Protein 7Q8S (pdb70)

B-factor: mean 42.4, std 16.91, range [14.96, 91.91]

Organism: Leishmania major (NCBI:txid5664)

Radius of gyration: 52.5 Å; Cα contacts (8 Å, |Δi|>4): 4587; chains: 10; bounding box: 87×99×191 Å

Nearest PDB structures (foldseek):
  7q8s-assembly1_B  TM=1.007E+00  e=1.312E-29  Leishmania major
  2kvk-assembly1_A  TM=8.792E-01  e=7.744E-24  Leishmania donovani
  7sog-assembly1_A  TM=9.321E-01  e=4.770E-13  Acanthamoeba castellanii
  7rtx-assembly1_A  TM=9.337E-01  e=7.971E-13  Acanthamoeba castellanii
  2lj8-assembly1_A  TM=7.938E-01  e=9.583E-14  Trypanosoma brucei

Secondary structure (DSSP, 8-state):
--EEEE--SSEEEEEETT-SS-SEEEE--EEEE----EETHHHHHTGGGEEEE-SEETTEE--HHHHHHHHHIIIIIII---GGGSEEEEEE-TT--HHHHHHHHHHHHHTS--SEEEEEEHHHHHHHTTT-SSEEEEEE-SS-EEEEEEETTEE-GGG-EE---SHHHHHHHHHHHGGGGS----SHHHHHHHHHHHTTT-B--S-HHHHHHHHHHH---EEEE-TTS-EEEE-THHHHSTHHHH-GGGGT-SS---HHHHHHHHHTTS-GGGHHHHHT-EEEESGGG-SBTHHHHHHHHHHHHS-TT----EE--TTGGGHHHHHHHHHHT-GGGGGSSEEHHHHHHH-TTHHHH--/--S--EE-HHHHHHHHHHHTTS-SEEEEEE-TTSSEEEEEEEE-TTS-HHHHHTT-BTTB-EEEEEEEE--TTS---EEEEEEEE--TTS-HHHHHHHHHTGGGGGGT-TTPEEEEESSGGGG-HHHHHHHHHHT---/--EEEE--SSEEEEEETT-SS-SEEEE--EEEE----EETHHHHHTGGGEEEE-SEETTEE--HHHHHHHHHIIIIIII---GGGSEEEEEE-TT--HHHHHHHHHHHHHTS--SEEEEEEHHHHHHHTTT-SSEEEEEE-SS-EEEEEEETTEE-GGG-EE---SHHHHHHHHHHHGGGGS----SHHHHHHHHHHHTTT-B--S-HHHHHHHHHHH---EEEE-TTS-EEEE-THHHHSTHHHH-GGGGT-SS---HHHHHHHHHTTS-GGGHHHHHT-EEEESGGG-SBTHHHHHHHHHHHHS-TT----EE--TTGGGHHHHHHHHHHT-GGGGGSSEEHHHHHHH-TTHHHH--/--EEEE--SSEEEEEETT-SS-SEEEE--EEEE----EETHHHHHTGGGEEEE-SEETTEE--HHHHHHHHHIIIIIII---GGGSEEEEEE-TT--HHHHHHHHHHHHHTS--SEEEEEEHHHHHHHTTT-SSEEEEEE-SS-EEEEEEETTEE-GGG-EE---SHHHHHHHHHHHGGGGS----SHHHHHHHHHHHTTT-B--S-HHHHHHHHHHH---EEEE-TTS-EEEE-THHHHSTHHHH-GGGGT-SS---HHHHHHHHHTTS-GGGHHHHHT-EEEESGGG-SBTHHHHHHHHHHHHS-TT----EE--TTGGGHHHHHHHHHHT-GGGGGSSEEHHHHHHH-TTHHHH--/--EEEE--SSEEEEEETT-SS-SEEEE--EEEE----EETHHHHHTGGGEEEE-SEETTEE--HHHHHHHHHIIIIIII---GGGSEEEEEE-TT--HHHHHHHHHHHHHTS--SEEEEEEHHHHHHHTTT-SSEEEEEE-SS-EEEEEEETTEE-GGG-EE---SHHHHHHHHHHHGGGGS----SHHHHHHHHHHHTTT-B--S-HHHHHHHHHHH---EEEE-TTS-EEEE-THHHHSTHHHH-GGGGT-SS---HHHHHHHHHTTS-GGGHHHHHT-EEEESGGG-SBTHHHHHHHHHHHHS-TT----EE--TTGGGHHHHHHHHHHT-GGGGGSSEEHHHHHHH-TTHHHH--/--EEEE--SSEEEEEETT-SS-SEEEE--EEEE----EETHHHHHTGGGEEEE-SEETTEE--HHHHHHHHHIIIIIII---GGGSEEEEEE-TT--HHHHHHHHHHHHHTS--SEEEEEEHHHHHHHTTT-SSEEEEEE-SS-EEEEEEETTEE-GGG-EE---SHHHHHHHHHHHGGGGS----SHHHHHHHHHHHTTT-B--S-HHHHHHHHHHH---EEEE-TTS-EEEE-THHHHSTHHHH-GGGGT-SS---HHHHHHHHHTTS-GGGHHHHHT-EEEESGGG-SBTHHHHHHHHHHHHS-TT----EE--TTGGGHHHHHHHHHHT-GGGGGSSEEHHHHHHH-TTHHHH--/--S--EE-HHHHHHHHHHHTTS-SEEEEEE-TTSSEEEEEEEE-TTS-HHHHHTT-BTTB-EEEEEEEE--TTS---EEEEEEEE--TTS-HHHHHHHHHTGGGGGGT-TTPEEEEESSGGGG-HHHHHHHHHHT---/--S--EE-HHHHHHHHHHHTTS-SEEEEEE-TTSSEEEEEEEE-TTS-HHHHHTT-BTTB-EEEEEEEE--TTS---EEEEEEEE--TTS-HHHHHHHHHTGGGGGGT-TTPEEEEESSGGGG-HHHHHHHHHHT---/--S--EE-HHHHHHHHHHHTTS-SEEEEEE-TTSSEEEEEEEE-TTS-HHHHHTT-BTTB-EEEEEEEE--TTS---EEEEEEEE--TTS-HHHHHHHHHTGGGGGGT-TTPEEEEESSGGGG-HHHHHHHHHHT---/--S--EE-HHHHHHHHHHHTTS-SEEEEEE-TTSSEEEEEEEE-TTS-HHHHHTT-BTTB-EEEEEEEE--TTS---EEEEEEEE--TTS-HHHHHHHHHTGGGGGGT-TTPEEEEESSGGGG-HHHHHHHHHHT---

Structure (mmCIF, N/CA/C/O backbone):
data_7Q8S
#
_entry.id   7Q8S
#
_cell.length_a   1.00
_cell.length_b   1.00
_cell.length_c   1.00
_cell.angle_alpha   90.00
_cell.angle_beta   90.00
_cell.angle_gamma   90.00
#
_symmetry.space_group_name_H-M   'P 1'
#
loop_
_entity.id
_entity.type
_entity.pdbx_description
1 polymer Actin
2 polymer ADF/Cofilin
3 non-polymer "ADENOSINE-5'-DIPHOSPHATE"
4 non-polymer 'MAGNESIUM ION'
#
loop_
_atom_site.group_PDB
_atom_site.id
_atom_site.type_symbol
_atom_site.label_atom_id
_atom_site.label_alt_id
_atom_site.label_comp_id
_atom_site.label_asym_id
_atom_site.label_entity_id
_atom_site.label_seq_id
_atom_site.pdbx_PDB_ins_code
_atom_site.Cartn_x
_atom_site.Cartn_y
_atom_site.Cartn_z
_atom_site.occupancy
_atom_site.B_iso_or_equiv
_atom_site.auth_seq_id
_atom_site.auth_comp_id
_atom_site.auth_asym_id
_atom_site.auth_atom_id
_atom_site.pdbx_PDB_model_num
ATOM 1 N N . SER A 1 7 ? 130.731 164.314 112.492 1.00 32.16 6 SER A N 1
ATOM 2 C CA . SER A 1 7 ? 131.445 164.489 113.750 1.00 32.16 6 SER A CA 1
ATOM 3 C C . SER A 1 7 ? 132.254 163.245 114.096 1.00 32.16 6 SER A C 1
ATOM 4 O O . SER A 1 7 ? 133.414 163.117 113.705 1.00 32.16 6 SER A O 1
ATOM 7 N N . SER A 1 8 ? 131.633 162.331 114.833 1.00 27.63 7 SER A N 1
ATOM 8 C CA . SER A 1 8 ? 132.258 161.078 115.224 1.00 27.63 7 SER A CA 1
ATOM 9 C C . SER A 1 8 ? 131.822 159.955 114.290 1.00 27.63 7 SER A C 1
ATOM 10 O O . SER A 1 8 ? 130.921 160.111 113.463 1.00 27.63 7 SER A O 1
ATOM 13 N N . ILE A 1 9 ? 132.478 158.807 114.434 1.00 25.23 8 ILE A N 1
ATOM 14 C CA . ILE A 1 9 ? 132.234 157.643 113.591 1.00 25.23 8 ILE A CA 1
ATOM 15 C C . ILE A 1 9 ? 131.677 156.526 114.460 1.00 25.23 8 ILE A C 1
ATOM 16 O O . ILE A 1 9 ? 132.256 156.195 115.501 1.00 25.23 8 ILE A O 1
ATOM 21 N N . VAL A 1 10 ? 130.556 155.951 114.034 1.00 20.46 9 VAL A N 1
ATOM 22 C CA . VAL A 1 10 ? 129.924 154.831 114.722 1.00 20.46 9 VAL A CA 1
ATOM 23 C C . VAL A 1 10 ? 129.948 153.637 113.779 1.00 20.46 9 VAL A C 1
ATOM 24 O O . VAL A 1 10 ? 129.395 153.702 112.674 1.00 20.46 9 VAL A O 1
ATOM 28 N N . CYS A 1 11 ? 130.578 152.550 114.214 1.00 21.10 10 CYS A N 1
ATOM 29 C CA . CYS A 1 11 ? 130.747 151.357 113.397 1.00 21.10 10 CYS A CA 1
ATOM 30 C C . CYS A 1 11 ? 130.197 150.147 114.137 1.00 21.10 10 CYS A C 1
ATOM 31 O O . CYS A 1 11 ? 130.508 149.939 115.314 1.00 21.10 10 CYS A O 1
ATOM 34 N N . ASP A 1 12 ? 129.384 149.353 113.445 1.00 20.05 11 ASP A N 1
ATOM 35 C CA . ASP A 1 12 ? 128.806 148.125 113.986 1.00 20.05 11 ASP A CA 1
ATOM 36 C C . ASP A 1 12 ? 129.263 146.975 113.093 1.00 20.05 11 ASP A C 1
ATOM 37 O O . ASP A 1 12 ? 128.743 146.796 111.988 1.00 20.05 11 ASP A O 1
ATOM 42 N N . ASN A 1 13 ? 130.240 146.202 113.574 1.00 24.12 12 ASN A N 1
ATOM 43 C CA . ASN A 1 13 ? 130.834 145.154 112.749 1.00 24.12 12 ASN A CA 1
ATOM 44 C C . ASN A 1 13 ? 129.816 144.081 112.383 1.00 24.12 12 ASN A C 1
ATOM 45 O O . ASN A 1 13 ? 129.756 143.640 111.230 1.00 24.12 12 ASN A O 1
ATOM 50 N N . GLY A 1 14 ? 129.012 143.645 113.349 1.00 24.47 13 GLY A N 1
ATOM 51 C CA . GLY A 1 14 ? 128.050 142.601 113.065 1.00 24.47 13 GLY A CA 1
ATOM 52 C C . GLY A 1 14 ? 128.731 141.276 112.757 1.00 24.47 13 GLY A C 1
ATOM 53 O O . GLY A 1 14 ? 129.885 141.028 113.118 1.00 24.47 13 GLY A O 1
ATOM 54 N N . SER A 1 15 ? 127.989 140.414 112.072 1.00 22.28 14 SER A N 1
ATOM 55 C CA . SER A 1 15 ? 128.496 139.114 111.649 1.00 22.28 14 SER A CA 1
ATOM 56 C C . SER A 1 15 ? 128.443 138.915 110.144 1.00 22.28 14 SER A C 1
ATOM 57 O O . SER A 1 15 ? 129.346 138.295 109.578 1.00 22.28 14 SER A O 1
ATOM 60 N N . GLY A 1 16 ? 127.407 139.418 109.481 1.00 21.82 15 GLY A N 1
ATOM 61 C CA . GLY A 1 16 ? 127.306 139.298 108.041 1.00 21.82 15 GLY A CA 1
ATOM 62 C C . GLY A 1 16 ? 127.538 140.600 107.304 1.00 21.82 15 GLY A C 1
ATOM 63 O O . GLY A 1 16 ? 128.163 140.612 106.240 1.00 21.82 15 GLY A O 1
ATOM 64 N N . MET A 1 17 ? 127.042 141.704 107.857 1.00 20.93 16 MET A N 1
ATOM 65 C CA . MET A 1 17 ? 127.134 143.007 107.218 1.00 20.93 16 MET A CA 1
ATOM 66 C C . MET A 1 17 ? 127.695 144.024 108.202 1.00 20.93 16 MET A C 1
ATOM 67 O O . MET A 1 17 ? 127.576 143.873 109.420 1.00 20.93 16 MET A O 1
ATOM 72 N N . VAL A 1 18 ? 128.306 145.071 107.655 1.00 16.26 17 VAL A N 1
ATOM 73 C CA . VAL A 1 18 ? 128.942 146.125 108.437 1.00 16.26 17 VAL A CA 1
ATOM 74 C C . VAL A 1 18 ? 128.133 147.403 108.278 1.00 16.26 17 VAL A C 1
ATOM 75 O O . VAL A 1 18 ? 127.836 147.820 107.153 1.00 16.26 17 VAL A O 1
ATOM 79 N N . LYS A 1 19 ? 127.780 148.021 109.400 1.00 18.02 18 LYS A N 1
ATOM 80 C CA . LYS A 1 19 ? 127.063 149.289 109.418 1.00 18.02 18 LYS A CA 1
ATOM 81 C C . LYS A 1 19 ? 128.006 150.388 109.885 1.00 18.02 18 LYS A C 1
ATOM 82 O O . LYS A 1 19 ? 128.656 150.251 110.926 1.00 18.02 18 LYS A O 1
ATOM 88 N N . ALA A 1 20 ? 128.079 151.472 109.116 1.00 16.26 19 ALA A N 1
ATOM 89 C CA . ALA A 1 20 ? 128.955 152.588 109.434 1.00 16.26 19 ALA A CA 1
ATOM 90 C C . ALA A 1 20 ? 128.249 153.894 109.105 1.00 16.26 19 ALA A C 1
ATOM 91 O O . ALA A 1 20 ? 127.328 153.937 108.287 1.00 16.26 19 ALA A O 1
ATOM 93 N N . GLY A 1 21 ? 128.693 154.962 109.756 1.00 19.47 20 GLY A N 1
ATOM 94 C CA . GLY A 1 21 ? 128.091 156.262 109.547 1.00 19.47 20 GLY A CA 1
ATOM 95 C C . GLY A 1 21 ? 128.653 157.276 110.523 1.00 19.47 20 GLY A C 1
ATOM 96 O O . GLY A 1 21 ? 129.656 157.030 111.195 1.00 19.47 20 GLY A O 1
ATOM 97 N N . PHE A 1 22 ? 127.981 158.422 110.583 1.00 22.86 21 PHE A N 1
ATOM 98 C CA . PHE A 1 22 ? 128.367 159.518 111.457 1.00 22.86 21 PHE A CA 1
ATOM 99 C C . PHE A 1 22 ? 127.320 159.719 112.544 1.00 22.86 21 PHE A C 1
ATOM 100 O O . PHE A 1 22 ? 126.122 159.528 112.320 1.00 22.86 21 PHE A O 1
ATOM 108 N N . SER A 1 23 ? 127.790 160.106 113.729 1.00 25.19 22 SER A N 1
ATOM 109 C CA . SER A 1 23 ? 126.898 160.287 114.865 1.00 25.19 22 SER A CA 1
ATOM 110 C C . SER A 1 23 ? 125.916 161.423 114.606 1.00 25.19 22 SER A C 1
ATOM 111 O O . SER A 1 23 ? 126.261 162.441 114.000 1.00 25.19 22 SER A O 1
ATOM 114 N N . GLY A 1 24 ? 124.684 161.242 115.074 1.00 25.95 23 GLY A N 1
ATOM 115 C CA . GLY A 1 24 ? 123.624 162.201 114.881 1.00 25.95 23 GLY A CA 1
ATOM 116 C C . GLY A 1 24 ? 122.630 161.834 113.799 1.00 25.95 23 GLY A C 1
ATOM 117 O O . GLY A 1 24 ? 121.538 162.412 113.760 1.00 25.95 23 GLY A O 1
ATOM 118 N N . ASP A 1 25 ? 122.976 160.894 112.925 1.00 27.69 24 ASP A N 1
ATOM 119 C CA . ASP A 1 25 ? 122.063 160.455 111.883 1.00 27.69 24 ASP A CA 1
ATOM 120 C C . ASP A 1 25 ? 121.001 159.523 112.460 1.00 27.69 24 ASP A C 1
ATOM 121 O O . ASP A 1 25 ? 121.173 158.921 113.523 1.00 27.69 24 ASP A O 1
ATOM 126 N N . ASP A 1 26 ? 119.887 159.413 111.741 1.00 30.30 25 ASP A N 1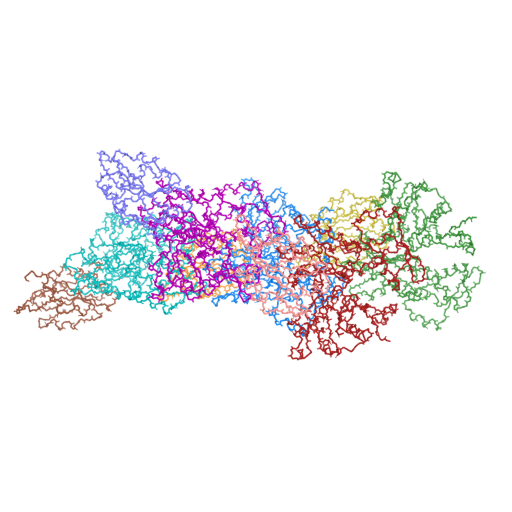
ATOM 127 C CA . ASP A 1 26 ? 118.797 158.538 112.147 1.00 30.30 25 ASP A CA 1
ATOM 128 C C . ASP A 1 26 ? 118.903 157.135 111.565 1.00 30.30 25 ASP A C 1
ATOM 129 O O . ASP A 1 26 ? 118.111 156.265 111.944 1.00 30.30 25 ASP A O 1
ATOM 134 N N . ALA A 1 27 ? 119.854 156.891 110.665 1.00 23.42 26 ALA A N 1
ATOM 135 C CA . ALA A 1 27 ? 120.024 155.582 110.050 1.00 23.42 26 ALA A CA 1
ATOM 136 C C . ALA A 1 27 ? 121.405 155.521 109.422 1.00 23.42 26 ALA A C 1
ATOM 137 O O . ALA A 1 27 ? 121.912 156.548 108.956 1.00 23.42 26 ALA A O 1
ATOM 139 N N . PRO A 1 28 ? 122.041 154.351 109.399 1.00 21.47 27 PRO A N 1
ATOM 140 C CA . PRO A 1 28 ? 123.355 154.244 108.758 1.00 21.47 27 PRO A CA 1
ATOM 141 C C . PRO A 1 28 ? 123.263 154.464 107.257 1.00 21.47 27 PRO A C 1
ATOM 142 O O . PRO A 1 28 ? 122.256 154.153 106.618 1.00 21.47 27 PRO A O 1
ATOM 146 N N . ARG A 1 29 ? 124.340 155.013 106.696 1.00 29.48 28 ARG A N 1
ATOM 147 C CA . ARG A 1 29 ? 124.396 155.301 105.270 1.00 29.48 28 ARG A CA 1
ATOM 148 C C . ARG A 1 29 ? 125.223 154.298 104.480 1.00 29.48 28 ARG A C 1
ATOM 149 O O . ARG A 1 29 ? 125.087 154.240 103.254 1.00 29.48 28 ARG A O 1
ATOM 157 N N . HIS A 1 30 ? 126.069 153.513 105.143 1.00 26.84 29 HIS A N 1
ATOM 158 C CA . HIS A 1 30 ? 126.963 152.575 104.472 1.00 26.84 29 HIS A CA 1
ATOM 159 C C . HIS A 1 30 ? 126.736 151.183 105.044 1.00 26.84 29 HIS A C 1
ATOM 160 O O . HIS A 1 30 ? 127.055 150.927 106.209 1.00 26.84 29 HIS A O 1
ATOM 167 N N . VAL A 1 31 ? 126.188 150.287 104.227 1.00 24.36 30 VAL A N 1
ATOM 168 C CA . VAL A 1 31 ? 125.984 148.892 104.599 1.00 24.36 30 VAL A CA 1
ATOM 169 C C . VAL A 1 31 ? 126.579 148.020 103.503 1.00 24.36 30 VAL A C 1
ATOM 170 O O . VAL A 1 31 ? 126.230 148.171 102.327 1.00 24.36 30 VAL A O 1
ATOM 174 N N . PHE A 1 32 ? 127.475 147.113 103.885 1.00 22.35 31 PHE A N 1
ATOM 175 C CA . PHE A 1 32 ? 128.120 146.224 102.931 1.00 22.35 31 PHE A CA 1
ATOM 176 C C . PHE A 1 32 ? 128.528 144.947 103.646 1.00 22.35 31 PHE A C 1
ATOM 177 O O . PHE A 1 32 ? 128.872 144.988 104.833 1.00 22.35 31 PHE A O 1
ATOM 185 N N . PRO A 1 33 ? 128.497 143.805 102.961 1.00 23.87 32 PRO A N 1
ATOM 186 C CA . PRO A 1 33 ? 128.872 142.546 103.612 1.00 23.87 32 PRO A CA 1
ATOM 187 C C . PRO A 1 33 ? 130.341 142.524 104.001 1.00 23.87 32 PRO A C 1
ATOM 188 O O . PRO A 1 33 ? 131.188 143.160 103.369 1.00 23.87 32 PRO A O 1
ATOM 192 N N . SER A 1 34 ? 130.635 141.776 105.064 1.00 25.37 33 SER A N 1
ATOM 193 C CA . SER A 1 34 ? 131.995 141.654 105.586 1.00 25.37 33 SER A CA 1
ATOM 194 C C . SER A 1 34 ? 132.592 140.342 105.087 1.00 25.37 33 SER A C 1
ATOM 195 O O . SER A 1 34 ? 132.608 139.326 105.781 1.00 25.37 33 SER A O 1
ATOM 198 N N . ILE A 1 35 ? 133.094 140.374 103.855 1.00 32.34 34 ILE A N 1
ATOM 199 C CA . ILE A 1 35 ? 133.716 139.214 103.233 1.00 32.34 34 ILE A CA 1
ATOM 200 C C . ILE A 1 35 ? 135.037 139.637 102.607 1.00 32.34 34 ILE A C 1
ATOM 201 O O . ILE A 1 35 ? 135.238 140.805 102.260 1.00 32.34 34 ILE A O 1
ATOM 206 N N . VAL A 1 36 ? 135.943 138.673 102.468 1.00 38.95 35 VAL A N 1
ATOM 207 C CA . VAL A 1 36 ? 137.243 138.884 101.841 1.00 38.95 35 VAL A CA 1
ATOM 208 C C . VAL A 1 36 ? 137.416 137.840 100.748 1.00 38.95 35 VAL A C 1
ATOM 209 O O . VAL A 1 36 ? 137.239 136.642 100.995 1.00 38.95 35 VAL A O 1
ATOM 213 N N . GLY A 1 37 ? 137.761 138.289 99.551 1.00 48.28 36 GLY A N 1
ATOM 214 C CA . GLY A 1 37 ? 137.896 137.409 98.399 1.00 48.28 36 GLY A CA 1
ATOM 215 C C . GLY A 1 37 ? 139.317 137.389 97.871 1.00 48.28 36 GLY A C 1
ATOM 216 O O . GLY A 1 37 ? 140.004 138.412 97.878 1.00 48.28 36 GLY A O 1
ATOM 217 N N . ARG 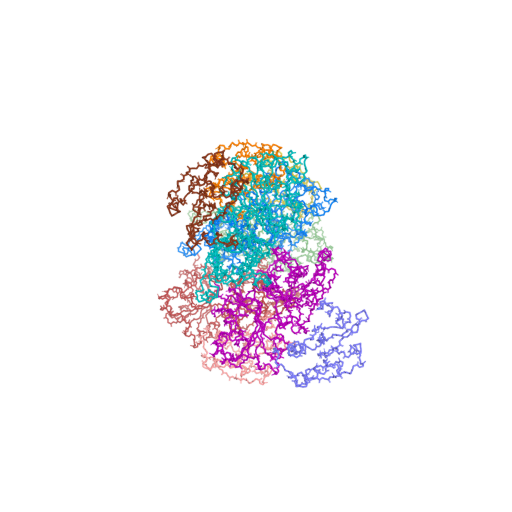A 1 38 ? 139.748 136.217 97.418 1.00 53.77 37 ARG A N 1
ATOM 218 C CA . ARG A 1 38 ? 141.052 136.013 96.811 1.00 53.77 37 ARG A CA 1
ATOM 219 C C . ARG A 1 38 ? 140.896 135.207 95.531 1.00 53.77 37 ARG A C 1
ATOM 220 O O . ARG A 1 38 ? 139.938 134.439 95.393 1.00 53.77 37 ARG A O 1
ATOM 228 N N . PRO A 1 39 ? 141.812 135.368 94.574 1.00 59.57 38 PRO A N 1
ATOM 229 C CA . PRO A 1 39 ? 141.683 134.641 93.306 1.00 59.57 38 PRO A CA 1
ATOM 230 C C . PRO A 1 39 ? 141.710 133.134 93.514 1.00 59.57 38 PRO A C 1
ATOM 231 O O . PRO A 1 39 ? 142.401 132.618 94.394 1.00 59.57 38 PRO A O 1
ATOM 235 N N . LYS A 1 40 ? 140.936 132.433 92.690 1.00 65.00 39 LYS A N 1
ATOM 236 C CA . LYS A 1 40 ? 140.790 130.984 92.787 1.00 65.00 39 LYS A CA 1
ATOM 237 C C . LYS A 1 40 ? 142.130 130.269 92.638 1.00 65.00 39 LYS A C 1
ATOM 238 O O . LYS A 1 40 ? 142.567 129.556 93.541 1.00 65.00 39 LYS A O 1
ATOM 244 N N . LYS A 1 51 ? 144.426 143.181 91.493 1.00 63.62 50 LYS A N 1
ATOM 245 C CA . LYS A 1 51 ? 144.196 143.249 92.931 1.00 63.62 50 LYS A CA 1
ATOM 246 C C . LYS A 1 51 ? 144.433 141.891 93.580 1.00 63.62 50 LYS A C 1
ATOM 247 O O . LYS A 1 51 ? 143.815 140.896 93.201 1.00 63.62 50 LYS A O 1
ATOM 253 N N . THR A 1 52 ? 145.340 141.856 94.559 1.00 63.24 51 THR A N 1
ATOM 254 C CA . THR A 1 52 ? 145.620 140.609 95.263 1.00 63.24 51 THR A CA 1
ATOM 255 C C . THR A 1 52 ? 144.402 140.128 96.042 1.00 63.24 51 THR A C 1
ATOM 256 O O . THR A 1 52 ? 144.079 138.935 96.031 1.00 63.24 51 THR A O 1
ATOM 260 N N . VAL A 1 53 ? 143.709 141.043 96.722 1.00 56.38 52 VAL A N 1
ATOM 261 C CA . VAL A 1 53 ? 142.548 140.707 97.533 1.00 56.38 52 VAL A CA 1
ATOM 262 C C . VAL A 1 53 ? 141.407 141.655 97.191 1.00 56.38 52 VAL A C 1
ATOM 263 O O . VAL A 1 53 ? 141.613 142.765 96.694 1.00 56.38 52 VAL A O 1
ATOM 267 N N . TYR A 1 54 ? 140.188 141.198 97.467 1.00 55.48 53 TYR A N 1
ATOM 268 C CA . TYR A 1 54 ? 138.980 141.982 97.248 1.00 55.48 53 TYR A CA 1
ATOM 269 C C . TYR A 1 54 ? 138.152 141.968 98.524 1.00 55.48 53 TYR A C 1
ATOM 270 O O . TYR A 1 54 ? 137.972 140.912 99.137 1.00 55.48 53 TYR A O 1
ATOM 279 N N . VAL A 1 55 ? 137.650 143.136 98.917 1.00 45.15 54 VAL A N 1
ATOM 280 C CA . VAL A 1 55 ? 136.927 143.306 100.172 1.00 45.15 54 VAL A CA 1
ATOM 281 C C . VAL A 1 55 ? 135.583 143.958 99.879 1.00 45.15 54 VAL A C 1
ATOM 282 O O . VAL A 1 55 ? 135.512 144.924 99.113 1.00 45.15 54 VAL A O 1
ATOM 286 N N . GLY A 1 56 ? 134.523 143.427 100.483 1.00 45.31 55 GLY A N 1
ATOM 287 C CA . GLY A 1 56 ? 133.206 144.019 100.360 1.00 45.31 55 GLY A CA 1
ATOM 288 C C . GLY A 1 56 ? 132.508 143.697 99.057 1.00 45.31 55 GLY A C 1
ATOM 289 O O . GLY A 1 56 ? 132.565 142.561 98.578 1.00 45.31 55 GLY A O 1
ATOM 290 N N . ASP A 1 57 ? 131.838 144.694 98.475 1.00 50.87 56 ASP A N 1
ATOM 291 C CA . ASP A 1 57 ? 131.131 144.491 97.215 1.00 50.87 56 ASP A CA 1
ATOM 292 C C . ASP A 1 57 ? 132.076 144.220 96.053 1.00 50.87 56 ASP A C 1
ATOM 293 O O . ASP A 1 57 ? 131.634 143.702 95.022 1.00 50.87 56 ASP A O 1
ATOM 298 N N . GLU A 1 58 ? 133.358 144.567 96.189 1.00 56.10 57 GLU A N 1
ATOM 299 C CA . GLU A 1 58 ? 134.320 144.263 95.134 1.00 56.10 57 GLU A CA 1
ATOM 300 C C . GLU A 1 58 ? 134.449 142.760 94.928 1.00 56.10 57 GLU A C 1
ATOM 301 O O . GLU A 1 58 ? 134.507 142.284 93.789 1.00 56.10 57 GLU A O 1
ATOM 307 N N . ALA A 1 59 ? 134.500 141.995 96.021 1.00 56.15 58 ALA A N 1
ATOM 308 C CA . ALA A 1 59 ? 134.535 140.543 95.903 1.00 56.15 58 ALA A CA 1
ATOM 309 C C . ALA A 1 59 ? 133.172 139.977 95.531 1.00 56.15 58 ALA A C 1
ATOM 310 O O . ALA A 1 59 ? 133.093 138.909 94.914 1.00 56.15 58 ALA A O 1
ATOM 312 N N . GLN A 1 60 ? 132.093 140.670 95.903 1.00 56.16 59 GLN A N 1
ATOM 313 C CA . GLN A 1 60 ? 130.752 140.187 95.588 1.00 56.16 59 GLN A CA 1
ATOM 314 C C . GLN A 1 60 ? 130.501 140.183 94.085 1.00 56.16 59 GLN A C 1
ATOM 315 O O . GLN A 1 60 ? 129.890 139.247 93.555 1.00 56.16 59 GLN A O 1
ATOM 321 N N . SER A 1 61 ? 130.952 141.226 93.383 1.00 58.19 60 SER A N 1
ATOM 322 C CA . SER A 1 61 ? 130.737 141.298 91.941 1.00 58.19 60 SER A CA 1
ATOM 323 C C . SER A 1 61 ? 131.484 140.188 91.212 1.00 58.19 60 SER A C 1
ATOM 324 O O . SER A 1 61 ? 130.953 139.586 90.271 1.00 58.19 60 SER A O 1
ATOM 327 N N . LYS A 1 62 ? 132.717 139.902 91.631 1.00 57.76 61 LYS A N 1
ATOM 328 C CA . LYS A 1 62 ? 133.535 138.857 91.029 1.00 57.76 61 LYS A CA 1
ATOM 329 C C . LYS A 1 62 ? 133.465 137.551 91.813 1.00 57.76 61 LYS A C 1
ATOM 330 O O . LYS A 1 62 ? 134.445 136.801 91.863 1.00 57.76 61 LYS A O 1
ATOM 336 N N . ARG A 1 63 ? 132.311 137.261 92.418 1.00 63.57 62 ARG A N 1
ATOM 337 C CA . ARG A 1 63 ? 132.178 136.103 93.296 1.00 63.57 62 ARG A CA 1
ATOM 338 C C . ARG A 1 63 ? 132.359 134.781 92.559 1.00 63.57 62 ARG A C 1
ATOM 339 O O . ARG A 1 63 ? 132.620 133.758 93.200 1.00 63.57 62 ARG A O 1
ATOM 347 N N . GLY A 1 64 ? 132.231 134.779 91.231 1.00 61.08 63 GLY A N 1
ATOM 348 C CA . GLY A 1 64 ? 132.336 133.532 90.489 1.00 61.08 63 GLY A CA 1
ATOM 349 C C . GLY A 1 64 ? 133.724 132.921 90.531 1.00 61.08 63 GLY A C 1
ATOM 350 O O . GLY A 1 64 ? 133.869 131.699 90.624 1.00 61.08 63 GLY A O 1
ATOM 351 N N . VAL A 1 65 ? 134.760 133.752 90.463 1.00 58.65 64 VAL A N 1
ATOM 352 C CA . VAL A 1 65 ? 136.133 133.276 90.369 1.00 58.65 64 VAL A CA 1
ATOM 353 C C . VAL A 1 65 ? 136.937 133.620 91.623 1.00 58.65 64 VAL A C 1
ATOM 354 O O . VAL A 1 65 ? 138.161 133.714 91.565 1.00 58.65 64 VAL A O 1
ATOM 358 N N . LEU A 1 66 ? 136.271 133.802 92.761 1.00 55.80 65 LEU A N 1
ATOM 359 C CA . LEU A 1 66 ? 136.941 134.139 94.007 1.00 55.80 65 LEU A CA 1
ATOM 360 C C . LEU A 1 66 ? 136.484 133.203 95.116 1.00 55.80 65 LEU A C 1
ATOM 361 O O . LEU A 1 66 ? 135.338 132.746 95.134 1.00 55.80 65 LEU A O 1
ATOM 366 N N . SER A 1 67 ? 137.396 132.923 96.042 1.00 54.26 66 SER A N 1
ATOM 367 C CA . SER A 1 67 ? 137.092 132.159 97.244 1.00 54.26 66 SER A CA 1
ATOM 368 C C . SER A 1 67 ? 136.843 133.128 98.392 1.00 54.26 66 SER A C 1
ATOM 369 O O . SER A 1 67 ? 137.657 134.023 98.641 1.00 54.26 66 SER A O 1
ATOM 372 N N . LEU A 1 68 ? 135.724 132.948 99.086 1.00 47.07 67 LEU A N 1
ATOM 373 C CA . LEU A 1 68 ? 135.275 133.885 100.104 1.00 47.07 67 LEU A CA 1
ATOM 374 C C . LEU A 1 68 ? 135.457 133.300 101.497 1.00 47.07 67 LEU A C 1
ATOM 375 O O . LEU A 1 68 ? 135.151 132.128 101.736 1.00 47.07 67 LEU A O 1
ATOM 380 N N . LYS A 1 69 ? 135.955 134.128 102.411 1.00 42.05 68 LYS A N 1
ATOM 381 C CA . LYS A 1 69 ? 136.094 133.771 103.813 1.00 42.05 68 LYS A CA 1
ATOM 382 C C . LYS A 1 69 ? 135.524 134.890 104.672 1.00 42.05 68 LYS A C 1
ATOM 383 O O . LYS A 1 69 ? 135.531 136.059 104.280 1.00 42.05 68 LYS A O 1
ATOM 389 N N . TYR A 1 70 ? 135.027 134.519 105.852 1.00 34.22 69 TYR A N 1
ATOM 390 C CA . TYR A 1 70 ? 134.411 135.480 106.753 1.00 34.22 69 TYR A CA 1
ATOM 391 C C . TYR A 1 70 ? 135.360 135.780 107.900 1.00 34.22 69 TYR A C 1
ATOM 392 O O . TYR A 1 70 ? 135.581 134.904 108.751 1.00 34.22 69 TYR A O 1
ATOM 401 N N . PRO A 1 71 ? 135.952 136.976 107.967 1.00 36.57 70 PRO A N 1
ATOM 402 C CA . PRO A 1 71 ? 136.797 137.302 109.128 1.00 36.57 70 PRO A CA 1
ATOM 403 C C . PRO A 1 71 ? 136.044 137.237 110.444 1.00 36.57 70 PRO A C 1
ATOM 404 O O . PRO A 1 71 ? 136.607 136.809 111.459 1.00 36.57 70 PRO A O 1
ATOM 408 N N . ILE A 1 72 ? 134.779 137.648 110.452 1.00 35.17 71 ILE A N 1
ATOM 409 C CA . ILE A 1 72 ? 133.927 137.583 111.632 1.00 35.17 71 ILE A CA 1
ATOM 410 C C . ILE A 1 72 ? 132.698 136.769 111.264 1.00 35.17 71 ILE A C 1
ATOM 411 O O . ILE A 1 72 ? 131.844 137.232 110.496 1.00 35.17 71 ILE A O 1
ATOM 416 N N . GLU A 1 73 ? 132.608 135.559 111.801 1.00 34.30 72 GLU A N 1
ATOM 417 C CA . GLU A 1 73 ? 131.412 134.742 111.701 1.00 34.30 72 GLU A CA 1
ATOM 418 C C . GLU A 1 73 ? 131.072 134.220 113.087 1.00 34.30 72 GLU A C 1
ATOM 419 O O . GLU A 1 73 ? 131.959 134.012 113.920 1.00 34.30 72 GLU A O 1
ATOM 425 N N . HIS A 1 74 ? 129.777 134.034 113.331 1.00 28.81 73 HIS A N 1
ATOM 426 C CA . HIS A 1 74 ? 129.226 133.629 114.620 1.00 28.81 73 HIS A CA 1
ATOM 427 C C . HIS A 1 74 ? 129.457 134.673 115.706 1.00 28.81 73 HIS A C 1
ATOM 428 O O . HIS A 1 74 ? 129.296 134.367 116.893 1.00 28.81 73 HIS A O 1
ATOM 435 N N . GLY A 1 75 ? 129.828 135.898 115.334 1.00 29.71 74 GLY A N 1
ATOM 436 C CA . GLY A 1 75 ? 129.946 136.995 116.271 1.00 29.71 74 GLY A CA 1
ATOM 437 C C . GLY A 1 75 ? 131.308 137.193 116.901 1.00 29.71 74 GLY A C 1
ATOM 438 O O . GLY A 1 75 ? 131.490 138.172 117.634 1.00 29.71 74 GLY A O 1
ATOM 439 N N . ILE A 1 76 ? 132.269 136.311 116.643 1.00 34.32 75 ILE A N 1
ATOM 440 C CA . ILE A 1 76 ? 133.587 136.382 117.261 1.00 34.32 75 ILE A CA 1
ATOM 441 C C . ILE A 1 76 ? 134.643 136.447 116.167 1.00 34.32 75 ILE A C 1
ATOM 442 O O . ILE A 1 76 ? 134.581 135.696 115.187 1.00 34.32 75 ILE A O 1
ATOM 447 N N . VAL A 1 77 ? 135.611 137.351 116.338 1.00 38.26 76 VAL A N 1
ATOM 448 C CA . VAL A 1 77 ? 136.668 137.516 115.348 1.00 38.26 76 VAL A CA 1
ATOM 449 C C . VAL A 1 77 ? 137.509 136.251 115.283 1.00 38.26 76 VAL A C 1
ATOM 450 O O . VAL A 1 77 ? 137.955 135.725 116.310 1.00 38.26 76 VAL A O 1
ATOM 454 N N . THR A 1 78 ? 137.734 135.758 114.066 1.00 41.78 77 THR A N 1
ATOM 455 C CA . THR A 1 78 ? 138.511 134.547 113.847 1.00 41.78 77 THR A CA 1
ATOM 456 C C . THR A 1 78 ? 139.892 134.802 113.267 1.00 41.78 77 THR A C 1
ATOM 457 O O . THR A 1 78 ? 140.816 134.038 113.552 1.00 41.78 77 THR A O 1
ATOM 461 N N . ASN A 1 79 ? 140.057 135.852 112.464 1.00 46.75 78 ASN A N 1
ATOM 462 C CA . ASN A 1 79 ? 141.340 136.167 111.842 1.00 46.75 78 ASN A CA 1
ATOM 463 C C . ASN A 1 79 ? 141.525 137.677 111.868 1.00 46.75 78 ASN A C 1
ATOM 464 O O . ASN A 1 79 ? 140.787 138.405 111.198 1.00 46.75 78 ASN A O 1
ATOM 469 N N . TRP A 1 80 ? 142.509 138.146 112.639 1.00 47.43 79 TRP A N 1
ATOM 470 C CA . TRP A 1 80 ? 142.749 139.582 112.731 1.00 47.43 79 TRP A CA 1
ATOM 471 C C . TRP A 1 80 ? 143.422 140.126 111.479 1.00 47.43 79 TRP A C 1
ATOM 472 O O . TRP A 1 80 ? 143.263 141.309 111.159 1.00 47.43 79 TRP A O 1
ATOM 483 N N . ASP A 1 81 ? 144.181 139.290 110.767 1.00 50.10 80 ASP A N 1
ATOM 484 C CA . ASP A 1 81 ? 144.852 139.754 109.557 1.00 50.10 80 ASP A CA 1
ATOM 485 C C . ASP A 1 81 ? 143.846 140.165 108.489 1.00 50.10 80 ASP A C 1
ATOM 486 O O . ASP A 1 81 ? 144.013 141.200 107.834 1.00 50.10 80 ASP A O 1
ATOM 491 N N . ASP A 1 82 ? 142.794 139.367 108.298 1.00 47.79 81 ASP A N 1
ATOM 492 C CA . ASP A 1 82 ? 141.764 139.708 107.325 1.00 47.79 81 ASP A CA 1
ATOM 493 C C . ASP A 1 82 ? 140.730 140.678 107.879 1.00 47.79 81 ASP A C 1
ATOM 494 O O . ASP A 1 82 ? 139.970 141.262 107.099 1.00 47.79 81 ASP A O 1
ATOM 499 N N . MET A 1 83 ? 140.678 140.858 109.199 1.00 42.67 82 MET A N 1
ATOM 500 C CA . MET A 1 83 ? 139.744 141.814 109.781 1.00 42.67 82 MET A CA 1
ATOM 501 C C . MET A 1 83 ? 140.223 143.249 109.614 1.00 42.67 82 MET A C 1
ATOM 502 O O . MET A 1 83 ? 139.401 144.158 109.459 1.00 42.67 82 MET A O 1
ATOM 507 N N . GLU A 1 84 ? 141.540 143.469 109.641 1.00 45.44 83 GLU A N 1
ATOM 508 C CA . GLU A 1 84 ? 142.070 144.817 109.466 1.00 45.44 83 GLU A CA 1
ATOM 509 C C . GLU A 1 84 ? 141.728 145.378 108.092 1.00 45.44 83 GLU A C 1
ATOM 510 O O . GLU A 1 84 ? 141.532 146.591 107.948 1.00 45.44 83 GLU A O 1
ATOM 516 N N . LYS A 1 85 ? 141.649 144.518 107.075 1.00 40.37 84 LYS A N 1
ATOM 517 C CA . LYS A 1 85 ? 141.260 144.977 105.747 1.00 40.37 84 LYS A CA 1
ATOM 518 C C . LYS A 1 85 ? 139.824 145.483 105.724 1.00 40.37 84 LYS A C 1
ATOM 519 O O . LYS A 1 85 ? 139.500 146.382 104.940 1.00 40.37 84 LYS A O 1
ATOM 525 N N . ILE A 1 86 ? 138.953 144.918 106.562 1.00 36.95 85 ILE A N 1
ATOM 526 C CA . ILE A 1 86 ? 137.572 145.385 106.630 1.00 36.95 85 ILE A CA 1
ATOM 527 C C . ILE A 1 86 ? 137.521 146.821 107.138 1.00 36.95 85 ILE A C 1
ATOM 528 O O . ILE A 1 86 ? 136.801 147.665 106.593 1.00 36.95 85 ILE A O 1
ATOM 533 N N . TRP A 1 87 ? 138.281 147.117 108.194 1.00 38.01 86 TRP A N 1
ATOM 534 C CA . TRP A 1 87 ? 138.301 148.472 108.735 1.00 38.01 86 TRP A CA 1
ATOM 535 C C . TRP A 1 87 ? 138.989 149.442 107.783 1.00 38.01 86 TRP A C 1
ATOM 536 O O . TRP A 1 87 ? 138.549 150.588 107.632 1.00 38.01 86 TRP A O 1
ATOM 547 N N . HIS A 1 88 ? 140.072 149.006 107.136 1.00 39.31 87 HIS A N 1
ATOM 548 C CA . HIS A 1 88 ? 140.762 149.871 106.185 1.00 39.31 87 HIS A CA 1
ATOM 549 C C . HIS A 1 88 ? 139.862 150.220 105.007 1.00 39.31 87 HIS A C 1
ATOM 550 O O . HIS A 1 88 ? 139.887 151.352 104.510 1.00 39.31 87 HIS A O 1
ATOM 557 N N . HIS A 1 89 ? 139.066 149.256 104.542 1.00 35.19 88 HIS A N 1
ATOM 558 C CA . HIS A 1 89 ? 138.124 149.523 103.461 1.00 35.19 88 HIS A CA 1
ATOM 559 C C . HIS A 1 89 ? 137.064 150.531 103.887 1.00 35.19 88 HIS A C 1
ATOM 560 O O . HIS A 1 89 ? 136.663 151.391 103.094 1.00 35.19 88 HIS A O 1
ATOM 567 N N . THR A 1 90 ? 136.595 150.438 105.132 1.00 34.17 89 THR A N 1
ATOM 568 C CA . THR A 1 90 ? 135.530 151.322 105.595 1.00 34.17 89 THR A CA 1
ATOM 569 C C . THR A 1 90 ? 136.002 152.768 105.684 1.00 34.17 89 THR A C 1
ATOM 570 O O . THR A 1 90 ? 135.299 153.688 105.250 1.00 34.17 89 THR A O 1
ATOM 574 N N . PHE A 1 91 ? 137.193 152.990 106.243 1.00 37.33 90 PHE A N 1
ATOM 575 C CA . PHE A 1 91 ? 137.671 154.352 106.460 1.00 37.33 90 PHE A CA 1
ATOM 576 C C . PHE A 1 91 ? 137.951 155.064 105.142 1.00 37.33 90 PHE A C 1
ATOM 577 O O . PHE A 1 91 ? 137.516 156.203 104.936 1.00 37.33 90 PHE A O 1
ATOM 585 N N . TYR A 1 92 ? 138.675 154.410 104.236 1.00 41.34 91 TYR A N 1
ATOM 586 C CA . TYR A 1 92 ? 139.144 155.068 103.020 1.00 41.34 91 TYR A CA 1
ATOM 587 C C . TYR A 1 92 ? 138.157 154.918 101.864 1.00 41.34 91 TYR A C 1
ATOM 588 O O . TYR A 1 92 ? 137.726 155.914 101.276 1.00 41.34 91 TYR A O 1
ATOM 597 N N . ASN A 1 93 ? 137.797 153.680 101.524 1.00 37.09 92 ASN A N 1
ATOM 598 C CA . ASN A 1 93 ? 136.948 153.459 100.358 1.00 37.09 92 ASN A CA 1
ATOM 599 C C . ASN A 1 93 ? 135.502 153.857 100.630 1.00 37.09 92 ASN A C 1
ATOM 600 O O . ASN A 1 93 ? 134.832 154.415 99.753 1.00 37.09 92 ASN A O 1
ATOM 605 N N . GLU A 1 94 ? 135.001 153.579 101.832 1.00 36.36 93 GLU A N 1
ATOM 606 C CA . GLU A 1 94 ? 133.582 153.768 102.121 1.00 36.36 93 GLU A CA 1
ATOM 607 C C . GLU A 1 94 ? 133.296 155.129 102.755 1.00 36.36 93 GLU A C 1
ATOM 608 O O . GLU A 1 94 ? 132.546 155.935 102.196 1.00 36.36 93 GLU A O 1
ATOM 614 N N . LEU A 1 95 ? 133.883 155.395 103.923 1.00 34.23 94 LEU A N 1
ATOM 615 C CA . LEU A 1 95 ? 133.644 156.665 104.600 1.00 34.23 94 LEU A CA 1
ATOM 616 C C . LEU A 1 95 ? 134.415 157.813 103.961 1.00 34.23 94 LEU A C 1
ATOM 617 O O . LEU A 1 95 ? 133.933 158.951 103.966 1.00 34.23 94 LEU A O 1
ATOM 622 N N . ARG A 1 96 ? 135.601 157.534 103.417 1.00 39.56 95 ARG A N 1
ATOM 623 C CA . ARG A 1 96 ? 136.446 158.544 102.778 1.00 39.56 95 ARG A CA 1
ATOM 624 C C . ARG A 1 96 ? 136.814 159.657 103.759 1.00 39.56 95 ARG A C 1
ATOM 625 O O . ARG A 1 96 ? 136.654 160.846 103.479 1.00 39.56 95 ARG A O 1
ATOM 633 N N . VAL A 1 97 ? 137.311 159.254 104.930 1.00 41.16 96 VAL A N 1
ATOM 634 C CA . VAL A 1 97 ? 137.746 160.181 105.966 1.00 41.16 96 VAL A CA 1
ATOM 635 C C . VAL A 1 97 ? 139.091 159.718 106.511 1.00 41.16 96 VAL A C 1
ATOM 636 O O . VAL A 1 97 ? 139.476 158.554 106.380 1.00 41.16 96 VAL A O 1
ATOM 640 N N . ASN A 1 98 ? 139.806 160.652 107.127 1.00 49.23 97 ASN A N 1
ATOM 641 C CA . ASN A 1 98 ? 141.075 160.331 107.769 1.00 49.23 97 ASN A CA 1
ATOM 642 C C . ASN A 1 98 ? 140.820 159.724 109.142 1.00 49.23 97 ASN A C 1
ATOM 643 O O . ASN A 1 98 ? 140.135 160.344 109.963 1.00 49.23 97 ASN A O 1
ATOM 648 N N . PRO A 1 99 ? 141.340 158.530 109.433 1.00 48.69 98 PRO A N 1
ATOM 649 C CA . PRO A 1 99 ? 141.094 157.924 110.751 1.00 48.69 98 PRO A CA 1
ATOM 650 C C . PRO A 1 99 ? 141.708 158.694 111.906 1.00 48.69 98 PRO A C 1
ATOM 651 O O . PRO A 1 99 ? 141.280 158.504 113.051 1.00 48.69 98 PRO A O 1
ATOM 655 N N . GLU A 1 100 ? 142.693 159.555 111.651 1.00 50.23 99 GLU A N 1
ATOM 656 C CA . GLU A 1 100 ? 143.390 160.278 112.706 1.00 50.23 99 GLU A CA 1
ATOM 657 C C . GLU A 1 100 ? 142.787 161.650 112.985 1.00 50.23 99 GLU A C 1
ATOM 658 O O . GLU A 1 100 ? 143.444 162.489 113.611 1.00 50.23 99 GLU A O 1
ATOM 664 N N . GLN A 1 101 ? 141.555 161.900 112.535 1.00 48.31 100 GLN A N 1
ATOM 665 C CA . GLN A 1 101 ? 140.912 163.184 112.784 1.00 48.31 100 GLN A CA 1
ATOM 666 C C . GLN A 1 101 ? 139.487 163.045 113.306 1.00 48.31 100 GLN A C 1
ATOM 667 O O . GLN A 1 101 ? 138.751 164.039 113.314 1.00 48.31 100 GLN A O 1
ATOM 673 N N . HIS A 1 102 ? 139.072 161.856 113.739 1.00 39.85 101 HIS A N 1
ATOM 674 C CA . HIS A 1 102 ? 137.708 161.633 114.195 1.00 39.85 101 HIS A CA 1
ATOM 675 C C . HIS A 1 102 ? 137.712 160.667 115.370 1.00 39.85 101 HIS A C 1
ATOM 676 O O . HIS A 1 102 ? 138.678 159.935 115.598 1.00 39.85 101 HIS A O 1
ATOM 683 N N . ASN A 1 103 ? 136.611 160.677 116.117 1.00 34.69 102 ASN A N 1
ATOM 684 C CA . ASN A 1 103 ? 136.408 159.750 117.222 1.00 34.69 102 ASN A CA 1
ATOM 685 C C . ASN A 1 103 ? 135.603 158.553 116.734 1.00 34.69 102 ASN A C 1
ATOM 686 O O . ASN A 1 103 ? 134.606 158.717 116.024 1.00 34.69 102 ASN A O 1
ATOM 691 N N . VAL A 1 104 ? 136.035 157.354 117.116 1.00 29.00 103 VAL A N 1
ATOM 692 C CA . VAL A 1 104 ? 135.448 156.109 116.635 1.00 29.00 103 VAL A CA 1
ATOM 693 C C . VAL A 1 104 ? 134.836 155.366 117.813 1.00 29.00 103 VAL A C 1
ATOM 694 O O . VAL A 1 104 ? 135.489 155.184 118.846 1.00 29.00 103 VAL A O 1
ATOM 698 N N . LEU A 1 105 ? 133.587 154.938 117.654 1.00 25.11 104 LEU A N 1
ATOM 699 C CA . LEU A 1 105 ? 132.888 154.130 118.644 1.00 25.11 104 LEU A CA 1
ATOM 700 C C . LEU A 1 105 ? 132.648 152.740 118.070 1.00 25.11 104 LEU A C 1
ATOM 701 O O . LEU A 1 105 ? 132.098 152.604 116.973 1.00 25.11 104 LEU A O 1
ATOM 706 N N . LEU A 1 106 ? 133.059 151.716 118.812 1.00 27.24 105 LEU A N 1
ATOM 707 C CA . LEU A 1 106 ? 132.945 150.334 118.375 1.00 27.24 105 LEU A CA 1
ATOM 708 C C . LEU A 1 106 ? 132.054 149.552 119.329 1.00 27.24 105 LEU A C 1
ATOM 709 O O . LEU A 1 106 ? 131.820 149.956 120.471 1.00 27.24 105 LEU A O 1
ATOM 714 N N . THR A 1 107 ? 131.554 148.418 118.842 1.00 27.84 106 THR A N 1
ATOM 715 C CA . THR A 1 107 ? 130.721 147.522 119.629 1.00 27.84 106 THR A CA 1
ATOM 716 C C . THR A 1 107 ? 131.300 146.116 119.574 1.00 27.84 106 THR A C 1
ATOM 717 O O . THR A 1 107 ? 131.969 145.741 118.607 1.00 27.84 106 THR A O 1
ATOM 721 N N . GLU A 1 108 ? 131.035 145.338 120.621 1.00 35.77 107 GLU A N 1
ATOM 722 C CA . GLU A 1 108 ? 131.527 143.973 120.718 1.00 35.77 107 GLU A CA 1
ATOM 723 C C . GLU A 1 108 ? 130.391 143.036 121.100 1.00 35.77 107 GLU A C 1
ATOM 724 O O . GLU A 1 108 ? 129.433 143.432 121.769 1.00 35.77 107 GLU A O 1
ATOM 730 N N . ALA A 1 109 ? 130.512 141.784 120.665 1.00 36.04 108 ALA A N 1
ATOM 731 C CA . ALA A 1 109 ? 129.501 140.782 120.944 1.00 36.04 108 ALA A CA 1
ATOM 732 C C . ALA A 1 109 ? 129.546 140.367 122.412 1.00 36.04 108 ALA A C 1
ATOM 733 O O . ALA A 1 109 ? 130.569 140.525 123.082 1.00 36.04 108 ALA A O 1
ATOM 735 N N . PRO A 1 110 ? 128.439 139.842 122.940 1.00 34.82 109 PRO A N 1
ATOM 736 C CA . PRO A 1 110 ? 128.443 139.362 124.326 1.00 34.82 109 PRO A CA 1
ATOM 737 C C . PRO A 1 110 ? 129.409 138.202 124.517 1.00 34.82 109 PRO A C 1
ATOM 738 O O . PRO A 1 110 ? 129.700 137.447 123.588 1.00 34.82 109 PRO A O 1
ATOM 742 N N . MET A 1 111 ? 129.910 138.078 125.749 1.00 44.56 110 MET A N 1
ATOM 743 C CA . MET A 1 111 ? 130.867 137.033 126.121 1.00 44.56 110 MET A CA 1
ATOM 744 C C . MET A 1 111 ? 132.134 137.112 125.272 1.00 44.56 110 MET A C 1
ATOM 745 O O . MET A 1 111 ? 132.702 136.094 124.871 1.00 44.56 110 MET A O 1
ATOM 750 N N . ASN A 1 112 ? 132.578 138.332 124.997 1.00 46.76 111 ASN A N 1
ATOM 751 C CA . ASN A 1 112 ? 133.780 138.541 124.200 1.00 46.76 111 ASN A CA 1
ATOM 752 C C . ASN A 1 112 ? 135.015 138.415 125.084 1.00 46.76 111 ASN A C 1
ATOM 753 O O . ASN A 1 112 ? 135.105 139.107 126.104 1.00 46.76 111 ASN A O 1
ATOM 758 N N . PRO A 1 113 ? 135.971 137.550 124.746 1.00 53.56 112 PRO A N 1
ATOM 759 C CA . PRO A 1 113 ? 137.188 137.441 125.559 1.00 53.56 112 PRO A CA 1
ATOM 760 C C . PRO A 1 113 ? 137.963 138.750 125.591 1.00 53.56 112 PRO A C 1
ATOM 761 O O . PRO A 1 113 ? 137.970 139.519 124.627 1.00 53.56 112 PRO A O 1
ATOM 765 N N . LYS A 1 114 ? 138.623 138.998 126.726 1.00 60.33 113 LYS A N 1
ATOM 766 C CA . LYS A 1 114 ? 139.373 140.237 126.901 1.00 60.33 113 LYS A CA 1
ATOM 767 C C . LYS A 1 114 ? 140.555 140.345 125.948 1.00 60.33 113 LYS A C 1
ATOM 768 O O . LYS A 1 114 ? 141.020 141.459 125.685 1.00 60.33 113 LYS A O 1
ATOM 774 N N . GLN A 1 115 ? 141.059 139.221 125.435 1.00 60.04 114 GLN A N 1
ATOM 775 C CA . GLN A 1 115 ? 142.163 139.279 124.482 1.00 60.04 114 GLN A CA 1
ATOM 776 C C . GLN A 1 115 ? 141.751 139.999 123.205 1.00 60.04 114 GLN A C 1
ATOM 777 O O . GLN A 1 115 ? 142.527 140.785 122.650 1.00 60.04 114 GLN A O 1
ATOM 783 N N . ASN A 1 116 ? 140.534 139.739 122.722 1.00 55.14 115 ASN A N 1
ATOM 784 C CA . ASN A 1 116 ? 140.047 140.435 121.535 1.00 55.14 115 ASN A CA 1
ATOM 785 C C . ASN A 1 116 ? 139.888 141.927 121.796 1.00 55.14 115 ASN A C 1
ATOM 786 O O . ASN A 1 116 ? 140.221 142.753 120.938 1.00 55.14 115 ASN A O 1
ATOM 791 N N . ARG A 1 117 ? 139.373 142.292 122.973 1.00 54.12 116 ARG A N 1
ATOM 792 C CA . ARG A 1 117 ? 139.206 143.704 123.301 1.00 54.12 116 ARG A CA 1
ATOM 793 C C . ARG A 1 117 ? 140.549 144.421 123.365 1.00 54.12 116 ARG A C 1
ATOM 794 O O . ARG A 1 117 ? 140.681 145.552 122.882 1.00 54.12 116 ARG A O 1
ATOM 802 N N . GLU A 1 118 ? 141.558 143.781 123.961 1.00 60.37 117 GLU A N 1
ATOM 803 C CA . GLU A 1 118 ? 142.881 144.394 124.040 1.00 60.37 117 GLU A CA 1
ATOM 804 C C . GLU A 1 118 ? 143.503 144.556 122.658 1.00 60.37 117 GLU A C 1
ATOM 805 O O . GLU A 1 118 ? 144.162 145.564 122.383 1.00 60.37 117 GLU A O 1
ATOM 811 N N . LYS A 1 119 ? 143.317 143.569 121.779 1.00 52.93 118 LYS A N 1
ATOM 812 C CA . LYS A 1 119 ? 143.849 143.688 120.426 1.00 52.93 118 LYS A CA 1
ATOM 813 C C . LYS A 1 119 ? 143.051 144.680 119.591 1.00 52.93 118 LYS A C 1
ATOM 814 O O . LYS A 1 119 ? 143.611 145.325 118.697 1.00 52.93 118 LYS A O 1
ATOM 820 N N . MET A 1 120 ? 141.750 144.810 119.857 1.00 50.23 119 MET A N 1
ATOM 821 C CA . MET A 1 120 ? 140.928 145.740 119.089 1.00 50.23 119 MET A CA 1
ATOM 822 C C . MET A 1 120 ? 141.369 147.181 119.308 1.00 50.23 119 MET A C 1
ATOM 823 O O . MET A 1 120 ? 141.453 147.964 118.355 1.00 50.23 119 MET A O 1
ATOM 828 N N . THR A 1 121 ? 141.656 147.553 120.557 1.00 50.99 120 THR A N 1
ATOM 829 C CA . THR A 1 121 ? 142.094 148.915 120.839 1.00 50.99 120 THR A CA 1
ATOM 830 C C . THR A 1 121 ? 143.545 149.145 120.438 1.00 50.99 120 THR A C 1
ATOM 831 O O . THR A 1 121 ? 143.927 150.282 120.143 1.00 50.99 120 THR A O 1
ATOM 835 N N . GLN A 1 122 ? 144.364 148.091 120.429 1.00 52.13 121 GLN A N 1
ATOM 836 C CA . GLN A 1 122 ? 145.752 148.238 120.005 1.00 52.13 121 GLN A CA 1
ATOM 837 C C . GLN A 1 122 ? 145.842 148.625 118.534 1.00 52.13 121 GLN A C 1
ATOM 838 O O . GLN A 1 122 ? 146.666 149.464 118.154 1.00 52.13 121 GLN A O 1
ATOM 844 N N . ILE A 1 123 ? 145.002 148.021 117.692 1.00 48.25 122 ILE A N 1
ATOM 845 C CA . ILE A 1 123 ? 145.036 148.312 116.263 1.00 48.25 122 ILE A CA 1
ATOM 846 C C . ILE A 1 123 ? 144.642 149.759 115.994 1.00 48.25 122 ILE A C 1
ATOM 847 O O . ILE A 1 123 ? 145.285 150.452 115.197 1.00 48.25 122 ILE A O 1
ATOM 852 N N . MET A 1 124 ? 143.584 150.239 116.651 1.00 46.48 123 MET A N 1
ATOM 853 C CA . MET A 1 124 ? 143.104 151.593 116.390 1.00 46.48 123 MET A CA 1
ATOM 854 C C . MET A 1 124 ? 144.142 152.641 116.773 1.00 46.48 123 MET A C 1
ATOM 855 O O . MET A 1 124 ? 144.357 153.610 116.035 1.00 46.48 123 MET A O 1
ATOM 860 N N . PHE A 1 125 ? 144.793 152.468 117.923 1.00 49.08 124 PHE A N 1
ATOM 861 C CA . PHE A 1 125 ? 145.755 153.462 118.385 1.00 49.08 124 PHE A CA 1
ATOM 862 C C . PHE A 1 125 ? 147.066 153.398 117.610 1.00 49.08 124 PHE A C 1
ATOM 863 O O . PHE A 1 125 ? 147.651 154.439 117.292 1.00 49.08 124 PHE A O 1
ATOM 871 N N . GLU A 1 126 ? 147.543 152.195 117.294 1.00 53.34 125 GLU A N 1
ATOM 872 C CA . GLU A 1 126 ? 148.865 152.045 116.699 1.00 53.34 125 GLU A CA 1
ATOM 873 C C . GLU A 1 126 ? 148.852 152.080 115.177 1.00 53.34 125 GLU A C 1
ATOM 874 O O . GLU A 1 126 ? 149.782 152.626 114.573 1.00 53.34 125 GLU A O 1
ATOM 880 N N . THR A 1 127 ? 147.829 151.513 114.539 1.00 49.48 126 THR A N 1
ATOM 881 C CA . THR A 1 127 ? 147.797 151.460 113.082 1.00 49.48 126 THR A CA 1
ATOM 882 C C . THR A 1 127 ? 147.056 152.649 112.478 1.00 49.48 126 THR A C 1
ATOM 883 O O . THR A 1 127 ? 147.597 153.347 111.616 1.00 49.48 126 THR A O 1
ATOM 887 N N . PHE A 1 128 ? 145.821 152.890 112.914 1.00 47.56 127 PHE A N 1
ATOM 888 C CA . PHE A 1 128 ? 145.021 153.981 112.377 1.00 47.56 127 PHE A CA 1
ATOM 889 C C . PHE A 1 128 ? 145.219 155.295 113.122 1.00 47.56 127 PHE A C 1
ATOM 890 O O . PHE A 1 128 ? 144.726 156.328 112.655 1.00 47.56 127 PHE A O 1
ATOM 898 N N . ASN A 1 129 ? 145.929 155.280 114.252 1.00 52.02 128 ASN A N 1
ATOM 899 C CA . ASN A 1 129 ? 146.215 156.488 115.029 1.00 52.02 128 ASN A CA 1
ATOM 900 C C . ASN A 1 129 ? 144.935 157.235 115.397 1.00 52.02 128 ASN A C 1
ATOM 901 O O . ASN A 1 129 ? 144.845 158.458 115.275 1.00 52.02 128 ASN A O 1
ATOM 906 N N . VAL A 1 130 ? 143.935 156.489 115.848 1.00 47.56 129 VAL A N 1
ATOM 907 C CA . VAL A 1 130 ? 142.662 157.101 116.248 1.00 47.56 129 VAL A CA 1
ATOM 908 C C . VAL A 1 130 ? 142.878 157.921 117.516 1.00 47.56 129 VAL A C 1
ATOM 909 O O . VAL A 1 130 ? 143.443 157.403 118.495 1.00 47.56 129 VAL A O 1
ATOM 913 N N . PRO A 1 131 ? 142.459 159.188 117.552 1.00 45.03 130 PRO A N 1
ATOM 914 C CA . PRO A 1 131 ? 142.700 160.013 118.745 1.00 45.03 130 PRO A CA 1
ATOM 915 C C . PRO A 1 131 ? 141.911 159.559 119.965 1.00 45.03 130 PRO A C 1
ATOM 916 O O . PRO A 1 131 ? 142.468 159.460 121.062 1.00 45.03 130 PRO A O 1
ATOM 920 N N . SER A 1 132 ? 140.620 159.283 119.793 1.00 40.52 131 SER A N 1
ATOM 921 C CA . SER A 1 132 ? 139.756 158.869 120.890 1.00 40.52 131 SER A CA 1
ATOM 922 C C . SER A 1 132 ? 138.979 157.625 120.490 1.00 40.52 131 SER A C 1
ATOM 923 O O . SER A 1 132 ? 138.491 157.524 119.361 1.00 40.52 131 SER A O 1
ATOM 926 N N . LEU A 1 133 ? 138.859 156.684 121.424 1.00 37.00 132 LEU A N 1
ATOM 927 C CA . LEU A 1 133 ? 138.202 155.413 121.166 1.00 37.00 132 LEU A CA 1
ATOM 928 C C . LEU A 1 133 ? 137.269 155.075 122.319 1.00 37.00 132 LEU A C 1
ATOM 929 O O . LEU A 1 133 ? 137.521 155.442 123.469 1.00 37.00 132 LEU A O 1
ATOM 934 N N . TYR A 1 134 ? 136.183 154.375 121.998 1.00 31.97 133 TYR A N 1
ATOM 935 C CA . TYR A 1 134 ? 135.238 153.906 123.001 1.00 31.97 133 TYR A CA 1
ATOM 936 C C . TYR A 1 134 ? 134.584 152.630 122.496 1.00 31.97 133 TYR A C 1
ATOM 937 O O . TYR A 1 134 ? 134.236 152.529 121.317 1.00 31.97 133 TYR A O 1
ATOM 946 N N . ILE A 1 135 ? 134.418 151.660 123.392 1.00 32.42 134 ILE A N 1
ATOM 947 C CA . ILE A 1 135 ? 133.850 150.359 123.059 1.00 32.42 134 ILE A CA 1
ATOM 948 C C . ILE A 1 135 ? 132.610 150.141 123.912 1.00 32.42 134 ILE A C 1
ATOM 949 O O . ILE A 1 135 ? 132.667 150.259 125.142 1.00 32.42 134 ILE A O 1
ATOM 954 N N . GLY A 1 136 ? 131.492 149.818 123.260 1.00 27.70 135 GLY A N 1
ATOM 955 C CA . GLY A 1 136 ? 130.240 149.566 123.932 1.00 27.70 135 GLY A CA 1
ATOM 956 C C . GLY A 1 136 ? 129.816 148.108 123.852 1.00 27.70 135 GLY A C 1
ATOM 957 O O . GLY A 1 136 ? 130.495 147.252 123.291 1.00 27.70 135 GLY A O 1
ATOM 958 N N . ILE A 1 137 ? 128.651 147.842 124.438 1.00 23.63 136 ILE A N 1
ATOM 959 C CA . ILE A 1 137 ? 128.058 146.510 124.468 1.00 23.63 136 ILE A CA 1
ATOM 960 C C . ILE A 1 137 ? 126.788 146.537 123.631 1.00 23.63 136 ILE A C 1
ATOM 961 O O . ILE A 1 137 ? 125.931 147.408 123.821 1.00 23.63 136 ILE A O 1
ATOM 966 N N . GLN A 1 138 ? 126.669 145.583 122.704 1.00 23.20 137 GLN A N 1
ATOM 967 C CA . GLN A 1 138 ? 125.531 145.573 121.790 1.00 23.20 137 GLN A CA 1
ATOM 968 C C . GLN A 1 138 ? 124.216 145.373 122.533 1.00 23.20 137 GLN A C 1
ATOM 969 O O . GLN A 1 138 ? 123.218 146.038 122.231 1.00 23.20 137 GLN A O 1
ATOM 975 N N . ALA A 1 139 ? 124.190 144.455 123.501 1.00 20.97 138 ALA A N 1
ATOM 976 C CA . ALA A 1 139 ? 122.955 144.184 124.229 1.00 20.97 138 ALA A CA 1
ATOM 977 C C . ALA A 1 139 ? 122.514 145.389 125.051 1.00 20.97 138 ALA A C 1
ATOM 978 O O . ALA A 1 139 ? 121.320 145.702 125.111 1.00 20.97 138 ALA A O 1
ATOM 980 N N . VAL A 1 140 ? 123.462 146.073 125.694 1.00 17.20 139 VAL A N 1
ATOM 981 C CA . VAL A 1 140 ? 123.115 147.211 126.541 1.00 17.20 139 VAL A CA 1
ATOM 982 C C . VAL A 1 140 ? 122.568 148.361 125.704 1.00 17.20 139 VAL A C 1
ATOM 983 O O . VAL A 1 140 ? 121.563 148.985 126.067 1.00 17.20 139 VAL A O 1
ATOM 987 N N . LEU A 1 141 ? 123.216 148.662 124.576 1.00 19.29 140 LEU A N 1
ATOM 988 C CA . LEU A 1 141 ? 122.771 149.772 123.737 1.00 19.29 140 LEU A CA 1
ATOM 989 C C . LEU A 1 141 ? 121.384 149.514 123.164 1.00 19.29 140 LEU A C 1
ATOM 990 O O . LEU A 1 141 ? 120.566 150.435 123.058 1.00 19.29 140 LEU A O 1
ATOM 995 N N . SER A 1 142 ? 121.103 148.268 122.778 1.00 17.54 141 SER A N 1
ATOM 996 C CA . SER A 1 142 ? 119.789 147.941 122.235 1.00 17.54 141 SER A CA 1
ATOM 997 C C . SER A 1 142 ? 118.701 148.077 123.293 1.00 17.54 141 SER A C 1
ATOM 998 O O . SER A 1 142 ? 117.581 148.501 122.987 1.00 17.54 141 SER A O 1
ATOM 1001 N N . LEU A 1 143 ? 119.008 147.716 124.540 1.00 17.24 142 LEU A N 1
ATOM 1002 C CA . LEU A 1 143 ? 118.001 147.774 125.595 1.00 17.24 142 LEU A CA 1
ATOM 1003 C C . LEU A 1 143 ? 117.691 149.211 125.996 1.00 17.24 142 LEU A C 1
ATOM 1004 O O . LEU A 1 143 ? 116.527 149.556 126.230 1.00 17.24 142 LEU A O 1
ATOM 1009 N N . TYR A 1 144 ? 118.717 150.062 126.085 1.00 20.47 143 TYR A N 1
ATOM 1010 C CA . TYR A 1 144 ? 118.501 151.442 126.510 1.00 20.47 143 TYR A CA 1
ATOM 1011 C C . TYR A 1 144 ? 117.655 152.212 125.505 1.00 20.47 143 TYR A C 1
ATOM 1012 O O . TYR A 1 144 ? 116.825 153.042 125.893 1.00 20.47 143 TYR A O 1
ATOM 1021 N N . SER A 1 145 ? 117.849 151.956 124.209 1.00 17.39 144 SER A N 1
ATOM 1022 C CA . SER A 1 145 ? 117.085 152.660 123.187 1.00 17.39 144 SER A CA 1
ATOM 1023 C C . SER A 1 145 ? 115.598 152.335 123.246 1.00 17.39 144 SER A C 1
ATOM 1024 O O . SER A 1 145 ? 114.796 153.055 122.644 1.00 17.39 144 SER A O 1
ATOM 1027 N N . SER A 1 146 ? 115.216 151.274 123.951 1.00 20.30 145 SER A N 1
ATOM 1028 C CA . SER A 1 146 ? 113.819 150.907 124.127 1.00 20.30 145 SER A CA 1
ATOM 1029 C C . SER A 1 146 ? 113.206 151.513 125.382 1.00 20.30 145 SER A C 1
ATOM 1030 O O . SER A 1 146 ? 112.064 151.187 125.719 1.00 20.30 145 SER A O 1
ATOM 1033 N N . GLY A 1 147 ? 113.931 152.385 126.074 1.00 20.81 146 GLY A N 1
ATOM 1034 C CA . GLY A 1 147 ? 113.432 152.975 127.304 1.00 20.81 146 GLY A CA 1
ATOM 1035 C C . GLY A 1 147 ? 113.272 151.996 128.446 1.00 20.81 146 GLY A C 1
ATOM 1036 O O . GLY A 1 147 ? 112.250 152.026 129.143 1.00 20.81 146 GLY A O 1
ATOM 1037 N N . ARG A 1 148 ? 114.257 151.126 128.656 1.00 21.61 147 ARG A N 1
ATOM 1038 C CA . ARG A 1 148 ? 114.202 150.126 129.711 1.00 21.61 147 ARG A CA 1
ATOM 1039 C C . ARG A 1 148 ? 115.587 149.946 130.313 1.00 21.61 147 ARG A C 1
ATOM 1040 O O . ARG A 1 148 ? 116.602 150.290 129.704 1.00 21.61 147 ARG A O 1
ATOM 1048 N N . THR A 1 149 ? 115.613 149.404 131.527 1.00 22.19 148 THR A N 1
ATOM 1049 C CA . THR A 1 149 ? 116.854 149.101 132.224 1.00 22.19 148 THR A CA 1
ATOM 1050 C C . THR A 1 149 ? 117.004 147.632 132.586 1.00 22.19 148 THR A C 1
ATOM 1051 O O . THR A 1 149 ? 118.130 147.132 132.615 1.00 22.19 148 THR A O 1
ATOM 1055 N N . THR A 1 150 ? 115.907 146.927 132.854 1.00 22.22 149 THR A N 1
ATOM 1056 C CA . THR A 1 150 ? 115.932 145.502 133.150 1.00 22.22 149 THR A CA 1
ATOM 1057 C C . THR A 1 150 ? 115.101 144.753 132.118 1.00 22.22 149 THR A C 1
ATOM 1058 O O . THR A 1 150 ? 113.984 145.165 131.791 1.00 22.22 149 THR A O 1
ATOM 1062 N N . GLY A 1 151 ? 115.648 143.655 131.612 1.00 17.12 150 GLY A N 1
ATOM 1063 C CA . GLY A 1 151 ? 114.933 142.852 130.643 1.00 17.12 150 GLY A CA 1
ATOM 1064 C C . GLY A 1 151 ? 115.848 141.819 130.020 1.00 17.12 150 GLY A C 1
ATOM 1065 O O . GLY A 1 151 ? 117.009 141.673 130.408 1.00 17.12 150 GLY A O 1
ATOM 1066 N N . ILE A 1 152 ? 115.296 141.103 129.045 1.00 16.66 151 ILE A N 1
ATOM 1067 C CA . ILE A 1 152 ? 116.019 140.083 128.297 1.00 16.66 151 ILE A CA 1
ATOM 1068 C C . ILE A 1 152 ? 115.951 140.442 126.819 1.00 16.66 151 ILE A C 1
ATOM 1069 O O . ILE A 1 152 ? 114.873 140.750 126.297 1.00 16.66 151 ILE A O 1
ATOM 1074 N N . VAL A 1 153 ? 117.101 140.418 126.152 1.00 15.69 152 VAL A N 1
ATOM 1075 C CA . VAL A 1 153 ? 117.230 140.872 124.772 1.00 15.69 152 VAL A CA 1
ATOM 1076 C C . VAL A 1 153 ? 117.434 139.656 123.880 1.00 15.69 152 VAL A C 1
ATOM 1077 O O . VAL A 1 153 ? 118.372 138.876 124.086 1.00 15.69 152 VAL A O 1
ATOM 1081 N N . LEU A 1 154 ? 116.562 139.499 122.889 1.00 17.91 153 LEU A N 1
ATOM 1082 C CA . LEU A 1 154 ? 116.669 138.435 121.897 1.00 17.91 153 LEU A CA 1
ATOM 1083 C C . LEU A 1 154 ? 117.207 139.041 120.606 1.00 17.91 153 LEU A C 1
ATOM 1084 O O . LEU A 1 154 ? 116.487 139.755 119.900 1.00 17.91 153 LEU A O 1
ATOM 1089 N N . ASP A 1 155 ? 118.467 138.754 120.298 1.00 20.62 154 ASP A N 1
ATOM 1090 C CA . ASP A 1 155 ? 119.138 139.280 119.117 1.00 20.62 154 ASP A CA 1
ATOM 1091 C C . ASP A 1 155 ? 119.237 138.177 118.074 1.00 20.62 154 ASP A C 1
ATOM 1092 O O . ASP A 1 155 ? 119.789 137.107 118.350 1.00 20.62 154 ASP A O 1
ATOM 1097 N N . ALA A 1 156 ? 118.710 138.438 116.881 1.00 18.36 155 ALA A N 1
ATOM 1098 C CA . ALA A 1 156 ? 118.723 137.476 115.784 1.00 18.36 155 ALA A CA 1
ATOM 1099 C C . ALA A 1 156 ? 119.399 138.121 114.581 1.00 18.36 155 ALA A C 1
ATOM 1100 O O . ALA A 1 156 ? 118.771 138.898 113.854 1.00 18.36 155 ALA A O 1
ATOM 1102 N N . GLY A 1 157 ? 120.670 137.795 114.370 1.00 17.55 156 GLY A N 1
ATOM 1103 C CA . GLY A 1 157 ? 121.404 138.322 113.238 1.00 17.55 156 GLY A CA 1
ATOM 1104 C C . GLY A 1 157 ? 121.290 137.429 112.022 1.00 17.55 156 GLY A C 1
ATOM 1105 O O . GLY A 1 157 ? 120.182 137.085 111.604 1.00 17.55 156 GLY A O 1
ATOM 1106 N N . ASP A 1 158 ? 122.422 137.051 111.440 1.00 20.89 157 ASP A N 1
ATOM 1107 C CA . ASP A 1 158 ? 122.433 136.090 110.345 1.00 20.89 157 ASP A CA 1
ATOM 1108 C C . ASP A 1 158 ? 123.347 134.904 110.601 1.00 20.89 157 ASP A C 1
ATOM 1109 O O . ASP A 1 158 ? 123.007 133.781 110.223 1.00 20.89 157 ASP A O 1
ATOM 1114 N N . GLY A 1 159 ? 124.491 135.116 111.244 1.00 21.35 158 GLY A N 1
ATOM 1115 C CA . GLY A 1 159 ? 125.407 134.027 111.517 1.00 21.35 158 GLY A CA 1
ATOM 1116 C C . GLY A 1 159 ? 125.343 133.504 112.936 1.00 21.35 158 GLY A C 1
ATOM 1117 O O . GLY A 1 159 ? 125.949 132.474 113.247 1.00 21.35 158 GLY A O 1
ATOM 1118 N N . VAL A 1 160 ? 124.615 134.199 113.809 1.00 19.68 159 VAL A N 1
ATOM 1119 C CA . VAL A 1 160 ? 124.543 133.861 115.226 1.00 19.68 159 VAL A CA 1
ATOM 1120 C C . VAL A 1 160 ? 123.321 134.548 115.826 1.00 19.68 159 VAL A C 1
ATOM 1121 O O . VAL A 1 160 ? 122.804 135.527 115.286 1.00 19.68 159 VAL A O 1
ATOM 1125 N N . THR A 1 161 ? 122.846 134.015 116.950 1.00 18.35 160 THR A N 1
ATOM 1126 C CA . THR A 1 161 ? 121.761 134.625 117.705 1.00 18.35 160 THR A CA 1
ATOM 1127 C C . THR A 1 161 ? 122.068 134.488 119.190 1.00 18.35 160 THR A C 1
ATOM 1128 O O . THR A 1 161 ? 122.676 133.502 119.614 1.00 18.35 160 THR A O 1
ATOM 1132 N N . HIS A 1 162 ? 121.649 135.481 119.972 1.00 18.78 161 HIS A N 1
ATOM 1133 C CA . HIS A 1 162 ? 121.952 135.537 121.394 1.00 18.78 161 HIS A CA 1
ATOM 1134 C C . HIS A 1 162 ? 120.693 135.829 122.197 1.00 18.78 161 HIS A C 1
ATOM 1135 O O . HIS A 1 162 ? 119.704 136.354 121.680 1.00 18.78 161 HIS A O 1
ATOM 1142 N N . THR A 1 163 ? 120.747 135.475 123.480 1.00 17.19 162 THR A N 1
ATOM 1143 C CA . THR A 1 163 ? 119.745 135.867 124.467 1.00 17.19 162 THR A CA 1
ATOM 1144 C C . THR A 1 163 ? 120.488 136.378 125.693 1.00 17.19 162 THR A C 1
ATOM 1145 O O . THR A 1 163 ? 121.081 135.589 126.435 1.00 17.19 162 THR A O 1
ATOM 1149 N N . VAL A 1 164 ? 120.461 137.690 125.904 1.00 16.87 163 VAL A N 1
ATOM 1150 C CA . VAL A 1 164 ? 121.228 138.313 126.979 1.00 16.87 163 VAL A CA 1
ATOM 1151 C C . VAL A 1 164 ? 120.283 138.939 127.998 1.00 16.87 163 VAL A C 1
ATOM 1152 O O . VAL A 1 164 ? 119.701 140.000 127.731 1.00 16.87 163 VAL A O 1
ATOM 1156 N N . PRO A 1 165 ? 120.094 138.326 129.168 1.00 17.84 164 PRO A N 1
ATOM 1157 C CA . PRO A 1 165 ? 119.298 138.971 130.221 1.00 17.84 164 PRO A CA 1
ATOM 1158 C C . PRO A 1 165 ? 120.108 140.055 130.918 1.00 17.84 164 PRO A C 1
ATOM 1159 O O . PRO A 1 165 ? 121.266 139.844 131.287 1.00 17.84 164 PRO A O 1
ATOM 1163 N N . ILE A 1 166 ? 119.493 141.221 131.097 1.00 20.84 165 ILE A N 1
ATOM 1164 C CA . ILE A 1 166 ? 120.143 142.379 131.700 1.00 20.84 165 ILE A CA 1
ATOM 1165 C C . ILE A 1 166 ? 119.328 142.810 132.910 1.00 20.84 165 ILE A C 1
ATOM 1166 O O . ILE A 1 166 ? 118.106 142.969 132.816 1.00 20.84 165 ILE A O 1
ATOM 1171 N N . TYR A 1 167 ? 120.004 142.997 134.042 1.00 27.28 166 TYR A N 1
ATOM 1172 C CA . TYR A 1 167 ? 119.357 143.408 135.282 1.00 27.28 166 TYR A CA 1
ATOM 1173 C C . TYR A 1 167 ? 120.070 144.633 135.831 1.00 27.28 166 TYR A C 1
ATOM 1174 O O . TYR A 1 167 ? 121.256 144.562 136.171 1.00 27.28 166 TYR A O 1
ATOM 1183 N N . GLU A 1 168 ? 119.343 145.749 135.921 1.00 31.00 167 GLU A N 1
ATOM 1184 C CA . GLU A 1 168 ? 119.864 147.008 136.457 1.00 31.00 167 GLU A CA 1
ATOM 1185 C C . GLU A 1 168 ? 121.122 147.460 135.719 1.00 31.00 167 GLU A C 1
ATOM 1186 O O . GLU A 1 168 ? 122.085 147.932 136.326 1.00 31.00 167 GLU A O 1
ATOM 1192 N N . GLY A 1 169 ? 121.117 147.311 134.397 1.00 29.07 168 GLY A N 1
ATOM 1193 C CA . GL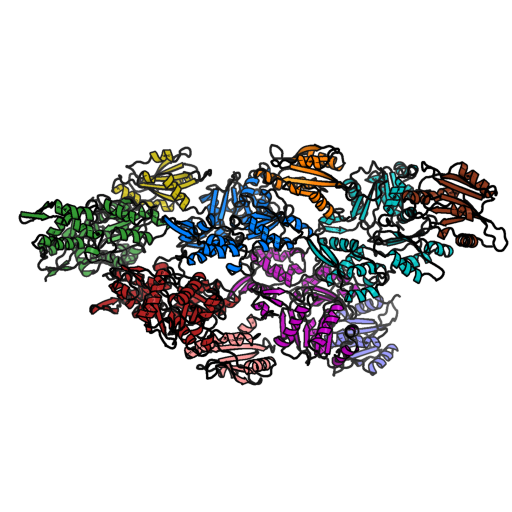Y A 1 169 ? 122.210 147.777 133.573 1.00 29.07 168 GLY A CA 1
ATOM 1194 C C . GLY A 1 169 ? 123.410 146.862 133.504 1.00 29.07 168 GLY A C 1
ATOM 1195 O O . GLY A 1 169 ? 124.377 147.191 132.805 1.00 29.07 168 GLY A O 1
ATOM 1196 N N . TYR A 1 170 ? 123.389 145.729 134.199 1.00 30.53 169 TYR A N 1
ATOM 1197 C CA . TYR A 1 170 ? 124.480 144.766 134.171 1.00 30.53 169 TYR A CA 1
ATOM 1198 C C . TYR A 1 170 ? 123.954 143.428 133.677 1.00 30.53 169 TYR A C 1
ATOM 1199 O O . TYR A 1 170 ? 122.963 142.913 134.204 1.00 30.53 169 TYR A O 1
ATOM 1208 N N . SER A 1 171 ? 124.614 142.875 132.665 1.00 23.77 170 SER A N 1
ATOM 1209 C CA . SER A 1 171 ? 124.225 141.584 132.125 1.00 23.77 170 SER A CA 1
ATOM 1210 C C . SER A 1 171 ? 124.652 140.461 133.065 1.00 23.77 170 SER A C 1
ATOM 1211 O O . SER A 1 171 ? 125.542 140.620 133.905 1.00 23.77 170 SER A O 1
ATOM 1214 N N . LEU A 1 172 ? 123.998 139.311 132.913 1.00 22.81 171 LEU A N 1
ATOM 1215 C CA . LEU A 1 172 ? 124.302 138.148 133.731 1.00 22.81 171 LEU A CA 1
ATOM 1216 C C . LEU A 1 172 ? 125.137 137.175 132.915 1.00 22.81 171 LEU A C 1
ATOM 1217 O O . LEU A 1 172 ? 124.617 136.577 131.961 1.00 22.81 171 LEU A O 1
ATOM 1222 N N . PRO A 1 173 ? 126.419 136.985 133.238 1.00 24.49 172 PRO A N 1
ATOM 1223 C CA . PRO A 1 173 ? 127.288 136.172 132.370 1.00 24.49 172 PRO A CA 1
ATOM 1224 C C . PRO A 1 173 ? 126.904 134.705 132.297 1.00 24.49 172 PRO A C 1
ATOM 1225 O O . PRO A 1 173 ? 127.358 134.015 131.375 1.00 24.49 172 PRO A O 1
ATOM 1229 N N . HIS A 1 174 ? 126.098 134.201 133.227 1.00 25.07 173 HIS A N 1
ATOM 1230 C CA . HIS A 1 174 ? 125.814 132.776 133.318 1.00 25.07 173 HIS A CA 1
ATOM 1231 C C . HIS A 1 174 ? 124.484 132.389 132.684 1.00 25.07 173 HIS A C 1
ATOM 1232 O O . HIS A 1 174 ? 124.013 131.268 132.896 1.00 25.07 173 HIS A O 1
ATOM 1239 N N . ALA A 1 175 ? 123.867 133.286 131.914 1.00 20.75 174 ALA A N 1
ATOM 1240 C CA . ALA A 1 175 ? 122.603 132.992 131.250 1.00 20.75 174 ALA A CA 1
ATOM 1241 C C . ALA A 1 175 ? 122.627 133.432 129.790 1.00 20.75 174 ALA A C 1
ATOM 1242 O O . ALA A 1 175 ? 121.587 133.769 129.220 1.00 20.75 174 ALA A O 1
ATOM 1244 N N . VAL A 1 176 ? 123.805 133.432 129.172 1.00 20.44 175 VAL A N 1
ATOM 1245 C CA . VAL A 1 176 ? 123.971 133.817 127.775 1.00 20.44 175 VAL A CA 1
ATOM 1246 C C . VAL A 1 176 ? 124.127 132.554 126.942 1.00 20.44 175 VAL A C 1
ATOM 1247 O O . VAL A 1 176 ? 124.905 131.659 127.297 1.00 20.44 175 VAL A O 1
ATOM 1251 N N . ARG A 1 177 ? 123.392 132.476 125.834 1.00 21.85 176 ARG A N 1
ATOM 1252 C CA . ARG A 1 177 ? 123.391 131.294 124.986 1.00 21.85 176 ARG A CA 1
ATOM 1253 C C . ARG A 1 177 ? 123.596 131.683 123.528 1.00 21.85 176 ARG A C 1
ATOM 1254 O O . ARG A 1 177 ? 123.330 132.815 123.117 1.00 21.85 176 ARG A O 1
ATOM 1262 N N . ARG A 1 178 ? 124.082 130.716 122.751 1.00 24.38 177 ARG A N 1
ATOM 1263 C CA . ARG A 1 178 ? 124.251 130.850 121.312 1.00 24.38 177 ARG A CA 1
ATOM 1264 C C . ARG A 1 178 ? 123.657 129.632 120.622 1.00 24.38 177 ARG A C 1
ATOM 1265 O O . ARG A 1 178 ? 123.661 128.527 121.170 1.00 24.38 177 ARG A O 1
ATOM 1273 N N . VAL A 1 179 ? 123.142 129.840 119.411 1.00 24.04 178 VAL A N 1
ATOM 1274 C CA . VAL A 1 179 ? 122.550 128.754 118.638 1.00 24.04 178 VAL A CA 1
ATOM 1275 C C . VAL A 1 179 ? 123.289 128.607 117.314 1.00 24.04 178 VAL A C 1
ATOM 1276 O O . VAL A 1 179 ? 123.363 127.509 116.750 1.00 24.04 178 VAL A O 1
ATOM 1280 N N . ASP A 1 180 ? 123.866 129.708 116.827 1.00 23.70 179 ASP A N 1
ATOM 1281 C CA . ASP A 1 180 ? 124.555 129.738 115.534 1.00 23.70 179 ASP A CA 1
ATOM 1282 C C . ASP A 1 180 ? 123.632 129.290 114.403 1.00 23.70 179 ASP A C 1
ATOM 1283 O O . ASP A 1 180 ? 124.047 128.596 113.473 1.00 23.70 179 ASP A O 1
ATOM 1288 N N . MET A 1 181 ? 122.366 129.692 114.484 1.00 24.35 180 MET A N 1
ATOM 1289 C CA . MET A 1 181 ? 121.373 129.389 113.457 1.00 24.35 180 MET A CA 1
ATOM 1290 C C . MET A 1 181 ? 120.491 130.619 113.302 1.00 24.35 180 MET A C 1
ATOM 1291 O O . MET A 1 181 ? 119.689 130.924 114.189 1.00 24.35 180 MET A O 1
ATOM 1296 N N . ALA A 1 182 ? 120.634 131.317 112.183 1.00 21.79 181 ALA A N 1
ATOM 1297 C CA . ALA A 1 182 ? 119.949 132.587 111.979 1.00 21.79 181 ALA A CA 1
ATOM 1298 C C . ALA A 1 182 ? 119.659 132.742 110.490 1.00 21.79 181 ALA A C 1
ATOM 1299 O O . ALA A 1 182 ? 119.655 131.760 109.741 1.00 21.79 181 ALA A O 1
ATOM 1301 N N . GLY A 1 183 ? 119.410 133.982 110.061 1.00 21.16 182 GLY A N 1
ATOM 1302 C CA . GLY A 1 183 ? 118.900 134.249 108.726 1.00 21.16 182 GLY A CA 1
ATOM 1303 C C . GLY A 1 183 ? 119.767 133.747 107.589 1.00 21.16 182 GLY A C 1
ATOM 1304 O O . GLY A 1 183 ? 119.259 133.551 106.481 1.00 21.16 182 GLY A O 1
ATOM 1305 N N . ARG A 1 184 ? 121.066 133.548 107.825 1.00 22.44 183 ARG A N 1
ATOM 1306 C CA . ARG A 1 184 ? 121.923 133.017 106.768 1.00 22.44 183 ARG A CA 1
ATOM 1307 C C . ARG A 1 184 ? 121.499 131.610 106.368 1.00 22.44 183 ARG A C 1
ATOM 1308 O O . ARG A 1 184 ? 121.462 131.278 105.178 1.00 22.44 183 ARG A O 1
ATOM 1316 N N . ASP A 1 185 ? 121.174 130.766 107.351 1.00 25.66 184 ASP A N 1
ATOM 1317 C CA . ASP A 1 185 ? 120.730 129.411 107.045 1.00 25.66 184 ASP A CA 1
ATOM 1318 C C . ASP A 1 185 ? 119.341 129.401 106.424 1.00 25.66 184 ASP A C 1
ATOM 1319 O O . ASP A 1 185 ? 118.993 128.459 105.704 1.00 25.66 184 ASP A O 1
ATOM 1324 N N . LEU A 1 186 ? 118.533 130.428 106.694 1.00 24.37 185 LEU A N 1
ATOM 1325 C CA . LEU A 1 186 ? 117.205 130.503 106.093 1.00 24.37 185 LEU A CA 1
ATOM 1326 C C . LEU A 1 186 ? 117.291 130.680 104.583 1.00 24.37 185 LEU A C 1
ATOM 1327 O O . LEU A 1 186 ? 116.474 130.125 103.841 1.00 24.37 185 LEU A O 1
ATOM 1332 N N . THR A 1 187 ? 118.265 131.461 104.111 1.00 26.75 186 THR A N 1
ATOM 1333 C CA . THR A 1 187 ? 118.435 131.644 102.674 1.00 26.75 186 THR A CA 1
ATOM 1334 C C . THR A 1 187 ? 118.790 130.330 101.989 1.00 26.75 186 THR A C 1
ATOM 1335 O O . THR A 1 187 ? 118.254 130.012 100.922 1.00 26.75 186 THR A O 1
ATOM 1339 N N . GLU A 1 188 ? 119.692 129.551 102.591 1.00 30.19 187 GLU A N 1
ATOM 1340 C CA . GLU A 1 188 ? 120.073 128.270 102.005 1.00 30.19 187 GLU A CA 1
ATOM 1341 C C . GLU A 1 188 ? 118.902 127.296 101.991 1.00 30.19 187 GLU A C 1
ATOM 1342 O O . GLU A 1 188 ? 118.700 126.571 101.010 1.00 30.19 187 GLU A O 1
ATOM 1348 N N . TYR A 1 189 ? 118.123 127.258 103.073 1.00 26.94 188 TYR A N 1
ATOM 1349 C CA . TYR A 1 189 ? 116.961 126.377 103.114 1.00 26.94 188 TYR A CA 1
ATOM 1350 C C . TYR A 1 189 ? 115.919 126.792 102.083 1.00 26.94 188 TYR A C 1
ATOM 1351 O O . TYR A 1 189 ? 115.307 125.938 101.432 1.00 26.94 188 TYR A O 1
ATOM 1360 N N . LEU A 1 190 ? 115.699 128.099 101.926 1.00 31.01 189 LEU A N 1
ATOM 1361 C CA . LEU A 1 190 ? 114.762 128.573 100.913 1.00 31.01 189 LEU A CA 1
ATOM 1362 C C . LEU A 1 190 ? 115.255 128.238 99.511 1.00 31.01 189 LEU A C 1
ATOM 1363 O O . LEU A 1 190 ? 114.462 127.869 98.637 1.00 31.01 189 LEU A O 1
ATOM 1368 N N . MET A 1 191 ? 116.561 128.370 99.278 1.00 37.14 190 MET A N 1
ATOM 1369 C CA . MET A 1 191 ? 117.120 128.050 97.969 1.00 37.14 190 MET A CA 1
ATOM 1370 C C . MET A 1 191 ? 116.970 126.568 97.648 1.00 37.14 190 MET A C 1
ATOM 1371 O O . MET A 1 191 ? 116.662 126.204 96.507 1.00 37.14 190 MET A O 1
ATOM 1376 N N . LYS A 1 192 ? 117.190 125.699 98.638 1.00 34.27 191 LYS A N 1
ATOM 1377 C CA . LYS A 1 192 ? 117.083 124.263 98.400 1.00 34.27 191 LYS A CA 1
ATOM 1378 C C . LYS A 1 192 ? 115.649 123.851 98.089 1.00 34.27 191 LYS A C 1
ATOM 1379 O O . LYS A 1 192 ? 115.413 123.056 97.172 1.00 34.27 191 LYS A O 1
ATOM 1385 N N . ILE A 1 193 ? 114.677 124.380 98.837 1.00 35.78 192 ILE A N 1
ATOM 1386 C CA . ILE A 1 193 ? 113.281 124.006 98.615 1.00 35.78 192 ILE A CA 1
ATOM 1387 C C . ILE A 1 193 ? 112.668 124.698 97.411 1.00 35.78 192 ILE A C 1
ATOM 1388 O O . ILE A 1 193 ? 111.516 124.407 97.064 1.00 35.78 192 ILE A O 1
ATOM 1393 N N . MET A 1 194 ? 113.394 125.612 96.770 1.00 44.94 193 MET A N 1
ATOM 1394 C CA . MET A 1 194 ? 112.905 126.251 95.556 1.00 44.94 193 MET A CA 1
ATOM 1395 C C . MET A 1 194 ? 113.107 125.386 94.318 1.00 44.94 193 MET A C 1
ATOM 1396 O O . MET A 1 194 ? 112.489 125.657 93.284 1.00 44.94 193 MET A O 1
ATOM 1401 N N . MET A 1 195 ? 113.941 124.348 94.403 1.00 46.07 194 MET A N 1
ATOM 1402 C CA . MET A 1 195 ? 114.162 123.455 93.273 1.00 46.07 194 MET A CA 1
ATOM 1403 C C . MET A 1 195 ? 112.974 122.544 92.996 1.00 46.07 194 MET A C 1
ATOM 1404 O O . MET A 1 195 ? 112.921 121.937 91.922 1.00 46.07 194 MET A O 1
ATOM 1409 N N . GLU A 1 196 ? 112.030 122.428 93.934 1.00 49.38 195 GLU A N 1
ATOM 1410 C CA . GLU A 1 196 ? 110.864 121.579 93.711 1.00 49.38 195 GLU A CA 1
ATOM 1411 C C . GLU A 1 196 ? 110.019 122.081 92.549 1.00 49.38 195 GLU A C 1
ATOM 1412 O O . GLU A 1 196 ? 109.353 121.285 91.876 1.00 49.38 195 GLU A O 1
ATOM 1418 N N . THR A 1 197 ? 110.030 123.391 92.298 1.00 58.62 196 THR A N 1
ATOM 1419 C CA . THR A 1 197 ? 109.319 123.985 91.172 1.00 58.62 196 THR A CA 1
ATOM 1420 C C . THR A 1 197 ? 110.197 124.126 89.935 1.00 58.62 196 THR A C 1
ATOM 1421 O O . THR A 1 197 ? 109.940 124.994 89.091 1.00 58.62 196 THR A O 1
ATOM 1425 N N . GLY A 1 198 ? 111.230 123.296 89.807 1.00 60.43 197 GLY A N 1
ATOM 1426 C CA . GLY A 1 198 ? 112.129 123.372 88.674 1.00 60.43 197 GLY A CA 1
ATOM 1427 C C . GLY A 1 198 ? 113.239 124.384 88.869 1.00 60.43 197 GLY A C 1
ATOM 1428 O O . GLY A 1 198 ? 113.389 125.017 89.918 1.00 60.43 197 GLY A O 1
ATOM 1429 N N . THR A 1 199 ? 114.043 124.525 87.811 1.00 63.00 198 THR A N 1
ATOM 1430 C CA . THR A 1 199 ? 115.178 125.444 87.761 1.00 63.00 198 THR A CA 1
ATOM 1431 C C . THR A 1 199 ? 116.199 125.151 88.855 1.00 63.00 198 THR A C 1
ATOM 1432 O O . THR A 1 199 ? 116.099 124.140 89.558 1.00 63.00 198 THR A O 1
ATOM 1436 N N . THR A 1 200 ? 117.193 126.025 88.993 1.00 65.36 199 THR A N 1
ATOM 1437 C CA . THR A 1 200 ? 118.234 125.857 89.996 1.00 65.36 199 THR A CA 1
ATOM 1438 C C . THR A 1 200 ? 118.854 127.215 90.287 1.00 65.36 199 THR A C 1
ATOM 1439 O O . THR A 1 200 ? 118.727 128.157 89.500 1.00 65.36 199 THR A O 1
ATOM 1443 N N . PHE A 1 201 ? 119.527 127.303 91.433 1.00 61.96 200 PHE A N 1
ATOM 1444 C CA . PHE A 1 201 ? 120.144 128.546 91.886 1.00 61.96 200 PHE A CA 1
ATOM 1445 C C . PHE A 1 201 ? 121.532 128.279 92.450 1.00 61.96 200 PHE A C 1
ATOM 1446 O O . PHE A 1 201 ? 121.901 128.793 93.511 1.00 61.96 200 PHE A O 1
ATOM 1454 N N . THR A 1 202 ? 122.322 127.464 91.748 1.00 68.80 201 THR A N 1
ATOM 1455 C CA . THR A 1 202 ? 123.646 127.106 92.250 1.00 68.80 201 THR A CA 1
ATOM 1456 C C . THR A 1 202 ? 124.594 128.300 92.243 1.00 68.80 201 THR A C 1
ATOM 1457 O O . THR A 1 202 ? 125.313 128.532 93.223 1.00 68.80 201 THR A O 1
ATOM 1461 N N . THR A 1 203 ? 124.608 129.069 91.157 1.00 65.63 202 THR A N 1
ATOM 1462 C CA . THR A 1 203 ? 125.575 130.148 91.016 1.00 65.63 202 THR A CA 1
ATOM 1463 C C . THR A 1 203 ? 125.285 131.277 92.001 1.00 65.63 202 THR A C 1
ATOM 1464 O O . THR A 1 203 ? 124.153 131.477 92.451 1.00 65.63 202 THR A O 1
ATOM 1468 N N . THR A 1 204 ? 126.340 132.023 92.334 1.00 64.05 203 THR A N 1
ATOM 1469 C CA . THR A 1 204 ? 126.219 133.117 93.290 1.00 64.05 203 THR A CA 1
ATOM 1470 C C . THR A 1 204 ? 125.402 134.280 92.748 1.00 64.05 203 THR A C 1
ATOM 1471 O O . THR A 1 204 ? 124.903 135.089 93.537 1.00 64.05 203 THR A O 1
ATOM 1475 N N . ALA A 1 205 ? 125.265 134.391 91.425 1.00 59.95 204 ALA A N 1
ATOM 1476 C CA . ALA A 1 205 ? 124.442 135.453 90.856 1.00 59.95 204 ALA A CA 1
ATOM 1477 C C . ALA A 1 205 ? 122.983 135.294 91.264 1.00 59.95 204 ALA A C 1
ATOM 1478 O O . ALA A 1 205 ? 122.309 136.281 91.583 1.00 59.95 204 ALA A O 1
ATOM 1480 N N . GLU A 1 206 ? 122.478 134.061 91.260 1.00 59.57 205 GLU A N 1
ATOM 1481 C CA . GLU A 1 206 ? 121.106 133.799 91.672 1.00 59.57 205 GLU A CA 1
ATOM 1482 C C . GLU A 1 206 ? 120.947 133.691 93.182 1.00 59.57 205 GLU A C 1
ATOM 1483 O O . GLU A 1 206 ? 119.813 133.720 93.670 1.00 59.57 205 GLU A O 1
ATOM 1489 N N . LYS A 1 207 ? 122.045 133.562 93.931 1.00 54.94 206 LYS A N 1
ATOM 1490 C CA . LYS A 1 207 ? 121.943 133.529 95.386 1.00 54.94 206 LYS A CA 1
ATOM 1491 C C . LYS A 1 207 ? 121.429 134.855 95.930 1.00 54.94 206 LYS A C 1
ATOM 1492 O O . LYS A 1 207 ? 120.616 134.879 96.861 1.00 54.94 206 LYS A O 1
ATOM 1498 N N . GLU A 1 208 ? 121.896 135.970 95.363 1.00 49.89 207 GLU A N 1
ATOM 1499 C CA . GLU A 1 208 ? 121.401 137.277 95.781 1.00 49.89 207 GLU A CA 1
ATOM 1500 C C . GLU A 1 208 ? 119.927 137.451 95.441 1.00 49.89 207 GLU A C 1
ATOM 1501 O O . GLU A 1 208 ? 119.204 138.146 96.164 1.00 49.89 207 GLU A O 1
ATOM 1507 N N . ILE A 1 209 ? 119.467 136.834 94.352 1.00 46.20 208 ILE A N 1
ATOM 1508 C CA . ILE A 1 209 ? 118.055 136.910 93.992 1.00 46.20 208 ILE A CA 1
ATOM 1509 C C . ILE A 1 209 ? 117.196 136.220 95.043 1.00 46.20 208 ILE A C 1
ATOM 1510 O O . ILE A 1 209 ? 116.122 136.712 95.408 1.00 46.20 208 ILE A O 1
ATOM 1515 N N . VAL A 1 210 ? 117.651 135.069 95.544 1.00 42.32 209 VAL A N 1
ATOM 1516 C CA . VAL A 1 210 ? 116.894 134.345 96.562 1.00 42.32 209 VAL A CA 1
ATOM 1517 C C . VAL A 1 210 ? 116.784 135.174 97.835 1.00 42.32 209 VAL A C 1
ATOM 1518 O O . VAL A 1 210 ? 115.746 135.169 98.509 1.00 42.32 209 VAL A O 1
ATOM 1522 N N . ARG A 1 211 ? 117.849 135.899 98.184 1.00 39.63 210 ARG A N 1
ATOM 1523 C CA . ARG A 1 211 ? 117.821 136.726 99.387 1.00 39.63 210 ARG A CA 1
ATOM 1524 C C . ARG A 1 211 ? 116.763 137.817 99.284 1.00 39.63 210 ARG A C 1
ATOM 1525 O O . ARG A 1 211 ? 116.064 138.107 100.262 1.00 39.63 210 ARG A O 1
ATOM 1533 N N . ASN A 1 212 ? 116.628 138.433 98.107 1.00 40.37 211 ASN A N 1
ATOM 1534 C CA . ASN A 1 212 ? 115.618 139.471 97.927 1.00 40.37 211 ASN A CA 1
ATOM 1535 C C . ASN A 1 212 ? 114.208 138.916 98.072 1.00 40.37 211 ASN A C 1
ATOM 1536 O O . ASN A 1 212 ? 113.316 139.613 98.568 1.00 40.37 211 ASN A O 1
ATOM 1541 N N . VAL A 1 213 ? 113.982 137.674 97.638 1.00 38.24 212 VAL A N 1
ATOM 1542 C CA . VAL A 1 213 ? 112.670 137.058 97.804 1.00 38.24 212 VAL A CA 1
ATOM 1543 C C . VAL A 1 213 ? 112.354 136.866 99.282 1.00 38.24 212 VAL A C 1
ATOM 1544 O O . VAL A 1 213 ? 111.211 137.052 99.717 1.00 38.24 212 VAL A O 1
ATOM 1548 N N . LYS A 1 214 ? 113.360 136.491 100.076 1.00 32.14 213 LYS A N 1
ATOM 1549 C CA . LYS A 1 214 ? 113.142 136.269 101.502 1.00 32.14 213 LYS A CA 1
ATOM 1550 C C . LYS A 1 214 ? 112.724 137.553 102.208 1.00 32.14 213 LYS A C 1
ATOM 1551 O O . LYS A 1 214 ? 111.861 137.532 103.092 1.00 32.14 213 LYS A O 1
ATOM 1557 N N . GLU A 1 215 ? 113.321 138.678 101.829 1.00 32.13 214 GLU A N 1
ATOM 1558 C CA . GLU A 1 215 ? 113.113 139.942 102.518 1.00 32.13 214 GLU A CA 1
ATOM 1559 C C . GLU A 1 215 ? 111.890 140.706 102.028 1.00 32.13 214 GLU A C 1
ATOM 1560 O O . GLU A 1 215 ? 111.623 141.800 102.533 1.00 32.13 214 GLU A O 1
ATOM 1566 N N . GLN A 1 216 ? 111.144 140.169 101.063 1.00 40.47 215 GLN A N 1
ATOM 1567 C CA . GLN A 1 216 ? 110.019 140.908 100.501 1.00 40.47 215 GLN A CA 1
ATOM 1568 C C . GLN A 1 216 ? 108.718 140.116 100.547 1.00 40.47 215 GLN A C 1
ATOM 1569 O O . GLN A 1 216 ? 107.641 140.699 100.707 1.00 40.47 215 GLN A O 1
ATOM 1575 N N . LEU A 1 217 ? 108.798 138.793 100.410 1.00 41.70 216 LEU A N 1
ATOM 1576 C CA . LEU A 1 217 ? 107.606 137.963 100.300 1.00 41.70 216 LEU A CA 1
ATOM 1577 C C . LEU A 1 217 ? 107.383 137.027 101.478 1.00 41.70 216 LEU A C 1
ATOM 1578 O O . LEU A 1 217 ? 106.233 136.703 101.776 1.00 41.70 216 LEU A O 1
ATOM 1583 N N . CYS A 1 218 ? 108.443 136.585 102.149 1.00 40.45 217 CYS A N 1
ATOM 1584 C CA . CYS A 1 218 ? 108.293 135.616 103.226 1.00 40.45 217 CYS A CA 1
ATOM 1585 C C . CYS A 1 218 ? 107.595 136.236 104.431 1.00 40.45 217 CYS A C 1
ATOM 1586 O O . CYS A 1 218 ? 107.779 137.416 104.740 1.00 40.45 217 CYS A O 1
ATOM 1589 N N . TYR A 1 219 ? 106.786 135.426 105.112 1.00 38.20 218 TYR A N 1
ATOM 1590 C CA . TYR A 1 219 ? 106.083 135.859 106.310 1.00 38.20 218 TYR A CA 1
ATOM 1591 C C . TYR A 1 219 ? 105.863 134.652 107.209 1.00 38.20 218 TYR A C 1
ATOM 1592 O O . TYR A 1 219 ? 105.890 133.505 106.757 1.00 38.20 218 TYR A O 1
ATOM 1601 N N . VAL A 1 220 ? 105.634 134.922 108.489 1.00 37.19 219 VAL A N 1
ATOM 1602 C CA . VAL A 1 220 ? 105.427 133.872 109.481 1.00 37.19 219 VAL A CA 1
ATOM 1603 C C . VAL A 1 220 ? 103.939 133.565 109.575 1.00 37.19 219 VAL A C 1
ATOM 1604 O O . VAL A 1 220 ? 103.115 134.472 109.737 1.00 37.19 219 VAL A O 1
ATOM 1608 N N . ALA A 1 221 ? 103.595 132.284 109.470 1.00 48.87 220 ALA A N 1
ATOM 1609 C CA . ALA A 1 221 ? 102.212 131.840 109.564 1.00 48.87 220 ALA A CA 1
ATOM 1610 C C . ALA A 1 221 ? 101.863 131.541 111.016 1.00 48.87 220 ALA A C 1
ATOM 1611 O O . ALA A 1 221 ? 102.642 130.902 111.730 1.00 48.87 220 ALA A O 1
ATOM 1613 N N . LEU A 1 222 ? 100.690 132.010 111.449 1.00 55.05 221 LEU A N 1
ATOM 1614 C CA . LEU A 1 222 ? 100.277 131.805 112.834 1.00 55.05 221 LEU A CA 1
ATOM 1615 C C . LEU A 1 222 ? 100.072 130.327 113.143 1.00 55.05 221 LEU A C 1
ATOM 1616 O O . LEU A 1 222 ? 100.487 129.844 114.203 1.00 55.05 221 LEU A O 1
ATOM 1621 N N . ASP A 1 223 ? 99.434 129.593 112.233 1.00 70.29 222 ASP A N 1
ATOM 1622 C CA . ASP A 1 223 ? 99.179 128.166 112.401 1.00 70.29 222 ASP A CA 1
ATOM 1623 C C . ASP A 1 223 ? 99.839 127.430 111.243 1.00 70.29 222 ASP A C 1
ATOM 1624 O O . ASP A 1 223 ? 99.357 127.493 110.107 1.00 70.29 222 ASP A O 1
ATOM 1629 N N . PHE A 1 224 ? 100.939 126.733 111.532 1.00 65.64 223 PHE A N 1
ATOM 1630 C CA . PHE A 1 224 ? 101.714 126.091 110.475 1.00 65.64 223 PHE A CA 1
ATOM 1631 C C . PHE A 1 224 ? 100.941 124.950 109.826 1.00 65.64 223 PHE A C 1
ATOM 1632 O O . PHE A 1 224 ? 100.918 124.825 108.596 1.00 65.64 223 PHE A O 1
ATOM 1640 N N . GLU A 1 225 ? 100.303 124.102 110.637 1.00 76.77 224 GLU A N 1
ATOM 1641 C CA . GLU A 1 225 ? 99.614 122.936 110.090 1.00 76.77 224 GLU A CA 1
ATOM 1642 C C . GLU A 1 225 ? 98.417 123.341 109.237 1.00 76.77 224 GLU A C 1
ATOM 1643 O O . GLU A 1 225 ? 98.171 122.744 108.183 1.00 76.77 224 GLU A O 1
ATOM 1649 N N . GLU A 1 226 ? 97.660 124.349 109.676 1.00 75.86 225 GLU A N 1
ATOM 1650 C CA . GLU A 1 226 ? 96.478 124.768 108.931 1.00 75.86 225 GLU A CA 1
ATOM 1651 C C . GLU A 1 226 ? 96.853 125.344 107.571 1.00 75.86 225 GLU A C 1
ATOM 1652 O O . GLU A 1 226 ? 96.176 125.077 106.571 1.00 75.86 225 GLU A O 1
ATOM 1658 N N . GLU A 1 227 ? 97.923 126.140 107.514 1.00 76.67 226 GLU A N 1
ATOM 1659 C CA . GLU A 1 227 ? 98.307 126.773 106.256 1.00 76.67 226 GLU A CA 1
ATOM 1660 C C . GLU A 1 227 ? 98.764 125.746 105.228 1.00 76.67 226 GLU A C 1
ATOM 1661 O O . GLU A 1 227 ? 98.470 125.885 104.036 1.00 76.67 226 GLU A O 1
ATOM 1667 N N . MET A 1 228 ? 99.487 124.713 105.667 1.00 77.21 227 MET A N 1
ATOM 1668 C CA . MET A 1 228 ? 99.999 123.717 104.730 1.00 77.21 227 MET A CA 1
ATOM 1669 C C . MET A 1 228 ? 98.868 122.984 104.020 1.00 77.21 227 MET A C 1
ATOM 1670 O O . MET A 1 228 ? 98.929 122.761 102.805 1.00 77.21 227 MET A O 1
ATOM 1675 N N . THR A 1 229 ? 97.826 122.600 104.760 1.00 77.46 228 THR A N 1
ATOM 1676 C CA . THR A 1 229 ? 96.732 121.845 104.156 1.00 77.46 228 THR A CA 1
ATOM 1677 C C . THR A 1 229 ? 95.910 122.711 103.209 1.00 77.46 228 THR A C 1
ATOM 1678 O O . THR A 1 229 ? 95.550 122.270 102.112 1.00 77.46 228 THR A O 1
ATOM 1682 N N . ASN A 1 230 ? 95.605 123.945 103.613 1.00 78.30 229 ASN A N 1
ATOM 1683 C CA . ASN A 1 230 ? 94.756 124.810 102.803 1.00 78.30 229 ASN A CA 1
ATOM 1684 C C . ASN A 1 230 ? 95.505 125.474 101.655 1.00 78.30 229 ASN A C 1
ATOM 1685 O O . ASN A 1 230 ? 94.862 125.992 100.735 1.00 78.30 229 ASN A O 1
ATOM 1690 N N . SER A 1 231 ? 96.840 125.478 101.686 1.00 79.51 230 SER A N 1
ATOM 1691 C CA . SER A 1 231 ? 97.598 126.057 100.581 1.00 79.51 230 SER A CA 1
ATOM 1692 C C . SER A 1 231 ? 97.451 125.225 99.314 1.00 79.51 230 SER A C 1
ATOM 1693 O O . SER A 1 231 ? 97.356 125.776 98.211 1.00 79.51 230 SER A O 1
ATOM 1696 N N . ALA A 1 232 ? 97.439 123.897 99.452 1.00 82.44 231 ALA A N 1
ATOM 1697 C CA . ALA A 1 232 ? 97.303 123.031 98.285 1.00 82.44 231 ALA A CA 1
ATOM 1698 C C . ALA A 1 232 ? 95.958 123.233 97.599 1.00 82.44 231 ALA A C 1
ATOM 1699 O O . ALA A 1 232 ? 95.879 123.257 96.365 1.00 82.44 231 ALA A O 1
ATOM 1701 N N . LYS A 1 233 ? 94.886 123.374 98.383 1.00 84.03 232 LYS A N 1
ATOM 1702 C CA . LYS A 1 233 ? 93.570 123.612 97.798 1.00 84.03 232 LYS A CA 1
ATOM 1703 C C . LYS A 1 233 ? 93.522 124.948 97.069 1.00 84.03 232 LYS A C 1
ATOM 1704 O O . LYS A 1 233 ? 92.970 125.043 95.966 1.00 84.03 232 LYS A O 1
ATOM 1710 N N . SER A 1 234 ? 94.095 125.994 97.668 1.00 83.35 233 SER A N 1
ATOM 1711 C CA . SER A 1 234 ? 94.085 127.306 97.031 1.00 83.35 233 SER A CA 1
ATOM 1712 C C . SER A 1 234 ? 95.070 127.368 95.870 1.00 83.35 233 SER A C 1
ATOM 1713 O O . SER A 1 234 ? 94.755 127.931 94.814 1.00 83.35 233 SER A O 1
ATOM 1716 N N . ALA A 1 235 ? 96.263 126.794 96.048 1.00 84.15 234 ALA A N 1
ATOM 1717 C CA . ALA A 1 235 ? 97.318 126.809 95.032 1.00 84.15 234 ALA A CA 1
ATOM 1718 C C . ALA A 1 235 ? 97.649 128.234 94.592 1.00 84.15 234 ALA A C 1
ATOM 1719 O O . ALA A 1 235 ? 97.888 128.501 93.413 1.00 84.15 234 ALA A O 1
ATOM 1721 N N . ASN A 1 236 ? 97.662 129.157 95.550 1.00 80.37 235 ASN A N 1
ATOM 1722 C CA . ASN A 1 236 ? 97.941 130.554 95.256 1.00 80.37 235 ASN A CA 1
ATOM 1723 C C . ASN A 1 236 ? 99.441 130.793 95.150 1.00 80.37 235 ASN A C 1
ATOM 1724 O O . ASN A 1 236 ? 100.229 130.258 95.936 1.00 80.37 235 ASN A O 1
ATOM 1729 N N . GLU A 1 237 ? 99.833 131.605 94.170 1.00 77.41 236 GLU A N 1
ATOM 1730 C CA . GLU A 1 237 ? 101.229 131.956 93.959 1.00 77.41 236 GLU A CA 1
ATOM 1731 C C . GLU A 1 237 ? 101.334 133.445 93.663 1.00 77.41 236 GLU A C 1
ATOM 1732 O O . GLU A 1 237 ? 100.374 134.082 93.222 1.00 77.41 236 GLU A O 1
ATOM 1738 N N . GLU A 1 238 ? 102.519 133.995 93.913 1.00 75.17 237 GLU A N 1
ATOM 1739 C CA . GLU A 1 238 ? 102.798 135.405 93.686 1.00 75.17 237 GLU A CA 1
ATOM 1740 C C . GLU A 1 238 ? 103.942 135.554 92.694 1.00 75.17 237 GLU A C 1
ATOM 1741 O O . GLU A 1 238 ? 104.783 134.661 92.551 1.00 75.17 237 GLU A O 1
ATOM 1747 N N . ALA A 1 239 ? 103.968 136.695 92.014 1.00 65.07 238 ALA A N 1
ATOM 1748 C CA . ALA A 1 239 ? 104.919 136.947 90.941 1.00 65.07 238 ALA A CA 1
ATOM 1749 C C . ALA A 1 239 ? 106.090 137.783 91.441 1.00 65.07 238 ALA A C 1
ATOM 1750 O O . ALA A 1 239 ? 105.906 138.759 92.174 1.00 65.07 238 ALA A O 1
ATOM 1752 N N . PHE A 1 240 ? 107.296 137.390 91.038 1.00 55.17 239 PHE A N 1
ATOM 1753 C CA . PHE A 1 240 ? 108.516 138.124 91.336 1.00 55.17 239 PHE A CA 1
ATOM 1754 C C . PHE A 1 240 ? 109.280 138.348 90.040 1.00 55.17 239 PHE A C 1
ATOM 1755 O O . PHE A 1 240 ? 109.365 137.449 89.199 1.00 55.17 239 PHE A O 1
ATOM 1763 N N . GLU A 1 241 ? 109.834 139.547 89.881 1.00 56.67 240 GLU A N 1
ATOM 1764 C CA . GLU A 1 241 ? 110.477 139.952 88.638 1.00 56.67 240 GLU A CA 1
ATOM 1765 C C . GLU A 1 241 ? 111.987 139.785 88.759 1.00 56.67 240 GLU A C 1
ATOM 1766 O O . GLU A 1 241 ? 112.610 140.359 89.658 1.00 56.67 240 GLU A O 1
ATOM 1772 N N . LEU A 1 242 ? 112.565 139.005 87.852 1.00 50.58 241 LEU A N 1
ATOM 1773 C CA . LEU A 1 242 ? 114.002 138.799 87.804 1.00 50.58 241 LEU A CA 1
ATOM 1774 C C . LEU A 1 242 ? 114.693 139.993 87.152 1.00 50.58 241 LEU A C 1
ATOM 1775 O O . LEU A 1 242 ? 114.061 140.772 86.434 1.00 50.58 241 LEU A O 1
ATOM 1780 N N . PRO A 1 243 ? 115.995 140.170 87.401 1.00 45.04 242 PRO A N 1
ATOM 1781 C CA . PRO A 1 243 ? 116.721 141.264 86.733 1.00 45.04 242 PRO A CA 1
ATOM 1782 C C . PRO A 1 243 ? 116.692 141.177 85.217 1.00 45.04 242 PRO A C 1
ATOM 1783 O O . PRO A 1 243 ? 116.681 142.216 84.546 1.00 45.04 242 PRO A O 1
ATOM 1787 N N . ASP A 1 244 ? 116.679 139.966 84.655 1.00 43.47 243 ASP A N 1
ATOM 1788 C CA . ASP A 1 244 ? 116.622 139.795 83.209 1.00 43.47 243 ASP A CA 1
ATOM 1789 C C . ASP A 1 244 ? 115.282 140.218 82.618 1.00 43.47 243 ASP A C 1
ATOM 1790 O O . ASP A 1 244 ? 115.181 140.363 81.396 1.00 43.47 243 ASP A O 1
ATOM 1795 N N . GLY A 1 245 ? 114.263 140.427 83.448 1.00 48.29 244 GLY A N 1
ATOM 1796 C CA . GLY A 1 245 ? 112.939 140.774 82.983 1.00 48.29 244 GLY A CA 1
ATOM 1797 C C . GLY A 1 245 ? 111.931 139.649 83.052 1.00 48.29 244 GLY A C 1
ATOM 1798 O O . GLY A 1 245 ? 110.727 139.912 82.942 1.00 48.29 244 GLY A O 1
ATOM 1799 N N . ASN A 1 246 ? 112.381 138.410 83.231 1.00 51.99 245 ASN A N 1
ATOM 1800 C CA . ASN A 1 246 ? 111.462 137.294 83.377 1.00 51.99 245 ASN A CA 1
ATOM 1801 C C . ASN A 1 246 ? 110.759 137.358 84.729 1.00 51.99 245 ASN A C 1
ATOM 1802 O O . ASN A 1 246 ? 111.243 137.967 85.687 1.00 51.99 245 ASN A O 1
ATOM 1807 N N . VAL A 1 247 ? 109.598 136.713 84.799 1.00 55.23 246 VAL A N 1
ATOM 1808 C CA . VAL A 1 247 ? 108.757 136.715 85.991 1.00 55.23 246 VAL A CA 1
ATOM 1809 C C . VAL A 1 247 ? 108.771 135.320 86.596 1.00 55.23 246 VAL A C 1
ATOM 1810 O O . VAL A 1 247 ? 108.533 134.329 85.896 1.00 55.23 246 VAL A O 1
ATOM 1814 N N . MET A 1 248 ? 109.049 135.245 87.894 1.00 63.74 247 MET A N 1
ATOM 1815 C CA . MET A 1 248 ? 109.109 133.988 88.625 1.00 63.74 247 MET A CA 1
ATOM 1816 C C . MET A 1 248 ? 107.945 133.908 89.604 1.00 63.74 247 MET A C 1
ATOM 1817 O O . MET A 1 248 ? 107.548 134.917 90.195 1.00 63.74 247 MET A O 1
ATOM 1822 N N . MET A 1 249 ? 107.399 132.706 89.770 1.00 69.99 248 MET A N 1
ATOM 1823 C CA . MET A 1 249 ? 106.251 132.470 90.634 1.00 69.99 248 MET A CA 1
ATOM 1824 C C . MET A 1 249 ? 106.696 131.749 91.898 1.00 69.99 248 MET A C 1
ATOM 1825 O O . MET A 1 249 ? 107.418 130.748 91.826 1.00 69.99 248 MET A O 1
ATOM 1830 N N . VAL A 1 250 ? 106.262 132.256 93.050 1.00 64.80 249 VAL A N 1
ATOM 1831 C CA . VAL A 1 250 ? 106.595 131.690 94.351 1.00 64.80 249 VAL A CA 1
ATOM 1832 C C . VAL A 1 250 ? 105.306 131.218 95.009 1.00 64.80 249 VAL A C 1
ATOM 1833 O O . VAL A 1 250 ? 104.331 131.974 95.087 1.00 64.80 249 VAL A O 1
ATOM 1837 N N . GLY A 1 251 ? 105.304 129.974 95.482 1.00 58.46 250 GLY A N 1
ATOM 1838 C CA . GLY A 1 251 ? 104.107 129.383 96.047 1.00 58.46 250 GLY A CA 1
ATOM 1839 C C . GLY A 1 251 ? 104.063 129.376 97.560 1.00 58.46 250 GLY A C 1
ATOM 1840 O O . GLY A 1 251 ? 104.004 130.435 98.192 1.00 58.46 250 GLY A O 1
ATOM 1841 N N . ASN A 1 252 ? 104.089 128.184 98.153 1.00 51.14 251 ASN A N 1
ATOM 1842 C CA . ASN A 1 252 ? 103.985 128.028 99.598 1.00 51.14 251 ASN A CA 1
ATOM 1843 C C . ASN A 1 252 ? 105.322 128.168 100.313 1.00 51.14 251 ASN A C 1
ATOM 1844 O O . ASN A 1 252 ? 105.361 128.060 101.543 1.00 51.14 251 ASN A O 1
ATOM 1849 N N . GLN A 1 253 ? 106.413 128.401 99.582 1.00 48.94 252 GLN A N 1
ATOM 1850 C CA . GLN A 1 253 ? 107.715 128.585 100.209 1.00 48.94 252 GLN A CA 1
ATOM 1851 C C . GLN A 1 253 ? 107.805 129.878 101.007 1.00 48.94 252 GLN A C 1
ATOM 1852 O O . GLN A 1 253 ? 108.780 130.063 101.743 1.00 48.94 252 GLN A O 1
ATOM 1858 N N . ARG A 1 254 ? 106.827 130.775 100.868 1.00 50.19 253 ARG A N 1
ATOM 1859 C CA . ARG A 1 254 ? 106.872 132.049 101.578 1.00 50.19 253 ARG A CA 1
ATOM 1860 C C . ARG A 1 254 ? 106.831 131.846 103.087 1.00 50.19 253 ARG A C 1
ATOM 1861 O O . ARG A 1 254 ? 107.597 132.471 103.830 1.00 50.19 253 ARG A O 1
ATOM 1869 N N . PHE A 1 255 ? 105.943 130.974 103.564 1.00 46.58 254 PHE A N 1
ATOM 1870 C CA . PHE A 1 255 ? 105.783 130.758 104.995 1.00 46.58 254 PHE A CA 1
ATOM 1871 C C . PHE A 1 255 ? 106.509 129.522 105.510 1.00 46.58 254 PHE A C 1
ATOM 1872 O O . PHE A 1 255 ? 106.575 129.328 106.728 1.00 46.58 254 PHE A O 1
ATOM 1880 N N . ARG A 1 256 ? 107.050 128.685 104.624 1.00 39.71 255 ARG A N 1
ATOM 1881 C CA . ARG A 1 256 ? 107.808 127.524 105.076 1.00 39.71 255 ARG A CA 1
ATOM 1882 C C . ARG A 1 256 ? 109.205 127.911 105.549 1.00 39.71 255 ARG A C 1
ATOM 1883 O O . ARG A 1 256 ? 109.733 127.304 106.487 1.00 39.71 255 ARG A O 1
ATOM 1891 N N . CYS A 1 257 ? 109.818 128.905 104.906 1.00 35.33 256 CYS A N 1
ATOM 1892 C CA . CYS A 1 257 ? 111.178 129.300 105.269 1.00 35.33 256 CYS A CA 1
ATOM 1893 C C . CYS A 1 257 ? 111.297 129.834 106.693 1.00 35.33 256 CYS A C 1
ATOM 1894 O O . CYS A 1 257 ? 112.197 129.380 107.421 1.00 35.33 256 CYS A O 1
ATOM 1897 N N . PRO A 1 258 ? 110.464 130.776 107.158 1.00 34.73 257 PRO A N 1
ATOM 1898 C CA . PRO A 1 258 ? 110.643 131.277 108.531 1.00 34.73 257 PRO A CA 1
ATOM 1899 C C . PRO A 1 258 ? 110.305 130.262 109.608 1.00 34.73 257 PRO A C 1
ATOM 1900 O O . PRO A 1 258 ? 110.670 130.480 110.770 1.00 34.73 257 PRO A O 1
ATOM 1904 N N . GLU A 1 259 ? 109.622 129.166 109.270 1.00 36.06 258 GLU A N 1
ATOM 1905 C CA . GLU A 1 259 ? 109.258 128.174 110.275 1.00 36.06 258 GLU A CA 1
ATOM 1906 C C . GLU A 1 259 ? 110.472 127.454 110.847 1.00 36.06 258 GLU A C 1
ATOM 1907 O O . GLU A 1 259 ? 110.363 126.826 111.906 1.00 36.06 258 GLU A O 1
ATOM 1913 N N . VAL A 1 260 ? 111.625 127.535 110.178 1.00 29.99 259 VAL A N 1
ATOM 1914 C CA . VAL A 1 260 ? 112.832 126.887 110.683 1.00 29.99 259 VAL A CA 1
ATOM 1915 C C . VAL A 1 260 ? 113.251 127.485 112.019 1.00 29.99 259 VAL A C 1
ATOM 1916 O O . VAL A 1 260 ? 113.820 126.789 112.868 1.00 29.99 259 VAL A O 1
ATOM 1920 N N . LEU A 1 261 ? 112.974 128.773 112.233 1.00 27.36 260 LEU A N 1
ATOM 1921 C CA . LEU A 1 261 ? 113.366 129.419 113.482 1.00 27.36 260 LEU A CA 1
ATOM 1922 C C . LEU A 1 261 ? 112.674 128.783 114.682 1.00 27.36 260 LEU A C 1
ATOM 1923 O O . LEU A 1 261 ? 113.301 128.563 115.724 1.00 27.36 260 LEU A O 1
ATOM 1928 N N . PHE A 1 262 ? 111.380 128.483 114.557 1.00 29.37 261 PHE A N 1
ATOM 1929 C CA . PHE A 1 262 ? 110.641 127.911 115.677 1.00 29.37 261 PHE A CA 1
ATOM 1930 C C . PHE A 1 262 ? 110.960 126.434 115.876 1.00 29.37 261 PHE A C 1
ATOM 1931 O O . PHE A 1 262 ? 111.041 125.964 117.016 1.00 29.37 261 PHE A O 1
ATOM 1939 N N . LYS A 1 263 ? 111.141 125.686 114.787 1.00 30.86 262 LYS A N 1
ATOM 1940 C CA . LYS A 1 263 ? 111.492 124.267 114.848 1.00 30.86 262 LYS A CA 1
ATOM 1941 C C . LYS A 1 263 ? 112.724 124.031 113.986 1.00 30.86 262 LYS A C 1
ATOM 1942 O O . LYS A 1 263 ? 112.614 123.746 112.785 1.00 30.86 262 LYS A O 1
ATOM 1948 N N . PRO A 1 264 ? 113.920 124.135 114.566 1.00 29.15 263 PRO A N 1
ATOM 1949 C CA . PRO A 1 264 ? 115.154 123.986 113.788 1.00 29.15 263 PRO A CA 1
ATOM 1950 C C . PRO A 1 264 ? 115.494 122.556 113.397 1.00 29.15 263 PRO A C 1
ATOM 1951 O O . PRO A 1 264 ? 116.605 122.319 112.915 1.00 29.15 263 PRO A O 1
ATOM 1955 N N . SER A 1 265 ? 114.584 121.600 113.590 1.00 29.65 264 SER A N 1
ATOM 1956 C CA . SER A 1 265 ? 114.856 120.226 113.185 1.00 29.65 264 SER A CA 1
ATOM 1957 C C . SER A 1 265 ? 114.723 120.031 111.681 1.00 29.65 264 SER A C 1
ATOM 1958 O O . SER A 1 265 ? 115.177 119.007 111.160 1.00 29.65 264 SER A O 1
ATOM 1961 N N . LEU A 1 266 ? 114.116 120.988 110.974 1.00 26.56 265 LEU A N 1
ATOM 1962 C CA . LEU A 1 266 ? 113.941 120.861 109.533 1.00 26.56 265 LEU A CA 1
ATOM 1963 C C . LEU A 1 266 ? 115.258 120.950 108.776 1.00 26.56 265 LEU A C 1
ATOM 1964 O O . LEU A 1 266 ? 115.320 120.527 107.617 1.00 26.56 265 LEU A O 1
ATOM 1969 N N . ILE A 1 267 ? 116.304 121.488 109.394 1.00 28.07 266 ILE A N 1
ATOM 1970 C CA . ILE A 1 267 ? 117.608 121.607 108.759 1.00 28.07 266 ILE A CA 1
ATOM 1971 C C . ILE A 1 267 ? 118.627 120.671 109.407 1.00 28.07 266 ILE A C 1
ATOM 1972 O O . ILE A 1 267 ? 119.831 120.894 109.299 1.00 28.07 266 ILE A O 1
ATOM 1977 N N . GLY A 1 268 ? 118.158 119.622 110.079 1.00 34.13 267 GLY A N 1
ATOM 1978 C CA . GLY A 1 268 ? 119.046 118.658 110.693 1.00 34.13 267 GLY A CA 1
ATOM 1979 C C . GLY A 1 268 ? 119.570 119.032 112.059 1.00 34.13 267 GLY A C 1
ATOM 1980 O O . GLY A 1 268 ? 120.431 118.321 112.588 1.00 34.13 267 GLY A O 1
ATOM 1981 N N . LEU A 1 269 ? 119.085 120.122 112.648 1.00 36.56 268 LEU A N 1
ATOM 1982 C CA . LEU A 1 269 ? 119.507 120.552 113.981 1.00 36.56 268 LEU A CA 1
ATOM 1983 C C . LEU A 1 269 ? 118.450 120.085 114.977 1.00 36.56 268 LEU A C 1
ATOM 1984 O O . LEU A 1 269 ? 117.532 120.824 115.331 1.00 36.56 268 LEU A O 1
ATOM 1989 N N . ASP A 1 270 ? 118.583 118.835 115.425 1.00 44.64 269 ASP A N 1
ATOM 1990 C CA . ASP A 1 270 ? 117.634 118.294 116.393 1.00 44.64 269 ASP A CA 1
ATOM 1991 C C . ASP A 1 270 ? 117.883 118.855 117.787 1.00 44.64 269 ASP A C 1
ATOM 1992 O O . ASP A 1 270 ? 116.935 119.111 118.538 1.00 44.64 269 ASP A O 1
ATOM 1997 N N . GLU A 1 271 ? 119.151 119.052 118.151 1.00 52.96 270 GLU A N 1
ATOM 1998 C CA . GLU A 1 271 ? 119.492 119.522 119.487 1.00 52.96 270 GLU A CA 1
ATOM 1999 C C . GLU A 1 271 ? 119.213 121.007 119.684 1.00 52.96 270 GLU A C 1
ATOM 2000 O O . GLU A 1 271 ? 119.076 121.450 120.830 1.00 52.96 270 GLU A O 1
ATOM 2006 N N . ALA A 1 272 ? 119.127 121.779 118.607 1.00 40.60 271 ALA A N 1
ATOM 2007 C CA . ALA A 1 272 ? 118.883 123.212 118.731 1.00 40.60 271 ALA A CA 1
ATOM 2008 C C . ALA A 1 272 ? 117.496 123.457 119.318 1.00 40.60 271 ALA A C 1
ATOM 2009 O O . ALA A 1 272 ? 116.528 122.815 118.895 1.00 40.60 271 ALA A O 1
ATOM 2011 N N . PRO A 1 273 ? 117.359 124.364 120.287 1.00 33.05 272 PRO A N 1
ATOM 2012 C CA . PRO A 1 273 ? 116.069 124.527 120.971 1.00 33.05 272 PRO A CA 1
ATOM 2013 C C . PRO A 1 273 ? 115.050 125.355 120.201 1.00 33.05 272 PRO A C 1
ATOM 2014 O O . PRO A 1 273 ? 113.848 125.076 120.265 1.00 33.05 272 PRO A O 1
ATOM 2018 N N . GLY A 1 274 ? 115.506 126.367 119.470 1.00 29.13 273 GLY A N 1
ATOM 2019 C CA . GLY A 1 274 ? 114.613 127.304 118.823 1.00 29.13 273 GLY A CA 1
ATOM 2020 C C . GLY A 1 274 ? 114.342 128.528 119.680 1.00 29.13 273 GLY A C 1
ATOM 2021 O O . GLY A 1 274 ? 114.748 128.624 120.840 1.00 29.13 273 GLY A O 1
ATOM 2022 N N . PHE A 1 275 ? 113.636 129.491 119.084 1.00 25.06 274 PHE A N 1
ATOM 2023 C CA . PHE A 1 275 ? 113.400 130.762 119.768 1.00 25.06 274 PHE A CA 1
ATOM 2024 C C . PHE A 1 275 ? 112.600 130.622 121.058 1.00 25.06 274 PHE A C 1
ATOM 2025 O O . PHE A 1 275 ? 113.063 131.126 122.096 1.00 25.06 274 PHE A O 1
ATOM 2033 N N . PRO A 1 276 ? 111.419 129.986 121.083 1.00 27.07 275 PRO A N 1
ATOM 2034 C CA . PRO A 1 276 ? 110.667 129.937 122.350 1.00 27.07 275 PRO A CA 1
ATOM 2035 C C . PRO A 1 276 ? 111.387 129.190 123.459 1.00 27.07 275 PRO A C 1
ATOM 2036 O O . PRO A 1 276 ? 111.272 129.571 124.631 1.00 27.07 275 PRO A O 1
ATOM 2040 N N . GLU A 1 277 ? 112.127 128.132 123.126 1.00 28.11 276 GLU A N 1
ATOM 2041 C CA . GLU A 1 277 ? 112.845 127.379 124.147 1.00 28.11 276 GLU A CA 1
ATOM 2042 C C . GLU A 1 277 ? 114.110 128.091 124.604 1.00 28.11 276 GLU A C 1
ATOM 2043 O O . GLU A 1 277 ? 114.506 127.953 125.766 1.00 28.11 276 GLU A O 1
ATOM 2049 N N . MET A 1 278 ? 114.757 128.843 123.712 1.00 24.28 277 MET A N 1
ATOM 2050 C CA . MET A 1 278 ? 115.983 129.543 124.081 1.00 24.28 277 MET A CA 1
ATOM 2051 C C . MET A 1 278 ? 115.721 130.585 125.161 1.00 24.28 277 MET A C 1
ATOM 2052 O O . MET A 1 278 ? 116.517 130.737 126.095 1.00 24.28 277 MET A O 1
ATOM 2057 N N . VAL A 1 279 ? 114.612 131.318 125.045 1.00 21.25 278 VAL A N 1
ATOM 2058 C CA . VAL A 1 279 ? 114.266 132.311 126.057 1.00 21.25 278 VAL A CA 1
ATOM 2059 C C . VAL A 1 279 ? 113.922 131.636 127.378 1.00 21.25 278 VAL A C 1
ATOM 2060 O O . VAL A 1 279 ? 114.354 132.080 128.448 1.00 21.25 278 VAL A O 1
ATOM 2064 N N . TYR A 1 280 ? 113.142 130.554 127.326 1.00 24.03 279 TYR A N 1
ATOM 2065 C CA . TYR A 1 280 ? 112.710 129.885 128.550 1.00 24.03 279 TYR A CA 1
ATOM 2066 C C . TYR A 1 280 ? 113.892 129.316 129.324 1.00 24.03 279 TYR A C 1
ATOM 2067 O O . TYR A 1 280 ? 113.951 129.433 130.553 1.00 24.03 279 TYR A O 1
ATOM 2076 N N . GLN A 1 281 ? 114.843 128.696 128.625 1.00 23.81 280 GLN A N 1
ATOM 2077 C CA . GLN A 1 281 ? 115.978 128.090 129.312 1.00 23.81 280 GLN A CA 1
ATOM 2078 C C . GLN A 1 281 ? 116.946 129.139 129.843 1.00 23.81 280 GLN A C 1
ATOM 2079 O O . GLN A 1 281 ? 117.657 128.882 130.820 1.00 23.81 280 GLN A O 1
ATOM 2085 N N . SER A 1 282 ? 116.995 130.315 129.218 1.00 19.65 281 SER A N 1
ATOM 2086 C CA . SER A 1 282 ? 117.897 131.362 129.684 1.00 19.65 281 SER A CA 1
ATOM 2087 C C . SER A 1 282 ? 117.366 132.047 130.938 1.00 19.65 281 SER A C 1
ATOM 2088 O O . SER A 1 282 ? 118.148 132.443 131.809 1.00 19.65 281 SER A O 1
ATOM 2091 N N . ILE A 1 283 ? 116.045 132.203 131.041 1.00 20.49 282 ILE A N 1
ATOM 2092 C CA . ILE A 1 283 ? 115.457 132.844 132.214 1.00 20.49 282 ILE A CA 1
ATOM 2093 C C . ILE A 1 283 ? 115.664 131.988 133.457 1.00 20.49 282 ILE A C 1
ATOM 2094 O O . ILE A 1 283 ? 116.012 132.499 134.529 1.00 20.49 282 ILE A O 1
ATOM 2099 N N . ASN A 1 284 ? 115.470 130.675 133.336 1.00 21.54 283 ASN A N 1
ATOM 2100 C CA . ASN A 1 284 ? 115.553 129.776 134.481 1.00 21.54 283 ASN A CA 1
ATOM 2101 C C . ASN A 1 284 ? 116.967 129.614 135.020 1.00 21.54 283 ASN A C 1
ATOM 2102 O O . ASN A 1 284 ? 117.133 129.012 136.086 1.00 21.54 283 ASN A O 1
ATOM 2107 N N . LYS A 1 285 ? 117.981 130.117 134.323 1.00 23.26 284 LYS A N 1
ATOM 2108 C CA . LYS A 1 285 ? 119.348 130.105 134.825 1.00 23.26 284 LYS A CA 1
ATOM 2109 C C . LYS A 1 285 ? 119.639 131.268 135.765 1.00 23.26 284 LYS A C 1
ATOM 2110 O O . LYS A 1 285 ? 120.753 131.357 136.290 1.00 23.26 284 LYS A O 1
ATOM 2116 N N . CYS A 1 286 ? 118.674 132.154 135.987 1.00 27.61 285 CYS A N 1
ATOM 2117 C CA . CYS A 1 286 ? 118.837 133.332 136.825 1.00 27.61 285 CYS A CA 1
ATOM 2118 C C . CYS A 1 286 ? 118.222 133.084 138.199 1.00 27.61 285 CYS A C 1
ATOM 2119 O O . CYS A 1 286 ? 117.703 132.003 138.492 1.00 27.61 285 CYS A O 1
ATOM 2122 N N . ASP A 1 287 ? 118.286 134.107 139.048 1.00 36.56 286 ASP A N 1
ATOM 2123 C CA . ASP A 1 287 ? 117.725 134.010 140.387 1.00 36.56 286 ASP A CA 1
ATOM 2124 C C . ASP A 1 287 ? 116.207 133.884 140.326 1.00 36.56 286 ASP A C 1
ATOM 2125 O O . ASP A 1 287 ? 115.554 134.403 139.418 1.00 36.56 286 ASP A O 1
ATOM 2130 N N . ILE A 1 288 ? 115.648 133.184 141.315 1.00 37.68 287 ILE A N 1
ATOM 2131 C CA . ILE A 1 288 ? 114.223 132.867 141.292 1.00 37.68 287 ILE A CA 1
ATOM 2132 C C . ILE A 1 288 ? 113.379 134.130 141.432 1.00 37.68 287 ILE A C 1
ATOM 2133 O O . ILE A 1 288 ? 112.341 134.273 140.775 1.00 37.68 287 ILE A O 1
ATOM 2138 N N . ASP A 1 289 ? 113.808 135.067 142.276 1.00 37.28 288 ASP A N 1
ATOM 2139 C CA . ASP A 1 289 ? 113.034 136.279 142.514 1.00 37.28 288 ASP A CA 1
ATOM 2140 C C . ASP A 1 289 ? 113.106 137.276 141.365 1.00 37.28 288 ASP A C 1
ATOM 2141 O O . ASP A 1 289 ? 112.319 138.228 141.346 1.00 37.28 288 ASP A O 1
ATOM 2146 N N . VAL A 1 290 ? 114.021 137.086 140.412 1.00 31.54 289 VAL A N 1
ATOM 2147 C CA . VAL A 1 290 ? 114.163 138.004 139.285 1.00 31.54 289 VAL A CA 1
ATOM 2148 C C . VAL A 1 290 ? 113.474 137.497 138.024 1.00 31.54 289 VAL A C 1
ATOM 2149 O O . VAL A 1 290 ? 113.283 138.280 137.079 1.00 31.54 289 VAL A O 1
ATOM 2153 N N . ARG A 1 291 ? 113.075 136.224 137.985 1.00 27.79 290 ARG A N 1
ATOM 2154 C CA . ARG A 1 291 ? 112.521 135.652 136.761 1.00 27.79 290 ARG A CA 1
ATOM 2155 C C . ARG A 1 291 ? 111.217 136.332 136.360 1.00 27.79 290 ARG A C 1
ATOM 2156 O O . ARG A 1 291 ? 110.952 136.521 135.168 1.00 27.79 290 ARG A O 1
ATOM 2164 N N . ARG A 1 292 ? 110.389 136.703 137.339 1.00 31.33 291 ARG A N 1
ATOM 2165 C CA . ARG A 1 292 ? 109.092 137.293 137.020 1.00 31.33 291 ARG A CA 1
ATOM 2166 C C . ARG A 1 292 ? 109.248 138.617 136.279 1.00 31.33 291 ARG A C 1
ATOM 2167 O O . ARG A 1 292 ? 108.481 138.912 135.355 1.00 31.33 291 ARG A O 1
ATOM 2175 N N . GLU A 1 293 ? 110.230 139.430 136.672 1.00 29.63 292 GLU A N 1
ATOM 2176 C CA . GLU A 1 293 ? 110.448 140.703 135.992 1.00 29.63 292 GLU A CA 1
ATOM 2177 C C . GLU A 1 293 ? 110.984 140.508 134.578 1.00 29.63 292 GLU A C 1
ATOM 2178 O O . GLU A 1 293 ? 110.674 141.305 133.687 1.00 29.63 292 GLU A O 1
ATOM 2184 N N . LEU A 1 294 ? 111.787 139.465 134.355 1.00 22.40 293 LEU A N 1
ATOM 2185 C CA . LEU A 1 294 ? 112.361 139.243 133.031 1.00 22.40 293 LEU A CA 1
ATOM 2186 C C . LEU A 1 294 ? 111.312 138.795 132.022 1.00 22.40 293 LEU A C 1
ATOM 2187 O O . LEU A 1 294 ? 111.441 139.089 130.829 1.00 22.40 293 LEU A O 1
ATOM 2192 N N . TYR A 1 295 ? 110.277 138.081 132.472 1.00 27.44 294 TYR A N 1
ATOM 2193 C CA . TYR A 1 295 ? 109.262 137.587 131.545 1.00 27.44 294 TYR A CA 1
ATOM 2194 C C . TYR A 1 295 ? 108.489 138.723 130.889 1.00 27.44 294 TYR A C 1
ATOM 2195 O O . TYR A 1 295 ? 108.038 138.586 129.747 1.00 27.44 294 TYR A O 1
ATOM 2204 N N . GLY A 1 296 ? 108.321 139.840 131.585 1.00 26.36 295 GLY A N 1
ATOM 2205 C CA . GLY A 1 296 ? 107.549 140.951 131.076 1.00 26.36 295 GLY A CA 1
ATOM 2206 C C . GLY A 1 296 ? 108.322 141.988 130.292 1.00 26.36 295 GLY A C 1
ATOM 2207 O O . GLY A 1 296 ? 107.753 143.028 129.947 1.00 26.36 295 GLY A O 1
ATOM 2208 N N . ASN A 1 297 ? 109.598 141.749 130.000 1.00 21.19 296 ASN A N 1
ATOM 2209 C CA . ASN A 1 297 ? 110.444 142.722 129.314 1.00 21.19 296 ASN A CA 1
ATOM 2210 C C . ASN A 1 297 ? 111.263 142.049 128.220 1.00 21.19 296 ASN A C 1
ATOM 2211 O O . ASN A 1 297 ? 112.476 142.238 128.110 1.00 21.19 296 ASN A O 1
ATOM 2216 N N . ILE A 1 298 ? 110.605 141.245 127.391 1.00 21.47 297 ILE A N 1
ATOM 2217 C CA . ILE A 1 298 ? 111.271 140.592 126.269 1.00 21.47 297 ILE A CA 1
ATOM 2218 C C . ILE A 1 298 ? 111.364 141.584 125.115 1.00 21.47 297 ILE A C 1
ATOM 2219 O O . ILE A 1 298 ? 110.345 142.101 124.645 1.00 21.47 297 ILE A O 1
ATOM 2224 N N . VAL A 1 299 ? 112.584 141.843 124.651 1.00 18.63 298 VAL A N 1
ATOM 2225 C CA . VAL A 1 299 ? 112.850 142.846 123.626 1.00 18.63 298 VAL A CA 1
ATOM 2226 C C . VAL A 1 299 ? 113.466 142.159 122.417 1.00 18.63 298 VAL A C 1
ATOM 2227 O O . VAL A 1 299 ? 114.461 141.437 122.547 1.00 18.63 298 VAL A O 1
ATOM 2231 N N . LEU A 1 300 ? 112.880 142.389 121.246 1.00 19.23 299 LEU A N 1
ATOM 2232 C CA . LEU A 1 300 ? 113.366 141.807 120.004 1.00 19.23 299 LEU A CA 1
ATOM 2233 C C . LEU A 1 300 ? 114.370 142.733 119.331 1.00 19.23 299 LEU A C 1
ATOM 2234 O O . LEU A 1 300 ? 114.269 143.960 119.414 1.00 19.23 299 LEU A O 1
ATOM 2239 N N . SER A 1 301 ? 115.342 142.130 118.653 1.00 18.35 300 SER A N 1
ATOM 2240 C CA . SER A 1 301 ? 116.366 142.889 117.950 1.00 18.35 300 SER A CA 1
ATOM 2241 C C . SER A 1 301 ? 116.925 142.035 116.823 1.00 18.35 300 SER A C 1
ATOM 2242 O O . SER A 1 301 ? 116.737 140.816 116.791 1.00 18.35 300 SER A O 1
ATOM 2245 N N . GLY A 1 302 ? 117.611 142.692 115.897 1.00 19.32 301 GLY A N 1
ATOM 2246 C CA . GLY A 1 302 ? 118.235 142.016 114.782 1.00 19.32 301 GLY A CA 1
ATOM 2247 C C . GLY A 1 302 ? 117.371 142.042 113.532 1.00 19.32 301 GLY A C 1
ATOM 2248 O O . GLY A 1 302 ? 116.154 142.232 113.578 1.00 19.32 301 GLY A O 1
ATOM 2249 N N . GLY A 1 303 ? 118.027 141.842 112.387 1.00 18.51 302 GLY A N 1
ATOM 2250 C CA . GLY A 1 303 ? 117.319 141.877 111.120 1.00 18.51 302 GLY A CA 1
ATOM 2251 C C . GLY A 1 303 ? 116.452 140.660 110.873 1.00 18.51 302 GLY A C 1
ATOM 2252 O O . GLY A 1 303 ? 115.469 140.737 110.132 1.00 18.51 302 GLY A O 1
ATOM 2253 N N . SER A 1 304 ? 116.796 139.525 111.485 1.00 19.33 303 SER A N 1
ATOM 2254 C CA . SER A 1 304 ? 116.032 138.300 111.283 1.00 19.33 303 SER A CA 1
ATOM 2255 C C . SER A 1 304 ? 114.687 138.313 111.997 1.00 19.33 303 SER A C 1
ATOM 2256 O O . SER A 1 304 ? 113.883 137.402 111.777 1.00 19.33 303 SER A O 1
ATOM 2259 N N . THR A 1 305 ? 114.427 139.306 112.842 1.00 21.49 304 THR A N 1
ATOM 2260 C CA . THR A 1 305 ? 113.157 139.431 113.541 1.00 21.49 304 THR A CA 1
ATOM 2261 C C . THR A 1 305 ? 112.158 140.306 112.794 1.00 21.49 304 THR A C 1
ATOM 2262 O O . THR A 1 305 ? 111.088 140.604 113.334 1.00 21.49 304 THR A O 1
ATOM 2266 N N . MET A 1 306 ? 112.481 140.722 111.572 1.00 24.05 305 MET A N 1
ATOM 2267 C CA . MET A 1 306 ? 111.628 141.620 110.806 1.00 24.05 305 MET A CA 1
ATOM 2268 C C . MET A 1 306 ? 110.534 140.894 110.034 1.00 24.05 305 MET A C 1
ATOM 2269 O O . MET A 1 306 ? 109.765 141.552 109.324 1.00 24.05 305 MET A O 1
ATOM 2274 N N . PHE A 1 307 ? 110.448 139.571 110.143 1.00 25.19 306 PHE A N 1
ATOM 2275 C CA . PHE A 1 307 ? 109.396 138.834 109.456 1.00 25.19 306 PHE A CA 1
ATOM 2276 C C . PHE A 1 307 ? 108.025 139.248 109.978 1.00 25.19 306 PHE A C 1
ATOM 2277 O O . PHE A 1 307 ? 107.850 139.559 111.159 1.00 25.19 306 PHE A O 1
ATOM 2285 N N . LEU A 1 308 ? 107.048 139.255 109.076 1.00 30.73 307 LEU A N 1
ATOM 2286 C CA . LEU A 1 308 ? 105.697 139.660 109.436 1.00 30.73 307 LEU A CA 1
ATOM 2287 C C . LEU A 1 308 ? 105.075 138.663 110.406 1.00 30.73 307 LEU A C 1
ATOM 2288 O O . LEU A 1 308 ? 105.276 137.451 110.291 1.00 30.73 307 LEU A O 1
ATOM 2293 N N . ASN A 1 309 ? 104.329 139.188 111.377 1.00 34.68 308 ASN A N 1
ATOM 2294 C CA . ASN A 1 309 ? 103.580 138.421 112.371 1.00 34.68 308 ASN A CA 1
ATOM 2295 C C . ASN A 1 309 ? 104.474 137.611 113.301 1.00 34.68 308 ASN A C 1
ATOM 2296 O O . ASN A 1 309 ? 103.973 136.754 114.038 1.00 34.68 308 ASN A O 1
ATOM 2301 N N . LEU A 1 310 ? 105.785 137.850 113.285 1.00 31.63 309 LEU A N 1
ATOM 2302 C CA . LEU A 1 310 ? 106.679 137.125 114.186 1.00 31.63 309 LEU A CA 1
ATOM 2303 C C . LEU A 1 310 ? 106.405 137.415 115.658 1.00 31.63 309 LEU A C 1
ATOM 2304 O O . LEU A 1 310 ? 106.320 136.455 116.442 1.00 31.63 309 LEU A O 1
ATOM 2309 N N . PRO A 1 311 ? 106.279 138.673 116.109 1.00 34.34 310 PRO A N 1
ATOM 2310 C CA . PRO A 1 311 ? 106.052 138.896 117.550 1.00 34.34 310 PRO A CA 1
ATOM 2311 C C . PRO A 1 311 ? 104.790 138.240 118.084 1.00 34.34 310 PRO A C 1
ATOM 2312 O O . PRO A 1 311 ? 104.784 137.764 119.225 1.00 34.34 310 PRO A O 1
ATOM 2316 N N . GLU A 1 312 ? 103.715 138.208 117.293 1.00 40.26 311 GLU A N 1
ATOM 2317 C CA . GLU A 1 312 ? 102.477 137.589 117.758 1.00 40.26 311 GLU A CA 1
ATOM 2318 C C . GLU A 1 312 ? 102.658 136.094 117.983 1.00 40.26 311 GLU A C 1
ATOM 2319 O O . GLU A 1 312 ? 102.173 135.544 118.979 1.00 40.26 311 GLU A O 1
ATOM 2325 N N . ARG A 1 313 ? 103.348 135.417 117.063 1.00 38.74 312 ARG A N 1
ATOM 2326 C CA . ARG A 1 313 ? 103.580 133.985 117.212 1.00 38.74 312 ARG A CA 1
ATOM 2327 C C . ARG A 1 313 ? 104.491 133.687 118.397 1.00 38.74 312 ARG A C 1
ATOM 2328 O O . ARG A 1 313 ? 104.261 132.723 119.135 1.00 38.74 312 ARG A O 1
ATOM 2336 N N . LEU A 1 314 ? 105.529 134.504 118.594 1.00 35.37 313 LEU A N 1
ATOM 2337 C CA . LEU A 1 314 ? 106.499 134.236 119.652 1.00 35.37 313 LEU A CA 1
ATOM 2338 C C . LEU A 1 314 ? 105.868 134.343 121.035 1.00 35.37 313 LEU A C 1
ATOM 2339 O O . LEU A 1 314 ? 106.193 133.556 121.932 1.00 35.37 313 LEU A O 1
ATOM 2344 N N . ALA A 1 315 ? 104.972 135.313 121.230 1.00 39.39 314 ALA A N 1
ATOM 2345 C CA . ALA A 1 315 ? 104.335 135.479 122.533 1.00 39.39 314 ALA A CA 1
ATOM 2346 C C . ALA A 1 315 ? 103.504 134.257 122.903 1.00 39.39 314 ALA A C 1
ATOM 2347 O O . ALA A 1 315 ? 103.505 133.823 124.061 1.00 39.39 314 ALA A O 1
ATOM 2349 N N . LYS A 1 316 ? 102.781 133.694 121.933 1.00 41.28 315 LYS A N 1
ATOM 2350 C CA . LYS A 1 316 ? 101.953 132.523 122.204 1.00 41.28 315 LYS A CA 1
ATOM 2351 C C . LYS A 1 316 ? 102.800 131.317 122.592 1.00 41.28 315 LYS A C 1
ATOM 2352 O O . LYS A 1 316 ? 102.436 130.564 123.503 1.00 41.28 315 LYS A O 1
ATOM 2358 N N . GLU A 1 317 ? 103.929 131.113 121.908 1.00 42.95 316 GLU A N 1
ATOM 2359 C CA . GLU A 1 317 ? 104.759 129.943 122.177 1.00 42.95 316 GLU A CA 1
ATOM 2360 C C . GLU A 1 317 ? 105.353 129.983 123.580 1.00 42.95 316 GLU A C 1
ATOM 2361 O O . GLU A 1 317 ? 105.381 128.961 124.276 1.00 42.95 316 GLU A O 1
ATOM 2367 N N . ILE A 1 318 ? 105.840 131.149 124.009 1.00 41.07 317 ILE A N 1
ATOM 2368 C CA . ILE A 1 318 ? 106.451 131.258 125.331 1.00 41.07 317 ILE A CA 1
ATOM 2369 C C . ILE A 1 318 ? 105.407 131.069 126.424 1.00 41.07 317 ILE A C 1
ATOM 2370 O O . ILE A 1 318 ? 105.692 130.493 127.481 1.00 41.07 317 ILE A O 1
ATOM 2375 N N . SER A 1 319 ? 104.182 131.550 126.190 1.00 47.08 318 SER A N 1
ATOM 2376 C CA . SER A 1 319 ? 103.137 131.454 127.204 1.00 47.08 318 SER A CA 1
ATOM 2377 C C . SER A 1 319 ? 102.819 130.008 127.558 1.00 47.08 318 SER A C 1
ATOM 2378 O O . SER A 1 319 ? 102.477 129.713 128.709 1.00 47.08 318 SER A O 1
ATOM 2381 N N . ASN A 1 320 ? 102.915 129.096 126.589 1.00 48.52 319 ASN A N 1
ATOM 2382 C CA . ASN A 1 320 ? 102.655 127.688 126.872 1.00 48.52 319 ASN A CA 1
ATOM 2383 C C . ASN A 1 320 ? 103.690 127.113 127.832 1.00 48.52 319 ASN A C 1
ATOM 2384 O O . ASN A 1 320 ? 103.344 126.346 128.739 1.00 48.52 319 ASN A O 1
ATOM 2389 N N . LEU A 1 321 ? 104.964 127.467 127.649 1.00 44.46 320 LEU A N 1
ATOM 2390 C CA . LEU A 1 321 ? 106.010 126.943 128.522 1.00 44.46 320 LEU A CA 1
ATOM 2391 C C . LEU A 1 321 ? 105.940 127.566 129.911 1.00 44.46 320 LEU A C 1
ATOM 2392 O O . LEU A 1 321 ? 106.192 126.888 130.914 1.00 44.46 320 LEU A O 1
ATOM 2397 N N . ALA A 1 322 ? 105.608 128.851 129.989 1.00 48.15 321 ALA A N 1
ATOM 2398 C CA . ALA A 1 322 ? 105.560 129.535 131.269 1.00 48.15 321 ALA A CA 1
ATOM 2399 C C . ALA A 1 322 ? 104.395 129.018 132.112 1.00 48.15 321 ALA A C 1
ATOM 2400 O O . ALA A 1 322 ? 103.378 128.572 131.575 1.00 48.15 321 ALA A O 1
ATOM 2402 N N . PRO A 1 323 ? 104.522 129.061 133.437 1.00 51.31 322 PRO A N 1
ATOM 2403 C CA . PRO A 1 323 ? 103.414 128.635 134.298 1.00 51.31 322 PRO A CA 1
ATOM 2404 C C . PRO A 1 323 ? 102.227 129.581 134.193 1.00 51.31 322 PRO A C 1
ATOM 2405 O O . PRO A 1 323 ? 102.323 130.700 133.685 1.00 51.31 322 PRO A O 1
ATOM 2409 N N . SER A 1 324 ? 101.084 129.102 134.693 1.00 53.78 323 SER A N 1
ATOM 2410 C CA . SER A 1 324 ? 99.830 129.834 134.546 1.00 53.78 323 SER A CA 1
ATOM 2411 C C . SER A 1 324 ? 99.824 131.156 135.301 1.00 53.78 323 SER A C 1
ATOM 2412 O O . SER A 1 324 ? 98.973 132.008 135.025 1.00 53.78 323 SER A O 1
ATOM 2415 N N . SER A 1 325 ? 100.742 131.351 136.243 1.00 51.71 324 SER A N 1
ATOM 2416 C CA . SER A 1 325 ? 100.804 132.584 137.017 1.00 51.71 324 SER A CA 1
ATOM 2417 C C . SER A 1 325 ? 101.695 133.642 136.381 1.00 51.71 324 SER A C 1
ATOM 2418 O O . SER A 1 325 ? 101.879 134.711 136.971 1.00 51.71 324 SER A O 1
ATOM 2421 N N . ILE A 1 326 ? 102.249 133.374 135.201 1.00 46.97 325 ILE A N 1
ATOM 2422 C CA . ILE A 1 326 ? 103.142 134.296 134.509 1.00 46.97 325 ILE A CA 1
ATOM 2423 C C . ILE A 1 326 ? 102.517 134.655 133.169 1.00 46.97 325 ILE A C 1
ATOM 2424 O O . ILE A 1 326 ? 102.084 133.768 132.424 1.00 46.97 325 ILE A O 1
ATOM 2429 N N . LYS A 1 327 ? 102.468 135.950 132.866 1.00 45.21 326 LYS A N 1
ATOM 2430 C CA . LYS A 1 327 ? 101.945 136.441 131.591 1.00 45.21 326 LYS A CA 1
ATOM 2431 C C . LYS A 1 327 ? 103.044 137.191 130.852 1.00 45.21 326 LYS A C 1
ATOM 2432 O O . LYS A 1 327 ? 103.261 138.390 131.105 1.00 45.21 326 LYS A O 1
ATOM 2438 N N . PRO A 1 328 ? 103.766 136.538 129.945 1.00 39.85 327 PRO A N 1
ATOM 2439 C CA . PRO A 1 328 ? 104.862 137.215 129.243 1.00 39.85 327 PRO A CA 1
ATOM 2440 C C . PRO A 1 328 ? 104.359 138.307 128.311 1.00 39.85 327 PRO A C 1
ATOM 2441 O O . PRO A 1 328 ? 103.237 138.259 127.802 1.00 39.85 327 PRO A O 1
ATOM 2445 N N . LYS A 1 329 ? 105.217 139.301 128.092 1.00 35.20 328 LYS A N 1
ATOM 2446 C CA . LYS A 1 329 ? 104.941 140.401 127.179 1.00 35.20 328 LYS A CA 1
ATOM 2447 C C . LYS A 1 329 ? 106.117 140.570 126.228 1.00 35.20 328 LYS A C 1
ATOM 2448 O O . LYS A 1 329 ? 107.276 140.472 126.639 1.00 35.20 328 LYS A O 1
ATOM 2454 N N . VAL A 1 330 ? 105.813 140.827 124.958 1.00 30.49 329 VAL A N 1
ATOM 2455 C CA . VAL A 1 330 ? 106.817 140.944 123.907 1.00 30.49 329 VAL A CA 1
ATOM 2456 C C . VAL A 1 330 ? 106.801 142.371 123.378 1.00 30.49 329 VAL A C 1
ATOM 2457 O O . VAL A 1 330 ? 105.736 142.906 123.051 1.00 30.49 329 VAL A O 1
ATOM 2461 N N . VAL A 1 331 ? 107.980 142.982 123.293 1.00 26.28 330 VAL A N 1
ATOM 2462 C CA . VAL A 1 331 ? 108.138 144.349 122.811 1.00 26.28 330 VAL A CA 1
ATOM 2463 C C . VAL A 1 331 ? 108.927 144.303 121.511 1.00 26.28 330 VAL A C 1
ATOM 2464 O O . VAL A 1 331 ? 110.050 143.784 121.476 1.00 26.28 330 VAL A O 1
ATOM 2468 N N . ALA A 1 332 ? 108.344 144.848 120.444 1.00 27.62 331 ALA A N 1
ATOM 2469 C CA . ALA A 1 332 ? 108.957 144.853 119.117 1.00 27.62 331 ALA A CA 1
ATOM 2470 C C . ALA A 1 332 ? 108.932 146.269 118.560 1.00 27.62 331 ALA A C 1
ATOM 2471 O O . ALA A 1 332 ? 107.978 146.661 117.874 1.00 27.62 331 ALA A O 1
ATOM 2473 N N . PRO A 1 333 ? 109.961 147.071 118.842 1.00 28.16 332 PRO A N 1
ATOM 2474 C CA . PRO A 1 333 ? 110.001 148.424 118.292 1.00 28.16 332 PRO A CA 1
ATOM 2475 C C . PRO A 1 333 ? 110.125 148.389 116.781 1.00 28.16 332 PRO A C 1
ATOM 2476 O O . PRO A 1 333 ? 110.750 147.476 116.215 1.00 28.16 332 PRO A O 1
ATOM 2480 N N . PRO A 1 334 ? 109.535 149.360 116.079 1.00 29.78 333 PRO A N 1
ATOM 2481 C CA . PRO A 1 334 ? 109.634 149.368 114.610 1.00 29.78 333 PRO A CA 1
ATOM 2482 C C . PRO A 1 334 ? 111.057 149.469 114.091 1.00 29.78 333 PRO A C 1
ATOM 2483 O O . PRO A 1 334 ? 111.360 148.910 113.029 1.00 29.78 333 PRO A O 1
ATOM 2487 N N . GLU A 1 335 ? 111.943 150.168 114.804 1.00 31.44 334 GLU A N 1
ATOM 2488 C CA . GLU A 1 335 ? 113.320 150.367 114.369 1.00 31.44 334 GLU A CA 1
ATOM 2489 C C . GLU A 1 335 ? 114.273 149.324 114.937 1.00 31.44 334 GLU A C 1
ATOM 2490 O O . GLU A 1 335 ? 115.457 149.620 115.144 1.00 31.44 334 GLU A O 1
ATOM 2496 N N . ARG A 1 336 ? 113.789 148.109 115.199 1.00 24.98 335 ARG A N 1
ATOM 2497 C CA . ARG A 1 336 ? 114.626 147.072 115.787 1.00 24.98 335 ARG A CA 1
ATOM 2498 C C . ARG A 1 336 ? 115.697 146.556 114.835 1.00 24.98 335 ARG A C 1
ATOM 2499 O O . ARG A 1 336 ? 116.595 145.834 115.279 1.00 24.98 335 ARG A O 1
ATOM 2507 N N . LYS A 1 337 ? 115.625 146.899 113.548 1.00 21.47 336 LYS A N 1
ATOM 2508 C CA . LYS A 1 337 ? 116.611 146.401 112.595 1.00 21.47 336 LYS A CA 1
ATOM 2509 C C . LYS A 1 337 ? 118.002 146.950 112.891 1.00 21.47 336 LYS A C 1
ATOM 2510 O O . LYS A 1 337 ? 118.997 146.224 112.777 1.00 21.47 336 LYS A O 1
ATOM 2516 N N . TYR A 1 338 ? 118.096 148.222 113.267 1.00 20.05 337 TYR A N 1
ATOM 2517 C CA . TYR A 1 338 ? 119.369 148.874 113.550 1.00 20.05 337 TYR A CA 1
ATOM 2518 C C . TYR A 1 338 ? 119.394 149.446 114.963 1.00 20.05 337 TYR A C 1
ATOM 2519 O O . TYR A 1 338 ? 119.839 150.573 115.186 1.00 20.05 337 TYR A O 1
ATOM 2528 N N . SER A 1 339 ? 118.916 148.669 115.937 1.00 18.20 338 SER A N 1
ATOM 2529 C CA . SER A 1 339 ? 118.866 149.154 117.314 1.00 18.20 338 SER A CA 1
ATOM 2530 C C . SER A 1 339 ? 120.260 149.428 117.863 1.00 18.20 338 SER A C 1
ATOM 2531 O O . SER A 1 339 ? 120.472 150.422 118.567 1.00 18.20 338 SER A O 1
ATOM 2534 N N . VAL A 1 340 ? 121.221 148.553 117.563 1.00 15.89 339 VAL A N 1
ATOM 2535 C CA . VAL A 1 340 ? 122.566 148.713 118.107 1.00 15.89 339 VAL A CA 1
ATOM 2536 C C . VAL A 1 340 ? 123.212 149.988 117.582 1.00 15.89 339 VAL A C 1
ATOM 2537 O O . VAL A 1 340 ? 123.829 150.746 118.340 1.00 15.89 339 VAL A O 1
ATOM 2541 N N . TRP A 1 341 ? 123.085 150.247 116.279 1.00 17.55 340 TRP A N 1
ATOM 2542 C CA . TRP A 1 341 ? 123.726 151.424 115.701 1.00 17.55 340 TRP A CA 1
ATOM 2543 C C . TRP A 1 341 ? 123.005 152.705 116.100 1.00 17.55 340 TRP A C 1
ATOM 2544 O O . TRP A 1 341 ? 123.648 153.722 116.381 1.00 17.55 340 TRP A O 1
ATOM 2555 N N . ILE A 1 342 ? 121.670 152.680 116.120 1.00 16.04 341 ILE A N 1
ATOM 2556 C CA . ILE A 1 342 ? 120.911 153.874 116.485 1.00 16.04 341 ILE A CA 1
ATOM 2557 C C . ILE A 1 342 ? 121.207 154.276 117.924 1.00 16.04 341 ILE A C 1
ATOM 2558 O O . ILE A 1 342 ? 121.407 155.459 118.224 1.00 16.04 341 ILE A O 1
ATOM 2563 N N . GLY A 1 343 ? 121.248 153.301 118.833 1.00 15.19 342 GLY A N 1
ATOM 2564 C CA . GLY A 1 343 ? 121.562 153.611 120.218 1.00 15.19 342 GLY A CA 1
ATOM 2565 C C . GLY A 1 343 ? 122.944 154.212 120.384 1.00 15.19 342 GLY A C 1
ATOM 2566 O O . GLY A 1 343 ? 123.134 155.152 121.158 1.00 15.19 342 GLY A O 1
ATOM 2567 N N . GLY A 1 344 ? 123.929 153.676 119.662 1.00 16.64 343 GLY A N 1
ATOM 2568 C CA . GLY A 1 344 ? 125.265 154.245 119.715 1.00 16.64 343 GLY A CA 1
ATOM 2569 C C . GLY A 1 344 ? 125.335 155.633 119.108 1.00 16.64 343 GLY A C 1
ATOM 2570 O O . GLY A 1 344 ? 126.076 156.494 119.590 1.00 16.64 343 GLY A O 1
ATOM 2571 N N . SER A 1 345 ? 124.577 155.866 118.034 1.00 18.46 344 SER A N 1
ATOM 2572 C CA . SER A 1 345 ? 124.568 157.181 117.401 1.00 18.46 344 SER A CA 1
ATOM 2573 C C . SER A 1 345 ? 123.985 158.242 118.325 1.00 18.46 344 SER A C 1
ATOM 2574 O O . SER A 1 345 ? 124.518 159.353 118.417 1.00 18.46 344 SER A O 1
ATOM 2577 N N . ILE A 1 346 ? 122.886 157.921 119.012 1.00 18.86 345 ILE A N 1
ATOM 2578 C CA . ILE A 1 346 ? 122.264 158.881 119.918 1.00 18.86 345 ILE A CA 1
ATOM 2579 C C . ILE A 1 346 ? 123.191 159.197 121.084 1.00 18.86 345 ILE A C 1
ATOM 2580 O O . ILE A 1 346 ? 123.328 160.358 121.489 1.00 18.86 345 ILE A O 1
ATOM 2585 N N . LEU A 1 347 ? 123.840 158.174 121.642 1.00 20.64 346 LEU A N 1
ATOM 2586 C CA . LEU A 1 347 ? 124.704 158.381 122.800 1.00 20.64 346 LEU A CA 1
ATOM 2587 C C . LEU A 1 347 ? 125.878 159.291 122.464 1.00 20.64 346 LEU A C 1
ATOM 2588 O O . LEU A 1 347 ? 126.247 160.160 123.262 1.00 20.64 346 LEU A O 1
ATOM 2593 N N . SER A 1 348 ? 126.481 159.108 121.288 1.00 21.53 347 SER A N 1
ATOM 2594 C CA . SER A 1 348 ? 127.634 159.915 120.908 1.00 21.53 347 SER A CA 1
ATOM 2595 C C . SER A 1 348 ? 127.260 161.357 120.592 1.00 21.53 347 SER A C 1
ATOM 2596 O O . SER A 1 348 ? 128.136 162.228 120.610 1.00 21.53 347 SER A O 1
ATOM 2599 N N . SER A 1 349 ? 125.988 161.631 120.304 1.00 24.70 348 SER A N 1
ATOM 2600 C CA . SER A 1 349 ? 125.558 162.987 119.990 1.00 24.70 348 SER A CA 1
ATOM 2601 C C . SER A 1 349 ? 125.283 163.826 121.230 1.00 24.70 348 SER A C 1
ATOM 2602 O O . SER A 1 349 ? 125.034 165.029 121.098 1.00 24.70 348 SER A O 1
ATOM 2605 N N . LEU A 1 350 ? 125.315 163.229 122.418 1.00 28.37 349 LEU A N 1
ATOM 2606 C CA . LEU A 1 350 ? 125.069 163.981 123.640 1.00 28.37 349 LEU A CA 1
ATOM 2607 C C . LEU A 1 350 ? 126.209 164.955 123.907 1.00 28.37 349 LEU A C 1
ATOM 2608 O O . LEU A 1 350 ? 127.378 164.659 123.646 1.00 28.37 349 LEU A O 1
ATOM 2613 N N . THR A 1 351 ? 125.858 166.132 124.431 1.00 35.21 350 THR A N 1
ATOM 2614 C CA . THR A 1 351 ? 126.866 167.148 124.712 1.00 35.21 350 THR A CA 1
ATOM 2615 C C . THR A 1 351 ? 127.756 166.755 125.884 1.00 35.21 350 THR A C 1
ATOM 2616 O O . THR A 1 351 ? 128.942 167.099 125.901 1.00 35.21 350 THR A O 1
ATOM 2620 N N . THR A 1 352 ? 127.208 166.040 126.867 1.00 34.94 351 THR A N 1
ATOM 2621 C CA . THR A 1 352 ? 127.966 165.656 128.050 1.00 34.94 351 THR A CA 1
ATOM 2622 C C . THR A 1 352 ? 128.814 164.408 127.841 1.00 34.94 351 THR A C 1
ATOM 2623 O O . THR A 1 352 ? 129.581 164.046 128.739 1.00 34.94 351 THR A O 1
ATOM 2627 N N . PHE A 1 353 ? 128.700 163.748 126.688 1.00 32.39 352 PHE A N 1
ATOM 2628 C CA . PHE A 1 353 ? 129.443 162.519 126.440 1.00 32.39 352 PHE A CA 1
ATOM 2629 C C . PHE A 1 353 ? 130.927 162.763 126.196 1.00 32.39 352 PHE A C 1
ATOM 2630 O O . PHE A 1 353 ? 131.697 161.797 126.166 1.00 32.39 352 PHE A O 1
ATOM 2638 N N . GLN A 1 354 ? 131.349 164.020 126.044 1.00 39.67 353 GLN A N 1
ATOM 2639 C CA . GLN A 1 354 ? 132.734 164.313 125.693 1.00 39.67 353 GLN A CA 1
ATOM 2640 C C . GLN A 1 354 ? 133.719 163.889 126.776 1.00 39.67 353 GLN A C 1
ATOM 2641 O O . GLN A 1 354 ? 134.917 163.776 126.495 1.00 39.67 353 GLN A O 1
ATOM 2647 N N . THR A 1 355 ? 133.252 163.655 127.997 1.00 41.32 354 THR A N 1
ATOM 2648 C CA . THR A 1 355 ? 134.118 163.222 129.085 1.00 41.32 354 THR A CA 1
ATOM 2649 C C . THR A 1 355 ? 134.207 161.706 129.207 1.00 41.32 354 THR A C 1
ATOM 2650 O O . THR A 1 355 ? 134.875 161.212 130.121 1.00 41.32 354 THR A O 1
ATOM 2654 N N . MET A 1 356 ? 133.559 160.960 128.314 1.00 38.24 355 MET A N 1
ATOM 2655 C CA . MET A 1 356 ? 133.554 159.505 128.373 1.00 38.24 355 MET A CA 1
ATOM 2656 C C . MET A 1 356 ? 134.523 158.854 127.396 1.00 38.24 355 MET A C 1
ATOM 2657 O O . MET A 1 356 ? 134.749 157.643 127.492 1.00 38.24 355 MET A O 1
ATOM 2662 N N . TRP A 1 357 ? 135.095 159.612 126.465 1.00 35.22 356 TRP A N 1
ATOM 2663 C CA . TRP A 1 357 ? 136.027 159.039 125.506 1.00 35.22 356 TRP A CA 1
ATOM 2664 C C . TRP A 1 357 ? 137.337 158.660 126.187 1.00 35.22 356 TRP A C 1
ATOM 2665 O O . TRP A 1 357 ? 137.692 159.189 127.243 1.00 35.22 356 TRP A O 1
ATOM 2676 N N . VAL A 1 358 ? 138.056 157.730 125.570 1.00 42.10 357 VAL A N 1
ATOM 2677 C CA . VAL A 1 358 ? 139.369 157.306 126.040 1.00 42.10 357 VAL A CA 1
ATOM 2678 C C . VAL A 1 358 ? 140.408 157.948 125.130 1.00 42.10 357 VAL A C 1
ATOM 2679 O O . VAL A 1 358 ? 140.501 157.615 123.944 1.00 42.10 357 VAL A O 1
ATOM 2683 N N . LYS A 1 359 ? 141.191 158.868 125.683 1.00 54.28 358 LYS A N 1
ATOM 2684 C CA . LYS A 1 359 ? 142.179 159.590 124.900 1.00 54.28 358 LYS A CA 1
ATOM 2685 C C . LYS A 1 359 ? 143.383 158.704 124.595 1.00 54.28 358 LYS A C 1
ATOM 2686 O O . LYS A 1 359 ? 143.679 157.740 125.307 1.00 54.28 358 LYS A O 1
ATOM 2692 N N . LYS A 1 360 ? 144.081 159.046 123.509 1.00 58.46 359 LYS A N 1
ATOM 2693 C CA . LYS A 1 360 ? 145.249 158.272 123.105 1.00 58.46 359 LYS A CA 1
ATOM 2694 C C . LYS A 1 360 ? 146.396 158.425 124.096 1.00 58.46 359 LYS A C 1
ATOM 2695 O O . LYS A 1 360 ? 147.190 157.494 124.272 1.00 58.46 359 LYS A O 1
ATOM 2701 N N . SER A 1 361 ? 146.500 159.586 124.749 1.00 68.28 360 SER A N 1
ATOM 2702 C CA . SER A 1 361 ? 147.561 159.794 125.729 1.00 68.28 360 SER A CA 1
ATOM 2703 C C . SER A 1 361 ? 147.410 158.863 126.925 1.00 68.28 360 SER A C 1
ATOM 2704 O O . SER A 1 361 ? 148.414 158.420 127.496 1.00 68.28 360 SER A O 1
ATOM 2707 N N . GLU A 1 362 ? 146.172 158.562 127.322 1.00 71.44 361 GLU A N 1
ATOM 2708 C CA . GLU A 1 362 ? 145.952 157.643 128.434 1.00 71.44 361 GLU A CA 1
ATOM 2709 C C . GLU A 1 362 ? 146.475 156.250 128.108 1.00 71.44 361 GLU A C 1
ATOM 2710 O O . GLU A 1 362 ? 147.038 155.571 128.974 1.00 71.44 361 GLU A O 1
ATOM 2716 N N . TYR A 1 363 ? 146.291 155.806 126.862 1.00 71.94 362 TYR A N 1
ATOM 2717 C CA . TYR A 1 363 ? 146.783 154.494 126.457 1.00 71.94 362 TYR A CA 1
ATOM 2718 C C . TYR A 1 363 ? 148.304 154.431 126.514 1.00 71.94 362 TYR A C 1
ATOM 2719 O O . TYR A 1 363 ? 148.878 153.399 126.883 1.00 71.94 362 TYR A O 1
ATOM 2728 N N . ASP A 1 364 ? 148.975 155.524 126.142 1.00 77.98 363 ASP A N 1
ATOM 2729 C CA . ASP A 1 364 ? 150.435 155.537 126.150 1.00 77.98 363 ASP A CA 1
ATOM 2730 C C . ASP A 1 364 ? 150.986 155.389 127.563 1.00 77.98 363 ASP A C 1
ATOM 2731 O O . ASP A 1 364 ? 151.988 154.697 127.777 1.00 77.98 363 ASP A O 1
ATOM 2736 N N . GLU A 1 365 ? 150.348 156.030 128.539 1.00 85.33 364 GLU A N 1
ATOM 2737 C CA . GLU A 1 365 ? 150.830 156.030 129.914 1.00 85.33 364 GLU A CA 1
ATOM 2738 C C . GLU A 1 365 ? 150.258 154.896 130.756 1.00 85.33 364 GLU A C 1
ATOM 2739 O O . GLU A 1 365 ? 150.642 154.760 131.922 1.00 85.33 364 GLU A O 1
ATOM 2745 N N . SER A 1 366 ? 149.357 154.082 130.207 1.00 85.54 365 SER A N 1
ATOM 2746 C CA . SER A 1 366 ? 148.756 152.989 130.962 1.00 85.54 365 SER A CA 1
ATOM 2747 C C . SER A 1 366 ? 148.743 151.652 130.237 1.00 85.54 365 SER A C 1
ATOM 2748 O O . SER A 1 366 ? 148.668 150.616 130.909 1.00 85.54 365 SER A O 1
ATOM 2751 N N . GLY A 1 367 ? 148.813 151.628 128.909 1.00 81.78 366 GLY A N 1
ATOM 2752 C CA . GLY A 1 367 ? 148.797 150.388 128.171 1.00 81.78 366 GLY A CA 1
ATOM 2753 C C . GLY A 1 367 ? 147.394 149.929 127.829 1.00 81.78 366 GLY A C 1
ATOM 2754 O O . GLY A 1 367 ? 146.415 150.664 127.989 1.00 81.78 366 GLY A O 1
ATOM 2755 N N . PRO A 1 368 ? 147.272 148.689 127.343 1.00 81.52 367 PRO A N 1
ATOM 2756 C CA . PRO A 1 368 ? 145.953 148.176 126.935 1.00 81.52 367 PRO A CA 1
ATOM 2757 C C . PRO A 1 368 ? 144.970 148.000 128.082 1.00 81.52 367 PRO A C 1
ATOM 2758 O O . PRO A 1 368 ? 143.775 147.820 127.819 1.00 81.52 367 PRO A O 1
ATOM 2762 N N . SER A 1 369 ? 145.425 148.041 129.335 1.00 81.44 368 SER A N 1
ATOM 2763 C CA . SER A 1 369 ? 144.543 147.804 130.471 1.00 81.44 368 SER A CA 1
ATOM 2764 C C . SER A 1 369 ? 143.556 148.939 130.712 1.00 81.44 368 SER A C 1
ATOM 2765 O O . SER A 1 369 ? 142.654 148.782 131.543 1.00 81.44 368 SER A O 1
ATOM 2768 N N . ILE A 1 370 ? 143.704 150.071 130.021 1.00 77.28 369 ILE A N 1
ATOM 2769 C CA . ILE A 1 370 ? 142.839 151.219 130.276 1.00 77.28 369 ILE A CA 1
ATOM 2770 C C . ILE A 1 370 ? 141.400 150.920 129.867 1.00 77.28 369 ILE A C 1
ATOM 2771 O O . ILE A 1 370 ? 140.451 151.379 130.513 1.00 77.28 369 ILE A O 1
ATOM 2776 N N . VAL A 1 371 ? 141.211 150.148 128.793 1.00 76.89 370 VAL A N 1
ATOM 2777 C CA . VAL A 1 371 ? 139.861 149.884 128.302 1.00 76.89 370 VAL A CA 1
ATOM 2778 C C . VAL A 1 371 ? 139.065 149.047 129.297 1.00 76.89 370 VAL A C 1
ATOM 2779 O O . VAL A 1 371 ? 137.847 149.222 129.426 1.00 76.89 370 VAL A O 1
ATOM 2783 N N . HIS A 1 372 ? 139.722 148.123 130.003 1.00 77.37 371 HIS A N 1
ATOM 2784 C CA . HIS A 1 372 ? 139.013 147.291 130.971 1.00 77.37 371 HIS A CA 1
ATOM 2785 C C . HIS A 1 372 ? 138.450 148.125 132.114 1.00 77.37 371 HIS A C 1
ATOM 2786 O O . HIS A 1 372 ? 137.308 147.916 132.541 1.00 77.37 371 HIS A O 1
ATOM 2793 N N . ASN A 1 373 ? 139.237 149.074 132.625 1.00 82.24 372 ASN A N 1
ATOM 2794 C CA . ASN A 1 373 ? 138.773 149.900 133.735 1.00 82.24 372 ASN A CA 1
ATOM 2795 C C . ASN A 1 373 ? 137.678 150.863 133.291 1.00 82.24 372 ASN A C 1
ATOM 2796 O O . ASN A 1 373 ? 136.662 151.016 133.979 1.00 82.24 372 ASN A O 1
ATOM 2801 N N . LYS A 1 374 ? 137.865 151.517 132.149 1.00 72.55 373 LYS A N 1
ATOM 2802 C CA . LYS A 1 374 ? 136.876 152.450 131.626 1.00 72.55 373 LYS A CA 1
ATOM 2803 C C . LYS A 1 374 ? 135.806 151.679 130.855 1.00 72.55 373 LYS A C 1
ATOM 2804 O O . LYS A 1 374 ? 135.726 150.449 130.913 1.00 72.55 373 LYS A O 1
ATOM 2810 N N . CYS A 1 375 ? 134.964 152.411 130.127 1.00 63.25 374 CYS A N 1
ATOM 2811 C CA . CYS A 1 375 ? 133.892 151.832 129.318 1.00 63.25 374 CYS A CA 1
ATOM 2812 C C . CYS A 1 375 ? 132.951 150.972 130.156 1.00 63.25 374 CYS A C 1
ATOM 2813 O O . CYS A 1 375 ? 133.022 149.744 130.124 1.00 63.25 374 CYS A O 1
ATOM 2816 N N . ALA B 2 1 ? 126.750 157.472 135.458 1.00 29.63 2 ALA B N 1
ATOM 2817 C CA . ALA B 2 1 ? 125.983 157.216 134.246 1.00 29.63 2 ALA B CA 1
ATOM 2818 C C . ALA B 2 1 ? 126.877 157.293 133.014 1.00 29.63 2 ALA B C 1
ATOM 2819 O O . ALA B 2 1 ? 127.833 158.066 132.979 1.00 29.63 2 ALA B O 1
ATOM 2821 N N . ILE B 2 2 ? 126.561 156.480 132.003 1.00 27.91 3 ILE B N 1
ATOM 2822 C CA . ILE B 2 2 ? 127.341 156.494 130.773 1.00 27.91 3 ILE B CA 1
ATOM 2823 C C . ILE B 2 2 ? 127.033 157.717 129.922 1.00 27.91 3 ILE B C 1
ATOM 2824 O O . ILE B 2 2 ? 127.859 158.113 129.093 1.00 27.91 3 ILE B O 1
ATOM 2829 N N . SER B 2 3 ? 125.859 158.329 130.102 1.00 28.41 4 SER B N 1
ATOM 2830 C CA . SER B 2 3 ? 125.528 159.523 129.334 1.00 28.41 4 SER B CA 1
ATOM 2831 C C . SER B 2 3 ? 126.366 160.718 129.766 1.00 28.41 4 SER B C 1
ATOM 2832 O O . SER B 2 3 ? 126.643 161.606 128.951 1.00 28.41 4 SER B O 1
ATOM 2835 N N . GLY B 2 4 ? 126.777 160.761 131.028 1.00 34.25 5 GLY B N 1
ATOM 2836 C CA . GLY B 2 4 ? 127.610 161.831 131.528 1.00 34.25 5 GLY B CA 1
ATOM 2837 C C . GLY B 2 4 ? 126.891 162.941 132.261 1.00 34.25 5 GLY B C 1
ATOM 2838 O O . GLY B 2 4 ? 127.536 163.931 132.624 1.00 34.25 5 GLY B O 1
ATOM 2839 N N . VAL B 2 5 ? 125.586 162.815 132.490 1.00 35.59 6 VAL B N 1
ATOM 2840 C CA . VAL B 2 5 ? 124.853 163.853 133.202 1.00 35.59 6 VAL B CA 1
ATOM 2841 C C . VAL B 2 5 ? 125.143 163.759 134.697 1.00 35.59 6 VAL B C 1
ATOM 2842 O O . VAL B 2 5 ? 125.605 162.736 135.210 1.00 35.59 6 VAL B O 1
ATOM 2846 N N . THR B 2 6 ? 124.868 164.853 135.403 1.00 43.08 7 THR B N 1
ATOM 2847 C CA . THR B 2 6 ? 125.077 164.946 136.840 1.00 43.08 7 THR B CA 1
ATOM 2848 C C . THR B 2 6 ? 123.809 165.484 137.494 1.00 43.08 7 THR B C 1
ATOM 2849 O O . THR B 2 6 ? 122.801 165.742 136.831 1.00 43.08 7 THR B O 1
ATOM 2853 N N . LEU B 2 7 ? 123.866 165.655 138.811 1.00 44.26 8 LEU B N 1
ATOM 2854 C CA . LEU B 2 7 ? 122.723 166.099 139.595 1.00 44.26 8 LEU B CA 1
ATOM 2855 C C . LEU B 2 7 ? 122.886 167.555 140.006 1.00 44.26 8 LEU B C 1
ATOM 2856 O O . LEU B 2 7 ? 123.992 168.006 140.319 1.00 44.26 8 LEU B O 1
ATOM 2861 N N . GLU B 2 8 ? 121.775 168.285 140.001 1.00 52.79 9 GLU B N 1
ATOM 2862 C CA . GLU B 2 8 ? 121.766 169.649 140.505 1.00 52.79 9 GLU B CA 1
ATOM 2863 C C . GLU B 2 8 ? 121.971 169.649 142.017 1.00 52.79 9 GLU B C 1
ATOM 2864 O O . GLU B 2 8 ? 121.643 168.683 142.710 1.00 52.79 9 GLU B O 1
ATOM 2870 N N . GLU B 2 9 ? 122.531 170.749 142.526 1.00 56.59 10 GLU B N 1
ATOM 2871 C CA . GLU B 2 9 ? 122.807 170.840 143.957 1.00 56.59 10 GLU B CA 1
ATOM 2872 C C . GLU B 2 9 ? 121.529 170.819 144.784 1.00 56.59 10 GLU B C 1
ATOM 2873 O O . GLU B 2 9 ? 121.534 170.332 145.920 1.00 56.59 10 GLU B O 1
ATOM 2879 N N . SER B 2 10 ? 120.429 171.339 144.239 1.00 52.17 11 SER B N 1
ATOM 2880 C CA . SER B 2 10 ? 119.162 171.358 144.956 1.00 52.17 11 SER B CA 1
ATOM 2881 C C . SER B 2 10 ? 118.484 169.996 145.011 1.00 52.17 11 SER B C 1
ATOM 2882 O O . SER B 2 10 ? 117.555 169.820 145.806 1.00 52.17 11 SER B O 1
ATOM 2885 N N . VAL B 2 11 ? 118.916 169.037 144.189 1.00 47.44 12 VAL B N 1
ATOM 2886 C CA . VAL B 2 11 ? 118.283 167.722 144.182 1.00 47.44 12 VAL B CA 1
ATOM 2887 C C . VAL B 2 11 ? 118.539 166.991 145.493 1.00 47.44 12 VAL B C 1
ATOM 2888 O O . VAL B 2 11 ? 117.633 166.367 146.058 1.00 47.44 12 VAL B O 1
ATOM 2892 N N . ARG B 2 12 ? 119.774 167.050 145.997 1.00 49.24 13 ARG B N 1
ATOM 2893 C CA . ARG B 2 12 ? 120.109 166.328 147.221 1.00 49.24 13 ARG B CA 1
ATOM 2894 C C . ARG B 2 12 ? 119.331 166.867 148.415 1.00 49.24 13 ARG B C 1
ATOM 2895 O O . ARG B 2 12 ? 118.872 166.096 149.265 1.00 49.24 13 ARG B O 1
ATOM 2903 N N . GLY B 2 13 ? 119.178 168.189 148.499 1.00 50.32 14 GLY B N 1
ATOM 2904 C CA . GLY B 2 13 ? 118.431 168.767 149.604 1.00 50.32 14 GLY B CA 1
ATOM 2905 C C . GLY B 2 13 ? 116.958 168.408 149.573 1.00 50.32 14 GLY B C 1
ATOM 2906 O O . GLY B 2 13 ? 116.338 168.205 150.620 1.00 50.32 14 GLY B O 1
ATOM 2907 N N . ALA B 2 14 ? 116.375 168.332 148.374 1.00 45.83 15 ALA B N 1
ATOM 2908 C CA . ALA B 2 14 ? 114.953 168.019 148.260 1.00 45.83 15 ALA B CA 1
ATOM 2909 C C . ALA B 2 14 ? 114.658 166.592 148.706 1.00 45.83 15 ALA B C 1
ATOM 2910 O O . ALA B 2 14 ? 113.601 166.325 149.289 1.00 45.83 15 ALA B O 1
ATOM 2912 N N . ILE B 2 15 ? 115.574 165.662 148.433 1.00 45.55 16 ILE B N 1
ATOM 2913 C CA . ILE B 2 15 ? 115.364 164.271 148.824 1.00 45.55 16 ILE B CA 1
ATOM 2914 C C . ILE B 2 15 ? 115.343 164.136 150.342 1.00 45.55 16 ILE B C 1
ATOM 2915 O O . ILE B 2 15 ? 114.526 163.393 150.900 1.00 45.55 16 ILE B O 1
ATOM 2920 N N . ASP B 2 16 ? 116.236 164.848 151.033 1.00 51.44 17 ASP B N 1
ATOM 2921 C CA . ASP B 2 16 ? 116.269 164.780 152.491 1.00 51.44 17 ASP B CA 1
ATOM 2922 C C . ASP B 2 16 ? 114.972 165.297 153.100 1.00 51.44 17 ASP B C 1
ATOM 2923 O O . ASP B 2 16 ? 114.476 164.740 154.087 1.00 51.44 17 ASP B O 1
ATOM 2928 N N . ASP B 2 17 ? 114.411 166.366 152.531 1.00 49.04 18 ASP B N 1
ATOM 2929 C CA . ASP B 2 17 ? 113.137 166.880 153.022 1.00 49.04 18 ASP B CA 1
ATOM 2930 C C . ASP B 2 17 ? 112.023 165.858 152.839 1.00 49.04 18 ASP B C 1
ATOM 2931 O O . ASP B 2 17 ? 111.149 165.719 153.702 1.00 49.04 18 ASP B O 1
ATOM 2936 N N . LEU B 2 18 ? 112.034 165.137 151.715 1.00 43.97 19 LEU B N 1
ATOM 2937 C CA . LEU B 2 18 ? 111.046 164.085 151.499 1.00 43.97 19 LEU B CA 1
ATOM 2938 C C . LEU B 2 18 ? 111.189 162.974 152.531 1.00 43.97 19 LEU B C 1
ATOM 2939 O O . LEU B 2 18 ? 110.189 162.416 152.997 1.00 43.97 19 LEU B O 1
ATOM 2944 N N . ARG B 2 19 ? 112.428 162.634 152.894 1.00 46.15 20 ARG B N 1
ATOM 2945 C CA . ARG B 2 19 ? 112.649 161.576 153.874 1.00 46.15 20 ARG B CA 1
ATOM 2946 C C . ARG B 2 19 ? 112.089 161.958 155.238 1.00 46.15 20 ARG B C 1
ATOM 2947 O O . ARG B 2 19 ? 111.513 161.117 155.938 1.00 46.15 20 ARG B O 1
ATOM 2955 N N . MET B 2 20 ? 112.237 163.223 155.631 1.00 48.64 21 MET B N 1
ATOM 2956 C CA . MET B 2 20 ? 111.777 163.693 156.931 1.00 48.64 21 MET B CA 1
ATOM 2957 C C . MET B 2 20 ? 110.301 164.078 156.940 1.00 48.64 21 MET B C 1
ATOM 2958 O O . MET B 2 20 ? 109.883 164.845 157.815 1.00 48.64 21 MET B O 1
ATOM 2963 N N . LYS B 2 21 ? 109.519 163.569 155.986 1.00 46.14 22 LYS B N 1
ATOM 2964 C CA . LYS B 2 21 ? 108.071 163.780 155.940 1.00 46.14 22 LYS B CA 1
ATOM 2965 C C . LYS B 2 21 ? 107.713 165.262 155.856 1.00 46.14 22 LYS B C 1
ATOM 2966 O O . LYS B 2 21 ? 106.731 165.716 156.446 1.00 46.14 22 LYS B O 1
ATOM 2972 N N . LYS B 2 22 ? 108.517 166.027 155.118 1.00 49.24 23 LYS B N 1
ATOM 2973 C CA . LYS B 2 22 ? 108.216 167.428 154.859 1.00 49.24 23 LYS B CA 1
ATOM 2974 C C . LYS B 2 22 ? 107.484 167.646 153.542 1.00 49.24 23 LYS B C 1
ATOM 2975 O O . LYS B 2 22 ? 107.060 168.773 153.267 1.00 49.24 23 LYS B O 1
ATOM 2981 N N . SER B 2 23 ? 107.324 166.603 152.731 1.00 45.70 24 SER B N 1
ATOM 2982 C CA . SER B 2 23 ? 106.641 166.711 151.449 1.00 45.70 24 SER B CA 1
ATOM 2983 C C . SER B 2 23 ? 106.176 165.323 151.036 1.00 45.70 24 SER B C 1
ATOM 2984 O O . SER B 2 23 ? 106.583 164.313 151.614 1.00 45.70 24 SER B O 1
ATOM 2987 N N . ARG B 2 24 ? 105.308 165.285 150.026 1.00 43.93 25 ARG B N 1
ATOM 2988 C CA . ARG B 2 24 ? 104.754 164.023 149.550 1.00 43.93 25 ARG B CA 1
ATOM 2989 C C . ARG B 2 24 ? 105.588 163.412 148.428 1.00 43.93 25 ARG B C 1
ATOM 2990 O O . ARG B 2 24 ? 105.917 162.223 148.476 1.00 43.93 25 ARG B O 1
ATOM 2998 N N . TYR B 2 25 ? 105.934 164.203 147.415 1.00 41.14 26 TYR B N 1
ATOM 2999 C CA . TYR B 2 25 ? 106.689 163.688 146.283 1.00 41.14 26 TYR B CA 1
ATOM 3000 C C . TYR B 2 25 ? 107.541 164.799 145.689 1.00 41.14 26 TYR B C 1
ATOM 3001 O O . TYR B 2 25 ? 107.269 165.987 145.877 1.00 41.14 26 TYR B O 1
ATOM 3010 N N . VAL B 2 26 ? 108.580 164.391 144.966 1.00 32.92 27 VAL B N 1
ATOM 3011 C CA . VAL B 2 26 ? 109.449 165.302 144.233 1.00 32.92 27 VAL B CA 1
ATOM 3012 C C . VAL B 2 26 ? 109.647 164.745 142.830 1.00 32.92 27 VAL B C 1
ATOM 3013 O O . VAL B 2 26 ? 110.003 163.573 142.668 1.00 32.92 27 VAL B O 1
ATOM 3017 N N . MET B 2 27 ? 109.410 165.578 141.822 1.00 35.92 28 MET B N 1
ATOM 3018 C CA . MET B 2 27 ? 109.551 165.192 140.425 1.00 35.92 28 MET B CA 1
ATOM 3019 C C . MET B 2 27 ? 110.818 165.813 139.856 1.00 35.92 28 MET B C 1
ATOM 3020 O O . MET B 2 27 ? 111.065 167.009 140.041 1.00 35.92 28 MET B O 1
ATOM 3025 N N . MET B 2 28 ? 111.614 165.001 139.168 1.00 33.48 29 MET B N 1
ATOM 3026 C CA . MET B 2 28 ? 112.886 165.430 138.608 1.00 33.48 29 MET B CA 1
ATOM 3027 C C . M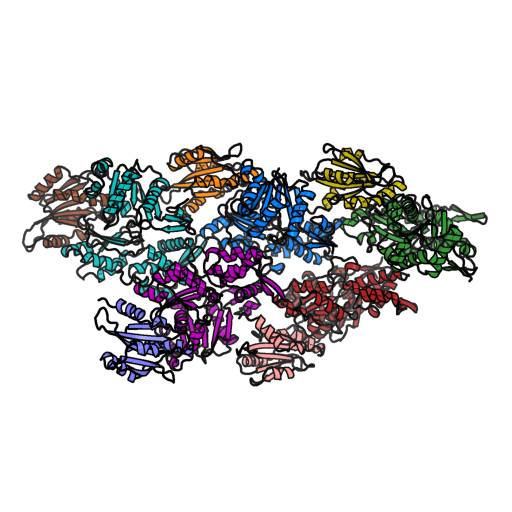ET B 2 28 ? 112.901 165.179 137.108 1.00 33.48 29 MET B C 1
ATOM 3028 O O . MET B 2 28 ? 112.399 164.155 136.635 1.00 33.48 29 MET B O 1
ATOM 3033 N N . CYS B 2 29 ? 113.477 166.121 136.365 1.00 38.30 30 CYS B N 1
ATOM 3034 C CA . CYS B 2 29 ? 113.571 166.023 134.918 1.00 38.30 30 CYS B CA 1
ATOM 3035 C C . CYS B 2 29 ? 114.904 166.598 134.464 1.00 38.30 30 CYS B C 1
ATOM 3036 O O . CYS B 2 29 ? 115.546 167.371 135.178 1.00 38.30 30 CYS B O 1
ATOM 3039 N N . ILE B 2 30 ? 115.316 166.204 133.259 1.00 38.22 31 ILE B N 1
ATOM 3040 C CA . ILE B 2 30 ? 116.551 166.723 132.686 1.00 38.22 31 ILE B CA 1
ATOM 3041 C C . ILE B 2 30 ? 116.327 168.153 132.214 1.00 38.22 31 ILE B C 1
ATOM 3042 O O . ILE B 2 30 ? 115.253 168.498 131.700 1.00 38.22 31 ILE B O 1
ATOM 3047 N N . GLY B 2 31 ? 117.342 168.995 132.388 1.00 51.23 32 GLY B N 1
ATOM 3048 C CA . GLY B 2 31 ? 117.215 170.400 132.063 1.00 51.23 32 GLY B CA 1
ATOM 3049 C C . GLY B 2 31 ? 117.066 170.652 130.574 1.00 51.23 32 GLY B C 1
ATOM 3050 O O . GLY B 2 31 ? 117.180 169.758 129.734 1.00 51.23 32 GLY B O 1
ATOM 3051 N N . ALA B 2 32 ? 116.794 171.919 130.250 1.00 57.75 33 ALA B N 1
ATOM 3052 C CA . ALA B 2 32 ? 116.592 172.305 128.856 1.00 57.75 33 ALA B CA 1
ATOM 3053 C C . ALA B 2 32 ? 117.851 172.077 128.029 1.00 57.75 33 ALA B C 1
ATOM 3054 O O . ALA B 2 32 ? 117.778 171.589 126.895 1.00 57.75 33 ALA B O 1
ATOM 3056 N N . ASP B 2 33 ? 119.016 172.426 128.577 1.00 60.38 34 ASP B N 1
ATOM 3057 C CA . ASP B 2 33 ? 120.272 172.181 127.880 1.00 60.38 34 ASP B CA 1
ATOM 3058 C C . ASP B 2 33 ? 120.680 170.715 127.904 1.00 60.38 34 ASP B C 1
ATOM 3059 O O . ASP B 2 33 ? 121.629 170.344 127.205 1.00 60.38 34 ASP B O 1
ATOM 3064 N N . GLY B 2 34 ? 119.994 169.882 128.679 1.00 53.74 35 GLY B N 1
ATOM 3065 C CA . GLY B 2 34 ? 120.299 168.463 128.729 1.00 53.74 35 GLY B CA 1
ATOM 3066 C C . GLY B 2 34 ? 121.648 168.125 129.326 1.00 53.74 35 GLY B C 1
ATOM 3067 O O . GLY B 2 34 ? 122.361 167.269 128.789 1.00 53.74 35 GLY B O 1
ATOM 3068 N N . LYS B 2 35 ? 122.019 168.778 130.429 1.00 47.65 36 LYS B N 1
ATOM 3069 C CA . LYS B 2 35 ? 123.288 168.512 131.089 1.00 47.65 36 LYS B CA 1
ATOM 3070 C C . LYS B 2 35 ? 123.163 168.119 132.552 1.00 47.65 36 LYS B C 1
ATOM 3071 O O . LYS B 2 35 ? 124.097 167.510 133.084 1.00 47.65 36 LYS B O 1
ATOM 3077 N N . LYS B 2 36 ? 122.054 168.441 133.215 1.00 45.03 37 LYS B N 1
ATOM 3078 C CA . LYS B 2 36 ? 121.874 168.122 134.624 1.00 45.03 37 LYS B CA 1
ATOM 3079 C C . LYS B 2 36 ? 120.416 167.773 134.887 1.00 45.03 37 LYS B C 1
ATOM 3080 O O . LYS B 2 36 ? 119.519 168.137 134.124 1.00 45.03 37 LYS B O 1
ATOM 3086 N N . ILE B 2 37 ? 120.194 167.057 135.987 1.00 41.37 38 ILE B N 1
ATOM 3087 C CA . ILE B 2 37 ? 118.858 166.700 136.449 1.00 41.37 38 ILE B CA 1
ATOM 3088 C C . ILE B 2 37 ? 118.443 167.702 137.516 1.00 41.37 38 ILE B C 1
ATOM 3089 O O . ILE B 2 37 ? 119.159 167.896 138.506 1.00 41.37 38 ILE B O 1
ATOM 3094 N N . GLU B 2 38 ? 117.291 168.338 137.321 1.00 44.52 39 GLU B N 1
ATOM 3095 C CA . GLU B 2 38 ? 116.838 169.408 138.196 1.00 44.52 39 GLU B CA 1
ATOM 3096 C C . GLU B 2 38 ? 115.433 169.118 138.702 1.00 44.52 39 GLU B C 1
ATOM 3097 O O . GLU B 2 38 ? 114.623 168.489 138.015 1.00 44.52 39 GLU B O 1
ATOM 3103 N N . VAL B 2 39 ? 115.154 169.591 139.917 1.00 40.82 40 VAL B N 1
ATOM 3104 C CA . VAL B 2 39 ? 113.841 169.406 140.521 1.00 40.82 40 VAL B CA 1
ATOM 3105 C C . VAL B 2 39 ? 112.812 170.246 139.777 1.00 40.82 40 VAL B C 1
ATOM 3106 O O . VAL B 2 39 ? 113.072 171.399 139.406 1.00 40.82 40 VAL B O 1
ATOM 3110 N N . THR B 2 40 ? 111.633 169.670 139.554 1.00 42.33 41 THR B N 1
ATOM 3111 C CA . THR B 2 40 ? 110.564 170.338 138.824 1.00 42.33 41 THR B CA 1
ATOM 3112 C C . THR B 2 40 ? 109.382 170.712 139.706 1.00 42.33 41 THR B C 1
ATOM 3113 O O . THR B 2 40 ? 108.990 171.882 139.747 1.00 42.33 41 THR B O 1
ATOM 3117 N N . GLU B 2 41 ? 108.801 169.750 140.419 1.00 45.71 42 GLU B N 1
ATOM 3118 C CA . GLU B 2 41 ? 107.601 169.994 141.206 1.00 45.71 42 GLU B CA 1
ATOM 3119 C C . GLU B 2 41 ? 107.676 169.231 142.519 1.00 45.71 42 GLU B C 1
ATOM 3120 O O . GLU B 2 41 ? 108.151 168.093 142.560 1.00 45.71 42 GLU B O 1
ATOM 3126 N N . VAL B 2 42 ? 107.203 169.866 143.590 1.00 44.07 43 VAL B N 1
ATOM 3127 C CA . VAL B 2 42 ? 107.142 169.265 144.917 1.00 44.07 43 VAL B CA 1
ATOM 3128 C C . VAL B 2 42 ? 105.713 169.385 145.426 1.00 44.07 43 VAL B C 1
ATOM 3129 O O . VAL B 2 42 ? 105.112 170.462 145.349 1.00 44.07 43 VAL B O 1
ATOM 3133 N N . GLY B 2 43 ? 105.171 168.285 145.943 1.00 45.31 44 GLY B N 1
ATOM 3134 C CA . GLY B 2 43 ? 103.802 168.239 146.421 1.00 45.31 44 GLY B CA 1
ATOM 3135 C C . GLY B 2 43 ? 103.741 168.107 147.931 1.00 45.31 44 GLY B C 1
ATOM 3136 O O . GLY B 2 43 ? 104.631 167.525 148.553 1.00 45.31 44 GLY B O 1
ATOM 3137 N N . GLU B 2 44 ? 102.679 168.653 148.518 1.00 50.67 45 GLU B N 1
ATOM 3138 C CA . GLU B 2 44 ? 102.495 168.599 149.959 1.00 50.67 45 GLU B CA 1
ATOM 3139 C C . GLU B 2 44 ? 101.830 167.290 150.373 1.00 50.67 45 GLU B C 1
ATOM 3140 O O . GLU B 2 44 ? 101.241 166.574 149.559 1.00 50.67 45 GLU B O 1
ATOM 3146 N N . ARG B 2 45 ? 101.919 166.991 151.671 1.00 47.96 46 ARG B N 1
ATOM 3147 C CA . ARG B 2 45 ? 101.460 165.712 152.198 1.00 47.96 46 ARG B CA 1
ATOM 3148 C C . ARG B 2 45 ? 99.952 165.525 152.103 1.00 47.96 46 ARG B C 1
ATOM 3149 O O . ARG B 2 45 ? 99.476 164.401 152.289 1.00 47.96 46 ARG B O 1
ATOM 3157 N N . GLY B 2 46 ? 99.192 166.587 151.830 1.00 56.92 47 GLY B N 1
ATOM 3158 C CA . GLY B 2 46 ? 97.754 166.437 151.690 1.00 56.92 47 GLY B CA 1
ATOM 3159 C C . GLY B 2 46 ? 97.354 165.587 150.501 1.00 56.92 47 GLY B C 1
ATOM 3160 O O . GLY B 2 46 ? 96.369 164.847 150.564 1.00 56.92 47 GLY B O 1
ATOM 3161 N N . VAL B 2 47 ? 98.107 165.679 149.402 1.00 58.00 48 VAL B N 1
ATOM 3162 C CA . VAL B 2 47 ? 97.760 164.932 148.199 1.00 58.00 48 VAL B CA 1
ATOM 3163 C C . VAL B 2 47 ? 98.072 163.450 148.391 1.00 58.00 48 VAL B C 1
ATOM 3164 O O . VAL B 2 47 ? 98.907 163.054 149.215 1.00 58.00 48 VAL B O 1
ATOM 3168 N N . ASN B 2 48 ? 97.378 162.618 147.622 1.00 63.92 49 ASN B N 1
ATOM 3169 C CA . ASN B 2 48 ? 97.523 161.169 147.669 1.00 63.92 49 ASN B CA 1
ATOM 3170 C C . ASN B 2 48 ? 98.089 160.664 146.343 1.00 63.92 49 ASN B C 1
ATOM 3171 O O . ASN B 2 48 ? 98.349 161.435 145.416 1.00 63.92 49 ASN B O 1
ATOM 3176 N N . TYR B 2 49 ? 98.278 159.344 146.264 1.00 61.32 50 TYR B N 1
ATOM 3177 C CA . TYR B 2 49 ? 98.894 158.752 145.080 1.00 61.32 50 TYR B CA 1
ATOM 3178 C C . TYR B 2 49 ? 97.978 158.836 143.865 1.00 61.32 50 TYR B C 1
ATOM 3179 O O . TYR B 2 49 ? 98.454 158.997 142.735 1.00 61.32 50 TYR B O 1
ATOM 3188 N N . THR B 2 50 ? 96.664 158.718 144.072 1.00 65.79 51 THR B N 1
ATOM 3189 C CA . THR B 2 50 ? 95.730 158.697 142.952 1.00 65.79 51 THR B CA 1
ATOM 3190 C C . THR B 2 50 ? 95.757 159.989 142.145 1.00 65.79 51 THR B C 1
ATOM 3191 O O . THR B 2 50 ? 95.669 159.937 140.913 1.00 65.79 51 THR B O 1
ATOM 3195 N N . ASP B 2 51 ? 95.881 161.141 142.805 1.00 68.31 52 ASP B N 1
ATOM 3196 C CA . ASP B 2 51 ? 95.952 162.405 142.081 1.00 68.31 52 ASP B CA 1
ATOM 3197 C C . ASP B 2 51 ? 97.236 162.517 141.268 1.00 68.31 52 ASP B C 1
ATOM 3198 O O . ASP B 2 51 ? 97.222 163.043 140.150 1.00 68.31 52 ASP B O 1
ATOM 3203 N N . LEU B 2 52 ? 98.355 162.029 141.812 1.00 60.37 53 LEU B N 1
ATOM 3204 C CA . LEU B 2 52 ? 99.622 162.101 141.091 1.00 60.37 53 LEU B CA 1
ATOM 3205 C C . LEU B 2 52 ? 99.630 161.195 139.867 1.00 60.37 53 LEU B C 1
ATOM 3206 O O . LEU B 2 52 ? 100.276 161.520 138.864 1.00 60.37 53 LEU B O 1
ATOM 3211 N N . LYS B 2 53 ? 98.922 160.064 139.928 1.00 63.88 54 LYS B N 1
ATOM 3212 C CA . LYS B 2 53 ? 98.888 159.146 138.794 1.00 63.88 54 LYS B CA 1
ATOM 3213 C C . LYS B 2 53 ? 98.329 159.815 137.545 1.00 63.88 54 LYS B C 1
ATOM 3214 O O . LYS B 2 53 ? 98.706 159.453 136.424 1.00 63.88 54 LYS B O 1
ATOM 3220 N N . GLU B 2 54 ? 97.445 160.797 137.714 1.00 66.98 55 GLU B N 1
ATOM 3221 C CA . GLU B 2 54 ? 96.877 161.513 136.580 1.00 66.98 55 GLU B CA 1
ATOM 3222 C C . GLU B 2 54 ? 97.798 162.600 136.043 1.00 66.98 55 GLU B C 1
ATOM 3223 O O . GLU B 2 54 ? 97.487 163.194 135.005 1.00 66.98 55 GLU B O 1
ATOM 3229 N N . LYS B 2 55 ? 98.913 162.874 136.717 1.00 61.02 56 LYS B N 1
ATOM 3230 C CA . LYS B 2 55 ? 99.860 163.884 136.266 1.00 61.02 56 LYS B CA 1
ATOM 3231 C C . LYS B 2 55 ? 100.912 163.335 135.311 1.00 61.02 56 LYS B C 1
ATOM 3232 O O . LYS B 2 55 ? 101.694 164.119 134.763 1.00 61.02 56 LYS B O 1
ATOM 3238 N N . PHE B 2 56 ? 100.954 162.022 135.101 1.00 51.14 57 PHE B N 1
ATOM 3239 C CA . PHE B 2 56 ? 101.912 161.448 134.165 1.00 51.14 57 PHE B CA 1
ATOM 3240 C C . PHE B 2 56 ? 101.498 161.761 132.733 1.00 51.14 57 PHE B C 1
ATOM 3241 O O . PHE B 2 56 ? 100.334 161.588 132.359 1.00 51.14 57 PHE B O 1
ATOM 3249 N N . SER B 2 57 ? 102.455 162.217 131.932 1.00 52.06 58 SER B N 1
ATOM 3250 C CA . SER B 2 57 ? 102.218 162.589 130.547 1.00 52.06 58 SER B CA 1
ATOM 3251 C C . SER B 2 57 ? 102.818 161.542 129.619 1.00 52.06 58 SER B C 1
ATOM 3252 O O . SER B 2 57 ? 103.953 161.099 129.818 1.00 52.06 58 SER B O 1
ATOM 3255 N N . ALA B 2 58 ? 102.048 161.151 128.602 1.00 53.88 59 ALA B N 1
ATOM 3256 C CA . ALA B 2 58 ? 102.493 160.131 127.662 1.00 53.88 59 ALA B CA 1
ATOM 3257 C C . ALA B 2 58 ? 103.573 160.627 126.710 1.00 53.88 59 ALA B C 1
ATOM 3258 O O . ALA B 2 58 ? 104.150 159.812 125.983 1.00 53.88 59 ALA B O 1
ATOM 3260 N N . GLU B 2 59 ? 103.856 161.927 126.690 1.00 56.40 60 GLU B N 1
ATOM 3261 C CA . GLU B 2 59 ? 104.850 162.493 125.789 1.00 56.40 60 GLU B CA 1
ATOM 3262 C C . GLU B 2 59 ? 106.110 162.964 126.500 1.00 56.40 60 GLU B C 1
ATOM 3263 O O . GLU B 2 59 ? 107.048 163.412 125.832 1.00 56.40 60 GLU B O 1
ATOM 3269 N N . LYS B 2 60 ? 106.165 162.876 127.827 1.00 42.96 61 LYS B N 1
ATOM 3270 C CA . LYS B 2 60 ? 107.306 163.404 128.563 1.00 42.96 61 LYS B CA 1
ATOM 3271 C C . LYS B 2 60 ? 107.721 162.460 129.685 1.00 42.96 61 LYS B C 1
ATOM 3272 O O . LYS B 2 60 ? 107.002 162.323 130.682 1.00 42.96 61 LYS B O 1
ATOM 3278 N N . PRO B 2 61 ? 108.863 161.789 129.557 1.00 33.44 62 PRO B N 1
ATOM 3279 C CA . PRO B 2 61 ? 109.356 160.959 130.660 1.00 33.44 62 PRO B CA 1
ATOM 3280 C C . PRO B 2 61 ? 109.845 161.809 131.821 1.00 33.44 62 PRO B C 1
ATOM 3281 O O . PRO B 2 61 ? 110.242 162.965 131.654 1.00 33.44 62 PRO B O 1
ATOM 3285 N N . CYS B 2 62 ? 109.814 161.219 133.014 1.00 29.30 63 CYS B N 1
ATOM 3286 C CA . CYS B 2 62 ? 110.243 161.920 134.216 1.00 29.30 63 CYS B CA 1
ATOM 3287 C C . CYS B 2 62 ? 110.597 160.905 135.292 1.00 29.30 63 CYS B C 1
ATOM 3288 O O . CYS B 2 62 ? 110.218 159.734 135.217 1.00 29.30 63 CYS B O 1
ATOM 3291 N N . TYR B 2 63 ? 111.333 161.375 136.295 1.00 26.64 64 TYR B N 1
ATOM 3292 C CA . TYR B 2 63 ? 111.659 160.593 137.480 1.00 26.64 64 TYR B CA 1
ATOM 3293 C C . TYR B 2 63 ? 110.837 161.111 138.650 1.00 26.64 64 TYR B C 1
ATOM 3294 O O . TYR B 2 63 ? 110.837 162.315 138.925 1.00 26.64 64 TYR B O 1
ATOM 3303 N N . VAL B 2 64 ? 110.143 160.209 139.336 1.00 26.35 65 VAL B N 1
ATOM 3304 C CA . VAL B 2 64 ? 109.254 160.569 140.434 1.00 26.35 65 VAL B CA 1
ATOM 3305 C C . VAL B 2 64 ? 109.675 159.793 141.673 1.00 26.35 65 VAL B C 1
ATOM 3306 O O . VAL B 2 64 ? 109.748 158.558 141.644 1.00 26.35 65 VAL B O 1
ATOM 3310 N N . ALA B 2 65 ? 109.946 160.514 142.757 1.00 30.35 66 ALA B N 1
ATOM 3311 C CA . ALA B 2 65 ? 110.200 159.917 144.061 1.00 30.35 66 ALA B CA 1
ATOM 3312 C C . ALA B 2 65 ? 108.970 160.140 144.930 1.00 30.35 66 ALA B C 1
ATOM 3313 O O . ALA B 2 65 ? 108.556 161.284 145.141 1.00 30.35 66 ALA B O 1
ATOM 3315 N N . PHE B 2 66 ? 108.389 159.054 145.430 1.00 39.21 67 PHE B N 1
ATOM 3316 C CA . PHE B 2 66 ? 107.104 159.109 146.109 1.00 39.21 67 PHE B CA 1
ATOM 3317 C C . PHE B 2 66 ? 107.161 158.323 147.410 1.00 39.21 67 PHE B C 1
ATOM 3318 O O . PHE B 2 66 ? 107.919 157.359 147.542 1.00 39.21 67 PHE B O 1
ATOM 3326 N N . ASP B 2 67 ? 106.351 158.753 148.374 1.00 44.48 68 ASP B N 1
ATOM 3327 C CA . ASP B 2 67 ? 106.195 158.074 149.658 1.00 44.48 68 ASP B CA 1
ATOM 3328 C C . ASP B 2 67 ? 104.846 157.362 149.623 1.00 44.48 68 ASP B C 1
ATOM 3329 O O . ASP B 2 67 ? 103.802 157.979 149.851 1.00 44.48 68 ASP B O 1
ATOM 3334 N N . PHE B 2 68 ? 104.874 156.063 149.341 1.00 50.76 69 PHE B N 1
ATOM 3335 C CA . PHE B 2 68 ? 103.672 155.295 149.048 1.00 50.76 69 PHE B CA 1
ATOM 3336 C C . PHE B 2 68 ? 103.181 154.576 150.297 1.00 50.76 69 PHE B C 1
ATOM 3337 O O . PHE B 2 68 ? 103.963 153.915 150.988 1.00 50.76 69 PHE B O 1
ATOM 3345 N N . GLU B 2 69 ? 101.887 154.707 150.578 1.00 60.75 70 GLU B N 1
ATOM 3346 C CA . GLU B 2 69 ? 101.230 154.004 151.671 1.00 60.75 70 GLU B CA 1
ATOM 3347 C C . GLU B 2 69 ? 100.157 153.087 151.101 1.00 60.75 70 GLU B C 1
ATOM 3348 O O . GLU B 2 69 ? 99.416 153.475 150.192 1.00 60.75 70 GLU B O 1
ATOM 3354 N N . TYR B 2 70 ? 100.082 151.865 151.630 1.00 66.39 71 TYR B N 1
ATOM 3355 C CA . TYR B 2 70 ? 99.188 150.853 151.091 1.00 66.39 71 TYR B CA 1
ATOM 3356 C C . TYR B 2 70 ? 98.171 150.313 152.087 1.00 66.39 71 TYR B C 1
ATOM 3357 O O . TYR B 2 70 ? 97.284 149.555 151.676 1.00 66.39 71 TYR B O 1
ATOM 3366 N N . ASN B 2 71 ? 98.267 150.674 153.368 1.00 76.10 72 ASN B N 1
ATOM 3367 C CA . ASN B 2 71 ? 97.285 150.299 154.387 1.00 76.10 72 ASN B CA 1
ATOM 3368 C C . ASN B 2 71 ? 97.138 148.775 154.471 1.00 76.10 72 ASN B C 1
ATOM 3369 O O . ASN B 2 71 ? 96.089 148.196 154.178 1.00 76.10 72 ASN B O 1
ATOM 3374 N N . ASP B 2 72 ? 98.233 148.138 154.881 1.00 77.21 73 ASP B N 1
ATOM 3375 C CA . ASP B 2 72 ? 98.268 146.685 154.993 1.00 77.21 73 ASP B CA 1
ATOM 3376 C C . ASP B 2 72 ? 97.468 146.204 156.197 1.00 77.21 73 ASP B C 1
ATOM 3377 O O . ASP B 2 72 ? 97.994 146.147 157.314 1.00 77.21 73 ASP B O 1
ATOM 3382 N N . ALA B 2 73 ? 96.200 145.850 155.972 1.00 81.06 74 ALA B N 1
ATOM 3383 C CA . ALA B 2 73 ? 95.331 145.278 157.003 1.00 81.06 74 ALA B CA 1
ATOM 3384 C C . ALA B 2 73 ? 95.242 146.183 158.232 1.00 81.06 74 ALA B C 1
ATOM 3385 O O . ALA B 2 73 ? 95.512 145.767 159.361 1.00 81.06 74 ALA B O 1
ATOM 3387 N N . GLY B 2 74 ? 94.858 147.436 158.003 1.00 80.73 75 GLY B N 1
ATOM 3388 C CA . GLY B 2 74 ? 94.687 148.373 159.094 1.00 80.73 75 GLY B CA 1
ATOM 3389 C C . GLY B 2 74 ? 95.965 148.944 159.660 1.00 80.73 75 GLY B C 1
ATOM 3390 O O . GLY B 2 74 ? 95.949 149.481 160.772 1.00 80.73 75 GLY B O 1
ATOM 3391 N N . SER B 2 75 ? 97.075 148.843 158.935 1.00 77.47 76 SER B N 1
ATOM 3392 C CA . SER B 2 75 ? 98.354 149.394 159.363 1.00 77.47 76 SER B CA 1
ATOM 3393 C C . SER B 2 75 ? 98.746 150.530 158.429 1.00 77.47 76 SER B C 1
ATOM 3394 O O . SER B 2 75 ? 98.745 150.361 157.206 1.00 77.47 76 SER B O 1
ATOM 3397 N N . LYS B 2 76 ? 99.086 151.683 159.006 1.00 73.38 77 LYS B N 1
ATOM 3398 C CA . LYS B 2 76 ? 99.450 152.864 158.225 1.00 73.38 77 LYS B CA 1
ATOM 3399 C C . LYS B 2 76 ? 100.922 152.801 157.805 1.00 73.38 77 LYS B C 1
ATOM 3400 O O . LYS B 2 76 ? 101.729 153.684 158.095 1.00 73.38 77 LYS B O 1
ATOM 3406 N N . ARG B 2 77 ? 101.261 151.721 157.105 1.00 66.84 78 ARG B N 1
ATOM 3407 C CA . ARG B 2 77 ? 102.624 151.514 156.639 1.00 66.84 78 ARG B CA 1
ATOM 3408 C C . ARG B 2 77 ? 102.913 152.380 155.420 1.00 66.84 78 ARG B C 1
ATOM 3409 O O . ARG B 2 77 ? 102.047 152.584 154.564 1.00 66.84 78 ARG B O 1
ATOM 3417 N N . GLU B 2 78 ? 104.140 152.889 155.347 1.00 57.17 79 GLU B N 1
ATOM 3418 C CA . GLU B 2 78 ? 104.587 153.706 154.230 1.00 57.17 79 GLU B CA 1
ATOM 3419 C C . GLU B 2 78 ? 105.927 153.190 153.727 1.00 57.17 79 GLU B C 1
ATOM 3420 O O . GLU B 2 78 ? 106.750 152.692 154.500 1.00 57.17 79 GLU B O 1
ATOM 3426 N N . LYS B 2 79 ? 106.134 153.313 152.418 1.00 43.19 80 LYS B N 1
ATOM 3427 C CA . LYS B 2 79 ? 107.359 152.859 151.776 1.00 43.19 80 LYS B CA 1
ATOM 3428 C C . LYS B 2 79 ? 107.811 153.899 150.764 1.00 43.19 80 LYS B C 1
ATOM 3429 O O . LYS B 2 79 ? 106.994 154.446 150.018 1.00 43.19 80 LYS B O 1
ATOM 3435 N N . LEU B 2 80 ? 109.113 154.168 150.744 1.00 36.28 81 LEU B N 1
ATOM 3436 C CA . LEU B 2 80 ? 109.699 155.112 149.801 1.00 36.28 81 LEU B CA 1
ATOM 3437 C C . LEU B 2 80 ? 110.043 154.382 148.509 1.00 36.28 81 LEU B C 1
ATOM 3438 O O . LEU B 2 80 ? 110.797 153.404 148.525 1.00 36.28 81 LEU B O 1
ATOM 3443 N N . ILE B 2 81 ? 109.495 154.861 147.392 1.00 28.53 82 ILE B N 1
ATOM 3444 C CA . ILE B 2 81 ? 109.721 154.254 146.089 1.00 28.53 82 ILE B CA 1
ATOM 3445 C C . ILE B 2 81 ? 110.201 155.326 145.121 1.00 28.53 82 ILE B C 1
ATOM 3446 O O . ILE B 2 81 ? 109.958 156.520 145.305 1.00 28.53 82 ILE B O 1
ATOM 3451 N N . LEU B 2 82 ? 110.897 154.878 144.079 1.00 24.08 83 LEU B N 1
ATOM 3452 C CA . LEU B 2 82 ? 111.402 155.748 143.022 1.00 24.08 83 LEU B CA 1
ATOM 3453 C C . LEU B 2 82 ? 110.893 155.210 141.693 1.00 24.08 83 LEU B C 1
ATOM 3454 O O . LEU B 2 82 ? 111.289 154.120 141.267 1.00 24.08 83 LEU B O 1
ATOM 3459 N N . ILE B 2 83 ? 110.020 155.971 141.039 1.00 23.77 84 ILE B N 1
ATOM 3460 C CA . ILE B 2 83 ? 109.347 155.533 139.822 1.00 23.77 84 ILE B CA 1
ATOM 3461 C C . ILE B 2 83 ? 110.096 156.077 138.615 1.00 23.77 84 ILE B C 1
ATOM 3462 O O . ILE B 2 83 ? 110.377 157.279 138.536 1.00 23.77 84 ILE B O 1
ATOM 3467 N N . GLN B 2 84 ? 110.421 155.192 137.677 1.00 26.23 85 GLN B N 1
ATOM 3468 C CA . GLN B 2 84 ? 111.034 155.557 136.406 1.00 26.23 85 GLN B CA 1
ATOM 3469 C C . GLN B 2 84 ? 109.967 155.436 135.325 1.00 26.23 85 GLN B C 1
ATOM 3470 O O . GLN B 2 84 ? 109.607 154.324 134.924 1.00 26.23 85 GLN B O 1
ATOM 3476 N N . TRP B 2 85 ? 109.462 156.574 134.859 1.00 31.14 86 TRP B N 1
ATOM 3477 C CA . TRP B 2 85 ? 108.371 156.621 133.892 1.00 31.14 86 TRP B CA 1
ATOM 3478 C C . TRP B 2 85 ? 108.929 157.029 132.535 1.00 31.14 86 TRP B C 1
ATOM 3479 O O . TRP B 2 85 ? 109.254 158.201 132.319 1.00 31.14 86 TRP B O 1
ATOM 3490 N N . ILE B 2 86 ? 109.044 156.063 131.629 1.00 28.27 87 ILE B N 1
ATOM 3491 C CA . ILE B 2 86 ? 109.465 156.321 130.254 1.00 28.27 87 ILE B CA 1
ATOM 3492 C C . ILE B 2 86 ? 108.440 155.700 129.312 1.00 28.27 87 ILE B C 1
ATOM 3493 O O . ILE B 2 86 ? 108.515 154.497 129.024 1.00 28.27 87 ILE B O 1
ATOM 3498 N N . PRO B 2 87 ? 107.465 156.464 128.826 1.00 36.69 88 PRO B N 1
ATOM 3499 C CA . PRO B 2 87 ? 106.454 155.887 127.935 1.00 36.69 88 PRO B CA 1
ATOM 3500 C C . PRO B 2 87 ? 107.054 155.460 126.605 1.00 36.69 88 PRO B C 1
ATOM 3501 O O . PRO B 2 87 ? 108.037 156.029 126.126 1.00 36.69 88 PRO B O 1
ATOM 3505 N N . ASP B 2 88 ? 106.443 154.435 126.007 1.00 42.80 89 ASP B N 1
ATOM 3506 C CA . ASP B 2 88 ? 106.911 153.936 124.719 1.00 42.80 89 ASP B CA 1
ATOM 3507 C C . ASP B 2 88 ? 106.647 154.913 123.582 1.00 42.80 89 ASP B C 1
ATOM 3508 O O . ASP B 2 88 ? 107.265 154.789 122.520 1.00 42.80 89 ASP B O 1
ATOM 3513 N N . THR B 2 89 ? 105.752 155.877 123.778 1.00 46.53 90 THR B N 1
ATOM 3514 C CA . THR B 2 89 ? 105.405 156.841 122.743 1.00 46.53 90 THR B CA 1
ATOM 3515 C C . THR B 2 89 ? 106.350 158.034 122.699 1.00 46.53 90 THR B C 1
ATOM 3516 O O . THR B 2 89 ? 106.172 158.916 121.853 1.00 46.53 90 THR B O 1
ATOM 3520 N N . ALA B 2 90 ? 107.344 158.085 123.582 1.00 42.64 91 ALA B N 1
ATOM 3521 C CA . ALA B 2 90 ? 108.276 159.199 123.605 1.00 42.64 91 ALA B CA 1
ATOM 3522 C C . ALA B 2 90 ? 109.225 159.129 122.409 1.00 42.64 91 ALA B C 1
ATOM 3523 O O . ALA B 2 90 ? 109.311 158.122 121.700 1.00 42.64 91 ALA B O 1
ATOM 3525 N N . ARG B 2 91 ? 109.942 160.227 122.188 1.00 41.61 92 ARG B N 1
ATOM 3526 C CA . ARG B 2 91 ? 110.888 160.292 121.087 1.00 41.61 92 ARG B CA 1
ATOM 3527 C C . ARG B 2 91 ? 112.052 159.331 121.328 1.00 41.61 92 ARG B C 1
ATOM 3528 O O . ARG B 2 91 ? 112.421 159.065 122.474 1.00 41.61 92 ARG B O 1
ATOM 3536 N N . PRO B 2 92 ? 112.638 158.786 120.258 1.00 36.35 93 PRO B N 1
ATOM 3537 C CA . PRO B 2 92 ? 113.783 157.878 120.437 1.00 36.35 93 PRO B CA 1
ATOM 3538 C C . PRO B 2 92 ? 114.958 158.518 121.152 1.00 36.35 93 PRO B C 1
ATOM 3539 O O . PRO B 2 92 ? 115.662 157.831 121.903 1.00 36.35 93 PRO B O 1
ATOM 3543 N N . ARG B 2 93 ? 115.199 159.813 120.938 1.00 32.47 94 ARG B N 1
ATOM 3544 C CA . ARG B 2 93 ? 116.291 160.484 121.635 1.00 32.47 94 ARG B CA 1
ATOM 3545 C C . ARG B 2 93 ? 116.000 160.614 123.125 1.00 32.47 94 ARG B C 1
ATOM 3546 O O . ARG B 2 93 ? 116.905 160.468 123.955 1.00 32.47 94 ARG B O 1
ATOM 3554 N N . GLU B 2 94 ? 114.745 160.894 123.483 1.00 31.03 95 GLU B N 1
ATOM 3555 C CA . GLU B 2 94 ? 114.396 161.064 124.890 1.00 31.03 95 GLU B CA 1
ATOM 3556 C C . GLU B 2 94 ? 114.499 159.750 125.654 1.00 31.03 95 GLU B C 1
ATOM 3557 O O . GLU B 2 94 ? 114.973 159.727 126.795 1.00 31.03 95 GLU B O 1
ATOM 3563 N N . LYS B 2 95 ? 114.055 158.647 125.046 1.00 27.10 96 LYS B N 1
ATOM 3564 C CA . LYS B 2 95 ? 114.108 157.358 125.729 1.00 27.10 96 LYS B CA 1
ATOM 3565 C C . LYS B 2 95 ? 115.545 156.932 125.998 1.00 27.10 96 LYS B C 1
ATOM 3566 O O . LYS B 2 95 ? 115.853 156.406 127.074 1.00 27.10 96 LYS B O 1
ATOM 3572 N N . MET B 2 96 ? 116.438 157.142 125.030 1.00 23.72 97 MET B N 1
ATOM 3573 C CA . MET B 2 96 ? 117.840 156.789 125.230 1.00 23.72 97 MET B CA 1
ATOM 3574 C C . MET B 2 96 ? 118.480 157.647 126.313 1.00 23.72 97 MET B C 1
ATOM 3575 O O . MET B 2 96 ? 119.259 157.145 127.131 1.00 23.72 97 MET B O 1
ATOM 3580 N N . MET B 2 97 ? 118.167 158.945 126.332 1.00 25.96 98 MET B N 1
ATOM 3581 C CA . MET B 2 97 ? 118.816 159.851 127.275 1.00 25.96 98 MET B CA 1
ATOM 3582 C C . MET B 2 97 ? 118.388 159.570 128.711 1.00 25.96 98 MET B C 1
ATOM 3583 O O . MET B 2 97 ? 119.222 159.581 129.624 1.00 25.96 98 MET B O 1
ATOM 3588 N N . TYR B 2 98 ? 117.096 159.321 128.933 1.00 26.55 99 TYR B N 1
ATOM 3589 C CA . TYR B 2 98 ? 116.614 159.094 130.292 1.00 26.55 99 TYR B CA 1
ATOM 3590 C C . TYR B 2 98 ? 117.051 157.735 130.824 1.00 26.55 99 TYR B C 1
ATOM 3591 O O . TYR B 2 98 ? 117.382 157.605 132.008 1.00 26.55 99 TYR B O 1
ATOM 3600 N N . SER B 2 99 ? 117.050 156.709 129.970 1.00 21.42 100 SER B N 1
ATOM 3601 C CA . SER B 2 99 ? 117.411 155.369 130.423 1.00 21.42 100 SER B CA 1
ATOM 3602 C C . SER B 2 99 ? 118.867 155.300 130.864 1.00 21.42 100 SER B C 1
ATOM 3603 O O . SER B 2 99 ? 119.185 154.686 131.888 1.00 21.42 100 SER B O 1
ATOM 3606 N N . ALA B 2 100 ? 119.768 155.922 130.104 1.00 21.56 101 ALA B N 1
ATOM 3607 C CA . ALA B 2 100 ? 121.186 155.890 130.432 1.00 21.56 101 ALA B CA 1
ATOM 3608 C C . ALA B 2 100 ? 121.549 156.798 131.599 1.00 21.56 101 ALA B C 1
ATOM 3609 O O . ALA B 2 100 ? 122.658 156.679 132.130 1.00 21.56 101 ALA B O 1
ATOM 3611 N N . SER B 2 101 ? 120.653 157.693 132.008 1.00 24.58 102 SER B N 1
ATOM 3612 C CA . SER B 2 101 ? 120.909 158.625 133.098 1.00 24.58 102 SER B CA 1
ATOM 3613 C C . SER B 2 101 ? 120.351 158.151 134.432 1.00 24.58 102 SER B C 1
ATOM 3614 O O . SER B 2 101 ? 120.416 158.895 135.415 1.00 24.58 102 SER B O 1
ATOM 3617 N N . ARG B 2 102 ? 119.801 156.937 134.490 1.00 24.20 103 ARG B N 1
ATOM 3618 C CA . ARG B 2 102 ? 119.215 156.439 135.730 1.00 24.20 103 ARG B CA 1
ATOM 3619 C C . ARG B 2 102 ? 120.270 156.206 136.805 1.00 24.20 103 ARG B C 1
ATOM 3620 O O . ARG B 2 102 ? 119.965 156.292 138.000 1.00 24.20 103 ARG B O 1
ATOM 3628 N N . ASP B 2 103 ? 121.512 155.926 136.406 1.00 29.45 104 ASP B N 1
ATOM 3629 C CA . ASP B 2 103 ? 122.561 155.621 137.373 1.00 29.45 104 ASP B CA 1
ATOM 3630 C C . ASP B 2 103 ? 122.930 156.820 138.239 1.00 29.45 104 ASP B C 1
ATOM 3631 O O . ASP B 2 103 ? 123.493 156.633 139.322 1.00 29.45 104 ASP B O 1
ATOM 3636 N N . ALA B 2 104 ? 122.630 158.041 137.790 1.00 29.39 105 ALA B N 1
ATOM 3637 C CA . ALA B 2 104 ? 123.009 159.224 138.557 1.00 29.39 105 ALA B CA 1
ATOM 3638 C C . ALA B 2 104 ? 122.284 159.278 139.895 1.00 29.39 105 ALA B C 1
ATOM 3639 O O . ALA B 2 104 ? 122.870 159.666 140.912 1.00 29.39 105 ALA B O 1
ATOM 3641 N N . LEU B 2 105 ? 121.007 158.894 139.916 1.00 29.92 106 LEU B N 1
ATOM 3642 C CA . LEU B 2 105 ? 120.221 158.949 141.143 1.00 29.92 106 LEU B CA 1
ATOM 3643 C C . LEU B 2 105 ? 120.608 157.876 142.151 1.00 29.92 106 LEU B C 1
ATOM 3644 O O . LEU B 2 105 ? 120.157 157.943 143.298 1.00 29.92 106 LEU B O 1
ATOM 3649 N N . SER B 2 106 ? 121.426 156.895 141.760 1.00 34.53 107 SER B N 1
ATOM 3650 C CA . SER B 2 106 ? 121.751 155.799 142.667 1.00 34.53 107 SER B CA 1
ATOM 3651 C C . SER B 2 106 ? 122.565 156.269 143.865 1.00 34.53 107 SER B C 1
ATOM 3652 O O . SER B 2 106 ? 122.478 155.671 144.943 1.00 34.53 107 SER B O 1
ATOM 3655 N N . SER B 2 107 ? 123.359 157.328 143.704 1.00 38.46 108 SER B N 1
ATOM 3656 C CA . SER B 2 107 ? 124.201 157.804 144.793 1.00 38.46 108 SER B CA 1
ATOM 3657 C C . SER B 2 107 ? 123.419 158.540 145.872 1.00 38.46 108 SER B C 1
ATOM 3658 O O . SER B 2 107 ? 123.920 158.681 146.992 1.00 38.46 108 SER B O 1
ATOM 3661 N N . VAL B 2 108 ? 122.211 159.008 145.568 1.00 38.52 109 VAL B N 1
ATOM 3662 C CA . VAL B 2 108 ? 121.420 159.784 146.516 1.00 38.52 109 VAL B CA 1
ATOM 3663 C C . VAL B 2 108 ? 120.114 159.104 146.897 1.00 38.52 109 VAL B C 1
ATOM 3664 O O . VAL B 2 108 ? 119.494 159.506 147.893 1.00 38.52 109 VAL B O 1
ATOM 3668 N N . SER B 2 109 ? 119.678 158.084 146.161 1.00 39.08 110 SER B N 1
ATOM 3669 C CA . SER B 2 109 ? 118.397 157.423 146.407 1.00 39.08 110 SER B CA 1
ATOM 3670 C C . SER B 2 109 ? 118.561 156.119 147.174 1.00 39.08 110 SER B C 1
ATOM 3671 O O . SER B 2 109 ? 117.838 155.151 146.922 1.00 39.08 110 SER B O 1
ATOM 3674 N N . GLU B 2 110 ? 119.509 156.058 148.105 1.00 50.22 111 GLU B N 1
ATOM 3675 C CA . GLU B 2 110 ? 119.671 154.865 148.924 1.00 50.22 111 GLU B CA 1
ATOM 3676 C C . GLU B 2 110 ? 118.441 154.660 149.802 1.00 50.22 111 GLU B C 1
ATOM 3677 O O . GLU B 2 110 ? 117.934 155.606 150.411 1.00 50.22 111 GLU B O 1
ATOM 3683 N N . GLY B 2 111 ? 117.957 153.421 149.857 1.00 38.48 112 GLY B N 1
ATOM 3684 C CA . GLY B 2 111 ? 116.763 153.090 150.596 1.00 38.48 112 GLY B CA 1
ATOM 3685 C C . GLY B 2 111 ? 115.483 153.131 149.789 1.00 38.48 112 GLY B C 1
ATOM 3686 O O . GLY B 2 111 ? 114.479 152.551 150.218 1.00 38.48 112 GLY B O 1
ATOM 3687 N N . TYR B 2 112 ? 115.488 153.796 148.638 1.00 35.22 113 TYR B N 1
ATOM 3688 C CA . TYR B 2 112 ? 114.314 153.848 147.780 1.00 35.22 113 TYR B CA 1
ATOM 3689 C C . TYR B 2 112 ? 114.206 152.575 146.952 1.00 35.22 113 TYR B C 1
ATOM 3690 O O . TYR B 2 112 ? 115.207 152.058 146.448 1.00 35.22 113 TYR B O 1
ATOM 3699 N N . LEU B 2 113 ? 112.983 152.073 146.812 1.00 31.46 114 LEU B N 1
ATOM 3700 C CA . LEU B 2 113 ? 112.741 150.878 146.016 1.00 31.46 114 LEU B CA 1
ATOM 3701 C C . LEU B 2 113 ? 112.575 151.268 144.554 1.00 31.46 114 LEU B C 1
ATOM 3702 O O . LEU B 2 113 ? 111.629 151.995 144.224 1.00 31.46 114 LEU B O 1
ATOM 3707 N N . PRO B 2 114 ? 113.451 150.819 143.654 1.00 26.73 115 PRO B N 1
ATOM 3708 C CA . PRO B 2 114 ? 113.318 151.192 142.239 1.00 26.73 115 PRO B CA 1
ATOM 3709 C C . PRO B 2 114 ? 112.171 150.440 141.579 1.00 26.73 115 PRO B C 1
ATOM 3710 O O . PRO B 2 114 ? 112.057 149.219 141.704 1.00 26.73 115 PRO B O 1
ATOM 3714 N N . ILE B 2 115 ? 111.320 151.179 140.873 1.00 26.49 116 ILE B N 1
ATOM 3715 C CA . ILE B 2 115 ? 110.187 150.616 140.150 1.00 26.49 116 ILE B CA 1
ATOM 3716 C C . ILE B 2 115 ? 110.230 151.129 138.719 1.00 26.49 116 ILE B C 1
ATOM 3717 O O . ILE B 2 115 ? 110.336 152.339 138.493 1.00 26.49 116 ILE B O 1
ATOM 3722 N N . GLN B 2 116 ? 110.148 150.213 137.759 1.00 25.71 117 GLN B N 1
ATOM 3723 C CA . GLN B 2 116 ? 110.199 150.540 136.342 1.00 25.71 117 GLN B CA 1
ATOM 3724 C C . GLN B 2 116 ? 108.814 150.380 135.733 1.00 25.71 117 GLN B C 1
ATOM 3725 O O . GLN B 2 116 ? 108.172 149.340 135.908 1.00 25.71 117 GLN B O 1
ATOM 3731 N N . ALA B 2 117 ? 108.359 151.409 135.021 1.00 27.61 118 ALA B N 1
ATOM 3732 C CA . ALA B 2 117 ? 107.058 151.384 134.369 1.00 27.61 118 ALA B CA 1
ATOM 3733 C C . ALA B 2 117 ? 107.174 152.012 132.991 1.00 27.61 118 ALA B C 1
ATOM 3734 O O . ALA B 2 117 ? 107.795 153.068 132.838 1.00 27.61 118 ALA B O 1
ATOM 3736 N N . ASN B 2 118 ? 106.575 151.362 131.993 1.00 31.54 119 ASN B N 1
ATOM 3737 C CA . ASN B 2 118 ? 106.582 151.856 130.624 1.00 31.54 119 ASN B CA 1
ATOM 3738 C C . ASN B 2 118 ? 105.186 152.038 130.048 1.00 31.54 119 ASN B C 1
ATOM 3739 O O . ASN B 2 118 ? 105.059 152.470 128.897 1.00 31.54 119 ASN B O 1
ATOM 3744 N N . ASP B 2 119 ? 104.139 151.721 130.806 1.00 45.02 120 ASP B N 1
ATOM 3745 C CA . ASP B 2 119 ? 102.771 151.873 130.337 1.00 45.02 120 ASP B CA 1
ATOM 3746 C C . ASP B 2 119 ? 101.863 152.077 131.542 1.00 45.02 120 ASP B C 1
ATOM 3747 O O . ASP B 2 119 ? 102.253 151.840 132.688 1.00 45.02 120 ASP B O 1
ATOM 3752 N N . GLU B 2 120 ? 100.636 152.527 131.266 1.00 52.82 121 GLU B N 1
ATOM 3753 C CA . GLU B 2 120 ? 99.697 152.840 132.337 1.00 52.82 121 GLU B CA 1
ATOM 3754 C C . GLU B 2 120 ? 99.325 151.620 133.169 1.00 52.82 121 GLU B C 1
ATOM 3755 O O . GLU B 2 120 ? 98.943 151.775 134.334 1.00 52.82 121 GLU B O 1
ATOM 3761 N N . SER B 2 121 ? 99.422 150.414 132.605 1.00 52.92 122 SER B N 1
ATOM 3762 C CA . SER B 2 121 ? 99.125 149.216 133.381 1.00 52.92 122 SER B CA 1
ATOM 3763 C C . SER B 2 121 ? 100.185 148.937 134.437 1.00 52.92 122 SER B C 1
ATOM 3764 O O . SER B 2 121 ? 99.893 148.252 135.423 1.00 52.92 122 SER B O 1
ATOM 3767 N N . GLY B 2 122 ? 101.403 149.448 134.256 1.00 54.28 123 GLY B N 1
ATOM 3768 C CA . GLY B 2 122 ? 102.451 149.274 135.244 1.00 54.28 123 GLY B CA 1
ATOM 3769 C C . GLY B 2 122 ? 102.391 150.227 136.416 1.00 54.28 123 GLY B C 1
ATOM 3770 O O . GLY B 2 122 ? 103.166 150.071 137.364 1.00 54.28 123 GLY B O 1
ATOM 3771 N N . LEU B 2 123 ? 101.494 151.210 136.372 1.00 54.33 124 LEU B N 1
ATOM 3772 C CA . LEU B 2 123 ? 101.308 152.161 137.458 1.00 54.33 124 LEU B CA 1
ATOM 3773 C C . LEU B 2 123 ? 100.183 151.757 138.401 1.00 54.33 124 LEU B C 1
ATOM 3774 O O . LEU B 2 123 ? 99.814 152.541 139.280 1.00 54.33 124 LEU B O 1
ATOM 3779 N N . ASP B 2 124 ? 99.625 150.561 138.229 1.00 63.75 125 ASP B N 1
ATOM 3780 C CA . ASP B 2 124 ? 98.538 150.107 139.084 1.00 63.75 125 ASP B CA 1
ATOM 3781 C C . ASP B 2 124 ? 99.009 149.974 140.528 1.00 63.75 125 ASP B C 1
ATOM 3782 O O . ASP B 2 124 ? 100.157 149.612 140.802 1.00 63.75 125 ASP B O 1
ATOM 3787 N N . ALA B 2 125 ? 98.103 150.282 141.458 1.00 65.70 126 ALA B N 1
ATOM 3788 C CA . ALA B 2 125 ? 98.432 150.187 142.876 1.00 65.70 126 ALA B CA 1
ATOM 3789 C C . ALA B 2 125 ? 98.743 148.751 143.278 1.00 65.70 126 ALA B C 1
ATOM 3790 O O . ALA B 2 125 ? 99.668 148.505 144.061 1.00 65.70 126 ALA B O 1
ATOM 3792 N N . GLU B 2 126 ? 97.982 147.788 142.751 1.00 68.16 127 GLU B N 1
ATOM 3793 C CA . GLU B 2 126 ? 98.222 146.388 143.088 1.00 68.16 127 GLU B CA 1
ATOM 3794 C C . GLU B 2 126 ? 99.604 145.937 142.633 1.00 68.16 127 GLU B C 1
ATOM 3795 O O . GLU B 2 126 ? 100.258 145.136 143.311 1.00 68.16 127 GLU B O 1
ATOM 3801 N N . GLU B 2 127 ? 100.061 146.432 141.481 1.00 64.04 128 GLU B N 1
ATOM 3802 C CA . GLU B 2 127 ? 101.407 146.109 141.021 1.00 64.04 128 GLU B CA 1
ATOM 3803 C C . GLU B 2 127 ? 102.460 146.630 141.991 1.00 64.04 128 GLU B C 1
ATOM 3804 O O . GLU B 2 127 ? 103.433 145.932 142.297 1.00 64.04 128 GLU B O 1
ATOM 3810 N N . ILE B 2 128 ? 102.281 147.856 142.485 1.00 56.24 129 ILE B N 1
ATOM 3811 C CA . ILE B 2 128 ? 103.249 148.433 143.412 1.00 56.24 129 ILE B CA 1
ATOM 3812 C C . ILE B 2 128 ? 103.187 147.729 144.761 1.00 56.24 129 ILE B C 1
ATOM 3813 O O . ILE B 2 128 ? 104.221 147.470 145.389 1.00 56.24 129 ILE B O 1
ATOM 3818 N N . ILE B 2 129 ? 101.979 147.409 145.230 1.00 60.62 130 ILE B N 1
ATOM 3819 C CA . ILE B 2 129 ? 101.829 146.753 146.527 1.00 60.62 130 ILE B CA 1
ATOM 3820 C C . ILE B 2 129 ? 102.488 145.379 146.514 1.00 60.62 130 ILE B C 1
ATOM 3821 O O . ILE B 2 129 ? 103.108 144.961 147.499 1.00 60.62 130 ILE B O 1
ATOM 3826 N N . ARG B 2 130 ? 102.366 144.655 145.400 1.00 60.59 131 ARG B N 1
ATOM 3827 C CA . ARG B 2 130 ? 102.982 143.335 145.313 1.00 60.59 131 ARG B CA 1
ATOM 3828 C C . ARG B 2 130 ? 104.502 143.423 145.387 1.00 60.59 131 ARG B C 1
ATOM 3829 O O . ARG B 2 130 ? 105.148 142.577 146.016 1.00 60.59 131 ARG B O 1
ATOM 3837 N N . LYS B 2 131 ? 105.091 144.437 144.750 1.00 51.93 132 LYS B N 1
ATOM 3838 C CA . LYS B 2 131 ? 106.546 144.531 144.703 1.00 51.93 132 LYS B CA 1
ATOM 3839 C C . LYS B 2 131 ? 107.131 144.939 146.051 1.00 51.93 132 LYS B C 1
ATOM 3840 O O . LYS B 2 131 ? 108.191 144.442 146.447 1.00 51.93 132 LYS B O 1
ATOM 3846 N N . VAL B 2 132 ? 106.464 145.849 146.766 1.00 56.22 133 VAL B N 1
ATOM 3847 C CA . VAL B 2 132 ? 107.006 146.325 148.037 1.00 56.22 133 VAL B CA 1
ATOM 3848 C C . VAL B 2 132 ? 106.980 145.217 149.085 1.00 56.22 133 VAL B C 1
ATOM 3849 O O . VAL B 2 132 ? 107.880 145.122 149.927 1.00 56.22 133 VAL B O 1
ATOM 3853 N N . ARG B 2 133 ? 105.953 144.363 149.055 1.00 62.41 134 ARG B N 1
ATOM 3854 C CA . ARG B 2 133 ? 105.855 143.281 150.027 1.00 62.41 134 ARG B CA 1
ATOM 3855 C C . ARG B 2 133 ? 106.858 142.167 149.763 1.00 62.41 134 ARG B C 1
ATOM 3856 O O . ARG B 2 133 ? 107.186 141.416 150.688 1.00 62.41 134 ARG B O 1
ATOM 3864 N N . LEU B 2 134 ? 107.341 142.037 148.527 1.00 61.39 135 LEU B N 1
ATOM 3865 C CA . LEU B 2 134 ? 108.266 140.956 148.200 1.00 61.39 135 LEU B CA 1
ATOM 3866 C C . LEU B 2 134 ? 109.587 141.105 148.945 1.00 61.39 135 LEU B C 1
ATOM 3867 O O . LEU B 2 134 ? 110.151 140.114 149.422 1.00 61.39 135 LEU B O 1
ATOM 3872 N N . HIS B 2 135 ? 110.095 142.329 149.056 1.00 64.41 136 HIS B N 1
ATOM 3873 C CA . HIS B 2 135 ? 111.404 142.576 149.644 1.00 64.41 136 HIS B CA 1
ATOM 3874 C C . HIS B 2 135 ? 111.367 142.734 151.158 1.00 64.41 136 HIS B C 1
ATOM 3875 O O . HIS B 2 135 ? 112.426 142.899 151.772 1.00 64.41 136 HIS B O 1
ATOM 3882 N N . ARG B 2 136 ? 110.190 142.687 151.775 1.00 65.34 137 ARG B N 1
ATOM 3883 C CA . ARG B 2 136 ? 110.060 142.808 153.221 1.00 65.34 137 ARG B CA 1
ATOM 3884 C C . ARG B 2 136 ? 109.961 141.417 153.833 1.00 65.34 137 ARG B C 1
ATOM 3885 O O . ARG B 2 136 ? 109.067 140.640 153.479 1.00 65.34 137 ARG B O 1
ATOM 3893 N N . SER B 2 137 ? 110.885 141.106 154.745 1.00 64.81 138 SER B N 1
ATOM 3894 C CA . SER B 2 137 ? 110.852 139.814 155.423 1.00 64.81 138 SER B CA 1
ATOM 3895 C C . SER B 2 137 ? 109.609 139.678 156.293 1.00 64.81 138 SER B C 1
ATOM 3896 O O . SER B 2 137 ? 108.977 138.615 156.321 1.00 64.81 138 SER B O 1
ATOM 3899 N N . VAL B 2 138 ? 109.241 140.739 157.004 1.00 60.10 139 VAL B N 1
ATOM 3900 C CA . VAL B 2 138 ? 108.066 140.718 157.864 1.00 60.10 139 VAL B CA 1
ATOM 3901 C C . VAL B 2 138 ? 106.793 140.789 157.028 1.00 60.10 139 VAL B C 1
ATOM 3902 O O . VAL B 2 138 ? 106.801 141.302 155.909 1.00 60.10 139 VAL B O 1
ATOM 3906 N N . SER C 1 7 ? 153.812 152.022 55.363 1.00 37.37 6 SER C N 1
ATOM 3907 C CA . SER C 1 7 ? 154.485 151.725 56.621 1.00 37.37 6 SER C CA 1
ATOM 3908 C C . SER C 1 7 ? 154.370 150.246 56.967 1.00 37.37 6 SER C C 1
ATOM 3909 O O . SER C 1 7 ? 155.212 149.439 56.576 1.00 37.37 6 SER C O 1
ATOM 3912 N N . SER C 1 8 ? 153.321 149.898 57.704 1.00 33.57 7 SER C N 1
ATOM 3913 C CA . SER C 1 8 ? 153.055 148.524 58.095 1.00 33.57 7 SER C CA 1
ATOM 3914 C C . SER C 1 8 ? 152.025 147.899 57.161 1.00 33.57 7 SER C C 1
ATOM 3915 O O . SER C 1 8 ? 151.405 148.570 56.334 1.00 33.57 7 SER C O 1
ATOM 3918 N N . ILE C 1 9 ? 151.847 146.589 57.305 1.00 30.40 8 ILE C N 1
ATOM 3919 C CA . ILE C 1 9 ? 150.945 145.814 56.462 1.00 30.40 8 ILE C CA 1
ATOM 3920 C C . ILE C 1 9 ? 149.823 145.266 57.331 1.00 30.40 8 ILE C C 1
ATOM 3921 O O . ILE C 1 9 ? 150.081 144.651 58.372 1.00 30.40 8 ILE C O 1
ATOM 3926 N N . VAL C 1 10 ? 148.583 145.491 56.905 1.00 24.32 9 VAL C N 1
ATOM 3927 C CA . VAL C 1 10 ? 147.400 144.988 57.593 1.00 24.32 9 VAL C CA 1
ATOM 3928 C C . VAL C 1 10 ? 146.692 144.026 56.650 1.00 24.32 9 VAL C C 1
ATOM 3929 O O . VAL C 1 10 ? 146.294 144.414 55.545 1.00 24.32 9 VAL C O 1
ATOM 3933 N N . CYS C 1 11 ? 146.531 142.780 57.085 1.00 24.88 10 CYS C N 1
ATOM 3934 C CA . CYS C 1 11 ? 145.938 141.730 56.268 1.00 24.88 10 CYS C CA 1
ATOM 3935 C C . CYS C 1 11 ? 144.766 141.105 57.008 1.00 24.88 10 CYS C C 1
ATOM 3936 O O . CYS C 1 11 ? 144.887 140.751 58.185 1.00 24.88 10 CYS C O 1
ATOM 3939 N N . ASP C 1 12 ? 143.638 140.970 56.316 1.00 23.82 11 ASP C N 1
ATOM 3940 C CA . ASP C 1 12 ? 142.431 140.347 56.857 1.00 23.82 11 ASP C CA 1
ATOM 3941 C C . ASP C 1 12 ? 142.095 139.157 55.964 1.00 23.82 11 ASP C C 1
ATOM 3942 O O . ASP C 1 12 ? 141.573 139.331 54.859 1.00 23.82 11 ASP C O 1
ATOM 3947 N N . ASN C 1 13 ? 142.399 137.949 56.445 1.00 27.31 12 ASN C N 1
ATOM 3948 C CA . ASN C 1 13 ? 142.233 136.755 55.620 1.00 27.31 12 ASN C CA 1
ATOM 3949 C C . ASN C 1 13 ? 140.772 136.524 55.254 1.00 27.31 12 ASN C C 1
ATOM 3950 O O . ASN C 1 13 ? 140.456 136.210 54.101 1.00 27.31 12 ASN C O 1
ATOM 3955 N N . GLY C 1 14 ? 139.869 136.667 56.220 1.00 27.45 13 GLY C N 1
ATOM 3956 C CA . GLY C 1 14 ? 138.470 136.425 55.936 1.00 27.45 13 GLY C CA 1
ATOM 3957 C C . GLY C 1 14 ? 138.204 134.958 55.628 1.00 27.45 13 GLY C C 1
ATOM 3958 O O . GLY C 1 14 ? 138.969 134.060 55.989 1.00 27.45 13 GLY C O 1
ATOM 3959 N N . SER C 1 15 ? 137.090 134.726 54.943 1.00 26.28 14 SER C N 1
ATOM 3960 C CA . SER C 1 15 ? 136.701 133.386 54.520 1.00 26.28 14 SER C CA 1
ATOM 3961 C C . SER C 1 15 ? 136.538 133.260 53.015 1.00 26.28 14 SER C C 1
ATOM 3962 O O . SER C 1 15 ? 136.877 132.219 52.449 1.00 26.28 14 SER C O 1
ATOM 3965 N N . GLY C 1 16 ? 136.022 134.290 52.352 1.00 24.20 15 GLY C N 1
ATOM 3966 C CA . GLY C 1 16 ? 135.869 134.257 50.912 1.00 24.20 15 GLY C CA 1
ATOM 3967 C C . GLY C 1 16 ? 136.846 135.148 50.175 1.00 24.20 15 GLY C C 1
ATOM 3968 O O . GLY C 1 16 ? 137.349 134.777 49.111 1.00 24.20 15 GLY C O 1
ATOM 3969 N N . MET C 1 17 ? 137.124 136.326 50.728 1.00 23.72 16 MET C N 1
ATOM 3970 C CA . MET C 1 17 ? 137.990 137.304 50.089 1.00 23.72 16 MET C CA 1
ATOM 3971 C C . MET C 1 17 ? 139.054 137.770 51.073 1.00 23.72 16 MET C C 1
ATOM 3972 O O . MET C 1 17 ? 138.868 137.722 52.291 1.00 23.72 16 MET C O 1
ATOM 3977 N N . VAL C 1 18 ? 140.177 138.228 50.526 1.00 19.14 17 VAL C N 1
ATOM 3978 C CA . VAL C 1 18 ? 141.322 138.677 51.308 1.00 19.14 17 VAL C CA 1
ATOM 3979 C C . VAL C 1 18 ? 141.459 140.184 51.149 1.00 19.14 17 VAL C C 1
ATOM 3980 O O . VAL C 1 18 ? 141.477 140.696 50.024 1.00 19.14 17 VAL C O 1
ATOM 3984 N N . LYS C 1 19 ? 141.555 140.890 52.271 1.00 19.60 18 LYS C N 1
ATOM 3985 C CA . LYS C 1 19 ? 141.757 142.332 52.289 1.00 19.60 18 LYS C CA 1
ATOM 3986 C C . LYS C 1 19 ? 143.174 142.630 52.756 1.00 19.60 18 LYS C C 1
ATOM 3987 O O . LYS C 1 19 ? 143.607 142.126 53.797 1.00 19.60 18 LYS C O 1
ATOM 3993 N N . ALA C 1 20 ? 143.892 143.446 51.987 1.00 20.36 19 ALA C N 1
ATOM 3994 C CA . ALA C 1 20 ? 145.267 143.798 52.305 1.00 20.36 19 ALA C CA 1
ATOM 3995 C C . ALA C 1 20 ? 145.501 145.264 51.976 1.00 20.36 19 ALA C C 1
ATOM 3996 O O . ALA C 1 20 ? 144.796 145.859 51.158 1.00 20.36 19 ALA C O 1
ATOM 3998 N N . GLY C 1 21 ? 146.503 145.842 52.627 1.00 21.82 20 GLY C N 1
ATOM 3999 C CA . GLY C 1 21 ? 146.817 147.239 52.418 1.00 21.82 20 GLY C CA 1
ATOM 4000 C C . GLY C 1 21 ? 147.880 147.701 53.394 1.00 21.82 20 GLY C C 1
ATOM 4001 O O . GLY C 1 21 ? 148.526 146.896 54.066 1.00 21.82 20 GLY C O 1
ATOM 4002 N N . PHE C 1 22 ? 148.044 149.019 53.454 1.00 26.87 21 PHE C N 1
ATOM 4003 C CA . PHE C 1 22 ? 149.018 149.654 54.328 1.00 26.87 21 PHE C CA 1
ATOM 4004 C C . PHE C 1 22 ? 148.309 150.451 55.415 1.00 26.87 21 PHE C C 1
ATOM 4005 O O . PHE C 1 22 ? 147.242 151.028 55.191 1.00 26.87 21 PHE C O 1
ATOM 4013 N N . SER C 1 23 ? 148.917 150.472 56.600 1.00 30.17 22 SER C N 1
ATOM 4014 C CA . SER C 1 23 ? 148.320 151.159 57.736 1.00 30.17 22 SER C CA 1
ATOM 4015 C C . SER C 1 23 ? 148.232 152.657 57.477 1.00 30.17 22 SER C C 1
ATOM 4016 O O . SER C 1 23 ? 149.125 153.255 56.871 1.00 30.17 22 SER C O 1
ATOM 4019 N N . GLY C 1 24 ? 147.144 153.264 57.945 1.00 31.20 23 GLY C N 1
ATOM 4020 C CA . GLY C 1 24 ? 146.887 154.670 57.752 1.00 31.20 23 GLY C CA 1
ATOM 4021 C C . GLY C 1 24 ? 145.875 154.984 56.670 1.00 31.20 23 GLY C C 1
ATOM 4022 O O . GLY C 1 24 ? 145.360 156.107 56.631 1.00 31.20 23 GLY C O 1
ATOM 4023 N N . ASP C 1 25 ? 145.577 154.028 55.796 1.00 34.67 24 ASP C N 1
ATOM 4024 C CA . ASP C 1 25 ? 144.586 154.235 54.754 1.00 34.67 24 ASP C CA 1
ATOM 4025 C C . ASP C 1 25 ? 143.176 154.141 55.331 1.00 34.67 24 ASP C C 1
ATOM 4026 O O . ASP C 1 25 ? 142.946 153.559 56.394 1.00 34.67 24 ASP C O 1
ATOM 4031 N N . ASP C 1 26 ? 142.225 154.732 54.612 1.00 36.48 25 ASP C N 1
ATOM 4032 C CA . ASP C 1 26 ? 140.827 154.702 55.018 1.00 36.48 25 ASP C CA 1
ATOM 4033 C C . ASP C 1 26 ? 140.057 153.523 54.436 1.00 36.48 25 ASP C C 1
ATOM 4034 O O . ASP C 1 26 ? 138.900 153.316 54.815 1.00 36.48 25 ASP C O 1
ATOM 4039 N N . ALA C 1 27 ? 140.664 152.751 53.536 1.00 27.59 26 ALA C N 1
ATOM 4040 C CA . ALA C 1 27 ? 140.002 151.609 52.921 1.00 27.59 26 ALA C CA 1
ATOM 4041 C C . ALA C 1 27 ? 141.061 150.720 52.293 1.00 27.59 26 ALA C C 1
ATOM 4042 O O . ALA C 1 27 ? 142.088 151.227 51.827 1.00 27.59 26 ALA C O 1
ATOM 4044 N N . PRO C 1 28 ? 140.854 149.405 52.270 1.00 23.59 27 PRO C N 1
ATOM 4045 C CA . PRO C 1 28 ? 141.831 148.520 51.629 1.00 23.59 27 PRO C CA 1
ATOM 4046 C C . PRO C 1 28 ? 141.892 148.751 50.128 1.00 23.59 27 PRO C C 1
ATOM 4047 O O . PRO C 1 28 ? 140.903 149.117 49.489 1.00 23.59 27 PRO C O 1
ATOM 4051 N N . ARG C 1 29 ? 143.080 148.530 49.567 1.00 29.37 28 ARG C N 1
ATOM 4052 C CA . ARG C 1 29 ? 143.300 148.725 48.141 1.00 29.37 28 ARG C CA 1
ATOM 4053 C C . ARG C 1 29 ? 143.346 147.426 47.351 1.00 29.37 28 ARG C C 1
ATOM 4054 O O . ARG C 1 29 ? 143.202 147.463 46.125 1.00 29.37 28 ARG C O 1
ATOM 4062 N N . HIS C 1 30 ? 143.540 146.288 48.014 1.00 28.41 29 HIS C N 1
ATOM 4063 C CA . HIS C 1 30 ? 143.677 145.000 47.343 1.00 28.41 29 HIS C CA 1
ATOM 4064 C C . HIS C 1 30 ? 142.650 144.034 47.915 1.00 28.41 29 HIS C C 1
ATOM 4065 O O . HIS C 1 30 ? 142.747 143.637 49.080 1.00 28.41 29 HIS C O 1
ATOM 4072 N N . VAL C 1 31 ? 141.670 143.656 47.098 1.00 22.61 30 VAL C N 1
ATOM 4073 C CA . VAL C 1 31 ? 140.660 142.674 47.470 1.00 22.61 30 VAL C CA 1
ATOM 4074 C C . VAL C 1 31 ? 140.601 141.619 46.374 1.00 22.61 30 VAL C C 1
ATOM 4075 O O . VAL C 1 31 ? 140.416 141.952 45.198 1.00 22.61 30 VAL C O 1
ATOM 4079 N N . PHE C 1 32 ? 140.759 140.354 46.756 1.00 23.94 31 PHE C N 1
ATOM 4080 C CA . PHE C 1 32 ? 140.731 139.256 45.802 1.00 23.94 31 PHE C CA 1
ATOM 4081 C C . PHE C 1 32 ? 140.277 137.995 46.517 1.00 23.94 31 PHE C C 1
ATOM 4082 O O . PHE C 1 32 ? 140.575 137.818 47.704 1.00 23.94 31 PHE C O 1
ATOM 4090 N N . PRO C 1 33 ? 139.557 137.108 45.832 1.00 25.31 32 PRO C N 1
ATOM 4091 C CA . PRO C 1 33 ? 139.089 135.880 46.483 1.00 25.31 32 PRO C CA 1
ATOM 4092 C C . PRO C 1 33 ? 140.241 134.969 46.872 1.00 25.31 32 PRO C C 1
ATOM 4093 O O . PRO C 1 33 ? 141.300 134.959 46.240 1.00 25.31 32 PRO C O 1
ATOM 4097 N N . SER C 1 34 ? 140.019 134.196 47.935 1.00 26.97 33 SER C N 1
ATOM 4098 C CA . SER C 1 34 ? 141.023 133.273 48.457 1.00 26.97 33 SER C CA 1
ATOM 4099 C C . SER C 1 34 ? 140.699 131.868 47.958 1.00 26.97 33 SER C C 1
ATOM 4100 O O . SER C 1 34 ? 140.093 131.052 48.652 1.00 26.97 33 SER C O 1
ATOM 4103 N N . ILE C 1 35 ? 141.117 131.588 46.726 1.00 34.01 34 ILE C N 1
ATOM 4104 C CA . ILE C 1 35 ? 140.905 130.289 46.104 1.00 34.01 34 ILE C CA 1
ATOM 4105 C C . ILE C 1 35 ? 142.209 129.820 45.478 1.00 34.01 34 ILE C C 1
ATOM 4106 O O . ILE C 1 35 ? 143.080 130.624 45.131 1.00 34.01 34 ILE C O 1
ATOM 4111 N N . VAL C 1 36 ? 142.342 128.503 45.339 1.00 41.56 35 VAL C N 1
ATOM 4112 C CA . VAL C 1 36 ? 143.501 127.880 44.712 1.00 41.56 35 VAL C CA 1
ATOM 4113 C C . VAL C 1 36 ? 143.004 126.947 43.619 1.00 41.56 35 VAL C C 1
ATOM 4114 O O . VAL C 1 36 ? 142.134 126.104 43.866 1.00 41.56 35 VAL C O 1
ATOM 4118 N N . GLY C 1 37 ? 143.551 127.093 42.422 1.00 53.68 36 GLY C N 1
ATOM 4119 C CA . GLY C 1 37 ? 143.123 126.312 41.270 1.00 53.68 36 GLY C CA 1
ATOM 4120 C C . GLY C 1 37 ? 144.238 125.431 40.742 1.00 53.68 36 GLY C C 1
ATOM 4121 O O . GLY C 1 37 ? 145.405 125.825 40.749 1.00 53.68 36 GLY C O 1
ATOM 4122 N N . ARG C 1 38 ? 143.867 124.239 40.289 1.00 58.59 37 ARG C N 1
ATOM 4123 C CA . ARG C 1 38 ? 144.777 123.284 39.682 1.00 58.59 37 ARG C CA 1
ATOM 4124 C C . ARG C 1 38 ? 144.162 122.739 38.402 1.00 58.59 37 ARG C C 1
ATOM 4125 O O . ARG C 1 38 ? 142.935 122.713 38.264 1.00 58.59 37 ARG C O 1
ATOM 4133 N N . PRO C 1 39 ? 144.987 122.309 37.445 1.00 62.95 38 PRO C N 1
ATOM 4134 C CA . PRO C 1 39 ? 144.442 121.811 36.177 1.00 62.95 38 PRO C CA 1
ATOM 4135 C C . PRO C 1 39 ? 143.546 120.599 36.385 1.00 62.95 38 PRO C C 1
ATOM 4136 O O . PRO C 1 39 ? 143.781 119.769 37.265 1.00 62.95 38 PRO C O 1
ATOM 4140 N N . LYS C 1 40 ? 142.506 120.513 35.561 1.00 64.22 39 LYS C N 1
ATOM 4141 C CA . LYS C 1 40 ? 141.509 119.453 35.658 1.00 64.22 39 LYS C CA 1
ATOM 4142 C C . LYS C 1 40 ? 142.136 118.071 35.509 1.00 64.22 39 LYS C C 1
ATOM 4143 O O . LYS C 1 40 ? 142.049 117.239 36.412 1.00 64.22 39 LYS C O 1
ATOM 4149 N N . LYS C 1 51 ? 151.817 126.918 34.364 1.00 64.28 50 LYS C N 1
ATOM 4150 C CA . LYS C 1 51 ? 151.676 127.112 35.802 1.00 64.28 50 LYS C CA 1
ATOM 4151 C C . LYS C 1 51 ? 151.036 125.890 36.451 1.00 64.28 50 LYS C C 1
ATOM 4152 O O . LYS C 1 51 ? 149.941 125.477 36.072 1.00 64.28 50 LYS C O 1
ATOM 4158 N N . THR C 1 52 ? 151.735 125.311 37.430 1.00 64.97 51 THR C N 1
ATOM 4159 C CA . THR C 1 52 ? 151.198 124.151 38.134 1.00 64.97 51 THR C CA 1
ATOM 4160 C C . THR C 1 52 ? 149.939 124.510 38.913 1.00 64.97 51 THR C C 1
ATOM 4161 O O . THR C 1 52 ? 148.957 123.760 38.902 1.00 64.97 51 THR C O 1
ATOM 4165 N N . VAL C 1 53 ? 149.947 125.658 39.593 1.00 58.94 52 VAL C N 1
ATOM 4166 C CA . VAL C 1 53 ? 148.821 126.098 40.404 1.00 58.94 52 VAL C CA 1
ATOM 4167 C C . VAL C 1 53 ? 148.493 127.545 40.062 1.00 58.94 52 VAL C C 1
ATOM 4168 O O . VAL C 1 53 ? 149.332 128.299 39.565 1.00 58.94 52 VAL C O 1
ATOM 4172 N N . TYR C 1 54 ? 147.247 127.924 40.338 1.00 56.68 53 TYR C N 1
ATOM 4173 C CA . TYR C 1 54 ? 146.766 129.281 40.119 1.00 56.68 53 TYR C CA 1
ATOM 4174 C C . TYR C 1 54 ? 146.101 129.774 41.395 1.00 56.68 53 TYR C C 1
ATOM 4175 O O . TYR C 1 54 ? 145.315 129.045 42.008 1.00 56.68 53 TYR C O 1
ATOM 4184 N N . VAL C 1 55 ? 146.412 131.007 41.788 1.00 48.14 54 VAL C N 1
ATOM 4185 C CA . VAL C 1 55 ? 145.943 131.581 43.043 1.00 48.14 54 VAL C CA 1
ATOM 4186 C C . VAL C 1 55 ? 145.273 132.916 42.750 1.00 48.14 54 VAL C C 1
ATOM 4187 O O . VAL C 1 55 ? 145.804 133.727 41.984 1.00 48.14 54 VAL C O 1
ATOM 4191 N N . GLY C 1 56 ? 144.109 133.140 43.354 1.00 46.43 55 GLY C N 1
ATOM 4192 C CA . GLY C 1 56 ? 143.424 134.412 43.231 1.00 46.43 55 GLY C CA 1
ATOM 4193 C C . GLY C 1 56 ? 142.674 134.581 41.928 1.00 46.43 55 GLY C C 1
ATOM 4194 O O . GLY C 1 56 ? 142.028 133.645 41.449 1.00 46.43 55 GLY C O 1
ATOM 4195 N N . ASP C 1 57 ? 142.749 135.780 41.346 1.00 52.11 56 ASP C N 1
ATOM 4196 C CA . ASP C 1 57 ? 142.065 136.049 40.086 1.00 52.11 56 ASP C CA 1
ATOM 4197 C C . ASP C 1 57 ? 142.650 135.259 38.924 1.00 52.11 56 ASP C C 1
ATOM 4198 O O . ASP C 1 57 ? 141.983 135.117 37.893 1.00 52.11 56 ASP C O 1
ATOM 4203 N N . GLU C 1 58 ? 143.878 134.753 39.060 1.00 59.60 57 GLU C N 1
ATOM 4204 C CA . GLU C 1 58 ? 144.456 133.927 38.005 1.00 59.60 57 GLU C CA 1
ATOM 4205 C C . GLU C 1 58 ? 143.644 132.656 37.799 1.00 59.60 57 GLU C C 1
ATOM 4206 O O . GLU C 1 58 ? 143.400 132.243 36.660 1.00 59.60 57 GLU C O 1
ATOM 4212 N N . ALA C 1 59 ? 143.219 132.019 38.892 1.00 59.25 58 ALA C N 1
ATOM 4213 C CA . ALA C 1 59 ? 142.363 130.844 38.774 1.00 59.25 58 ALA C CA 1
ATOM 4214 C C . ALA C 1 59 ? 140.937 131.225 38.402 1.00 59.25 58 ALA C C 1
ATOM 4215 O O . ALA C 1 59 ? 140.224 130.426 37.785 1.00 59.25 58 ALA C O 1
ATOM 4217 N N . GLN C 1 60 ? 140.502 132.431 38.774 1.00 62.61 59 GLN C N 1
ATOM 4218 C CA . GLN C 1 60 ? 139.145 132.864 38.459 1.00 62.61 59 GLN C CA 1
ATOM 4219 C C . GLN C 1 60 ? 138.943 133.014 36.956 1.00 62.61 59 GLN C C 1
ATOM 4220 O O . GLN C 1 60 ? 137.889 132.643 36.426 1.00 62.61 59 GLN C O 1
ATOM 4226 N N . SER C 1 61 ? 139.936 133.567 36.254 1.00 65.81 60 SER C N 1
ATOM 4227 C CA . SER C 1 61 ? 139.809 133.756 34.812 1.00 65.81 60 SER C CA 1
ATOM 4228 C C . SER C 1 61 ? 139.726 132.420 34.083 1.00 65.81 60 SER C C 1
ATOM 4229 O O . SER C 1 61 ? 138.938 132.265 33.142 1.00 65.81 60 SER C O 1
ATOM 4232 N N . LYS C 1 62 ? 140.530 131.443 34.502 1.00 66.79 61 LYS C N 1
ATOM 4233 C CA . LYS C 1 62 ? 140.544 130.116 33.900 1.00 66.79 61 LYS C CA 1
ATOM 4234 C C . LYS C 1 62 ? 139.693 129.122 34.684 1.00 66.79 61 LYS C C 1
ATOM 4235 O O . LYS C 1 62 ? 140.014 127.931 34.734 1.00 66.79 61 LYS C O 1
ATOM 4241 N N . ARG C 1 63 ? 138.601 129.594 35.289 1.00 68.30 62 ARG C N 1
ATOM 4242 C CA . ARG C 1 63 ? 137.791 128.756 36.167 1.00 68.30 62 ARG C CA 1
ATOM 4243 C C . ARG C 1 63 ? 137.129 127.598 35.430 1.00 68.30 62 ARG C C 1
ATOM 4244 O O . ARG C 1 63 ? 136.714 126.626 36.071 1.00 68.30 62 ARG C O 1
ATOM 4252 N N . GLY C 1 64 ? 137.027 127.673 34.102 1.00 63.42 63 GLY C N 1
ATOM 4253 C CA . GLY C 1 64 ? 136.351 126.620 33.360 1.00 63.42 63 GLY C CA 1
ATOM 4254 C C . GLY C 1 64 ? 137.080 125.290 33.402 1.00 63.42 63 GLY C C 1
ATOM 4255 O O . GLY C 1 64 ? 136.452 124.232 33.495 1.00 63.42 63 GLY C O 1
ATOM 4256 N N . VAL C 1 65 ? 138.408 125.319 33.334 1.00 61.99 64 VAL C N 1
ATOM 4257 C CA . VAL C 1 65 ? 139.208 124.106 33.240 1.00 61.99 64 VAL C CA 1
ATOM 4258 C C . VAL C 1 65 ? 140.056 123.889 34.494 1.00 61.99 64 VAL C C 1
ATOM 4259 O O . VAL C 1 65 ? 141.084 123.219 34.436 1.00 61.99 64 VAL C O 1
ATOM 4263 N N . LEU C 1 66 ? 139.637 124.439 35.632 1.00 58.62 65 LEU C N 1
ATOM 4264 C CA . LEU C 1 66 ? 140.375 124.299 36.878 1.00 58.62 65 LEU C CA 1
ATOM 4265 C C . LEU C 1 66 ? 139.442 123.835 37.987 1.00 58.62 65 LEU C C 1
ATOM 4266 O O . LEU C 1 66 ? 138.255 124.169 38.005 1.00 58.62 65 LEU C O 1
ATOM 4271 N N . SER C 1 67 ? 139.996 123.057 38.913 1.00 54.21 66 SER C N 1
ATOM 4272 C CA . SER C 1 67 ? 139.289 122.636 40.115 1.00 54.21 66 SER C CA 1
ATOM 4273 C C . SER C 1 67 ? 139.681 123.556 41.263 1.00 54.21 66 SER C C 1
ATOM 4274 O O . SER C 1 67 ? 140.872 123.771 41.512 1.00 54.21 66 SER C O 1
ATOM 4277 N N . LEU C 1 68 ? 138.683 124.094 41.957 1.00 45.62 67 LEU C N 1
ATOM 4278 C CA . LEU C 1 68 ? 138.898 125.112 42.975 1.00 45.62 67 LEU C CA 1
ATOM 4279 C C . LEU C 1 68 ? 138.686 124.537 44.368 1.00 45.62 67 LEU C C 1
ATOM 4280 O O . LEU C 1 68 ? 137.730 123.793 44.607 1.00 45.62 67 LEU C O 1
ATOM 4285 N N . LYS C 1 69 ? 139.586 124.890 45.282 1.00 41.53 68 LYS C N 1
ATOM 4286 C CA . LYS C 1 69 ? 139.478 124.522 46.684 1.00 41.53 68 LYS C CA 1
ATOM 4287 C C . LYS C 1 69 ? 139.707 125.757 47.543 1.00 41.53 68 LYS C C 1
ATOM 4288 O O . LYS C 1 69 ? 140.425 126.680 47.151 1.00 41.53 68 LYS C O 1
ATOM 4294 N N . TYR C 1 70 ? 139.087 125.765 48.723 1.00 37.24 69 TYR C N 1
ATOM 4295 C CA . TYR C 1 70 ? 139.183 126.903 49.624 1.00 37.24 69 TYR C CA 1
ATOM 4296 C C . TYR C 1 70 ? 140.119 126.563 50.771 1.00 37.24 69 TYR C C 1
ATOM 4297 O O . TYR C 1 70 ? 139.761 125.734 51.622 1.00 37.24 69 TYR C O 1
ATOM 4306 N N . PRO C 1 71 ? 141.317 127.152 50.838 1.00 39.15 70 PRO C N 1
ATOM 4307 C CA . PRO C 1 71 ? 142.185 126.897 51.999 1.00 39.15 70 PRO C CA 1
ATOM 4308 C C . PRO C 1 71 ? 141.548 127.303 53.315 1.00 39.15 70 PRO C C 1
ATOM 4309 O O . PRO C 1 71 ? 141.734 126.621 54.330 1.00 39.15 70 PRO C O 1
ATOM 4313 N N . ILE C 1 72 ? 140.795 128.399 53.323 1.00 37.53 71 ILE C N 1
ATOM 4314 C CA . ILE C 1 72 ? 140.079 128.866 54.503 1.00 37.53 71 ILE C CA 1
ATOM 4315 C C . ILE C 1 72 ? 138.608 128.969 54.135 1.00 37.53 71 ILE C C 1
ATOM 4316 O O . ILE C 1 72 ? 138.212 129.855 53.367 1.00 37.53 71 ILE C O 1
ATOM 4321 N N . GLU C 1 73 ? 137.801 128.063 54.672 1.00 37.55 72 GLU C N 1
ATOM 4322 C CA . GLU C 1 73 ? 136.354 128.143 54.572 1.00 37.55 72 GLU C CA 1
ATOM 4323 C C . GLU C 1 73 ? 135.767 127.935 55.958 1.00 37.55 72 GLU C C 1
ATOM 4324 O O . GLU C 1 73 ? 136.344 127.231 56.791 1.00 37.55 72 GLU C O 1
ATOM 4330 N N . HIS C 1 74 ? 134.626 128.576 56.202 1.00 31.66 73 HIS C N 1
ATOM 4331 C CA . HIS C 1 74 ? 133.942 128.590 57.491 1.00 31.66 73 HIS C CA 1
ATOM 4332 C C . HIS C 1 74 ? 134.761 129.277 58.577 1.00 31.66 73 HIS C C 1
ATOM 4333 O O . HIS C 1 74 ? 134.447 129.133 59.764 1.00 31.66 73 HIS C O 1
ATOM 4340 N N . GLY C 1 75 ? 135.801 130.024 58.205 1.00 33.37 74 GLY C N 1
ATOM 4341 C CA . GLY C 1 75 ? 136.562 130.822 59.142 1.00 33.37 74 GLY C CA 1
ATOM 4342 C C . GLY C 1 75 ? 137.763 130.151 59.772 1.00 33.37 74 GLY C C 1
ATOM 4343 O O . GLY C 1 75 ? 138.504 130.817 60.505 1.00 33.37 74 GLY C O 1
ATOM 4344 N N . ILE C 1 76 ? 137.989 128.866 59.514 1.00 36.43 75 ILE C N 1
ATOM 4345 C CA . ILE C 1 76 ? 139.078 128.120 60.132 1.00 36.43 75 ILE C CA 1
ATOM 4346 C C . ILE C 1 76 ? 139.955 127.529 59.038 1.00 36.43 75 ILE C C 1
ATOM 4347 O O . ILE C 1 76 ? 139.450 126.971 58.058 1.00 36.43 75 ILE C O 1
ATOM 4352 N N . VAL C 1 77 ? 141.274 127.657 59.209 1.00 41.73 76 VAL C N 1
ATOM 4353 C CA . VAL C 1 77 ? 142.213 127.145 58.219 1.00 41.73 76 VAL C CA 1
ATOM 4354 C C . VAL C 1 77 ? 142.110 125.629 58.154 1.00 41.73 76 VAL C C 1
ATOM 4355 O O . VAL C 1 77 ? 142.144 124.940 59.181 1.00 41.73 76 VAL C O 1
ATOM 4359 N N . THR C 1 78 ? 141.989 125.101 56.937 1.00 44.63 77 THR C N 1
ATOM 4360 C CA . THR C 1 78 ? 141.869 123.667 56.718 1.00 44.63 77 THR C CA 1
ATOM 4361 C C . THR C 1 78 ? 143.120 123.029 56.138 1.00 44.63 77 THR C C 1
ATOM 4362 O O . THR C 1 78 ? 143.388 121.861 56.423 1.00 44.63 77 THR C O 1
ATOM 4366 N N . ASN C 1 79 ? 143.889 123.761 55.335 1.00 50.80 78 ASN C N 1
ATOM 4367 C CA . ASN C 1 79 ? 145.099 123.230 54.713 1.00 50.80 78 ASN C CA 1
ATOM 4368 C C . ASN C 1 79 ? 146.165 124.316 54.739 1.00 50.80 78 ASN C C 1
ATOM 4369 O O . ASN C 1 79 ? 146.022 125.343 54.069 1.00 50.80 78 ASN C O 1
ATOM 4374 N N . TRP C 1 80 ? 147.231 124.090 55.510 1.00 50.79 79 TRP C N 1
ATOM 4375 C CA . TRP C 1 80 ? 148.295 125.083 55.602 1.00 50.79 79 TRP C CA 1
ATOM 4376 C C . TRP C 1 80 ? 149.160 125.105 54.350 1.00 50.79 79 TRP C C 1
ATOM 4377 O O . TRP C 1 80 ? 149.754 126.141 54.030 1.00 50.79 79 TRP C O 1
ATOM 4388 N N . ASP C 1 81 ? 149.255 123.980 53.638 1.00 53.92 80 ASP C N 1
ATOM 4389 C CA . ASP C 1 81 ? 150.068 123.940 52.428 1.00 53.92 80 ASP C CA 1
ATOM 4390 C C . ASP C 1 81 ? 149.521 124.878 51.360 1.00 53.92 80 ASP C C 1
ATOM 4391 O O . ASP C 1 81 ? 150.283 125.598 50.705 1.00 53.92 80 ASP C O 1
ATOM 4396 N N . ASP C 1 82 ? 148.200 124.885 51.169 1.00 50.18 81 ASP C N 1
ATOM 4397 C CA . ASP C 1 82 ? 147.591 125.783 50.196 1.00 50.18 81 ASP C CA 1
ATOM 4398 C C . ASP C 1 82 ? 147.360 127.181 50.750 1.00 50.18 81 ASP C C 1
ATOM 4399 O O . ASP C 1 82 ? 147.113 128.107 49.970 1.00 50.18 81 ASP C O 1
ATOM 4404 N N . MET C 1 83 ? 147.428 127.356 52.070 1.00 46.54 82 MET C N 1
ATOM 4405 C CA . MET C 1 83 ? 147.269 128.683 52.652 1.00 46.54 82 MET C CA 1
ATOM 4406 C C . MET C 1 83 ? 148.523 129.530 52.485 1.00 46.54 82 MET C C 1
ATOM 4407 O O . MET C 1 83 ? 148.424 130.752 52.330 1.00 46.54 82 MET C O 1
ATOM 4412 N N . GLU C 1 84 ? 149.702 128.903 52.512 1.00 50.56 83 GLU C N 1
ATOM 4413 C CA . GLU C 1 84 ? 150.943 129.650 52.337 1.00 50.56 83 GLU C CA 1
ATOM 4414 C C . GLU C 1 84 ? 151.013 130.304 50.963 1.00 50.56 83 GLU C C 1
ATOM 4415 O O . GLU C 1 84 ? 151.595 131.385 50.819 1.00 50.56 83 GLU C O 1
ATOM 4421 N N . LYS C 1 85 ? 150.426 129.669 49.946 1.00 44.57 84 LYS C N 1
ATOM 4422 C CA . LYS C 1 85 ? 150.398 130.269 48.618 1.00 44.57 84 LYS C CA 1
ATOM 4423 C C . LYS C 1 85 ? 149.567 131.545 48.595 1.00 44.57 84 LYS C C 1
ATOM 4424 O O . LYS C 1 85 ? 149.856 132.456 47.811 1.00 44.57 84 LYS C O 1
ATOM 4430 N N . ILE C 1 86 ? 148.531 131.627 49.433 1.00 39.58 85 ILE C N 1
ATOM 4431 C CA . ILE C 1 86 ? 147.719 132.838 49.501 1.00 39.58 85 ILE C CA 1
ATOM 4432 C C . ILE C 1 86 ? 148.553 134.008 50.009 1.00 39.58 85 ILE C C 1
ATOM 4433 O O . ILE C 1 86 ? 148.496 135.117 49.464 1.00 39.58 85 ILE C O 1
ATOM 4438 N N . TRP C 1 87 ? 149.336 133.781 51.065 1.00 41.61 86 TRP C N 1
ATOM 4439 C CA . TRP C 1 87 ? 150.177 134.844 51.606 1.00 41.61 86 TRP C CA 1
ATOM 4440 C C . TRP C 1 87 ? 151.313 135.195 50.654 1.00 41.61 86 TRP C C 1
ATOM 4441 O O . TRP C 1 87 ? 151.661 136.372 50.503 1.00 41.61 86 TRP C O 1
ATOM 4452 N N . HIS C 1 88 ? 151.907 134.189 50.007 1.00 41.35 87 HIS C N 1
ATOM 4453 C CA . HIS C 1 88 ? 152.981 134.456 49.056 1.00 41.35 87 HIS C CA 1
ATOM 4454 C C . HIS C 1 88 ? 152.480 135.281 47.878 1.00 41.35 87 HIS C C 1
ATOM 4455 O O . HIS C 1 88 ? 153.188 136.164 47.381 1.00 41.35 87 HIS C O 1
ATOM 4462 N N . HIS C 1 89 ? 151.261 135.000 47.413 1.00 37.03 88 HIS C N 1
ATOM 4463 C CA . HIS C 1 89 ? 150.676 135.785 46.332 1.00 37.03 88 HIS C CA 1
ATOM 4464 C C . HIS C 1 89 ? 150.449 137.230 46.758 1.00 37.03 88 HIS C C 1
ATOM 4465 O O . HIS C 1 89 ? 150.654 138.156 45.965 1.00 37.03 88 HIS C O 1
ATOM 4472 N N . THR C 1 90 ? 150.020 137.442 48.003 1.00 36.83 89 THR C N 1
ATOM 4473 C CA . THR C 1 90 ? 149.712 138.792 48.466 1.00 36.83 89 THR C CA 1
ATOM 4474 C C . THR C 1 90 ? 150.968 139.652 48.555 1.00 36.83 89 THR C C 1
ATOM 4475 O O . THR C 1 90 ? 150.969 140.810 48.121 1.00 36.83 89 THR C O 1
ATOM 4479 N N . PHE C 1 91 ? 152.048 139.102 49.114 1.00 39.08 90 PHE C N 1
ATOM 4480 C CA . PHE C 1 91 ? 153.256 139.893 49.331 1.00 39.08 90 PHE C CA 1
ATOM 4481 C C . PHE C 1 91 ? 153.912 140.287 48.013 1.00 39.08 90 PHE C C 1
ATOM 4482 O O . PHE C 1 91 ? 154.259 141.456 47.807 1.00 39.08 90 PHE C O 1
ATOM 4490 N N . TYR C 1 92 ? 154.088 139.328 47.107 1.00 42.54 91 TYR C N 1
ATOM 4491 C CA . TYR C 1 92 ? 154.860 139.565 45.891 1.00 42.54 91 TYR C CA 1
ATOM 4492 C C . TYR C 1 92 ? 153.986 140.046 44.735 1.00 42.54 91 TYR C C 1
ATOM 4493 O O . TYR C 1 92 ? 154.250 141.099 44.147 1.00 42.54 91 TYR C O 1
ATOM 4502 N N . ASN C 1 93 ? 152.946 139.283 44.395 1.00 36.96 92 ASN C N 1
ATOM 4503 C CA . ASN C 1 93 ? 152.138 139.625 43.229 1.00 36.96 92 ASN C CA 1
ATOM 4504 C C . ASN C 1 93 ? 151.233 140.820 43.501 1.00 36.96 92 ASN C C 1
ATOM 4505 O O . ASN C 1 93 ? 151.041 141.670 42.624 1.00 36.96 92 ASN C O 1
ATOM 4510 N N . GLU C 1 94 ? 150.666 140.905 44.703 1.00 36.38 93 GLU C N 1
ATOM 4511 C CA . GLU C 1 94 ? 149.656 141.918 44.992 1.00 36.38 93 GLU C CA 1
ATOM 4512 C C . GLU C 1 94 ? 150.257 143.172 45.626 1.00 36.38 93 GLU C C 1
ATOM 4513 O O . GLU C 1 94 ? 150.153 144.268 45.067 1.00 36.38 93 GLU C O 1
ATOM 4519 N N . LEU C 1 95 ? 150.885 143.026 46.794 1.00 35.71 94 LEU C N 1
ATOM 4520 C CA . LEU C 1 95 ? 151.468 144.179 47.471 1.00 35.71 94 LEU C CA 1
ATOM 4521 C C . LEU C 1 95 ? 152.778 144.621 46.832 1.00 35.71 94 LEU C C 1
ATOM 4522 O O . LEU C 1 95 ? 153.089 145.817 46.837 1.00 35.71 94 LEU C O 1
ATOM 4527 N N . ARG C 1 96 ? 153.550 143.677 46.288 1.00 39.79 95 ARG C N 1
ATOM 4528 C CA . ARG C 1 96 ? 154.835 143.964 45.649 1.00 39.79 95 ARG C CA 1
ATOM 4529 C C . ARG C 1 96 ? 155.804 144.624 46.630 1.00 39.79 95 ARG C C 1
ATOM 4530 O O . ARG C 1 96 ? 156.401 145.665 46.350 1.00 39.79 95 ARG C O 1
ATOM 4538 N N . VAL C 1 97 ? 155.954 144.002 47.801 1.00 43.45 96 VAL C N 1
ATOM 4539 C CA . VAL C 1 97 ? 156.863 144.472 48.837 1.00 43.45 96 VAL C CA 1
ATOM 4540 C C . VAL C 1 97 ? 157.648 143.286 49.382 1.00 43.45 96 VAL C C 1
ATOM 4541 O O . VAL C 1 97 ? 157.246 142.129 49.251 1.00 43.45 96 VAL C O 1
ATOM 4545 N N . ASN C 1 98 ? 158.784 143.592 49.998 1.00 55.96 97 ASN C N 1
ATOM 4546 C CA . ASN C 1 98 ? 159.596 142.565 50.640 1.00 55.96 97 ASN C CA 1
ATOM 4547 C C . ASN C 1 98 ? 159.024 142.239 52.013 1.00 55.96 97 ASN C C 1
ATOM 4548 O O . ASN C 1 98 ? 158.858 143.148 52.834 1.00 55.96 97 ASN C O 1
ATOM 4553 N N . PRO C 1 99 ? 158.709 140.975 52.304 1.00 55.97 98 PRO C N 1
ATOM 4554 C CA . PRO C 1 99 ? 158.146 140.644 53.622 1.00 55.97 98 PRO C CA 1
ATOM 4555 C C . PRO C 1 99 ? 159.102 140.881 54.777 1.00 55.97 98 PRO C C 1
ATOM 4556 O O . PRO C 1 99 ? 158.646 140.990 55.922 1.00 55.97 98 PRO C O 1
ATOM 4560 N N . GLU C 1 100 ? 160.407 140.965 54.522 1.00 58.08 99 GLU C N 1
ATOM 4561 C CA . GLU C 1 100 ? 161.400 141.114 55.577 1.00 58.08 99 GLU C CA 1
ATOM 4562 C C . GLU C 1 100 ? 161.757 142.570 55.856 1.00 58.08 99 GLU C C 1
ATOM 4563 O O . GLU C 1 100 ? 162.789 142.836 56.482 1.00 58.08 99 GLU C O 1
ATOM 4569 N N . GLN C 1 101 ? 160.931 143.518 55.406 1.00 56.55 100 GLN C N 1
ATOM 4570 C CA . GLN C 1 101 ? 161.203 144.928 55.655 1.00 56.55 100 GLN C CA 1
ATOM 4571 C C . GLN C 1 101 ? 159.987 145.685 56.177 1.00 56.55 100 GLN C C 1
ATOM 4572 O O . GLN C 1 101 ? 160.008 146.922 56.185 1.00 56.55 100 GLN C O 1
ATOM 4578 N N . HIS C 1 102 ? 158.934 144.995 56.610 1.00 48.39 101 HIS C N 1
ATOM 4579 C CA . HIS C 1 102 ? 157.716 145.647 57.066 1.00 48.39 101 HIS C CA 1
ATOM 4580 C C . HIS C 1 102 ? 157.131 144.878 58.241 1.00 48.39 101 HIS C C 1
ATOM 4581 O O . HIS C 1 102 ? 157.452 143.710 58.469 1.00 48.39 101 HIS C O 1
ATOM 4588 N N . ASN C 1 103 ? 156.264 145.556 58.988 1.00 41.43 102 ASN C N 1
ATOM 4589 C CA . ASN C 1 103 ? 155.539 144.945 60.093 1.00 41.43 102 ASN C CA 1
ATOM 4590 C C . ASN C 1 103 ? 154.172 144.485 59.605 1.00 41.43 102 ASN C C 1
ATOM 4591 O O . ASN C 1 103 ? 153.481 145.222 58.895 1.00 41.43 102 ASN C O 1
ATOM 4596 N N . VAL C 1 104 ? 153.785 143.270 59.987 1.00 33.33 103 VAL C N 1
ATOM 4597 C CA . VAL C 1 104 ? 152.561 142.641 59.506 1.00 33.33 103 VAL C CA 1
ATOM 4598 C C . VAL C 1 104 ? 151.623 142.423 60.684 1.00 33.33 103 VAL C C 1
ATOM 4599 O O . VAL C 1 104 ? 152.031 141.881 61.717 1.00 33.33 103 VAL C O 1
ATOM 4603 N N . LEU C 1 105 ? 150.372 142.843 60.525 1.00 28.85 104 LEU C N 1
ATOM 4604 C CA . LEU C 1 105 ? 149.326 142.628 61.515 1.00 28.85 104 LEU C CA 1
ATOM 4605 C C . LEU C 1 105 ? 148.290 141.671 60.941 1.00 28.85 104 LEU C C 1
ATOM 4606 O O . LEU C 1 105 ? 147.770 141.898 59.844 1.00 28.85 104 LEU C O 1
ATOM 4611 N N . LEU C 1 106 ? 147.991 140.608 61.683 1.00 29.99 105 LEU C N 1
ATOM 4612 C CA . LEU C 1 106 ? 147.061 139.581 61.246 1.00 29.99 105 LEU C CA 1
ATOM 4613 C C . LEU C 1 106 ? 145.877 139.503 62.200 1.00 29.99 105 LEU C C 1
ATOM 4614 O O . LEU C 1 106 ? 145.938 139.966 63.342 1.00 29.99 105 LEU C O 1
ATOM 4619 N N . THR C 1 107 ? 144.791 138.907 61.713 1.00 30.00 106 THR C N 1
ATOM 4620 C CA . THR C 1 107 ? 143.584 138.703 62.500 1.00 30.00 106 THR C CA 1
ATOM 4621 C C . THR C 1 107 ? 143.188 137.235 62.445 1.00 30.00 106 THR C C 1
ATOM 4622 O O . THR C 1 107 ? 143.491 136.531 61.478 1.00 30.00 106 THR C O 1
ATOM 4626 N N . GLU C 1 108 ? 142.505 136.779 63.492 1.00 35.44 107 GLU C N 1
ATOM 4627 C CA . GLU C 1 108 ? 142.064 135.397 63.589 1.00 35.44 107 GLU C CA 1
ATOM 4628 C C . GLU C 1 108 ? 140.592 135.345 63.971 1.00 35.44 107 GLU C C 1
ATOM 4629 O O . GLU C 1 108 ? 140.073 136.242 64.640 1.00 35.44 107 GLU C O 1
ATOM 4635 N N . ALA C 1 109 ? 139.926 134.278 63.536 1.00 35.76 108 ALA C N 1
ATOM 4636 C CA . ALA C 1 109 ? 138.514 134.098 63.815 1.00 35.76 108 ALA C CA 1
ATOM 4637 C C . ALA C 1 109 ? 138.297 133.741 65.283 1.00 35.76 108 ALA C C 1
ATOM 4638 O O . ALA C 1 109 ? 139.205 133.245 65.953 1.00 35.76 108 ALA C O 1
ATOM 4640 N N . PRO C 1 110 ? 137.099 133.998 65.811 1.00 33.62 109 PRO C N 1
ATOM 4641 C CA . PRO C 1 110 ? 136.810 133.616 67.197 1.00 33.62 109 PRO C CA 1
ATOM 4642 C C . PRO C 1 110 ? 136.871 132.107 67.388 1.00 33.62 109 PRO C C 1
ATOM 4643 O O . PRO C 1 110 ? 136.642 131.330 66.459 1.00 33.62 109 PRO C O 1
ATOM 4647 N N . MET C 1 111 ? 137.193 131.703 68.620 1.00 40.66 110 MET C N 1
ATOM 4648 C CA . MET C 1 111 ? 137.316 130.292 68.992 1.00 40.66 110 MET C CA 1
ATOM 4649 C C . MET C 1 111 ? 138.369 129.584 68.143 1.00 40.66 110 MET C C 1
ATOM 4650 O O . MET C 1 111 ? 138.201 128.431 67.742 1.00 40.66 110 MET C O 1
ATOM 4655 N N . ASN C 1 112 ? 139.464 130.281 67.868 1.00 46.50 111 ASN C N 1
ATOM 4656 C CA . ASN C 1 112 ? 140.545 129.716 67.071 1.00 46.50 111 ASN C CA 1
ATOM 4657 C C . ASN C 1 112 ? 141.449 128.864 67.955 1.00 46.50 111 ASN C C 1
ATOM 4658 O O . ASN C 1 112 ? 141.941 129.359 68.975 1.00 46.50 111 ASN C O 1
ATOM 4663 N N . PRO C 1 113 ? 141.681 127.596 67.617 1.00 53.54 112 PRO C N 1
ATOM 4664 C CA . PRO C 1 113 ? 142.580 126.768 68.430 1.00 53.54 112 PRO C CA 1
ATOM 4665 C C . PRO C 1 113 ? 143.992 127.335 68.462 1.00 53.54 112 PRO C C 1
ATOM 4666 O O . PRO C 1 113 ? 144.465 127.941 67.498 1.00 53.54 112 PRO C O 1
ATOM 4670 N N . LYS C 1 114 ? 144.666 127.131 69.597 1.00 60.67 113 LYS C N 1
ATOM 4671 C CA . LYS C 1 114 ? 146.015 127.657 69.772 1.00 60.67 113 LYS C CA 1
ATOM 4672 C C . LYS C 1 114 ? 147.019 127.024 68.819 1.00 60.67 113 LYS C C 1
ATOM 4673 O O . LYS C 1 114 ? 148.066 127.624 68.556 1.00 60.67 113 LYS C O 1
ATOM 4679 N N . GLN C 1 115 ? 146.735 125.825 68.306 1.00 60.05 114 GLN C N 1
ATOM 4680 C CA . GLN C 1 115 ? 147.646 125.199 67.353 1.00 60.05 114 GLN C CA 1
ATOM 4681 C C . GLN C 1 115 ? 147.758 126.021 66.076 1.00 60.05 114 GLN C C 1
ATOM 4682 O O . GLN C 1 115 ? 148.851 126.173 65.521 1.00 60.05 114 GLN C O 1
ATOM 4688 N N . ASN C 1 116 ? 146.634 126.555 65.593 1.00 54.29 115 ASN C N 1
ATOM 4689 C CA . ASN C 1 116 ? 146.671 127.404 64.406 1.00 54.29 115 ASN C CA 1
ATOM 4690 C C . ASN C 1 116 ? 147.452 128.685 64.667 1.00 54.29 115 ASN C C 1
ATOM 4691 O O . ASN C 1 116 ? 148.220 129.137 63.809 1.00 54.29 115 ASN C O 1
ATOM 4696 N N . ARG C 1 117 ? 147.266 129.288 65.844 1.00 53.11 116 ARG C N 1
ATOM 4697 C CA . ARG C 1 117 ? 147.993 130.510 66.172 1.00 53.11 116 ARG C CA 1
ATOM 4698 C C . ARG C 1 117 ? 149.495 130.261 66.236 1.00 53.11 116 ARG C C 1
ATOM 4699 O O . ARG C 1 117 ? 150.288 131.078 65.753 1.00 53.11 116 ARG C O 1
ATOM 4707 N N . GLU C 1 118 ? 149.906 129.139 66.832 1.00 62.50 117 GLU C N 1
ATOM 4708 C CA . GLU C 1 118 ? 151.329 128.821 66.911 1.00 62.50 117 GLU C CA 1
ATOM 4709 C C . GLU C 1 118 ? 151.920 128.571 65.529 1.00 62.50 117 GLU C C 1
ATOM 4710 O O . GLU C 1 118 ? 153.058 128.970 65.254 1.00 62.50 117 GLU C O 1
ATOM 4716 N N . LYS C 1 119 ? 151.173 127.901 64.650 1.00 55.02 118 LYS C N 1
ATOM 4717 C CA . LYS C 1 119 ? 151.667 127.671 63.297 1.00 55.02 118 LYS C CA 1
ATOM 4718 C C . LYS C 1 119 ? 151.638 128.944 62.462 1.00 55.02 118 LYS C C 1
ATOM 4719 O O . LYS C 1 119 ? 152.475 129.114 61.568 1.00 55.02 118 LYS C O 1
ATOM 4725 N N . MET C 1 120 ? 150.685 129.839 62.728 1.00 49.78 119 MET C N 1
ATOM 4726 C CA . MET C 1 120 ? 150.599 131.077 61.960 1.00 49.78 119 MET C CA 1
ATOM 4727 C C . MET C 1 120 ? 151.826 131.952 62.179 1.00 49.78 119 MET C C 1
ATOM 4728 O O . MET C 1 120 ? 152.368 132.523 61.226 1.00 49.78 119 MET C O 1
ATOM 4733 N N . THR C 1 121 ? 152.279 132.073 63.428 1.00 54.96 120 THR C N 1
ATOM 4734 C CA . THR C 1 121 ? 153.456 132.887 63.710 1.00 54.96 120 THR C CA 1
ATOM 4735 C C . THR C 1 121 ? 154.747 132.186 63.309 1.00 54.96 120 THR C C 1
ATOM 4736 O O . THR C 1 121 ? 155.743 132.856 63.014 1.00 54.96 120 THR C O 1
ATOM 4740 N N . GLN C 1 122 ? 154.755 130.851 63.300 1.00 57.20 121 GLN C N 1
ATOM 4741 C CA . GLN C 1 122 ? 155.946 130.123 62.876 1.00 57.20 121 GLN C CA 1
ATOM 4742 C C . GLN C 1 122 ? 156.253 130.376 61.405 1.00 57.20 121 GLN C C 1
ATOM 4743 O O . GLN C 1 122 ? 157.418 130.540 61.025 1.00 57.20 121 GLN C O 1
ATOM 4749 N N . ILE C 1 123 ? 155.219 130.408 60.563 1.00 52.64 122 ILE C N 1
ATOM 4750 C CA . ILE C 1 123 ? 155.423 130.618 59.134 1.00 52.64 122 ILE C CA 1
ATOM 4751 C C . ILE C 1 123 ? 155.992 132.006 58.865 1.00 52.64 122 ILE C C 1
ATOM 4752 O O . ILE C 1 123 ? 156.923 132.165 58.068 1.00 52.64 122 ILE C O 1
ATOM 4757 N N . MET C 1 124 ? 155.444 133.031 59.522 1.00 49.94 123 MET C N 1
ATOM 4758 C CA . MET C 1 124 ? 155.887 134.397 59.261 1.00 49.94 123 MET C CA 1
ATOM 4759 C C . MET C 1 124 ? 157.348 134.597 59.644 1.00 49.94 123 MET C C 1
ATOM 4760 O O . MET C 1 124 ? 158.109 135.235 58.906 1.00 49.94 123 MET C O 1
ATOM 4765 N N . PHE C 1 125 ? 157.760 134.063 60.794 1.00 53.40 124 PHE C N 1
ATOM 4766 C CA . PHE C 1 125 ? 159.129 134.267 61.256 1.00 53.40 124 PHE C CA 1
ATOM 4767 C C . PHE C 1 125 ? 160.130 133.418 60.481 1.00 53.40 124 PHE C C 1
ATOM 4768 O O . PHE C 1 125 ? 161.228 133.888 60.163 1.00 53.40 124 PHE C O 1
ATOM 4776 N N . GLU C 1 126 ? 159.776 132.173 60.165 1.00 58.11 125 GLU C N 1
ATOM 4777 C CA . GLU C 1 126 ? 160.734 131.249 59.570 1.00 58.11 125 GLU C CA 1
ATOM 4778 C C . GLU C 1 126 ? 160.744 131.285 58.048 1.00 58.11 125 GLU C C 1
ATOM 4779 O O . GLU C 1 126 ? 161.815 131.153 57.444 1.00 58.11 125 GLU C O 1
ATOM 4785 N N . THR C 1 127 ? 159.588 131.457 57.410 1.00 53.13 126 THR C N 1
ATOM 4786 C CA . THR C 1 127 ? 159.531 131.435 55.953 1.00 53.13 126 THR C CA 1
ATOM 4787 C C . THR C 1 127 ? 159.666 132.830 55.349 1.00 53.13 126 THR C C 1
ATOM 4788 O O . THR C 1 127 ? 160.520 133.054 54.487 1.00 53.13 126 THR C O 1
ATOM 4792 N N . PHE C 1 128 ? 158.833 133.772 55.785 1.00 49.85 127 PHE C N 1
ATOM 4793 C CA . PHE C 1 128 ? 158.862 135.125 55.248 1.00 49.85 127 PHE C CA 1
ATOM 4794 C C . PHE C 1 128 ? 159.818 136.047 55.993 1.00 49.85 127 PHE C C 1
ATOM 4795 O O . PHE C 1 128 ? 160.056 137.167 55.526 1.00 49.85 127 PHE C O 1
ATOM 4803 N N . ASN C 1 129 ? 160.373 135.603 57.123 1.00 54.49 128 ASN C N 1
ATOM 4804 C CA . ASN C 1 129 ? 161.335 136.388 57.900 1.00 54.49 128 ASN C CA 1
ATOM 4805 C C . ASN C 1 129 ? 160.774 137.759 58.268 1.00 54.49 128 ASN C C 1
ATOM 4806 O O . ASN C 1 129 ? 161.447 138.785 58.146 1.00 54.49 128 ASN C O 1
ATOM 4811 N N . VAL C 1 130 ? 159.527 137.776 58.719 1.00 51.20 129 VAL C N 1
ATOM 4812 C CA . VAL C 1 130 ? 158.889 139.036 59.119 1.00 51.20 129 VAL C CA 1
ATOM 4813 C C . VAL C 1 130 ? 159.559 139.556 60.387 1.00 51.20 129 VAL C C 1
ATOM 4814 O O . VAL C 1 130 ? 159.693 138.801 61.366 1.00 51.20 129 VAL C O 1
ATOM 4818 N N . PRO C 1 131 ? 159.999 140.816 60.423 1.00 48.91 130 PRO C N 1
ATOM 4819 C CA . PRO C 1 131 ? 160.691 141.324 61.616 1.00 48.91 130 PRO C CA 1
ATOM 4820 C C . PRO C 1 131 ? 159.789 141.444 62.836 1.00 48.91 130 PRO C C 1
ATOM 4821 O O . PRO C 1 131 ? 160.171 141.026 63.933 1.00 48.91 130 PRO C O 1
ATOM 4825 N N . SER C 1 132 ? 158.597 142.011 62.664 1.00 45.73 131 SER C N 1
ATOM 4826 C CA . SER C 1 132 ? 157.659 142.208 63.761 1.00 45.73 131 SER C CA 1
ATOM 4827 C C . SER C 1 132 ? 156.285 141.694 63.361 1.00 45.73 131 SER C C 1
ATOM 4828 O O . SER C 1 132 ? 155.837 141.910 62.232 1.00 45.73 131 SER C O 1
ATOM 4831 N N . LEU C 1 133 ? 155.618 141.021 64.295 1.00 40.90 132 LEU C N 1
ATOM 4832 C CA . LEU C 1 133 ? 154.323 140.411 64.037 1.00 40.90 132 LEU C CA 1
ATOM 4833 C C . LEU C 1 133 ? 153.377 140.712 65.190 1.00 40.90 132 LEU C C 1
ATOM 4834 O O . LEU C 1 133 ? 153.800 140.849 66.340 1.00 40.90 132 LEU C O 1
ATOM 4839 N N . TYR C 1 134 ? 152.089 140.816 64.869 1.00 35.52 133 TYR C N 1
ATOM 4840 C CA . TYR C 1 134 ? 151.054 141.020 65.872 1.00 35.52 133 TYR C CA 1
ATOM 4841 C C . TYR C 1 134 ? 149.758 140.405 65.367 1.00 35.52 133 TYR C C 1
ATOM 4842 O O . TYR C 1 134 ? 149.421 140.537 64.188 1.00 35.52 133 TYR C O 1
ATOM 4851 N N . ILE C 1 135 ? 149.036 139.737 66.263 1.00 34.25 134 ILE C N 1
ATOM 4852 C CA . ILE C 1 135 ? 147.794 139.050 65.930 1.00 34.25 134 ILE C CA 1
ATOM 4853 C C . ILE C 1 135 ? 146.677 139.632 66.783 1.00 34.25 134 ILE C C 1
ATOM 4854 O O . ILE C 1 135 ? 146.794 139.691 68.013 1.00 34.25 134 ILE C O 1
ATOM 4859 N N . GLY C 1 136 ? 145.594 140.056 66.131 1.00 28.33 135 GLY C N 1
ATOM 4860 C CA . GLY C 1 136 ? 144.447 140.618 66.803 1.00 28.33 135 GLY C CA 1
ATOM 4861 C C . GLY C 1 136 ? 143.222 139.719 66.723 1.00 28.33 135 GLY C C 1
ATOM 4862 O O . GLY C 1 136 ? 143.240 138.627 66.162 1.00 28.33 135 GLY C O 1
ATOM 4863 N N . ILE C 1 137 ? 142.137 140.217 67.309 1.00 23.42 136 ILE C N 1
ATOM 4864 C CA . ILE C 1 137 ? 140.856 139.521 67.339 1.00 23.42 136 ILE C CA 1
ATOM 4865 C C . ILE C 1 137 ? 139.864 140.315 66.502 1.00 23.42 136 ILE C C 1
ATOM 4866 O O . ILE C 1 137 ? 139.714 141.528 66.692 1.00 23.42 136 ILE C O 1
ATOM 4871 N N . GLN C 1 138 ? 139.189 139.631 65.575 1.00 23.02 137 GLN C N 1
ATOM 4872 C CA . GLN C 1 138 ? 138.280 140.315 64.661 1.00 23.02 137 GLN C CA 1
ATOM 4873 C C . GLN C 1 138 ? 137.115 140.958 65.404 1.00 23.02 137 GLN C C 1
ATOM 4874 O O . GLN C 1 138 ? 136.728 142.093 65.102 1.00 23.02 137 GLN C O 1
ATOM 4880 N N . ALA C 1 139 ? 136.536 140.245 66.372 1.00 19.81 138 ALA C N 1
ATOM 4881 C CA . ALA C 1 139 ? 135.391 140.782 67.100 1.00 19.81 138 ALA C CA 1
ATOM 4882 C C . ALA C 1 139 ? 135.774 142.006 67.922 1.00 19.81 138 ALA C C 1
ATOM 4883 O O . ALA C 1 139 ? 135.017 142.981 67.982 1.00 19.81 138 ALA C O 1
ATOM 4885 N N . VAL C 1 140 ? 136.942 141.972 68.565 1.00 17.36 139 VAL C N 1
ATOM 4886 C CA . VAL C 1 140 ? 137.360 143.086 69.412 1.00 17.36 139 VAL C CA 1
ATOM 4887 C C . VAL C 1 140 ? 137.626 144.332 68.575 1.00 17.36 139 VAL C C 1
ATOM 4888 O O . VAL C 1 140 ? 137.208 145.438 68.938 1.00 17.36 139 VAL C O 1
ATOM 4892 N N . LEU C 1 141 ? 138.323 144.176 67.447 1.00 18.41 140 LEU C N 1
ATOM 4893 C CA . LEU C 1 141 ? 138.645 145.327 66.608 1.00 18.41 140 LEU C CA 1
ATOM 4894 C C . LEU C 1 141 ? 137.387 145.967 66.035 1.00 18.41 140 LEU C C 1
ATOM 4895 O O . LEU C 1 141 ? 137.300 147.195 65.929 1.00 18.41 140 LEU C O 1
ATOM 4900 N N . SER C 1 142 ? 136.407 145.149 65.649 1.00 17.51 141 SER C N 1
ATOM 4901 C CA . SER C 1 142 ? 135.165 145.689 65.106 1.00 17.51 141 SER C CA 1
ATOM 4902 C C . SER C 1 142 ? 134.385 146.460 66.164 1.00 17.51 141 SER C C 1
ATOM 4903 O O . SER C 1 142 ? 133.754 147.478 65.858 1.00 17.51 141 SER C O 1
ATOM 4906 N N . LEU C 1 143 ? 134.408 145.986 67.411 1.00 16.46 142 LEU C N 1
ATOM 4907 C CA . LEU C 1 143 ? 133.645 146.645 68.466 1.00 16.46 142 LEU C CA 1
ATOM 4908 C C . LEU C 1 143 ? 134.273 147.974 68.867 1.00 16.46 142 LEU C C 1
ATOM 4909 O O . LEU C 1 143 ? 133.560 148.956 69.101 1.00 16.46 142 LEU C O 1
ATOM 4914 N N . TYR C 1 144 ? 135.605 148.025 68.956 1.00 20.23 143 TYR C N 1
ATOM 4915 C CA . TYR C 1 144 ? 136.274 149.251 69.381 1.00 20.23 143 TYR C CA 1
ATOM 4916 C C . TYR C 1 144 ? 136.071 150.377 68.376 1.00 20.23 143 TYR C C 1
ATOM 4917 O O . TYR C 1 144 ? 135.917 151.540 68.764 1.00 20.23 143 TYR C O 1
ATOM 4926 N N . SER C 1 145 ? 136.070 150.055 67.080 1.00 16.52 144 SER C N 1
ATOM 4927 C CA . SER C 1 145 ? 135.891 151.080 66.058 1.00 16.52 144 SER C CA 1
ATOM 4928 C C . SER C 1 145 ? 134.514 151.727 66.117 1.00 16.52 144 SER C C 1
ATOM 4929 O O . SER C 1 145 ? 134.316 152.786 65.515 1.00 16.52 144 SER C O 1
ATOM 4932 N N . SER C 1 146 ? 133.565 151.118 66.822 1.00 18.73 145 SER C N 1
ATOM 4933 C CA . SER C 1 146 ? 132.233 151.677 66.998 1.00 18.73 145 SER C CA 1
ATOM 4934 C C . SER C 1 146 ? 132.116 152.530 68.253 1.00 18.73 145 SER C C 1
ATOM 4935 O O . SER C 1 146 ? 131.011 152.967 68.590 1.00 18.73 145 SER C O 1
ATOM 4938 N N . GLY C 1 147 ? 133.222 152.781 68.945 1.00 20.44 146 GLY C N 1
ATOM 4939 C CA . GLY C 1 147 ? 133.185 153.553 70.175 1.00 20.44 146 GLY C CA 1
ATOM 4940 C C . GLY C 1 147 ? 132.462 152.873 71.317 1.00 20.44 146 GLY C C 1
ATOM 4941 O O . GLY C 1 147 ? 131.669 153.519 72.014 1.00 20.44 146 GLY C O 1
ATOM 4942 N N . ARG C 1 148 ? 132.714 151.583 71.527 1.00 21.71 147 ARG C N 1
ATOM 4943 C CA . ARG C 1 148 ? 132.062 150.824 72.582 1.00 21.71 147 ARG C CA 1
ATOM 4944 C C . ARG C 1 148 ? 133.051 149.838 73.184 1.00 21.71 147 ARG C C 1
ATOM 4945 O O . ARG C 1 148 ? 134.066 149.492 72.575 1.00 21.71 147 ARG C O 1
ATOM 4953 N N . THR C 1 149 ? 132.742 149.391 74.398 1.00 21.83 148 THR C N 1
ATOM 4954 C CA . THR C 1 149 ? 133.543 148.396 75.095 1.00 21.83 148 THR C CA 1
ATOM 4955 C C . THR C 1 149 ? 132.767 147.139 75.457 1.00 21.83 148 THR C C 1
ATOM 4956 O O . THR C 1 149 ? 133.356 146.057 75.486 1.00 21.83 148 THR C O 1
ATOM 4960 N N . THR C 1 150 ? 131.468 147.247 75.725 1.00 22.49 149 THR C N 1
ATOM 4961 C CA . THR C 1 150 ? 130.620 146.102 76.021 1.00 22.49 149 THR C CA 1
ATOM 4962 C C . THR C 1 150 ? 129.506 146.013 74.989 1.00 22.49 149 THR C C 1
ATOM 4963 O O . THR C 1 150 ? 128.870 147.019 74.662 1.00 22.49 149 THR C O 1
ATOM 4967 N N . GLY C 1 151 ? 129.271 144.809 74.483 1.00 18.36 150 GLY C N 1
ATOM 4968 C CA . GLY C 1 151 ? 128.215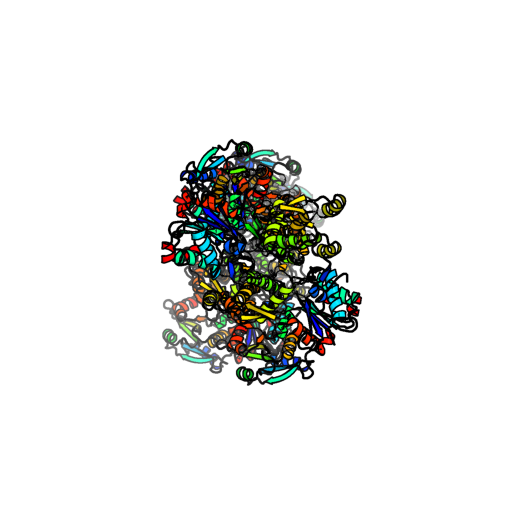 144.608 73.514 1.00 18.36 150 GLY C CA 1
ATOM 4969 C C . GLY C 1 151 ? 128.312 143.230 72.891 1.00 18.36 150 GLY C C 1
ATOM 4970 O O . GLY C 1 151 ? 129.145 142.408 73.279 1.00 18.36 150 GLY C O 1
ATOM 4971 N N . ILE C 1 152 ? 127.438 142.998 71.916 1.00 17.06 151 ILE C N 1
ATOM 4972 C CA . ILE C 1 152 ? 127.391 141.748 71.168 1.00 17.06 151 ILE C CA 1
ATOM 4973 C C . ILE C 1 152 ? 127.556 142.075 69.690 1.00 17.06 151 ILE C C 1
ATOM 4974 O O . ILE C 1 152 ? 126.888 142.975 69.168 1.00 17.06 151 ILE C O 1
ATOM 4979 N N . VAL C 1 153 ? 128.454 141.356 69.023 1.00 16.11 152 VAL C N 1
ATOM 4980 C CA . VAL C 1 153 ? 128.832 141.638 67.643 1.00 16.11 152 VAL C CA 1
ATOM 4981 C C . VAL C 1 153 ? 128.254 140.549 66.751 1.00 16.11 152 VAL C C 1
ATOM 4982 O O . VAL C 1 153 ? 128.523 139.359 66.957 1.00 16.11 152 VAL C O 1
ATOM 4986 N N . LEU C 1 154 ? 127.466 140.956 65.760 1.00 17.93 153 LEU C N 1
ATOM 4987 C CA . LEU C 1 154 ? 126.905 140.046 64.768 1.00 17.93 153 LEU C CA 1
ATOM 4988 C C . LEU C 1 154 ? 127.699 140.199 63.477 1.00 17.93 153 LEU C C 1
ATOM 4989 O O . LEU C 1 154 ? 127.563 141.204 62.771 1.00 17.93 153 LEU C O 1
ATOM 4994 N N . ASP C 1 155 ? 128.525 139.204 63.169 1.00 20.24 154 ASP C N 1
ATOM 4995 C CA . ASP C 1 155 ? 129.377 139.213 61.988 1.00 20.24 154 ASP C CA 1
ATOM 4996 C C . ASP C 1 155 ? 128.785 138.278 60.945 1.00 20.24 154 ASP C C 1
ATOM 4997 O O . ASP C 1 155 ? 128.571 137.093 61.221 1.00 20.24 154 ASP C O 1
ATOM 5002 N N . ALA C 1 156 ? 128.525 138.806 59.752 1.00 19.43 155 ALA C N 1
ATOM 5003 C CA . ALA C 1 156 ? 127.951 138.035 58.655 1.00 19.43 155 ALA C CA 1
ATOM 5004 C C . ALA C 1 156 ? 128.879 138.135 57.452 1.00 19.43 155 ALA C C 1
ATOM 5005 O O . ALA C 1 156 ? 128.854 139.133 56.725 1.00 19.43 155 ALA C O 1
ATOM 5007 N N . GLY C 1 157 ? 129.690 137.103 57.241 1.00 20.17 156 GLY C N 1
ATOM 5008 C CA . GLY C 1 157 ? 130.592 137.074 56.109 1.00 20.17 156 GLY C CA 1
ATOM 5009 C C . GLY C 1 157 ? 129.958 136.435 54.893 1.00 20.17 156 GLY C C 1
ATOM 5010 O O . GLY C 1 157 ? 128.869 136.836 54.475 1.00 20.17 156 GLY C O 1
ATOM 5011 N N . ASP C 1 158 ? 130.627 135.446 54.311 1.00 24.32 157 ASP C N 1
ATOM 5012 C CA . ASP C 1 158 ? 130.050 134.677 53.216 1.00 24.32 157 ASP C CA 1
ATOM 5013 C C . ASP C 1 158 ? 130.053 133.180 53.472 1.00 24.32 157 ASP C C 1
ATOM 5014 O O . ASP C 1 158 ? 129.100 132.495 53.094 1.00 24.32 157 ASP C O 1
ATOM 5019 N N . GLY C 1 159 ? 131.091 132.651 54.115 1.00 24.81 158 GLY C N 1
ATOM 5020 C CA . GLY C 1 159 ? 131.155 131.230 54.388 1.00 24.81 158 GLY C CA 1
ATOM 5021 C C . GLY C 1 159 ? 130.785 130.853 55.807 1.00 24.81 158 GLY C C 1
ATOM 5022 O O . GLY C 1 159 ? 130.639 129.668 56.118 1.00 24.81 158 GLY C O 1
ATOM 5023 N N . VAL C 1 160 ? 130.631 131.848 56.680 1.00 22.26 159 VAL C N 1
ATOM 5024 C CA . VAL C 1 160 ? 130.368 131.624 58.097 1.00 22.26 159 VAL C CA 1
ATOM 5025 C C . VAL C 1 160 ? 129.816 132.913 58.697 1.00 22.26 159 VAL C C 1
ATOM 5026 O O . VAL C 1 160 ? 130.002 134.005 58.157 1.00 22.26 159 VAL C O 1
ATOM 5030 N N . THR C 1 161 ? 129.115 132.779 59.821 1.00 19.18 160 THR C N 1
ATOM 5031 C CA . THR C 1 161 ? 128.626 133.923 60.576 1.00 19.18 160 THR C CA 1
ATOM 5032 C C . THR C 1 161 ? 128.785 133.628 62.061 1.00 19.18 160 THR C C 1
ATOM 5033 O O . THR C 1 161 ? 128.668 132.476 62.485 1.00 19.18 160 THR C O 1
ATOM 5037 N N . HIS C 1 162 ? 129.057 134.671 62.843 1.00 21.50 161 HIS C N 1
ATOM 5038 C CA . HIS C 1 162 ? 129.332 134.530 64.265 1.00 21.50 161 HIS C CA 1
ATOM 5039 C C . HIS C 1 162 ? 128.511 135.529 65.068 1.00 21.50 161 HIS C C 1
ATOM 5040 O O . HIS C 1 162 ? 128.046 136.548 64.551 1.00 21.50 161 HIS C O 1
ATOM 5047 N N . THR C 1 163 ? 128.338 135.215 66.351 1.00 16.63 162 THR C N 1
ATOM 5048 C CA . THR C 1 163 ? 127.782 136.136 67.338 1.00 16.63 162 THR C CA 1
ATOM 5049 C C . THR C 1 163 ? 128.682 136.089 68.564 1.00 16.63 162 THR C C 1
ATOM 5050 O O . THR C 1 163 ? 128.673 135.102 69.306 1.00 16.63 162 THR C O 1
ATOM 5054 N N . VAL C 1 164 ? 129.459 137.146 68.775 1.00 17.84 163 VAL C N 1
ATOM 5055 C CA . VAL C 1 164 ? 130.447 137.174 69.850 1.00 17.84 163 VAL C CA 1
ATOM 5056 C C . VAL C 1 164 ? 130.079 138.246 70.869 1.00 17.84 163 VAL C C 1
ATOM 5057 O O . VAL C 1 164 ? 130.262 139.442 70.602 1.00 17.84 163 VAL C O 1
ATOM 5061 N N . PRO C 1 165 ? 129.555 137.875 72.039 1.00 19.02 164 PRO C N 1
ATOM 5062 C CA . PRO C 1 165 ? 129.316 138.871 73.092 1.00 19.02 164 PRO C CA 1
ATOM 5063 C C . PRO C 1 165 ? 130.619 139.238 73.789 1.00 19.02 164 PRO C C 1
ATOM 5064 O O . PRO C 1 165 ? 131.409 138.366 74.158 1.00 19.02 164 PRO C O 1
ATOM 5068 N N . ILE C 1 166 ? 130.841 140.537 73.968 1.00 20.78 165 ILE C N 1
ATOM 5069 C CA . ILE C 1 166 ? 132.060 141.061 74.571 1.00 20.78 165 ILE C CA 1
ATOM 5070 C C . ILE C 1 166 ? 131.677 141.898 75.781 1.00 20.78 165 ILE C C 1
ATOM 5071 O O . ILE C 1 166 ? 130.803 142.769 75.687 1.00 20.78 165 ILE C O 1
ATOM 5076 N N . TYR C 1 167 ? 132.327 141.636 76.913 1.00 27.06 166 TYR C N 1
ATOM 5077 C CA . TYR C 1 167 ? 132.063 142.356 78.153 1.00 27.06 166 TYR C CA 1
ATOM 5078 C C . TYR C 1 167 ? 133.375 142.894 78.702 1.00 27.06 166 TYR C C 1
ATOM 5079 O O . TYR C 1 167 ? 134.272 142.115 79.042 1.00 27.06 166 TYR C O 1
ATOM 5088 N N . GLU C 1 168 ? 133.477 144.222 78.792 1.00 30.23 167 GLU C N 1
ATOM 5089 C CA . GLU C 1 168 ? 134.657 144.903 79.328 1.00 30.23 167 GLU C CA 1
ATOM 5090 C C . GLU C 1 168 ? 135.930 144.496 78.590 1.00 30.23 167 GLU C C 1
ATOM 5091 O O . GLU C 1 168 ? 136.981 144.285 79.197 1.00 30.23 167 GLU C O 1
ATOM 5097 N N . GLY C 1 169 ? 135.835 144.382 77.268 1.00 28.19 168 GLY C N 1
ATOM 5098 C CA . GLY C 1 169 ? 136.986 144.086 76.444 1.00 28.19 168 GLY C CA 1
ATOM 5099 C C . GLY C 1 169 ? 137.382 142.629 76.375 1.00 28.19 168 GLY C C 1
ATOM 5100 O O . GLY C 1 169 ? 138.349 142.302 75.676 1.00 28.19 168 GLY C O 1
ATOM 5101 N N . TYR C 1 170 ? 136.675 141.743 77.070 1.00 29.64 169 TYR C N 1
ATOM 5102 C CA . TYR C 1 170 ? 136.955 140.315 77.042 1.00 29.64 169 TYR C CA 1
ATOM 5103 C C . TYR C 1 170 ? 135.723 139.574 76.548 1.00 29.64 169 TYR C C 1
ATOM 5104 O O . TYR C 1 170 ? 134.624 139.768 77.075 1.00 29.64 169 TYR C O 1
ATOM 5113 N N . SER C 1 171 ? 135.910 138.733 75.536 1.00 24.84 170 SER C N 1
ATOM 5114 C CA . SER C 1 171 ? 134.816 137.945 74.996 1.00 24.84 170 SER C CA 1
ATOM 5115 C C . SER C 1 171 ? 134.472 136.795 75.936 1.00 24.84 170 SER C C 1
ATOM 5116 O O . SER C 1 171 ? 135.274 136.379 76.776 1.00 24.84 170 SER C O 1
ATOM 5119 N N . LEU C 1 172 ? 133.253 136.280 75.784 1.00 23.46 171 LEU C N 1
ATOM 5120 C CA . LEU C 1 172 ? 132.786 135.172 76.602 1.00 23.46 171 LEU C CA 1
ATOM 5121 C C . LEU C 1 172 ? 132.856 133.892 75.786 1.00 23.46 171 LEU C C 1
ATOM 5122 O O . LEU C 1 172 ? 132.079 133.734 74.832 1.00 23.46 171 LEU C O 1
ATOM 5127 N N . PRO C 1 173 ? 133.758 132.960 76.109 1.00 24.41 172 PRO C N 1
ATOM 5128 C CA . PRO C 1 173 ? 133.952 131.787 75.241 1.00 24.41 172 PRO C CA 1
ATOM 5129 C C . PRO C 1 173 ? 132.755 130.856 75.168 1.00 24.41 172 PRO C C 1
ATOM 5130 O O . PRO C 1 173 ? 132.695 130.033 74.246 1.00 24.41 172 PRO C O 1
ATOM 5134 N N . HIS C 1 174 ? 131.808 130.948 76.098 1.00 24.29 173 HIS C N 1
ATOM 5135 C CA . HIS C 1 174 ? 130.716 129.989 76.189 1.00 24.29 173 HIS C CA 1
ATOM 5136 C C . HIS C 1 174 ? 129.425 130.492 75.555 1.00 24.29 173 HIS C C 1
ATOM 5137 O O . HIS C 1 174 ? 128.369 129.890 75.767 1.00 24.29 173 HIS C O 1
ATOM 5144 N N . ALA C 1 175 ? 129.482 131.579 74.785 1.00 20.69 174 ALA C N 1
ATOM 5145 C CA . ALA C 1 175 ? 128.300 132.115 74.121 1.00 20.69 174 ALA C CA 1
ATOM 5146 C C . ALA C 1 175 ? 128.587 132.450 72.661 1.00 20.69 174 ALA C C 1
ATOM 5147 O O . ALA C 1 175 ? 127.966 133.350 72.091 1.00 20.69 174 ALA C O 1
ATOM 5149 N N . VAL C 1 176 ? 129.521 131.732 72.043 1.00 21.66 175 VAL C N 1
ATOM 5150 C CA . VAL C 1 176 ? 129.887 131.937 70.646 1.00 21.66 175 VAL C CA 1
ATOM 5151 C C . VAL C 1 176 ? 129.242 130.840 69.813 1.00 21.66 175 VAL C C 1
ATOM 5152 O O . VAL C 1 176 ? 129.315 129.657 70.168 1.00 21.66 175 VAL C O 1
ATOM 5156 N N . ARG C 1 177 ? 128.612 131.225 68.705 1.00 24.16 176 ARG C N 1
ATOM 5157 C CA . ARG C 1 177 ? 127.891 130.289 67.857 1.00 24.16 176 ARG C CA 1
ATOM 5158 C C . ARG C 1 177 ? 128.291 130.472 66.399 1.00 24.16 176 ARG C C 1
ATOM 5159 O O . ARG C 1 177 ? 128.768 131.532 65.988 1.00 24.16 176 ARG C O 1
ATOM 5167 N N . ARG C 1 178 ? 128.088 129.410 65.622 1.00 26.27 177 ARG C N 1
ATOM 5168 C CA . ARG C 1 178 ? 128.304 129.413 64.183 1.00 26.27 177 ARG C CA 1
ATOM 5169 C C . ARG C 1 178 ? 127.090 128.808 63.493 1.00 26.27 177 ARG C C 1
ATOM 5170 O O . ARG C 1 178 ? 126.422 127.928 64.041 1.00 26.27 177 ARG C O 1
ATOM 5178 N N . VAL C 1 179 ? 126.809 129.287 62.282 1.00 26.81 178 VAL C N 1
ATOM 5179 C CA . VAL C 1 179 ? 125.678 128.785 61.509 1.00 26.81 178 VAL C CA 1
ATOM 5180 C C . VAL C 1 179 ? 126.175 128.218 60.185 1.00 26.81 178 VAL C C 1
ATOM 5181 O O . VAL C 1 179 ? 125.566 127.302 59.621 1.00 26.81 178 VAL C O 1
ATOM 5185 N N . ASP C 1 180 ? 127.302 128.741 59.698 1.00 27.48 179 ASP C N 1
ATOM 5186 C CA . ASP C 1 180 ? 127.868 128.345 58.405 1.00 27.48 179 ASP C CA 1
ATOM 5187 C C . ASP C 1 180 ? 126.863 128.552 57.274 1.00 27.48 179 ASP C C 1
ATOM 5188 O O . ASP C 1 180 ? 126.770 127.748 56.344 1.00 27.48 179 ASP C O 1
ATOM 5193 N N . MET C 1 181 ? 126.103 129.642 57.355 1.00 29.97 180 MET C N 1
ATOM 5194 C CA . MET C 1 181 ? 125.131 130.005 56.328 1.00 29.97 180 MET C CA 1
ATOM 5195 C C . MET C 1 181 ? 125.180 131.517 56.173 1.00 29.97 180 MET C C 1
ATOM 5196 O O . MET C 1 181 ? 124.729 132.248 57.060 1.00 29.97 180 MET C O 1
ATOM 5201 N N . ALA C 1 182 ? 125.718 131.985 55.054 1.00 27.75 181 ALA C N 1
ATOM 5202 C CA . ALA C 1 182 ? 125.948 133.409 54.850 1.00 27.75 181 ALA C CA 1
ATOM 5203 C C . ALA C 1 182 ? 125.812 133.709 53.361 1.00 27.75 181 ALA C C 1
ATOM 5204 O O . ALA C 1 182 ? 125.210 132.932 52.612 1.00 27.75 181 ALA C O 1
ATOM 5206 N N . GLY C 1 183 ? 126.368 134.844 52.932 1.00 25.51 182 GLY C N 1
ATOM 5207 C CA . GLY C 1 183 ? 126.126 135.367 51.597 1.00 25.51 182 GLY C CA 1
ATOM 5208 C C . GLY C 1 183 ? 126.509 134.440 50.460 1.00 25.51 182 GLY C C 1
ATOM 5209 O O . GLY C 1 183 ? 125.986 134.594 49.352 1.00 25.51 182 GLY C O 1
ATOM 5210 N N . ARG C 1 184 ? 127.419 133.492 50.696 1.00 28.14 183 ARG C N 1
ATOM 5211 C CA . ARG C 1 184 ? 127.775 132.548 49.639 1.00 28.14 183 ARG C CA 1
ATOM 5212 C C . ARG C 1 184 ? 126.582 131.691 49.239 1.00 28.14 183 ARG C C 1
ATOM 5213 O O . ARG C 1 184 ? 126.351 131.450 48.049 1.00 28.14 183 ARG C O 1
ATOM 5221 N N . ASP C 1 185 ? 125.811 131.219 50.222 1.00 32.34 184 ASP C N 1
ATOM 5222 C CA . ASP C 1 185 ? 124.634 130.414 49.916 1.00 32.34 184 ASP C CA 1
ATOM 5223 C C . ASP C 1 185 ? 123.526 131.252 49.295 1.00 32.34 184 ASP C C 1
ATOM 5224 O O . ASP C 1 185 ? 122.676 130.715 48.575 1.00 32.34 184 ASP C O 1
ATOM 5229 N N . LEU C 1 186 ? 123.509 132.558 49.565 1.00 29.79 185 LEU C N 1
ATOM 5230 C CA . LEU C 1 186 ? 122.502 133.425 48.964 1.00 29.79 185 LEU C CA 1
ATOM 5231 C C . LEU C 1 186 ? 122.678 133.514 47.454 1.00 29.79 185 LEU C C 1
ATOM 5232 O O . LEU C 1 186 ? 121.691 133.571 46.712 1.00 29.79 185 LEU C O 1
ATOM 5237 N N . THR C 1 187 ? 123.926 133.541 46.982 1.00 33.28 186 THR C N 1
ATOM 5238 C CA . THR C 1 187 ? 124.172 133.582 45.545 1.00 33.28 186 THR C CA 1
ATOM 5239 C C . THR C 1 187 ? 123.654 132.323 44.860 1.00 33.28 186 THR C C 1
ATOM 5240 O O . THR C 1 187 ? 123.035 132.398 43.793 1.00 33.28 186 THR C O 1
ATOM 5244 N N . GLU C 1 188 ? 123.896 131.157 45.462 1.00 34.84 187 GLU C N 1
ATOM 5245 C CA . GLU C 1 188 ? 123.419 129.909 44.876 1.00 34.84 187 GLU C CA 1
ATOM 5246 C C . GLU C 1 188 ? 121.897 129.848 44.862 1.00 34.84 187 GLU C C 1
ATOM 5247 O O . GLU C 1 188 ? 121.295 129.396 43.881 1.00 34.84 187 GLU C O 1
ATOM 5253 N N . TYR C 1 189 ? 121.255 130.293 45.944 1.00 32.91 188 TYR C N 1
ATOM 5254 C CA . TYR C 1 189 ? 119.797 130.301 45.985 1.00 32.91 188 TYR C CA 1
ATOM 5255 C C . TYR C 1 189 ? 119.223 131.263 44.954 1.00 32.91 188 TYR C C 1
ATOM 5256 O O . TYR C 1 189 ? 118.217 130.959 44.303 1.00 32.91 188 TYR C O 1
ATOM 5265 N N . LEU C 1 190 ? 119.843 132.435 44.797 1.00 37.39 189 LEU C N 1
ATOM 5266 C CA . LEU C 1 190 ? 119.389 133.381 43.784 1.00 37.39 189 LEU C CA 1
ATOM 5267 C C . LEU C 1 190 ? 119.576 132.816 42.382 1.00 37.39 189 LEU C C 1
ATOM 5268 O O . LEU C 1 190 ? 118.722 133.005 41.508 1.00 37.39 189 LEU C O 1
ATOM 5273 N N . MET C 1 191 ? 120.692 132.125 42.149 1.00 44.20 190 MET C N 1
ATOM 5274 C CA . MET C 1 191 ? 120.941 131.531 40.840 1.00 44.20 190 MET C CA 1
ATOM 5275 C C . MET C 1 191 ? 119.921 130.447 40.519 1.00 44.20 190 MET C C 1
ATOM 5276 O O . MET C 1 191 ? 119.454 130.344 39.378 1.00 44.20 190 MET C O 1
ATOM 5281 N N . LYS C 1 192 ? 119.566 129.623 41.509 1.00 43.05 191 LYS C N 1
ATOM 5282 C CA . LYS C 1 192 ? 118.607 128.549 41.271 1.00 43.05 191 LYS C CA 1
ATOM 5283 C C . LYS C 1 192 ? 117.219 129.095 40.960 1.00 43.05 191 LYS C C 1
ATOM 5284 O O . LYS C 1 192 ? 116.547 128.608 40.043 1.00 43.05 191 LYS C O 1
ATOM 5290 N N . ILE C 1 193 ? 116.769 130.106 41.708 1.00 42.58 192 ILE C N 1
ATOM 5291 C CA . ILE C 1 193 ? 115.434 130.659 41.486 1.00 42.58 192 ILE C CA 1
ATOM 5292 C C . ILE C 1 193 ? 115.368 131.581 40.282 1.00 42.58 192 ILE C C 1
ATOM 5293 O O . ILE C 1 193 ? 114.278 132.051 39.935 1.00 42.58 192 ILE C O 1
ATOM 5298 N N . MET C 1 194 ? 116.501 131.865 39.641 1.00 53.69 193 MET C N 1
ATOM 5299 C CA . MET C 1 194 ? 116.501 132.669 38.427 1.00 53.69 193 MET C CA 1
ATOM 5300 C C . MET C 1 194 ? 116.135 131.860 37.189 1.00 53.69 193 MET C C 1
ATOM 5301 O O . MET C 1 194 ? 115.810 132.451 36.155 1.00 53.69 193 MET C O 1
ATOM 5306 N N . MET C 1 195 ? 116.165 130.529 37.274 1.00 56.78 194 MET C N 1
ATOM 5307 C CA . MET C 1 195 ? 115.797 129.685 36.144 1.00 56.78 194 MET C CA 1
ATOM 5308 C C . MET C 1 195 ? 114.300 129.686 35.867 1.00 56.78 194 MET C C 1
ATOM 5309 O O . MET C 1 195 ? 113.889 129.236 34.793 1.00 56.78 194 MET C O 1
ATOM 5314 N N . GLU C 1 196 ? 113.481 130.169 36.805 1.00 61.92 195 GLU C N 1
ATOM 5315 C CA . GLU C 1 196 ? 112.039 130.204 36.582 1.00 61.92 195 GLU C CA 1
ATOM 5316 C C . GLU C 1 196 ? 111.674 131.116 35.420 1.00 61.92 195 GLU C C 1
ATOM 5317 O O . GLU C 1 196 ? 110.662 130.890 34.747 1.00 61.92 195 GLU C O 1
ATOM 5323 N N . THR C 1 197 ? 112.480 132.150 35.169 1.00 70.52 196 THR C N 1
ATOM 5324 C CA . THR C 1 197 ? 112.277 133.054 34.043 1.00 70.52 196 THR C CA 1
ATOM 5325 C C . THR C 1 197 ? 113.060 132.631 32.806 1.00 70.52 196 THR C C 1
ATOM 5326 O O . THR C 1 197 ? 113.384 133.476 31.962 1.00 70.52 196 THR C O 1
ATOM 5330 N N . GLY C 1 198 ? 113.374 131.344 32.678 1.00 71.94 197 GLY C N 1
ATOM 5331 C CA . GLY C 1 198 ? 114.134 130.857 31.545 1.00 71.94 197 GLY C CA 1
ATOM 5332 C C . GLY C 1 198 ? 115.631 130.984 31.740 1.00 71.94 197 GLY C C 1
ATOM 5333 O O . GLY C 1 198 ? 116.135 131.395 32.789 1.00 71.94 197 GLY C O 1
ATOM 5334 N N . THR C 1 199 ? 116.355 130.607 30.682 1.00 72.14 198 THR C N 1
ATOM 5335 C CA . THR C 1 199 ? 117.815 130.645 30.632 1.00 72.14 198 THR C CA 1
ATOM 5336 C C . THR C 1 199 ? 118.446 129.791 31.726 1.00 72.14 198 THR C C 1
ATOM 5337 O O . THR C 1 199 ? 117.751 129.050 32.429 1.00 72.14 198 THR C O 1
ATOM 5341 N N . THR C 1 200 ? 119.767 129.880 31.864 1.00 70.40 199 THR C N 1
ATOM 5342 C CA . THR C 1 200 ? 120.491 129.113 32.867 1.00 70.40 199 THR C CA 1
ATOM 5343 C C . THR C 1 200 ? 121.809 129.814 33.158 1.00 70.40 199 THR C C 1
ATOM 5344 O O . THR C 1 200 ? 122.281 130.638 32.371 1.00 70.40 199 THR C O 1
ATOM 5348 N N . PHE C 1 201 ? 122.397 129.473 34.304 1.00 67.10 200 PHE C N 1
ATOM 5349 C CA . PHE C 1 201 ? 123.643 130.084 34.757 1.00 67.10 200 PHE C CA 1
ATOM 5350 C C . PHE C 1 201 ? 124.581 129.027 35.321 1.00 67.10 200 PHE C C 1
ATOM 5351 O O . PHE C 1 201 ? 125.187 129.211 36.382 1.00 67.10 200 PHE C O 1
ATOM 5359 N N . THR C 1 202 ? 124.712 127.900 34.619 1.00 70.99 201 THR C N 1
ATOM 5360 C CA . THR C 1 202 ? 125.545 126.810 35.121 1.00 70.99 201 THR C CA 1
ATOM 5361 C C . THR C 1 202 ? 127.024 127.181 35.114 1.00 70.99 201 THR C C 1
ATOM 5362 O O . THR C 1 202 ? 127.735 126.927 36.094 1.00 70.99 201 THR C O 1
ATOM 5366 N N . THR C 1 203 ? 127.503 127.782 34.028 1.00 68.71 202 THR C N 1
ATOM 5367 C CA . THR C 1 203 ? 128.927 128.049 33.887 1.00 68.71 202 THR C CA 1
ATOM 5368 C C . THR C 1 203 ? 129.384 129.122 34.872 1.00 68.71 202 THR C C 1
ATOM 5369 O O . THR C 1 203 ? 128.607 129.970 35.322 1.00 68.71 202 THR C O 1
ATOM 5373 N N . THR C 1 204 ? 130.675 129.072 35.205 1.00 64.68 203 THR C N 1
ATOM 5374 C CA . THR C 1 204 ? 131.245 130.013 36.161 1.00 64.68 203 THR C CA 1
ATOM 5375 C C . THR C 1 204 ? 131.304 131.434 35.619 1.00 64.68 203 THR C C 1
ATOM 5376 O O . THR C 1 204 ? 131.401 132.380 36.408 1.00 64.68 203 THR C O 1
ATOM 5380 N N . ALA C 1 205 ? 131.263 131.605 34.296 1.00 61.73 204 ALA C N 1
ATOM 5381 C CA . ALA C 1 205 ? 131.256 132.949 33.727 1.00 61.73 204 ALA C CA 1
ATOM 5382 C C . ALA C 1 205 ? 130.003 133.711 34.135 1.00 61.73 204 ALA C C 1
ATOM 5383 O O . ALA C 1 205 ? 130.068 134.903 34.454 1.00 61.73 204 ALA C O 1
ATOM 5385 N N . GLU C 1 206 ? 128.851 133.039 34.131 1.00 63.87 205 GLU C N 1
ATOM 5386 C CA . GLU C 1 206 ? 127.603 133.667 34.543 1.00 63.87 205 GLU C CA 1
ATOM 5387 C C . GLU C 1 206 ? 127.411 133.678 36.053 1.00 63.87 205 GLU C C 1
ATOM 5388 O O . GLU C 1 206 ? 126.529 134.391 36.541 1.00 63.87 205 GLU C O 1
ATOM 5394 N N . LYS C 1 207 ? 128.204 132.907 36.802 1.00 59.36 206 LYS C N 1
ATOM 5395 C CA . LYS C 1 207 ? 128.103 132.942 38.257 1.00 59.36 206 LYS C CA 1
ATOM 5396 C C . LYS C 1 207 ? 128.501 134.308 38.801 1.00 59.36 206 LYS C C 1
ATOM 5397 O O . LYS C 1 207 ? 127.871 134.822 39.732 1.00 59.36 206 LYS C O 1
ATOM 5403 N N . GLU C 1 208 ? 129.551 134.908 38.234 1.00 55.64 207 GLU C N 1
ATOM 5404 C CA . GLU C 1 208 ? 129.954 136.246 38.652 1.00 55.64 207 GLU C CA 1
ATOM 5405 C C . GLU C 1 208 ? 128.891 137.282 38.312 1.00 55.64 207 GLU C C 1
ATOM 5406 O O . GLU C 1 208 ? 128.740 138.274 39.035 1.00 55.64 207 GLU C O 1
ATOM 5412 N N . ILE C 1 209 ? 128.149 137.072 37.223 1.00 51.78 208 ILE C N 1
ATOM 5413 C CA . ILE C 1 209 ? 127.076 137.992 36.863 1.00 51.78 208 ILE C CA 1
ATOM 5414 C C . ILE C 1 209 ? 125.974 137.967 37.914 1.00 51.78 208 ILE C C 1
ATOM 5415 O O . ILE C 1 209 ? 125.422 139.012 38.279 1.00 51.78 208 ILE C O 1
ATOM 5420 N N . VAL C 1 210 ? 125.634 136.777 38.415 1.00 47.92 209 VAL C N 1
ATOM 5421 C CA . VAL C 1 210 ? 124.593 136.663 39.433 1.00 47.92 209 VAL C CA 1
ATOM 5422 C C . VAL C 1 210 ? 125.010 137.388 40.706 1.00 47.92 209 VAL C C 1
ATOM 5423 O O . VAL C 1 210 ? 124.184 138.016 41.380 1.00 47.92 209 VAL C O 1
ATOM 5427 N N . ARG C 1 211 ? 126.297 137.316 41.055 1.00 44.68 210 ARG C N 1
ATOM 5428 C CA . ARG C 1 211 ? 126.777 137.988 42.258 1.00 44.68 210 ARG C CA 1
ATOM 5429 C C . ARG C 1 211 ? 126.602 139.498 42.155 1.00 44.68 210 ARG C C 1
ATOM 5430 O O . ARG C 1 211 ? 126.225 140.154 43.133 1.00 44.68 210 ARG C O 1
ATOM 5438 N N . ASN C 1 212 ? 126.870 140.069 40.978 1.00 46.99 211 ASN C N 1
ATOM 5439 C CA . ASN C 1 212 ? 126.701 141.507 40.798 1.00 46.99 211 ASN C CA 1
ATOM 5440 C C . ASN C 1 212 ? 125.244 141.925 40.943 1.00 46.99 211 ASN C C 1
ATOM 5441 O O . ASN C 1 212 ? 124.960 143.021 41.439 1.00 46.99 211 ASN C O 1
ATOM 5446 N N . VAL C 1 213 ? 124.309 141.077 40.509 1.00 44.67 212 VAL C N 1
ATOM 5447 C CA . VAL C 1 213 ? 122.892 141.387 40.675 1.00 44.67 212 VAL C CA 1
ATOM 5448 C C . VAL C 1 213 ? 122.525 141.427 42.153 1.00 44.67 212 VAL C C 1
ATOM 5449 O O . VAL C 1 213 ? 121.731 142.270 42.588 1.00 44.67 212 VAL C O 1
ATOM 5453 N N . LYS C 1 214 ? 123.095 140.517 42.947 1.00 35.71 213 LYS C N 1
ATOM 5454 C CA . LYS C 1 214 ? 122.787 140.474 44.373 1.00 35.71 213 LYS C CA 1
ATOM 5455 C C . LYS C 1 214 ? 123.237 141.746 45.079 1.00 35.71 213 LYS C C 1
ATOM 5456 O O . LYS C 1 214 ? 122.539 142.256 45.963 1.00 35.71 213 LYS C O 1
ATOM 5462 N N . GLU C 1 215 ? 124.395 142.276 44.700 1.00 35.74 214 GLU C N 1
ATOM 5463 C CA . GLU C 1 215 ? 125.000 143.406 45.389 1.00 35.74 214 GLU C CA 1
ATOM 5464 C C . GLU C 1 215 ? 124.494 144.756 44.899 1.00 35.74 214 GLU C C 1
ATOM 5465 O O . GLU C 1 215 ? 124.948 145.787 45.404 1.00 35.74 214 GLU C O 1
ATOM 5471 N N . GLN C 1 216 ? 123.576 144.784 43.934 1.00 45.26 215 GLN C N 1
ATOM 5472 C CA . GLN C 1 216 ? 123.133 146.055 43.372 1.00 45.26 215 GLN C CA 1
ATOM 5473 C C . GLN C 1 216 ? 121.618 146.218 43.418 1.00 45.26 215 GLN C C 1
ATOM 5474 O O . GLN C 1 216 ? 121.119 147.337 43.578 1.00 45.26 215 GLN C O 1
ATOM 5480 N N . LEU C 1 217 ? 120.877 145.120 43.281 1.00 46.92 216 LEU C N 1
ATOM 5481 C CA . LEU C 1 217 ? 119.425 145.187 43.171 1.00 46.92 216 LEU C CA 1
ATOM 5482 C C . LEU C 1 217 ? 118.679 144.580 44.349 1.00 46.92 216 LEU C C 1
ATOM 5483 O O . LEU C 1 217 ? 117.569 145.023 44.647 1.00 46.92 216 LEU C O 1
ATOM 5488 N N . CYS C 1 218 ? 119.251 143.585 45.020 1.00 45.10 217 CYS C N 1
ATOM 5489 C CA . CYS C 1 218 ? 118.542 142.907 46.097 1.00 45.10 217 CYS C CA 1
ATOM 5490 C C . CYS C 1 218 ? 118.365 143.824 47.302 1.00 45.10 217 CYS C C 1
ATOM 5491 O O . CYS C 1 218 ? 119.230 144.648 47.611 1.00 45.10 217 CYS C O 1
ATOM 5494 N N . TYR C 1 219 ? 117.231 143.673 47.983 1.00 46.62 218 TYR C N 1
ATOM 5495 C CA . TYR C 1 219 ? 116.937 144.444 49.181 1.00 46.62 218 TYR C CA 1
ATOM 5496 C C . TYR C 1 219 ? 116.028 143.620 50.080 1.00 46.62 218 TYR C C 1
ATOM 5497 O O . TYR C 1 219 ? 115.351 142.694 49.628 1.00 46.62 218 TYR C O 1
ATOM 5506 N N . VAL C 1 220 ? 116.010 143.974 51.360 1.00 42.58 219 VAL C N 1
ATOM 5507 C CA . VAL C 1 220 ? 115.207 143.267 52.352 1.00 42.58 219 VAL C CA 1
ATOM 5508 C C . VAL C 1 220 ? 113.839 143.929 52.446 1.00 42.58 219 VAL C C 1
ATOM 5509 O O . VAL C 1 220 ? 113.738 145.150 52.608 1.00 42.58 219 VAL C O 1
ATOM 5513 N N . ALA C 1 221 ? 112.787 143.122 52.341 1.00 54.42 220 ALA C N 1
ATOM 5514 C CA . ALA C 1 221 ? 111.419 143.611 52.435 1.00 54.42 220 ALA C CA 1
ATOM 5515 C C . ALA C 1 221 ? 110.960 143.587 53.887 1.00 54.42 220 ALA C C 1
ATOM 5516 O O . ALA C 1 221 ? 111.189 142.605 54.601 1.00 54.42 220 ALA C O 1
ATOM 5518 N N . LEU C 1 222 ? 110.315 144.673 54.320 1.00 59.28 221 LEU C N 1
ATOM 5519 C CA . LEU C 1 222 ? 109.863 144.761 55.705 1.00 59.28 221 LEU C CA 1
ATOM 5520 C C . LEU C 1 222 ? 108.800 143.714 56.014 1.00 59.28 221 LEU C C 1
ATOM 5521 O O . LEU C 1 222 ? 108.835 143.077 57.074 1.00 59.28 221 LEU C O 1
ATOM 5526 N N . ASP C 1 223 ? 107.848 143.520 55.104 1.00 75.99 222 ASP C N 1
ATOM 5527 C CA . ASP C 1 223 ? 106.776 142.542 55.272 1.00 75.99 222 ASP C CA 1
ATOM 5528 C C . ASP C 1 223 ? 106.852 141.557 54.114 1.00 75.99 222 ASP C C 1
ATOM 5529 O O . ASP C 1 223 ? 106.508 141.900 52.977 1.00 75.99 222 ASP C O 1
ATOM 5534 N N . PHE C 1 224 ? 107.300 140.334 54.403 1.00 73.28 223 PHE C N 1
ATOM 5535 C CA . PHE C 1 224 ? 107.525 139.353 53.346 1.00 73.28 223 PHE C CA 1
ATOM 5536 C C . PHE C 1 224 ? 106.217 138.918 52.697 1.00 73.28 223 PHE C C 1
ATOM 5537 O O . PHE C 1 224 ? 106.123 138.833 51.467 1.00 73.28 223 PHE C O 1
ATOM 5545 N N . GLU C 1 225 ? 105.195 138.633 53.508 1.00 81.79 224 GLU C N 1
ATOM 5546 C CA . GLU C 1 225 ? 103.939 138.128 52.961 1.00 81.79 224 GLU C CA 1
ATOM 5547 C C . GLU C 1 225 ? 103.236 139.178 52.108 1.00 81.79 224 GLU C C 1
ATOM 5548 O O . GLU C 1 225 ? 102.676 138.854 51.054 1.00 81.79 224 GLU C O 1
ATOM 5554 N N . GLU C 1 226 ? 103.248 140.438 52.547 1.00 82.20 225 GLU C N 1
ATOM 5555 C CA . GLU C 1 226 ? 102.566 141.490 51.802 1.00 82.20 225 GLU C CA 1
ATOM 5556 C C . GLU C 1 226 ? 103.213 141.719 50.442 1.00 82.20 225 GLU C C 1
ATOM 5557 O O . GLU C 1 226 ? 102.514 141.919 49.442 1.00 82.20 225 GLU C O 1
ATOM 5563 N N . GLU C 1 227 ? 104.546 141.699 50.385 1.00 82.78 226 GLU C N 1
ATOM 5564 C CA . GLU C 1 227 ? 105.237 141.968 49.127 1.00 82.78 226 GLU C CA 1
ATOM 5565 C C . GLU C 1 227 ? 104.974 140.875 48.099 1.00 82.78 226 GLU C C 1
ATOM 5566 O O . GLU C 1 227 ? 104.825 141.164 46.907 1.00 82.78 226 GLU C O 1
ATOM 5572 N N . MET C 1 228 ? 104.919 139.615 48.538 1.00 84.34 227 MET C N 1
ATOM 5573 C CA . MET C 1 228 ? 104.720 138.513 47.601 1.00 84.34 227 MET C CA 1
ATOM 5574 C C . MET C 1 228 ? 103.376 138.620 46.891 1.00 84.34 227 MET C C 1
ATOM 5575 O O . MET C 1 228 ? 103.289 138.406 45.676 1.00 84.34 227 MET C O 1
ATOM 5580 N N . THR C 1 229 ? 102.315 138.950 47.631 1.00 83.14 228 THR C N 1
ATOM 5581 C CA . THR C 1 229 ? 100.988 139.016 47.027 1.00 83.14 228 THR C CA 1
ATOM 5582 C C . THR C 1 229 ? 100.863 140.204 46.080 1.00 83.14 228 THR C C 1
ATOM 5583 O O . THR C 1 229 ? 100.309 140.073 44.983 1.00 83.14 228 THR C O 1
ATOM 5587 N N . ASN C 1 230 ? 101.372 141.369 46.484 1.00 83.97 229 ASN C N 1
ATOM 5588 C CA . ASN C 1 230 ? 101.225 142.571 45.674 1.00 83.97 229 ASN C CA 1
ATOM 5589 C C . ASN C 1 230 ? 102.223 142.642 44.526 1.00 83.97 229 ASN C C 1
ATOM 5590 O O . ASN C 1 230 ? 102.028 143.445 43.606 1.00 83.97 229 ASN C O 1
ATOM 5595 N N . SER C 1 231 ? 103.284 141.833 44.557 1.00 86.04 230 SER C N 1
ATOM 5596 C CA . SER C 1 231 ? 104.239 141.831 43.452 1.00 86.04 230 SER C CA 1
ATOM 5597 C C . SER C 1 231 ? 103.615 141.261 42.185 1.00 86.04 230 SER C C 1
ATOM 5598 O O . SER C 1 231 ? 103.875 141.755 41.082 1.00 86.04 230 SER C O 1
ATOM 5601 N N . ALA C 1 232 ? 102.798 140.214 42.323 1.00 87.28 231 ALA C N 1
ATOM 5602 C CA . ALA C 1 232 ? 102.162 139.610 41.156 1.00 87.28 231 ALA C CA 1
ATOM 5603 C C . ALA C 1 232 ? 101.219 140.589 40.470 1.00 87.28 231 ALA C C 1
ATOM 5604 O O . ALA C 1 232 ? 101.170 140.655 39.236 1.00 87.28 231 ALA C O 1
ATOM 5606 N N . LYS C 1 233 ? 100.454 141.353 41.254 1.00 88.62 232 LYS C N 1
ATOM 5607 C CA . LYS C 1 233 ? 99.554 142.342 40.669 1.00 88.62 232 LYS C CA 1
ATOM 5608 C C . LYS C 1 233 ? 100.329 143.432 39.940 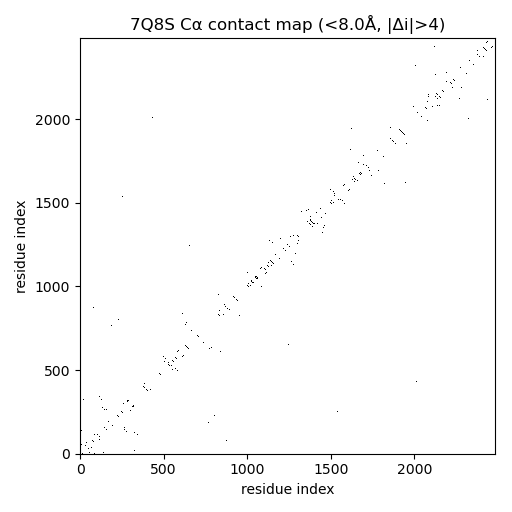1.00 88.62 232 LYS C C 1
ATOM 5609 O O . LYS C 1 233 ? 99.949 143.844 38.837 1.00 88.62 232 LYS C O 1
ATOM 5615 N N . SER C 1 234 ? 101.421 143.913 40.539 1.00 87.47 233 SER C N 1
ATOM 5616 C CA . SER C 1 234 ? 102.211 144.961 39.902 1.00 87.47 233 SER C CA 1
ATOM 5617 C C . SER C 1 234 ? 103.030 144.411 38.741 1.00 87.47 233 SER C C 1
ATOM 5618 O O . SER C 1 234 ? 103.123 145.048 37.685 1.00 87.47 233 SER C O 1
ATOM 5621 N N . ALA C 1 235 ? 103.627 143.229 38.919 1.00 87.14 234 ALA C N 1
ATOM 5622 C CA . ALA C 1 235 ? 104.473 142.598 37.903 1.00 87.14 234 ALA C CA 1
ATOM 5623 C C . ALA C 1 235 ? 105.603 143.528 37.463 1.00 87.14 234 ALA C C 1
ATOM 5624 O O . ALA C 1 235 ? 105.956 143.594 36.284 1.00 87.14 234 ALA C O 1
ATOM 5626 N N . ASN C 1 236 ? 106.176 144.251 38.421 1.00 83.40 235 ASN C N 1
ATOM 5627 C CA . ASN C 1 236 ? 107.248 145.191 38.127 1.00 83.40 235 ASN C CA 1
ATOM 5628 C C . ASN C 1 236 ? 108.584 144.467 38.021 1.00 83.40 235 ASN C C 1
ATOM 5629 O O . ASN C 1 236 ? 108.882 143.563 38.807 1.00 83.40 235 ASN C O 1
ATOM 5634 N N . GLU C 1 237 ? 109.388 144.873 37.041 1.00 77.61 236 GLU C N 1
ATOM 5635 C CA . GLU C 1 237 ? 110.710 144.302 36.830 1.00 77.61 236 GLU C CA 1
ATOM 5636 C C . GLU C 1 237 ? 111.699 145.420 36.534 1.00 77.61 236 GLU C C 1
ATOM 5637 O O . GLU C 1 237 ? 111.325 146.509 36.093 1.00 77.61 236 GLU C O 1
ATOM 5643 N N . GLU C 1 238 ? 112.975 145.135 36.784 1.00 77.28 237 GLU C N 1
ATOM 5644 C CA . GLU C 1 238 ? 114.053 146.084 36.557 1.00 77.28 237 GLU C CA 1
ATOM 5645 C C . GLU C 1 238 ? 115.052 145.505 35.565 1.00 77.28 237 GLU C C 1
ATOM 5646 O O . GLU C 1 238 ? 115.176 144.286 35.422 1.00 77.28 237 GLU C O 1
ATOM 5652 N N . ALA C 1 239 ? 115.767 146.395 34.885 1.00 69.12 238 ALA C N 1
ATOM 5653 C CA . ALA C 1 239 ? 116.675 146.017 33.812 1.00 69.12 238 ALA C CA 1
ATOM 5654 C C . ALA C 1 239 ? 118.113 145.967 34.312 1.00 69.12 238 ALA C C 1
ATOM 5655 O O . ALA C 1 239 ? 118.561 146.854 35.045 1.00 69.12 238 ALA C O 1
ATOM 5657 N N . PHE C 1 240 ? 118.831 144.921 33.909 1.00 63.46 239 PHE C N 1
ATOM 5658 C CA . PHE C 1 240 ? 120.246 144.761 34.207 1.00 63.46 239 PHE C CA 1
ATOM 5659 C C . PHE C 1 240 ? 120.988 144.474 32.911 1.00 63.46 239 PHE C C 1
ATOM 5660 O O . PHE C 1 240 ? 120.509 143.709 32.070 1.00 63.46 239 PHE C O 1
ATOM 5668 N N . GLU C 1 241 ? 122.157 145.088 32.752 1.00 64.92 240 GLU C N 1
ATOM 5669 C CA . GLU C 1 241 ? 122.914 145.018 31.509 1.00 64.92 240 GLU C CA 1
ATOM 5670 C C . GLU C 1 241 ? 124.011 143.967 31.630 1.00 64.92 240 GLU C C 1
ATOM 5671 O O . GLU C 1 241 ? 124.855 144.043 32.529 1.00 64.92 240 GLU C O 1
ATOM 5677 N N . LEU C 1 242 ? 123.995 142.995 30.723 1.00 62.00 241 LEU C N 1
ATOM 5678 C CA . LEU C 1 242 ? 125.009 141.958 30.675 1.00 62.00 241 LEU C CA 1
ATOM 5679 C C . LEU C 1 242 ? 126.285 142.484 30.023 1.00 62.00 241 LEU C C 1
ATOM 5680 O O . LEU C 1 242 ? 126.257 143.487 29.305 1.00 62.00 241 LEU C O 1
ATOM 5685 N N . PRO C 1 243 ? 127.425 141.832 30.272 1.00 62.22 242 PRO C N 1
ATOM 5686 C CA . PRO C 1 243 ? 128.667 142.258 29.604 1.00 62.22 242 PRO C CA 1
ATOM 5687 C C . PRO C 1 243 ? 128.591 142.207 28.088 1.00 62.22 242 PRO C C 1
ATOM 5688 O O . PRO C 1 243 ? 129.215 143.038 27.417 1.00 62.22 242 PRO C O 1
ATOM 5692 N N . ASP C 1 244 ? 127.844 141.254 27.526 1.00 65.07 243 ASP C N 1
ATOM 5693 C CA . ASP C 1 244 ? 127.694 141.154 26.080 1.00 65.07 243 ASP C CA 1
ATOM 5694 C C . ASP C 1 244 ? 126.889 142.304 25.489 1.00 65.07 243 ASP C C 1
ATOM 5695 O O . ASP C 1 244 ? 126.897 142.481 24.267 1.00 65.07 243 ASP C O 1
ATOM 5700 N N . GLY C 1 245 ? 126.208 143.091 26.319 1.00 62.31 244 GLY C N 1
ATOM 5701 C CA . GLY C 1 245 ? 125.368 144.171 25.854 1.00 62.31 244 GLY C CA 1
ATOM 5702 C C . GLY C 1 245 ? 123.883 143.892 25.923 1.00 62.31 244 GLY C C 1
ATOM 5703 O O . GLY C 1 245 ? 123.088 144.834 25.813 1.00 62.31 244 GLY C O 1
ATOM 5704 N N . ASN C 1 246 ? 123.486 142.636 26.102 1.00 62.90 245 ASN C N 1
ATOM 5705 C CA . ASN C 1 246 ? 122.078 142.310 26.248 1.00 62.90 245 ASN C CA 1
ATOM 5706 C C . ASN C 1 246 ? 121.559 142.788 27.600 1.00 62.90 245 ASN C C 1
ATOM 5707 O O . ASN C 1 246 ? 122.314 142.977 28.558 1.00 62.90 245 ASN C O 1
ATOM 5712 N N . VAL C 1 247 ? 120.245 142.983 27.670 1.00 61.89 246 VAL C N 1
ATOM 5713 C CA . VAL C 1 247 ? 119.579 143.497 28.862 1.00 61.89 246 VAL C CA 1
ATOM 5714 C C . VAL C 1 247 ? 118.741 142.381 29.467 1.00 61.89 246 VAL C C 1
ATOM 5715 O O . VAL C 1 247 ? 117.949 141.739 28.767 1.00 61.89 246 VAL C O 1
ATOM 5719 N N . MET C 1 248 ? 118.916 142.152 30.765 1.00 68.28 247 MET C N 1
ATOM 5720 C CA . MET C 1 248 ? 118.198 141.118 31.496 1.00 68.28 247 MET C CA 1
ATOM 5721 C C . MET C 1 248 ? 117.226 141.763 32.475 1.00 68.28 247 MET C C 1
ATOM 5722 O O . MET C 1 248 ? 117.525 142.805 33.066 1.00 68.28 247 MET C O 1
ATOM 5727 N N . MET C 1 249 ? 116.062 141.142 32.641 1.00 71.72 248 MET C N 1
ATOM 5728 C CA . MET C 1 249 ? 115.007 141.654 33.505 1.00 71.72 248 MET C CA 1
ATOM 5729 C C . MET C 1 249 ? 114.922 140.810 34.769 1.00 71.72 248 MET C C 1
ATOM 5730 O O . MET C 1 249 ? 114.885 139.577 34.697 1.00 71.72 248 MET C O 1
ATOM 5735 N N . VAL C 1 250 ? 114.886 141.477 35.921 1.00 70.53 249 VAL C N 1
ATOM 5736 C CA . VAL C 1 250 ? 114.805 140.825 37.222 1.00 70.53 249 VAL C CA 1
ATOM 5737 C C . VAL C 1 250 ? 113.496 141.235 37.880 1.00 70.53 249 VAL C C 1
ATOM 5738 O O . VAL C 1 250 ? 113.182 142.429 37.958 1.00 70.53 249 VAL C O 1
ATOM 5742 N N . GLY C 1 251 ? 112.737 140.249 38.353 1.00 65.35 250 GLY C N 1
ATOM 5743 C CA . GLY C 1 251 ? 111.427 140.509 38.918 1.00 65.35 250 GLY C CA 1
ATOM 5744 C C . GLY C 1 251 ? 111.388 140.530 40.431 1.00 65.35 250 GLY C C 1
ATOM 5745 O O . GLY C 1 251 ? 111.986 141.406 41.063 1.00 65.35 250 GLY C O 1
ATOM 5746 N N . ASN C 1 252 ? 110.683 139.569 41.024 1.00 62.13 251 ASN C N 1
ATOM 5747 C CA . ASN C 1 252 ? 110.506 139.508 42.469 1.00 62.13 251 ASN C CA 1
ATOM 5748 C C . ASN C 1 252 ? 111.652 138.805 43.184 1.00 62.13 251 ASN C C 1
ATOM 5749 O O . ASN C 1 252 ? 111.617 138.696 44.414 1.00 62.13 251 ASN C O 1
ATOM 5754 N N . GLN C 1 253 ? 112.659 138.326 42.453 1.00 57.13 252 GLN C N 1
ATOM 5755 C CA . GLN C 1 253 ? 113.805 137.679 43.080 1.00 57.13 252 GLN C CA 1
ATOM 5756 C C . GLN C 1 253 ? 114.663 138.651 43.878 1.00 57.13 252 GLN C C 1
ATOM 5757 O O . GLN C 1 253 ? 115.549 138.204 44.614 1.00 57.13 252 GLN C O 1
ATOM 5763 N N . ARG C 1 254 ? 114.432 139.958 43.739 1.00 57.39 253 ARG C N 1
ATOM 5764 C CA . ARG C 1 254 ? 115.244 140.941 44.449 1.00 57.39 253 ARG C CA 1
ATOM 5765 C C . ARG C 1 254 ? 115.088 140.805 45.958 1.00 57.39 253 ARG C C 1
ATOM 5766 O O . ARG C 1 254 ? 116.076 140.834 46.701 1.00 57.39 253 ARG C O 1
ATOM 5774 N N . PHE C 1 255 ? 113.852 140.654 46.435 1.00 55.75 254 PHE C N 1
ATOM 5775 C CA . PHE C 1 255 ? 113.594 140.580 47.866 1.00 55.75 254 PHE C CA 1
ATOM 5776 C C . PHE C 1 255 ? 113.418 139.157 48.381 1.00 55.75 254 PHE C C 1
ATOM 5777 O O . PHE C 1 255 ? 113.352 138.963 49.599 1.00 55.75 254 PHE C O 1
ATOM 5785 N N . ARG C 1 256 ? 113.337 138.164 47.495 1.00 50.70 255 ARG C N 1
ATOM 5786 C CA . ARG C 1 256 ? 113.232 136.781 47.947 1.00 50.70 255 ARG C CA 1
ATOM 5787 C C . ARG C 1 256 ? 114.576 136.238 48.420 1.00 50.70 255 ARG C C 1
ATOM 5788 O O . ARG C 1 256 ? 114.626 135.435 49.358 1.00 50.70 255 ARG C O 1
ATOM 5796 N N . CYS C 1 257 ? 115.668 136.654 47.777 1.00 44.84 256 CYS C N 1
ATOM 5797 C CA . CYS C 1 257 ? 116.988 136.139 48.140 1.00 44.84 256 CYS C CA 1
ATOM 5798 C C . CYS C 1 257 ? 117.406 136.491 49.564 1.00 44.84 256 CYS C C 1
ATOM 5799 O O . CYS C 1 257 ? 117.844 135.583 50.292 1.00 44.84 256 CYS C O 1
ATOM 5802 N N . PRO C 1 258 ? 117.319 137.745 50.029 1.00 42.97 257 PRO C N 1
ATOM 5803 C CA . PRO C 1 258 ? 117.766 138.034 51.402 1.00 42.97 257 PRO C CA 1
ATOM 5804 C C . PRO C 1 258 ? 116.880 137.434 52.479 1.00 42.97 257 PRO C C 1
ATOM 5805 O O . PRO C 1 258 ? 117.302 137.384 53.641 1.00 42.97 257 PRO C O 1
ATOM 5809 N N . GLU C 1 259 ? 115.671 136.980 52.141 1.00 43.13 258 GLU C N 1
ATOM 5810 C CA . GLU C 1 259 ? 114.778 136.415 53.146 1.00 43.13 258 GLU C CA 1
ATOM 5811 C C . GLU C 1 259 ? 115.304 135.104 53.718 1.00 43.13 258 GLU C C 1
ATOM 5812 O O . GLU C 1 259 ? 114.835 134.672 54.777 1.00 43.13 258 GLU C O 1
ATOM 5818 N N . VAL C 1 260 ? 116.267 134.467 53.049 1.00 36.77 259 VAL C N 1
ATOM 5819 C CA . VAL C 1 260 ? 116.831 133.218 53.554 1.00 36.77 259 VAL C CA 1
ATOM 5820 C C . VAL C 1 260 ? 117.527 133.437 54.890 1.00 36.77 259 VAL C C 1
ATOM 5821 O O . VAL C 1 260 ? 117.555 132.539 55.739 1.00 36.77 259 VAL C O 1
ATOM 5825 N N . LEU C 1 261 ? 118.092 134.628 55.104 1.00 34.13 260 LEU C N 1
ATOM 5826 C CA . LEU C 1 261 ? 118.796 134.903 56.353 1.00 34.13 260 LEU C CA 1
ATOM 5827 C C . LEU C 1 261 ? 117.859 134.819 57.553 1.00 34.13 260 LEU C C 1
ATOM 5828 O O . LEU C 1 261 ? 118.223 134.263 58.595 1.00 34.13 260 LEU C O 1
ATOM 5833 N N . PHE C 1 262 ? 116.651 135.369 57.428 1.00 35.95 261 PHE C N 1
ATOM 5834 C CA . PHE C 1 262 ? 115.716 135.364 58.548 1.00 35.95 261 PHE C CA 1
ATOM 5835 C C . PHE C 1 262 ? 115.070 133.998 58.747 1.00 35.95 261 PHE C C 1
ATOM 5836 O O . PHE C 1 262 ? 114.848 133.576 59.887 1.00 35.95 261 PHE C O 1
ATOM 5844 N N . LYS C 1 263 ? 114.759 133.294 57.658 1.00 37.25 262 LYS C N 1
ATOM 5845 C CA . LYS C 1 263 ? 114.173 131.955 57.719 1.00 37.25 262 LYS C CA 1
ATOM 5846 C C . LYS C 1 263 ? 115.007 131.018 56.857 1.00 37.25 262 LYS C C 1
ATOM 5847 O O . LYS C 1 263 ? 114.747 130.858 55.656 1.00 37.25 262 LYS C O 1
ATOM 5853 N N . PRO C 1 264 ? 116.019 130.373 57.437 1.00 35.41 263 PRO C N 1
ATOM 5854 C CA . PRO C 1 264 ? 116.908 129.503 56.659 1.00 35.41 263 PRO C CA 1
ATOM 5855 C C . PRO C 1 264 ? 116.308 128.162 56.268 1.00 35.41 263 PRO C C 1
ATOM 5856 O O . PRO C 1 264 ? 117.045 127.298 55.786 1.00 35.41 263 PRO C O 1
ATOM 5860 N N . SER C 1 265 ? 115.004 127.956 56.461 1.00 37.48 264 SER C N 1
ATOM 5861 C CA . SER C 1 265 ? 114.383 126.701 56.056 1.00 37.48 264 SER C CA 1
ATOM 5862 C C . SER C 1 265 ? 114.159 126.627 54.552 1.00 37.48 264 SER C C 1
ATOM 5863 O O . SER C 1 265 ? 113.896 125.539 54.031 1.00 37.48 264 SER C O 1
ATOM 5866 N N . LEU C 1 266 ? 114.259 127.756 53.845 1.00 34.28 265 LEU C N 1
ATOM 5867 C CA . LEU C 1 266 ? 114.044 127.762 52.404 1.00 34.28 265 LEU C CA 1
ATOM 5868 C C . LEU C 1 266 ? 115.143 127.031 51.647 1.00 34.28 265 LEU C C 1
ATOM 5869 O O . LEU C 1 266 ? 114.935 126.657 50.488 1.00 34.28 265 LEU C O 1
ATOM 5874 N N . ILE C 1 267 ? 116.300 126.821 52.265 1.00 36.23 266 ILE C N 1
ATOM 5875 C CA . ILE C 1 267 ? 117.407 126.122 51.630 1.00 36.23 266 ILE C CA 1
ATOM 5876 C C . ILE C 1 267 ? 117.646 124.759 52.278 1.00 36.23 266 ILE C C 1
ATOM 5877 O O . ILE C 1 267 ? 118.737 124.203 52.170 1.00 36.23 266 ILE C O 1
ATOM 5882 N N . GLY C 1 268 ? 116.636 124.212 52.950 1.00 42.63 267 GLY C N 1
ATOM 5883 C CA . GLY C 1 268 ? 116.753 122.907 53.564 1.00 42.63 267 GLY C CA 1
ATOM 5884 C C . GLY C 1 268 ? 117.396 122.885 54.930 1.00 42.63 267 GLY C C 1
ATOM 5885 O O . GLY C 1 268 ? 117.647 121.796 55.459 1.00 42.63 267 GLY C O 1
ATOM 5886 N N . LEU C 1 269 ? 117.676 124.045 55.519 1.00 43.27 268 LEU C N 1
ATOM 5887 C CA . LEU C 1 269 ? 118.271 124.129 56.852 1.00 43.27 268 LEU C CA 1
ATOM 5888 C C . LEU C 1 269 ? 117.149 124.402 57.848 1.00 43.27 268 LEU C C 1
ATOM 5889 O O . LEU C 1 269 ? 116.870 125.547 58.202 1.00 43.27 268 LEU C O 1
ATOM 5894 N N . ASP C 1 270 ? 116.493 123.329 58.296 1.00 52.42 269 ASP C N 1
ATOM 5895 C CA . ASP C 1 270 ? 115.412 123.477 59.264 1.00 52.42 269 ASP C CA 1
ATOM 5896 C C . ASP C 1 270 ? 115.951 123.771 60.658 1.00 52.42 269 ASP C C 1
ATOM 5897 O O . ASP C 1 270 ? 115.354 124.551 61.409 1.00 52.42 269 ASP C O 1
ATOM 5902 N N . GLU C 1 271 ? 117.076 123.155 61.022 1.00 57.62 270 GLU C N 1
ATOM 5903 C CA . GLU C 1 271 ? 117.633 123.321 62.358 1.00 57.62 270 GLU C CA 1
ATOM 5904 C C . GLU C 1 271 ? 118.316 124.669 62.555 1.00 57.62 270 GLU C C 1
ATOM 5905 O O . GLU C 1 271 ? 118.476 125.103 63.701 1.00 57.62 270 GLU C O 1
ATOM 5911 N N . ALA C 1 272 ? 118.717 125.334 61.478 1.00 45.72 271 ALA C N 1
ATOM 5912 C CA . ALA C 1 272 ? 119.395 126.619 61.602 1.00 45.72 271 ALA C CA 1
ATOM 5913 C C . ALA C 1 272 ? 118.444 127.658 62.189 1.00 45.72 271 ALA C C 1
ATOM 5914 O O . ALA C 1 272 ? 117.285 127.738 61.766 1.00 45.72 271 ALA C O 1
ATOM 5916 N N . PRO C 1 273 ? 118.887 128.461 63.158 1.00 35.12 272 PRO C N 1
ATOM 5917 C CA . PRO C 1 273 ? 117.963 129.376 63.842 1.00 35.12 272 PRO C CA 1
ATOM 5918 C C . PRO C 1 273 ? 117.658 130.653 63.072 1.00 35.12 272 PRO C C 1
ATOM 5919 O O . PRO C 1 273 ? 116.535 131.162 63.136 1.00 35.12 272 PRO C O 1
ATOM 5923 N N . GLY C 1 274 ? 118.636 131.178 62.341 1.00 31.39 273 GLY C N 1
ATOM 5924 C CA . GLY C 1 274 ? 118.498 132.465 61.694 1.00 31.39 273 GLY C CA 1
ATOM 5925 C C . GLY C 1 274 ? 119.028 133.601 62.551 1.00 31.39 273 GLY C C 1
ATOM 5926 O O . GLY C 1 274 ? 119.408 133.431 63.711 1.00 31.39 273 GLY C O 1
ATOM 5927 N N . PHE C 1 275 ? 119.054 134.794 61.955 1.00 28.46 274 PHE C N 1
ATOM 5928 C CA . PHE C 1 275 ? 119.641 135.947 62.639 1.00 28.46 274 PHE C CA 1
ATOM 5929 C C . PHE C 1 275 ? 118.920 136.323 63.929 1.00 28.46 274 PHE C C 1
ATOM 5930 O O . PHE C 1 275 ? 119.594 136.441 64.967 1.00 28.46 274 PHE C O 1
ATOM 5938 N N . PRO C 1 276 ? 117.597 136.537 63.954 1.00 28.53 275 PRO C N 1
ATOM 5939 C CA . PRO C 1 276 ? 116.970 136.956 65.221 1.00 28.53 275 PRO C CA 1
ATOM 5940 C C . PRO C 1 276 ? 117.086 135.925 66.330 1.00 28.53 275 PRO C C 1
ATOM 5941 O O . PRO C 1 276 ? 117.227 136.297 67.502 1.00 28.53 275 PRO C O 1
ATOM 5945 N N . GLU C 1 277 ? 117.029 134.635 65.997 1.00 28.89 276 GLU C N 1
ATOM 5946 C CA . GLU C 1 277 ? 117.141 133.601 67.018 1.00 28.89 276 GLU C CA 1
ATOM 5947 C C . GLU C 1 277 ? 118.578 133.396 67.475 1.00 28.89 276 GLU C C 1
ATOM 5948 O O . GLU C 1 277 ? 118.808 133.045 68.637 1.00 28.89 276 GLU C O 1
ATOM 5954 N N . MET C 1 278 ? 119.549 133.599 66.583 1.00 25.88 277 MET C N 1
ATOM 5955 C CA . MET C 1 278 ? 120.948 133.408 66.952 1.00 25.88 277 MET C CA 1
ATOM 5956 C C . MET C 1 278 ? 121.374 134.394 68.032 1.00 25.88 277 MET C C 1
ATOM 5957 O O . MET C 1 278 ? 122.098 134.030 68.966 1.00 25.88 277 MET C O 1
ATOM 5962 N N . VAL C 1 279 ? 120.940 135.650 67.916 1.00 21.95 278 VAL C N 1
ATOM 5963 C CA . VAL C 1 279 ? 121.271 136.649 68.928 1.00 21.95 278 VAL C CA 1
ATOM 5964 C C . VAL C 1 279 ? 120.587 136.323 70.249 1.00 21.95 278 VAL C C 1
ATOM 5965 O O . VAL C 1 279 ? 121.200 136.412 71.319 1.00 21.95 278 VAL C O 1
ATOM 5969 N N . TYR C 1 280 ? 119.309 135.939 70.197 1.00 23.47 279 TYR C N 1
ATOM 5970 C CA . TYR C 1 280 ? 118.559 135.671 71.421 1.00 23.47 279 TYR C CA 1
ATOM 5971 C C . TYR C 1 280 ? 119.150 134.501 72.195 1.00 23.47 279 TYR C C 1
ATOM 5972 O O . TYR C 1 280 ? 119.268 134.557 73.424 1.00 23.47 279 TYR C O 1
ATOM 5981 N N . GLN C 1 281 ? 119.528 133.430 71.496 1.00 24.26 280 GLN C N 1
ATOM 5982 C CA . GLN C 1 281 ? 120.060 132.258 72.183 1.00 24.26 280 GLN C CA 1
ATOM 5983 C C . GLN C 1 281 ? 121.466 132.501 72.714 1.00 24.26 280 GLN C C 1
ATOM 5984 O O . GLN C 1 281 ? 121.874 131.865 73.691 1.00 24.26 280 GLN C O 1
ATOM 5990 N N . SER C 1 282 ? 122.221 133.405 72.089 1.00 20.66 281 SER C N 1
ATOM 5991 C CA . SER C 1 282 ? 123.574 133.686 72.555 1.00 20.66 281 SER C CA 1
ATOM 5992 C C . SER C 1 282 ? 123.569 134.553 73.809 1.00 20.66 281 SER C C 1
ATOM 5993 O O . SER C 1 282 ? 124.431 134.391 74.680 1.00 20.66 281 SER C O 1
ATOM 5996 N N . ILE C 1 283 ? 122.616 135.481 73.912 1.00 20.35 282 ILE C N 1
ATOM 5997 C CA . ILE C 1 283 ? 122.540 136.347 75.085 1.00 20.35 282 ILE C CA 1
ATOM 5998 C C . ILE C 1 283 ? 122.183 135.542 76.328 1.00 20.35 282 ILE C C 1
ATOM 5999 O O . ILE C 1 283 ? 122.770 135.736 77.400 1.00 20.35 282 ILE C O 1
ATOM 6004 N N . ASN C 1 284 ? 121.230 134.619 76.207 1.00 21.45 283 ASN C N 1
ATOM 6005 C CA . ASN C 1 284 ? 120.748 133.855 77.352 1.00 21.45 283 ASN C CA 1
ATOM 6006 C C . ASN C 1 284 ? 121.772 132.865 77.891 1.00 21.45 283 ASN C C 1
ATOM 6007 O O . ASN C 1 284 ? 121.537 132.286 78.957 1.00 21.45 283 ASN C O 1
ATOM 6012 N N . LYS C 1 285 ? 122.883 132.647 77.194 1.00 22.61 284 LYS C N 1
ATOM 6013 C CA . LYS C 1 285 ? 123.960 131.806 77.696 1.00 22.61 284 LYS C CA 1
ATOM 6014 C C . LYS C 1 285 ? 124.899 132.551 78.636 1.00 22.61 284 LYS C C 1
ATOM 6015 O O . LYS C 1 285 ? 125.837 131.944 79.161 1.00 22.61 284 LYS C O 1
ATOM 6021 N N . CYS C 1 286 ? 124.672 133.842 78.858 1.00 25.22 285 CYS C N 1
ATOM 6022 C CA . CYS C 1 286 ? 125.518 134.677 79.696 1.00 25.22 285 CYS C CA 1
ATOM 6023 C C . CYS C 1 286 ? 124.879 134.855 81.070 1.00 25.22 285 CYS C C 1
ATOM 6024 O O . CYS C 1 286 ? 123.810 134.313 81.363 1.00 25.22 285 CYS C O 1
ATOM 6027 N N . ASP C 1 287 ? 125.553 135.627 81.919 1.00 32.86 286 ASP C N 1
ATOM 6028 C CA . ASP C 1 287 ? 125.049 135.892 83.258 1.00 32.86 286 ASP C CA 1
ATOM 6029 C C . ASP C 1 287 ? 123.768 136.716 83.197 1.00 32.86 286 ASP C C 1
ATOM 6030 O O . ASP C 1 287 ? 123.565 137.525 82.289 1.00 32.86 286 ASP C O 1
ATOM 6035 N N . ILE C 1 288 ? 122.898 136.501 84.186 1.00 34.53 287 ILE C N 1
ATOM 6036 C CA . ILE C 1 288 ? 121.574 137.116 84.163 1.00 34.53 287 ILE C CA 1
ATOM 6037 C C . ILE C 1 288 ? 121.673 138.632 84.303 1.00 34.53 287 ILE C C 1
ATOM 6038 O O . ILE C 1 288 ? 120.937 139.377 83.646 1.00 34.53 287 ILE C O 1
ATOM 6043 N N . ASP C 1 289 ? 122.584 139.114 85.147 1.00 34.93 288 ASP C N 1
ATOM 6044 C CA . ASP C 1 289 ? 122.708 140.547 85.385 1.00 34.93 288 ASP C CA 1
ATOM 6045 C C . ASP C 1 289 ? 123.372 141.294 84.236 1.00 34.93 288 ASP C C 1
ATOM 6046 O O . ASP C 1 289 ? 123.326 142.529 84.217 1.00 34.93 288 ASP C O 1
ATOM 6051 N N . VAL C 1 290 ? 123.982 140.586 83.283 1.00 29.25 289 VAL C N 1
ATOM 6052 C CA . VAL C 1 290 ? 124.654 141.229 82.156 1.00 29.25 289 VAL C CA 1
ATOM 6053 C C . VAL C 1 290 ? 123.798 141.246 80.895 1.00 29.25 289 VAL C C 1
ATOM 6054 O O . VAL C 1 290 ? 124.123 141.984 79.950 1.00 29.25 289 VAL C O 1
ATOM 6058 N N . ARG C 1 291 ? 122.707 140.479 80.856 1.00 26.50 290 ARG C N 1
ATOM 6059 C CA . ARG C 1 291 ? 121.919 140.362 79.632 1.00 26.50 290 ARG C CA 1
ATOM 6060 C C . ARG C 1 291 ? 121.298 141.695 79.231 1.00 26.50 290 ARG C C 1
ATOM 6061 O O . ARG C 1 291 ? 121.203 142.006 78.039 1.00 26.50 290 ARG C O 1
ATOM 6069 N N . ARG C 1 292 ? 120.867 142.494 80.210 1.00 31.69 291 ARG C N 1
ATOM 6070 C CA . ARG C 1 292 ? 120.197 143.751 79.891 1.00 31.69 291 ARG C CA 1
ATOM 6071 C C . ARG C 1 292 ? 121.126 144.707 79.150 1.00 31.69 291 ARG C C 1
ATOM 6072 O O . ARG C 1 292 ? 120.697 145.408 78.226 1.00 31.69 291 ARG C O 1
ATOM 6080 N N . GLU C 1 293 ? 122.401 144.754 79.543 1.00 32.09 292 GLU C N 1
ATOM 6081 C CA . GLU C 1 293 ? 123.348 145.631 78.863 1.00 32.09 292 GLU C CA 1
ATOM 6082 C C . GLU C 1 293 ? 123.654 145.151 77.449 1.00 32.09 292 GLU C C 1
ATOM 6083 O O . GLU C 1 293 ? 123.894 145.972 76.558 1.00 32.09 292 GLU C O 1
ATOM 6089 N N . LEU C 1 294 ? 123.658 143.834 77.226 1.00 22.86 293 LEU C N 1
ATOM 6090 C CA . LEU C 1 294 ? 123.977 143.309 75.902 1.00 22.86 293 LEU C CA 1
ATOM 6091 C C . LEU C 1 294 ? 122.872 143.592 74.893 1.00 22.86 293 LEU C C 1
ATOM 6092 O O . LEU C 1 294 ? 123.154 143.746 73.700 1.00 22.86 293 LEU C O 1
ATOM 6097 N N . TYR C 1 295 ? 121.616 143.655 75.343 1.00 26.71 294 TYR C N 1
ATOM 6098 C CA . TYR C 1 295 ? 120.511 143.881 74.416 1.00 26.71 294 TYR C CA 1
ATOM 6099 C C . TYR C 1 295 ? 120.589 145.253 73.760 1.00 26.71 294 TYR C C 1
ATOM 6100 O O . TYR C 1 295 ? 120.147 145.418 72.618 1.00 26.71 294 TYR C O 1
ATOM 6109 N N . GLY C 1 296 ? 121.135 146.241 74.456 1.00 24.99 295 GLY C N 1
ATOM 6110 C CA . GLY C 1 296 ? 121.199 147.593 73.947 1.00 24.99 295 GLY C CA 1
ATOM 6111 C C . GLY C 1 296 ? 122.443 147.945 73.163 1.00 24.99 295 GLY C C 1
ATOM 6112 O O . GLY C 1 296 ? 122.624 149.117 72.818 1.00 24.99 295 GLY C O 1
ATOM 6113 N N . ASN C 1 297 ? 123.311 146.979 72.871 1.00 21.71 296 ASN C N 1
ATOM 6114 C CA . ASN C 1 297 ? 124.574 147.236 72.185 1.00 21.71 296 ASN C CA 1
ATOM 6115 C C . ASN C 1 297 ? 124.814 146.204 71.091 1.00 21.71 296 ASN C C 1
ATOM 6116 O O . ASN C 1 297 ? 125.891 145.615 70.981 1.00 21.71 296 ASN C O 1
ATOM 6121 N N . ILE C 1 298 ? 123.803 145.966 70.262 1.00 22.26 297 ILE C N 1
ATOM 6122 C CA . ILE C 1 298 ? 123.934 145.043 69.140 1.00 22.26 297 ILE C CA 1
ATOM 6123 C C . ILE C 1 298 ? 124.611 145.773 67.986 1.00 22.26 297 ILE C C 1
ATOM 6124 O O . ILE C 1 298 ? 124.117 146.803 67.516 1.00 22.26 297 ILE C O 1
ATOM 6129 N N . VAL C 1 299 ? 125.737 145.236 67.522 1.00 18.50 298 VAL C N 1
ATOM 6130 C CA . VAL C 1 299 ? 126.558 145.870 66.497 1.00 18.50 298 VAL C CA 1
ATOM 6131 C C . VAL C 1 299 ? 126.629 144.950 65.288 1.00 18.50 298 VAL C C 1
ATOM 6132 O O . VAL C 1 299 ? 126.979 143.771 65.418 1.00 18.50 298 VAL C O 1
ATOM 6136 N N . LEU C 1 300 ? 126.305 145.489 64.117 1.00 19.29 299 LEU C N 1
ATOM 6137 C CA . LEU C 1 300 ? 126.335 144.731 62.875 1.00 19.29 299 LEU C CA 1
ATOM 6138 C C . LEU C 1 300 ? 127.696 144.856 62.202 1.00 19.29 299 LEU C C 1
ATOM 6139 O O . LEU C 1 300 ? 128.362 145.890 62.285 1.00 19.29 299 LEU C O 1
ATOM 6144 N N . SER C 1 301 ? 128.100 143.785 61.524 1.00 19.13 300 SER C N 1
ATOM 6145 C CA . SER C 1 301 ? 129.375 143.764 60.821 1.00 19.13 300 SER C CA 1
ATOM 6146 C C . SER C 1 301 ? 129.298 142.746 59.694 1.00 19.13 300 SER C C 1
ATOM 6147 O O . SER C 1 301 ? 128.408 141.893 59.662 1.00 19.13 300 SER C O 1
ATOM 6150 N N . GLY C 1 302 ? 130.243 142.850 58.768 1.00 18.84 301 GLY C N 1
ATOM 6151 C CA . GLY C 1 302 ? 130.326 141.933 57.653 1.00 18.84 301 GLY C CA 1
ATOM 6152 C C . GLY C 1 302 ? 129.656 142.480 56.403 1.00 18.84 301 GLY C C 1
ATOM 6153 O O . GLY C 1 302 ? 128.806 143.372 56.449 1.00 18.84 301 GLY C O 1
ATOM 6154 N N . GLY C 1 303 ? 130.055 141.923 55.258 1.00 21.01 302 GLY C N 1
ATOM 6155 C CA . GLY C 1 303 ? 129.515 142.382 53.991 1.00 21.01 302 GLY C CA 1
ATOM 6156 C C . GLY C 1 303 ? 128.086 141.943 53.744 1.00 21.01 302 GLY C C 1
ATOM 6157 O O . GLY C 1 303 ? 127.352 142.602 53.003 1.00 21.01 302 GLY C O 1
ATOM 6158 N N . SER C 1 304 ? 127.668 140.834 54.356 1.00 21.69 303 SER C N 1
ATOM 6159 C CA . SER C 1 304 ? 126.316 140.326 54.154 1.00 21.69 303 SER C CA 1
ATOM 6160 C C . SER C 1 304 ? 125.257 141.155 54.868 1.00 21.69 303 SER C C 1
ATOM 6161 O O . SER C 1 304 ? 124.065 140.922 54.648 1.00 21.69 303 SER C O 1
ATOM 6164 N N . THR C 1 305 ? 125.655 142.102 55.713 1.00 22.17 304 THR C N 1
ATOM 6165 C CA . THR C 1 305 ? 124.723 142.974 56.412 1.00 22.17 304 THR C CA 1
ATOM 6166 C C . THR C 1 305 ? 124.464 144.276 55.665 1.00 22.17 304 THR C C 1
ATOM 6167 O O . THR C 1 305 ? 123.796 145.163 56.205 1.00 22.17 304 THR C O 1
ATOM 6171 N N . MET C 1 306 ? 124.973 144.409 54.443 1.00 26.66 305 MET C N 1
ATOM 6172 C CA . MET C 1 306 ? 124.842 145.641 53.677 1.00 26.66 305 MET C CA 1
ATOM 6173 C C . MET C 1 306 ? 123.533 145.731 52.905 1.00 26.66 305 MET C C 1
ATOM 6174 O O . MET C 1 306 ? 123.323 146.720 52.195 1.00 26.66 305 MET C O 1
ATOM 6179 N N . PHE C 1 307 ? 122.659 144.733 53.014 1.00 29.08 306 PHE C N 1
ATOM 6180 C CA . PHE C 1 307 ? 121.376 144.789 52.327 1.00 29.08 306 PHE C CA 1
ATOM 6181 C C . PHE C 1 307 ? 120.540 145.951 52.849 1.00 29.08 306 PHE C C 1
ATOM 6182 O O . PHE C 1 307 ? 120.591 146.305 54.030 1.00 29.08 306 PHE C O 1
ATOM 6190 N N . LEU C 1 308 ? 119.769 146.552 51.947 1.00 35.63 307 LEU C N 1
ATOM 6191 C CA . LEU C 1 308 ? 118.944 147.696 52.307 1.00 35.63 307 LEU C CA 1
ATOM 6192 C C . LEU C 1 308 ? 117.843 147.283 53.277 1.00 35.63 307 LEU C C 1
ATOM 6193 O O . LEU C 1 308 ? 117.265 146.199 53.162 1.00 35.63 307 LEU C O 1
ATOM 6198 N N . ASN C 1 309 ? 117.571 148.154 54.248 1.00 36.97 308 ASN C N 1
ATOM 6199 C CA . ASN C 1 309 ? 116.510 148.001 55.242 1.00 36.97 308 ASN C CA 1
ATOM 6200 C C . ASN C 1 309 ? 116.726 146.814 56.172 1.00 36.97 308 ASN C C 1
ATOM 6201 O O . ASN C 1 309 ? 115.807 146.438 56.909 1.00 36.97 308 ASN C O 1
ATOM 6206 N N . LEU C 1 310 ? 117.912 146.206 56.156 1.00 33.78 309 LEU C N 1
ATOM 6207 C CA . LEU C 1 310 ? 118.179 145.086 57.057 1.00 33.78 309 LEU C CA 1
ATOM 6208 C C . LEU C 1 310 ? 118.140 145.483 58.529 1.00 33.78 309 LEU C C 1
ATOM 6209 O O . LEU C 1 310 ? 117.487 144.773 59.313 1.00 33.78 309 LEU C O 1
ATOM 6214 N N . PRO C 1 311 ? 118.805 146.559 58.980 1.00 36.99 310 PRO C N 1
ATOM 6215 C CA . PRO C 1 311 ? 118.760 146.873 60.421 1.00 36.99 310 PRO C CA 1
ATOM 6216 C C . PRO C 1 311 ? 117.360 147.121 60.955 1.00 36.99 310 PRO C C 1
ATOM 6217 O O . PRO C 1 311 ? 117.065 146.746 62.096 1.00 36.99 310 PRO C O 1
ATOM 6221 N N . GLU C 1 312 ? 116.488 147.750 60.164 1.00 41.57 311 GLU C N 1
ATOM 6222 C CA . GLU C 1 312 ? 115.129 148.012 60.629 1.00 41.57 311 GLU C CA 1
ATOM 6223 C C . GLU C 1 312 ? 114.361 146.716 60.854 1.00 41.57 311 GLU C C 1
ATOM 6224 O O . GLU C 1 312 ? 113.643 146.575 61.850 1.00 41.57 311 GLU C O 1
ATOM 6230 N N . ARG C 1 313 ? 114.498 145.759 59.934 1.00 42.89 312 ARG C N 1
ATOM 6231 C CA . ARG C 1 313 ? 113.810 144.481 60.083 1.00 42.89 312 ARG C CA 1
ATOM 6232 C C . ARG C 1 313 ? 114.351 143.691 61.268 1.00 42.89 312 ARG C C 1
ATOM 6233 O O . ARG C 1 313 ? 113.582 143.065 62.006 1.00 42.89 312 ARG C O 1
ATOM 6241 N N . LEU C 1 314 ? 115.672 143.707 61.465 1.00 38.52 313 LEU C N 1
ATOM 6242 C CA . LEU C 1 314 ? 116.279 142.904 62.523 1.00 38.52 313 LEU C CA 1
ATOM 6243 C C . LEU C 1 314 ? 115.843 143.372 63.906 1.00 38.52 313 LEU C C 1
ATOM 6244 O O . LEU C 1 314 ? 115.623 142.551 64.803 1.00 38.52 313 LEU C O 1
ATOM 6249 N N . ALA C 1 315 ? 115.723 144.687 64.101 1.00 39.80 314 ALA C N 1
ATOM 6250 C CA . ALA C 1 315 ? 115.318 145.207 65.404 1.00 39.80 314 ALA C CA 1
ATOM 6251 C C . ALA C 1 315 ? 113.915 144.743 65.774 1.00 39.80 314 ALA C C 1
ATOM 6252 O O . ALA C 1 315 ? 113.652 144.398 66.932 1.00 39.80 314 ALA C O 1
ATOM 6254 N N . LYS C 1 316 ? 112.998 144.737 64.804 1.00 42.22 315 LYS C N 1
ATOM 6255 C CA . LYS C 1 316 ? 111.629 144.311 65.075 1.00 42.22 315 LYS C CA 1
ATOM 6256 C C . LYS C 1 316 ? 111.567 142.839 65.463 1.00 42.22 315 LYS C C 1
ATOM 6257 O O . LYS C 1 316 ? 110.820 142.463 66.374 1.00 42.22 315 LYS C O 1
ATOM 6263 N N . GLU C 1 317 ? 112.339 141.990 64.779 1.00 41.80 316 GLU C N 1
ATOM 6264 C CA . GLU C 1 317 ? 112.285 140.556 65.048 1.00 41.80 316 GLU C CA 1
ATOM 6265 C C . GLU C 1 317 ? 112.781 140.226 66.451 1.00 41.80 316 GLU C C 1
ATOM 6266 O O . GLU C 1 317 ? 112.182 139.399 67.147 1.00 41.80 316 GLU C O 1
ATOM 6272 N N . ILE C 1 318 ? 113.877 140.855 66.880 1.00 38.40 317 ILE C N 1
ATOM 6273 C CA . ILE C 1 318 ? 114.428 140.570 68.202 1.00 38.40 317 ILE C CA 1
ATOM 6274 C C . ILE C 1 318 ? 113.485 141.056 69.295 1.00 38.40 317 ILE C C 1
ATOM 6275 O O . ILE C 1 318 ? 113.360 140.425 70.352 1.00 38.40 317 ILE C O 1
ATOM 6280 N N . SER C 1 319 ? 112.806 142.182 69.061 1.00 41.24 318 SER C N 1
ATOM 6281 C CA . SER C 1 319 ? 111.918 142.742 70.075 1.00 41.24 318 SER C CA 1
ATOM 6282 C C . SER C 1 319 ? 110.785 141.788 70.429 1.00 41.24 318 SER C C 1
ATOM 6283 O O . SER C 1 319 ? 110.335 141.763 71.580 1.00 41.24 318 SER C O 1
ATOM 6286 N N . ASN C 1 320 ? 110.307 141.006 69.460 1.00 42.51 319 ASN C N 1
ATOM 6287 C CA . ASN C 1 320 ? 109.243 140.048 69.743 1.00 42.51 319 ASN C CA 1
ATOM 6288 C C . ASN C 1 320 ? 109.714 138.961 70.703 1.00 42.51 319 ASN C C 1
ATOM 6289 O O . ASN C 1 320 ? 108.974 138.564 71.610 1.00 42.51 319 ASN C O 1
ATOM 6294 N N . LEU C 1 321 ? 110.941 138.467 70.520 1.00 38.67 320 LEU C N 1
ATOM 6295 C CA . LEU C 1 321 ? 111.452 137.415 71.393 1.00 38.67 320 LEU C CA 1
ATOM 6296 C C . LEU C 1 321 ? 111.776 137.951 72.782 1.00 38.67 320 LEU C C 1
ATOM 6297 O O . LEU C 1 321 ? 111.564 137.260 73.785 1.00 38.67 320 LEU C O 1
ATOM 6302 N N . ALA C 1 322 ? 112.294 139.173 72.860 1.00 44.01 321 ALA C N 1
ATOM 6303 C CA . ALA C 1 322 ? 112.673 139.745 74.140 1.00 44.01 321 ALA C CA 1
ATOM 6304 C C . ALA C 1 322 ? 111.434 140.043 74.983 1.00 44.01 321 ALA C C 1
ATOM 6305 O O . ALA C 1 322 ? 110.355 140.309 74.446 1.00 44.01 321 ALA C O 1
ATOM 6307 N N . PRO C 1 323 ? 111.560 140.001 76.308 1.00 48.24 322 PRO C N 1
ATOM 6308 C CA . PRO C 1 323 ? 110.422 140.337 77.169 1.00 48.24 322 PRO C CA 1
ATOM 6309 C C . PRO C 1 323 ? 110.055 141.810 77.064 1.00 48.24 322 PRO C C 1
ATOM 6310 O O . PRO C 1 323 ? 110.813 142.640 76.556 1.00 48.24 322 PRO C O 1
ATOM 6314 N N . SER C 1 324 ? 108.857 142.125 77.564 1.00 53.64 323 SER C N 1
ATOM 6315 C CA . SER C 1 324 ? 108.308 143.469 77.417 1.00 53.64 323 SER C CA 1
ATOM 6316 C C . SER C 1 324 ? 109.108 144.523 78.172 1.00 53.64 323 SER C C 1
ATOM 6317 O O . SER C 1 324 ? 108.951 145.717 77.896 1.00 53.64 323 SER C O 1
ATOM 6320 N N . SER C 1 325 ? 109.955 144.118 79.114 1.00 51.27 324 SER C N 1
ATOM 6321 C CA . SER C 1 325 ? 110.754 145.059 79.888 1.00 51.27 324 SER C CA 1
ATOM 6322 C C . SER C 1 325 ? 112.106 145.356 79.252 1.00 51.27 324 SER C C 1
ATOM 6323 O O . SER C 1 325 ? 112.902 146.092 79.842 1.00 51.27 324 SER C O 1
ATOM 6326 N N . ILE C 1 326 ? 112.382 144.806 78.072 1.00 45.98 325 ILE C N 1
ATOM 6327 C CA . ILE C 1 326 ? 113.652 144.995 77.380 1.00 45.98 325 ILE C CA 1
ATOM 6328 C C . ILE C 1 326 ? 113.374 145.659 76.040 1.00 45.98 325 ILE C C 1
ATOM 6329 O O . ILE C 1 326 ? 112.491 145.219 75.295 1.00 45.98 325 ILE C O 1
ATOM 6334 N N . LYS C 1 327 ? 114.123 146.717 75.737 1.00 40.84 326 LYS C N 1
ATOM 6335 C CA . LYS C 1 327 ? 114.008 147.425 74.462 1.00 40.84 326 LYS C CA 1
ATOM 6336 C C . LYS C 1 327 ? 115.336 147.351 73.723 1.00 40.84 326 LYS C C 1
ATOM 6337 O O . LYS C 1 327 ? 116.238 148.170 73.976 1.00 40.84 326 LYS C O 1
ATOM 6343 N N . PRO C 1 328 ? 115.511 146.393 72.816 1.00 37.37 327 PRO C N 1
ATOM 6344 C CA . PRO C 1 328 ? 116.793 146.264 72.114 1.00 37.37 327 PRO C CA 1
ATOM 6345 C C . PRO C 1 328 ? 117.058 147.436 71.182 1.00 37.37 327 PRO C C 1
ATOM 6346 O O . PRO C 1 328 ? 116.139 148.081 70.673 1.00 37.37 327 PRO C O 1
ATOM 6350 N N . LYS C 1 329 ? 118.344 147.703 70.963 1.00 32.36 328 LYS C N 1
ATOM 6351 C CA . LYS C 1 329 ? 118.795 148.743 70.050 1.00 32.36 328 LYS C CA 1
ATOM 6352 C C . LYS C 1 329 ? 119.831 148.162 69.099 1.00 32.36 328 LYS C C 1
ATOM 6353 O O . LYS C 1 329 ? 120.691 147.378 69.510 1.00 32.36 328 LYS C O 1
ATOM 6359 N N . VAL C 1 330 ? 119.746 148.550 67.829 1.00 29.25 329 VAL C N 1
ATOM 6360 C CA . VAL C 1 330 ? 120.614 148.033 66.778 1.00 29.25 329 VAL C CA 1
ATOM 6361 C C . VAL C 1 330 ? 121.470 149.175 66.249 1.00 29.25 329 VAL C C 1
ATOM 6362 O O . VAL C 1 330 ? 120.950 150.248 65.922 1.00 29.25 329 VAL C O 1
ATOM 6366 N N . VAL C 1 331 ? 122.777 148.941 66.164 1.00 25.90 330 VAL C N 1
ATOM 6367 C CA . VAL C 1 331 ? 123.735 149.931 65.682 1.00 25.90 330 VAL C CA 1
ATOM 6368 C C . VAL C 1 331 ? 124.332 149.413 64.382 1.00 25.90 330 VAL C C 1
ATOM 6369 O O . VAL C 1 331 ? 124.908 148.319 64.347 1.00 25.90 330 VAL C O 1
ATOM 6373 N N . ALA C 1 332 ? 124.201 150.201 63.315 1.00 29.34 331 ALA C N 1
ATOM 6374 C CA . ALA C 1 332 ? 124.691 149.832 61.988 1.00 29.34 331 ALA C CA 1
ATOM 6375 C C . ALA C 1 332 ? 125.533 150.970 61.431 1.00 29.34 331 ALA C C 1
ATOM 6376 O O . ALA C 1 332 ? 125.015 151.862 60.745 1.00 29.34 331 ALA C O 1
ATOM 6378 N N . PRO C 1 333 ? 126.838 150.980 61.713 1.00 30.62 332 PRO C N 1
ATOM 6379 C CA . PRO C 1 333 ? 127.692 152.030 61.163 1.00 30.62 332 PRO C CA 1
ATOM 6380 C C . PRO C 1 333 ? 127.770 151.927 59.652 1.00 30.62 332 PRO C C 1
ATOM 6381 O O . PRO C 1 333 ? 127.710 150.821 59.086 1.00 30.62 332 PRO C O 1
ATOM 6385 N N . PRO C 1 334 ? 127.893 153.057 58.950 1.00 33.05 333 PRO C N 1
ATOM 6386 C CA . PRO C 1 334 ? 127.976 153.002 57.481 1.00 33.05 333 PRO C CA 1
ATOM 6387 C C . PRO C 1 334 ? 129.167 152.217 56.962 1.00 33.05 333 PRO C C 1
ATOM 6388 O O . PRO C 1 334 ? 129.067 151.589 55.900 1.00 33.05 333 PRO C O 1
ATOM 6392 N N . GLU C 1 335 ? 130.295 152.232 57.675 1.00 34.60 334 GLU C N 1
ATOM 6393 C CA . GLU C 1 335 ? 131.509 151.551 57.240 1.00 34.60 334 GLU C CA 1
ATOM 6394 C C . GLU C 1 335 ? 131.630 150.144 57.808 1.00 34.60 334 GLU C C 1
ATOM 6395 O O . GLU C 1 335 ? 132.750 149.658 58.015 1.00 34.60 334 GLU C O 1
ATOM 6401 N N . ARG C 1 336 ? 130.506 149.474 58.070 1.00 26.83 335 ARG C N 1
ATOM 6402 C CA . ARG C 1 336 ? 130.540 148.142 58.658 1.00 26.83 335 ARG C CA 1
ATOM 6403 C C . ARG C 1 336 ? 131.075 147.081 57.706 1.00 26.83 335 ARG C C 1
ATOM 6404 O O . ARG C 1 336 ? 131.348 145.961 58.150 1.00 26.83 335 ARG C O 1
ATOM 6412 N N . LYS C 1 337 ? 131.227 147.397 56.419 1.00 23.10 336 LYS C N 1
ATOM 6413 C CA . LYS C 1 337 ? 131.706 146.401 55.466 1.00 23.10 336 LYS C CA 1
ATOM 6414 C C . LYS C 1 337 ? 133.144 145.990 55.762 1.00 23.10 336 LYS C C 1
ATOM 6415 O O . LYS C 1 337 ? 133.492 144.809 55.648 1.00 23.10 336 LYS C O 1
ATOM 6421 N N . TYR C 1 338 ? 133.993 146.943 56.138 1.00 22.65 337 TYR C N 1
ATOM 6422 C CA . TYR C 1 338 ? 135.400 146.685 56.421 1.00 22.65 337 TYR C CA 1
ATOM 6423 C C . TYR C 1 338 ? 135.768 147.124 57.834 1.00 22.65 337 TYR C C 1
ATOM 6424 O O . TYR C 1 338 ? 136.806 147.747 58.057 1.00 22.65 337 TYR C O 1
ATOM 6433 N N . SER C 1 339 ? 134.915 146.799 58.808 1.00 20.80 338 SER C N 1
ATOM 6434 C CA . SER C 1 339 ? 135.171 147.214 60.185 1.00 20.80 338 SER C CA 1
ATOM 6435 C C . SER C 1 339 ? 136.444 146.583 60.734 1.00 20.80 338 SER C C 1
ATOM 6436 O O . SER C 1 339 ? 137.217 147.243 61.438 1.00 20.80 338 SER C O 1
ATOM 6439 N N . VAL C 1 340 ? 136.674 145.304 60.434 1.00 18.22 339 VAL C N 1
ATOM 6440 C CA . VAL C 1 340 ? 137.838 144.612 60.978 1.00 18.22 339 VAL C CA 1
ATOM 6441 C C . VAL C 1 340 ? 139.127 145.230 60.453 1.00 18.22 339 VAL C C 1
ATOM 6442 O O . VAL C 1 340 ? 140.077 145.456 61.211 1.00 18.22 339 VAL C O 1
ATOM 6446 N N . TRP C 1 341 ? 139.184 145.513 59.150 1.00 20.26 340 TRP C N 1
ATOM 6447 C CA . TRP C 1 341 ? 140.409 146.056 58.572 1.00 20.26 340 TRP C CA 1
ATOM 6448 C C . TRP C 1 341 ? 140.616 147.512 58.971 1.00 20.26 340 TRP C C 1
ATOM 6449 O O . TRP C 1 341 ? 141.746 147.928 59.252 1.00 20.26 340 TRP C O 1
ATOM 6460 N N . ILE C 1 342 ? 139.542 148.305 58.991 1.00 19.87 341 ILE C N 1
ATOM 6461 C CA . ILE C 1 342 ? 139.667 149.714 59.356 1.00 19.87 341 ILE C CA 1
ATOM 6462 C C . ILE C 1 342 ? 140.146 149.853 60.795 1.00 19.87 341 ILE C C 1
ATOM 6463 O O . ILE C 1 342 ? 141.024 150.670 61.095 1.00 19.87 341 ILE C O 1
ATOM 6468 N N . GLY C 1 343 ? 139.585 149.054 61.704 1.00 18.98 342 GLY C N 1
ATOM 6469 C CA . GLY C 1 343 ? 140.023 149.109 63.089 1.00 18.98 342 GLY C CA 1
ATOM 6470 C C . GLY C 1 343 ? 141.485 148.745 63.255 1.00 18.98 342 GLY C C 1
ATOM 6471 O O . GLY C 1 343 ? 142.208 149.375 64.029 1.00 18.98 342 GLY C O 1
ATOM 6472 N N . GLY C 1 344 ? 141.940 147.720 62.533 1.00 20.02 343 GLY C N 1
ATOM 6473 C CA . GLY C 1 344 ? 143.347 147.359 62.586 1.00 20.02 343 GLY C CA 1
ATOM 6474 C C . GLY C 1 344 ? 144.247 148.417 61.979 1.00 20.02 343 GLY C C 1
ATOM 6475 O O . GLY C 1 344 ? 145.359 148.649 62.461 1.00 20.02 343 GLY C O 1
ATOM 6476 N N . SER C 1 345 ? 143.787 149.063 60.905 1.00 22.74 344 SER C N 1
ATOM 6477 C CA . SER C 1 345 ? 144.581 150.112 60.272 1.00 22.74 344 SER C CA 1
ATOM 6478 C C . SER C 1 345 ? 144.763 151.309 61.196 1.00 22.74 344 SER C C 1
ATOM 6479 O O . SER C 1 345 ? 145.863 151.867 61.288 1.00 22.74 344 SER C O 1
ATOM 6482 N N . ILE C 1 346 ? 143.696 151.723 61.883 1.00 21.77 345 ILE C N 1
ATOM 6483 C CA . ILE C 1 346 ? 143.787 152.863 62.789 1.00 21.77 345 ILE C CA 1
ATOM 6484 C C . ILE C 1 346 ? 144.715 152.550 63.955 1.00 21.77 345 ILE C C 1
ATOM 6485 O O . ILE C 1 346 ? 145.530 153.388 64.360 1.00 21.77 345 ILE C O 1
ATOM 6490 N N . LEU C 1 347 ? 144.607 151.343 64.513 1.00 23.23 346 LEU C N 1
ATOM 6491 C CA . LEU C 1 347 ? 145.419 150.982 65.671 1.00 23.23 346 LEU C CA 1
ATOM 6492 C C . LEU C 1 347 ? 146.905 150.989 65.335 1.00 23.23 346 LEU C C 1
ATOM 6493 O O . LEU C 1 347 ? 147.726 151.454 66.133 1.00 23.23 346 LEU C O 1
ATOM 6498 N N . SER C 1 348 ? 147.271 150.477 64.159 1.00 23.98 347 SER C N 1
ATOM 6499 C CA . SER C 1 348 ? 148.678 150.416 63.779 1.00 23.98 347 SER C CA 1
ATOM 6500 C C . SER C 1 348 ? 149.259 151.788 63.463 1.00 23.98 347 SER C C 1
ATOM 6501 O O . SER C 1 348 ? 150.484 151.945 63.481 1.00 23.98 347 SER C O 1
ATOM 6504 N N . SER C 1 349 ? 148.416 152.779 63.175 1.00 26.47 348 SER C N 1
ATOM 6505 C CA . SER C 1 349 ? 148.899 154.116 62.861 1.00 26.47 348 SER C CA 1
ATOM 6506 C C . SER C 1 349 ? 149.192 154.950 64.101 1.00 26.47 348 SER C C 1
ATOM 6507 O O . SER C 1 349 ? 149.727 156.056 63.969 1.00 26.47 348 SER C O 1
ATOM 6510 N N . LEU C 1 350 ? 148.855 154.457 65.289 1.00 28.91 349 LEU C N 1
ATOM 6511 C CA . LEU C 1 350 ? 149.117 155.203 66.511 1.00 28.91 349 LEU C CA 1
ATOM 6512 C C . LEU C 1 350 ? 150.615 155.282 66.778 1.00 28.91 349 LEU C C 1
ATOM 6513 O O . LEU C 1 350 ? 151.361 154.335 66.517 1.00 28.91 349 LEU C O 1
ATOM 6518 N N . THR C 1 351 ? 151.052 156.429 67.302 1.00 35.34 350 THR C N 1
ATOM 6519 C CA . THR C 1 351 ? 152.470 156.622 67.583 1.00 35.34 350 THR C CA 1
ATOM 6520 C C . THR C 1 351 ? 152.937 155.769 68.755 1.00 35.34 350 THR C C 1
ATOM 6521 O O . THR C 1 351 ? 154.088 155.320 68.772 1.00 35.34 350 THR C O 1
ATOM 6525 N N . THR C 1 352 ? 152.067 155.534 69.738 1.00 35.54 351 THR C N 1
ATOM 6526 C CA . THR C 1 352 ? 152.435 154.768 70.921 1.00 35.54 351 THR C CA 1
ATOM 6527 C C . THR C 1 352 ? 152.348 153.263 70.712 1.00 35.54 351 THR C C 1
ATOM 6528 O O . THR C 1 352 ? 152.737 152.509 71.610 1.00 35.54 351 THR C O 1
ATOM 6532 N N . PHE C 1 353 ? 151.856 152.808 69.559 1.00 34.95 352 PHE C N 1
ATOM 6533 C CA . PHE C 1 353 ? 151.698 151.381 69.311 1.00 34.95 352 PHE C CA 1
ATOM 6534 C C . PHE C 1 353 ? 153.024 150.671 69.067 1.00 34.95 352 PHE C C 1
ATOM 6535 O O . PHE C 1 353 ? 153.047 149.436 69.037 1.00 34.95 352 PHE C O 1
ATOM 6543 N N . GLN C 1 354 ? 154.123 151.412 68.915 1.00 42.02 353 GLN C N 1
ATOM 6544 C CA . GLN C 1 354 ? 155.401 150.801 68.564 1.00 42.02 353 GLN C CA 1
ATOM 6545 C C . GLN C 1 354 ? 155.925 149.865 69.647 1.00 42.02 353 GLN C C 1
ATOM 6546 O O . GLN C 1 354 ? 156.807 149.047 69.366 1.00 42.02 353 GLN C O 1
ATOM 6552 N N . THR C 1 355 ? 155.411 149.964 70.868 1.00 45.43 354 THR C N 1
ATOM 6553 C CA . THR C 1 355 ? 155.835 149.093 71.956 1.00 45.43 354 THR C CA 1
ATOM 6554 C C . THR C 1 355 ? 154.983 147.836 72.078 1.00 45.43 354 THR C C 1
ATOM 6555 O O . THR C 1 355 ? 155.212 147.038 72.992 1.00 45.43 354 THR C O 1
ATOM 6559 N N . MET C 1 356 ? 154.014 147.639 71.185 1.00 42.22 355 MET C N 1
ATOM 6560 C CA . MET C 1 356 ? 153.125 146.487 71.244 1.00 42.22 355 MET C CA 1
ATOM 6561 C C . MET C 1 356 ? 153.498 145.381 70.267 1.00 42.22 355 MET C C 1
ATOM 6562 O O . MET C 1 356 ? 152.940 144.282 70.363 1.00 42.22 355 MET C O 1
ATOM 6567 N N . TRP C 1 357 ? 154.413 145.634 69.336 1.00 38.23 356 TRP C N 1
ATOM 6568 C CA . TRP C 1 357 ? 154.804 144.612 68.377 1.00 38.23 356 TRP C CA 1
ATOM 6569 C C . TRP C 1 357 ? 155.613 143.514 69.058 1.00 38.23 356 TRP C C 1
ATOM 6570 O O . TRP C 1 357 ? 156.216 143.718 70.114 1.00 38.23 356 TRP C O 1
ATOM 6581 N N . VAL C 1 358 ? 155.617 142.338 68.441 1.00 45.85 357 VAL C N 1
ATOM 6582 C CA . VAL C 1 358 ? 156.401 141.203 68.911 1.00 45.85 357 VAL C CA 1
ATOM 6583 C C . VAL C 1 358 ? 157.616 141.080 68.001 1.00 45.85 357 VAL C C 1
ATOM 6584 O O . VAL C 1 358 ? 157.487 140.759 66.815 1.00 45.85 357 VAL C O 1
ATOM 6588 N N . LYS C 1 359 ? 158.797 141.334 68.554 1.00 59.67 358 LYS C N 1
ATOM 6589 C CA . LYS C 1 359 ? 160.021 141.306 67.771 1.00 59.67 358 LYS C CA 1
ATOM 6590 C C . LYS C 1 359 ? 160.436 139.869 67.466 1.00 59.67 358 LYS C C 1
ATOM 6591 O O . LYS C 1 359 ? 160.085 138.925 68.178 1.00 59.67 358 LYS C O 1
ATOM 6597 N N . LYS C 1 360 ? 161.198 139.716 66.380 1.00 62.30 359 LYS C N 1
ATOM 6598 C CA . LYS C 1 360 ? 161.655 138.391 65.976 1.00 62.30 359 LYS C CA 1
ATOM 6599 C C . LYS C 1 360 ? 162.658 137.815 66.967 1.00 62.30 359 LYS C C 1
ATOM 6600 O O . LYS C 1 360 ? 162.721 136.592 67.143 1.00 62.30 359 LYS C O 1
ATOM 6606 N N . SER C 1 361 ? 163.446 138.672 67.620 1.00 72.60 360 SER C N 1
ATOM 6607 C CA . SER C 1 361 ? 164.414 138.192 68.600 1.00 72.60 360 SER C CA 1
ATOM 6608 C C . SER C 1 361 ? 163.729 137.545 69.796 1.00 72.60 360 SER C C 1
ATOM 6609 O O . SER C 1 361 ? 164.256 136.583 70.367 1.00 72.60 360 SER C O 1
ATOM 6612 N N . GLU C 1 362 ? 162.563 138.060 70.193 1.00 75.75 361 GLU C N 1
ATOM 6613 C CA . GLU C 1 362 ? 161.829 137.464 71.305 1.00 75.75 361 GLU C CA 1
ATOM 6614 C C . GLU C 1 362 ? 161.397 136.041 70.979 1.00 75.75 361 GLU C C 1
ATOM 6615 O O . GLU C 1 362 ? 161.430 135.159 71.845 1.00 75.75 361 GLU C O 1
ATOM 6621 N N . TYR C 1 363 ? 160.980 135.801 69.733 1.00 74.96 362 TYR C N 1
ATOM 6622 C CA . TYR C 1 363 ? 160.572 134.459 69.328 1.00 74.96 362 TYR C CA 1
ATOM 6623 C C . TYR C 1 363 ? 161.741 133.484 69.385 1.00 74.96 362 TYR C C 1
ATOM 6624 O O . TYR C 1 363 ? 161.568 132.317 69.754 1.00 74.96 362 TYR C O 1
ATOM 6633 N N . ASP C 1 364 ? 162.938 133.942 69.013 1.00 81.47 363 ASP C N 1
ATOM 6634 C CA . ASP C 1 364 ? 164.104 133.065 69.021 1.00 81.47 363 ASP C CA 1
ATOM 6635 C C . ASP C 1 364 ? 164.451 132.612 70.434 1.00 81.47 363 ASP C C 1
ATOM 6636 O O . ASP C 1 364 ? 164.826 131.453 70.648 1.00 81.47 363 ASP C O 1
ATOM 6641 N N . GLU C 1 365 ? 164.336 133.509 71.410 1.00 87.11 364 GLU C N 1
ATOM 6642 C CA . GLU C 1 365 ? 164.718 133.215 72.785 1.00 87.11 364 GLU C CA 1
ATOM 6643 C C . GLU C 1 365 ? 163.574 132.664 73.627 1.00 87.11 364 GLU C C 1
ATOM 6644 O O . GLU C 1 365 ? 163.796 132.322 74.793 1.00 87.11 364 GLU C O 1
ATOM 6650 N N . SER C 1 366 ? 162.364 132.567 73.078 1.00 85.69 365 SER C N 1
ATOM 6651 C CA . SER C 1 366 ? 161.222 132.064 73.833 1.00 85.69 365 SER C CA 1
ATOM 6652 C C . SER C 1 366 ? 160.398 131.012 73.108 1.00 85.69 365 SER C C 1
ATOM 6653 O O . SER C 1 366 ? 159.708 130.236 73.780 1.00 85.69 365 SER C O 1
ATOM 6656 N N . GLY C 1 367 ? 160.439 130.950 71.780 1.00 82.32 366 GLY C N 1
ATOM 6657 C CA . GLY C 1 367 ? 159.671 129.976 71.042 1.00 82.32 366 GLY C CA 1
ATOM 6658 C C . GLY C 1 367 ? 158.278 130.466 70.700 1.00 82.32 366 GLY C C 1
ATOM 6659 O O . GLY C 1 367 ? 157.949 131.645 70.860 1.00 82.32 366 GLY C O 1
ATOM 6660 N N . PRO C 1 368 ? 157.427 129.556 70.214 1.00 81.67 367 PRO C N 1
ATOM 6661 C CA . PRO C 1 368 ? 156.068 129.952 69.806 1.00 81.67 367 PRO C CA 1
ATOM 6662 C C . PRO C 1 368 ? 155.181 130.410 70.953 1.00 81.67 367 PRO C C 1
ATOM 6663 O O . PRO C 1 368 ? 154.123 130.995 70.690 1.00 81.67 367 PRO C O 1
ATOM 6667 N N . SER C 1 369 ? 155.567 130.166 72.206 1.00 82.10 368 SER C N 1
ATOM 6668 C CA . SER C 1 369 ? 154.723 130.515 73.342 1.00 82.10 368 SER C CA 1
ATOM 6669 C C . SER C 1 369 ? 154.631 132.016 73.583 1.00 82.10 368 SER C C 1
ATOM 6670 O O . SER C 1 369 ? 153.819 132.440 74.414 1.00 82.10 368 SER C O 1
ATOM 6673 N N . ILE C 1 370 ? 155.437 132.824 72.892 1.00 81.26 369 ILE C N 1
ATOM 6674 C CA . ILE C 1 370 ? 155.450 134.262 73.147 1.00 81.26 369 ILE C CA 1
ATOM 6675 C C . ILE C 1 370 ? 154.126 134.901 72.738 1.00 81.26 369 ILE C C 1
ATOM 6676 O O . ILE C 1 370 ? 153.652 135.842 73.384 1.00 81.26 369 ILE C O 1
ATOM 6681 N N . VAL C 1 371 ? 153.506 134.403 71.664 1.00 78.78 370 VAL C N 1
ATOM 6682 C CA . VAL C 1 371 ? 152.274 135.015 71.173 1.00 78.78 370 VAL C CA 1
ATOM 6683 C C . VAL C 1 371 ? 151.133 134.835 72.168 1.00 78.78 370 VAL C C 1
ATOM 6684 O O . VAL C 1 371 ? 150.273 135.715 72.297 1.00 78.78 370 VAL C O 1
ATOM 6688 N N . HIS C 1 372 ? 151.092 133.702 72.874 1.00 77.54 371 HIS C N 1
ATOM 6689 C CA . HIS C 1 372 ? 150.023 133.473 73.842 1.00 77.54 371 HIS C CA 1
ATOM 6690 C C . HIS C 1 372 ? 150.084 134.478 74.985 1.00 77.54 371 HIS C C 1
ATOM 6691 O O . HIS C 1 372 ? 149.051 135.007 75.412 1.00 77.54 371 HIS C O 1
ATOM 6698 N N . ASN C 1 373 ? 151.286 134.752 75.496 1.00 84.07 372 ASN C N 1
ATOM 6699 C CA . ASN C 1 373 ? 151.420 135.690 76.606 1.00 84.07 372 ASN C CA 1
ATOM 6700 C C . ASN C 1 373 ? 151.138 137.120 76.162 1.00 84.07 372 ASN C C 1
ATOM 6701 O O . ASN C 1 373 ? 150.424 137.860 76.850 1.00 84.07 372 ASN C O 1
ATOM 6706 N N . LYS C 1 374 ? 151.684 137.526 75.020 1.00 79.48 373 LYS C N 1
ATOM 6707 C CA . LYS C 1 374 ? 151.467 138.867 74.497 1.00 79.48 373 LYS C CA 1
ATOM 6708 C C . LYS C 1 374 ? 150.149 138.908 73.726 1.00 79.48 373 LYS C C 1
ATOM 6709 O O . LYS C 1 374 ? 149.337 137.980 73.784 1.00 79.48 373 LYS C O 1
ATOM 6715 N N . CYS C 1 375 ? 149.926 140.000 72.998 1.00 70.30 374 CYS C N 1
ATOM 6716 C CA . CYS C 1 375 ? 148.724 140.193 72.189 1.00 70.30 374 CYS C CA 1
ATOM 6717 C C . CYS C 1 375 ? 147.453 140.084 73.027 1.00 70.30 374 CYS C C 1
ATOM 6718 O O . CYS C 1 375 ? 146.762 139.066 72.995 1.00 70.30 374 CYS C O 1
ATOM 6721 N N . ALA D 2 1 ? 146.489 149.015 78.329 1.00 29.05 2 ALA G N 1
ATOM 6722 C CA . ALA D 2 1 ? 145.725 149.278 77.117 1.00 29.05 2 ALA G CA 1
ATOM 6723 C C . ALA D 2 1 ? 146.481 148.796 75.885 1.00 29.05 2 ALA G C 1
ATOM 6724 O O . ALA D 2 1 ? 147.710 148.827 75.850 1.00 29.05 2 ALA G O 1
ATOM 6726 N N . ILE D 2 2 ? 145.736 148.343 74.874 1.00 28.63 3 ILE G N 1
ATOM 6727 C CA . ILE D 2 2 ? 146.363 147.879 73.644 1.00 28.63 3 ILE G CA 1
ATOM 6728 C C . ILE D 2 2 ? 146.862 149.038 72.793 1.00 28.63 3 ILE G C 1
ATOM 6729 O O . ILE D 2 2 ? 147.759 148.849 71.964 1.00 28.63 3 ILE G O 1
ATOM 6734 N N . SER D 2 3 ? 146.304 150.237 72.973 1.00 29.93 4 SER G N 1
ATOM 6735 C CA . SER D 2 3 ? 146.768 151.386 72.205 1.00 29.93 4 SER G CA 1
ATOM 6736 C C . SER D 2 3 ? 148.160 151.825 72.637 1.00 29.93 4 SER G C 1
ATOM 6737 O O . SER D 2 3 ? 148.920 152.361 71.822 1.00 29.93 4 SER G O 1
ATOM 6740 N N . GLY D 2 4 ? 148.512 151.608 73.899 1.00 34.25 5 GLY G N 1
ATOM 6741 C CA . GLY D 2 4 ? 149.825 151.951 74.399 1.00 34.25 5 GLY G CA 1
ATOM 6742 C C . GLY D 2 4 ? 149.930 153.269 75.132 1.00 34.25 5 GLY G C 1
ATOM 6743 O O . GLY D 2 4 ? 151.044 153.662 75.495 1.00 34.25 5 GLY G O 1
ATOM 6744 N N . VAL D 2 5 ? 148.817 153.963 75.361 1.00 33.52 6 VAL G N 1
ATOM 6745 C CA . VAL D 2 5 ? 148.867 155.233 76.073 1.00 33.52 6 VAL G CA 1
ATOM 6746 C C . VAL D 2 5 ? 149.041 154.981 77.568 1.00 33.52 6 VAL G C 1
ATOM 6747 O O . VAL D 2 5 ? 148.785 153.889 78.081 1.00 33.52 6 VAL G O 1
ATOM 6751 N N . THR D 2 6 ? 149.488 156.017 78.274 1.00 40.49 7 THR G N 1
ATOM 6752 C CA . THR D 2 6 ? 149.711 155.964 79.711 1.00 40.49 7 THR G CA 1
ATOM 6753 C C . THR D 2 6 ? 149.032 157.162 80.365 1.00 40.49 7 THR G C 1
ATOM 6754 O O . THR D 2 6 ? 148.389 157.980 79.702 1.00 40.49 7 THR G O 1
ATOM 6758 N N . LEU D 2 7 ? 149.182 157.263 81.682 1.00 41.29 8 LEU G N 1
ATOM 6759 C CA . LEU D 2 7 ? 148.545 158.311 82.466 1.00 41.29 8 LEU G CA 1
ATOM 6760 C C . LEU D 2 7 ? 149.560 159.368 82.877 1.00 41.29 8 LEU G C 1
ATOM 6761 O O . LEU D 2 7 ? 150.712 159.052 83.190 1.00 41.29 8 LEU G O 1
ATOM 6766 N N . GLU D 2 8 ? 149.123 160.623 82.872 1.00 49.33 9 GLU G N 1
ATOM 6767 C CA . GLU D 2 8 ? 149.946 161.710 83.376 1.00 49.33 9 GLU G CA 1
ATOM 6768 C C . GLU D 2 8 ? 150.109 161.586 84.888 1.00 49.33 9 GLU G C 1
ATOM 6769 O O . GLU D 2 8 ? 149.260 161.019 85.581 1.00 49.33 9 GLU G O 1
ATOM 6775 N N . GLU D 2 9 ? 151.222 162.118 85.397 1.00 53.36 10 GLU G N 1
ATOM 6776 C CA . GLU D 2 9 ? 151.497 162.022 86.828 1.00 53.36 10 GLU G CA 1
ATOM 6777 C C . GLU D 2 9 ? 150.470 162.783 87.655 1.00 53.36 10 GLU G C 1
ATOM 6778 O O . GLU D 2 9 ? 150.177 162.394 88.791 1.00 53.36 10 GLU G O 1
ATOM 6784 N N . SER D 2 10 ? 149.914 163.865 87.110 1.00 49.14 11 SER G N 1
ATOM 6785 C CA . SER D 2 10 ? 148.920 164.652 87.827 1.00 49.14 11 SER G CA 1
ATOM 6786 C C . SER D 2 10 ? 147.553 163.983 87.882 1.00 49.14 11 SER G C 1
ATOM 6787 O O . SER D 2 10 ? 146.708 164.409 88.677 1.00 49.14 11 SER G O 1
ATOM 6790 N N . VAL D 2 11 ? 147.312 162.960 87.061 1.00 45.36 12 VAL G N 1
ATOM 6791 C CA . VAL D 2 11 ? 146.010 162.301 87.053 1.00 45.36 12 VAL G CA 1
ATOM 6792 C C . VAL D 2 11 ? 145.768 161.565 88.364 1.00 45.36 12 VAL G C 1
ATOM 6793 O O . VAL D 2 11 ? 144.669 161.622 88.929 1.00 45.36 12 VAL G O 1
ATOM 6797 N N . ARG D 2 12 ? 146.783 160.860 88.868 1.00 44.21 13 ARG G N 1
ATOM 6798 C CA . ARG D 2 12 ? 146.610 160.084 90.092 1.00 44.21 13 ARG G CA 1
ATOM 6799 C C . ARG D 2 12 ? 146.321 160.985 91.286 1.00 44.21 13 ARG G C 1
ATOM 6800 O O . ARG D 2 12 ? 145.487 160.653 92.136 1.00 44.21 13 ARG G O 1
ATOM 6808 N N . GLY D 2 13 ? 147.004 162.127 91.370 1.00 44.53 14 GLY G N 1
ATOM 6809 C CA . GLY D 2 13 ? 146.763 163.040 92.475 1.00 44.53 14 GLY G CA 1
ATOM 6810 C C . GLY D 2 13 ? 145.375 163.652 92.444 1.00 44.53 14 GLY G C 1
ATOM 6811 O O . GLY D 2 13 ? 144.760 163.869 93.491 1.00 44.53 14 GLY G O 1
ATOM 6812 N N . ALA D 2 14 ? 144.866 163.947 91.245 1.00 41.30 15 ALA G N 1
ATOM 6813 C CA . ALA D 2 14 ? 143.548 164.563 91.131 1.00 41.30 15 ALA G CA 1
ATOM 6814 C C . ALA D 2 14 ? 142.446 163.611 91.577 1.00 41.30 15 ALA G C 1
ATOM 6815 O O . ALA D 2 14 ? 141.444 164.043 92.160 1.00 41.30 15 ALA G O 1
ATOM 6817 N N . ILE D 2 15 ? 142.606 162.315 91.304 1.00 41.73 16 ILE G N 1
ATOM 6818 C CA . ILE D 2 15 ? 141.593 161.340 91.695 1.00 41.73 16 ILE G CA 1
ATOM 6819 C C . ILE D 2 15 ? 141.494 161.245 93.213 1.00 41.73 16 ILE G C 1
ATOM 6820 O O . ILE D 2 15 ? 140.394 161.153 93.771 1.00 41.73 16 ILE G O 1
ATOM 6825 N N . ASP D 2 16 ? 142.636 161.267 93.904 1.00 45.55 17 ASP G N 1
ATOM 6826 C CA . ASP D 2 16 ? 142.620 161.193 95.362 1.00 45.55 17 ASP G CA 1
ATOM 6827 C C . ASP D 2 16 ? 141.906 162.392 95.971 1.00 45.55 17 ASP G C 1
ATOM 6828 O O . ASP D 2 16 ? 141.174 162.252 96.958 1.00 45.55 17 ASP G O 1
ATOM 6833 N N . ASP D 2 17 ? 142.112 163.582 95.402 1.00 45.29 18 ASP G N 1
ATOM 6834 C CA . ASP D 2 17 ? 141.414 164.766 95.893 1.00 45.29 18 ASP G CA 1
ATOM 6835 C C . ASP D 2 17 ? 139.908 164.632 95.710 1.00 45.29 18 ASP G C 1
ATOM 6836 O O . ASP D 2 17 ? 139.130 165.054 96.573 1.00 45.29 18 ASP G O 1
ATOM 6841 N N . LEU D 2 18 ? 139.478 164.053 94.586 1.00 42.12 19 LEU G N 1
ATOM 6842 C CA . LEU D 2 18 ? 138.054 163.821 94.370 1.00 42.12 19 LEU G CA 1
ATOM 6843 C C . LEU D 2 18 ? 137.491 162.852 95.402 1.00 42.12 19 LEU G C 1
ATOM 6844 O O . LEU D 2 18 ? 136.358 163.018 95.868 1.00 42.12 19 LEU G O 1
ATOM 6849 N N . ARG D 2 19 ? 138.267 161.828 95.765 1.00 44.31 20 ARG G N 1
ATOM 6850 C CA . ARG D 2 19 ? 137.798 160.854 96.745 1.00 44.31 20 ARG G CA 1
ATOM 6851 C C . ARG D 2 19 ? 137.587 161.498 98.109 1.00 44.31 20 ARG G C 1
ATOM 6852 O O . ARG D 2 19 ? 136.618 161.181 98.809 1.00 44.31 20 ARG G O 1
ATOM 6860 N N . MET D 2 20 ? 138.474 162.411 98.502 1.00 45.01 21 MET G N 1
ATOM 6861 C CA . MET D 2 20 ? 138.395 163.065 99.802 1.00 45.01 21 MET G CA 1
ATOM 6862 C C . MET D 2 20 ? 137.459 164.268 99.811 1.00 45.01 21 MET G C 1
ATOM 6863 O O . MET D 2 20 ? 137.593 165.131 100.686 1.00 45.01 21 MET G O 1
ATOM 6868 N N . LYS D 2 21 ? 136.528 164.340 98.857 1.00 46.33 22 LYS G N 1
ATOM 6869 C CA . LYS D 2 21 ? 135.507 165.389 98.811 1.00 46.33 22 LYS G CA 1
ATOM 6870 C C . LYS D 2 21 ? 136.126 166.783 98.727 1.00 46.33 22 LYS G C 1
ATOM 6871 O O . LYS D 2 21 ? 135.623 167.741 99.317 1.00 46.33 22 LYS G O 1
ATOM 6877 N N . LYS D 2 22 ? 137.228 166.900 97.989 1.00 48.71 23 LYS G N 1
ATOM 6878 C CA . LYS D 2 22 ? 137.843 168.195 97.730 1.00 48.71 23 LYS G CA 1
ATOM 6879 C C . LYS D 2 22 ? 137.394 168.813 96.413 1.00 48.71 23 LYS G C 1
ATOM 6880 O O . LYS D 2 22 ? 137.744 169.966 96.138 1.00 48.71 23 LYS G O 1
ATOM 6886 N N . SER D 2 23 ? 136.633 168.084 95.602 1.00 47.93 24 SER G N 1
ATOM 6887 C CA . SER D 2 23 ? 136.157 168.585 94.320 1.00 47.93 24 SER G CA 1
ATOM 6888 C C . SER D 2 23 ? 134.942 167.767 93.907 1.00 47.93 24 SER G C 1
ATOM 6889 O O . SER D 2 23 ? 134.651 166.717 94.485 1.00 47.93 24 SER G O 1
ATOM 6892 N N . ARG D 2 24 ? 134.231 168.265 92.897 1.00 46.77 25 ARG G N 1
ATOM 6893 C CA . ARG D 2 24 ? 133.024 167.601 92.421 1.00 46.77 25 ARG G CA 1
ATOM 6894 C C . ARG D 2 24 ? 133.314 166.608 91.299 1.00 46.77 25 ARG G C 1
ATOM 6895 O O . ARG D 2 24 ? 132.850 165.465 91.347 1.00 46.77 25 ARG G O 1
ATOM 6903 N N . TYR D 2 25 ? 134.070 167.025 90.286 1.00 43.52 26 TYR G N 1
ATOM 6904 C CA . TYR D 2 25 ? 134.355 166.158 89.154 1.00 43.52 26 TYR G CA 1
ATOM 6905 C C . TYR D 2 25 ? 135.707 166.520 88.560 1.00 43.52 26 TYR G C 1
ATOM 6906 O O . TYR D 2 25 ? 136.215 167.628 88.748 1.00 43.52 26 TYR G O 1
ATOM 6915 N N . VAL D 2 26 ? 136.283 165.564 87.837 1.00 33.51 27 VAL G N 1
ATOM 6916 C CA . VAL D 2 26 ? 137.527 165.758 87.104 1.00 33.51 27 VAL G CA 1
ATOM 6917 C C . VAL D 2 26 ? 137.346 165.195 85.701 1.00 33.51 27 VAL G C 1
ATOM 6918 O O . VAL D 2 26 ? 136.914 164.048 85.539 1.00 33.51 27 VAL G O 1
ATOM 6922 N N . MET D 2 27 ? 137.664 166.001 84.693 1.00 36.71 28 MET G N 1
ATOM 6923 C CA . MET D 2 27 ? 137.541 165.608 83.296 1.00 36.71 28 MET G CA 1
ATOM 6924 C C . MET D 2 27 ? 138.924 165.330 82.727 1.00 36.71 28 MET G C 1
ATOM 6925 O O . MET D 2 27 ? 139.848 166.129 82.912 1.00 36.71 28 MET G O 1
ATOM 6930 N N . MET D 2 28 ? 139.062 164.201 82.039 1.00 34.60 29 MET G N 1
ATOM 6931 C CA . MET D 2 28 ? 140.332 163.768 81.479 1.00 34.60 29 MET G CA 1
ATOM 6932 C C . MET D 2 28 ? 140.191 163.559 79.979 1.00 34.60 29 MET G C 1
ATOM 6933 O O . MET D 2 28 ? 139.169 163.052 79.506 1.00 34.60 29 MET G O 1
ATOM 6938 N N . CYS D 2 29 ? 141.221 163.956 79.236 1.00 38.65 30 CYS G N 1
ATOM 6939 C CA . CYS D 2 29 ? 141.236 163.821 77.789 1.00 38.65 30 CYS G CA 1
ATOM 6940 C C . CYS D 2 29 ? 142.644 163.466 77.335 1.00 38.65 30 CYS G C 1
ATOM 6941 O O . CYS D 2 29 ? 143.624 163.689 78.049 1.00 38.65 30 CYS G O 1
ATOM 6944 N N . ILE D 2 30 ? 142.732 162.903 76.130 1.00 39.12 31 ILE G N 1
ATOM 6945 C CA . ILE D 2 30 ? 144.027 162.563 75.557 1.00 39.12 31 ILE G CA 1
ATOM 6946 C C . ILE D 2 30 ? 144.719 163.834 75.085 1.00 39.12 31 ILE G C 1
ATOM 6947 O O . ILE D 2 30 ? 144.078 164.761 74.571 1.00 39.12 31 ILE G O 1
ATOM 6952 N N . GLY D 2 31 ? 146.037 163.884 75.259 1.00 48.89 32 GLY G N 1
ATOM 6953 C CA . GLY D 2 31 ? 146.792 165.076 74.934 1.00 48.89 32 GLY G CA 1
ATOM 6954 C C . GLY D 2 31 ? 146.827 165.367 73.445 1.00 48.89 32 GLY G C 1
ATOM 6955 O O . GLY D 2 31 ? 146.373 164.588 72.605 1.00 48.89 32 GLY G O 1
ATOM 6956 N N . ALA D 2 32 ? 147.382 166.538 73.121 1.00 54.92 33 ALA G N 1
ATOM 6957 C CA . ALA D 2 32 ? 147.457 166.967 71.727 1.00 54.92 33 ALA G CA 1
ATOM 6958 C C . ALA D 2 32 ? 148.317 166.020 70.900 1.00 54.92 33 ALA G C 1
ATOM 6959 O O . ALA D 2 32 ? 147.962 165.677 69.766 1.00 54.92 33 ALA G O 1
ATOM 6961 N N . ASP D 2 33 ? 149.454 165.588 71.448 1.00 55.20 34 ASP G N 1
ATOM 6962 C CA . ASP D 2 33 ? 150.302 164.629 70.751 1.00 55.20 34 ASP G CA 1
ATOM 6963 C C . ASP D 2 33 ? 149.733 163.217 70.775 1.00 55.20 34 ASP G C 1
ATOM 6964 O O . ASP D 2 33 ? 150.260 162.345 70.076 1.00 55.20 34 ASP G O 1
ATOM 6969 N N . GLY D 2 34 ? 148.681 162.974 71.550 1.00 50.91 35 GLY G N 1
ATOM 6970 C CA . GLY D 2 34 ? 148.060 161.662 71.600 1.00 50.91 35 GLY G CA 1
ATOM 6971 C C . GLY D 2 34 ? 148.925 160.574 72.197 1.00 50.91 35 GLY G C 1
ATOM 6972 O O . GLY D 2 34 ? 148.969 159.460 71.660 1.00 50.91 35 GLY G O 1
ATOM 6973 N N . LYS D 2 35 ? 149.616 160.865 73.300 1.00 46.20 36 LYS G N 1
ATOM 6974 C CA . LYS D 2 35 ? 150.461 159.882 73.960 1.00 46.20 36 LYS G CA 1
ATOM 6975 C C . LYS D 2 35 ? 150.123 159.646 75.423 1.00 46.20 36 LYS G C 1
ATOM 6976 O O . LYS D 2 35 ? 150.493 158.594 75.956 1.00 46.20 36 LYS G O 1
ATOM 6982 N N . LYS D 2 36 ? 149.439 160.577 76.086 1.00 41.60 37 LYS G N 1
ATOM 6983 C CA . LYS D 2 36 ? 149.102 160.433 77.495 1.00 41.60 37 LYS G CA 1
ATOM 6984 C C . LYS D 2 36 ? 147.733 161.043 77.758 1.00 41.60 37 LYS G C 1
ATOM 6985 O O . LYS D 2 36 ? 147.243 161.879 76.995 1.00 41.60 37 LYS G O 1
ATOM 6991 N N . ILE D 2 37 ? 147.120 160.610 78.858 1.00 39.74 38 ILE G N 1
ATOM 6992 C CA . ILE D 2 37 ? 145.843 161.141 79.321 1.00 39.74 38 ILE G CA 1
ATOM 6993 C C . ILE D 2 37 ? 146.124 162.188 80.387 1.00 39.74 38 ILE G C 1
ATOM 6994 O O . ILE D 2 37 ? 146.811 161.906 81.377 1.00 39.74 38 ILE G O 1
ATOM 6999 N N . GLU D 2 38 ? 145.597 163.394 80.192 1.00 44.05 39 GLU G N 1
ATOM 7000 C CA . GLU D 2 38 ? 145.889 164.518 81.067 1.00 44.05 39 GLU G CA 1
ATOM 7001 C C . GLU D 2 38 ? 144.598 165.144 81.573 1.00 44.05 39 GLU G C 1
ATOM 7002 O O . GLU D 2 38 ? 143.573 165.137 80.886 1.00 44.05 39 GLU G O 1
ATOM 7008 N N . VAL D 2 39 ? 144.664 165.689 82.788 1.00 41.91 40 VAL G N 1
ATOM 7009 C CA . VAL D 2 39 ? 143.510 166.341 83.392 1.00 41.91 40 VAL G CA 1
ATOM 7010 C C . VAL D 2 39 ? 143.205 167.634 82.648 1.00 41.91 40 VAL G C 1
ATOM 7011 O O . VAL D 2 39 ? 144.113 168.390 82.277 1.00 41.91 40 VAL G O 1
ATOM 7015 N N . THR D 2 40 ? 141.918 167.895 82.425 1.00 43.02 41 THR G N 1
ATOM 7016 C CA . THR D 2 40 ? 141.476 169.075 81.695 1.00 43.02 41 THR G CA 1
ATOM 7017 C C . THR D 2 40 ? 140.767 170.091 82.577 1.00 43.02 41 THR G C 1
ATOM 7018 O O . THR D 2 40 ? 141.167 171.258 82.618 1.00 43.02 41 THR G O 1
ATOM 7022 N N . GLU D 2 41 ? 139.720 169.682 83.290 1.00 46.27 42 GLU G N 1
ATOM 7023 C CA . GLU D 2 41 ? 138.916 170.606 84.077 1.00 46.27 42 GLU G CA 1
ATOM 7024 C C . GLU D 2 41 ? 138.511 169.955 85.391 1.00 46.27 42 GLU G C 1
ATOM 7025 O O . GLU D 2 41 ? 138.196 168.763 85.431 1.00 46.27 42 GLU G O 1
ATOM 7031 N N . VAL D 2 42 ? 138.523 170.746 86.461 1.00 44.74 43 VAL G N 1
ATOM 7032 C CA . VAL D 2 42 ? 138.108 170.306 87.788 1.00 44.74 43 VAL G CA 1
ATOM 7033 C C . VAL D 2 42 ? 137.048 171.271 88.297 1.00 44.74 43 VAL G C 1
ATOM 7034 O O . VAL D 2 42 ? 137.226 172.492 88.220 1.00 44.74 43 VAL G O 1
ATOM 7038 N N . GLY D 2 43 ? 135.948 170.729 88.814 1.00 47.36 44 GLY G N 1
ATOM 7039 C CA . GLY D 2 43 ? 134.833 171.525 89.292 1.00 47.36 44 GLY G CA 1
ATOM 7040 C C . GLY D 2 43 ? 134.705 171.458 90.802 1.00 47.36 44 GLY G C 1
ATOM 7041 O O . GLY D 2 43 ? 135.057 170.454 91.424 1.00 47.36 44 GLY G O 1
ATOM 7042 N N . GLU D 2 44 ? 134.195 172.537 91.389 1.00 55.27 45 GLU G N 1
ATOM 7043 C CA . GLU D 2 44 ? 134.016 172.606 92.830 1.00 55.27 45 GLU G CA 1
ATOM 7044 C C . GLU D 2 44 ? 132.691 171.972 93.244 1.00 55.27 45 GLU G C 1
ATOM 7045 O O . GLU D 2 44 ? 131.788 171.763 92.430 1.00 55.27 45 GLU G O 1
ATOM 7051 N N . ARG D 2 45 ? 132.580 171.681 94.542 1.00 51.57 46 ARG G N 1
ATOM 7052 C CA . ARG D 2 45 ? 131.437 170.945 95.069 1.00 51.57 46 ARG G CA 1
ATOM 7053 C C . ARG D 2 45 ? 130.127 171.715 94.974 1.00 51.57 46 ARG G C 1
ATOM 7054 O O . ARG D 2 45 ? 129.065 171.113 95.160 1.00 51.57 46 ARG G O 1
ATOM 7062 N N . GLY D 2 46 ? 130.171 173.020 94.701 1.00 57.40 47 GLY G N 1
ATOM 7063 C CA . GLY D 2 46 ? 128.938 173.776 94.561 1.00 57.40 47 GLY G CA 1
ATOM 7064 C C . GLY D 2 46 ? 128.104 173.345 93.372 1.00 57.40 47 GLY G C 1
ATOM 7065 O O . GLY D 2 46 ? 126.872 173.358 93.435 1.00 57.40 47 GLY G O 1
ATOM 7066 N N . VAL D 2 47 ? 128.757 172.960 92.273 1.00 60.30 48 VAL G N 1
ATOM 7067 C CA . VAL D 2 47 ? 128.028 172.578 91.070 1.00 60.30 48 VAL G CA 1
ATOM 7068 C C . VAL D 2 47 ? 127.373 171.212 91.262 1.00 60.30 48 VAL G C 1
ATOM 7069 O O . VAL D 2 47 ? 127.794 170.391 92.086 1.00 60.30 48 VAL G O 1
ATOM 7073 N N . ASN D 2 48 ? 126.316 170.974 90.493 1.00 65.64 49 ASN G N 1
ATOM 7074 C CA . ASN D 2 48 ? 125.549 169.737 90.540 1.00 65.64 49 ASN G CA 1
ATOM 7075 C C . ASN D 2 48 ? 125.691 168.992 89.214 1.00 65.64 49 ASN G C 1
ATOM 7076 O O . ASN D 2 48 ? 126.366 169.445 88.287 1.00 65.64 49 ASN G O 1
ATOM 7081 N N . TYR D 2 49 ? 125.037 167.830 89.135 1.00 63.71 50 TYR G N 1
ATOM 7082 C CA . TYR D 2 49 ? 125.165 166.985 87.951 1.00 63.71 50 TYR G CA 1
ATOM 7083 C C . TYR D 2 49 ? 124.489 167.609 86.736 1.00 63.71 50 TYR G C 1
ATOM 7084 O O . TYR D 2 49 ? 124.966 167.447 85.606 1.00 63.71 50 TYR G O 1
ATOM 7093 N N . THR D 2 50 ? 123.376 168.315 86.943 1.00 69.81 51 THR G N 1
ATOM 7094 C CA . THR D 2 50 ? 122.621 168.867 85.823 1.00 69.81 51 THR G CA 1
ATOM 7095 C C . THR D 2 50 ? 123.430 169.875 85.016 1.00 69.81 51 THR G C 1
ATOM 7096 O O . THR D 2 50 ? 123.328 169.888 83.784 1.00 69.81 51 THR G O 1
ATOM 7100 N N . ASP D 2 51 ? 124.229 170.714 85.676 1.00 70.65 52 ASP G N 1
ATOM 7101 C CA . ASP D 2 51 ? 125.055 171.674 84.952 1.00 70.65 52 ASP G CA 1
ATOM 7102 C C . ASP D 2 51 ? 126.142 170.981 84.139 1.00 70.65 52 ASP G C 1
ATOM 7103 O O . ASP D 2 51 ? 126.450 171.407 83.021 1.00 70.65 52 ASP G O 1
ATOM 7108 N N . LEU D 2 52 ? 126.732 169.913 84.683 1.00 64.13 53 LEU G N 1
ATOM 7109 C CA . LEU D 2 52 ? 127.782 169.199 83.962 1.00 64.13 53 LEU G CA 1
ATOM 7110 C C . LEU D 2 52 ? 127.237 168.476 82.738 1.00 64.13 53 LEU G C 1
ATOM 7111 O O . LEU D 2 52 ? 127.946 168.340 81.735 1.00 64.13 53 LEU G O 1
ATOM 7116 N N . LYS D 2 53 ? 125.986 168.009 82.799 1.00 67.26 54 LYS G N 1
ATOM 7117 C CA . LYS D 2 53 ? 125.400 167.301 81.665 1.00 67.26 54 LYS G CA 1
ATOM 7118 C C . LYS D 2 53 ? 125.365 168.172 80.416 1.00 67.26 54 LYS G C 1
ATOM 7119 O O . LYS D 2 53 ? 125.444 167.655 79.295 1.00 67.26 54 LYS G O 1
ATOM 7125 N N . GLU D 2 54 ? 125.261 169.489 80.585 1.00 70.58 55 GLU G N 1
ATOM 7126 C CA . GLU D 2 54 ? 125.246 170.403 79.451 1.00 70.58 55 GLU G CA 1
ATOM 7127 C C . GLU D 2 54 ? 126.638 170.705 78.914 1.00 70.58 55 GLU G C 1
ATOM 7128 O O . GLU D 2 54 ? 126.752 171.366 77.876 1.00 70.58 55 GLU G O 1
ATOM 7134 N N . LYS D 2 55 ? 127.690 170.244 79.588 1.00 65.78 56 LYS G N 1
ATOM 7135 C CA . LYS D 2 55 ? 129.056 170.468 79.137 1.00 65.78 56 LYS G CA 1
ATOM 7136 C C . LYS D 2 55 ? 129.556 169.393 78.182 1.00 65.78 56 LYS G C 1
ATOM 7137 O O . LYS D 2 55 ? 130.654 169.539 77.634 1.00 65.78 56 LYS G O 1
ATOM 7143 N N . PHE D 2 56 ? 128.791 168.325 77.972 1.00 53.71 57 PHE G N 1
ATOM 7144 C CA . PHE D 2 56 ? 129.201 167.288 77.036 1.00 53.71 57 PHE G CA 1
ATOM 7145 C C . PHE D 2 56 ? 129.063 167.787 75.604 1.00 53.71 57 PHE G C 1
ATOM 7146 O O . PHE D 2 56 ? 128.034 168.358 75.230 1.00 53.71 57 PHE G O 1
ATOM 7154 N N . SER D 2 57 ? 130.100 167.566 74.803 1.00 53.11 58 SER G N 1
ATOM 7155 C CA . SER D 2 57 ? 130.138 168.006 73.418 1.00 53.11 58 SER G CA 1
ATOM 7156 C C . SER D 2 57 ? 129.977 166.810 72.490 1.00 53.11 58 SER G C 1
ATOM 7157 O O . SER D 2 57 ? 130.608 165.768 72.689 1.00 53.11 58 SER G O 1
ATOM 7160 N N . ALA D 2 58 ? 129.128 166.969 71.473 1.00 54.61 59 ALA G N 1
ATOM 7161 C CA . ALA D 2 58 ? 128.860 165.889 70.533 1.00 54.61 59 ALA G CA 1
ATOM 7162 C C . ALA D 2 58 ? 130.019 165.625 69.581 1.00 54.61 59 ALA G C 1
ATOM 7163 O O . ALA D 2 58 ? 129.981 164.627 68.854 1.00 54.61 59 ALA G O 1
ATOM 7165 N N . GLU D 2 59 ? 131.036 166.484 69.561 1.00 56.10 60 GLU G N 1
ATOM 7166 C CA . GLU D 2 59 ? 132.168 166.329 68.660 1.00 56.10 60 GLU G CA 1
ATOM 7167 C C . GLU D 2 59 ? 133.455 165.935 69.371 1.00 56.10 60 GLU G C 1
ATOM 7168 O O . GLU D 2 59 ? 134.472 165.719 68.703 1.00 56.10 60 GLU G O 1
ATOM 7174 N N . LYS D 2 60 ? 133.444 165.831 70.698 1.00 42.53 61 LYS G N 1
ATOM 7175 C CA . LYS D 2 60 ? 134.672 165.556 71.434 1.00 42.53 61 LYS G CA 1
ATOM 7176 C C . LYS D 2 60 ? 134.427 164.554 72.556 1.00 42.53 61 LYS G C 1
ATOM 7177 O O . LYS D 2 60 ? 133.772 164.884 73.553 1.00 42.53 61 LYS G O 1
ATOM 7183 N N . PRO D 2 61 ? 134.924 163.327 72.428 1.00 35.23 62 PRO G N 1
ATOM 7184 C CA . PRO D 2 61 ? 134.810 162.368 73.531 1.00 35.23 62 PRO G CA 1
ATOM 7185 C C . PRO D 2 61 ? 135.716 162.745 74.692 1.00 35.23 62 PRO G C 1
ATOM 7186 O O . PRO D 2 61 ? 136.734 163.421 74.525 1.00 35.23 62 PRO G O 1
ATOM 7190 N N . CYS D 2 62 ? 135.331 162.296 75.885 1.00 32.68 63 CYS G N 1
ATOM 7191 C CA . CYS D 2 62 ? 136.099 162.592 77.087 1.00 32.68 63 CYS G CA 1
ATOM 7192 C C . CYS D 2 62 ? 135.762 161.571 78.163 1.00 32.68 63 CYS G C 1
ATOM 7193 O O . CYS D 2 62 ? 134.748 160.872 78.088 1.00 32.68 63 CYS G O 1
ATOM 7196 N N . TYR D 2 63 ? 136.632 161.495 79.166 1.00 28.96 64 TYR G N 1
ATOM 7197 C CA . TYR D 2 63 ? 136.415 160.676 80.351 1.00 28.96 64 TYR G CA 1
ATOM 7198 C C . TYR D 2 63 ? 136.078 161.588 81.521 1.00 28.96 64 TYR G C 1
ATOM 7199 O O . TYR D 2 63 ? 136.811 162.543 81.796 1.00 28.96 64 TYR G O 1
ATOM 7208 N N . VAL D 2 64 ? 134.978 161.294 82.207 1.00 27.71 65 VAL G N 1
ATOM 7209 C CA . VAL D 2 64 ? 134.491 162.121 83.305 1.00 27.71 65 VAL G CA 1
ATOM 7210 C C . VAL D 2 64 ? 134.353 161.249 84.544 1.00 27.71 65 VAL G C 1
ATOM 7211 O O . VAL D 2 64 ? 133.660 160.224 84.515 1.00 27.71 65 VAL G O 1
ATOM 7215 N N . ALA D 2 65 ? 135.007 161.656 85.628 1.00 32.72 66 ALA G N 1
ATOM 7216 C CA . ALA D 2 65 ? 134.845 161.028 86.932 1.00 32.72 66 ALA G CA 1
ATOM 7217 C C . ALA D 2 65 ? 134.005 161.954 87.801 1.00 32.72 66 ALA G C 1
ATOM 7218 O O . ALA D 2 65 ? 134.373 163.113 88.012 1.00 32.72 66 ALA G O 1
ATOM 7220 N N . PHE D 2 66 ? 132.883 161.445 88.301 1.00 42.50 67 PHE G N 1
ATOM 7221 C CA . PHE D 2 66 ? 131.897 162.271 88.980 1.00 42.50 67 PHE G CA 1
ATOM 7222 C C . PHE D 2 66 ? 131.465 161.613 90.281 1.00 42.50 67 PHE G C 1
ATOM 7223 O O . PHE D 2 66 ? 131.479 160.386 90.413 1.00 42.50 67 PHE G O 1
ATOM 7231 N N . ASP D 2 67 ? 131.083 162.447 91.245 1.00 47.55 68 ASP G N 1
ATOM 7232 C CA . ASP D 2 67 ? 130.546 162.003 92.529 1.00 47.55 68 ASP G CA 1
ATOM 7233 C C . ASP D 2 67 ? 129.043 162.259 92.494 1.00 47.55 68 ASP G C 1
ATOM 7234 O O . ASP D 2 67 ? 128.589 163.384 92.722 1.00 47.55 68 ASP G O 1
ATOM 7239 N N . PHE D 2 68 ? 128.274 161.212 92.212 1.00 51.25 69 PHE G N 1
ATOM 7240 C CA . PHE D 2 68 ? 126.853 161.333 91.919 1.00 51.25 69 PHE G CA 1
ATOM 7241 C C . PHE D 2 68 ? 126.026 161.062 93.168 1.00 51.25 69 PHE G C 1
ATOM 7242 O O . PHE D 2 68 ? 126.244 160.061 93.859 1.00 51.25 69 PHE G O 1
ATOM 7250 N N . GLU D 2 69 ? 125.079 161.954 93.449 1.00 59.51 70 GLU G N 1
ATOM 7251 C CA . GLU D 2 69 ? 124.130 161.796 94.542 1.00 59.51 70 GLU G CA 1
ATOM 7252 C C . GLU D 2 69 ? 122.720 161.721 93.972 1.00 59.51 70 GLU G C 1
ATOM 7253 O O . GLU D 2 69 ? 122.368 162.480 93.063 1.00 59.51 70 GLU G O 1
ATOM 7259 N N . TYR D 2 70 ? 121.917 160.797 94.501 1.00 61.93 71 TYR G N 1
ATOM 7260 C CA . TYR D 2 70 ? 120.591 160.538 93.962 1.00 61.93 71 TYR G CA 1
ATOM 7261 C C . TYR D 2 70 ? 119.456 160.729 94.958 1.00 61.93 71 TYR G C 1
ATOM 7262 O O . TYR D 2 70 ? 118.291 160.667 94.547 1.00 61.93 71 TYR G O 1
ATOM 7271 N N . ASN D 2 71 ? 119.751 160.957 96.239 1.00 70.84 72 ASN G N 1
ATOM 7272 C CA . ASN D 2 71 ? 118.744 161.257 97.258 1.00 70.84 72 ASN G CA 1
ATOM 7273 C C . ASN D 2 71 ? 117.700 160.137 97.341 1.00 70.84 72 ASN G C 1
ATOM 7274 O O . ASN D 2 71 ? 116.516 160.316 97.049 1.00 70.84 72 ASN G O 1
ATOM 7279 N N . ASP D 2 72 ? 118.182 158.965 97.752 1.00 72.27 73 ASP G N 1
ATOM 7280 C CA . ASP D 2 72 ? 117.324 157.791 97.864 1.00 72.27 73 ASP G CA 1
ATOM 7281 C C . ASP D 2 72 ? 116.397 157.896 99.068 1.00 72.27 73 ASP G C 1
ATOM 7282 O O . ASP D 2 72 ? 116.780 157.531 100.185 1.00 72.27 73 ASP G O 1
ATOM 7287 N N . ALA D 2 73 ? 115.176 158.387 98.843 1.00 75.61 74 ALA G N 1
ATOM 7288 C CA . ALA D 2 73 ? 114.137 158.462 99.874 1.00 75.61 74 ALA G CA 1
ATOM 7289 C C . ALA D 2 73 ? 114.618 159.234 101.103 1.00 75.61 74 ALA G C 1
ATOM 7290 O O . ALA D 2 73 ? 114.579 158.741 102.232 1.00 75.61 74 ALA G O 1
ATOM 7292 N N . GLY D 2 74 ? 115.075 160.462 100.874 1.00 73.63 75 GLY G N 1
ATOM 7293 C CA . GLY D 2 74 ? 115.511 161.310 101.965 1.00 73.63 75 GLY G CA 1
ATOM 7294 C C . GLY D 2 74 ? 116.872 160.985 102.531 1.00 73.63 75 GLY G C 1
ATOM 7295 O O . GLY D 2 74 ? 117.186 161.421 103.643 1.00 73.63 75 GLY G O 1
ATOM 7296 N N . SER D 2 75 ? 117.691 160.229 101.806 1.00 74.71 76 SER G N 1
ATOM 7297 C CA . SER D 2 75 ? 119.041 159.888 102.234 1.00 74.71 76 SER G CA 1
ATOM 7298 C C . SER D 2 75 ? 120.044 160.551 101.300 1.00 74.71 76 SER G C 1
ATOM 7299 O O . SER D 2 75 ? 119.941 160.417 100.077 1.00 74.71 76 SER G O 1
ATOM 7302 N N . LYS D 2 76 ? 121.015 161.259 101.877 1.00 71.38 77 LYS G N 1
ATOM 7303 C CA . LYS D 2 76 ? 122.024 161.974 101.096 1.00 71.38 77 LYS G CA 1
ATOM 7304 C C . LYS D 2 76 ? 123.153 161.028 100.676 1.00 71.38 77 LYS G C 1
ATOM 7305 O O . LYS D 2 76 ? 124.330 161.238 100.966 1.00 71.38 77 LYS G O 1
ATOM 7311 N N . ARG D 2 77 ? 122.765 159.965 99.976 1.00 64.63 78 ARG G N 1
ATOM 7312 C CA . ARG D 2 77 ? 123.720 158.972 99.510 1.00 64.63 78 ARG G CA 1
ATOM 7313 C C . ARG D 2 77 ? 124.476 159.483 98.291 1.00 64.63 78 ARG G C 1
ATOM 7314 O O . ARG D 2 77 ? 123.914 160.172 97.435 1.00 64.63 78 ARG G O 1
ATOM 7322 N N . GLU D 2 78 ? 125.760 159.140 98.218 1.00 55.75 79 GLU G N 1
ATOM 7323 C CA . GLU D 2 78 ? 126.612 159.516 97.101 1.00 55.75 79 GLU G CA 1
ATOM 7324 C C . GLU D 2 78 ? 127.361 158.291 96.598 1.00 55.75 79 GLU G C 1
ATOM 7325 O O . GLU D 2 78 ? 127.710 157.395 97.371 1.00 55.75 79 GLU G O 1
ATOM 7331 N N . LYS D 2 79 ? 127.600 158.262 95.289 1.00 43.01 80 LYS G N 1
ATOM 7332 C CA . LYS D 2 79 ? 128.295 157.157 94.647 1.00 43.01 80 LYS G CA 1
ATOM 7333 C C . LYS D 2 79 ? 129.287 157.707 93.635 1.00 43.01 80 LYS G C 1
ATOM 7334 O O . LYS D 2 79 ? 128.972 158.638 92.889 1.00 43.01 80 LYS G O 1
ATOM 7340 N N . LEU D 2 80 ? 130.485 157.128 93.615 1.00 37.20 81 LEU G N 1
ATOM 7341 C CA . LEU D 2 80 ? 131.524 157.521 92.672 1.00 37.20 81 LEU G CA 1
ATOM 7342 C C . LEU D 2 80 ? 131.352 156.732 91.380 1.00 37.20 81 LEU G C 1
ATOM 7343 O O . LEU D 2 80 ? 131.355 155.496 91.396 1.00 37.20 81 LEU G O 1
ATOM 7348 N N . ILE D 2 81 ? 131.209 157.445 90.263 1.00 31.24 82 ILE G N 1
ATOM 7349 C CA . ILE D 2 81 ? 131.019 156.826 88.960 1.00 31.24 82 ILE G CA 1
ATOM 7350 C C . ILE D 2 81 ? 132.052 157.384 87.992 1.00 31.24 82 ILE G C 1
ATOM 7351 O O . ILE D 2 81 ? 132.586 158.480 88.176 1.00 31.24 82 ILE G O 1
ATOM 7356 N N . LEU D 2 82 ? 132.332 156.606 86.950 1.00 26.25 83 LEU G N 1
ATOM 7357 C CA . LEU D 2 82 ? 133.263 156.989 85.893 1.00 26.25 83 LEU G CA 1
ATOM 7358 C C . LEU D 2 82 ? 132.531 156.871 84.564 1.00 26.25 83 LEU G C 1
ATOM 7359 O O . LEU D 2 82 ? 132.182 155.765 84.138 1.00 26.25 83 LEU G O 1
ATOM 7364 N N . ILE D 2 83 ? 132.301 158.006 83.910 1.00 26.52 84 ILE G N 1
ATOM 7365 C CA . ILE D 2 83 ? 131.500 158.069 82.693 1.00 26.52 84 ILE G CA 1
ATOM 7366 C C . ILE D 2 83 ? 132.426 158.044 81.486 1.00 26.52 84 ILE G C 1
ATOM 7367 O O . ILE D 2 83 ? 133.380 158.827 81.407 1.00 26.52 84 ILE G O 1
ATOM 7372 N N . GLN D 2 84 ? 132.145 157.144 80.548 1.00 29.27 85 GLN G N 1
ATOM 7373 C CA . GLN D 2 84 ? 132.854 157.061 79.277 1.00 29.27 85 GLN G CA 1
ATOM 7374 C C . GLN D 2 84 ? 131.933 157.614 78.196 1.00 29.27 85 GLN G C 1
ATOM 7375 O O . GLN D 2 84 ? 130.971 156.951 77.795 1.00 29.27 85 GLN G O 1
ATOM 7381 N N . TRP D 2 85 ? 132.225 158.824 77.730 1.00 34.42 86 TRP G N 1
ATOM 7382 C CA . TRP D 2 85 ? 131.388 159.526 76.763 1.00 34.42 86 TRP G CA 1
ATOM 7383 C C . TRP D 2 85 ? 132.079 159.510 75.406 1.00 34.42 86 TRP G C 1
ATOM 7384 O O . TRP D 2 85 ? 133.050 160.242 75.190 1.00 34.42 86 TRP G O 1
ATOM 7395 N N . ILE D 2 86 ? 131.583 158.673 74.500 1.00 29.96 87 ILE G N 1
ATOM 7396 C CA . ILE D 2 86 ? 132.073 158.622 73.125 1.00 29.96 87 ILE G CA 1
ATOM 7397 C C . ILE D 2 86 ? 130.883 158.754 72.183 1.00 29.96 87 ILE G C 1
ATOM 7398 O O . ILE D 2 86 ? 130.210 157.753 71.895 1.00 29.96 87 ILE G O 1
ATOM 7403 N N . PRO D 2 87 ? 130.574 159.953 71.697 1.00 37.38 88 PRO G N 1
ATOM 7404 C CA . PRO D 2 87 ? 129.420 160.110 70.806 1.00 37.38 88 PRO G CA 1
ATOM 7405 C C . PRO D 2 87 ? 129.636 159.406 69.476 1.00 37.38 88 PRO G C 1
ATOM 7406 O O . PRO D 2 87 ? 130.763 159.260 68.997 1.00 37.38 88 PRO G O 1
ATOM 7410 N N . ASP D 2 88 ? 128.527 158.965 68.878 1.00 41.86 89 ASP G N 1
ATOM 7411 C CA . ASP D 2 88 ? 128.596 158.283 67.590 1.00 41.86 89 ASP G CA 1
ATOM 7412 C C . ASP D 2 88 ? 128.981 159.220 66.453 1.00 41.86 89 ASP G C 1
ATOM 7413 O O . ASP D 2 88 ? 129.395 158.745 65.391 1.00 41.86 89 ASP G O 1
ATOM 7418 N N . THR D 2 89 ? 128.858 160.530 66.649 1.00 47.17 90 THR G N 1
ATOM 7419 C CA . THR D 2 89 ? 129.169 161.506 65.614 1.00 47.17 90 THR G CA 1
ATOM 7420 C C . THR D 2 89 ? 130.645 161.877 65.570 1.00 47.17 90 THR G C 1
ATOM 7421 O O . THR D 2 89 ? 131.040 162.685 64.724 1.00 47.17 90 THR G O 1
ATOM 7425 N N . ALA D 2 90 ? 131.464 161.313 66.453 1.00 44.46 91 ALA G N 1
ATOM 7426 C CA . ALA D 2 90 ? 132.882 161.629 66.476 1.00 44.46 91 ALA G CA 1
ATOM 7427 C C . ALA D 2 90 ? 133.592 160.996 65.280 1.00 44.46 91 ALA G C 1
ATOM 7428 O O . ALA D 2 90 ? 133.047 160.145 64.571 1.00 44.46 91 ALA G O 1
ATOM 7430 N N . ARG D 2 91 ? 134.830 161.431 65.059 1.00 45.15 92 ARG G N 1
ATOM 7431 C CA . ARG D 2 91 ? 135.619 160.907 63.958 1.00 45.15 92 ARG G CA 1
ATOM 7432 C C . ARG D 2 91 ? 135.958 159.436 64.199 1.00 45.15 92 ARG G C 1
ATOM 7433 O O . ARG D 2 91 ? 136.089 159.001 65.345 1.00 45.15 92 ARG G O 1
ATOM 7441 N N . PRO D 2 92 ? 136.091 158.647 63.129 1.00 40.27 93 PRO G N 1
ATOM 7442 C CA . PRO D 2 92 ? 136.448 157.230 63.308 1.00 40.27 93 PRO G CA 1
ATOM 7443 C C . PRO D 2 92 ? 137.769 157.022 64.023 1.00 40.27 93 PRO G C 1
ATOM 7444 O O . PRO D 2 92 ? 137.910 156.049 64.774 1.00 40.27 93 PRO G O 1
ATOM 7448 N N . ARG D 2 93 ? 138.749 157.902 63.809 1.00 36.26 94 ARG G N 1
ATOM 7449 C CA . ARG D 2 93 ? 140.023 157.770 64.506 1.00 36.26 94 ARG G CA 1
ATOM 7450 C C . ARG D 2 93 ? 139.872 158.051 65.996 1.00 36.26 94 ARG G C 1
ATOM 7451 O O . ARG D 2 93 ? 140.501 157.385 66.826 1.00 36.26 94 ARG G O 1
ATOM 7459 N N . GLU D 2 94 ? 139.047 159.037 66.354 1.00 35.32 95 GLU G N 1
ATOM 7460 C CA . GLU D 2 94 ? 138.873 159.384 67.761 1.00 35.32 95 GLU G CA 1
ATOM 7461 C C . GLU D 2 94 ? 138.155 158.279 68.525 1.00 35.32 95 GLU G C 1
ATOM 7462 O O . GLU D 2 94 ? 138.517 157.973 69.666 1.00 35.32 95 GLU G O 1
ATOM 7468 N N . LYS D 2 95 ? 137.131 157.674 67.917 1.00 30.01 96 LYS G N 1
ATOM 7469 C CA . LYS D 2 95 ? 136.389 156.619 68.600 1.00 30.01 96 LYS G CA 1
ATOM 7470 C C . LYS D 2 95 ? 137.270 155.406 68.869 1.00 30.01 96 LYS G C 1
ATOM 7471 O O . LYS D 2 95 ? 137.195 154.802 69.945 1.00 30.01 96 LYS G O 1
ATOM 7477 N N . MET D 2 96 ? 138.106 155.029 67.901 1.00 24.72 97 MET G N 1
ATOM 7478 C CA . MET D 2 96 ? 139.003 153.896 68.101 1.00 24.72 97 MET G CA 1
ATOM 7479 C C . MET D 2 96 ? 140.034 154.188 69.184 1.00 24.72 97 MET G C 1
ATOM 7480 O O . MET D 2 96 ? 140.346 153.315 70.002 1.00 24.72 97 MET G O 1
ATOM 7485 N N . MET D 2 97 ? 140.576 155.408 69.203 1.00 29.26 98 MET G N 1
ATOM 7486 C CA . MET D 2 97 ? 141.642 155.732 70.146 1.00 29.26 98 MET G CA 1
ATOM 7487 C C . MET D 2 97 ? 141.132 155.769 71.582 1.00 29.26 98 MET G C 1
ATOM 7488 O O . MET D 2 97 ? 141.799 155.270 72.495 1.00 29.26 98 MET G O 1
ATOM 7493 N N . TYR D 2 98 ? 139.955 156.358 71.804 1.00 29.66 99 TYR G N 1
ATOM 7494 C CA . TYR D 2 98 ? 139.434 156.472 73.163 1.00 29.66 99 TYR G CA 1
ATOM 7495 C C . TYR D 2 98 ? 138.953 155.127 73.695 1.00 29.66 99 TYR G C 1
ATOM 7496 O O . TYR D 2 98 ? 139.137 154.823 74.879 1.00 29.66 99 TYR G O 1
ATOM 7505 N N . SER D 2 99 ? 138.328 154.313 72.841 1.00 22.79 100 SER G N 1
ATOM 7506 C CA . SER D 2 99 ? 137.799 153.030 73.294 1.00 22.79 100 SER G CA 1
ATOM 7507 C C . SER D 2 99 ? 138.913 152.090 73.735 1.00 22.79 100 SER G C 1
ATOM 7508 O O . SER D 2 99 ? 138.791 151.409 74.759 1.00 22.79 100 SER G O 1
ATOM 7511 N N . ALA D 2 100 ? 140.005 152.035 72.975 1.00 22.32 101 ALA G N 1
ATOM 7512 C CA . ALA D 2 100 ? 141.112 151.147 73.303 1.00 22.32 101 ALA G CA 1
ATOM 7513 C C . ALA D 2 100 ? 141.952 151.646 74.470 1.00 22.32 101 ALA G C 1
ATOM 7514 O O . ALA D 2 100 ? 142.760 150.876 75.001 1.00 22.32 101 ALA G O 1
ATOM 7516 N N . SER D 2 101 ? 141.786 152.901 74.879 1.00 26.77 102 SER G N 1
ATOM 7517 C CA . SER D 2 101 ? 142.556 153.485 75.969 1.00 26.77 102 SER G CA 1
ATOM 7518 C C . SER D 2 101 ? 141.825 153.449 77.303 1.00 26.77 102 SER G C 1
ATOM 7519 O O . SER D 2 101 ? 142.330 153.999 78.286 1.00 26.77 102 SER G O 1
ATOM 7522 N N . ARG D 2 102 ? 140.649 152.820 77.361 1.00 27.02 103 ARG G N 1
ATOM 7523 C CA . ARG D 2 102 ? 139.882 152.782 78.601 1.00 27.02 103 ARG G CA 1
ATOM 7524 C C . ARG D 2 102 ? 140.577 151.955 79.676 1.00 27.02 103 ARG G C 1
ATOM 7525 O O . ARG D 2 102 ? 140.387 152.208 80.871 1.00 27.02 103 ARG G O 1
ATOM 7533 N N . ASP D 2 103 ? 141.392 150.976 79.277 1.00 29.94 104 ASP G N 1
ATOM 7534 C CA . ASP D 2 103 ? 142.039 150.096 80.244 1.00 29.94 104 ASP G CA 1
ATOM 7535 C C . ASP D 2 103 ? 143.061 150.823 81.110 1.00 29.94 104 ASP G C 1
ATOM 7536 O O . ASP D 2 103 ? 143.394 150.331 82.193 1.00 29.94 104 ASP G O 1
ATOM 7541 N N . ALA D 2 104 ? 143.566 151.974 80.661 1.00 29.95 105 ALA G N 1
ATOM 7542 C CA . ALA D 2 104 ? 144.587 152.682 81.428 1.00 29.95 105 ALA G CA 1
ATOM 7543 C C . ALA D 2 104 ? 144.044 153.166 82.766 1.00 29.95 105 ALA G C 1
ATOM 7544 O O . ALA D 2 104 ? 144.745 153.117 83.783 1.00 29.95 105 ALA G O 1
ATOM 7546 N N . LEU D 2 105 ? 142.798 153.639 82.787 1.00 30.38 106 LEU G N 1
ATOM 7547 C CA . LEU D 2 105 ? 142.208 154.161 84.014 1.00 30.38 106 LEU G CA 1
ATOM 7548 C C . LEU D 2 105 ? 141.861 153.074 85.022 1.00 30.38 106 LEU G C 1
ATOM 7549 O O . LEU D 2 105 ? 141.544 153.402 86.169 1.00 30.38 106 LEU G O 1
ATOM 7554 N N . SER D 2 106 ? 141.914 151.798 84.631 1.00 34.46 107 SER G N 1
ATOM 7555 C CA . SER D 2 106 ? 141.505 150.730 85.538 1.00 34.46 107 SER G CA 1
ATOM 7556 C C . SER D 2 106 ? 142.437 150.608 86.736 1.00 34.46 107 SER G C 1
ATOM 7557 O O . SER D 2 106 ? 142.003 150.187 87.814 1.00 34.46 107 SER G O 1
ATOM 7560 N N . SER D 2 107 ? 143.711 150.965 86.575 1.00 37.02 108 SER G N 1
ATOM 7561 C CA . SER D 2 107 ? 144.669 150.830 87.664 1.00 37.02 108 SER G CA 1
ATOM 7562 C C . SER D 2 107 ? 144.496 151.890 88.743 1.00 37.02 108 SER G C 1
ATOM 7563 O O . SER D 2 107 ? 144.980 151.697 89.863 1.00 37.02 108 SER G O 1
ATOM 7566 N N . VAL D 2 108 ? 143.822 152.996 88.439 1.00 38.47 109 VAL G N 1
ATOM 7567 C CA . VAL D 2 108 ? 143.667 154.094 89.387 1.00 38.47 109 VAL G CA 1
ATOM 7568 C C . VAL D 2 108 ? 142.217 154.349 89.768 1.00 38.47 109 VAL G C 1
ATOM 7569 O O . VAL D 2 108 ? 141.970 155.045 90.764 1.00 38.47 109 VAL G O 1
ATOM 7573 N N . SER D 2 109 ? 141.250 153.805 89.032 1.00 38.96 110 SER G N 1
ATOM 7574 C CA . SER D 2 109 ? 139.832 154.060 89.278 1.00 38.96 110 SER G CA 1
ATOM 7575 C C . SER D 2 109 ? 139.168 152.926 90.045 1.00 38.96 110 SER G C 1
ATOM 7576 O O . SER D 2 109 ? 138.005 152.598 89.793 1.00 38.96 110 SER G O 1
ATOM 7579 N N . GLU D 2 110 ? 139.883 152.300 90.976 1.00 49.34 111 GLU G N 1
ATOM 7580 C CA . GLU D 2 110 ? 139.285 151.255 91.795 1.00 49.34 111 GLU G CA 1
ATOM 7581 C C . GLU D 2 110 ? 138.185 151.841 92.673 1.00 49.34 111 GLU G C 1
ATOM 7582 O O . GLU D 2 110 ? 138.359 152.901 93.283 1.00 49.34 111 GLU G O 1
ATOM 7588 N N . GLY D 2 111 ? 137.047 151.152 92.728 1.00 41.39 112 GLY G N 1
ATOM 7589 C CA . GLY D 2 111 ? 135.898 151.616 93.467 1.00 41.39 112 GLY G CA 1
ATOM 7590 C C . GLY D 2 111 ? 134.907 152.428 92.660 1.00 41.39 112 GLY G C 1
ATOM 7591 O O . GLY D 2 111 ? 133.758 152.579 93.089 1.00 41.39 112 GLY G O 1
ATOM 7592 N N . TYR D 2 112 ? 135.316 152.952 91.509 1.00 34.45 113 TYR G N 1
ATOM 7593 C CA . TYR D 2 112 ? 134.416 153.708 90.651 1.00 34.45 113 TYR G CA 1
ATOM 7594 C C . TYR D 2 112 ? 133.556 152.764 89.823 1.00 34.45 113 TYR G C 1
ATOM 7595 O O . TYR D 2 112 ? 134.035 151.745 89.319 1.00 34.45 113 TYR G O 1
ATOM 7604 N N . LEU D 2 113 ? 132.279 153.110 89.683 1.00 29.44 114 LEU G N 1
ATOM 7605 C CA . LEU D 2 113 ? 131.361 152.309 88.887 1.00 29.44 114 LEU G CA 1
ATOM 7606 C C . LEU D 2 113 ? 131.466 152.720 87.425 1.00 29.44 114 LEU G C 1
ATOM 7607 O O . LEU D 2 113 ? 131.158 153.873 87.095 1.00 29.44 114 LEU G O 1
ATOM 7612 N N . PRO D 2 114 ? 131.888 151.830 86.525 1.00 25.42 115 PRO G N 1
ATOM 7613 C CA . PRO D 2 114 ? 132.009 152.208 85.110 1.00 25.42 115 PRO G CA 1
ATOM 7614 C C . PRO D 2 114 ? 130.641 152.308 84.450 1.00 25.42 115 PRO G C 1
ATOM 7615 O O . PRO D 2 114 ? 129.807 151.409 84.575 1.00 25.42 115 PRO G O 1
ATOM 7619 N N . ILE D 2 115 ? 130.416 153.414 83.744 1.00 26.06 116 ILE G N 1
ATOM 7620 C CA . ILE D 2 115 ? 129.174 153.656 83.021 1.00 26.06 116 ILE G CA 1
ATOM 7621 C C . ILE D 2 115 ? 129.521 154.037 81.590 1.00 26.06 116 ILE G C 1
ATOM 7622 O O . ILE D 2 115 ? 130.341 154.933 81.364 1.00 26.06 116 ILE G O 1
ATOM 7627 N N . GLN D 2 116 ? 128.898 153.360 80.630 1.00 26.12 117 GLN G N 1
ATOM 7628 C CA . GLN D 2 116 ? 129.138 153.588 79.213 1.00 26.12 117 GLN G CA 1
ATOM 7629 C C . GLN D 2 116 ? 127.942 154.304 78.604 1.00 26.12 117 GLN G C 1
ATOM 7630 O O . GLN D 2 116 ? 126.799 153.870 78.779 1.00 26.12 117 GLN G O 1
ATOM 7636 N N . ALA D 2 117 ? 128.207 155.397 77.892 1.00 27.46 118 ALA G N 1
ATOM 7637 C CA . ALA D 2 117 ? 127.159 156.170 77.240 1.00 27.46 118 ALA G CA 1
ATOM 7638 C C . ALA D 2 117 ? 127.633 156.598 75.862 1.00 27.46 118 ALA G C 1
ATOM 7639 O O . ALA D 2 117 ? 128.769 157.057 75.709 1.00 27.46 118 ALA G O 1
ATOM 7641 N N . ASN D 2 118 ? 126.763 156.447 74.864 1.00 29.97 119 ASN G N 1
ATOM 7642 C CA . ASN D 2 118 ? 127.068 156.834 73.495 1.00 29.97 119 ASN G CA 1
ATOM 7643 C C . ASN D 2 118 ? 126.071 157.828 72.919 1.00 29.97 119 ASN G C 1
ATOM 7644 O O . ASN D 2 118 ? 126.234 158.248 71.768 1.00 29.97 119 ASN G O 1
ATOM 7649 N N . ASP D 2 119 ? 125.048 158.214 73.677 1.00 44.07 120 ASP G N 1
ATOM 7650 C CA . ASP D 2 119 ? 124.055 159.167 73.208 1.00 44.07 120 ASP G CA 1
ATOM 7651 C C . ASP D 2 119 ? 123.459 159.881 74.413 1.00 44.07 120 ASP G C 1
ATOM 7652 O O . ASP D 2 119 ? 123.624 159.456 75.559 1.00 44.07 120 ASP G O 1
ATOM 7657 N N . GLU D 2 120 ? 122.759 160.985 74.137 1.00 51.97 121 GLU G N 1
ATOM 7658 C CA . GLU D 2 120 ? 122.204 161.806 75.208 1.00 51.97 121 GLU G CA 1
ATOM 7659 C C . GLU D 2 120 ? 121.167 161.064 76.040 1.00 51.97 121 GLU G C 1
ATOM 7660 O O . GLU D 2 120 ? 120.958 161.419 77.205 1.00 51.97 121 GLU G O 1
ATOM 7666 N N . SER D 2 121 ? 120.510 160.047 75.476 1.00 52.21 122 SER G N 1
ATOM 7667 C CA . SER D 2 121 ? 119.545 159.278 76.252 1.00 52.21 122 SER G CA 1
ATOM 7668 C C . SER D 2 121 ? 120.216 158.411 77.308 1.00 52.21 122 SER G C 1
ATOM 7669 O O . SER D 2 121 ? 119.568 158.045 78.294 1.00 52.21 122 SER G O 1
ATOM 7672 N N . GLY D 2 122 ? 121.493 158.075 77.127 1.00 53.04 123 GLY G N 1
ATOM 7673 C CA . GLY D 2 122 ? 122.219 157.300 78.115 1.00 53.04 123 GLY G CA 1
ATOM 7674 C C . GLY D 2 122 ? 122.752 158.092 79.287 1.00 53.04 123 GLY G C 1
ATOM 7675 O O . GLY D 2 122 ? 123.271 157.497 80.235 1.00 53.04 123 GLY G O 1
ATOM 7676 N N . LEU D 2 123 ? 122.638 159.418 79.243 1.00 53.17 124 LEU G N 1
ATOM 7677 C CA . LEU D 2 123 ? 123.069 160.286 80.329 1.00 53.17 124 LEU G CA 1
ATOM 7678 C C . LEU D 2 123 ? 121.931 160.650 81.272 1.00 53.17 124 LEU G C 1
ATOM 7679 O O . LEU D 2 123 ? 122.115 161.497 82.151 1.00 53.17 124 LEU G O 1
ATOM 7684 N N . ASP D 2 124 ? 120.760 160.040 81.100 1.00 63.97 125 ASP G N 1
ATOM 7685 C CA . ASP D 2 124 ? 119.622 160.342 81.955 1.00 63.97 125 ASP G CA 1
ATOM 7686 C C . ASP D 2 124 ? 119.915 159.950 83.399 1.00 63.97 125 ASP G C 1
ATOM 7687 O O . ASP D 2 124 ? 120.605 158.964 83.673 1.00 63.97 125 ASP G O 1
ATOM 7692 N N . ALA D 2 125 ? 119.383 160.746 84.329 1.00 64.21 126 ALA G N 1
ATOM 7693 C CA . ALA D 2 125 ? 119.586 160.470 85.747 1.00 64.21 126 ALA G CA 1
ATOM 7694 C C . ALA D 2 125 ? 118.959 159.141 86.149 1.00 64.21 126 ALA G C 1
ATOM 7695 O O . ALA D 2 125 ? 119.543 158.383 86.932 1.00 64.21 126 ALA G O 1
ATOM 7697 N N . GLU D 2 126 ? 117.769 158.840 85.622 1.00 67.22 127 GLU G N 1
ATOM 7698 C CA . GLU D 2 126 ? 117.107 157.583 85.959 1.00 67.22 127 GLU G CA 1
ATOM 7699 C C . GLU D 2 126 ? 117.929 156.384 85.504 1.00 67.22 127 GLU G C 1
ATOM 7700 O O . GLU D 2 126 ? 117.960 155.351 86.182 1.00 67.22 127 GLU G O 1
ATOM 7706 N N . GLU D 2 127 ? 118.594 156.499 84.352 1.00 62.01 128 GLU G N 1
ATOM 7707 C CA . GLU D 2 127 ? 119.465 155.423 83.892 1.00 62.01 128 GLU G CA 1
ATOM 7708 C C . GLU D 2 127 ? 120.617 155.196 84.862 1.00 62.01 128 GLU G C 1
ATOM 7709 O O . GLU D 2 127 ? 120.965 154.050 85.168 1.00 62.01 128 GLU G O 1
ATOM 7715 N N . ILE D 2 128 ? 121.222 156.278 85.356 1.00 56.89 129 ILE G N 1
ATOM 7716 C CA . ILE D 2 128 ? 122.341 156.146 86.283 1.00 56.89 129 ILE G CA 1
ATOM 7717 C C . ILE D 2 128 ? 121.863 155.625 87.632 1.00 56.89 129 ILE G C 1
ATOM 7718 O O . ILE D 2 128 ? 122.526 154.790 88.260 1.00 56.89 129 ILE G O 1
ATOM 7723 N N . ILE D 2 129 ? 120.710 156.107 88.101 1.00 59.23 130 ILE G N 1
ATOM 7724 C CA . ILE D 2 129 ? 120.192 155.678 89.398 1.00 59.23 130 ILE G CA 1
ATOM 7725 C C . ILE D 2 129 ? 119.878 154.187 89.385 1.00 59.23 130 ILE G C 1
ATOM 7726 O O . ILE D 2 129 ? 120.116 153.478 90.370 1.00 59.23 130 ILE G O 1
ATOM 7731 N N . ARG D 2 130 ? 119.341 153.686 88.271 1.00 58.39 131 ARG G N 1
ATOM 7732 C CA . ARG D 2 130 ? 119.026 152.264 88.184 1.00 58.39 131 ARG G CA 1
ATOM 7733 C C . ARG D 2 130 ? 120.285 151.409 88.257 1.00 58.39 131 ARG G C 1
ATOM 7734 O O . ARG D 2 130 ? 120.283 150.345 88.887 1.00 58.39 131 ARG G O 1
ATOM 7742 N N . LYS D 2 131 ? 121.370 151.855 87.621 1.00 51.52 132 LYS G N 1
ATOM 7743 C CA . LYS D 2 131 ? 122.582 151.044 87.574 1.00 51.52 132 LYS G CA 1
ATOM 7744 C C . LYS D 2 131 ? 123.294 151.012 88.922 1.00 51.52 132 LYS G C 1
ATOM 7745 O O . LYS D 2 131 ? 123.833 149.972 89.318 1.00 51.52 132 LYS G O 1
ATOM 7751 N N . VAL D 2 132 ? 123.319 152.139 89.637 1.00 56.36 133 VAL G N 1
ATOM 7752 C CA . VAL D 2 132 ? 124.039 152.187 90.908 1.00 56.36 133 VAL G CA 1
ATOM 7753 C C . VAL D 2 132 ? 123.343 151.324 91.956 1.00 56.36 133 VAL G C 1
ATOM 7754 O O . VAL D 2 132 ? 124.000 150.700 92.798 1.00 56.36 133 VAL G O 1
ATOM 7758 N N . ARG D 2 133 ? 122.009 151.272 91.926 1.00 61.57 134 ARG G N 1
ATOM 7759 C CA . ARG D 2 133 ? 121.272 150.473 92.898 1.00 61.57 134 ARG G CA 1
ATOM 7760 C C . ARG D 2 133 ? 121.390 148.978 92.634 1.00 61.57 134 ARG G C 1
ATOM 7761 O O . ARG D 2 133 ? 121.194 148.183 93.559 1.00 61.57 134 ARG G O 1
ATOM 7769 N N . LEU D 2 134 ? 121.695 148.581 91.398 1.00 57.14 135 LEU G N 1
ATOM 7770 C CA . LEU D 2 134 ? 121.771 147.160 91.071 1.00 57.14 135 LEU G CA 1
ATOM 7771 C C . LEU D 2 134 ? 122.910 146.474 91.816 1.00 57.14 135 LEU G C 1
ATOM 7772 O O . LEU D 2 134 ? 122.754 145.344 92.293 1.00 57.14 135 LEU G O 1
ATOM 7777 N N . HIS D 2 135 ? 124.057 147.137 91.927 1.00 61.22 136 HIS G N 1
ATOM 7778 C CA . HIS D 2 135 ? 125.247 146.536 92.515 1.00 61.22 136 HIS G CA 1
ATOM 7779 C C . HIS D 2 135 ? 125.313 146.683 94.029 1.00 61.22 136 HIS G C 1
ATOM 7780 O O . HIS D 2 135 ? 126.254 146.170 94.643 1.00 61.22 136 HIS G O 1
ATOM 7787 N N . ARG D 2 136 ? 124.351 147.363 94.646 1.00 60.78 137 ARG G N 1
ATOM 7788 C CA . ARG D 2 136 ? 124.321 147.538 96.092 1.00 60.78 137 ARG G CA 1
ATOM 7789 C C . ARG D 2 136 ? 123.397 146.494 96.704 1.00 60.78 137 ARG G C 1
ATOM 7790 O O . ARG D 2 136 ? 122.214 146.422 96.350 1.00 60.78 137 ARG G O 1
ATOM 7798 N N . SER D 2 137 ? 123.940 145.685 97.616 1.00 62.00 138 SER G N 1
ATOM 7799 C CA . SER D 2 137 ? 123.128 144.681 98.294 1.00 62.00 138 SER G CA 1
ATOM 7800 C C . SER D 2 137 ? 122.058 145.329 99.164 1.00 62.00 138 SER G C 1
ATOM 7801 O O . SER D 2 137 ? 120.910 144.870 99.192 1.00 62.00 138 SER G O 1
ATOM 7804 N N . VAL D 2 138 ? 122.413 146.394 99.875 1.00 58.35 139 VAL G N 1
ATOM 7805 C CA . VAL D 2 138 ? 121.467 147.093 100.735 1.00 58.35 139 VAL G CA 1
ATOM 7806 C C . VAL D 2 138 ? 120.501 147.924 99.899 1.00 58.35 139 VAL G C 1
ATOM 7807 O O . VAL D 2 138 ? 120.819 148.327 98.780 1.00 58.35 139 VAL G O 1
ATOM 7811 N N . SER E 1 7 ? 105.033 88.248 83.927 1.00 29.51 6 SER D N 1
ATOM 7812 C CA . SER E 1 7 ? 104.301 88.312 85.185 1.00 29.51 6 SER D CA 1
ATOM 7813 C C . SER E 1 7 ? 103.935 89.750 85.531 1.00 29.51 6 SER D C 1
ATOM 7814 O O . SER E 1 7 ? 102.877 90.244 85.140 1.00 29.51 6 SER D O 1
ATOM 7817 N N . SER E 1 8 ? 104.816 90.416 86.268 1.00 26.88 7 SER D N 1
ATOM 7818 C CA . SER E 1 8 ? 104.627 91.804 86.659 1.00 26.88 7 SER D CA 1
ATOM 7819 C C . SER E 1 8 ? 105.401 92.727 85.725 1.00 26.88 7 SER D C 1
ATOM 7820 O O . SER E 1 8 ? 106.204 92.290 84.898 1.00 26.88 7 SER D O 1
ATOM 7823 N N . ILE E 1 9 ? 105.149 94.024 85.869 1.00 24.25 8 ILE D N 1
ATOM 7824 C CA . ILE E 1 9 ? 105.754 95.048 85.026 1.00 24.25 8 ILE D CA 1
ATOM 7825 C C . ILE E 1 9 ? 106.640 95.927 85.895 1.00 24.25 8 ILE D C 1
ATOM 7826 O O . ILE E 1 9 ? 106.198 96.426 86.936 1.00 24.25 8 ILE D O 1
ATOM 7831 N N . VAL E 1 10 ? 107.886 96.112 85.469 1.00 21.31 9 VAL D N 1
ATOM 7832 C CA . VAL E 1 10 ? 108.844 96.969 86.157 1.00 21.31 9 VAL D CA 1
ATOM 7833 C C . VAL E 1 10 ? 109.206 98.107 85.214 1.00 21.31 9 VAL D C 1
ATOM 7834 O O . VAL E 1 10 ? 109.708 97.868 84.109 1.00 21.31 9 VAL D O 1
ATOM 7838 N N . CYS E 1 11 ? 108.958 99.340 85.649 1.00 22.93 10 CYS D N 1
ATOM 7839 C CA . CYS E 1 11 ? 109.182 100.524 84.832 1.00 22.93 10 CYS D CA 1
ATOM 7840 C C . CYS E 1 11 ? 110.092 101.493 85.572 1.00 22.93 10 CYS D C 1
ATOM 7841 O O . CYS E 1 11 ? 109.863 101.789 86.749 1.00 22.93 10 CYS D O 1
ATOM 7844 N N . ASP E 1 12 ? 111.116 101.983 84.880 1.00 22.32 11 ASP D N 1
ATOM 7845 C CA . ASP E 1 12 ? 112.059 102.960 85.421 1.00 22.32 11 ASP D CA 1
ATOM 7846 C C . ASP E 1 12 ? 111.995 104.196 84.528 1.00 22.32 11 ASP D C 1
ATOM 7847 O O . ASP E 1 12 ? 112.545 104.199 83.423 1.00 22.32 11 ASP D O 1
ATOM 7852 N N . ASN E 1 13 ? 111.319 105.242 85.009 1.00 25.01 12 ASN D N 1
ATOM 7853 C CA . ASN E 1 13 ? 111.093 106.425 84.184 1.00 25.01 12 ASN D CA 1
ATOM 7854 C C . ASN E 1 13 ? 112.401 107.114 83.818 1.00 25.01 12 ASN D C 1
ATOM 7855 O O . ASN E 1 13 ? 112.600 107.513 82.665 1.00 25.01 12 ASN D O 1
ATOM 7860 N N . GLY E 1 14 ? 113.303 107.269 84.784 1.00 24.90 13 GLY D N 1
ATOM 7861 C CA . GLY E 1 14 ? 114.549 107.948 84.500 1.00 24.90 13 GLY D CA 1
ATOM 7862 C C . GLY E 1 14 ? 114.330 109.422 84.192 1.00 24.90 13 GLY D C 1
ATOM 7863 O O . GLY E 1 14 ? 113.317 110.027 84.553 1.00 24.90 13 GLY D O 1
ATOM 7864 N N . SER E 1 15 ? 115.310 110.000 83.507 1.00 21.39 14 SER D N 1
ATOM 7865 C CA . SER E 1 15 ? 115.248 111.394 83.084 1.00 21.39 14 SER D CA 1
ATOM 7866 C C . SER E 1 15 ? 115.362 111.565 81.579 1.00 21.39 14 SER D C 1
ATOM 7867 O O . SER E 1 15 ? 114.706 112.442 81.013 1.00 21.39 14 SER D O 1
ATOM 7870 N N . GLY E 1 16 ? 116.182 110.756 80.916 1.00 20.74 15 GLY D N 1
ATOM 7871 C CA . GLY E 1 16 ? 116.316 110.837 79.476 1.00 20.74 15 GLY D CA 1
ATOM 7872 C C . GLY E 1 16 ? 115.678 109.679 78.739 1.00 20.74 15 GLY D C 1
ATOM 7873 O O . GLY E 1 16 ? 115.082 109.868 77.675 1.00 20.74 15 GLY D O 1
ATOM 7874 N N . MET E 1 17 ? 115.793 108.474 79.292 1.00 20.78 16 MET D N 1
ATOM 7875 C CA . MET E 1 17 ? 115.286 107.270 78.653 1.00 20.78 16 MET D CA 1
ATOM 7876 C C . MET E 1 17 ? 114.429 106.486 79.637 1.00 20.78 16 MET D C 1
ATOM 7877 O O . MET E 1 17 ? 114.589 106.592 80.855 1.00 20.78 16 MET D O 1
ATOM 7882 N N . VAL E 1 18 ? 113.513 105.691 79.090 1.00 17.78 17 VAL D N 1
ATOM 7883 C CA . VAL E 1 18 ? 112.572 104.898 79.872 1.00 17.78 17 VAL D CA 1
ATOM 7884 C C . VAL E 1 18 ? 112.927 103.428 79.713 1.00 17.78 17 VAL D C 1
ATOM 7885 O O . VAL E 1 18 ? 113.075 102.937 78.588 1.00 17.78 17 VAL D O 1
ATOM 7889 N N . LYS E 1 19 ? 113.063 102.729 80.835 1.00 17.39 18 LYS D N 1
ATOM 7890 C CA . LYS E 1 19 ? 113.335 101.298 80.853 1.00 17.39 18 LYS D CA 1
ATOM 7891 C C . LYS E 1 19 ? 112.089 100.560 81.320 1.00 17.39 18 LYS D C 1
ATOM 7892 O O . LYS E 1 19 ? 111.517 100.898 82.361 1.00 17.39 18 LYS D O 1
ATOM 7898 N N . ALA E 1 20 ? 111.672 99.557 80.551 1.00 17.64 19 ALA D N 1
ATOM 7899 C CA . ALA E 1 20 ? 110.483 98.782 80.869 1.00 17.64 19 ALA D CA 1
ATOM 7900 C C . ALA E 1 20 ? 110.732 97.318 80.540 1.00 17.64 19 ALA D C 1
ATOM 7901 O O . ALA E 1 20 ? 111.591 96.981 79.722 1.00 17.64 19 ALA D O 1
ATOM 7903 N N . GLY E 1 21 ? 109.969 96.449 81.191 1.00 19.60 20 GLY D N 1
ATOM 7904 C CA . GLY E 1 21 ? 110.121 95.025 80.982 1.00 19.60 20 GLY D CA 1
ATOM 7905 C C . GLY E 1 21 ? 109.263 94.245 81.958 1.00 19.60 20 GLY D C 1
ATOM 7906 O O . GLY E 1 21 ? 108.392 94.800 82.630 1.00 19.60 20 GLY D O 1
ATOM 7907 N N . PHE E 1 22 ? 109.530 92.945 82.018 1.00 22.67 21 PHE D N 1
ATOM 7908 C CA . PHE E 1 22 ? 108.813 92.030 82.892 1.00 22.67 21 PHE D CA 1
ATOM 7909 C C . PHE E 1 22 ? 109.739 91.504 83.979 1.00 22.67 21 PHE D C 1
ATOM 7910 O O . PHE E 1 22 ? 110.936 91.300 83.755 1.00 22.67 21 PHE D O 1
ATOM 7918 N N . SER E 1 23 ? 109.171 91.288 85.164 1.00 25.63 22 SER D N 1
ATOM 7919 C CA . SER E 1 23 ? 109.957 90.830 86.300 1.00 25.63 22 SER D CA 1
ATOM 7920 C C . SER E 1 23 ? 110.521 89.439 86.041 1.00 25.63 22 SER D C 1
ATOM 7921 O O . SER E 1 23 ? 109.868 88.586 85.435 1.00 25.63 22 SER D O 1
ATOM 7924 N N . GLY E 1 24 ? 111.747 89.214 86.509 1.00 27.48 23 GLY D N 1
ATOM 7925 C CA . GLY E 1 24 ? 112.442 87.965 86.316 1.00 27.48 23 GLY D CA 1
ATOM 7926 C C . GLY E 1 24 ? 113.502 87.994 85.234 1.00 27.48 23 GLY D C 1
ATOM 7927 O O . GLY E 1 24 ? 114.350 87.095 85.195 1.00 27.48 23 GLY D O 1
ATOM 7928 N N . ASP E 1 25 ? 113.476 88.995 84.360 1.00 30.13 24 ASP D N 1
ATOM 7929 C CA . ASP E 1 25 ? 114.481 89.117 83.318 1.00 30.13 24 ASP D CA 1
ATOM 7930 C C . ASP E 1 25 ? 115.786 89.658 83.895 1.00 30.13 24 ASP D C 1
ATOM 7931 O O . ASP E 1 25 ? 115.817 90.284 84.958 1.00 30.13 24 ASP D O 1
ATOM 7936 N N . ASP E 1 26 ? 116.877 89.404 83.176 1.00 33.45 25 ASP D N 1
ATOM 7937 C CA . ASP E 1 26 ? 118.191 89.883 83.582 1.00 33.45 25 ASP D CA 1
ATOM 7938 C C . ASP E 1 26 ? 118.541 91.246 83.000 1.00 33.45 25 ASP D C 1
ATOM 7939 O O . ASP E 1 26 ? 119.571 91.815 83.379 1.00 33.45 25 ASP D O 1
ATOM 7944 N N . ALA E 1 27 ? 117.718 91.783 82.100 1.00 25.54 26 ALA D N 1
ATOM 7945 C CA . ALA E 1 27 ? 117.978 93.077 81.485 1.00 25.54 26 ALA D CA 1
ATOM 7946 C C . ALA E 1 27 ? 116.690 93.578 80.857 1.00 25.54 26 ALA D C 1
ATOM 7947 O O . ALA E 1 27 ? 115.880 92.769 80.391 1.00 25.54 26 ALA D O 1
ATOM 7949 N N . PRO E 1 28 ? 116.464 94.890 80.834 1.00 21.06 27 PRO D N 1
ATOM 7950 C CA . PRO E 1 28 ? 115.254 95.414 80.193 1.00 21.06 27 PRO D CA 1
ATOM 7951 C C . PRO E 1 28 ? 115.270 95.176 78.692 1.00 21.06 27 PRO D C 1
ATOM 7952 O O . PRO E 1 28 ? 116.324 95.147 78.053 1.00 21.06 27 PRO D O 1
ATOM 7956 N N . ARG E 1 29 ? 114.074 95.003 78.131 1.00 25.47 28 ARG D N 1
ATOM 7957 C CA . ARG E 1 29 ? 113.929 94.748 76.705 1.00 25.47 28 ARG D CA 1
ATOM 7958 C C . ARG E 1 29 ? 113.468 95.963 75.915 1.00 25.47 28 ARG D C 1
ATOM 7959 O O . ARG E 1 29 ? 113.615 95.975 74.689 1.00 25.47 28 ARG D O 1
ATOM 7967 N N . HIS E 1 30 ? 112.918 96.978 76.578 1.00 24.97 29 HIS D N 1
ATOM 7968 C CA . HIS E 1 30 ? 112.374 98.154 75.907 1.00 24.97 29 HIS D CA 1
ATOM 7969 C C . HIS E 1 30 ? 113.036 99.399 76.479 1.00 24.97 29 HIS D C 1
ATOM 7970 O O . HIS E 1 30 ? 112.816 99.744 77.644 1.00 24.97 29 HIS D O 1
ATOM 7977 N N . VAL E 1 31 ? 113.843 100.072 75.662 1.00 19.89 30 VAL D N 1
ATOM 7978 C CA . VAL E 1 31 ? 114.484 101.327 76.034 1.00 19.89 30 VAL D CA 1
ATOM 7979 C C . VAL E 1 31 ? 114.201 102.344 74.938 1.00 19.89 30 VAL D C 1
ATOM 7980 O O . VAL E 1 31 ? 114.483 102.089 73.762 1.00 19.89 30 VAL D O 1
ATOM 7984 N N . PHE E 1 32 ? 113.645 103.491 75.320 1.00 20.79 31 PHE D N 1
ATOM 7985 C CA . PHE E 1 32 ? 113.319 104.540 74.366 1.00 20.79 31 PHE D CA 1
ATOM 7986 C C . PHE E 1 32 ? 113.343 105.880 75.081 1.00 20.79 31 PHE D C 1
ATOM 7987 O O . PHE E 1 32 ? 113.004 105.952 76.268 1.00 20.79 31 PHE D O 1
ATOM 7995 N N . PRO E 1 33 ? 113.739 106.952 74.396 1.00 22.36 32 PRO D N 1
ATOM 7996 C CA . PRO E 1 33 ? 113.789 108.265 75.047 1.00 22.36 32 PRO D CA 1
ATOM 7997 C C . PRO E 1 33 ? 112.405 108.757 75.436 1.00 22.36 32 PRO D C 1
ATOM 7998 O O . PRO E 1 33 ? 111.399 108.427 74.804 1.00 22.36 32 PRO D O 1
ATOM 8002 N N . SER E 1 34 ? 112.367 109.560 76.499 1.00 23.88 33 SER D N 1
ATOM 8003 C CA . SER E 1 34 ? 111.118 110.112 77.021 1.00 23.88 33 SER D CA 1
ATOM 8004 C C . SER E 1 34 ? 110.975 111.547 76.522 1.00 23.88 33 SER D C 1
ATOM 8005 O O . SER E 1 34 ? 111.286 112.514 77.216 1.00 23.88 33 SER D O 1
ATOM 8008 N N . ILE E 1 35 ? 110.488 111.678 75.290 1.00 30.45 34 ILE D N 1
ATOM 8009 C CA . ILE E 1 35 ? 110.272 112.976 74.668 1.00 30.45 34 ILE D CA 1
ATOM 8010 C C . ILE E 1 35 ? 108.886 113.000 74.042 1.00 30.45 34 ILE D C 1
ATOM 8011 O O . ILE E 1 35 ? 108.320 111.959 73.695 1.00 30.45 34 ILE D O 1
ATOM 8016 N N . VAL E 1 36 ? 108.337 114.205 73.903 1.00 37.29 35 VAL D N 1
ATOM 8017 C CA . VAL E 1 36 ? 107.039 114.422 73.276 1.00 37.29 35 VAL D CA 1
ATOM 8018 C C . VAL E 1 36 ? 107.211 115.466 72.183 1.00 37.29 35 VAL D C 1
ATOM 8019 O O . VAL E 1 36 ? 107.763 116.543 72.430 1.00 37.29 35 VAL D O 1
ATOM 8023 N N . GLY E 1 37 ? 106.739 115.152 70.986 1.00 47.97 36 GLY D N 1
ATOM 8024 C CA . GLY E 1 37 ? 106.894 116.029 69.834 1.00 47.97 36 GLY D CA 1
ATOM 8025 C C . GLY E 1 37 ? 105.555 116.505 69.306 1.00 47.97 36 GLY D C 1
ATOM 8026 O O . GLY E 1 37 ? 104.576 115.757 69.313 1.00 47.97 36 GLY D O 1
ATOM 8027 N N . ARG E 1 38 ? 105.523 117.753 68.853 1.00 51.36 37 ARG D N 1
ATOM 8028 C CA . ARG E 1 38 ? 104.354 118.365 68.246 1.00 51.36 37 ARG D CA 1
ATOM 8029 C C . ARG E 1 38 ? 104.761 119.078 66.966 1.00 51.36 37 ARG D C 1
ATOM 8030 O O . ARG E 1 38 ? 105.915 119.497 66.828 1.00 51.36 37 ARG D O 1
ATOM 8038 N N . PRO E 1 39 ? 103.842 119.220 66.009 1.00 56.87 38 PRO D N 1
ATOM 8039 C CA . PRO E 1 39 ? 104.198 119.867 64.741 1.00 56.87 38 PRO D CA 1
ATOM 8040 C C . PRO E 1 39 ? 104.657 121.303 64.949 1.00 56.87 38 PRO D C 1
ATOM 8041 O O . PRO E 1 39 ? 104.167 122.013 65.829 1.00 56.87 38 PRO D O 1
ATOM 8045 N N . LYS E 1 40 ? 105.615 121.718 64.125 1.00 59.70 39 LYS D N 1
ATOM 8046 C CA . LYS E 1 40 ? 106.218 123.043 64.222 1.00 59.70 39 LYS D CA 1
ATOM 8047 C C . LYS E 1 40 ? 105.180 124.150 64.073 1.00 59.70 39 LYS D C 1
ATOM 8048 O O . LYS E 1 40 ? 104.995 124.966 64.976 1.00 59.70 39 LYS D O 1
ATOM 8054 N N . LYS E 1 51 ? 98.855 112.661 62.927 1.00 68.02 50 LYS D N 1
ATOM 8055 C CA . LYS E 1 51 ? 99.051 112.523 64.366 1.00 68.02 50 LYS D CA 1
ATOM 8056 C C . LYS E 1 51 ? 99.264 113.885 65.015 1.00 68.02 50 LYS D C 1
ATOM 8057 O O . LYS E 1 51 ? 100.169 114.629 64.636 1.00 68.02 50 LYS D O 1
ATOM 8063 N N . THR E 1 52 ? 98.416 114.209 65.994 1.00 69.80 51 THR D N 1
ATOM 8064 C CA . THR E 1 52 ? 98.552 115.481 66.698 1.00 69.80 51 THR D CA 1
ATOM 8065 C C . THR E 1 52 ? 99.860 115.544 67.477 1.00 69.80 51 THR D C 1
ATOM 8066 O O . THR E 1 52 ? 100.549 116.571 67.466 1.00 69.80 51 THR D O 1
ATOM 8070 N N . VAL E 1 53 ? 100.222 114.455 68.157 1.00 59.67 52 VAL D N 1
ATOM 8071 C CA . VAL E 1 53 ? 101.429 114.401 68.968 1.00 59.67 52 VAL D CA 1
ATOM 8072 C C . VAL E 1 53 ? 102.205 113.136 68.626 1.00 59.67 52 VAL D C 1
ATOM 8073 O O . VAL E 1 53 ? 101.653 112.152 68.129 1.00 59.67 52 VAL D O 1
ATOM 8077 N N . TYR E 1 54 ? 103.506 113.177 68.902 1.00 53.36 53 TYR D N 1
ATOM 8078 C CA . TYR E 1 54 ? 104.398 112.047 68.683 1.00 53.36 53 TYR D CA 1
ATOM 8079 C C . TYR E 1 54 ? 105.186 111.794 69.959 1.00 53.36 53 TYR D C 1
ATOM 8080 O O . TYR E 1 54 ? 105.696 112.736 70.572 1.00 53.36 53 TYR D O 1
ATOM 8089 N N . VAL E 1 55 ? 105.287 110.526 70.352 1.00 43.23 54 VAL D N 1
ATOM 8090 C CA . VAL E 1 55 ? 105.916 110.133 71.607 1.00 43.23 54 VAL D CA 1
ATOM 8091 C C . VAL E 1 55 ? 106.980 109.084 71.314 1.00 43.23 54 VAL D C 1
ATOM 8092 O O . VAL E 1 55 ? 106.737 108.146 70.548 1.00 43.23 54 VAL D O 1
ATOM 8096 N N . GLY E 1 56 ? 108.154 109.246 71.918 1.00 41.89 55 GLY D N 1
ATOM 8097 C CA . GLY E 1 56 ? 109.211 108.262 71.795 1.00 41.89 55 GLY D CA 1
ATOM 8098 C C . GLY E 1 56 ? 109.976 108.343 70.492 1.00 41.89 55 GLY D C 1
ATOM 8099 O O . GLY E 1 56 ? 110.287 109.437 70.013 1.00 41.89 55 GLY D O 1
ATOM 8100 N N . ASP E 1 57 ? 110.290 107.183 69.910 1.00 47.52 56 ASP D N 1
ATOM 8101 C CA . ASP E 1 57 ? 111.025 107.149 68.650 1.00 47.52 56 ASP D CA 1
ATOM 8102 C C . ASP E 1 57 ? 110.217 107.709 67.488 1.00 47.52 56 ASP D C 1
ATOM 8103 O O . ASP E 1 57 ? 110.802 108.058 66.457 1.00 47.52 56 ASP D O 1
ATOM 8108 N N . GLU E 1 58 ? 108.891 107.793 67.624 1.00 52.10 57 GLU D N 1
ATOM 8109 C CA . GLU E 1 58 ? 108.078 108.389 66.569 1.00 52.10 57 GLU D CA 1
ATOM 8110 C C . GLU E 1 58 ? 108.439 109.854 66.363 1.00 52.10 57 GLU D C 1
ATOM 8111 O O . GLU E 1 58 ? 108.537 110.324 65.224 1.00 52.10 57 GLU D O 1
ATOM 8117 N N . ALA E 1 59 ? 108.636 110.594 67.456 1.00 52.32 58 ALA D N 1
ATOM 8118 C CA . ALA E 1 59 ? 109.070 111.981 67.338 1.00 52.32 58 ALA D CA 1
ATOM 8119 C C . ALA E 1 59 ? 110.543 112.079 66.966 1.00 52.32 58 ALA D C 1
ATOM 8120 O O . ALA E 1 59 ? 110.961 113.065 66.349 1.00 52.32 58 ALA D O 1
ATOM 8122 N N . GLN E 1 60 ? 111.342 111.076 67.338 1.00 53.52 59 GLN D N 1
ATOM 8123 C CA . GLN E 1 60 ? 112.766 111.102 67.023 1.00 53.52 59 GLN D CA 1
ATOM 8124 C C . GLN E 1 60 ? 113.006 111.025 65.520 1.00 53.52 59 GLN D C 1
ATOM 8125 O O . GLN E 1 60 ? 113.885 111.716 64.990 1.00 53.52 59 GLN D O 1
ATOM 8131 N N . SER E 1 61 ? 112.243 110.183 64.818 1.00 56.65 60 SER D N 1
ATOM 8132 C CA . SER E 1 61 ? 112.424 110.045 63.376 1.00 56.65 60 SER D CA 1
ATOM 8133 C C . SER E 1 61 ? 112.073 111.336 62.647 1.00 56.65 60 SER D C 1
ATOM 8134 O O . SER E 1 61 ? 112.770 111.736 61.706 1.00 56.65 60 SER D O 1
ATOM 8137 N N . LYS E 1 62 ? 110.998 112.003 63.066 1.00 59.56 61 LYS D N 1
ATOM 8138 C CA . LYS E 1 62 ? 110.558 113.256 62.464 1.00 59.56 61 LYS D CA 1
ATOM 8139 C C . LYS E 1 62 ? 111.045 114.470 63.248 1.00 59.56 61 LYS D C 1
ATOM 8140 O O . LYS E 1 62 ? 110.358 115.495 63.298 1.00 59.56 61 LYS D O 1
ATOM 8146 N N . ARG E 1 63 ? 112.230 114.374 63.853 1.00 62.66 62 ARG D N 1
ATOM 8147 C CA . ARG E 1 63 ? 112.728 115.428 64.731 1.00 62.66 62 ARG D CA 1
ATOM 8148 C C . ARG E 1 63 ? 112.982 116.738 63.994 1.00 62.66 62 ARG D C 1
ATOM 8149 O O . ARG E 1 63 ? 113.064 117.791 64.635 1.00 62.66 62 ARG D O 1
ATOM 8157 N N . GLY E 1 64 ? 113.104 116.699 62.666 1.00 60.51 63 GLY D N 1
ATOM 8158 C CA . GLY E 1 64 ? 113.405 117.913 61.924 1.00 60.51 63 GLY D CA 1
ATOM 8159 C C . GLY E 1 64 ? 112.287 118.939 61.966 1.00 60.51 63 GLY D C 1
ATOM 8160 O O . GLY E 1 64 ? 112.542 120.142 62.059 1.00 60.51 63 GLY D O 1
ATOM 8161 N N . VAL E 1 65 ? 111.040 118.484 61.898 1.00 57.07 64 VAL D N 1
ATOM 8162 C CA . VAL E 1 65 ? 109.892 119.376 61.804 1.00 57.07 64 VAL D CA 1
ATOM 8163 C C . VAL E 1 65 ? 109.020 119.309 63.058 1.00 57.07 64 VAL D C 1
ATOM 8164 O O . VAL E 1 65 ? 107.830 119.613 63.000 1.00 57.07 64 VAL D O 1
ATOM 8168 N N . LEU E 1 66 ? 109.593 118.922 64.196 1.00 52.45 65 LEU D N 1
ATOM 8169 C CA . LEU E 1 66 ? 108.849 118.819 65.442 1.00 52.45 65 LEU D CA 1
ATOM 8170 C C . LEU E 1 66 ? 109.583 119.558 66.551 1.00 52.45 65 LEU D C 1
ATOM 8171 O O . LEU E 1 66 ? 110.815 119.623 66.569 1.00 52.45 65 LEU D O 1
ATOM 8176 N N . SER E 1 67 ? 108.809 120.116 67.477 1.00 49.50 66 SER D N 1
ATOM 8177 C CA . SER E 1 67 ? 109.342 120.742 68.679 1.00 49.50 66 SER D CA 1
ATOM 8178 C C . SER E 1 67 ? 109.267 119.745 69.827 1.00 49.50 66 SER D C 1
ATOM 8179 O O . SER E 1 67 ? 108.209 119.159 70.076 1.00 49.50 66 SER D O 1
ATOM 8182 N N . LEU E 1 68 ? 110.385 119.556 70.521 1.00 41.47 67 LEU D N 1
ATOM 8183 C CA . LEU E 1 68 ? 110.508 118.523 71.539 1.00 41.47 67 LEU D CA 1
ATOM 8184 C C . LEU E 1 68 ? 110.525 119.136 72.932 1.00 41.47 67 LEU D C 1
ATOM 8185 O O . LEU E 1 68 ? 111.191 120.147 73.171 1.00 41.47 67 LEU D O 1
ATOM 8190 N N . LYS E 1 69 ? 109.786 118.512 73.846 1.00 37.03 68 LYS D N 1
ATOM 8191 C CA . LYS E 1 69 ? 109.770 118.895 75.248 1.00 37.03 68 LYS D CA 1
ATOM 8192 C C . LYS E 1 69 ? 109.950 117.652 76.107 1.00 37.03 68 LYS D C 1
ATOM 8193 O O . LYS E 1 69 ? 109.567 116.547 75.715 1.00 37.03 68 LYS D O 1
ATOM 8199 N N . TYR E 1 70 ? 110.539 117.843 77.287 1.00 30.89 69 TYR D N 1
ATOM 8200 C CA . TYR E 1 70 ? 110.814 116.736 78.188 1.00 30.89 69 TYR D CA 1
ATOM 8201 C C . TYR E 1 70 ? 109.819 116.756 79.335 1.00 30.89 69 TYR D C 1
ATOM 8202 O O . TYR E 1 70 ? 109.891 117.657 80.186 1.00 30.89 69 TYR D O 1
ATOM 8211 N N . PRO E 1 71 ? 108.874 115.814 79.402 1.00 34.80 70 PRO D N 1
ATOM 8212 C CA . PRO E 1 71 ? 107.970 115.777 80.563 1.00 34.80 70 PRO D CA 1
ATOM 8213 C C . PRO E 1 71 ? 108.703 115.596 81.879 1.00 34.80 70 PRO D C 1
ATOM 8214 O O . PRO E 1 71 ? 108.308 116.182 82.894 1.00 34.80 70 PRO D O 1
ATOM 8218 N N . ILE E 1 72 ? 109.769 114.801 81.887 1.00 32.56 71 ILE D N 1
ATOM 8219 C CA . ILE E 1 72 ? 110.597 114.589 83.067 1.00 32.56 71 ILE D CA 1
ATOM 8220 C C . ILE E 1 72 ? 112.022 114.964 82.699 1.00 32.56 71 ILE D C 1
ATOM 8221 O O . ILE E 1 72 ? 112.682 114.252 81.930 1.00 32.56 71 ILE D O 1
ATOM 8226 N N . GLU E 1 73 ? 112.496 116.081 83.236 1.00 30.21 72 GLU D N 1
ATOM 8227 C CA . GLU E 1 73 ? 113.891 116.470 83.136 1.00 30.21 72 GLU D CA 1
ATOM 8228 C C . GLU E 1 73 ? 114.381 116.856 84.522 1.00 30.21 72 GLU D C 1
ATOM 8229 O O . GLU E 1 73 ? 113.608 117.337 85.355 1.00 30.21 72 GLU D O 1
ATOM 8235 N N . HIS E 1 74 ? 115.667 116.616 84.766 1.00 26.56 73 HIS D N 1
ATOM 8236 C CA . HIS E 1 74 ? 116.319 116.822 86.055 1.00 26.56 73 HIS D CA 1
ATOM 8237 C C . HIS E 1 74 ? 115.765 115.908 87.141 1.00 26.56 73 HIS D C 1
ATOM 8238 O O . HIS E 1 74 ? 116.016 116.146 88.328 1.00 26.56 73 HIS D O 1
ATOM 8245 N N . GLY E 1 75 ? 115.020 114.867 86.769 1.00 28.64 74 GLY D N 1
ATOM 8246 C CA . GLY E 1 75 ? 114.556 113.866 87.706 1.00 28.64 74 GLY D CA 1
ATOM 8247 C C . GLY E 1 75 ? 113.203 114.116 88.336 1.00 28.64 74 GLY D C 1
ATOM 8248 O O . GLY E 1 75 ? 112.715 113.248 89.069 1.00 28.64 74 GLY D O 1
ATOM 8249 N N . ILE E 1 76 ? 112.576 115.260 88.078 1.00 32.15 75 ILE D N 1
ATOM 8250 C CA . ILE E 1 76 ? 111.305 115.617 88.696 1.00 32.15 75 ILE D CA 1
ATOM 8251 C C . ILE E 1 76 ? 110.284 115.895 87.602 1.00 32.15 75 ILE D C 1
ATOM 8252 O O . ILE E 1 76 ? 110.584 116.585 86.622 1.00 32.15 75 ILE D O 1
ATOM 8257 N N . VAL E 1 77 ? 109.077 115.349 87.773 1.00 38.84 76 VAL D N 1
ATOM 8258 C CA . VAL E 1 77 ? 108.023 115.533 86.783 1.00 38.84 76 VAL D CA 1
ATOM 8259 C C . VAL E 1 77 ? 107.633 117.001 86.718 1.00 38.84 76 VAL D C 1
ATOM 8260 O O . VAL E 1 77 ? 107.380 117.643 87.745 1.00 38.84 76 VAL D O 1
ATOM 8264 N N . THR E 1 78 ? 107.578 117.540 85.501 1.00 42.96 77 THR D N 1
ATOM 8265 C CA . THR E 1 78 ? 107.231 118.937 85.282 1.00 42.96 77 THR D CA 1
ATOM 8266 C C . THR E 1 78 ? 105.842 119.139 84.702 1.00 42.96 77 THR D C 1
ATOM 8267 O O . THR E 1 78 ? 105.212 120.159 84.987 1.00 42.96 77 THR D O 1
ATOM 8271 N N . ASN E 1 79 ? 105.348 118.198 83.899 1.00 48.47 78 ASN D N 1
ATOM 8272 C CA . ASN E 1 79 ? 104.032 118.312 83.277 1.00 48.47 78 ASN D CA 1
ATOM 8273 C C . ASN E 1 79 ? 103.372 116.942 83.303 1.00 48.47 78 ASN D C 1
ATOM 8274 O O . ASN E 1 79 ? 103.837 116.015 82.633 1.00 48.47 78 ASN D O 1
ATOM 8279 N N . TRP E 1 80 ? 102.290 116.813 84.074 1.00 48.13 79 TRP D N 1
ATOM 8280 C CA . TRP E 1 80 ? 101.601 115.531 84.166 1.00 48.13 79 TRP D CA 1
ATOM 8281 C C . TRP E 1 80 ? 100.788 115.232 82.914 1.00 48.13 79 TRP D C 1
ATOM 8282 O O . TRP E 1 80 ? 100.559 114.060 82.594 1.00 48.13 79 TRP D O 1
ATOM 8293 N N . ASP E 1 81 ? 100.338 116.267 82.202 1.00 51.59 80 ASP D N 1
ATOM 8294 C CA . ASP E 1 81 ? 99.554 116.044 80.991 1.00 51.59 80 ASP D CA 1
ATOM 8295 C C . ASP E 1 81 ? 100.375 115.331 79.924 1.00 51.59 80 ASP D C 1
ATOM 8296 O O . ASP E 1 81 ? 99.883 114.404 79.269 1.00 51.59 80 ASP D O 1
ATOM 8301 N N . ASP E 1 82 ? 101.627 115.748 79.732 1.00 49.28 81 ASP D N 1
ATOM 8302 C CA . ASP E 1 82 ? 102.492 115.094 78.760 1.00 49.28 81 ASP D CA 1
ATOM 8303 C C . ASP E 1 82 ? 103.160 113.844 79.314 1.00 49.28 81 ASP D C 1
ATOM 8304 O O . ASP E 1 82 ? 103.692 113.047 78.534 1.00 49.28 81 ASP D O 1
ATOM 8309 N N . MET E 1 83 ? 103.152 113.657 80.634 1.00 43.00 82 MET D N 1
ATOM 8310 C CA . MET E 1 83 ? 103.729 112.451 81.216 1.00 43.00 82 MET D CA 1
ATOM 8311 C C . MET E 1 83 ? 102.814 111.246 81.049 1.00 43.00 82 MET D C 1
ATOM 8312 O O . MET E 1 83 ? 103.300 110.121 80.894 1.00 43.00 82 MET D O 1
ATOM 8317 N N . GLU E 1 84 ? 101.496 111.461 81.076 1.00 45.26 83 GLU D N 1
ATOM 8318 C CA . GLU E 1 84 ? 100.561 110.355 80.901 1.00 45.26 83 GLU D CA 1
ATOM 8319 C C . GLU E 1 84 ? 100.705 109.713 79.527 1.00 45.26 83 GLU D C 1
ATOM 8320 O O . GLU E 1 84 ? 100.501 108.503 79.383 1.00 45.26 83 GLU D O 1
ATOM 8326 N N . LYS E 1 85 ? 101.056 110.503 78.510 1.00 42.12 84 LYS D N 1
ATOM 8327 C CA . LYS E 1 85 ? 101.276 109.944 77.182 1.00 42.12 84 LYS D CA 1
ATOM 8328 C C . LYS E 1 85 ? 102.474 109.003 77.159 1.00 42.12 84 LYS D C 1
ATOM 8329 O O . LYS E 1 85 ? 102.492 108.048 76.375 1.00 42.12 84 LYS D O 1
ATOM 8335 N N . ILE E 1 86 ? 103.480 109.258 77.997 1.00 36.29 85 ILE D N 1
ATOM 8336 C CA . ILE E 1 86 ? 104.638 108.372 78.065 1.00 36.29 85 ILE D CA 1
ATOM 8337 C C . ILE E 1 86 ? 104.225 106.996 78.573 1.00 36.29 85 ILE D C 1
ATOM 8338 O O . ILE E 1 86 ? 104.635 105.965 78.028 1.00 36.29 85 ILE D O 1
ATOM 8343 N N . TRP E 1 87 ? 103.410 106.960 79.629 1.00 38.37 86 TRP D N 1
ATOM 8344 C CA . TRP E 1 87 ? 102.955 105.683 80.170 1.00 38.37 86 TRP D CA 1
ATOM 8345 C C . TRP E 1 87 ? 101.992 104.985 79.218 1.00 38.37 86 TRP D C 1
ATOM 8346 O O . TRP E 1 87 ? 102.041 103.759 79.067 1.00 38.37 86 TRP D O 1
ATOM 8357 N N . HIS E 1 88 ? 101.107 105.747 78.571 1.00 38.80 87 HIS D N 1
ATOM 8358 C CA . HIS E 1 88 ? 100.175 105.149 77.620 1.00 38.80 87 HIS D CA 1
ATOM 8359 C C . HIS E 1 88 ? 100.915 104.529 76.442 1.00 38.80 87 HIS D C 1
ATOM 8360 O O . HIS E 1 88 ? 100.529 103.465 75.945 1.00 38.80 87 HIS D O 1
ATOM 8367 N N . HIS E 1 89 ? 101.979 105.186 75.977 1.00 34.54 88 HIS D N 1
ATOM 8368 C CA . HIS E 1 89 ? 102.785 104.631 74.896 1.00 34.54 88 HIS D CA 1
ATOM 8369 C C . HIS E 1 89 ? 103.465 103.335 75.322 1.00 34.54 88 HIS D C 1
ATOM 8370 O O . HIS E 1 89 ? 103.568 102.393 74.529 1.00 34.54 88 HIS D O 1
ATOM 8377 N N . THR E 1 90 ? 103.939 103.273 76.567 1.00 33.83 89 THR D N 1
ATOM 8378 C CA . THR E 1 90 ? 104.664 102.094 77.030 1.00 33.83 89 THR D CA 1
ATOM 8379 C C . THR E 1 90 ? 103.752 100.876 77.119 1.00 33.83 89 THR D C 1
ATOM 8380 O O . THR E 1 90 ? 104.123 99.779 76.685 1.00 33.83 89 THR D O 1
ATOM 8384 N N . PHE E 1 91 ? 102.553 101.049 77.678 1.00 35.26 90 PHE D N 1
ATOM 8385 C CA . PHE E 1 91 ? 101.663 99.912 77.895 1.00 35.26 90 PHE D CA 1
ATOM 8386 C C . PHE E 1 91 ? 101.168 99.328 76.577 1.00 35.26 90 PHE D C 1
ATOM 8387 O O . PHE E 1 91 ? 101.215 98.110 76.371 1.00 35.26 90 PHE D O 1
ATOM 8395 N N . TYR E 1 92 ? 100.693 100.180 75.671 1.00 39.96 91 TYR D N 1
ATOM 8396 C CA . TYR E 1 92 ? 100.038 99.707 74.455 1.00 39.96 91 TYR D CA 1
ATOM 8397 C C . TYR E 1 92 ? 101.020 99.533 73.299 1.00 39.96 91 TYR D C 1
ATOM 8398 O O . TYR E 1 92 ? 101.109 98.451 72.711 1.00 39.96 91 TYR D O 1
ATOM 8407 N N . ASN E 1 93 ? 101.760 100.589 72.959 1.00 36.09 92 ASN D N 1
ATOM 8408 C CA . ASN E 1 93 ? 102.634 100.525 71.793 1.00 36.09 92 ASN D CA 1
ATOM 8409 C C . ASN E 1 93 ? 103.876 99.684 72.065 1.00 36.09 92 ASN D C 1
ATOM 8410 O O . ASN E 1 93 ? 104.331 98.941 71.188 1.00 36.09 92 ASN D O 1
ATOM 8415 N N . GLU E 1 94 ? 104.440 99.786 73.267 1.00 34.73 93 GLU D N 1
ATOM 8416 C CA . GLU E 1 94 ? 105.722 99.151 73.556 1.00 34.73 93 GLU D CA 1
ATOM 8417 C C . GLU E 1 94 ? 105.556 97.771 74.190 1.00 34.73 93 GLU D C 1
ATOM 8418 O O . GLU E 1 94 ? 106.007 96.766 73.631 1.00 34.73 93 GLU D O 1
ATOM 8424 N N . LEU E 1 95 ? 104.914 97.707 75.358 1.00 31.98 94 LEU D N 1
ATOM 8425 C CA . LEU E 1 95 ? 104.733 96.427 76.035 1.00 31.98 94 LEU D CA 1
ATOM 8426 C C . LEU E 1 95 ? 103.634 95.589 75.396 1.00 31.98 94 LEU D C 1
ATOM 8427 O O . LEU E 1 95 ? 103.725 94.356 75.401 1.00 31.98 94 LEU D O 1
ATOM 8432 N N . ARG E 1 96 ? 102.600 96.234 74.852 1.00 32.96 95 ARG D N 1
ATOM 8433 C CA . ARG E 1 96 ? 101.475 95.549 74.213 1.00 32.96 95 ARG D CA 1
ATOM 8434 C C . ARG E 1 96 ? 100.769 94.613 75.194 1.00 32.96 95 ARG D C 1
ATOM 8435 O O . ARG E 1 96 ? 100.539 93.435 74.914 1.00 32.96 95 ARG D O 1
ATOM 8443 N N . VAL E 1 97 ? 100.428 95.154 76.365 1.00 36.60 96 VAL D N 1
ATOM 8444 C CA . VAL E 1 97 ? 99.718 94.417 77.401 1.00 36.60 96 VAL D CA 1
ATOM 8445 C C . VAL E 1 97 ? 98.594 95.287 77.946 1.00 36.60 96 VAL D C 1
ATOM 8446 O O . VAL E 1 97 ? 98.602 96.513 77.815 1.00 36.60 96 VAL D O 1
ATOM 8450 N N . ASN E 1 98 ? 97.616 94.632 78.562 1.00 45.99 97 ASN D N 1
ATOM 8451 C CA . ASN E 1 98 ? 96.517 95.344 79.204 1.00 45.99 97 ASN D CA 1
ATOM 8452 C C . ASN E 1 98 ? 96.954 95.837 80.577 1.00 45.99 97 ASN D C 1
ATOM 8453 O O . ASN E 1 98 ? 97.404 95.030 81.398 1.00 45.99 97 ASN D O 1
ATOM 8458 N N . PRO E 1 99 ? 96.846 97.135 80.868 1.00 45.83 98 PRO D N 1
ATOM 8459 C CA . PRO E 1 99 ? 97.274 97.629 82.186 1.00 45.83 98 PRO D CA 1
ATOM 8460 C C . PRO E 1 99 ? 96.444 97.098 83.341 1.00 45.83 98 PRO D C 1
ATOM 8461 O O . PRO E 1 99 ? 96.911 97.141 84.486 1.00 45.83 98 PRO D O 1
ATOM 8465 N N . GLU E 1 100 ? 95.235 96.599 83.086 1.00 49.03 99 GLU D N 1
ATOM 8466 C CA . GLU E 1 100 ? 94.342 96.139 84.141 1.00 49.03 99 GLU D CA 1
ATOM 8467 C C . GLU E 1 100 ? 94.473 94.645 84.420 1.00 49.03 99 GLU D C 1
ATOM 8468 O O . GLU E 1 100 ? 93.581 94.062 85.046 1.00 49.03 99 GLU D O 1
ATOM 8474 N N . GLN E 1 101 ? 95.559 94.013 83.970 1.00 45.84 100 GLN D N 1
ATOM 8475 C CA . GLN E 1 101 ? 95.755 92.590 84.219 1.00 45.84 100 GLN D CA 1
ATOM 8476 C C . GLN E 1 101 ? 97.150 92.264 84.741 1.00 45.84 100 GLN D C 1
ATOM 8477 O O . GLN E 1 101 ? 97.527 91.086 84.749 1.00 45.84 100 GLN D O 1
ATOM 8483 N N . HIS E 1 102 ? 97.925 93.256 85.174 1.00 38.33 101 HIS D N 1
ATOM 8484 C CA . HIS E 1 102 ? 99.288 93.030 85.630 1.00 38.33 101 HIS D CA 1
ATOM 8485 C C . HIS E 1 102 ? 99.594 93.946 86.805 1.00 38.33 101 HIS D C 1
ATOM 8486 O O . HIS E 1 102 ? 98.915 94.949 87.033 1.00 38.33 101 HIS D O 1
ATOM 8493 N N . ASN E 1 103 ? 100.634 93.582 87.552 1.00 33.35 102 ASN D N 1
ATOM 8494 C CA . ASN E 1 103 ? 101.124 94.395 88.657 1.00 33.35 102 ASN D CA 1
ATOM 8495 C C . ASN E 1 103 ? 102.270 95.270 88.169 1.00 33.35 102 ASN D C 1
ATOM 8496 O O . ASN E 1 103 ? 103.162 94.794 87.459 1.00 33.35 102 ASN D O 1
ATOM 8501 N N . VAL E 1 104 ? 102.247 96.544 88.551 1.00 28.61 103 VAL D N 1
ATOM 8502 C CA . VAL E 1 104 ? 103.203 97.533 88.070 1.00 28.61 103 VAL D CA 1
ATOM 8503 C C . VAL E 1 104 ? 104.021 98.041 89.248 1.00 28.61 103 VAL D C 1
ATOM 8504 O O . VAL E 1 104 ? 103.461 98.424 90.281 1.00 28.61 103 VAL D O 1
ATOM 8508 N N . LEU E 1 105 ? 105.342 98.045 89.089 1.00 26.22 104 LEU D N 1
ATOM 8509 C CA . LEU E 1 105 ? 106.263 98.585 90.079 1.00 26.22 104 LEU D CA 1
ATOM 8510 C C . LEU E 1 105 ? 106.937 99.824 89.505 1.00 26.22 104 LEU D C 1
ATOM 8511 O O . LEU E 1 105 ? 107.502 99.776 88.408 1.00 26.22 104 LEU D O 1
ATOM 8516 N N . LEU E 1 106 ? 106.878 100.927 90.247 1.00 27.69 105 LEU D N 1
ATOM 8517 C CA . LEU E 1 106 ? 107.429 102.199 89.810 1.00 27.69 105 LEU D CA 1
ATOM 8518 C C . LEU E 1 106 ? 108.525 102.653 90.764 1.00 27.69 105 LEU D C 1
ATOM 8519 O O . LEU E 1 106 ? 108.616 102.195 91.906 1.00 27.69 105 LEU D O 1
ATOM 8524 N N . THR E 1 107 ? 109.362 103.566 90.277 1.00 27.22 106 THR D N 1
ATOM 8525 C CA . THR E 1 107 ? 110.439 104.147 91.064 1.00 27.22 106 THR D CA 1
ATOM 8526 C C . THR E 1 107 ? 110.343 105.664 91.009 1.00 27.22 106 THR D C 1
ATOM 8527 O O . THR E 1 107 ? 109.829 106.234 90.042 1.00 27.22 106 THR D O 1
ATOM 8531 N N . GLU E 1 108 ? 110.843 106.316 92.056 1.00 33.74 107 GLU D N 1
ATOM 8532 C CA . GLU E 1 108 ? 110.816 107.766 92.153 1.00 33.74 107 GLU D CA 1
ATOM 8533 C C . GLU E 1 108 ? 112.193 108.289 92.535 1.00 33.74 107 GLU D C 1
ATOM 8534 O O . GLU E 1 108 ? 112.973 107.606 93.204 1.00 33.74 107 GLU D O 1
ATOM 8540 N N . ALA E 1 109 ? 112.481 109.512 92.100 1.00 33.01 108 ALA D N 1
ATOM 8541 C CA . ALA E 1 109 ? 113.760 110.137 92.379 1.00 33.01 108 ALA D CA 1
ATOM 8542 C C . ALA E 1 109 ? 113.851 110.545 93.847 1.00 33.01 108 ALA D C 1
ATOM 8543 O O . ALA E 1 109 ? 112.832 110.723 94.517 1.00 33.01 108 ALA D O 1
ATOM 8545 N N . PRO E 1 110 ? 115.068 110.686 94.375 1.00 30.98 109 PRO D N 1
ATOM 8546 C CA . PRO E 1 110 ? 115.219 111.141 95.761 1.00 30.98 109 PRO D CA 1
ATOM 8547 C C . PRO E 1 110 ? 114.676 112.550 95.952 1.00 30.98 109 PRO D C 1
ATOM 8548 O O . PRO E 1 110 ? 114.643 113.359 95.023 1.00 30.98 109 PRO D O 1
ATOM 8552 N N . MET E 1 111 ? 114.242 112.829 97.184 1.00 39.93 110 MET D N 1
ATOM 8553 C CA . MET E 1 111 ? 113.671 114.126 97.556 1.00 39.93 110 MET D CA 1
ATOM 8554 C C . MET E 1 111 ? 112.446 114.458 96.707 1.00 39.93 110 MET D C 1
ATOM 8555 O O . MET E 1 111 ? 112.236 115.604 96.306 1.00 39.93 110 MET D O 1
ATOM 8560 N N . ASN E 1 112 ? 111.634 113.446 96.432 1.00 43.94 111 ASN D N 1
ATOM 8561 C CA . ASN E 1 112 ? 110.428 113.634 95.635 1.00 43.94 111 ASN D CA 1
ATOM 8562 C C . ASN E 1 112 ? 109.299 114.150 96.519 1.00 43.94 111 ASN D C 1
ATOM 8563 O O . ASN E 1 112 ? 108.992 113.524 97.539 1.00 43.94 111 ASN D O 1
ATOM 8568 N N . PRO E 1 113 ? 108.672 115.277 96.181 1.00 51.28 112 PRO D N 1
ATOM 8569 C CA . PRO E 1 113 ? 107.554 115.771 96.994 1.00 51.28 112 PRO D CA 1
ATOM 8570 C C . PRO E 1 113 ? 106.400 114.781 97.026 1.00 51.28 112 PRO D C 1
ATOM 8571 O O . PRO E 1 113 ? 106.146 114.055 96.062 1.00 51.28 112 PRO D O 1
ATOM 8575 N N . LYS E 1 114 ? 105.696 114.758 98.161 1.00 57.62 113 LYS D N 1
ATOM 8576 C CA . LYS E 1 114 ? 104.587 113.826 98.336 1.00 57.62 113 LYS D CA 1
ATOM 8577 C C . LYS E 1 114 ? 103.433 114.103 97.383 1.00 57.62 113 LYS D C 1
ATOM 8578 O O . LYS E 1 114 ? 102.634 113.198 97.120 1.00 57.62 113 LYS D O 1
ATOM 8584 N N . GLN E 1 115 ? 103.317 115.329 96.870 1.00 56.55 114 GLN D N 1
ATOM 8585 C CA . GLN E 1 115 ? 102.253 115.630 95.917 1.00 56.55 114 GLN D CA 1
ATOM 8586 C C . GLN E 1 115 ? 102.411 114.815 94.640 1.00 56.55 114 GLN D C 1
ATOM 8587 O O . GLN E 1 115 ? 101.424 114.320 94.085 1.00 56.55 114 GLN D O 1
ATOM 8593 N N . ASN E 1 116 ? 103.647 114.670 94.157 1.00 52.66 115 ASN D N 1
ATOM 8594 C CA . ASN E 1 116 ? 103.885 113.855 92.970 1.00 52.66 115 ASN D CA 1
ATOM 8595 C C . ASN E 1 116 ? 103.557 112.391 93.231 1.00 52.66 115 ASN D C 1
ATOM 8596 O O . ASN E 1 116 ? 102.975 111.716 92.373 1.00 52.66 115 ASN D O 1
ATOM 8601 N N . ARG E 1 117 ? 103.926 111.880 94.408 1.00 52.02 116 ARG D N 1
ATOM 8602 C CA . ARG E 1 117 ? 103.630 110.488 94.736 1.00 52.02 116 ARG D CA 1
ATOM 8603 C C . ARG E 1 117 ? 102.128 110.241 94.800 1.00 52.02 116 ARG D C 1
ATOM 8604 O O . ARG E 1 117 ? 101.640 109.213 94.317 1.00 52.02 116 ARG D O 1
ATOM 8612 N N . GLU E 1 118 ? 101.379 111.172 95.396 1.00 59.03 117 GLU D N 1
ATOM 8613 C CA . GLU E 1 118 ? 99.929 111.016 95.475 1.00 59.03 117 GLU D CA 1
ATOM 8614 C C . GLU E 1 118 ? 99.288 111.063 94.093 1.00 59.03 117 GLU D C 1
ATOM 8615 O O . GLU E 1 118 ? 98.340 110.320 93.818 1.00 59.03 117 GLU D O 1
ATOM 8621 N N . LYS E 1 119 ? 99.781 111.938 93.214 1.00 51.52 118 LYS D N 1
ATOM 8622 C CA . LYS E 1 119 ? 99.239 111.996 91.861 1.00 51.52 118 LYS D CA 1
ATOM 8623 C C . LYS E 1 119 ? 99.676 110.800 91.026 1.00 51.52 118 LYS D C 1
ATOM 8624 O O . LYS E 1 119 ? 98.938 110.370 90.132 1.00 51.52 118 LYS D O 1
ATOM 8630 N N . MET E 1 120 ? 100.867 110.259 91.292 1.00 47.90 119 MET D N 1
ATOM 8631 C CA . MET E 1 120 ? 101.346 109.114 90.524 1.00 47.90 119 MET D CA 1
ATOM 8632 C C . MET E 1 120 ? 100.465 107.891 90.743 1.00 47.90 119 MET D C 1
ATOM 8633 O O . MET E 1 120 ? 100.134 107.177 89.790 1.00 47.90 119 MET D O 1
ATOM 8638 N N . THR E 1 121 ? 100.074 107.631 91.992 1.00 51.76 120 THR D N 1
ATOM 8639 C CA . THR E 1 121 ? 99.221 106.482 92.274 1.00 51.76 120 THR D CA 1
ATOM 8640 C C . THR E 1 121 ? 97.773 106.731 91.873 1.00 51.76 120 THR D C 1
ATOM 8641 O O . THR E 1 121 ? 97.046 105.777 91.578 1.00 51.76 120 THR D O 1
ATOM 8645 N N . GLN E 1 122 ? 97.337 107.992 91.864 1.00 53.65 121 GLN D N 1
ATOM 8646 C CA . GLN E 1 122 ? 95.975 108.299 91.440 1.00 53.65 121 GLN D CA 1
ATOM 8647 C C . GLN E 1 122 ? 95.766 107.961 89.969 1.00 53.65 121 GLN D C 1
ATOM 8648 O O . GLN E 1 122 ? 94.715 107.431 89.589 1.00 53.65 121 GLN D O 1
ATOM 8654 N N . ILE E 1 123 ? 96.755 108.263 89.127 1.00 47.65 122 ILE D N 1
ATOM 8655 C CA . ILE E 1 123 ? 96.630 107.999 87.698 1.00 47.65 122 ILE D CA 1
ATOM 8656 C C . ILE E 1 123 ? 96.537 106.502 87.429 1.00 47.65 122 ILE D C 1
ATOM 8657 O O . ILE E 1 123 ? 95.706 106.052 86.632 1.00 47.65 122 ILE D O 1
ATOM 8662 N N . MET E 1 124 ? 97.385 105.707 88.086 1.00 45.50 123 MET D N 1
ATOM 8663 C CA . MET E 1 124 ? 97.405 104.271 87.825 1.00 45.50 123 MET D CA 1
ATOM 8664 C C . MET E 1 124 ? 96.085 103.612 88.208 1.00 45.50 123 MET D C 1
ATOM 8665 O O . MET E 1 124 ? 95.570 102.764 87.470 1.00 45.50 123 MET D O 1
ATOM 8670 N N . PHE E 1 125 ? 95.524 103.985 89.358 1.00 49.49 124 PHE D N 1
ATOM 8671 C CA . PHE E 1 125 ? 94.293 103.353 89.820 1.00 49.49 124 PHE D CA 1
ATOM 8672 C C . PHE E 1 125 ? 93.072 103.835 89.045 1.00 49.49 124 PHE D C 1
ATOM 8673 O O . PHE E 1 125 ? 92.184 103.037 88.727 1.00 49.49 124 PHE D O 1
ATOM 8681 N N . GLU E 1 126 ? 93.007 105.127 88.729 1.00 55.40 125 GLU D N 1
ATOM 8682 C CA . GLU E 1 126 ? 91.804 105.694 88.134 1.00 55.40 125 GLU D CA 1
ATOM 8683 C C . GLU E 1 126 ? 91.805 105.657 86.612 1.00 55.40 125 GLU D C 1
ATOM 8684 O O . GLU E 1 126 ? 90.749 105.438 86.008 1.00 55.40 125 GLU D O 1
ATOM 8690 N N . THR E 1 127 ? 92.956 105.865 85.974 1.00 49.43 126 THR D N 1
ATOM 8691 C CA . THR E 1 127 ? 93.003 105.905 84.517 1.00 49.43 126 THR D CA 1
ATOM 8692 C C . THR E 1 127 ? 93.323 104.541 83.913 1.00 49.43 126 THR D C 1
ATOM 8693 O O . THR E 1 127 ? 92.586 104.054 83.051 1.00 49.43 126 THR D O 1
ATOM 8697 N N . PHE E 1 128 ? 94.414 103.916 84.349 1.00 45.52 127 PHE D N 1
ATOM 8698 C CA . PHE E 1 128 ? 94.821 102.625 83.812 1.00 45.52 127 PHE D CA 1
ATOM 8699 C C . PHE E 1 128 ? 94.212 101.445 84.557 1.00 45.52 127 PHE D C 1
ATOM 8700 O O . PHE E 1 128 ? 94.347 100.308 84.090 1.00 45.52 127 PHE D O 1
ATOM 8708 N N . ASN E 1 129 ? 93.545 101.687 85.687 1.00 49.62 128 ASN D N 1
ATOM 8709 C CA . ASN E 1 129 ? 92.885 100.635 86.464 1.00 49.62 128 ASN D CA 1
ATOM 8710 C C . ASN E 1 129 ? 93.858 99.517 86.832 1.00 49.62 128 ASN D C 1
ATOM 8711 O O . ASN E 1 129 ? 93.550 98.329 86.710 1.00 49.62 128 ASN D O 1
ATOM 8716 N N . VAL E 1 130 ? 95.044 99.901 87.283 1.00 45.16 129 VAL D N 1
ATOM 8717 C CA . VAL E 1 130 ? 96.053 98.913 87.683 1.00 45.16 129 VAL D CA 1
ATOM 8718 C C . VAL E 1 130 ? 95.585 98.206 88.951 1.00 45.16 129 VAL D C 1
ATOM 8719 O O . VAL E 1 130 ? 95.216 98.878 89.930 1.00 45.16 129 VAL D O 1
ATOM 8723 N N . PRO E 1 131 ? 95.574 96.871 88.987 1.00 43.09 130 PRO D N 1
ATOM 8724 C CA . PRO E 1 131 ? 95.082 96.168 90.180 1.00 43.09 130 PRO D CA 1
ATOM 8725 C C . PRO E 1 131 ? 95.974 96.344 91.400 1.00 43.09 130 PRO D C 1
ATOM 8726 O O . PRO E 1 131 ? 95.479 96.617 92.497 1.00 43.09 130 PRO D O 1
ATOM 8730 N N . SER E 1 132 ? 97.286 96.190 91.228 1.00 39.50 131 SER D N 1
ATOM 8731 C CA . SER E 1 132 ? 98.236 96.304 92.325 1.00 39.50 131 SER D CA 1
ATOM 8732 C C . SER E 1 132 ? 99.372 97.233 91.925 1.00 39.50 131 SER D C 1
ATOM 8733 O O . SER E 1 132 ? 99.867 97.172 90.796 1.00 39.50 131 SER D O 1
ATOM 8736 N N . LEU E 1 133 ? 99.788 98.085 92.859 1.00 36.77 132 LEU D N 1
ATOM 8737 C CA . LEU E 1 133 ? 100.819 99.078 92.601 1.00 36.77 132 LEU D CA 1
ATOM 8738 C C . LEU E 1 133 ? 101.811 99.098 93.754 1.00 36.77 132 LEU D C 1
ATOM 8739 O O . LEU E 1 133 ? 101.455 98.832 94.904 1.00 36.77 132 LEU D O 1
ATOM 8744 N N . TYR E 1 134 ? 103.064 99.413 93.433 1.00 33.00 133 TYR D N 1
ATOM 8745 C CA . TYR E 1 134 ? 104.109 99.553 94.436 1.00 33.00 133 TYR D CA 1
ATOM 8746 C C . TYR E 1 134 ? 105.140 100.551 93.931 1.00 33.00 133 TYR D C 1
ATOM 8747 O O . TYR E 1 134 ? 105.501 100.534 92.752 1.00 33.00 133 TYR D O 1
ATOM 8756 N N . ILE E 1 135 ? 105.608 101.416 94.827 1.00 30.66 134 ILE D N 1
ATOM 8757 C CA . ILE E 1 135 ? 106.564 102.465 94.494 1.00 30.66 134 ILE D CA 1
ATOM 8758 C C . ILE E 1 135 ? 107.809 102.274 95.347 1.00 30.66 134 ILE D C 1
ATOM 8759 O O . ILE E 1 135 ? 107.716 102.180 96.577 1.00 30.66 134 ILE D O 1
ATOM 8764 N N . GLY E 1 136 ? 108.970 102.220 94.695 1.00 25.99 135 GLY D N 1
ATOM 8765 C CA . GLY E 1 136 ? 110.237 102.056 95.367 1.00 25.99 135 GLY D CA 1
ATOM 8766 C C . GLY E 1 136 ? 111.108 103.301 95.287 1.00 25.99 135 GLY D C 1
ATOM 8767 O O . GLY E 1 136 ? 110.740 104.330 94.726 1.00 25.99 135 GLY D O 1
ATOM 8768 N N . ILE E 1 137 ? 112.296 103.178 95.873 1.00 21.71 136 ILE D N 1
ATOM 8769 C CA . ILE E 1 137 ? 113.286 104.249 95.903 1.00 21.71 136 ILE D CA 1
ATOM 8770 C C . ILE E 1 137 ? 114.480 103.816 95.066 1.00 21.71 136 ILE D C 1
ATOM 8771 O O . ILE E 1 137 ? 115.012 102.715 95.256 1.00 21.71 136 ILE D O 1
ATOM 8776 N N . GLN E 1 138 ? 114.899 104.680 94.139 1.00 20.98 137 GLN D N 1
ATOM 8777 C CA . GLN E 1 138 ? 115.980 104.325 93.225 1.00 20.98 137 GLN D CA 1
ATOM 8778 C C . GLN E 1 138 ? 117.289 104.091 93.968 1.00 20.98 137 GLN D C 1
ATOM 8779 O O . GLN E 1 138 ? 118.021 103.140 93.666 1.00 20.98 137 GLN D O 1
ATOM 8785 N N . ALA E 1 139 ? 117.609 104.952 94.936 1.00 19.63 138 ALA D N 1
ATOM 8786 C CA . ALA E 1 139 ? 118.865 104.812 95.664 1.00 19.63 138 ALA D CA 1
ATOM 8787 C C . ALA E 1 139 ? 118.896 103.529 96.486 1.00 19.63 138 ALA D C 1
ATOM 8788 O O . ALA E 1 139 ? 119.927 102.849 96.546 1.00 19.63 138 ALA D O 1
ATOM 8790 N N . VAL E 1 140 ? 117.779 103.186 97.129 1.00 14.96 139 VAL D N 1
ATOM 8791 C CA . VAL E 1 140 ? 117.741 101.997 97.976 1.00 14.96 139 VAL D CA 1
ATOM 8792 C C . VAL E 1 140 ? 117.889 100.732 97.139 1.00 14.96 139 VAL D C 1
ATOM 8793 O O . VAL E 1 140 ? 118.641 99.819 97.502 1.00 14.96 139 VAL D O 1
ATOM 8797 N N . LEU E 1 141 ? 117.180 100.655 96.011 1.00 18.81 140 LEU D N 1
ATOM 8798 C CA . LEU E 1 141 ? 117.244 99.461 95.172 1.00 18.81 140 LEU D CA 1
ATOM 8799 C C . LEU E 1 141 ? 118.641 99.260 94.599 1.00 18.81 140 LEU D C 1
ATOM 8800 O O . LEU E 1 141 ? 119.119 98.125 94.493 1.00 18.81 140 LEU D O 1
ATOM 8805 N N . SER E 1 142 ? 119.306 100.349 94.213 1.00 15.02 141 SER D N 1
ATOM 8806 C CA . SER E 1 142 ? 120.656 100.237 93.670 1.00 15.02 141 SER D CA 1
ATOM 8807 C C . SER E 1 142 ? 121.643 99.758 94.728 1.00 15.02 141 SER D C 1
ATOM 8808 O O . SER E 1 142 ? 122.567 98.996 94.422 1.00 15.02 141 SER D O 1
ATOM 8811 N N . LEU E 1 143 ? 121.468 100.199 95.975 1.00 16.87 142 LEU D N 1
ATOM 8812 C CA . LEU E 1 143 ? 122.403 99.820 97.030 1.00 16.87 142 LEU D CA 1
ATOM 8813 C C . LEU E 1 143 ? 122.235 98.360 97.431 1.00 16.87 142 LEU D C 1
ATOM 8814 O O . LEU E 1 143 ? 123.226 97.659 97.665 1.00 16.87 142 LEU D O 1
ATOM 8819 N N . TYR E 1 144 ? 120.990 97.884 97.520 1.00 15.39 143 TYR D N 1
ATOM 8820 C CA . TYR E 1 144 ? 120.751 96.507 97.945 1.00 15.39 143 TYR D CA 1
ATOM 8821 C C . TYR E 1 144 ? 121.305 95.506 96.940 1.00 15.39 143 TYR D C 1
ATOM 8822 O O . TYR E 1 144 ? 121.824 94.454 97.328 1.00 15.39 143 TYR D O 1
ATOM 8831 N N . SER E 1 145 ? 121.203 95.812 95.644 1.00 17.15 144 SER D N 1
ATOM 8832 C CA . SER E 1 145 ? 121.701 94.899 94.622 1.00 17.15 144 SER D CA 1
ATOM 8833 C C . SER E 1 145 ? 123.213 94.729 94.681 1.00 17.15 144 SER D C 1
ATOM 8834 O O . SER E 1 145 ? 123.741 93.789 94.079 1.00 17.15 144 SER D O 1
ATOM 8837 N N . SER E 1 146 ? 123.916 95.611 95.386 1.00 17.81 145 SER D N 1
ATOM 8838 C CA . SER E 1 146 ? 125.357 95.509 95.562 1.00 17.81 145 SER D CA 1
ATOM 8839 C C . SER E 1 146 ? 125.742 94.738 96.817 1.00 17.81 145 SER D C 1
ATOM 8840 O O . SER E 1 146 ? 126.929 94.680 97.154 1.00 17.81 145 SER D O 1
ATOM 8843 N N . GLY E 1 147 ? 124.775 94.146 97.509 1.00 18.25 146 GLY D N 1
ATOM 8844 C CA . GLY E 1 147 ? 125.058 93.427 98.739 1.00 18.25 146 GLY D CA 1
ATOM 8845 C C . GLY E 1 147 ? 125.525 94.302 99.881 1.00 18.25 146 GLY D C 1
ATOM 8846 O O . GLY E 1 147 ? 126.483 93.946 100.578 1.00 18.25 146 GLY D O 1
ATOM 8847 N N . ARG E 1 148 ? 124.871 95.443 100.091 1.00 22.26 147 ARG D N 1
ATOM 8848 C CA . ARG E 1 148 ? 125.245 96.372 101.146 1.00 22.26 147 ARG D CA 1
ATOM 8849 C C . ARG E 1 148 ? 123.991 96.988 101.748 1.00 22.26 147 ARG D C 1
ATOM 8850 O O . ARG E 1 148 ? 122.919 96.989 101.139 1.00 22.26 147 ARG D O 1
ATOM 8858 N N . THR E 1 149 ? 124.141 97.510 102.962 1.00 20.10 148 THR D N 1
ATOM 8859 C CA . THR E 1 149 ? 123.062 98.195 103.659 1.00 20.10 148 THR D CA 1
ATOM 8860 C C . THR E 1 149 ? 123.393 99.635 104.021 1.00 20.10 148 THR D C 1
ATOM 8861 O O . THR E 1 149 ? 122.487 100.470 104.050 1.00 20.10 148 THR D O 1
ATOM 8865 N N . THR E 1 150 ? 124.658 99.949 104.289 1.00 21.75 149 THR D N 1
ATOM 8866 C CA . THR E 1 150 ? 125.093 101.306 104.585 1.00 21.75 149 THR D CA 1
ATOM 8867 C C . THR E 1 150 ? 126.120 101.749 103.553 1.00 21.75 149 THR D C 1
ATOM 8868 O O . THR E 1 150 ? 127.045 101.000 103.226 1.00 21.75 149 THR D O 1
ATOM 8872 N N . GLY E 1 151 ? 125.955 102.964 103.047 1.00 17.22 150 GLY D N 1
ATOM 8873 C CA . GLY E 1 151 ? 126.890 103.495 102.078 1.00 17.22 150 GLY D CA 1
ATOM 8874 C C . GLY E 1 151 ? 126.355 104.768 101.455 1.00 17.22 150 GLY D C 1
ATOM 8875 O O . GLY E 1 151 ? 125.303 105.278 101.843 1.00 17.22 150 GLY D O 1
ATOM 8876 N N . ILE E 1 152 ? 127.109 105.268 100.480 1.00 16.18 151 ILE D N 1
ATOM 8877 C CA . ILE E 1 152 ? 126.752 106.467 99.732 1.00 16.18 151 ILE D CA 1
ATOM 8878 C C . ILE E 1 152 ? 126.701 106.104 98.254 1.00 16.18 151 ILE D C 1
ATOM 8879 O O . ILE E 1 152 ? 127.623 105.467 97.732 1.00 16.18 151 ILE D O 1
ATOM 8884 N N . VAL E 1 153 ? 125.619 106.497 97.587 1.00 15.66 152 VAL D N 1
ATOM 8885 C CA . VAL E 1 153 ? 125.352 106.108 96.207 1.00 15.66 152 VAL D CA 1
ATOM 8886 C C . VAL E 1 153 ? 125.549 107.325 95.315 1.00 15.66 152 VAL D C 1
ATOM 8887 O O . VAL E 1 153 ? 124.912 108.365 95.521 1.00 15.66 152 VAL D O 1
ATOM 8891 N N . LEU E 1 154 ? 126.425 107.193 94.324 1.00 17.68 153 LEU D N 1
ATOM 8892 C CA . LEU E 1 154 ? 126.665 108.235 93.332 1.00 17.68 153 LEU D CA 1
ATOM 8893 C C . LEU E 1 154 ? 125.962 107.835 92.041 1.00 17.68 153 LEU D C 1
ATOM 8894 O O . LEU E 1 154 ? 126.413 106.927 91.335 1.00 17.68 153 LEU D O 1
ATOM 8899 N N . ASP E 1 155 ? 124.860 108.512 91.733 1.00 18.91 154 ASP D N 1
ATOM 8900 C CA . ASP E 1 155 ? 124.056 108.229 90.552 1.00 18.91 154 ASP D CA 1
ATOM 8901 C C . ASP E 1 155 ? 124.317 109.306 89.509 1.00 18.91 154 ASP D C 1
ATOM 8902 O O . ASP E 1 155 ? 124.138 110.496 89.785 1.00 18.91 154 ASP D O 1
ATOM 8907 N N . ALA E 1 156 ? 124.732 108.889 88.316 1.00 16.82 155 ALA D N 1
ATOM 8908 C CA . ALA E 1 156 ? 125.028 109.804 87.219 1.00 16.82 155 ALA D CA 1
ATOM 8909 C C . ALA E 1 156 ? 124.182 109.410 86.016 1.00 16.82 155 ALA D C 1
ATOM 8910 O O . ALA E 1 156 ? 124.526 108.473 85.289 1.00 16.82 155 ALA D O 1
ATOM 8912 N N . GLY E 1 157 ? 123.082 110.127 85.805 1.00 17.98 156 GLY D N 1
ATOM 8913 C CA . GLY E 1 157 ? 122.218 109.865 84.673 1.00 17.98 156 GLY D CA 1
ATOM 8914 C C . GLY E 1 157 ? 122.613 110.674 83.457 1.00 17.98 156 GLY D C 1
ATOM 8915 O O . GLY E 1 157 ? 123.773 110.643 83.039 1.00 17.98 156 GLY D O 1
ATOM 8916 N N . ASP E 1 158 ? 121.662 111.395 82.875 1.00 20.63 157 ASP D N 1
ATOM 8917 C CA . ASP E 1 158 ? 121.961 112.309 81.780 1.00 20.63 157 ASP D CA 1
ATOM 8918 C C . ASP E 1 158 ? 121.477 113.726 82.036 1.00 20.63 157 ASP D C 1
ATOM 8919 O O . ASP E 1 158 ? 122.159 114.680 81.658 1.00 20.63 157 ASP D O 1
ATOM 8924 N N . GLY E 1 159 ? 120.325 113.893 82.679 1.00 21.01 158 GLY D N 1
ATOM 8925 C CA . GLY E 1 159 ? 119.807 115.218 82.952 1.00 21.01 158 GLY D CA 1
ATOM 8926 C C . GLY E 1 159 ? 120.036 115.693 84.371 1.00 21.01 158 GLY D C 1
ATOM 8927 O O . GLY E 1 159 ? 119.794 116.863 84.682 1.00 21.01 158 GLY D O 1
ATOM 8928 N N . VAL E 1 160 ? 120.502 114.801 85.244 1.00 18.00 159 VAL D N 1
ATOM 8929 C CA . VAL E 1 160 ? 120.679 115.097 86.661 1.00 18.00 159 VAL D CA 1
ATOM 8930 C C . VAL E 1 160 ? 121.616 114.054 87.261 1.00 18.00 159 VAL D C 1
ATOM 8931 O O . VAL E 1 160 ? 121.791 112.961 86.721 1.00 18.00 159 VAL D O 1
ATOM 8935 N N . THR E 1 161 ? 122.237 114.406 88.385 1.00 16.71 160 THR D N 1
ATOM 8936 C CA . THR E 1 161 ? 123.068 113.481 89.140 1.00 16.71 160 THR D CA 1
ATOM 8937 C C . THR E 1 161 ? 122.822 113.708 90.625 1.00 16.71 160 THR D C 1
ATOM 8938 O O . THR E 1 161 ? 122.563 114.837 91.049 1.00 16.71 160 THR D O 1
ATOM 8942 N N . HIS E 1 162 ? 122.899 112.633 91.407 1.00 19.16 161 HIS D N 1
ATOM 8943 C CA . HIS E 1 162 ? 122.594 112.678 92.829 1.00 19.16 161 HIS D CA 1
ATOM 8944 C C . HIS E 1 162 ? 123.693 111.996 93.632 1.00 19.16 161 HIS D C 1
ATOM 8945 O O . HIS E 1 162 ? 124.460 111.181 93.115 1.00 19.16 161 HIS D O 1
ATOM 8952 N N . THR E 1 163 ? 123.755 112.350 94.915 1.00 15.84 162 THR D N 1
ATOM 8953 C CA . THR E 1 163 ? 124.578 111.656 95.902 1.00 15.84 162 THR D CA 1
ATOM 8954 C C . THR E 1 163 ? 123.710 111.411 97.128 1.00 15.84 162 THR D C 1
ATOM 8955 O O . THR E 1 163 ? 123.402 112.349 97.870 1.00 15.84 162 THR D O 1
ATOM 8959 N N . VAL E 1 164 ? 123.314 110.160 97.339 1.00 16.31 163 VAL D N 1
ATOM 8960 C CA . VAL E 1 164 ? 122.388 109.816 98.414 1.00 16.31 163 VAL D CA 1
ATOM 8961 C C . VAL E 1 164 ? 123.081 108.920 99.433 1.00 16.31 163 VAL D C 1
ATOM 8962 O O . VAL E 1 164 ? 123.291 107.728 99.166 1.00 16.31 163 VAL D O 1
ATOM 8966 N N . PRO E 1 165 ? 123.457 109.439 100.603 1.00 17.45 164 PRO D N 1
ATOM 8967 C CA . PRO E 1 165 ? 124.004 108.573 101.656 1.00 17.45 164 PRO D CA 1
ATOM 8968 C C . PRO E 1 165 ? 122.888 107.807 102.353 1.00 17.45 164 PRO D C 1
ATOM 8969 O O . PRO E 1 165 ? 121.860 108.379 102.722 1.00 17.45 164 PRO D O 1
ATOM 8973 N N . ILE E 1 166 ? 123.096 106.505 102.532 1.00 19.66 165 ILE D N 1
ATOM 8974 C CA . ILE E 1 166 ? 122.109 105.617 103.135 1.00 19.66 165 ILE D CA 1
ATOM 8975 C C . ILE E 1 166 ? 122.742 104.948 104.345 1.00 19.66 165 ILE D C 1
ATOM 8976 O O . ILE E 1 166 ? 123.848 104.404 104.251 1.00 19.66 165 ILE D O 1
ATOM 8981 N N . TYR E 1 167 ? 122.042 104.987 105.477 1.00 27.25 166 TYR D N 1
ATOM 8982 C CA . TYR E 1 167 ? 122.522 104.390 106.717 1.00 27.25 166 TYR D CA 1
ATOM 8983 C C . TYR E 1 167 ? 121.453 103.459 107.266 1.00 27.25 166 TYR D C 1
ATOM 8984 O O . TYR E 1 167 ? 120.353 103.908 107.606 1.00 27.25 166 TYR D O 1
ATOM 8993 N N . GLU E 1 168 ? 121.783 102.169 107.356 1.00 31.01 167 GLU D N 1
ATOM 8994 C CA . GLU E 1 168 ? 120.885 101.145 107.892 1.00 31.01 167 GLU D CA 1
ATOM 8995 C C . GLU E 1 168 ? 119.548 101.121 107.154 1.00 31.01 167 GLU D C 1
ATOM 8996 O O . GLU E 1 168 ? 118.485 100.983 107.761 1.00 31.01 167 GLU D O 1
ATOM 9002 N N . GLY E 1 169 ? 119.602 101.260 105.832 1.00 28.49 168 GLY D N 1
ATOM 9003 C CA . GLY E 1 169 ? 118.417 101.169 105.008 1.00 28.49 168 GLY D CA 1
ATOM 9004 C C . GLY E 1 169 ? 117.574 102.422 104.939 1.00 28.49 168 GLY D C 1
ATOM 9005 O O . GLY E 1 169 ? 116.553 102.421 104.240 1.00 28.49 168 GLY D O 1
ATOM 9006 N N . TYR E 1 170 ? 117.958 103.488 105.634 1.00 28.67 169 TYR D N 1
ATOM 9007 C CA . TYR E 1 170 ? 117.234 104.751 105.606 1.00 28.67 169 TYR D CA 1
ATOM 9008 C C . TYR E 1 170 ? 118.162 105.848 105.112 1.00 28.67 169 TYR D C 1
ATOM 9009 O O . TYR E 1 170 ? 119.266 106.018 105.639 1.00 28.67 169 TYR D O 1
ATOM 9018 N N . SER E 1 171 ? 117.716 106.585 104.100 1.00 22.87 170 SER D N 1
ATOM 9019 C CA . SER E 1 171 ? 118.498 107.682 103.560 1.00 22.87 170 SER D CA 1
ATOM 9020 C C . SER E 1 171 ? 118.455 108.883 104.500 1.00 22.87 170 SER D C 1
ATOM 9021 O O . SER E 1 171 ? 117.561 109.019 105.340 1.00 22.87 170 SER D O 1
ATOM 9024 N N . LEU E 1 172 ? 119.443 109.762 104.348 1.00 21.99 171 LEU D N 1
ATOM 9025 C CA . LEU E 1 172 ? 119.530 110.961 105.166 1.00 21.99 171 LEU D CA 1
ATOM 9026 C C . LEU E 1 172 ? 119.052 112.151 104.350 1.00 21.99 171 LEU D C 1
ATOM 9027 O O . LEU E 1 172 ? 119.736 112.550 103.396 1.00 21.99 171 LEU D O 1
ATOM 9032 N N . PRO E 1 173 ? 117.898 112.743 104.673 1.00 22.86 172 PRO D N 1
ATOM 9033 C CA . PRO E 1 173 ? 117.337 113.791 103.805 1.00 22.86 172 PRO D CA 1
ATOM 9034 C C . PRO E 1 173 ? 118.172 115.057 103.732 1.00 22.86 172 PRO D C 1
ATOM 9035 O O . PRO E 1 173 ? 117.964 115.856 102.810 1.00 22.86 172 PRO D O 1
ATOM 9039 N N . HIS E 1 174 ? 119.098 115.275 104.662 1.00 23.07 173 HIS D N 1
ATOM 9040 C CA . HIS E 1 174 ? 119.824 116.534 104.753 1.00 23.07 173 HIS D CA 1
ATOM 9041 C C . HIS E 1 174 ? 121.208 116.472 104.119 1.00 23.07 173 HIS D C 1
ATOM 9042 O O . HIS E 1 174 ? 122.015 117.382 104.331 1.00 23.07 173 HIS D O 1
ATOM 9049 N N . ALA E 1 175 ? 121.504 115.425 103.349 1.00 19.91 174 ALA D N 1
ATOM 9050 C CA . ALA E 1 175 ? 122.795 115.297 102.685 1.00 19.91 174 ALA D CA 1
ATOM 9051 C C . ALA E 1 175 ? 122.631 114.888 101.225 1.00 19.91 174 ALA D C 1
ATOM 9052 O O . ALA E 1 175 ? 123.508 114.235 100.655 1.00 19.91 174 ALA D O 1
ATOM 9054 N N . VAL E 1 176 ? 121.516 115.267 100.607 1.00 19.91 175 VAL D N 1
ATOM 9055 C CA . VAL E 1 176 ? 121.235 114.955 99.210 1.00 19.91 175 VAL D CA 1
ATOM 9056 C C . VAL E 1 176 ? 121.493 116.202 98.377 1.00 19.91 175 VAL D C 1
ATOM 9057 O O . VAL E 1 176 ? 121.044 117.299 98.732 1.00 19.91 175 VAL D O 1
ATOM 9061 N N . ARG E 1 177 ? 122.214 116.040 97.269 1.00 21.07 176 ARG D N 1
ATOM 9062 C CA . ARG E 1 177 ? 122.595 117.158 96.421 1.00 21.07 176 ARG D CA 1
ATOM 9063 C C . ARG E 1 177 ? 122.276 116.856 94.963 1.00 21.07 176 ARG D C 1
ATOM 9064 O O . ARG E 1 177 ? 122.164 115.699 94.552 1.00 21.07 176 ARG D O 1
ATOM 9072 N N . ARG E 1 178 ? 122.127 117.927 94.186 1.00 22.13 177 ARG D N 1
ATOM 9073 C CA . ARG E 1 178 ? 121.924 117.854 92.747 1.00 22.13 177 ARG D CA 1
ATOM 9074 C C . ARG E 1 178 ? 122.878 118.818 92.057 1.00 22.13 177 ARG D C 1
ATOM 9075 O O . ARG E 1 178 ? 123.228 119.866 92.605 1.00 22.13 177 ARG D O 1
ATOM 9083 N N . VAL E 1 179 ? 123.298 118.455 90.846 1.00 23.32 178 VAL D N 1
ATOM 9084 C CA . VAL E 1 179 ? 124.208 119.293 90.073 1.00 23.32 178 VAL D CA 1
ATOM 9085 C C . VAL E 1 179 ? 123.555 119.670 88.749 1.00 23.32 178 VAL D C 1
ATOM 9086 O O . VAL E 1 179 ? 123.838 120.734 88.185 1.00 23.32 178 VAL D O 1
ATOM 9090 N N . ASP E 1 180 ? 122.655 118.813 88.262 1.00 22.90 179 ASP D N 1
ATOM 9091 C CA . ASP E 1 180 ? 121.993 119.006 86.969 1.00 22.90 179 ASP D CA 1
ATOM 9092 C C . ASP E 1 180 ? 123.011 119.133 85.838 1.00 22.90 179 ASP D C 1
ATOM 9093 O O . ASP E 1 180 ? 122.841 119.924 84.908 1.00 22.90 179 ASP D O 1
ATOM 9098 N N . MET E 1 181 ? 124.081 118.345 85.919 1.00 24.55 180 MET D N 1
ATOM 9099 C CA . MET E 1 181 ? 125.118 118.313 84.892 1.00 24.55 180 MET D CA 1
ATOM 9100 C C . MET E 1 181 ? 125.558 116.866 84.737 1.00 24.55 180 MET D C 1
ATOM 9101 O O . MET E 1 181 ? 126.219 116.319 85.624 1.00 24.55 180 MET D O 1
ATOM 9106 N N . ALA E 1 182 ? 125.198 116.250 83.618 1.00 23.68 181 ALA D N 1
ATOM 9107 C CA . ALA E 1 182 ? 125.439 114.828 83.414 1.00 23.68 181 ALA D CA 1
ATOM 9108 C C . ALA E 1 182 ? 125.664 114.587 81.925 1.00 23.68 181 ALA D C 1
ATOM 9109 O O . ALA E 1 182 ? 125.983 115.516 81.176 1.00 23.68 181 ALA D O 1
ATOM 9111 N N . GLY E 1 183 ? 125.501 113.334 81.496 1.00 22.13 182 GLY D N 1
ATOM 9112 C CA . GLY E 1 183 ? 125.898 112.917 80.161 1.00 22.13 182 GLY D CA 1
ATOM 9113 C C . GLY E 1 183 ? 125.238 113.671 79.024 1.00 22.13 182 GLY D C 1
ATOM 9114 O O . GLY E 1 183 ? 125.783 113.693 77.916 1.00 22.13 182 GLY D O 1
ATOM 9115 N N . ARG E 1 184 ? 124.072 114.277 79.260 1.00 24.25 183 ARG D N 1
ATOM 9116 C CA . ARG E 1 184 ? 123.431 115.055 78.203 1.00 24.25 183 ARG D CA 1
ATOM 9117 C C . ARG E 1 184 ? 124.286 116.251 77.803 1.00 24.25 183 ARG D C 1
ATOM 9118 O O . ARG E 1 184 ? 124.427 116.553 76.613 1.00 24.25 183 ARG D O 1
ATOM 9126 N N . ASP E 1 185 ? 124.864 116.946 78.786 1.00 27.95 184 ASP D N 1
ATOM 9127 C CA . ASP E 1 185 ? 125.720 118.086 78.480 1.00 27.95 184 ASP D CA 1
ATOM 9128 C C . ASP E 1 185 ? 127.039 117.649 77.859 1.00 27.95 184 ASP D C 1
ATOM 9129 O O . ASP E 1 185 ? 127.670 118.430 77.139 1.00 27.95 184 ASP D O 1
ATOM 9134 N N . LEU E 1 186 ? 127.474 116.417 78.129 1.00 26.54 185 LEU D N 1
ATOM 9135 C CA . LEU E 1 186 ? 128.707 115.920 77.528 1.00 26.54 185 LEU D CA 1
ATOM 9136 C C . LEU E 1 186 ? 128.569 115.780 76.018 1.00 26.54 185 LEU D C 1
ATOM 9137 O O . LEU E 1 186 ? 129.521 116.043 75.276 1.00 26.54 185 LEU D O 1
ATOM 9142 N N . THR E 1 187 ? 127.395 115.353 75.546 1.00 29.92 186 THR D N 1
ATOM 9143 C CA . THR E 1 187 ? 127.175 115.234 74.109 1.00 29.92 186 THR D CA 1
ATOM 9144 C C . THR E 1 187 ? 127.261 116.593 73.424 1.00 29.92 186 THR D C 1
ATOM 9145 O O . THR E 1 187 ? 127.872 116.721 72.357 1.00 29.92 186 THR D O 1
ATOM 9149 N N . GLU E 1 188 ? 126.658 117.620 74.026 1.00 33.37 187 GLU D N 1
ATOM 9150 C CA . GLU E 1 188 ? 126.709 118.955 73.440 1.00 33.37 187 GLU D CA 1
ATOM 9151 C C . GLU E 1 188 ? 128.131 119.501 73.426 1.00 33.37 187 GLU D C 1
ATOM 9152 O O . GLU E 1 188 ? 128.554 120.123 72.445 1.00 33.37 187 GLU D O 1
ATOM 9158 N N . TYR E 1 189 ? 128.881 119.287 74.508 1.00 28.69 188 TYR D N 1
ATOM 9159 C CA . TYR E 1 189 ? 130.264 119.748 74.549 1.00 28.69 188 TYR D CA 1
ATOM 9160 C C . TYR E 1 189 ? 131.117 119.021 73.518 1.00 28.69 188 TYR D C 1
ATOM 9161 O O . TYR E 1 189 ? 131.972 119.632 72.867 1.00 28.69 188 TYR D O 1
ATOM 9170 N N . LEU E 1 190 ? 130.906 117.712 73.361 1.00 33.83 189 LEU D N 1
ATOM 9171 C CA . LEU E 1 190 ? 131.640 116.962 72.348 1.00 33.83 189 LEU D CA 1
ATOM 9172 C C . LEU E 1 190 ? 131.282 117.437 70.946 1.00 33.83 189 LEU D C 1
ATOM 9173 O O . LEU E 1 190 ? 132.151 117.533 70.072 1.00 33.83 189 LEU D O 1
ATOM 9178 N N . MET E 1 191 ? 130.002 117.733 70.713 1.00 41.03 190 MET D N 1
ATOM 9179 C CA . MET E 1 191 ? 129.576 118.215 69.404 1.00 41.03 190 MET D CA 1
ATOM 9180 C C . MET E 1 191 ? 130.194 119.570 69.083 1.00 41.03 190 MET D C 1
ATOM 9181 O O . MET E 1 191 ? 130.603 119.816 67.942 1.00 41.03 190 MET D O 1
ATOM 9186 N N . LYS E 1 192 ? 130.265 120.463 70.073 1.00 37.57 191 LYS D N 1
ATOM 9187 C CA . LYS E 1 192 ? 130.828 121.789 69.835 1.00 37.57 191 LYS D CA 1
ATOM 9188 C C . LYS E 1 192 ? 132.318 121.718 69.524 1.00 37.57 191 LYS D C 1
ATOM 9189 O O . LYS E 1 192 ? 132.798 122.395 68.607 1.00 37.57 191 LYS D O 1
ATOM 9195 N N . ILE E 1 193 ? 133.069 120.905 70.272 1.00 37.51 192 ILE D N 1
ATOM 9196 C CA . ILE E 1 193 ? 134.511 120.810 70.050 1.00 37.51 192 ILE D CA 1
ATOM 9197 C C . ILE E 1 193 ? 134.869 119.958 68.846 1.00 37.51 192 ILE D C 1
ATOM 9198 O O . ILE E 1 193 ? 136.053 119.863 68.499 1.00 37.51 192 ILE D O 1
ATOM 9203 N N . MET E 1 194 ? 133.888 119.326 68.205 1.00 47.18 193 MET D N 1
ATOM 9204 C CA . MET E 1 194 ? 134.146 118.564 66.991 1.00 47.18 193 MET D CA 1
ATOM 9205 C C . MET E 1 194 ? 134.232 119.448 65.753 1.00 47.18 193 MET D C 1
ATOM 9206 O O . MET E 1 194 ? 134.731 118.993 64.719 1.00 47.18 193 MET D O 1
ATOM 9211 N N . MET E 1 195 ? 133.776 120.699 65.838 1.00 48.78 194 MET D N 1
ATOM 9212 C CA . MET E 1 195 ? 133.854 121.616 64.708 1.00 48.78 194 MET D CA 1
ATOM 9213 C C . MET E 1 195 ? 135.272 122.096 64.431 1.00 48.78 194 MET D C 1
ATOM 9214 O O . MET E 1 195 ? 135.516 122.654 63.357 1.00 48.78 194 MET D O 1
ATOM 9219 N N . GLU E 1 196 ? 136.203 121.903 65.369 1.00 52.26 195 GLU D N 1
ATOM 9220 C CA . GLU E 1 196 ? 137.579 122.333 65.146 1.00 52.26 195 GLU D CA 1
ATOM 9221 C C . GLU E 1 196 ? 138.218 121.586 63.984 1.00 52.26 195 GLU D C 1
ATOM 9222 O O . GLU E 1 196 ? 139.104 122.125 63.311 1.00 52.26 195 GLU D O 1
ATOM 9228 N N . THR E 1 197 ? 137.787 120.348 63.733 1.00 62.00 196 THR D N 1
ATOM 9229 C CA . THR E 1 197 ? 138.270 119.558 62.607 1.00 62.00 196 THR D CA 1
ATOM 9230 C C . THR E 1 197 ? 137.392 119.706 61.370 1.00 62.00 196 THR D C 1
ATOM 9231 O O . THR E 1 197 ? 137.357 118.801 60.526 1.00 62.00 196 THR D O 1
ATOM 9235 N N . GLY E 1 198 ? 136.681 120.824 61.242 1.00 64.29 197 GLY D N 1
ATOM 9236 C CA . GLY E 1 198 ? 135.806 121.041 60.109 1.00 64.29 197 GLY D CA 1
ATOM 9237 C C . GLY E 1 198 ? 134.429 120.440 60.304 1.00 64.29 197 GLY D C 1
ATOM 9238 O O . GLY E 1 198 ? 134.083 119.888 61.353 1.00 64.29 197 GLY D O 1
ATOM 9239 N N . THR E 1 199 ? 133.622 120.564 59.246 1.00 69.31 198 THR D N 1
ATOM 9240 C CA . THR E 1 199 ? 132.252 120.058 59.197 1.00 69.31 198 THR D CA 1
ATOM 9241 C C . THR E 1 199 ? 131.380 120.664 60.290 1.00 69.31 198 THR D C 1
ATOM 9242 O O . THR E 1 199 ? 131.799 121.589 60.993 1.00 69.31 198 THR D O 1
ATOM 9246 N N . THR E 1 200 ? 130.157 120.156 60.428 1.00 70.99 199 THR D N 1
ATOM 9247 C CA . THR E 1 200 ? 129.225 120.650 61.431 1.00 70.99 199 THR D CA 1
ATOM 9248 C C . THR E 1 200 ? 128.202 119.562 61.722 1.00 70.99 199 THR D C 1
ATOM 9249 O O . THR E 1 200 ? 128.020 118.630 60.935 1.00 70.99 199 THR D O 1
ATOM 9253 N N . PHE E 1 201 ? 127.536 119.696 62.868 1.00 68.85 200 PHE D N 1
ATOM 9254 C CA . PHE E 1 201 ? 126.553 118.717 63.321 1.00 68.85 200 PHE D CA 1
ATOM 9255 C C . PHE E 1 201 ? 125.324 119.416 63.885 1.00 68.85 200 PHE D C 1
ATOM 9256 O O . PHE E 1 201 ? 124.810 119.047 64.946 1.00 68.85 200 PHE D O 1
ATOM 9264 N N . THR E 1 202 ? 124.838 120.442 63.183 1.00 74.18 201 THR D N 1
ATOM 9265 C CA . THR E 1 202 ? 123.699 121.206 63.685 1.00 74.18 201 THR D CA 1
ATOM 9266 C C . THR E 1 202 ? 122.418 120.380 63.678 1.00 74.18 201 THR D C 1
ATOM 9267 O O . THR E 1 202 ? 121.663 120.391 64.658 1.00 74.18 201 THR D O 1
ATOM 9271 N N . THR E 1 203 ? 122.157 119.656 62.592 1.00 72.68 202 THR D N 1
ATOM 9272 C CA . THR E 1 203 ? 120.895 118.946 62.451 1.00 72.68 202 THR D CA 1
ATOM 9273 C C . THR E 1 203 ? 120.807 117.783 63.436 1.00 72.68 202 THR D C 1
ATOM 9274 O O . THR E 1 203 ? 121.814 117.230 63.886 1.00 72.68 202 THR D O 1
ATOM 9278 N N . THR E 1 204 ? 119.568 117.416 63.769 1.00 68.48 203 THR D N 1
ATOM 9279 C CA . THR E 1 204 ? 119.331 116.341 64.725 1.00 68.48 203 THR D CA 1
ATOM 9280 C C . THR E 1 204 ? 119.731 114.977 64.183 1.00 68.48 203 THR D C 1
ATOM 9281 O O . THR E 1 204 ? 119.944 114.050 64.972 1.00 68.48 203 THR D O 1
ATOM 9285 N N . ALA E 1 205 ? 119.825 114.827 62.860 1.00 68.56 204 ALA D N 1
ATOM 9286 C CA . ALA E 1 205 ? 120.264 113.558 62.291 1.00 68.56 204 ALA D CA 1
ATOM 9287 C C . ALA E 1 205 ? 121.696 113.239 62.699 1.00 68.56 204 ALA D C 1
ATOM 9288 O O . ALA E 1 205 ? 122.017 112.088 63.018 1.00 68.56 204 ALA D O 1
ATOM 9290 N N . GLU E 1 206 ? 122.571 114.245 62.695 1.00 66.76 205 GLU D N 1
ATOM 9291 C CA . GLU E 1 206 ? 123.954 114.051 63.107 1.00 66.76 205 GLU D CA 1
ATOM 9292 C C . GLU E 1 206 ? 124.139 114.103 64.618 1.00 66.76 205 GLU D C 1
ATOM 9293 O O . GLU E 1 206 ? 125.204 113.711 65.105 1.00 66.76 205 GLU D O 1
ATOM 9299 N N . LYS E 1 207 ? 123.141 114.578 65.366 1.00 59.88 206 LYS D N 1
ATOM 9300 C CA . LYS E 1 207 ? 123.248 114.577 66.821 1.00 59.88 206 LYS D CA 1
ATOM 9301 C C . LYS E 1 207 ? 123.309 113.156 67.365 1.00 59.88 206 LYS D C 1
ATOM 9302 O O . LYS E 1 207 ? 124.071 112.871 68.296 1.00 59.88 206 LYS D O 1
ATOM 9308 N N . GLU E 1 208 ? 122.508 112.250 66.798 1.00 54.04 207 GLU D N 1
ATOM 9309 C CA . GLU E 1 208 ? 122.557 110.854 67.216 1.00 54.04 207 GLU D CA 1
ATOM 9310 C C . GLU E 1 208 ? 123.896 110.214 66.876 1.00 54.04 207 GLU D C 1
ATOM 9311 O O . GLU E 1 208 ? 124.358 109.324 67.599 1.00 54.04 207 GLU D O 1
ATOM 9317 N N . ILE E 1 209 ? 124.531 110.651 65.787 1.00 48.41 208 ILE D N 1
ATOM 9318 C CA . ILE E 1 209 ? 125.843 110.125 65.427 1.00 48.41 208 ILE D CA 1
ATOM 9319 C C . ILE E 1 209 ? 126.878 110.503 66.478 1.00 48.41 208 ILE D C 1
ATOM 9320 O O . ILE E 1 209 ? 127.737 109.691 66.843 1.00 48.41 208 ILE D O 1
ATOM 9325 N N . VAL E 1 210 ? 126.818 111.739 66.979 1.00 44.06 209 VAL D N 1
ATOM 9326 C CA . VAL E 1 210 ? 127.767 112.181 67.997 1.00 44.06 209 VAL D CA 1
ATOM 9327 C C . VAL E 1 210 ? 127.605 111.361 69.270 1.00 44.06 209 VAL D C 1
ATOM 9328 O O . VAL E 1 210 ? 128.589 111.032 69.944 1.00 44.06 209 VAL D O 1
ATOM 9332 N N . ARG E 1 211 ? 126.363 111.016 69.619 1.00 39.85 210 ARG D N 1
ATOM 9333 C CA . ARG E 1 211 ? 126.124 110.225 70.822 1.00 39.85 210 ARG D CA 1
ATOM 9334 C C . ARG E 1 211 ? 126.776 108.851 70.719 1.00 39.85 210 ARG D C 1
ATOM 9335 O O . ARG E 1 211 ? 127.343 108.352 71.697 1.00 39.85 210 ARG D O 1
ATOM 9343 N N . ASN E 1 212 ? 126.705 108.225 69.542 1.00 41.74 211 ASN D N 1
ATOM 9344 C CA . ASN E 1 212 ? 127.328 106.917 69.362 1.00 41.74 211 ASN D CA 1
ATOM 9345 C C . ASN E 1 212 ? 128.842 106.990 69.507 1.00 41.74 211 ASN D C 1
ATOM 9346 O O . ASN E 1 212 ? 129.462 106.043 70.003 1.00 41.74 211 ASN D O 1
ATOM 9351 N N . VAL E 1 213 ? 129.454 108.093 69.073 1.00 39.24 212 VAL D N 1
ATOM 9352 C CA . VAL E 1 213 ? 130.895 108.254 69.239 1.00 39.24 212 VAL D CA 1
ATOM 9353 C C . VAL E 1 213 ? 131.256 108.335 70.717 1.00 39.24 212 VAL D C 1
ATOM 9354 O O . VAL E 1 213 ? 132.279 107.792 71.152 1.00 39.24 212 VAL D O 1
ATOM 9358 N N . LYS E 1 214 ? 130.424 109.014 71.511 1.00 31.38 213 LYS D N 1
ATOM 9359 C CA . LYS E 1 214 ? 130.701 109.153 72.937 1.00 31.38 213 LYS D CA 1
ATOM 9360 C C . LYS E 1 214 ? 130.684 107.804 73.643 1.00 31.38 213 LYS D C 1
ATOM 9361 O O . LYS E 1 214 ? 131.509 107.545 74.527 1.00 31.38 213 LYS D O 1
ATOM 9367 N N . GLU E 1 215 ? 129.758 106.930 73.264 1.00 30.48 214 GLU D N 1
ATOM 9368 C CA . GLU E 1 215 ? 129.548 105.666 73.953 1.00 30.48 214 GLU D CA 1
ATOM 9369 C C . GLU E 1 215 ? 130.461 104.550 73.463 1.00 30.48 214 GLU D C 1
ATOM 9370 O O . GLU E 1 215 ? 130.363 103.427 73.968 1.00 30.48 214 GLU D O 1
ATOM 9376 N N . GLN E 1 216 ? 131.340 104.818 72.498 1.00 38.57 215 GLN D N 1
ATOM 9377 C CA . GLN E 1 216 ? 132.168 103.757 71.936 1.00 38.57 215 GLN D CA 1
ATOM 9378 C C . GLN E 1 216 ? 133.655 104.089 71.982 1.00 38.57 215 GLN D C 1
ATOM 9379 O O . GLN E 1 216 ? 134.487 103.191 72.142 1.00 38.57 215 GLN D O 1
ATOM 9385 N N . LEU E 1 217 ? 134.004 105.367 71.845 1.00 41.61 216 LEU D N 1
ATOM 9386 C CA . LEU E 1 217 ? 135.400 105.770 71.735 1.00 41.61 216 LEU D CA 1
ATOM 9387 C C . LEU E 1 217 ? 135.911 106.585 72.913 1.00 41.61 216 LEU D C 1
ATOM 9388 O O . LEU E 1 217 ? 137.105 106.522 73.211 1.00 41.61 216 LEU D O 1
ATOM 9393 N N . CYS E 1 218 ? 135.050 107.344 73.584 1.00 39.77 217 CYS D N 1
ATOM 9394 C CA . CYS E 1 218 ? 135.503 108.213 74.661 1.00 39.77 217 CYS D CA 1
ATOM 9395 C C . CYS E 1 218 ? 135.965 107.402 75.866 1.00 39.77 217 CYS D C 1
ATOM 9396 O O . CYS E 1 218 ? 135.412 106.344 76.175 1.00 39.77 217 CYS D O 1
ATOM 9399 N N . TYR E 1 219 ? 136.992 107.909 76.547 1.00 40.45 218 TYR D N 1
ATOM 9400 C CA . TYR E 1 219 ? 137.518 107.274 77.745 1.00 40.45 218 TYR D CA 1
ATOM 9401 C C . TYR E 1 219 ? 138.114 108.346 78.644 1.00 40.45 218 TYR D C 1
ATOM 9402 O O . TYR E 1 219 ? 138.457 109.440 78.192 1.00 40.45 218 TYR D O 1
ATOM 9411 N N . VAL E 1 220 ? 138.244 108.017 79.925 1.00 38.18 219 VAL D N 1
ATOM 9412 C CA . VAL E 1 220 ? 138.778 108.944 80.916 1.00 38.18 219 VAL D CA 1
ATOM 9413 C C . VAL E 1 220 ? 140.285 108.757 81.010 1.00 38.18 219 VAL D C 1
ATOM 9414 O O . VAL E 1 220 ? 140.774 107.633 81.172 1.00 38.18 219 VAL D O 1
ATOM 9418 N N . ALA E 1 221 ? 141.023 109.859 80.905 1.00 47.78 220 ALA D N 1
ATOM 9419 C CA . ALA E 1 221 ? 142.475 109.836 80.999 1.00 47.78 220 ALA D CA 1
ATOM 9420 C C . ALA E 1 221 ? 142.902 110.006 82.451 1.00 47.78 220 ALA D C 1
ATOM 9421 O O . ALA E 1 221 ? 142.369 110.862 83.165 1.00 47.78 220 ALA D O 1
ATOM 9423 N N . LEU E 1 222 ? 143.862 109.185 82.884 1.00 52.86 221 LEU D N 1
ATOM 9424 C CA . LEU E 1 222 ? 144.318 109.246 84.269 1.00 52.86 221 LEU D CA 1
ATOM 9425 C C . LEU E 1 222 ? 144.988 110.580 84.578 1.00 52.86 221 LEU D C 1
ATOM 9426 O O . LEU E 1 222 ? 144.750 111.171 85.638 1.00 52.86 221 LEU D O 1
ATOM 9431 N N . ASP E 1 223 ? 145.828 111.070 83.668 1.00 68.70 222 ASP D N 1
ATOM 9432 C CA . ASP E 1 223 ? 146.528 112.340 83.836 1.00 68.70 222 ASP D CA 1
ATOM 9433 C C . ASP E 1 223 ? 146.140 113.249 82.678 1.00 68.70 222 ASP D C 1
ATOM 9434 O O . ASP E 1 223 ? 146.576 113.034 81.542 1.00 68.70 222 ASP D O 1
ATOM 9439 N N . PHE E 1 224 ? 145.322 114.262 82.967 1.00 65.22 223 PHE D N 1
ATOM 9440 C CA . PHE E 1 224 ? 144.794 115.119 81.910 1.00 65.22 223 PHE D CA 1
ATOM 9441 C C . PHE E 1 224 ? 145.893 115.951 81.261 1.00 65.22 223 PHE D C 1
ATOM 9442 O O . PHE E 1 224 ? 145.955 116.063 80.031 1.00 65.22 223 PHE D O 1
ATOM 9450 N N . GLU E 1 225 ? 146.770 116.550 82.072 1.00 74.85 224 GLU D N 1
ATOM 9451 C CA . GLU E 1 225 ? 147.797 117.432 81.525 1.00 74.85 224 GLU D CA 1
ATOM 9452 C C . GLU E 1 225 ? 148.800 116.664 80.672 1.00 74.85 224 GLU D C 1
ATOM 9453 O O . GLU E 1 225 ? 149.225 117.150 79.618 1.00 74.85 224 GLU D O 1
ATOM 9459 N N . GLU E 1 226 ? 149.193 115.466 81.111 1.00 76.20 225 GLU D N 1
ATOM 9460 C CA . GLU E 1 226 ? 150.177 114.689 80.366 1.00 76.20 225 GLU D CA 1
ATOM 9461 C C . GLU E 1 226 ? 149.638 114.265 79.006 1.00 76.20 225 GLU D C 1
ATOM 9462 O O . GLU E 1 226 ? 150.364 114.300 78.006 1.00 76.20 225 GLU D O 1
ATOM 9468 N N . GLU E 1 227 ? 148.369 113.855 78.949 1.00 76.56 226 GLU D N 1
ATOM 9469 C CA . GLU E 1 227 ? 147.801 113.378 77.691 1.00 76.56 226 GLU D CA 1
ATOM 9470 C C . GLU E 1 227 ? 147.699 114.498 76.663 1.00 76.56 226 GLU D C 1
ATOM 9471 O O . GLU E 1 227 ? 147.933 114.272 75.471 1.00 76.56 226 GLU D O 1
ATOM 9477 N N . MET E 1 228 ? 147.346 115.709 77.102 1.00 78.81 227 MET D N 1
ATOM 9478 C CA . MET E 1 228 ? 147.181 116.816 76.165 1.00 78.81 227 MET D CA 1
ATOM 9479 C C . MET E 1 228 ? 148.488 117.147 75.455 1.00 78.81 227 MET D C 1
ATOM 9480 O O . MET E 1 228 ? 148.501 117.377 74.240 1.00 78.81 227 MET D O 1
ATOM 9485 N N . THR E 1 229 ? 149.598 117.175 76.195 1.00 79.74 228 THR D N 1
ATOM 9486 C CA . THR E 1 229 ? 150.876 117.539 75.591 1.00 79.74 228 THR D CA 1
ATOM 9487 C C . THR E 1 229 ? 151.376 116.455 74.644 1.00 79.74 228 THR D C 1
ATOM 9488 O O . THR E 1 229 ? 151.859 116.756 73.547 1.00 79.74 228 THR D O 1
ATOM 9492 N N . ASN E 1 230 ? 151.269 115.188 75.048 1.00 81.63 229 ASN D N 1
ATOM 9493 C CA . ASN E 1 230 ? 151.795 114.097 74.238 1.00 81.63 229 ASN D CA 1
ATOM 9494 C C . ASN E 1 230 ? 150.872 113.708 73.090 1.00 81.63 229 ASN D C 1
ATOM 9495 O O . ASN E 1 230 ? 151.314 113.011 72.170 1.00 81.63 229 ASN D O 1
ATOM 9500 N N . SER E 1 231 ? 149.607 114.133 73.121 1.00 83.69 230 SER D N 1
ATOM 9501 C CA . SER E 1 231 ? 148.703 113.829 72.016 1.00 83.69 230 SER D CA 1
ATOM 9502 C C . SER E 1 231 ? 149.109 114.569 70.749 1.00 83.69 230 SER D C 1
ATOM 9503 O O . SER E 1 231 ? 149.023 114.017 69.646 1.00 83.69 230 SER D O 1
ATOM 9506 N N . ALA E 1 232 ? 149.547 115.823 70.887 1.00 85.00 231 ALA D N 1
ATOM 9507 C CA . ALA E 1 232 ? 149.955 116.600 69.720 1.00 85.00 231 ALA D CA 1
ATOM 9508 C C . ALA E 1 232 ? 151.163 115.975 69.034 1.00 85.00 231 ALA D C 1
ATOM 9509 O O . ALA E 1 232 ? 151.230 115.928 67.800 1.00 85.00 231 ALA D O 1
ATOM 9511 N N . LYS E 1 233 ? 152.133 115.498 69.818 1.00 85.68 232 LYS D N 1
ATOM 9512 C CA . LYS E 1 233 ? 153.303 114.850 69.233 1.00 85.68 232 LYS D CA 1
ATOM 9513 C C . LYS E 1 233 ? 152.919 113.569 68.504 1.00 85.68 232 LYS D C 1
ATOM 9514 O O . LYS E 1 233 ? 153.411 113.301 67.401 1.00 85.68 232 LYS D O 1
ATOM 9520 N N . SER E 1 234 ? 152.040 112.763 69.103 1.00 84.97 233 SER D N 1
ATOM 9521 C CA . SER E 1 234 ? 151.628 111.516 68.466 1.00 84.97 233 SER D CA 1
ATOM 9522 C C . SER E 1 234 ? 150.676 111.774 67.305 1.00 84.97 233 SER D C 1
ATOM 9523 O O . SER E 1 234 ? 150.793 111.141 66.249 1.00 84.97 233 SER D O 1
ATOM 9526 N N . ALA E 1 235 ? 149.731 112.702 67.483 1.00 83.66 234 ALA D N 1
ATOM 9527 C CA . ALA E 1 235 ? 148.727 113.027 66.467 1.00 83.66 234 ALA D CA 1
ATOM 9528 C C . ALA E 1 235 ? 147.955 111.784 66.027 1.00 83.66 234 ALA D C 1
ATOM 9529 O O . ALA E 1 235 ? 147.643 111.608 64.848 1.00 83.66 234 ALA D O 1
ATOM 9531 N N . ASN E 1 236 ? 147.646 110.914 66.985 1.00 79.25 235 ASN D N 1
ATOM 9532 C CA . ASN E 1 236 ? 146.933 109.680 66.691 1.00 79.25 235 ASN D CA 1
ATOM 9533 C C . ASN E 1 236 ? 145.435 109.936 66.585 1.00 79.25 235 ASN D C 1
ATOM 9534 O O . ASN E 1 236 ? 144.862 110.696 67.371 1.00 79.25 235 ASN D O 1
ATOM 9539 N N . GLU E 1 237 ? 144.804 109.293 65.605 1.00 78.01 236 GLU D N 1
ATOM 9540 C CA . GLU E 1 237 ? 143.369 109.409 65.394 1.00 78.01 236 GLU D CA 1
ATOM 9541 C C . GLU E 1 237 ? 142.791 108.033 65.098 1.00 78.01 236 GLU D C 1
ATOM 9542 O O . GLU E 1 237 ? 143.495 107.122 64.657 1.00 78.01 236 GLU D O 1
ATOM 9548 N N . GLU E 1 238 ? 141.492 107.893 65.348 1.00 75.26 237 GLU D N 1
ATOM 9549 C CA . GLU E 1 238 ? 140.775 106.648 65.121 1.00 75.26 237 GLU D CA 1
ATOM 9550 C C . GLU E 1 238 ? 139.643 106.874 64.129 1.00 75.26 237 GLU D C 1
ATOM 9551 O O . GLU E 1 238 ? 139.134 107.990 63.986 1.00 75.26 237 GLU D O 1
ATOM 9557 N N . ALA E 1 239 ? 139.252 105.802 63.449 1.00 65.96 238 ALA D N 1
ATOM 9558 C CA . ALA E 1 239 ? 138.270 105.869 62.376 1.00 65.96 238 ALA D CA 1
ATOM 9559 C C . ALA E 1 239 ? 136.893 105.454 62.876 1.00 65.96 238 ALA D C 1
ATOM 9560 O O . ALA E 1 239 ? 136.754 104.470 63.609 1.00 65.96 238 ALA D O 1
ATOM 9562 N N . PHE E 1 240 ? 135.877 106.214 62.473 1.00 57.07 239 PHE D N 1
ATOM 9563 C CA . PHE E 1 240 ? 134.486 105.910 62.771 1.00 57.07 239 PHE D CA 1
ATOM 9564 C C . PHE E 1 240 ? 133.691 105.943 61.475 1.00 57.07 239 PHE D C 1
ATOM 9565 O O . PHE E 1 240 ? 133.899 106.822 60.634 1.00 57.07 239 PHE D O 1
ATOM 9573 N N . GLU E 1 241 ? 132.781 104.987 61.316 1.00 59.34 240 GLU D N 1
ATOM 9574 C CA . GLU E 1 241 ? 132.042 104.809 60.073 1.00 59.34 240 GLU D CA 1
ATOM 9575 C C . GLU E 1 241 ? 130.666 105.452 60.194 1.00 59.34 240 GLU D C 1
ATOM 9576 O O . GLU E 1 241 ? 129.891 105.109 61.093 1.00 59.34 240 GLU D O 1
ATOM 9582 N N . LEU E 1 242 ? 130.369 106.377 59.287 1.00 55.38 241 LEU D N 1
ATOM 9583 C CA . LEU E 1 242 ? 129.074 107.034 59.239 1.00 55.38 241 LEU D CA 1
ATOM 9584 C C . LEU E 1 242 ? 128.036 106.126 58.587 1.00 55.38 241 LEU D C 1
ATOM 9585 O O . LEU E 1 242 ? 128.384 105.184 57.869 1.00 55.38 241 LEU D O 1
ATOM 9590 N N . PRO E 1 243 ? 126.746 106.376 58.836 1.00 53.79 242 PRO D N 1
ATOM 9591 C CA . PRO E 1 243 ? 125.707 105.574 58.168 1.00 53.79 242 PRO D CA 1
ATOM 9592 C C . PRO E 1 243 ? 125.763 105.647 56.652 1.00 53.79 242 PRO D C 1
ATOM 9593 O O . PRO E 1 243 ? 125.439 104.659 55.981 1.00 53.79 242 PRO D O 1
ATOM 9597 N N . ASP E 1 244 ? 126.164 106.789 56.090 1.00 56.46 243 ASP D N 1
ATOM 9598 C CA . ASP E 1 244 ? 126.273 106.932 54.644 1.00 56.46 243 ASP D CA 1
ATOM 9599 C C . ASP E 1 244 ? 127.406 106.102 54.053 1.00 56.46 243 ASP D C 1
ATOM 9600 O O . ASP E 1 244 ? 127.455 105.932 52.831 1.00 56.46 243 ASP D O 1
ATOM 9605 N N . GLY E 1 245 ? 128.303 105.576 54.883 1.00 54.62 244 GLY D N 1
ATOM 9606 C CA . GLY E 1 245 ? 129.446 104.823 54.418 1.00 54.62 244 GLY D CA 1
ATOM 9607 C C . GLY E 1 245 ? 130.762 105.564 54.487 1.00 54.62 244 GLY D C 1
ATOM 9608 O O . GLY E 1 245 ? 131.818 104.928 54.377 1.00 54.62 244 GLY D O 1
ATOM 9609 N N . ASN E 1 246 ? 130.734 106.881 54.666 1.00 56.14 245 ASN D N 1
ATOM 9610 C CA . ASN E 1 246 ? 131.963 107.643 54.812 1.00 56.14 245 ASN D CA 1
ATOM 9611 C C . ASN E 1 246 ? 132.609 107.357 56.164 1.00 56.14 245 ASN D C 1
ATOM 9612 O O . ASN E 1 246 ? 131.954 106.935 57.122 1.00 56.14 245 ASN D O 1
ATOM 9617 N N . VAL E 1 247 ? 133.915 107.594 56.234 1.00 56.63 246 VAL D N 1
ATOM 9618 C CA . VAL E 1 247 ? 134.711 107.322 57.426 1.00 56.63 246 VAL D CA 1
ATOM 9619 C C . VAL E 1 247 ? 135.146 108.648 58.031 1.00 56.63 246 VAL D C 1
ATOM 9620 O O . VAL E 1 247 ? 135.689 109.510 57.331 1.00 56.63 246 VAL D O 1
ATOM 9624 N N . MET E 1 248 ? 134.907 108.808 59.329 1.00 63.70 247 MET D N 1
ATOM 9625 C CA . MET E 1 248 ? 135.254 110.018 60.060 1.00 63.70 247 MET D CA 1
ATOM 9626 C C . MET E 1 248 ? 136.382 109.720 61.039 1.00 63.70 247 MET D C 1
ATOM 9627 O O . MET E 1 248 ? 136.434 108.636 61.630 1.00 63.70 247 MET D O 1
ATOM 9632 N N . MET E 1 249 ? 137.285 110.682 61.205 1.00 69.55 248 MET D N 1
ATOM 9633 C CA . MET E 1 249 ? 138.448 110.536 62.069 1.00 69.55 248 MET D CA 1
ATOM 9634 C C . MET E 1 249 ? 138.258 111.363 63.333 1.00 69.55 248 MET D C 1
ATOM 9635 O O . MET E 1 249 ? 137.896 112.542 63.261 1.00 69.55 248 MET D O 1
ATOM 9640 N N . VAL E 1 250 ? 138.506 110.743 64.485 1.00 67.61 249 VAL D N 1
ATOM 9641 C CA . VAL E 1 250 ? 138.373 111.386 65.786 1.00 67.61 249 VAL D CA 1
ATOM 9642 C C . VAL E 1 250 ? 139.745 111.418 66.444 1.00 67.61 249 VAL D C 1
ATOM 9643 O O . VAL E 1 250 ? 140.425 110.389 66.522 1.00 67.61 249 VAL D O 1
ATOM 9647 N N . GLY E 1 251 ? 140.146 112.596 66.917 1.00 61.33 250 GLY D N 1
ATOM 9648 C CA . GLY E 1 251 ? 141.470 112.771 67.482 1.00 61.33 250 GLY D CA 1
ATOM 9649 C C . GLY E 1 251 ? 141.514 112.763 68.995 1.00 61.33 250 GLY D C 1
ATOM 9650 O O . GLY E 1 251 ? 141.230 111.742 69.627 1.00 61.33 250 GLY D O 1
ATOM 9651 N N . ASN E 1 252 ? 141.873 113.900 69.588 1.00 55.81 251 ASN D N 1
ATOM 9652 C CA . ASN E 1 252 ? 142.021 114.015 71.033 1.00 55.81 251 ASN D CA 1
ATOM 9653 C C . ASN E 1 252 ? 140.710 114.312 71.748 1.00 55.81 251 ASN D C 1
ATOM 9654 O O . ASN E 1 252 ? 140.708 114.427 72.978 1.00 55.81 251 ASN D O 1
ATOM 9659 N N . GLN E 1 253 ? 139.602 114.442 71.017 1.00 52.27 252 GLN D N 1
ATOM 9660 C CA . GLN E 1 253 ? 138.310 114.686 71.644 1.00 52.27 252 GLN D CA 1
ATOM 9661 C C . GLN E 1 253 ? 137.809 113.490 72.442 1.00 52.27 252 GLN D C 1
ATOM 9662 O O . GLN E 1 253 ? 136.826 113.629 73.178 1.00 52.27 252 GLN D O 1
ATOM 9668 N N . ARG E 1 254 ? 138.448 112.327 72.303 1.00 51.82 253 ARG D N 1
ATOM 9669 C CA . ARG E 1 254 ? 137.995 111.135 73.013 1.00 51.82 253 ARG D CA 1
ATOM 9670 C C . ARG E 1 254 ? 138.099 111.314 74.522 1.00 51.82 253 ARG D C 1
ATOM 9671 O O . ARG E 1 254 ? 137.173 110.969 75.265 1.00 51.82 253 ARG D O 1
ATOM 9679 N N . PHE E 1 255 ? 139.221 111.854 74.999 1.00 48.96 254 PHE D N 1
ATOM 9680 C CA . PHE E 1 255 ? 139.441 112.007 76.430 1.00 48.96 254 PHE D CA 1
ATOM 9681 C C . PHE E 1 255 ? 139.151 113.411 76.945 1.00 48.96 254 PHE D C 1
ATOM 9682 O O . PHE E 1 255 ? 139.151 113.616 78.163 1.00 48.96 254 PHE D O 1
ATOM 9690 N N . ARG E 1 256 ? 138.908 114.378 76.059 1.00 44.31 255 ARG D N 1
ATOM 9691 C CA . ARG E 1 256 ? 138.563 115.721 76.511 1.00 44.31 255 ARG D CA 1
ATOM 9692 C C . ARG E 1 256 ? 137.116 115.803 76.984 1.00 44.31 255 ARG D C 1
ATOM 9693 O O . ARG E 1 256 ? 136.810 116.547 77.922 1.00 44.31 255 ARG D O 1
ATOM 9701 N N . CYS E 1 257 ? 136.216 115.059 76.341 1.00 38.51 256 CYS D N 1
ATOM 9702 C CA . CYS E 1 257 ? 134.801 115.122 76.704 1.00 38.51 256 CYS D CA 1
ATOM 9703 C C . CYS E 1 257 ? 134.517 114.654 78.128 1.00 38.51 256 CYS D C 1
ATOM 9704 O O . CYS E 1 257 ? 133.811 115.373 78.856 1.00 38.51 256 CYS D O 1
ATOM 9707 N N . PRO E 1 258 ? 135.003 113.495 78.593 1.00 36.98 257 PRO D N 1
ATOM 9708 C CA . PRO E 1 258 ? 134.672 113.077 79.966 1.00 36.98 257 PRO D CA 1
ATOM 9709 C C . PRO E 1 258 ? 135.318 113.930 81.043 1.00 36.98 257 PRO D C 1
ATOM 9710 O O . PRO E 1 258 ? 134.903 113.842 82.205 1.00 36.98 257 PRO D O 1
ATOM 9714 N N . GLU E 1 259 ? 136.318 114.748 80.705 1.00 37.69 258 GLU D N 1
ATOM 9715 C CA . GLU E 1 259 ? 136.981 115.571 81.710 1.00 37.69 258 GLU D CA 1
ATOM 9716 C C . GLU E 1 259 ? 136.063 116.643 82.282 1.00 37.69 258 GLU D C 1
ATOM 9717 O O . GLU E 1 259 ? 136.367 117.203 83.341 1.00 37.69 258 GLU D O 1
ATOM 9723 N N . VAL E 1 260 ? 134.945 116.937 81.613 1.00 31.43 259 VAL D N 1
ATOM 9724 C CA . VAL E 1 260 ? 134.010 117.938 82.118 1.00 31.43 259 VAL D CA 1
ATOM 9725 C C . VAL E 1 260 ? 133.421 117.507 83.454 1.00 31.43 259 VAL D C 1
ATOM 9726 O O . VAL E 1 260 ? 133.106 118.349 84.303 1.00 31.43 259 VAL D O 1
ATOM 9730 N N . LEU E 1 261 ? 133.269 116.198 83.668 1.00 27.73 260 LEU D N 1
ATOM 9731 C CA . LEU E 1 261 ? 132.691 115.712 84.917 1.00 27.73 260 LEU D CA 1
ATOM 9732 C C . LEU E 1 261 ? 133.551 116.092 86.117 1.00 27.73 260 LEU D C 1
ATOM 9733 O O . LEU E 1 261 ? 133.028 116.501 87.159 1.00 27.73 260 LEU D O 1
ATOM 9738 N N . PHE E 1 262 ? 134.872 115.960 85.992 1.00 29.53 261 PHE D N 1
ATOM 9739 C CA . PHE E 1 262 ? 135.755 116.264 87.112 1.00 29.53 261 PHE D CA 1
ATOM 9740 C C . PHE E 1 262 ? 135.928 117.766 87.311 1.00 29.53 261 PHE D C 1
ATOM 9741 O O . PHE E 1 262 ? 136.003 118.237 88.451 1.00 29.53 261 PHE D O 1
ATOM 9749 N N . LYS E 1 263 ? 135.997 118.532 86.222 1.00 29.78 262 LYS D N 1
ATOM 9750 C CA . LYS E 1 263 ? 136.121 119.988 86.283 1.00 29.78 262 LYS D CA 1
ATOM 9751 C C . LYS E 1 263 ? 135.030 120.608 85.421 1.00 29.78 262 LYS D C 1
ATOM 9752 O O . LYS E 1 263 ? 135.226 120.843 84.220 1.00 29.78 262 LYS D O 1
ATOM 9758 N N . PRO E 1 264 ? 133.865 120.893 86.001 1.00 28.60 263 PRO D N 1
ATOM 9759 C CA . PRO E 1 264 ? 132.744 121.431 85.223 1.00 28.60 263 PRO D CA 1
ATOM 9760 C C . PRO E 1 264 ? 132.881 122.895 84.832 1.00 28.60 263 PRO D C 1
ATOM 9761 O O . PRO E 1 264 ? 131.905 123.476 84.350 1.00 28.60 263 PRO D O 1
ATOM 9765 N N . SER E 1 265 ? 134.050 123.508 85.025 1.00 28.31 264 SER D N 1
ATOM 9766 C CA . SER E 1 265 ? 134.234 124.896 84.620 1.00 28.31 264 SER D CA 1
ATOM 9767 C C . SER E 1 265 ? 134.422 125.038 83.116 1.00 28.31 264 SER D C 1
ATOM 9768 O O . SER E 1 265 ? 134.322 126.153 82.595 1.00 28.31 264 SER D O 1
ATOM 9771 N N . LEU E 1 266 ? 134.691 123.937 82.410 1.00 25.91 265 LEU D N 1
ATOM 9772 C CA . LEU E 1 266 ? 134.896 124.001 80.968 1.00 25.91 265 LEU D CA 1
ATOM 9773 C C . LEU E 1 266 ? 133.620 124.340 80.211 1.00 25.91 265 LEU D C 1
ATOM 9774 O O . LEU E 1 266 ? 133.698 124.761 79.052 1.00 25.91 265 LEU D O 1
ATOM 9779 N N . ILE E 1 267 ? 132.457 124.166 80.829 1.00 27.63 266 ILE D N 1
ATOM 9780 C CA . ILE E 1 267 ? 131.184 124.473 80.194 1.00 27.63 266 ILE D CA 1
ATOM 9781 C C . ILE E 1 267 ? 130.520 125.687 80.842 1.00 27.63 266 ILE D C 1
ATOM 9782 O O . ILE E 1 267 ? 129.309 125.863 80.734 1.00 27.63 266 ILE D O 1
ATOM 9787 N N . GLY E 1 268 ? 131.301 126.529 81.514 1.00 33.53 267 GLY D N 1
ATOM 9788 C CA . GLY E 1 268 ? 130.771 127.728 82.128 1.00 33.53 267 GLY D CA 1
ATOM 9789 C C . GLY E 1 268 ? 130.154 127.542 83.494 1.00 33.53 267 GLY D C 1
ATOM 9790 O O . GLY E 1 268 ? 129.567 128.492 84.023 1.00 33.53 267 GLY D O 1
ATOM 9791 N N . LEU E 1 269 ? 130.262 126.354 84.083 1.00 36.90 268 LEU D N 1
ATOM 9792 C CA . LEU E 1 269 ? 129.725 126.082 85.416 1.00 36.90 268 LEU D CA 1
ATOM 9793 C C . LEU E 1 269 ? 130.876 126.185 86.412 1.00 36.90 268 LEU D C 1
ATOM 9794 O O . LEU E 1 269 ? 131.508 125.190 86.766 1.00 36.90 268 LEU D O 1
ATOM 9799 N N . ASP E 1 270 ? 131.152 127.411 86.860 1.00 44.81 269 ASP D N 1
ATOM 9800 C CA . ASP E 1 270 ? 132.224 127.619 87.828 1.00 44.81 269 ASP D CA 1
ATOM 9801 C C . ASP E 1 270 ? 131.808 127.167 89.222 1.00 44.81 269 ASP D C 1
ATOM 9802 O O . ASP E 1 270 ? 132.624 126.621 89.973 1.00 44.81 269 ASP D O 1
ATOM 9807 N N . GLU E 1 271 ? 130.544 127.388 89.586 1.00 52.52 270 GLU D N 1
ATOM 9808 C CA . GLU E 1 271 ? 130.070 127.053 90.922 1.00 52.52 270 GLU D CA 1
ATOM 9809 C C . GLU E 1 271 ? 129.857 125.557 91.119 1.00 52.52 270 GLU D C 1
ATOM 9810 O O . GLU E 1 271 ? 129.844 125.094 92.265 1.00 52.52 270 GLU D O 1
ATOM 9816 N N . ALA E 1 272 ? 129.691 124.798 90.042 1.00 41.58 271 ALA D N 1
ATOM 9817 C CA . ALA E 1 272 ? 129.461 123.363 90.166 1.00 41.58 271 ALA D CA 1
ATOM 9818 C C . ALA E 1 272 ? 130.696 122.685 90.753 1.00 41.58 271 ALA D C 1
ATOM 9819 O O . ALA E 1 272 ? 131.819 122.982 90.330 1.00 41.58 271 ALA D O 1
ATOM 9821 N N . PRO E 1 273 ? 130.534 121.782 91.722 1.00 32.28 272 PRO D N 1
ATOM 9822 C CA . PRO E 1 273 ? 131.703 121.213 92.406 1.00 32.28 272 PRO D CA 1
ATOM 9823 C C . PRO E 1 273 ? 132.403 120.102 91.636 1.00 32.28 272 PRO D C 1
ATOM 9824 O O . PRO E 1 273 ? 133.630 119.980 91.700 1.00 32.28 272 PRO D O 1
ATOM 9828 N N . GLY E 1 274 ? 131.645 119.290 90.905 1.00 28.55 273 GLY D N 1
ATOM 9829 C CA . GLY E 1 274 ? 132.190 118.116 90.258 1.00 28.55 273 GLY D CA 1
ATOM 9830 C C . GLY E 1 274 ? 132.053 116.869 91.115 1.00 28.55 273 GLY D C 1
ATOM 9831 O O . GLY E 1 274 ? 131.638 116.909 92.275 1.00 28.55 273 GLY D O 1
ATOM 9832 N N . PHE E 1 275 ? 132.412 115.731 90.519 1.00 24.59 274 PHE D N 1
ATOM 9833 C CA . PHE E 1 275 ? 132.226 114.451 91.203 1.00 24.59 274 PHE D CA 1
ATOM 9834 C C . PHE E 1 275 ? 133.029 114.326 92.493 1.00 24.59 274 PHE D C 1
ATOM 9835 O O . PHE E 1 275 ? 132.429 113.998 93.531 1.00 24.59 274 PHE D O 1
ATOM 9843 N N . PRO E 1 276 ? 134.352 114.549 92.518 1.00 26.15 275 PRO D N 1
ATOM 9844 C CA . PRO E 1 276 ? 135.080 114.354 93.785 1.00 26.15 275 PRO D CA 1
ATOM 9845 C C . PRO E 1 276 ? 134.639 115.293 94.894 1.00 26.15 275 PRO D C 1
ATOM 9846 O O . PRO E 1 276 ? 134.625 114.895 96.066 1.00 26.15 275 PRO D O 1
ATOM 9850 N N . GLU E 1 277 ? 134.278 116.532 94.561 1.00 25.87 276 GLU D N 1
ATOM 9851 C CA . GLU E 1 277 ? 133.840 117.476 95.582 1.00 25.87 276 GLU D CA 1
ATOM 9852 C C . GLU E 1 277 ? 132.413 117.209 96.039 1.00 25.87 276 GLU D C 1
ATOM 9853 O O . GLU E 1 277 ? 132.083 117.467 97.201 1.00 25.87 276 GLU D O 1
ATOM 9859 N N . MET E 1 278 ? 131.559 116.704 95.147 1.00 22.90 277 MET D N 1
ATOM 9860 C CA . MET E 1 278 ? 130.173 116.436 95.516 1.00 22.90 277 MET D CA 1
ATOM 9861 C C . MET E 1 278 ? 130.086 115.365 96.596 1.00 22.90 277 MET D C 1
ATOM 9862 O O . MET E 1 278 ? 129.284 115.477 97.530 1.00 22.90 277 MET D O 1
ATOM 9867 N N . VAL E 1 279 ? 130.900 114.314 96.480 1.00 20.67 278 VAL D N 1
ATOM 9868 C CA . VAL E 1 279 ? 130.909 113.262 97.492 1.00 20.67 278 VAL D CA 1
ATOM 9869 C C . VAL E 1 279 ? 131.451 113.791 98.813 1.00 20.67 278 VAL D C 1
ATOM 9870 O O . VAL E 1 279 ? 130.900 113.509 99.883 1.00 20.67 278 VAL D O 1
ATOM 9874 N N . TYR E 1 280 ? 132.538 114.565 98.761 1.00 22.46 279 TYR D N 1
ATOM 9875 C CA . TYR E 1 280 ? 133.162 115.060 99.985 1.00 22.46 279 TYR D CA 1
ATOM 9876 C C . TYR E 1 280 ? 132.226 115.978 100.759 1.00 22.46 279 TYR D C 1
ATOM 9877 O O . TYR E 1 280 ? 132.132 115.887 101.988 1.00 22.46 279 TYR D O 1
ATOM 9886 N N . GLN E 1 281 ? 131.524 116.871 100.060 1.00 21.99 280 GLN D N 1
ATOM 9887 C CA . GLN E 1 281 ? 130.644 117.810 100.747 1.00 21.99 280 GLN D CA 1
ATOM 9888 C C . GLN E 1 281 ? 129.391 117.128 101.278 1.00 21.99 280 GLN D C 1
ATOM 9889 O O . GLN E 1 281 ? 128.800 117.599 102.255 1.00 21.99 280 GLN D O 1
ATOM 9895 N N . SER E 1 282 ? 128.966 116.029 100.653 1.00 19.49 281 SER D N 1
ATOM 9896 C CA . SER E 1 282 ? 127.775 115.328 101.119 1.00 19.49 281 SER D CA 1
ATOM 9897 C C . SER E 1 282 ? 128.058 114.509 102.373 1.00 19.49 281 SER D C 1
ATOM 9898 O O . SER E 1 282 ? 127.190 114.385 103.244 1.00 19.49 281 SER D O 1
ATOM 9901 N N . ILE E 1 283 ? 129.260 113.937 102.476 1.00 20.42 282 ILE D N 1
ATOM 9902 C CA . ILE E 1 283 ? 129.610 113.141 103.649 1.00 20.42 282 ILE D CA 1
ATOM 9903 C C . ILE E 1 283 ? 129.689 114.018 104.892 1.00 20.42 282 ILE D C 1
ATOM 9904 O O . ILE E 1 283 ? 129.196 113.645 105.964 1.00 20.42 282 ILE D O 1
ATOM 9909 N N . ASN E 1 284 ? 130.295 115.198 104.771 1.00 21.46 283 ASN D N 1
ATOM 9910 C CA . ASN E 1 284 ? 130.505 116.076 105.916 1.00 21.46 283 ASN D CA 1
ATOM 9911 C C . ASN E 1 284 ? 129.218 116.685 106.455 1.00 21.46 283 ASN D C 1
ATOM 9912 O O . ASN E 1 284 ? 129.254 117.308 107.521 1.00 21.46 283 ASN D O 1
ATOM 9917 N N . LYS E 1 285 ? 128.096 116.534 105.758 1.00 22.76 284 LYS D N 1
ATOM 9918 C CA . LYS E 1 285 ? 126.806 116.984 106.260 1.00 22.76 284 LYS D CA 1
ATOM 9919 C C . LYS E 1 285 ? 126.156 115.977 107.200 1.00 22.76 284 LYS D C 1
ATOM 9920 O O . LYS E 1 285 ? 125.072 116.251 107.725 1.00 22.76 284 LYS D O 1
ATOM 9926 N N . CYS E 1 286 ? 126.786 114.828 107.422 1.00 27.25 285 CYS D N 1
ATOM 9927 C CA . CYS E 1 286 ? 126.252 113.765 108.260 1.00 27.25 285 CYS D CA 1
ATOM 9928 C C . CYS E 1 286 ? 126.915 113.802 109.634 1.00 27.25 285 CYS D C 1
ATOM 9929 O O . CYS E 1 286 ? 127.754 114.659 109.927 1.00 27.25 285 CYS D O 1
ATOM 9932 N N . ASP E 1 287 ? 126.525 112.854 110.483 1.00 35.16 286 ASP D N 1
ATOM 9933 C CA . ASP E 1 287 ? 127.088 112.765 111.822 1.00 35.16 286 ASP D CA 1
ATOM 9934 C C . ASP E 1 287 ? 128.565 112.397 111.761 1.00 35.16 286 ASP D C 1
ATOM 9935 O O . ASP E 1 287 ? 129.017 111.696 110.853 1.00 35.16 286 ASP D O 1
ATOM 9940 N N . ILE E 1 288 ? 129.320 112.880 112.750 1.00 35.46 287 ILE D N 1
ATOM 9941 C CA . ILE E 1 288 ? 130.771 112.723 112.727 1.00 35.46 287 ILE D CA 1
ATOM 9942 C C . ILE E 1 288 ? 131.164 111.256 112.867 1.00 35.46 287 ILE D C 1
ATOM 9943 O O . ILE E 1 288 ? 132.102 110.787 112.210 1.00 35.46 287 ILE D O 1
ATOM 9948 N N . ASP E 1 289 ? 130.457 110.506 113.711 1.00 35.71 288 ASP D N 1
ATOM 9949 C CA . ASP E 1 289 ? 130.800 109.110 113.949 1.00 35.71 288 ASP D CA 1
ATOM 9950 C C . ASP E 1 289 ? 130.412 108.189 112.800 1.00 35.71 288 ASP D C 1
ATOM 9951 O O . ASP E 1 289 ? 130.852 107.034 112.781 1.00 35.71 288 ASP D O 1
ATOM 9956 N N . VAL E 1 290 ? 129.607 108.663 111.847 1.00 30.25 289 VAL D N 1
ATOM 9957 C CA . VAL E 1 290 ? 129.177 107.839 110.720 1.00 30.25 289 VAL D CA 1
ATOM 9958 C C . VAL E 1 290 ? 129.992 108.097 109.459 1.00 30.25 289 VAL D C 1
ATOM 9959 O O . VAL E 1 290 ? 129.922 107.294 108.514 1.00 30.25 289 VAL D O 1
ATOM 9963 N N . ARG E 1 291 ? 130.780 109.174 109.420 1.00 27.36 290 ARG D N 1
ATOM 9964 C CA . ARG E 1 291 ? 131.488 109.538 108.196 1.00 27.36 290 ARG D CA 1
ATOM 9965 C C . ARG E 1 291 ? 132.504 108.476 107.795 1.00 27.36 290 ARG D C 1
ATOM 9966 O O . ARG E 1 291 ? 132.694 108.211 106.603 1.00 27.36 290 ARG D O 1
ATOM 9974 N N . ARG E 1 292 ? 133.169 107.858 108.774 1.00 32.18 291 ARG D N 1
ATOM 9975 C CA . ARG E 1 292 ? 134.208 106.882 108.455 1.00 32.18 291 ARG D CA 1
ATOM 9976 C C . ARG E 1 292 ? 133.635 105.679 107.714 1.00 32.18 291 ARG D C 1
ATOM 9977 O O . ARG E 1 292 ? 134.266 105.153 106.790 1.00 32.18 291 ARG D O 1
ATOM 9985 N N . GLU E 1 293 ? 132.443 105.224 108.107 1.00 30.02 292 GLU D N 1
ATOM 9986 C CA . GLU E 1 293 ? 131.828 104.089 107.427 1.00 30.02 292 GLU D CA 1
ATOM 9987 C C . GLU E 1 293 ? 131.383 104.446 106.013 1.00 30.02 292 GLU D C 1
ATOM 9988 O O . GLU E 1 293 ? 131.420 103.591 105.122 1.00 30.02 292 GLU D O 1
ATOM 9994 N N . LEU E 1 294 ? 130.957 105.692 105.790 1.00 22.01 293 LEU D N 1
ATOM 9995 C CA . LEU E 1 294 ? 130.486 106.086 104.466 1.00 22.01 293 LEU D CA 1
ATOM 9996 C C . LEU E 1 294 ? 131.623 106.173 103.457 1.00 22.01 293 LEU D C 1
ATOM 9997 O O . LEU E 1 294 ? 131.406 105.936 102.264 1.00 22.01 293 LEU D O 1
ATOM 10002 N N . TYR E 1 295 ? 132.833 106.517 103.907 1.00 27.14 294 TYR D N 1
ATOM 10003 C CA . TYR E 1 295 ? 133.952 106.658 102.980 1.00 27.14 294 TYR D CA 1
ATOM 10004 C C . TYR E 1 295 ? 134.319 105.334 102.324 1.00 27.14 294 TYR D C 1
ATOM 10005 O O . TYR E 1 295 ? 134.791 105.319 101.182 1.00 27.14 294 TYR D O 1
ATOM 10014 N N . GLY E 1 296 ? 134.120 104.223 103.020 1.00 26.80 295 GLY D N 1
ATOM 10015 C CA . GLY E 1 296 ? 134.493 102.922 102.511 1.00 26.80 295 GLY D CA 1
ATOM 10016 C C . GLY E 1 296 ? 133.428 102.189 101.727 1.00 26.80 295 GLY D C 1
ATOM 10017 O O . GLY E 1 296 ? 133.633 101.021 101.382 1.00 26.80 295 GLY D O 1
ATOM 10018 N N . ASN E 1 297 ? 132.297 102.825 101.435 1.00 21.48 296 ASN D N 1
ATOM 10019 C CA . ASN E 1 297 ? 131.183 102.176 100.749 1.00 21.48 296 ASN D CA 1
ATOM 10020 C C . ASN E 1 297 ? 130.623 103.076 99.655 1.00 21.48 296 ASN D C 1
ATOM 10021 O O . ASN E 1 297 ? 129.414 103.287 99.545 1.00 21.48 296 ASN D O 1
ATOM 10026 N N . ILE E 1 298 ? 131.505 103.626 98.826 1.00 22.17 297 ILE D N 1
ATOM 10027 C CA . ILE E 1 298 ? 131.084 104.458 97.704 1.00 22.17 297 ILE D CA 1
ATOM 10028 C C . ILE E 1 298 ? 130.678 103.549 96.550 1.00 22.17 297 ILE D C 1
ATOM 10029 O O . ILE E 1 298 ? 131.476 102.732 96.080 1.00 22.17 297 ILE D O 1
ATOM 10034 N N . VAL E 1 299 ? 129.439 103.696 96.086 1.00 19.19 298 VAL D N 1
ATOM 10035 C CA . VAL E 1 299 ? 128.865 102.831 95.061 1.00 19.19 298 VAL D CA 1
ATOM 10036 C C . VAL E 1 299 ? 128.502 103.680 93.852 1.00 19.19 298 VAL D C 1
ATOM 10037 O O . VAL E 1 299 ? 127.792 104.684 93.982 1.00 19.19 298 VAL D O 1
ATOM 10041 N N . LEU E 1 300 ? 128.982 103.274 92.681 1.00 19.97 299 LEU D N 1
ATOM 10042 C CA . LEU E 1 300 ? 128.710 103.981 91.439 1.00 19.97 299 LEU D CA 1
ATOM 10043 C C . LEU E 1 300 ? 127.461 103.427 90.766 1.00 19.97 299 LEU D C 1
ATOM 10044 O O . LEU E 1 300 ? 127.163 102.233 90.849 1.00 19.97 299 LEU D O 1
ATOM 10049 N N . SER E 1 301 ? 126.734 104.310 90.088 1.00 19.00 300 SER D N 1
ATOM 10050 C CA . SER E 1 301 ? 125.521 103.920 89.385 1.00 19.00 300 SER D CA 1
ATOM 10051 C C . SER E 1 301 ? 125.266 104.909 88.258 1.00 19.00 300 SER D C 1
ATOM 10052 O O . SER E 1 301 ? 125.836 106.003 88.226 1.00 19.00 300 SER D O 1
ATOM 10055 N N . GLY E 1 302 ? 124.405 104.507 87.332 1.00 18.24 301 GLY D N 1
ATOM 10056 C CA . GLY E 1 302 ? 124.032 105.348 86.217 1.00 18.24 301 GLY D CA 1
ATOM 10057 C C . GLY E 1 302 ? 124.842 105.046 84.967 1.00 18.24 301 GLY D C 1
ATOM 10058 O O . GLY E 1 302 ? 125.933 104.474 85.013 1.00 18.24 301 GLY D O 1
ATOM 10059 N N . GLY E 1 303 ? 124.285 105.445 83.822 1.00 18.17 302 GLY D N 1
ATOM 10060 C CA . GLY E 1 303 ? 124.944 105.185 82.555 1.00 18.17 302 GLY D CA 1
ATOM 10061 C C . GLY E 1 303 ? 126.156 106.059 82.308 1.00 18.17 302 GLY D C 1
ATOM 10062 O O . GLY E 1 303 ? 127.063 105.671 81.567 1.00 18.17 302 GLY D O 1
ATOM 10063 N N . SER E 1 304 ? 126.195 107.244 82.920 1.00 19.25 303 SER D N 1
ATOM 10064 C CA . SER E 1 304 ? 127.313 108.159 82.718 1.00 19.25 303 SER D CA 1
ATOM 10065 C C . SER E 1 304 ? 128.582 107.714 83.432 1.00 19.25 303 SER D C 1
ATOM 10066 O O . SER E 1 304 ? 129.636 108.318 83.212 1.00 19.25 303 SER D O 1
ATOM 10069 N N . THR E 1 305 ? 128.509 106.690 84.277 1.00 20.91 304 THR D N 1
ATOM 10070 C CA . THR E 1 305 ? 129.672 106.164 84.976 1.00 20.91 304 THR D CA 1
ATOM 10071 C C . THR E 1 305 ? 130.336 105.014 84.229 1.00 20.91 304 THR D C 1
ATOM 10072 O O . THR E 1 305 ? 131.253 104.389 84.769 1.00 20.91 304 THR D O 1
ATOM 10076 N N . MET E 1 306 ? 129.896 104.724 83.007 1.00 24.86 305 MET D N 1
ATOM 10077 C CA . MET E 1 306 ? 130.416 103.600 82.241 1.00 24.86 305 MET D CA 1
ATOM 10078 C C . MET E 1 306 ? 131.685 103.935 81.469 1.00 24.86 305 MET D C 1
ATOM 10079 O O . MET E 1 306 ? 132.201 103.066 80.759 1.00 24.86 305 MET D O 1
ATOM 10084 N N . PHE E 1 307 ? 132.192 105.161 81.578 1.00 26.46 306 PHE D N 1
ATOM 10085 C CA . PHE E 1 307 ? 133.425 105.520 80.891 1.00 26.46 306 PHE D CA 1
ATOM 10086 C C . PHE E 1 307 ? 134.590 104.688 81.413 1.00 26.46 306 PHE D C 1
ATOM 10087 O O . PHE E 1 307 ? 134.656 104.337 82.594 1.00 26.46 306 PHE D O 1
ATOM 10095 N N . LEU E 1 308 ? 135.513 104.367 80.511 1.00 30.72 307 LEU D N 1
ATOM 10096 C CA . LEU E 1 308 ? 136.662 103.550 80.871 1.00 30.72 307 LEU D CA 1
ATOM 10097 C C . LEU E 1 308 ? 137.572 104.294 81.841 1.00 30.72 307 LEU D C 1
ATOM 10098 O O . LEU E 1 308 ? 137.771 105.506 81.726 1.00 30.72 307 LEU D O 1
ATOM 10103 N N . ASN E 1 309 ? 138.110 103.557 82.812 1.00 33.08 308 ASN D N 1
ATOM 10104 C CA . ASN E 1 309 ? 139.065 104.042 83.806 1.00 33.08 308 ASN D CA 1
ATOM 10105 C C . ASN E 1 309 ? 138.479 105.097 84.736 1.00 33.08 308 ASN D C 1
ATOM 10106 O O . ASN E 1 309 ? 139.228 105.748 85.473 1.00 33.08 308 ASN D O 1
ATOM 10111 N N . LEU E 1 310 ? 137.161 105.292 84.720 1.00 32.03 309 LEU D N 1
ATOM 10112 C CA . LEU E 1 310 ? 136.547 106.266 85.621 1.00 32.03 309 LEU D CA 1
ATOM 10113 C C . LEU E 1 310 ? 136.713 105.903 87.093 1.00 32.03 309 LEU D C 1
ATOM 10114 O O . LEU E 1 310 ? 137.103 106.785 87.877 1.00 32.03 309 LEU D O 1
ATOM 10119 N N . PRO E 1 311 ? 136.428 104.671 87.544 1.00 33.91 310 PRO D N 1
ATOM 10120 C CA . PRO E 1 311 ? 136.571 104.388 88.985 1.00 33.91 310 PRO D CA 1
ATOM 10121 C C . PRO E 1 311 ? 137.977 104.603 89.519 1.00 33.91 310 PRO D C 1
ATOM 10122 O O . PRO E 1 311 ? 138.136 105.052 90.660 1.00 33.91 310 PRO D O 1
ATOM 10126 N N . GLU E 1 312 ? 139.005 104.288 88.728 1.00 38.40 311 GLU D N 1
ATOM 10127 C CA . GLU E 1 312 ? 140.376 104.476 89.193 1.00 38.40 311 GLU D CA 1
ATOM 10128 C C . GLU E 1 312 ? 140.686 105.950 89.418 1.00 38.40 311 GLU D C 1
ATOM 10129 O O . GLU E 1 312 ? 141.322 106.315 90.414 1.00 38.40 311 GLU D O 1
ATOM 10135 N N . ARG E 1 313 ? 140.250 106.813 88.498 1.00 38.81 312 ARG D N 1
ATOM 10136 C CA . ARG E 1 313 ? 140.491 108.244 88.647 1.00 38.81 312 ARG D CA 1
ATOM 10137 C C . ARG E 1 313 ? 139.724 108.818 89.832 1.00 38.81 312 ARG D C 1
ATOM 10138 O O . ARG E 1 313 ? 140.251 109.658 90.570 1.00 38.81 312 ARG D O 1
ATOM 10146 N N . LEU E 1 314 ? 138.478 108.378 90.029 1.00 35.52 313 LEU D N 1
ATOM 10147 C CA . LEU E 1 314 ? 137.645 108.944 91.087 1.00 35.52 313 LEU D CA 1
ATOM 10148 C C . LEU E 1 314 ? 138.209 108.640 92.470 1.00 35.52 313 LEU D C 1
ATOM 10149 O O . LEU E 1 314 ? 138.154 109.489 93.367 1.00 35.52 313 LEU D O 1
ATOM 10154 N N . ALA E 1 315 ? 138.745 107.433 92.665 1.00 39.73 314 ALA D N 1
ATOM 10155 C CA . ALA E 1 315 ? 139.296 107.072 93.968 1.00 39.73 314 ALA D CA 1
ATOM 10156 C C . ALA E 1 315 ? 140.475 107.961 94.338 1.00 39.73 314 ALA D C 1
ATOM 10157 O O . ALA E 1 315 ? 140.613 108.373 95.496 1.00 39.73 314 ALA D O 1
ATOM 10159 N N . LYS E 1 316 ? 141.341 108.262 93.368 1.00 41.57 315 LYS D N 1
ATOM 10160 C CA . LYS E 1 316 ? 142.501 109.105 93.639 1.00 41.57 315 LYS D CA 1
ATOM 10161 C C . LYS E 1 316 ? 142.086 110.519 94.027 1.00 41.57 315 LYS D C 1
ATOM 10162 O O . LYS E 1 316 ? 142.673 111.115 94.938 1.00 41.57 315 LYS D O 1
ATOM 10168 N N . GLU E 1 317 ? 141.083 111.075 93.343 1.00 41.46 316 GLU D N 1
ATOM 10169 C CA . GLU E 1 317 ? 140.673 112.450 93.612 1.00 41.46 316 GLU D CA 1
ATOM 10170 C C . GLU E 1 317 ? 140.097 112.603 95.015 1.00 41.46 316 GLU D C 1
ATOM 10171 O O . GLU E 1 317 ? 140.399 113.580 95.711 1.00 41.46 316 GLU D O 1
ATOM 10177 N N . ILE E 1 318 ? 139.262 111.655 95.445 1.00 39.54 317 ILE D N 1
ATOM 10178 C CA . ILE E 1 318 ? 138.648 111.749 96.766 1.00 39.54 317 ILE D CA 1
ATOM 10179 C C . ILE E 1 318 ? 139.697 111.591 97.859 1.00 39.54 317 ILE D C 1
ATOM 10180 O O . ILE E 1 318 ? 139.613 112.229 98.916 1.00 39.54 317 ILE D O 1
ATOM 10185 N N . SER E 1 319 ? 140.703 110.743 97.625 1.00 44.83 318 SER D N 1
ATOM 10186 C CA . SER E 1 319 ? 141.723 110.498 98.639 1.00 44.83 318 SER D CA 1
ATOM 10187 C C . SER E 1 319 ? 142.489 111.765 98.993 1.00 44.83 318 SER D C 1
ATOM 10188 O O . SER E 1 319 ? 142.908 111.934 100.144 1.00 44.83 318 SER D O 1
ATOM 10191 N N . ASN E 1 320 ? 142.691 112.660 98.024 1.00 44.91 319 ASN D N 1
ATOM 10192 C CA . ASN E 1 320 ? 143.390 113.909 98.307 1.00 44.91 319 ASN D CA 1
ATOM 10193 C C . ASN E 1 320 ? 142.595 114.787 99.267 1.00 44.91 319 ASN D C 1
ATOM 10194 O O . ASN E 1 320 ? 143.169 115.401 100.174 1.00 44.91 319 ASN D O 1
ATOM 10199 N N . LEU E 1 321 ? 141.275 114.860 99.084 1.00 42.06 320 LEU D N 1
ATOM 10200 C CA . LEU E 1 321 ? 140.453 115.693 99.957 1.00 42.06 320 LEU D CA 1
ATOM 10201 C C . LEU E 1 321 ? 140.318 115.081 101.346 1.00 42.06 320 LEU D C 1
ATOM 10202 O O . LEU E 1 321 ? 140.297 115.803 102.349 1.00 42.06 320 LEU D O 1
ATOM 10207 N N . ALA E 1 322 ? 140.220 113.757 101.424 1.00 46.85 321 ALA D N 1
ATOM 10208 C CA . ALA E 1 322 ? 140.045 113.094 102.704 1.00 46.85 321 ALA D CA 1
ATOM 10209 C C . ALA E 1 322 ? 141.315 113.209 103.547 1.00 46.85 321 ALA D C 1
ATOM 10210 O O . ALA E 1 322 ? 142.421 113.305 103.010 1.00 46.85 321 ALA D O 1
ATOM 10212 N N . PRO E 1 323 ? 141.181 113.209 104.872 1.00 48.12 322 PRO D N 1
ATOM 10213 C CA . PRO E 1 323 ? 142.367 113.256 105.733 1.00 48.12 322 PRO D CA 1
ATOM 10214 C C . PRO E 1 323 ? 143.187 111.979 105.628 1.00 48.12 322 PRO D C 1
ATOM 10215 O O . PRO E 1 323 ? 142.737 110.950 105.120 1.00 48.12 322 PRO D O 1
ATOM 10219 N N . SER E 1 324 ? 144.423 112.066 106.128 1.00 51.99 323 SER D N 1
ATOM 10220 C CA . SER E 1 324 ? 145.375 110.970 105.981 1.00 51.99 323 SER D CA 1
ATOM 10221 C C . SER E 1 324 ? 144.956 109.715 106.736 1.00 51.99 323 SER D C 1
ATOM 10222 O O . SER E 1 324 ? 145.489 108.635 106.460 1.00 51.99 323 SER D O 1
ATOM 10225 N N . SER E 1 325 ? 144.024 109.826 107.678 1.00 51.62 324 SER D N 1
ATOM 10226 C CA . SER E 1 325 ? 143.570 108.678 108.452 1.00 51.62 324 SER D CA 1
ATOM 10227 C C . SER E 1 325 ? 142.385 107.963 107.816 1.00 51.62 324 SER D C 1
ATOM 10228 O O . SER E 1 325 ? 141.867 107.010 108.406 1.00 51.62 324 SER D O 1
ATOM 10231 N N . ILE E 1 326 ? 141.947 108.395 106.636 1.00 47.16 325 ILE D N 1
ATOM 10232 C CA . ILE E 1 326 ? 140.805 107.808 105.944 1.00 47.16 325 ILE D CA 1
ATOM 10233 C C . ILE E 1 326 ? 141.282 107.268 104.604 1.00 47.16 325 ILE D C 1
ATOM 10234 O O . ILE E 1 326 ? 141.977 107.968 103.859 1.00 47.16 325 ILE D O 1
ATOM 10239 N N . LYS E 1 327 ? 140.912 106.026 104.301 1.00 44.89 326 LYS D N 1
ATOM 10240 C CA . LYS E 1 327 ? 141.249 105.392 103.026 1.00 44.89 326 LYS D CA 1
ATOM 10241 C C . LYS E 1 327 ? 139.967 105.035 102.287 1.00 44.89 326 LYS D C 1
ATOM 10242 O O . LYS E 1 327 ? 139.377 103.970 102.540 1.00 44.89 326 LYS D O 1
ATOM 10248 N N . PRO E 1 328 ? 139.494 105.886 101.380 1.00 40.62 327 PRO D N 1
ATOM 10249 C CA . PRO E 1 328 ? 138.239 105.597 100.678 1.00 40.62 327 PRO D CA 1
ATOM 10250 C C . PRO E 1 328 ? 138.364 104.401 99.746 1.00 40.62 327 PRO D C 1
ATOM 10251 O O . PRO E 1 328 ? 139.442 104.086 99.237 1.00 40.62 327 PRO D O 1
ATOM 10255 N N . LYS E 1 329 ? 137.232 103.735 99.527 1.00 35.63 328 LYS D N 1
ATOM 10256 C CA . LYS E 1 329 ? 137.140 102.605 98.614 1.00 35.63 328 LYS D CA 1
ATOM 10257 C C . LYS E 1 329 ? 135.972 102.823 97.663 1.00 35.63 328 LYS D C 1
ATOM 10258 O O . LYS E 1 329 ? 134.905 103.288 98.074 1.00 35.63 328 LYS D O 1
ATOM 10264 N N . VAL E 1 330 ? 136.177 102.482 96.393 1.00 30.53 329 VAL D N 1
ATOM 10265 C CA . VAL E 1 330 ? 135.189 102.693 95.342 1.00 30.53 329 VAL D CA 1
ATOM 10266 C C . VAL E 1 330 ? 134.745 101.337 94.813 1.00 30.53 329 VAL D C 1
ATOM 10267 O O . VAL E 1 330 ? 135.582 100.488 94.486 1.00 30.53 329 VAL D O 1
ATOM 10271 N N . VAL E 1 331 ? 133.432 101.138 94.728 1.00 26.21 330 VAL D N 1
ATOM 10272 C CA . VAL E 1 331 ? 132.844 99.894 94.246 1.00 26.21 330 VAL D CA 1
ATOM 10273 C C . VAL E 1 331 ? 132.111 100.191 92.946 1.00 26.21 330 VAL D C 1
ATOM 10274 O O . VAL E 1 331 ? 131.214 101.043 92.911 1.00 26.21 330 VAL D O 1
ATOM 10278 N N . ALA E 1 332 ? 132.488 99.488 91.879 1.00 27.31 331 ALA D N 1
ATOM 10279 C CA . ALA E 1 332 ? 131.906 99.680 90.552 1.00 27.31 331 ALA D CA 1
ATOM 10280 C C . ALA E 1 332 ? 131.474 98.331 89.995 1.00 27.31 331 ALA D C 1
ATOM 10281 O O . ALA E 1 332 ? 132.252 97.653 89.309 1.00 27.31 331 ALA D O 1
ATOM 10283 N N . PRO E 1 333 ? 130.242 97.902 90.277 1.00 29.21 332 PRO D N 1
ATOM 10284 C CA . PRO E 1 333 ? 129.771 96.634 89.727 1.00 29.21 332 PRO D CA 1
ATOM 10285 C C . PRO E 1 333 ? 129.664 96.707 88.216 1.00 29.21 332 PRO D C 1
ATOM 10286 O O . PRO E 1 333 ? 129.365 97.773 87.650 1.00 29.21 332 PRO D O 1
ATOM 10290 N N . PRO E 1 334 ? 129.911 95.597 87.514 1.00 30.52 333 PRO D N 1
ATOM 10291 C CA . PRO E 1 334 ? 129.814 95.622 86.045 1.00 30.52 333 PRO D CA 1
ATOM 10292 C C . PRO E 1 334 ? 128.434 95.983 85.526 1.00 30.52 333 PRO D C 1
ATOM 10293 O O . PRO E 1 334 ? 128.327 96.610 84.464 1.00 30.52 333 PRO D O 1
ATOM 10297 N N . GLU E 1 335 ? 127.371 95.607 86.239 1.00 31.28 334 GLU D N 1
ATOM 10298 C CA . GLU E 1 335 ? 126.002 95.860 85.804 1.00 31.28 334 GLU D CA 1
ATOM 10299 C C . GLU E 1 335 ? 125.435 97.154 86.372 1.00 31.28 334 GLU D C 1
ATOM 10300 O O . GLU E 1 335 ? 124.219 97.255 86.579 1.00 31.28 334 GLU D O 1
ATOM 10306 N N . ARG E 1 336 ? 126.285 98.149 86.634 1.00 25.40 335 ARG D N 1
ATOM 10307 C CA . ARG E 1 336 ? 125.824 99.401 87.222 1.00 25.40 335 ARG D CA 1
ATOM 10308 C C . ARG E 1 336 ? 124.977 100.233 86.270 1.00 25.40 335 ARG D C 1
ATOM 10309 O O . ARG E 1 336 ? 124.358 101.206 86.714 1.00 25.40 335 ARG D O 1
ATOM 10317 N N . LYS E 1 337 ? 124.934 99.885 84.983 1.00 22.04 336 LYS D N 1
ATOM 10318 C CA . LYS E 1 337 ? 124.160 100.674 84.030 1.00 22.04 336 LYS D CA 1
ATOM 10319 C C . LYS E 1 337 ? 122.667 100.601 84.326 1.00 22.04 336 LYS D C 1
ATOM 10320 O O . LYS E 1 337 ? 121.958 101.608 84.212 1.00 22.04 336 LYS D O 1
ATOM 10326 N N . TYR E 1 338 ? 122.169 99.426 84.702 1.00 20.95 337 TYR D N 1
ATOM 10327 C CA . TYR E 1 338 ? 120.754 99.218 84.985 1.00 20.95 337 TYR D CA 1
ATOM 10328 C C . TYR E 1 338 ? 120.546 98.685 86.398 1.00 20.95 337 TYR D C 1
ATOM 10329 O O . TYR E 1 338 ? 119.764 97.761 86.621 1.00 20.95 337 TYR D O 1
ATOM 10338 N N . SER E 1 339 ? 121.249 99.267 87.372 1.00 19.13 338 SER D N 1
ATOM 10339 C CA . SER E 1 339 ? 121.141 98.791 88.749 1.00 19.13 338 SER D CA 1
ATOM 10340 C C . SER E 1 339 ? 119.733 98.980 89.298 1.00 19.13 338 SER D C 1
ATOM 10341 O O . SER E 1 339 ? 119.213 98.107 90.002 1.00 19.13 338 SER D O 1
ATOM 10344 N N . VAL E 1 340 ? 119.104 100.117 88.998 1.00 16.73 339 VAL D N 1
ATOM 10345 C CA . VAL E 1 340 ? 117.779 100.398 89.542 1.00 16.73 339 VAL D CA 1
ATOM 10346 C C . VAL E 1 340 ? 116.757 99.398 89.017 1.00 16.73 339 VAL D C 1
ATOM 10347 O O . VAL E 1 340 ? 115.930 98.879 89.775 1.00 16.73 339 VAL D O 1
ATOM 10351 N N . TRP E 1 341 ? 116.794 99.112 87.714 1.00 18.52 340 TRP D N 1
ATOM 10352 C CA . TRP E 1 341 ? 115.808 98.204 87.136 1.00 18.52 340 TRP D CA 1
ATOM 10353 C C . TRP E 1 341 ? 116.080 96.759 87.535 1.00 18.52 340 TRP D C 1
ATOM 10354 O O . TRP E 1 341 ? 115.144 96.002 87.816 1.00 18.52 340 TRP D O 1
ATOM 10365 N N . ILE E 1 342 ? 117.352 96.353 87.555 1.00 18.02 341 ILE D N 1
ATOM 10366 C CA . ILE E 1 342 ? 117.687 94.979 87.920 1.00 18.02 341 ILE D CA 1
ATOM 10367 C C . ILE E 1 342 ? 117.278 94.694 89.359 1.00 18.02 341 ILE D C 1
ATOM 10368 O O . ILE E 1 342 ? 116.708 93.637 89.659 1.00 18.02 341 ILE D O 1
ATOM 10373 N N . GLY E 1 343 ? 117.552 95.630 90.268 1.00 17.22 342 GLY D N 1
ATOM 10374 C CA . GLY E 1 343 ? 117.155 95.437 91.653 1.00 17.22 342 GLY D CA 1
ATOM 10375 C C . GLY E 1 343 ? 115.653 95.312 91.819 1.00 17.22 342 GLY D C 1
ATOM 10376 O O . GLY E 1 343 ? 115.171 94.483 92.593 1.00 17.22 342 GLY D O 1
ATOM 10377 N N . GLY E 1 344 ? 114.893 96.137 91.097 1.00 18.94 343 GLY D N 1
ATOM 10378 C CA . GLY E 1 344 ? 113.445 96.027 91.150 1.00 18.94 343 GLY D CA 1
ATOM 10379 C C . GLY E 1 344 ? 112.933 94.735 90.543 1.00 18.94 343 GLY D C 1
ATOM 10380 O O . GLY E 1 344 ? 111.955 94.158 91.025 1.00 18.94 343 GLY D O 1
ATOM 10381 N N . SER E 1 345 ? 113.576 94.271 89.469 1.00 20.22 344 SER D N 1
ATOM 10382 C CA . SER E 1 345 ? 113.161 93.023 88.836 1.00 20.22 344 SER D CA 1
ATOM 10383 C C . SER E 1 345 ? 113.373 91.831 89.760 1.00 20.22 344 SER D C 1
ATOM 10384 O O . SER E 1 345 ? 112.511 90.949 89.852 1.00 20.22 344 SER D O 1
ATOM 10387 N N . ILE E 1 346 ? 114.517 91.782 90.447 1.00 20.80 345 ILE D N 1
ATOM 10388 C CA . ILE E 1 346 ? 114.797 90.672 91.353 1.00 20.80 345 ILE D CA 1
ATOM 10389 C C . ILE E 1 346 ? 113.817 90.671 92.519 1.00 20.80 345 ILE D C 1
ATOM 10390 O O . ILE E 1 346 ? 113.315 89.616 92.924 1.00 20.80 345 ILE D O 1
ATOM 10395 N N . LEU E 1 347 ? 113.532 91.849 93.077 1.00 22.74 346 LEU D N 1
ATOM 10396 C CA . LEU E 1 347 ? 112.647 91.930 94.235 1.00 22.74 346 LEU D CA 1
ATOM 10397 C C . LEU E 1 347 ? 111.242 91.445 93.899 1.00 22.74 346 LEU D C 1
ATOM 10398 O O . LEU E 1 347 ? 110.614 90.741 94.697 1.00 22.74 346 LEU D O 1
ATOM 10403 N N . SER E 1 348 ? 110.731 91.813 92.723 1.00 23.24 347 SER D N 1
ATOM 10404 C CA . SER E 1 348 ? 109.380 91.418 92.343 1.00 23.24 347 SER D CA 1
ATOM 10405 C C . SER E 1 348 ? 109.270 89.933 92.027 1.00 23.24 347 SER D C 1
ATOM 10406 O O . SER E 1 348 ? 108.161 89.390 92.045 1.00 23.24 347 SER D O 1
ATOM 10409 N N . SER E 1 349 ? 110.387 89.265 91.739 1.00 25.73 348 SER D N 1
ATOM 10410 C CA . SER E 1 349 ? 110.359 87.843 91.425 1.00 25.73 348 SER D CA 1
ATOM 10411 C C . SER E 1 349 ? 110.349 86.960 92.665 1.00 25.73 348 SER D C 1
ATOM 10412 O O . SER E 1 349 ? 110.198 85.741 92.533 1.00 25.73 348 SER D O 1
ATOM 10415 N N . LEU E 1 350 ? 110.510 87.535 93.853 1.00 29.27 349 LEU D N 1
ATOM 10416 C CA . LEU E 1 350 ? 110.501 86.744 95.075 1.00 29.27 349 LEU D CA 1
ATOM 10417 C C . LEU E 1 350 ? 109.109 86.188 95.342 1.00 29.27 349 LEU D C 1
ATOM 10418 O O . LEU E 1 350 ? 108.097 86.845 95.081 1.00 29.27 349 LEU D O 1
ATOM 10423 N N . THR E 1 351 ? 109.064 84.961 95.866 1.00 36.72 350 THR D N 1
ATOM 10424 C CA . THR E 1 351 ? 107.783 84.323 96.147 1.00 36.72 350 THR D CA 1
ATOM 10425 C C . THR E 1 351 ? 107.066 84.981 97.319 1.00 36.72 350 THR D C 1
ATOM 10426 O O . THR E 1 351 ? 105.832 85.036 97.336 1.00 36.72 350 THR D O 1
ATOM 10430 N N . THR E 1 352 ? 107.815 85.482 98.302 1.00 36.47 351 THR D N 1
ATOM 10431 C CA . THR E 1 352 ? 107.220 86.089 99.485 1.00 36.47 351 THR D CA 1
ATOM 10432 C C . THR E 1 352 ? 106.818 87.543 99.276 1.00 36.47 351 THR D C 1
ATOM 10433 O O . THR E 1 352 ? 106.208 88.132 100.174 1.00 36.47 351 THR D O 1
ATOM 10437 N N . PHE E 1 353 ? 107.138 88.132 98.123 1.00 34.14 352 PHE D N 1
ATOM 10438 C CA . PHE E 1 353 ? 106.829 89.534 97.875 1.00 34.14 352 PHE D CA 1
ATOM 10439 C C . PHE E 1 353 ? 105.346 89.780 97.631 1.00 34.14 352 PHE D C 1
ATOM 10440 O O . PHE E 1 353 ? 104.927 90.942 97.601 1.00 34.14 352 PHE D O 1
ATOM 10448 N N . GLN E 1 354 ? 104.543 88.725 97.479 1.00 42.40 353 GLN D N 1
ATOM 10449 C CA . GLN E 1 354 ? 103.136 88.893 97.128 1.00 42.40 353 GLN D CA 1
ATOM 10450 C C . GLN E 1 354 ? 102.340 89.611 98.210 1.00 42.40 353 GLN D C 1
ATOM 10451 O O . GLN E 1 354 ? 101.242 90.103 97.930 1.00 42.40 353 GLN D O 1
ATOM 10457 N N . THR E 1 355 ? 102.858 89.683 99.432 1.00 42.96 354 THR D N 1
ATOM 10458 C CA . THR E 1 355 ? 102.177 90.371 100.520 1.00 42.96 354 THR D CA 1
ATOM 10459 C C . THR E 1 355 ? 102.579 91.835 100.642 1.00 42.96 354 THR D C 1
ATOM 10460 O O . THR E 1 355 ? 102.106 92.518 101.556 1.00 42.96 354 THR D O 1
ATOM 10464 N N . MET E 1 356 ? 103.433 92.333 99.749 1.00 38.58 355 MET D N 1
ATOM 10465 C CA . MET E 1 356 ? 103.905 93.709 99.808 1.00 38.58 355 MET D CA 1
ATOM 10466 C C . MET E 1 356 ? 103.197 94.638 98.831 1.00 38.58 355 MET D C 1
ATOM 10467 O O . MET E 1 356 ? 103.372 95.857 98.927 1.00 38.58 355 MET D O 1
ATOM 10472 N N . TRP E 1 357 ? 102.411 94.103 97.900 1.00 35.30 356 TRP D N 1
ATOM 10473 C CA . TRP E 1 357 ? 101.713 94.946 96.941 1.00 35.30 356 TRP D CA 1
ATOM 10474 C C . TRP E 1 357 ? 100.594 95.725 97.622 1.00 35.30 356 TRP D C 1
ATOM 10475 O O . TRP E 1 357 ? 100.088 95.338 98.678 1.00 35.30 356 TRP D O 1
ATOM 10486 N N . VAL E 1 358 ? 100.212 96.837 97.005 1.00 42.00 357 VAL D N 1
ATOM 10487 C CA . VAL E 1 358 ? 99.105 97.661 97.475 1.00 42.00 357 VAL D CA 1
ATOM 10488 C C . VAL E 1 358 ? 97.915 97.387 96.565 1.00 42.00 357 VAL D C 1
ATOM 10489 O O . VAL E 1 358 ? 97.934 97.732 95.379 1.00 42.00 357 VAL D O 1
ATOM 10493 N N . LYS E 1 359 ? 96.878 96.767 97.118 1.00 55.12 358 LYS D N 1
ATOM 10494 C CA . LYS E 1 359 ? 95.710 96.400 96.335 1.00 55.12 358 LYS D CA 1
ATOM 10495 C C . LYS E 1 359 ? 94.855 97.627 96.030 1.00 55.12 358 LYS D C 1
ATOM 10496 O O . LYS E 1 359 ? 94.885 98.634 96.742 1.00 55.12 358 LYS D O 1
ATOM 10502 N N . LYS E 1 360 ? 94.084 97.527 94.944 1.00 59.59 359 LYS D N 1
ATOM 10503 C CA . LYS E 1 360 ? 93.226 98.635 94.540 1.00 59.59 359 LYS D CA 1
ATOM 10504 C C . LYS E 1 360 ? 92.091 98.859 95.531 1.00 59.59 359 LYS D C 1
ATOM 10505 O O . LYS E 1 360 ? 91.639 99.996 95.707 1.00 59.59 359 LYS D O 1
ATOM 10511 N N . SER E 1 361 ? 91.620 97.793 96.184 1.00 68.19 360 SER D N 1
ATOM 10512 C CA . SER E 1 361 ? 90.549 97.937 97.164 1.00 68.19 360 SER D CA 1
ATOM 10513 C C . SER E 1 361 ? 90.990 98.770 98.360 1.00 68.19 360 SER D C 1
ATOM 10514 O O . SER E 1 361 ? 90.182 99.512 98.931 1.00 68.19 360 SER D O 1
ATOM 10517 N N . GLU E 1 362 ? 92.260 98.657 98.757 1.00 69.83 361 GLU D N 1
ATOM 10518 C CA . GLU E 1 362 ? 92.764 99.457 99.869 1.00 69.83 361 GLU D CA 1
ATOM 10519 C C . GLU E 1 362 ? 92.716 100.944 99.543 1.00 69.83 361 GLU D C 1
ATOM 10520 O O . GLU E 1 362 ? 92.401 101.768 100.409 1.00 69.83 361 GLU D O 1
ATOM 10526 N N . TYR E 1 363 ? 93.033 101.305 98.297 1.00 70.08 362 TYR D N 1
ATOM 10527 C CA . TYR E 1 363 ? 92.988 102.706 97.892 1.00 70.08 362 TYR D CA 1
ATOM 10528 C C . TYR E 1 363 ? 91.568 103.255 97.949 1.00 70.08 362 TYR D C 1
ATOM 10529 O O . TYR E 1 363 ? 91.357 104.415 98.318 1.00 70.08 362 TYR D O 1
ATOM 10538 N N . ASP E 1 364 ? 90.582 102.435 97.577 1.00 75.04 363 ASP D N 1
ATOM 10539 C CA . ASP E 1 364 ? 89.195 102.892 97.585 1.00 75.04 363 ASP D CA 1
ATOM 10540 C C . ASP E 1 364 ? 88.721 103.209 98.998 1.00 75.04 363 ASP D C 1
ATOM 10541 O O . ASP E 1 364 ? 87.994 104.186 99.212 1.00 75.04 363 ASP D O 1
ATOM 10546 N N . GLU E 1 365 ? 89.118 102.397 99.974 1.00 81.55 364 GLU D N 1
ATOM 10547 C CA . GLU E 1 365 ? 88.662 102.552 101.349 1.00 81.55 364 GLU D CA 1
ATOM 10548 C C . GLU E 1 365 ? 89.568 103.442 102.191 1.00 81.55 364 GLU D C 1
ATOM 10549 O O . GLU E 1 365 ? 89.248 103.694 103.357 1.00 81.55 364 GLU D O 1
ATOM 10555 N N . SER E 1 366 ? 90.683 103.923 101.642 1.00 80.70 365 SER D N 1
ATOM 10556 C CA . SER E 1 366 ? 91.603 104.765 102.397 1.00 80.70 365 SER D CA 1
ATOM 10557 C C . SER E 1 366 ? 92.046 106.027 101.672 1.00 80.70 365 SER D C 1
ATOM 10558 O O . SER E 1 366 ? 92.449 106.984 102.344 1.00 80.70 365 SER D O 1
ATOM 10561 N N . GLY E 1 367 ? 91.987 106.072 100.344 1.00 78.26 366 GLY D N 1
ATOM 10562 C CA . GLY E 1 367 ? 92.401 107.241 99.606 1.00 78.26 366 GLY D CA 1
ATOM 10563 C C . GLY E 1 367 ? 93.877 107.225 99.264 1.00 78.26 366 GLY D C 1
ATOM 10564 O O . GLY E 1 367 ? 94.568 106.214 99.424 1.00 78.26 366 GLY D O 1
ATOM 10565 N N . PRO E 1 368 ? 94.390 108.360 98.778 1.00 77.96 367 PRO D N 1
ATOM 10566 C CA . PRO E 1 368 ? 95.805 108.422 98.370 1.00 77.96 367 PRO D CA 1
ATOM 10567 C C . PRO E 1 368 ? 96.792 108.273 99.517 1.00 77.96 367 PRO D C 1
ATOM 10568 O O . PRO E 1 368 ? 97.982 108.059 99.254 1.00 77.96 367 PRO D O 1
ATOM 10572 N N . SER E 1 369 ? 96.348 108.380 100.770 1.00 80.98 368 SER D N 1
ATOM 10573 C CA . SER E 1 369 ? 97.259 108.321 101.906 1.00 80.98 368 SER D CA 1
ATOM 10574 C C . SER E 1 369 ? 97.830 106.929 102.147 1.00 80.98 368 SER D C 1
ATOM 10575 O O . SER E 1 369 ? 98.734 106.788 102.978 1.00 80.98 368 SER D O 1
ATOM 10578 N N . ILE E 1 370 ? 97.326 105.905 101.456 1.00 79.12 369 ILE D N 1
ATOM 10579 C CA . ILE E 1 370 ? 97.775 104.540 101.711 1.00 79.12 369 ILE D CA 1
ATOM 10580 C C . ILE E 1 370 ? 99.234 104.360 101.302 1.00 79.12 369 ILE D C 1
ATOM 10581 O O . ILE E 1 370 ? 99.986 103.620 101.948 1.00 79.12 369 ILE D O 1
ATOM 10586 N N . VAL E 1 371 ? 99.662 105.031 100.228 1.00 77.96 370 VAL D N 1
ATOM 10587 C CA . VAL E 1 371 ? 101.025 104.847 99.737 1.00 77.96 370 VAL D CA 1
ATOM 10588 C C . VAL E 1 371 ? 102.048 105.384 100.732 1.00 77.96 370 VAL D C 1
ATOM 10589 O O . VAL E 1 371 ? 103.145 104.827 100.861 1.00 77.96 370 VAL D O 1
ATOM 10593 N N . HIS E 1 372 ? 101.722 106.470 101.438 1.00 77.63 371 HIS D N 1
ATOM 10594 C CA . HIS E 1 372 ? 102.661 107.030 102.406 1.00 77.63 371 HIS D CA 1
ATOM 10595 C C . HIS E 1 372 ? 102.926 106.059 103.549 1.00 77.63 371 HIS D C 1
ATOM 10596 O O . HIS E 1 372 ? 104.074 105.890 103.976 1.00 77.63 371 HIS D O 1
ATOM 10603 N N . ASN E 1 373 ? 101.876 105.413 104.060 1.00 83.25 372 ASN D N 1
ATOM 10604 C CA . ASN E 1 373 ? 102.050 104.482 105.170 1.00 83.25 372 ASN D CA 1
ATOM 10605 C C . ASN E 1 373 ? 102.777 103.218 104.726 1.00 83.25 372 ASN D C 1
ATOM 10606 O O . ASN E 1 373 ? 103.690 102.747 105.414 1.00 83.25 372 ASN D O 1
ATOM 10611 N N . LYS E 1 374 ? 102.390 102.659 103.584 1.00 76.55 373 LYS D N 1
ATOM 10612 C CA . LYS E 1 374 ? 103.027 101.458 103.061 1.00 76.55 373 LYS D CA 1
ATOM 10613 C C . LYS E 1 374 ? 104.288 101.844 102.290 1.00 76.55 373 LYS D C 1
ATOM 10614 O O . LYS E 1 374 ? 104.758 102.983 102.348 1.00 76.55 373 LYS D O 1
ATOM 10620 N N . CYS E 1 375 ? 104.850 100.880 101.562 1.00 68.53 374 CYS D N 1
ATOM 10621 C CA . CYS E 1 375 ? 106.051 101.084 100.753 1.00 68.53 374 CYS D CA 1
ATOM 10622 C C . CYS E 1 375 ? 107.219 101.596 101.591 1.00 68.53 374 CYS D C 1
ATOM 10623 O O . CYS E 1 375 ? 107.546 102.782 101.559 1.00 68.53 374 CYS D O 1
ATOM 10626 N N . ALA F 2 1 ? 111.002 93.448 106.893 1.00 29.10 2 ALA H N 1
ATOM 10627 C CA . ALA F 2 1 ? 111.810 93.444 105.681 1.00 29.10 2 ALA H CA 1
ATOM 10628 C C . ALA F 2 1 ? 110.939 93.659 104.449 1.00 29.10 2 ALA H C 1
ATOM 10629 O O . ALA F 2 1 ? 109.785 93.234 104.414 1.00 29.10 2 ALA H O 1
ATOM 10631 N N . ILE F 2 2 ? 111.499 94.327 103.438 1.00 28.21 3 ILE H N 1
ATOM 10632 C CA . ILE F 2 2 ? 110.756 94.565 102.208 1.00 28.21 3 ILE H CA 1
ATOM 10633 C C . ILE F 2 2 ? 110.655 93.307 101.357 1.00 28.21 3 ILE H C 1
ATOM 10634 O O . ILE F 2 2 ? 109.746 93.197 100.528 1.00 28.21 3 ILE H O 1
ATOM 10639 N N . SER F 2 3 ? 111.570 92.351 101.537 1.00 28.29 4 SER H N 1
ATOM 10640 C CA . SER F 2 3 ? 111.500 91.113 100.769 1.00 28.29 4 SER H CA 1
ATOM 10641 C C . SER F 2 3 ? 110.322 90.251 101.201 1.00 28.29 4 SER H C 1
ATOM 10642 O O . SER F 2 3 ? 109.775 89.499 100.386 1.00 28.29 4 SER H O 1
ATOM 10645 N N . GLY F 2 4 ? 109.919 90.343 102.463 1.00 32.99 5 GLY H N 1
ATOM 10646 C CA . GLY F 2 4 ? 108.787 89.597 102.963 1.00 32.99 5 GLY H CA 1
ATOM 10647 C C . GLY F 2 4 ? 109.110 88.315 103.696 1.00 32.99 5 GLY H C 1
ATOM 10648 O O . GLY F 2 4 ? 108.182 87.584 104.059 1.00 32.99 5 GLY H O 1
ATOM 10649 N N . VAL F 2 5 ? 110.387 88.015 103.925 1.00 31.89 6 VAL H N 1
ATOM 10650 C CA . VAL F 2 5 ? 110.748 86.796 104.637 1.00 31.89 6 VAL H CA 1
ATOM 10651 C C . VAL F 2 5 ? 110.503 86.978 106.132 1.00 31.89 6 VAL H C 1
ATOM 10652 O O . VAL F 2 5 ? 110.394 88.095 106.645 1.00 31.89 6 VAL H O 1
ATOM 10656 N N . THR F 2 6 ? 110.412 85.854 106.838 1.00 38.65 7 THR H N 1
ATOM 10657 C CA . THR F 2 6 ? 110.184 85.833 108.275 1.00 38.65 7 THR H CA 1
ATOM 10658 C C . THR F 2 6 ? 111.212 84.917 108.929 1.00 38.65 7 THR H C 1
ATOM 10659 O O . THR F 2 6 ? 112.083 84.348 108.266 1.00 38.65 7 THR H O 1
ATOM 10663 N N . LEU F 2 7 ? 111.103 84.772 110.246 1.00 39.94 8 LEU H N 1
ATOM 10664 C CA . LEU F 2 7 ? 112.043 83.985 111.030 1.00 39.94 8 LEU H CA 1
ATOM 10665 C C . LEU F 2 7 ? 111.421 82.658 111.441 1.00 39.94 8 LEU H C 1
ATOM 10666 O O . LEU F 2 7 ? 110.229 82.587 111.754 1.00 39.94 8 LEU H O 1
ATOM 10671 N N . GLU F 2 8 ? 112.238 81.609 111.436 1.00 51.15 9 GLU H N 1
ATOM 10672 C CA . GLU F 2 8 ? 111.808 80.315 111.940 1.00 51.15 9 GLU H CA 1
ATOM 10673 C C . GLU F 2 8 ? 111.614 80.381 113.452 1.00 51.15 9 GLU H C 1
ATOM 10674 O O . GLU F 2 8 ? 112.235 81.191 114.145 1.00 51.15 9 GLU H O 1
ATOM 10680 N N . GLU F 2 9 ? 110.730 79.519 113.961 1.00 55.32 10 GLU H N 1
ATOM 10681 C CA . GLU F 2 9 ? 110.439 79.522 115.392 1.00 55.32 10 GLU H CA 1
ATOM 10682 C C . GLU F 2 9 ? 111.657 79.131 116.219 1.00 55.32 10 GLU H C 1
ATOM 10683 O O . GLU F 2 9 ? 111.809 79.594 117.355 1.00 55.32 10 GLU H O 1
ATOM 10689 N N . SER F 2 10 ? 112.531 78.285 115.674 1.00 49.95 11 SER H N 1
ATOM 10690 C CA . SER F 2 10 ? 113.725 77.860 116.391 1.00 49.95 11 SER H CA 1
ATOM 10691 C C . SER F 2 10 ? 114.804 78.932 116.446 1.00 49.95 11 SER H C 1
ATOM 10692 O O . SER F 2 10 ? 115.741 78.801 117.241 1.00 49.95 11 SER H O 1
ATOM 10695 N N . VAL F 2 11 ? 114.703 79.979 115.624 1.00 46.61 12 VAL H N 1
ATOM 10696 C CA . VAL F 2 11 ? 115.725 81.021 115.617 1.00 46.61 12 VAL H CA 1
ATOM 10697 C C . VAL F 2 11 ? 115.718 81.796 116.928 1.00 46.61 12 VAL H C 1
ATOM 10698 O O . VAL F 2 11 ? 116.777 82.095 117.493 1.00 46.61 12 VAL H O 1
ATOM 10702 N N . ARG F 2 12 ? 114.530 82.137 117.432 1.00 48.53 13 ARG H N 1
ATOM 10703 C CA . ARG F 2 12 ? 114.444 82.928 118.656 1.00 48.53 13 ARG H CA 1
ATOM 10704 C C . ARG F 2 12 ? 115.008 82.167 119.850 1.00 48.53 13 ARG H C 1
ATOM 10705 O O . ARG F 2 12 ? 115.691 82.750 120.700 1.00 48.53 13 ARG H O 1
ATOM 10713 N N . GLY F 2 13 ? 114.728 80.866 119.934 1.00 47.93 14 GLY H N 1
ATOM 10714 C CA . GLY F 2 13 ? 115.250 80.079 121.039 1.00 47.93 14 GLY H CA 1
ATOM 10715 C C . GLY F 2 13 ? 116.760 79.945 121.008 1.00 47.93 14 GLY H C 1
ATOM 10716 O O . GLY F 2 13 ? 117.413 79.938 122.055 1.00 47.93 14 GLY H O 1
ATOM 10717 N N . ALA F 2 14 ? 117.337 79.830 119.809 1.00 44.35 15 ALA H N 1
ATOM 10718 C CA . ALA F 2 14 ? 118.783 79.670 119.695 1.00 44.35 15 ALA H CA 1
ATOM 10719 C C . ALA F 2 14 ? 119.521 80.926 120.141 1.00 44.35 15 ALA H C 1
ATOM 10720 O O . ALA F 2 14 ? 120.608 80.839 120.724 1.00 44.35 15 ALA H O 1
ATOM 10722 N N . ILE F 2 15 ? 118.953 82.102 119.868 1.00 43.04 16 ILE H N 1
ATOM 10723 C CA . ILE F 2 15 ? 119.599 83.351 120.259 1.00 43.04 16 ILE H CA 1
ATOM 10724 C C . ILE F 2 15 ? 119.663 83.472 121.777 1.00 43.04 16 ILE H C 1
ATOM 10725 O O . ILE F 2 15 ? 120.674 83.913 122.335 1.00 43.04 16 ILE H O 1
ATOM 10730 N N . ASP F 2 16 ? 118.588 83.084 122.468 1.00 49.15 17 ASP H N 1
ATOM 10731 C CA . ASP F 2 16 ? 118.578 83.160 123.926 1.00 49.15 17 ASP H CA 1
ATOM 10732 C C . ASP F 2 16 ? 119.641 82.253 124.535 1.00 49.15 17 ASP H C 1
ATOM 10733 O O . ASP F 2 16 ? 120.289 82.621 125.522 1.00 49.15 17 ASP H O 1
ATOM 10738 N N . ASP F 2 17 ? 119.828 81.061 123.966 1.00 46.93 18 ASP H N 1
ATOM 10739 C CA . ASP F 2 17 ? 120.869 80.164 124.457 1.00 46.93 18 ASP H CA 1
ATOM 10740 C C . ASP F 2 17 ? 122.253 80.775 124.274 1.00 46.93 18 ASP H C 1
ATOM 10741 O O . ASP F 2 17 ? 123.125 80.625 125.137 1.00 46.93 18 ASP H O 1
ATOM 10746 N N . LEU F 2 18 ? 122.474 81.461 123.150 1.00 42.66 19 LEU H N 1
ATOM 10747 C CA . LEU F 2 18 ? 123.748 82.139 122.934 1.00 42.66 19 LEU H CA 1
ATOM 10748 C C . LEU F 2 18 ? 123.969 83.237 123.966 1.00 42.66 19 LEU H C 1
ATOM 10749 O O . LEU F 2 18 ? 125.095 83.444 124.432 1.00 42.66 19 LEU H O 1
ATOM 10754 N N . ARG F 2 19 ? 122.905 83.957 124.329 1.00 44.97 20 ARG H N 1
ATOM 10755 C CA . ARG F 2 19 ? 123.036 85.030 125.309 1.00 44.97 20 ARG H CA 1
ATOM 10756 C C . ARG F 2 19 ? 123.443 84.489 126.673 1.00 44.97 20 ARG H C 1
ATOM 10757 O O . ARG F 2 19 ? 124.259 85.100 127.373 1.00 44.97 20 ARG H O 1
ATOM 10765 N N . MET F 2 20 ? 122.897 83.339 127.066 1.00 45.94 21 MET H N 1
ATOM 10766 C CA . MET F 2 20 ? 123.181 82.745 128.366 1.00 45.94 21 MET H CA 1
ATOM 10767 C C . MET F 2 20 ? 124.455 81.906 128.375 1.00 45.94 21 MET H C 1
ATOM 10768 O O . MET F 2 20 ? 124.605 81.046 129.250 1.00 45.94 21 MET H O 1
ATOM 10773 N N . LYS F 2 21 ? 125.359 82.137 127.421 1.00 46.43 22 LYS H N 1
ATOM 10774 C CA . LYS F 2 21 ? 126.663 81.472 127.375 1.00 46.43 22 LYS H CA 1
ATOM 10775 C C . LYS F 2 21 ? 126.525 79.954 127.291 1.00 46.43 22 LYS H C 1
ATOM 10776 O O . LYS F 2 21 ? 127.309 79.208 127.881 1.00 46.43 22 LYS H O 1
ATOM 10782 N N . LYS F 2 22 ? 125.519 79.488 126.553 1.00 48.51 23 LYS H N 1
ATOM 10783 C CA . LYS F 2 22 ? 125.353 78.065 126.294 1.00 48.51 23 LYS H CA 1
ATOM 10784 C C . LYS F 2 22 ? 125.976 77.623 124.977 1.00 48.51 23 LYS H C 1
ATOM 10785 O O . LYS F 2 22 ? 126.015 76.419 124.702 1.00 48.51 23 LYS H O 1
ATOM 10791 N N . SER F 2 23 ? 126.463 78.558 124.166 1.00 46.26 24 SER H N 1
ATOM 10792 C CA . SER F 2 23 ? 127.075 78.237 122.884 1.00 46.26 24 SER H CA 1
ATOM 10793 C C . SER F 2 23 ? 127.962 79.402 122.471 1.00 46.26 24 SER H C 1
ATOM 10794 O O . SER F 2 23 ? 127.901 80.490 123.049 1.00 46.26 24 SER H O 1
ATOM 10797 N N . ARG F 2 24 ? 128.796 79.159 121.461 1.00 44.48 25 ARG H N 1
ATOM 10798 C CA . ARG F 2 24 ? 129.725 80.176 120.985 1.00 44.48 25 ARG H CA 1
ATOM 10799 C C . ARG F 2 24 ? 129.132 81.023 119.863 1.00 44.48 25 ARG H C 1
ATOM 10800 O O . ARG F 2 24 ? 129.203 82.254 119.911 1.00 44.48 25 ARG H O 1
ATOM 10808 N N . TYR F 2 25 ? 128.550 80.385 118.850 1.00 41.10 26 TYR H N 1
ATOM 10809 C CA . TYR F 2 25 ? 128.001 81.115 117.718 1.00 41.10 26 TYR H CA 1
ATOM 10810 C C . TYR F 2 25 ? 126.838 80.337 117.124 1.00 41.10 26 TYR H C 1
ATOM 10811 O O . TYR F 2 25 ? 126.713 79.125 117.312 1.00 41.10 26 TYR H O 1
ATOM 10820 N N . VAL F 2 26 ? 125.984 81.057 116.401 1.00 31.44 27 VAL H N 1
ATOM 10821 C CA . VAL F 2 26 ? 124.869 80.473 115.668 1.00 31.44 27 VAL H CA 1
ATOM 10822 C C . VAL F 2 26 ? 124.860 81.065 114.265 1.00 31.44 27 VAL H C 1
ATOM 10823 O O . VAL F 2 26 ? 124.900 82.289 114.103 1.00 31.44 27 VAL H O 1
ATOM 10827 N N . MET F 2 27 ? 124.817 80.200 113.257 1.00 34.74 28 MET H N 1
ATOM 10828 C CA . MET F 2 27 ? 124.807 80.611 111.860 1.00 34.74 28 MET H CA 1
ATOM 10829 C C . MET F 2 27 ? 123.408 80.430 111.291 1.00 34.74 28 MET H C 1
ATOM 10830 O O . MET F 2 27 ? 122.790 79.377 111.476 1.00 34.74 28 MET H O 1
ATOM 10835 N N . MET F 2 28 ? 122.915 81.454 110.603 1.00 33.23 29 MET H N 1
ATOM 10836 C CA . MET F 2 28 ? 121.573 81.457 110.043 1.00 33.23 29 MET H CA 1
ATOM 10837 C C . MET F 2 28 ? 121.640 81.700 108.543 1.00 33.23 29 MET H C 1
ATOM 10838 O O . MET F 2 28 ? 122.444 82.508 108.070 1.00 33.23 29 MET H O 1
ATOM 10843 N N . CYS F 2 29 ? 120.792 80.993 107.800 1.00 37.90 30 CYS H N 1
ATOM 10844 C CA . CYS F 2 29 ? 120.734 81.116 106.353 1.00 37.90 30 CYS H CA 1
ATOM 10845 C C . CYS F 2 29 ? 119.287 80.999 105.899 1.00 37.90 30 CYS H C 1
ATOM 10846 O O . CYS F 2 29 ? 118.430 80.474 106.613 1.00 37.90 30 CYS H O 1
ATOM 10849 N N . ILE F 2 30 ? 119.023 81.505 104.694 1.00 37.84 31 ILE H N 1
ATOM 10850 C CA . ILE F 2 30 ? 117.687 81.410 104.121 1.00 37.84 31 ILE H CA 1
ATOM 10851 C C . ILE F 2 30 ? 117.440 79.984 103.649 1.00 37.84 31 ILE H C 1
ATOM 10852 O O . ILE F 2 30 ? 118.345 79.312 103.135 1.00 37.84 31 ILE H O 1
ATOM 10857 N N . GLY F 2 31 ? 116.208 79.513 103.823 1.00 49.69 32 GLY H N 1
ATOM 10858 C CA . GLY F 2 31 ? 115.877 78.142 103.498 1.00 49.69 32 GLY H CA 1
ATOM 10859 C C . GLY F 2 31 ? 115.937 77.856 102.009 1.00 49.69 32 GLY H C 1
ATOM 10860 O O . GLY F 2 31 ? 116.116 78.739 101.169 1.00 49.69 32 GLY H O 1
ATOM 10861 N N . ALA F 2 32 ? 115.787 76.568 101.685 1.00 56.53 33 ALA H N 1
ATOM 10862 C CA . ALA F 2 32 ? 115.854 76.138 100.291 1.00 56.53 33 ALA H CA 1
ATOM 10863 C C . ALA F 2 32 ? 114.735 76.758 99.464 1.00 56.53 33 ALA H C 1
ATOM 10864 O O . ALA F 2 32 ? 114.961 77.196 98.330 1.00 56.53 33 ALA H O 1
ATOM 10866 N N . ASP F 2 33 ? 113.520 76.802 100.012 1.00 58.29 34 ASP H N 1
ATOM 10867 C CA . ASP F 2 33 ? 112.409 77.437 99.315 1.00 58.29 34 ASP H CA 1
ATOM 10868 C C . ASP F 2 33 ? 112.494 78.957 99.339 1.00 58.29 34 ASP H C 1
ATOM 10869 O O . ASP F 2 33 ? 111.715 79.614 98.640 1.00 58.29 34 ASP H O 1
ATOM 10874 N N . GLY F 2 34 ? 113.412 79.525 100.114 1.00 54.92 35 GLY H N 1
ATOM 10875 C CA . GLY F 2 34 ? 113.578 80.967 100.164 1.00 54.92 35 GLY H CA 1
ATOM 10876 C C . GLY F 2 34 ? 112.410 81.720 100.761 1.00 54.92 35 GLY H C 1
ATOM 10877 O O . GLY F 2 34 ? 112.010 82.760 100.224 1.00 54.92 35 GLY H O 1
ATOM 10878 N N . LYS F 2 35 ? 111.849 81.222 101.864 1.00 46.96 36 LYS H N 1
ATOM 10879 C CA . LYS F 2 35 ? 110.732 81.881 102.524 1.00 46.96 36 LYS H CA 1
ATOM 10880 C C . LYS F 2 35 ? 110.977 82.213 103.987 1.00 46.96 36 LYS H C 1
ATOM 10881 O O . LYS F 2 35 ? 110.288 83.090 104.519 1.00 46.96 36 LYS H O 1
ATOM 10887 N N . LYS F 2 36 ? 111.924 81.552 104.650 1.00 41.69 37 LYS H N 1
ATOM 10888 C CA . LYS F 2 36 ? 112.197 81.796 106.059 1.00 41.69 37 LYS H CA 1
ATOM 10889 C C . LYS F 2 36 ? 113.689 81.658 106.322 1.00 41.69 37 LYS H C 1
ATOM 10890 O O . LYS F 2 36 ? 114.422 81.025 105.559 1.00 41.69 37 LYS H O 1
ATOM 10896 N N . ILE F 2 37 ? 114.130 82.265 107.422 1.00 37.33 38 ILE H N 1
ATOM 10897 C CA . ILE F 2 37 ? 115.510 82.173 107.884 1.00 37.33 38 ILE H CA 1
ATOM 10898 C C . ILE F 2 37 ? 115.580 81.091 108.951 1.00 37.33 38 ILE H C 1
ATOM 10899 O O . ILE F 2 37 ? 114.840 81.137 109.941 1.00 37.33 38 ILE H O 1
ATOM 10904 N N . GLU F 2 38 ? 116.467 80.118 108.756 1.00 41.93 39 GLU H N 1
ATOM 10905 C CA . GLU F 2 38 ? 116.552 78.960 109.631 1.00 41.93 39 GLU H CA 1
ATOM 10906 C C . GLU F 2 38 ? 117.976 78.783 110.137 1.00 41.93 39 GLU H C 1
ATOM 10907 O O . GLU F 2 38 ? 118.945 79.118 109.450 1.00 41.93 39 GLU H O 1
ATOM 10913 N N . VAL F 2 39 ? 118.088 78.245 111.352 1.00 39.80 40 VAL H N 1
ATOM 10914 C CA . VAL F 2 39 ? 119.391 77.999 111.956 1.00 39.80 40 VAL H CA 1
ATOM 10915 C C . VAL F 2 39 ? 120.095 76.873 111.212 1.00 39.80 40 VAL H C 1
ATOM 10916 O O . VAL F 2 39 ? 119.478 75.865 110.841 1.00 39.80 40 VAL H O 1
ATOM 10920 N N . THR F 2 40 ? 121.397 77.039 110.989 1.00 40.56 41 THR H N 1
ATOM 10921 C CA . THR F 2 40 ? 122.195 76.063 110.259 1.00 40.56 41 THR H CA 1
ATOM 10922 C C . THR F 2 40 ? 123.194 75.329 111.141 1.00 40.56 41 THR H C 1
ATOM 10923 O O . THR F 2 40 ? 123.189 74.095 111.182 1.00 40.56 41 THR H O 1
ATOM 10927 N N . GLU F 2 41 ? 124.053 76.053 111.854 1.00 43.15 42 GLU H N 1
ATOM 10928 C CA . GLU F 2 41 ? 125.111 75.437 112.641 1.00 43.15 42 GLU H CA 1
ATOM 10929 C C . GLU F 2 41 ? 125.286 76.183 113.955 1.00 43.15 42 GLU H C 1
ATOM 10930 O O . GLU F 2 41 ? 125.201 77.413 113.995 1.00 43.15 42 GLU H O 1
ATOM 10936 N N . VAL F 2 42 ? 125.529 75.430 115.025 1.00 41.66 43 VAL H N 1
ATOM 10937 C CA . VAL F 2 42 ? 125.780 75.980 116.352 1.00 41.66 43 VAL H CA 1
ATOM 10938 C C . VAL F 2 42 ? 127.094 75.407 116.861 1.00 41.66 43 VAL H C 1
ATOM 10939 O O . VAL F 2 42 ? 127.317 74.194 116.784 1.00 41.66 43 VAL H O 1
ATOM 10943 N N . GLY F 2 43 ? 127.961 76.274 117.378 1.00 46.22 44 GLY H N 1
ATOM 10944 C CA . GLY F 2 43 ? 129.273 75.878 117.856 1.00 46.22 44 GLY H CA 1
ATOM 10945 C C . GLY F 2 43 ? 129.373 75.983 119.366 1.00 46.22 44 GLY H C 1
ATOM 10946 O O . GLY F 2 43 ? 128.716 76.821 119.988 1.00 46.22 44 GLY H O 1
ATOM 10947 N N . GLU F 2 44 ? 130.203 75.125 119.953 1.00 55.16 45 GLU H N 1
ATOM 10948 C CA . GLU F 2 44 ? 130.394 75.117 121.394 1.00 55.16 45 GLU H CA 1
ATOM 10949 C C . GLU F 2 44 ? 131.445 76.143 121.808 1.00 55.16 45 GLU H C 1
ATOM 10950 O O . GLU F 2 44 ? 132.233 76.632 120.994 1.00 55.16 45 GLU H O 1
ATOM 10956 N N . ARG F 2 45 ? 131.457 76.454 123.106 1.00 51.24 46 ARG H N 1
ATOM 10957 C CA . ARG F 2 45 ? 132.302 77.518 123.633 1.00 51.24 46 ARG H CA 1
ATOM 10958 C C . ARG F 2 45 ? 133.790 77.210 123.538 1.00 51.24 46 ARG H C 1
ATOM 10959 O O . ARG F 2 45 ? 134.603 78.122 123.724 1.00 51.24 46 ARG H O 1
ATOM 10967 N N . GLY F 2 46 ? 134.169 75.961 123.265 1.00 61.23 47 GLY H N 1
ATOM 10968 C CA . GLY F 2 46 ? 135.578 75.641 123.125 1.00 61.23 47 GLY H CA 1
ATOM 10969 C C . GLY F 2 46 ? 136.230 76.317 121.936 1.00 61.23 47 GLY H C 1
ATOM 10970 O O . GLY F 2 46 ? 137.401 76.701 121.999 1.00 61.23 47 GLY H O 1
ATOM 10971 N N . VAL F 2 47 ? 135.488 76.472 120.837 1.00 59.84 48 VAL H N 1
ATOM 10972 C CA . VAL F 2 47 ? 136.056 77.068 119.634 1.00 59.84 48 VAL H CA 1
ATOM 10973 C C . VAL F 2 47 ? 136.237 78.572 119.826 1.00 59.84 48 VAL H C 1
ATOM 10974 O O . VAL F 2 47 ? 135.574 79.214 120.650 1.00 59.84 48 VAL H O 1
ATOM 10978 N N . ASN F 2 48 ? 137.162 79.137 119.057 1.00 66.31 49 ASN H N 1
ATOM 10979 C CA . ASN F 2 48 ? 137.490 80.555 119.104 1.00 66.31 49 ASN H CA 1
ATOM 10980 C C . ASN F 2 48 ? 137.117 81.215 117.778 1.00 66.31 49 ASN H C 1
ATOM 10981 O O . ASN F 2 48 ? 136.623 80.568 116.851 1.00 66.31 49 ASN H O 1
ATOM 10986 N N . TYR F 2 49 ? 137.362 82.525 117.699 1.00 64.09 50 TYR H N 1
ATOM 10987 C CA . TYR F 2 49 ? 136.969 83.284 116.515 1.00 64.09 50 TYR H CA 1
ATOM 10988 C C . TYR F 2 49 ? 137.810 82.910 115.300 1.00 64.09 50 TYR H C 1
ATOM 10989 O O . TYR F 2 49 ? 137.307 82.911 114.170 1.00 64.09 50 TYR H O 1
ATOM 10998 N N . THR F 2 50 ? 139.091 82.600 115.507 1.00 69.03 51 THR H N 1
ATOM 10999 C CA . THR F 2 50 ? 139.983 82.320 114.387 1.00 69.03 51 THR H CA 1
ATOM 11000 C C . THR F 2 50 ? 139.542 81.105 113.580 1.00 69.03 51 THR H C 1
ATOM 11001 O O . THR F 2 50 ? 139.642 81.126 112.348 1.00 69.03 51 THR H O 1
ATOM 11005 N N . ASP F 2 51 ? 139.054 80.054 114.240 1.00 71.58 52 ASP H N 1
ATOM 11006 C CA . ASP F 2 51 ? 138.581 78.879 113.516 1.00 71.58 52 ASP H CA 1
ATOM 11007 C C . ASP F 2 51 ? 137.329 79.187 112.703 1.00 71.58 52 ASP H C 1
ATOM 11008 O O . ASP F 2 51 ? 137.174 78.683 111.585 1.00 71.58 52 ASP H O 1
ATOM 11013 N N . LEU F 2 52 ? 136.426 80.008 113.247 1.00 65.97 53 LEU H N 1
ATOM 11014 C CA . LEU F 2 52 ? 135.203 80.347 112.526 1.00 65.97 53 LEU H CA 1
ATOM 11015 C C . LEU F 2 52 ? 135.487 81.207 111.302 1.00 65.97 53 LEU H C 1
ATOM 11016 O O . LEU F 2 52 ? 134.771 81.108 110.299 1.00 65.97 53 LEU H O 1
ATOM 11021 N N . LYS F 2 53 ? 136.521 82.050 111.363 1.00 68.75 54 LYS H N 1
ATOM 11022 C CA . LYS F 2 53 ? 136.848 82.909 110.229 1.00 68.75 54 LYS H CA 1
ATOM 11023 C C . LYS F 2 53 ? 137.162 82.096 108.980 1.00 68.75 54 LYS H C 1
ATOM 11024 O O . LYS F 2 53 ? 136.921 82.560 107.859 1.00 68.75 54 LYS H O 1
ATOM 11030 N N . GLU F 2 54 ? 137.684 80.882 109.149 1.00 71.45 55 GLU H N 1
ATOM 11031 C CA . GLU F 2 54 ? 137.991 80.022 108.015 1.00 71.45 55 GLU H CA 1
ATOM 11032 C C . GLU F 2 54 ? 136.770 79.288 107.478 1.00 71.45 55 GLU H C 1
ATOM 11033 O O . GLU F 2 54 ? 136.874 78.626 106.440 1.00 71.45 55 GLU H O 1
ATOM 11039 N N . LYS F 2 55 ? 135.626 79.387 108.152 1.00 64.92 56 LYS H N 1
ATOM 11040 C CA . LYS F 2 55 ? 134.404 78.735 107.701 1.00 64.92 56 LYS H CA 1
ATOM 11041 C C . LYS F 2 55 ? 133.585 79.592 106.746 1.00 64.92 56 LYS H C 1
ATOM 11042 O O . LYS F 2 55 ? 132.592 79.102 106.198 1.00 64.92 56 LYS H O 1
ATOM 11048 N N . PHE F 2 56 ? 133.967 80.850 106.536 1.00 55.03 57 PHE H N 1
ATOM 11049 C CA . PHE F 2 56 ? 133.245 81.701 105.600 1.00 55.03 57 PHE H CA 1
ATOM 11050 C C . PHE F 2 56 ? 133.536 81.272 104.168 1.00 55.03 57 PHE H C 1
ATOM 11051 O O . PHE F 2 56 ? 134.694 81.062 103.794 1.00 55.03 57 PHE H O 1
ATOM 11059 N N . SER F 2 57 ? 132.483 81.148 103.367 1.00 52.44 58 SER H N 1
ATOM 11060 C CA . SER F 2 57 ? 132.588 80.719 101.982 1.00 52.44 58 SER H CA 1
ATOM 11061 C C . SER F 2 57 ? 132.357 81.903 101.054 1.00 52.44 58 SER H C 1
ATOM 11062 O O . SER F 2 57 ? 131.424 82.688 101.253 1.00 52.44 58 SER H O 1
ATOM 11065 N N . ALA F 2 58 ? 133.211 82.026 100.037 1.00 53.20 59 ALA H N 1
ATOM 11066 C CA . ALA F 2 58 ? 133.118 83.135 99.097 1.00 53.20 59 ALA H CA 1
ATOM 11067 C C . ALA F 2 58 ? 131.936 83.013 98.145 1.00 53.20 59 ALA H C 1
ATOM 11068 O O . ALA F 2 58 ? 131.651 83.970 97.418 1.00 53.20 59 ALA H O 1
ATOM 11070 N N . GLU F 2 59 ? 131.249 81.872 98.125 1.00 54.67 60 GLU H N 1
ATOM 11071 C CA . GLU F 2 59 ? 130.127 81.655 97.224 1.00 54.67 60 GLU H CA 1
ATOM 11072 C C . GLU F 2 59 ? 128.782 81.615 97.935 1.00 54.67 60 GLU H C 1
ATOM 11073 O O . GLU F 2 59 ? 127.750 81.492 97.267 1.00 54.67 60 GLU H O 1
ATOM 11079 N N . LYS F 2 60 ? 128.759 81.716 99.262 1.00 41.50 61 LYS H N 1
ATOM 11080 C CA . LYS F 2 60 ? 127.508 81.582 99.998 1.00 41.50 61 LYS H CA 1
ATOM 11081 C C . LYS F 2 60 ? 127.418 82.610 101.120 1.00 41.50 61 LYS H C 1
ATOM 11082 O O . LYS F 2 60 ? 128.144 82.508 102.117 1.00 41.50 61 LYS H O 1
ATOM 11088 N N . PRO F 2 61 ? 126.552 83.612 100.992 1.00 33.88 62 PRO H N 1
ATOM 11089 C CA . PRO F 2 61 ? 126.352 84.556 102.095 1.00 33.88 62 PRO H CA 1
ATOM 11090 C C . PRO F 2 61 ? 125.616 83.908 103.256 1.00 33.88 62 PRO H C 1
ATOM 11091 O O . PRO F 2 61 ? 124.869 82.942 103.089 1.00 33.88 62 PRO H O 1
ATOM 11095 N N . CYS F 2 62 ? 125.836 84.457 104.449 1.00 30.66 63 CYS H N 1
ATOM 11096 C CA . CYS F 2 62 ? 125.204 83.931 105.651 1.00 30.66 63 CYS H CA 1
ATOM 11097 C C . CYS F 2 62 ? 125.195 85.006 106.727 1.00 30.66 63 CYS H C 1
ATOM 11098 O O . CYS F 2 62 ? 125.930 85.993 106.652 1.00 30.66 63 CYS H O 1
ATOM 11101 N N . TYR F 2 63 ? 124.346 84.798 107.730 1.00 26.96 64 TYR H N 1
ATOM 11102 C CA . TYR F 2 63 ? 124.289 85.643 108.915 1.00 26.96 64 TYR H CA 1
ATOM 11103 C C . TYR F 2 63 ? 124.901 84.888 110.085 1.00 26.96 64 TYR H C 1
ATOM 11104 O O . TYR F 2 63 ? 124.514 83.748 110.360 1.00 26.96 64 TYR H O 1
ATOM 11113 N N . VAL F 2 64 ? 125.848 85.520 110.771 1.00 24.68 65 VAL H N 1
ATOM 11114 C CA . VAL F 2 64 ? 126.575 84.893 111.869 1.00 24.68 65 VAL H CA 1
ATOM 11115 C C . VAL F 2 64 ? 126.425 85.764 113.108 1.00 24.68 65 VAL H C 1
ATOM 11116 O O . VAL F 2 64 ? 126.753 86.956 113.079 1.00 24.68 65 VAL H O 1
ATOM 11120 N N . ALA F 2 65 ? 125.937 85.168 114.192 1.00 29.93 66 ALA H N 1
ATOM 11121 C CA . ALA F 2 65 ? 125.889 85.815 115.496 1.00 29.93 66 ALA H CA 1
ATOM 11122 C C . ALA F 2 65 ? 126.982 85.208 116.365 1.00 29.93 66 ALA H C 1
ATOM 11123 O O . ALA F 2 65 ? 127.005 83.992 116.576 1.00 29.93 66 ALA H O 1
ATOM 11125 N N . PHE F 2 66 ? 127.880 86.050 116.865 1.00 38.85 67 PHE H N 1
ATOM 11126 C CA . PHE F 2 66 ? 129.079 85.585 117.544 1.00 38.85 67 PHE H CA 1
ATOM 11127 C C . PHE F 2 66 ? 129.278 86.347 118.845 1.00 38.85 67 PHE H C 1
ATOM 11128 O O . PHE F 2 66 ? 128.870 87.504 118.977 1.00 38.85 67 PHE H O 1
ATOM 11136 N N . ASP F 2 67 ? 129.907 85.680 119.809 1.00 42.62 68 ASP H N 1
ATOM 11137 C CA . ASP F 2 67 ? 130.273 86.273 121.093 1.00 42.62 68 ASP H CA 1
ATOM 11138 C C . ASP F 2 67 ? 131.779 86.513 121.058 1.00 42.62 68 ASP H C 1
ATOM 11139 O O . ASP F 2 67 ? 132.569 85.594 121.286 1.00 42.62 68 ASP H O 1
ATOM 11144 N N . PHE F 2 68 ? 132.170 87.752 120.776 1.00 47.75 69 PHE H N 1
ATOM 11145 C CA . PHE F 2 68 ? 133.555 88.094 120.483 1.00 47.75 69 PHE H CA 1
ATOM 11146 C C . PHE F 2 68 ? 134.251 88.617 121.732 1.00 47.75 69 PHE H C 1
ATOM 11147 O O . PHE F 2 68 ? 133.723 89.494 122.423 1.00 47.75 69 PHE H O 1
ATOM 11155 N N . GLU F 2 69 ? 135.434 88.076 122.013 1.00 55.29 70 GLU H N 1
ATOM 11156 C CA . GLU F 2 69 ? 136.282 88.531 123.106 1.00 55.29 70 GLU H CA 1
ATOM 11157 C C . GLU F 2 69 ? 137.593 89.054 122.536 1.00 55.29 70 GLU H C 1
ATOM 11158 O O . GLU F 2 69 ? 138.171 88.450 121.627 1.00 55.29 70 GLU H O 1
ATOM 11164 N N . TYR F 2 70 ? 138.057 90.188 123.065 1.00 59.90 71 TYR H N 1
ATOM 11165 C CA . TYR F 2 70 ? 139.229 90.859 122.526 1.00 59.90 71 TYR H CA 1
ATOM 11166 C C . TYR F 2 70 ? 140.365 91.043 123.522 1.00 59.90 71 TYR H C 1
ATOM 11167 O O . TYR F 2 70 ? 141.449 91.476 123.111 1.00 59.90 71 TYR H O 1
ATOM 11176 N N . ASN F 2 71 ? 140.159 90.732 124.803 1.00 71.09 72 ASN H N 1
ATOM 11177 C CA . ASN F 2 71 ? 141.209 90.772 125.822 1.00 71.09 72 ASN H CA 1
ATOM 11178 C C . ASN F 2 71 ? 141.838 92.168 125.906 1.00 71.09 72 ASN H C 1
ATOM 11179 O O . ASN F 2 71 ? 143.017 92.379 125.613 1.00 71.09 72 ASN H O 1
ATOM 11184 N N . ASP F 2 72 ? 141.005 93.123 126.316 1.00 70.50 73 ASP H N 1
ATOM 11185 C CA . ASP F 2 72 ? 141.440 94.510 126.428 1.00 70.50 73 ASP H CA 1
ATOM 11186 C C . ASP F 2 72 ? 142.352 94.709 127.632 1.00 70.50 73 ASP H C 1
ATOM 11187 O O . ASP F 2 72 ? 141.872 94.932 128.749 1.00 70.50 73 ASP H O 1
ATOM 11192 N N . ALA F 2 73 ? 143.666 94.636 127.407 1.00 73.51 74 ALA H N 1
ATOM 11193 C CA . ALA F 2 73 ? 144.673 94.899 128.438 1.00 73.51 74 ALA H CA 1
ATOM 11194 C C . ALA F 2 73 ? 144.466 94.013 129.667 1.00 73.51 74 ALA H C 1
ATOM 11195 O O . ALA F 2 73 ? 144.345 94.493 130.796 1.00 73.51 74 ALA H O 1
ATOM 11197 N N . GLY F 2 74 ? 144.428 92.703 129.438 1.00 72.27 75 GLY H N 1
ATOM 11198 C CA . GLY F 2 74 ? 144.288 91.761 130.529 1.00 72.27 75 GLY H CA 1
ATOM 11199 C C . GLY F 2 74 ? 142.894 91.631 131.095 1.00 72.27 75 GLY H C 1
ATOM 11200 O O . GLY F 2 74 ? 142.737 91.117 132.207 1.00 72.27 75 GLY H O 1
ATOM 11201 N N . SER F 2 75 ? 141.876 92.083 130.370 1.00 73.13 76 SER H N 1
ATOM 11202 C CA . SER F 2 75 ? 140.488 91.972 130.798 1.00 73.13 76 SER H CA 1
ATOM 11203 C C . SER F 2 75 ? 139.751 91.023 129.864 1.00 73.13 76 SER H C 1
ATOM 11204 O O . SER F 2 75 ? 139.806 91.183 128.641 1.00 73.13 76 SER H O 1
ATOM 11207 N N . LYS F 2 76 ? 139.059 90.040 130.441 1.00 69.93 77 LYS H N 1
ATOM 11208 C CA . LYS F 2 76 ? 138.334 89.039 129.660 1.00 69.93 77 LYS H CA 1
ATOM 11209 C C . LYS F 2 76 ? 136.961 89.572 129.240 1.00 69.93 77 LYS H C 1
ATOM 11210 O O . LYS F 2 76 ? 135.913 88.995 129.530 1.00 69.93 77 LYS H O 1
ATOM 11216 N N . ARG F 2 77 ? 136.987 90.703 128.540 1.00 63.44 78 ARG H N 1
ATOM 11217 C CA . ARG F 2 77 ? 135.762 91.337 128.074 1.00 63.44 78 ARG H CA 1
ATOM 11218 C C . ARG F 2 77 ? 135.211 90.610 126.855 1.00 63.44 78 ARG H C 1
ATOM 11219 O O . ARG F 2 77 ? 135.965 90.138 125.999 1.00 63.44 78 ARG H O 1
ATOM 11227 N N . GLU F 2 78 ? 133.885 90.522 126.782 1.00 54.48 79 GLU H N 1
ATOM 11228 C CA . GLU F 2 78 ? 133.199 89.893 125.665 1.00 54.48 79 GLU H CA 1
ATOM 11229 C C . GLU F 2 78 ? 132.096 90.811 125.162 1.00 54.48 79 GLU H C 1
ATOM 11230 O O . GLU F 2 78 ? 131.477 91.548 125.935 1.00 54.48 79 GLU H O 1
ATOM 11236 N N . LYS F 2 79 ? 131.860 90.762 123.853 1.00 39.99 80 LYS H N 1
ATOM 11237 C CA . LYS F 2 79 ? 130.847 91.585 123.211 1.00 39.99 80 LYS H CA 1
ATOM 11238 C C . LYS F 2 79 ? 130.084 90.746 122.199 1.00 39.99 80 LYS H C 1
ATOM 11239 O O . LYS F 2 79 ? 130.682 89.965 121.453 1.00 39.99 80 LYS H O 1
ATOM 11245 N N . LEU F 2 80 ? 128.764 90.909 122.179 1.00 33.62 81 LEU H N 1
ATOM 11246 C CA . LEU F 2 80 ? 127.907 90.203 121.236 1.00 33.62 81 LEU H CA 1
ATOM 11247 C C . LEU F 2 80 ? 127.816 91.005 119.944 1.00 33.62 81 LEU H C 1
ATOM 11248 O O . LEU F 2 80 ? 127.416 92.174 119.960 1.00 33.62 81 LEU H O 1
ATOM 11253 N N . ILE F 2 81 ? 128.180 90.376 118.827 1.00 28.26 82 ILE H N 1
ATOM 11254 C CA . ILE F 2 81 ? 128.161 91.023 117.524 1.00 28.26 82 ILE H CA 1
ATOM 11255 C C . ILE F 2 81 ? 127.363 90.163 116.556 1.00 28.26 82 ILE H C 1
ATOM 11256 O O . ILE F 2 81 ? 127.209 88.953 116.740 1.00 28.26 82 ILE H O 1
ATOM 11261 N N . LEU F 2 82 ? 126.848 90.810 115.514 1.00 22.85 83 LEU H N 1
ATOM 11262 C CA . LEU F 2 82 ? 126.089 90.148 114.457 1.00 22.85 83 LEU H CA 1
ATOM 11263 C C . LEU F 2 82 ? 126.745 90.494 113.128 1.00 22.85 83 LEU H C 1
ATOM 11264 O O . LEU F 2 82 ? 126.719 91.654 112.702 1.00 22.85 83 LEU H O 1
ATOM 11269 N N . ILE F 2 83 ? 127.327 89.494 112.474 1.00 22.98 84 ILE H N 1
ATOM 11270 C CA . ILE F 2 83 ? 128.105 89.691 111.257 1.00 22.98 84 ILE H CA 1
ATOM 11271 C C . ILE F 2 83 ? 127.221 89.417 110.050 1.00 22.98 84 ILE H C 1
ATOM 11272 O O . ILE F 2 83 ? 126.569 88.369 109.971 1.00 22.98 84 ILE H O 1
ATOM 11277 N N . GLN F 2 84 ? 127.197 90.360 109.112 1.00 25.61 85 GLN H N 1
ATOM 11278 C CA . GLN F 2 84 ? 126.499 90.211 107.841 1.00 25.61 85 GLN H CA 1
ATOM 11279 C C . GLN F 2 84 ? 127.549 89.983 106.760 1.00 25.61 85 GLN H C 1
ATOM 11280 O O . GLN F 2 84 ? 128.247 90.920 106.359 1.00 25.61 85 GLN H O 1
ATOM 11286 N N . TRP F 2 85 ? 127.661 88.743 106.294 1.00 32.24 86 TRP H N 1
ATOM 11287 C CA . TRP F 2 85 ? 128.680 88.348 105.327 1.00 32.24 86 TRP H CA 1
ATOM 11288 C C . TRP F 2 85 ? 128.020 88.140 103.970 1.00 32.24 86 TRP H C 1
ATOM 11289 O O . TRP F 2 85 ? 127.335 87.136 103.754 1.00 32.24 86 TRP H O 1
ATOM 11300 N N . ILE F 2 86 ? 128.221 89.093 103.064 1.00 28.93 87 ILE H N 1
ATOM 11301 C CA . ILE F 2 86 ? 127.740 88.984 101.689 1.00 28.93 87 ILE H CA 1
ATOM 11302 C C . ILE F 2 86 ? 128.910 89.242 100.747 1.00 28.93 87 ILE H C 1
ATOM 11303 O O . ILE F 2 86 ? 129.225 90.405 100.459 1.00 28.93 87 ILE H O 1
ATOM 11308 N N . PRO F 2 87 ? 129.588 88.205 100.261 1.00 36.56 88 PRO H N 1
ATOM 11309 C CA . PRO F 2 87 ? 130.730 88.427 99.370 1.00 36.56 88 PRO H CA 1
ATOM 11310 C C . PRO F 2 87 ? 130.300 89.024 98.040 1.00 36.56 88 PRO H C 1
ATOM 11311 O O . PRO F 2 87 ? 129.186 88.801 97.561 1.00 36.56 88 PRO H O 1
ATOM 11315 N N . ASP F 2 88 ? 131.208 89.799 97.442 1.00 42.28 89 ASP H N 1
ATOM 11316 C CA . ASP F 2 88 ? 130.925 90.422 96.154 1.00 42.28 89 ASP H CA 1
ATOM 11317 C C . ASP F 2 88 ? 130.861 89.411 95.017 1.00 42.28 89 ASP H C 1
ATOM 11318 O O . ASP F 2 88 ? 130.316 89.727 93.955 1.00 42.28 89 ASP H O 1
ATOM 11323 N N . THR F 2 89 ? 131.398 88.210 95.213 1.00 47.61 90 THR H N 1
ATOM 11324 C CA . THR F 2 89 ? 131.417 87.186 94.178 1.00 47.61 90 THR H CA 1
ATOM 11325 C C . THR F 2 89 ? 130.139 86.360 94.134 1.00 47.61 90 THR H C 1
ATOM 11326 O O . THR F 2 89 ? 130.025 85.468 93.288 1.00 47.61 90 THR H O 1
ATOM 11330 N N . ALA F 2 90 ? 129.182 86.631 95.017 1.00 45.19 91 ALA H N 1
ATOM 11331 C CA . ALA F 2 90 ? 127.941 85.876 95.040 1.00 45.19 91 ALA H CA 1
ATOM 11332 C C . ALA F 2 90 ? 127.064 86.248 93.844 1.00 45.19 91 ALA H C 1
ATOM 11333 O O . ALA F 2 90 ? 127.307 87.228 93.135 1.00 45.19 91 ALA H O 1
ATOM 11335 N N . ARG F 2 91 ? 126.032 85.438 93.623 1.00 46.26 92 ARG H N 1
ATOM 11336 C CA . ARG F 2 91 ? 125.116 85.680 92.522 1.00 46.26 92 ARG H CA 1
ATOM 11337 C C . ARG F 2 91 ? 124.323 86.964 92.763 1.00 46.26 92 ARG H C 1
ATOM 11338 O O . ARG F 2 91 ? 124.059 87.335 93.909 1.00 46.26 92 ARG H O 1
ATOM 11346 N N . PRO F 2 92 ? 123.943 87.669 91.693 1.00 41.34 93 PRO H N 1
ATOM 11347 C CA . PRO F 2 92 ? 123.150 88.896 91.872 1.00 41.34 93 PRO H CA 1
ATOM 11348 C C . PRO F 2 92 ? 121.832 88.668 92.587 1.00 41.34 93 PRO H C 1
ATOM 11349 O O . PRO F 2 92 ? 121.386 89.545 93.338 1.00 41.34 93 PRO H O 1
ATOM 11353 N N . ARG F 2 93 ? 121.188 87.520 92.373 1.00 35.38 94 ARG H N 1
ATOM 11354 C CA . ARG F 2 93 ? 119.938 87.235 93.070 1.00 35.38 94 ARG H CA 1
ATOM 11355 C C . ARG F 2 93 ? 120.172 87.018 94.560 1.00 35.38 94 ARG H C 1
ATOM 11356 O O . ARG F 2 93 ? 119.362 87.447 95.390 1.00 35.38 94 ARG H O 1
ATOM 11364 N N . GLU F 2 94 ? 121.270 86.349 94.918 1.00 35.02 95 GLU H N 1
ATOM 11365 C CA . GLU F 2 94 ? 121.546 86.077 96.325 1.00 35.02 95 GLU H CA 1
ATOM 11366 C C . GLU F 2 94 ? 121.871 87.354 97.089 1.00 35.02 95 GLU H C 1
ATOM 11367 O O . GLU F 2 94 ? 121.430 87.528 98.230 1.00 35.02 95 GLU H O 1
ATOM 11373 N N . LYS F 2 95 ? 122.646 88.256 96.481 1.00 28.92 96 LYS H N 1
ATOM 11374 C CA . LYS F 2 95 ? 123.009 89.494 97.164 1.00 28.92 96 LYS H CA 1
ATOM 11375 C C . LYS F 2 95 ? 121.785 90.359 97.433 1.00 28.92 96 LYS H C 1
ATOM 11376 O O . LYS F 2 95 ? 121.663 90.956 98.509 1.00 28.92 96 LYS H O 1
ATOM 11382 N N . MET F 2 96 ? 120.873 90.447 96.465 1.00 23.81 97 MET H N 1
ATOM 11383 C CA . MET F 2 96 ? 119.659 91.232 96.665 1.00 23.81 97 MET H CA 1
ATOM 11384 C C . MET F 2 96 ? 118.777 90.624 97.748 1.00 23.81 97 MET H C 1
ATOM 11385 O O . MET F 2 96 ? 118.201 91.350 98.566 1.00 23.81 97 MET H O 1
ATOM 11390 N N . MET F 2 97 ? 118.656 89.295 97.767 1.00 26.83 98 MET H N 1
ATOM 11391 C CA . MET F 2 97 ? 117.751 88.645 98.710 1.00 26.83 98 MET H CA 1
ATOM 11392 C C . MET F 2 97 ? 118.246 88.774 100.146 1.00 26.83 98 MET H C 1
ATOM 11393 O O . MET F 2 97 ? 117.453 89.032 101.059 1.00 26.83 98 MET H O 1
ATOM 11398 N N . TYR F 2 98 ? 119.549 88.594 100.368 1.00 27.95 99 TYR H N 1
ATOM 11399 C CA . TYR F 2 98 ? 120.079 88.655 101.727 1.00 27.95 99 TYR H CA 1
ATOM 11400 C C . TYR F 2 98 ? 120.102 90.082 102.259 1.00 27.95 99 TYR H C 1
ATOM 11401 O O . TYR F 2 98 ? 119.830 90.311 103.443 1.00 27.95 99 TYR H O 1
ATOM 11410 N N . SER F 2 99 ? 120.433 91.054 101.405 1.00 21.64 100 SER H N 1
ATOM 11411 C CA . SER F 2 99 ? 120.521 92.439 101.858 1.00 21.64 100 SER H CA 1
ATOM 11412 C C . SER F 2 99 ? 119.164 92.972 102.299 1.00 21.64 100 SER H C 1
ATOM 11413 O O . SER F 2 99 ? 119.061 93.656 103.323 1.00 21.64 100 SER H O 1
ATOM 11416 N N . ALA F 2 100 ? 118.112 92.672 101.539 1.00 21.48 101 ALA H N 1
ATOM 11417 C CA . ALA F 2 100 ? 116.779 93.158 101.867 1.00 21.48 101 ALA H CA 1
ATOM 11418 C C . ALA F 2 100 ? 116.143 92.415 103.034 1.00 21.48 101 ALA H C 1
ATOM 11419 O O . ALA F 2 100 ? 115.132 92.884 103.565 1.00 21.48 101 ALA H O 1
ATOM 11421 N N . SER F 2 101 ? 116.704 91.280 103.443 1.00 24.58 102 SER H N 1
ATOM 11422 C CA . SER F 2 101 ? 116.162 90.480 104.533 1.00 24.58 102 SER H CA 1
ATOM 11423 C C . SER F 2 101 ? 116.843 90.749 105.867 1.00 24.58 102 SER H C 1
ATOM 11424 O O . SER F 2 101 ? 116.542 90.065 106.850 1.00 24.58 102 SER H O 1
ATOM 11427 N N . ARG F 2 102 ? 117.754 91.722 105.925 1.00 24.38 103 ARG H N 1
ATOM 11428 C CA . ARG F 2 102 ? 118.469 92.004 107.165 1.00 24.38 103 ARG H CA 1
ATOM 11429 C C . ARG F 2 102 ? 117.545 92.564 108.240 1.00 24.38 103 ARG H C 1
ATOM 11430 O O . ARG F 2 102 ? 117.806 92.386 109.435 1.00 24.38 103 ARG H O 1
ATOM 11438 N N . ASP F 2 103 ? 116.459 93.229 107.841 1.00 27.12 104 ASP H N 1
ATOM 11439 C CA . ASP F 2 103 ? 115.564 93.854 108.808 1.00 27.12 104 ASP H CA 1
ATOM 11440 C C . ASP F 2 103 ? 114.829 92.838 109.674 1.00 27.12 104 ASP H C 1
ATOM 11441 O O . ASP F 2 103 ? 114.355 93.197 110.757 1.00 27.12 104 ASP H O 1
ATOM 11446 N N . ALA F 2 104 ? 114.720 91.586 109.225 1.00 27.66 105 ALA H N 1
ATOM 11447 C CA . ALA F 2 104 ? 113.981 90.587 109.992 1.00 27.66 105 ALA H CA 1
ATOM 11448 C C . ALA F 2 104 ? 114.651 90.303 111.330 1.00 27.66 105 ALA H C 1
ATOM 11449 O O . ALA F 2 104 ? 113.971 90.124 112.347 1.00 27.66 105 ALA H O 1
ATOM 11451 N N . LEU F 2 105 ? 115.983 90.256 111.351 1.00 28.50 106 LEU H N 1
ATOM 11452 C CA . LEU F 2 105 ? 116.709 89.951 112.578 1.00 28.50 106 LEU H CA 1
ATOM 11453 C C . LEU F 2 105 ? 116.688 91.092 113.586 1.00 28.50 106 LEU H C 1
ATOM 11454 O O . LEU F 2 105 ? 117.094 90.883 114.733 1.00 28.50 106 LEU H O 1
ATOM 11459 N N . SER F 2 106 ? 116.229 92.283 113.195 1.00 32.14 107 SER H N 1
ATOM 11460 C CA . SER F 2 106 ? 116.273 93.426 114.102 1.00 32.14 107 SER H CA 1
ATOM 11461 C C . SER F 2 106 ? 115.351 93.242 115.300 1.00 32.14 107 SER H C 1
ATOM 11462 O O . SER F 2 106 ? 115.626 93.781 116.378 1.00 32.14 107 SER H O 1
ATOM 11465 N N . SER F 2 107 ? 114.259 92.495 115.139 1.00 36.95 108 SER H N 1
ATOM 11466 C CA . SER F 2 107 ? 113.308 92.315 116.228 1.00 36.95 108 SER H CA 1
ATOM 11467 C C . SER F 2 107 ? 113.813 91.366 117.307 1.00 36.95 108 SER H C 1
ATOM 11468 O O . SER F 2 107 ? 113.293 91.394 118.427 1.00 36.95 108 SER H O 1
ATOM 11471 N N . VAL F 2 108 ? 114.807 90.535 117.003 1.00 37.44 109 VAL H N 1
ATOM 11472 C CA . VAL F 2 108 ? 115.306 89.546 117.951 1.00 37.44 109 VAL H CA 1
ATOM 11473 C C . VAL F 2 108 ? 116.761 89.770 118.332 1.00 37.44 109 VAL H C 1
ATOM 11474 O O . VAL F 2 108 ? 117.219 89.191 119.328 1.00 37.44 109 VAL H O 1
ATOM 11478 N N . SER F 2 109 ? 117.502 90.596 117.596 1.00 35.98 110 SER H N 1
ATOM 11479 C CA . SER F 2 109 ? 118.927 90.810 117.842 1.00 35.98 110 SER H CA 1
ATOM 11480 C C . SER F 2 109 ? 119.192 92.098 118.609 1.00 35.98 110 SER H C 1
ATOM 11481 O O . SER F 2 109 ? 120.187 92.782 118.357 1.00 35.98 110 SER H O 1
ATOM 11484 N N . GLU F 2 110 ? 118.313 92.460 119.540 1.00 46.30 111 GLU H N 1
ATOM 11485 C CA . GLU F 2 110 ? 118.543 93.642 120.359 1.00 46.30 111 GLU H CA 1
ATOM 11486 C C . GLU F 2 110 ? 119.773 93.441 121.237 1.00 46.30 111 GLU H C 1
ATOM 11487 O O . GLU F 2 110 ? 119.950 92.382 121.846 1.00 46.30 111 GLU H O 1
ATOM 11493 N N . GLY F 2 111 ? 120.630 94.459 121.292 1.00 36.28 112 GLY H N 1
ATOM 11494 C CA . GLY F 2 111 ? 121.867 94.389 122.031 1.00 36.28 112 GLY H CA 1
ATOM 11495 C C . GLY F 2 111 ? 123.066 93.939 121.224 1.00 36.28 112 GLY H C 1
ATOM 11496 O O . GLY F 2 111 ? 124.203 94.165 121.653 1.00 36.28 112 GLY H O 1
ATOM 11497 N N . TYR F 2 112 ? 122.847 93.310 120.072 1.00 32.43 113 TYR H N 1
ATOM 11498 C CA . TYR F 2 112 ? 123.943 92.884 119.215 1.00 32.43 113 TYR H CA 1
ATOM 11499 C C . TYR F 2 112 ? 124.454 94.054 118.387 1.00 32.43 113 TYR H C 1
ATOM 11500 O O . TYR F 2 112 ? 123.673 94.865 117.883 1.00 32.43 113 TYR H O 1
ATOM 11509 N N . LEU F 2 113 ? 125.774 94.137 118.247 1.00 28.67 114 LEU H N 1
ATOM 11510 C CA . LEU F 2 113 ? 126.386 95.190 117.451 1.00 28.67 114 LEU H CA 1
ATOM 11511 C C . LEU F 2 113 ? 126.418 94.768 115.989 1.00 28.67 114 LEU H C 1
ATOM 11512 O O . LEU F 2 113 ? 127.080 93.775 115.659 1.00 28.67 114 LEU H O 1
ATOM 11517 N N . PRO F 2 114 ? 125.733 95.475 115.089 1.00 24.07 115 PRO H N 1
ATOM 11518 C CA . PRO F 2 114 ? 125.739 95.078 113.674 1.00 24.07 115 PRO H CA 1
ATOM 11519 C C . PRO F 2 114 ? 127.067 95.422 113.014 1.00 24.07 115 PRO H C 1
ATOM 11520 O O . PRO F 2 114 ? 127.568 96.542 113.139 1.00 24.07 115 PRO H O 1
ATOM 11524 N N . ILE F 2 115 ? 127.636 94.448 112.308 1.00 24.66 116 ILE H N 1
ATOM 11525 C CA . ILE F 2 115 ? 128.890 94.618 111.585 1.00 24.66 116 ILE H CA 1
ATOM 11526 C C . ILE F 2 115 ? 128.684 94.146 110.154 1.00 24.66 116 ILE H C 1
ATOM 11527 O O . ILE F 2 115 ? 128.195 93.034 109.928 1.00 24.66 116 ILE H O 1
ATOM 11532 N N . GLN F 2 116 ? 129.056 94.987 109.194 1.00 23.88 117 GLN H N 1
ATOM 11533 C CA . GLN F 2 116 ? 128.902 94.694 107.777 1.00 23.88 117 GLN H CA 1
ATOM 11534 C C . GLN F 2 116 ? 130.265 94.400 107.168 1.00 23.88 117 GLN H C 1
ATOM 11535 O O . GLN F 2 116 ? 131.208 95.179 107.343 1.00 23.88 117 GLN H O 1
ATOM 11541 N N . ALA F 2 117 ? 130.365 93.280 106.456 1.00 26.18 118 ALA H N 1
ATOM 11542 C CA . ALA F 2 117 ? 131.606 92.885 105.804 1.00 26.18 118 ALA H CA 1
ATOM 11543 C C . ALA F 2 117 ? 131.294 92.327 104.426 1.00 26.18 118 ALA H C 1
ATOM 11544 O O . ALA F 2 117 ? 130.366 91.528 104.273 1.00 26.18 118 ALA H O 1
ATOM 11546 N N . ASN F 2 118 ? 132.070 92.750 103.428 1.00 29.69 119 ASN H N 1
ATOM 11547 C CA . ASN F 2 118 ? 131.905 92.285 102.059 1.00 29.69 119 ASN H CA 1
ATOM 11548 C C . ASN F 2 118 ? 133.169 91.664 101.483 1.00 29.69 119 ASN H C 1
ATOM 11549 O O . ASN F 2 118 ? 133.149 91.214 100.332 1.00 29.69 119 ASN H O 1
ATOM 11554 N N . ASP F 2 119 ? 134.261 91.628 102.241 1.00 41.74 120 ASP H N 1
ATOM 11555 C CA . ASP F 2 119 ? 135.509 91.044 101.772 1.00 41.74 120 ASP H CA 1
ATOM 11556 C C . ASP F 2 119 ? 136.303 90.560 102.977 1.00 41.74 120 ASP H C 1
ATOM 11557 O O . ASP F 2 119 ? 136.009 90.909 104.123 1.00 41.74 120 ASP H O 1
ATOM 11562 N N . GLU F 2 120 ? 137.320 89.739 102.701 1.00 48.79 121 GLU H N 1
ATOM 11563 C CA . GLU F 2 120 ? 138.109 89.140 103.772 1.00 48.79 121 GLU H CA 1
ATOM 11564 C C . GLU F 2 120 ? 138.852 90.176 104.604 1.00 48.79 121 GLU H C 1
ATOM 11565 O O . GLU F 2 120 ? 139.165 89.907 105.769 1.00 48.79 121 GLU H O 1
ATOM 11571 N N . SER F 2 121 ? 139.148 91.350 104.040 1.00 47.70 122 SER H N 1
ATOM 11572 C CA . SER F 2 121 ? 139.815 92.388 104.816 1.00 47.70 122 SER H CA 1
ATOM 11573 C C . SER F 2 121 ? 138.901 92.994 105.872 1.00 47.70 122 SER H C 1
ATOM 11574 O O . SER F 2 121 ? 139.397 93.549 106.858 1.00 47.70 122 SER H O 1
ATOM 11577 N N . GLY F 2 122 ? 137.583 92.901 105.691 1.00 49.89 123 GLY H N 1
ATOM 11578 C CA . GLY F 2 122 ? 136.647 93.403 106.679 1.00 49.89 123 GLY H CA 1
ATOM 11579 C C . GLY F 2 122 ? 136.396 92.481 107.851 1.00 49.89 123 GLY H C 1
ATOM 11580 O O . GLY F 2 122 ? 135.714 92.878 108.799 1.00 49.89 123 GLY H O 1
ATOM 11581 N N . LEU F 2 123 ? 136.931 91.262 107.807 1.00 53.24 124 LEU H N 1
ATOM 11582 C CA . LEU F 2 123 ? 136.801 90.302 108.893 1.00 53.24 124 LEU H CA 1
ATOM 11583 C C . LEU F 2 123 ? 137.996 90.323 109.836 1.00 53.24 124 LEU H C 1
ATOM 11584 O O . LEU F 2 123 ? 138.094 89.462 110.715 1.00 53.24 124 LEU H O 1
ATOM 11589 N N . ASP F 2 124 ? 138.909 91.276 109.664 1.00 61.87 125 ASP H N 1
ATOM 11590 C CA . ASP F 2 124 ? 140.084 91.356 110.519 1.00 61.87 125 ASP H CA 1
ATOM 11591 C C . ASP F 2 124 ? 139.680 91.633 111.963 1.00 61.87 125 ASP H C 1
ATOM 11592 O O . ASP F 2 124 ? 138.710 92.345 112.237 1.00 61.87 125 ASP H O 1
ATOM 11597 N N . ALA F 2 125 ? 140.440 91.051 112.893 1.00 61.31 126 ALA H N 1
ATOM 11598 C CA . ALA F 2 125 ? 140.159 91.247 114.311 1.00 61.31 126 ALA H CA 1
ATOM 11599 C C . ALA F 2 125 ? 140.325 92.707 114.713 1.00 61.31 126 ALA H C 1
ATOM 11600 O O . ALA F 2 125 ? 139.529 93.236 115.496 1.00 61.31 126 ALA H O 1
ATOM 11602 N N . GLU F 2 126 ? 141.356 93.374 114.186 1.00 64.05 127 GLU H N 1
ATOM 11603 C CA . GLU F 2 126 ? 141.579 94.777 114.523 1.00 64.05 127 GLU H CA 1
ATOM 11604 C C . GLU F 2 126 ? 140.415 95.648 114.068 1.00 64.05 127 GLU H C 1
ATOM 11605 O O . GLU F 2 126 ? 140.053 96.617 114.746 1.00 64.05 127 GLU H O 1
ATOM 11611 N N . GLU F 2 127 ? 139.823 95.325 112.916 1.00 61.27 128 GLU H N 1
ATOM 11612 C CA . GLU F 2 127 ? 138.652 96.064 112.456 1.00 61.27 128 GLU H CA 1
ATOM 11613 C C . GLU F 2 127 ? 137.487 95.909 113.426 1.00 61.27 128 GLU H C 1
ATOM 11614 O O . GLU F 2 127 ? 136.790 96.883 113.732 1.00 61.27 128 GLU H O 1
ATOM 11620 N N . ILE F 2 128 ? 137.263 94.691 113.920 1.00 54.05 129 ILE H N 1
ATOM 11621 C CA . ILE F 2 128 ? 136.161 94.456 114.847 1.00 54.05 129 ILE H CA 1
ATOM 11622 C C . ILE F 2 128 ? 136.446 95.103 116.196 1.00 54.05 129 ILE H C 1
ATOM 11623 O O . ILE F 2 128 ? 135.550 95.680 116.824 1.00 54.05 129 ILE H O 1
ATOM 11628 N N . ILE F 2 129 ? 137.693 95.017 116.665 1.00 57.14 130 ILE H N 1
ATOM 11629 C CA . ILE F 2 129 ? 138.045 95.590 117.962 1.00 57.14 130 ILE H CA 1
ATOM 11630 C C . ILE F 2 129 ? 137.863 97.102 117.949 1.00 57.14 130 ILE H C 1
ATOM 11631 O O . ILE F 2 129 ? 137.410 97.698 118.934 1.00 57.14 130 ILE H O 1
ATOM 11636 N N . ARG F 2 130 ? 138.211 97.749 116.835 1.00 57.26 131 ARG H N 1
ATOM 11637 C CA . ARG F 2 130 ? 138.052 99.197 116.748 1.00 57.26 131 ARG H CA 1
ATOM 11638 C C . ARG F 2 130 ? 136.585 99.602 116.822 1.00 57.26 131 ARG H C 1
ATOM 11639 O O . ARG F 2 130 ? 136.245 100.611 117.451 1.00 57.26 131 ARG H O 1
ATOM 11647 N N . LYS F 2 131 ? 135.701 98.831 116.185 1.00 49.25 132 LYS H N 1
ATOM 11648 C CA . LYS F 2 131 ? 134.292 99.210 116.138 1.00 49.25 132 LYS H CA 1
ATOM 11649 C C . LYS F 2 131 ? 133.608 99.011 117.486 1.00 49.25 132 LYS H C 1
ATOM 11650 O O . LYS F 2 131 ? 132.764 99.823 117.882 1.00 49.25 132 LYS H O 1
ATOM 11656 N N . VAL F 2 132 ? 133.946 97.936 118.201 1.00 53.47 133 VAL H N 1
ATOM 11657 C CA . VAL F 2 132 ? 133.281 97.659 119.472 1.00 53.47 133 VAL H CA 1
ATOM 11658 C C . VAL F 2 132 ? 133.662 98.700 120.520 1.00 53.47 133 VAL H C 1
ATOM 11659 O O . VAL F 2 132 ? 132.839 99.079 121.362 1.00 53.47 133 VAL H O 1
ATOM 11663 N N . ARG F 2 133 ? 134.908 99.178 120.490 1.00 57.63 134 ARG H N 1
ATOM 11664 C CA . ARG F 2 133 ? 135.349 100.172 121.462 1.00 57.63 134 ARG H CA 1
ATOM 11665 C C . ARG F 2 133 ? 134.757 101.549 121.198 1.00 57.63 134 ARG H C 1
ATOM 11666 O O . ARG F 2 133 ? 134.687 102.365 122.123 1.00 57.63 134 ARG H O 1
ATOM 11674 N N . LEU F 2 134 ? 134.341 101.828 119.962 1.00 53.48 135 LEU H N 1
ATOM 11675 C CA . LEU F 2 134 ? 133.813 103.148 119.635 1.00 53.48 135 LEU H CA 1
ATOM 11676 C C . LEU F 2 134 ? 132.514 103.432 120.380 1.00 53.48 135 LEU H C 1
ATOM 11677 O O . LEU F 2 134 ? 132.298 104.552 120.857 1.00 53.48 135 LEU H O 1
ATOM 11682 N N . HIS F 2 135 ? 131.640 102.436 120.491 1.00 56.10 136 HIS H N 1
ATOM 11683 C CA . HIS F 2 135 ? 130.320 102.622 121.079 1.00 56.10 136 HIS H CA 1
ATOM 11684 C C . HIS F 2 135 ? 130.305 102.461 122.593 1.00 56.10 136 HIS H C 1
ATOM 11685 O O . HIS F 2 135 ? 129.249 102.645 123.207 1.00 56.10 136 HIS H O 1
ATOM 11692 N N . ARG F 2 136 ? 131.435 102.127 123.210 1.00 55.69 137 ARG H N 1
ATOM 11693 C CA . ARG F 2 136 ? 131.519 101.971 124.656 1.00 55.69 137 ARG H CA 1
ATOM 11694 C C . ARG F 2 136 ? 132.059 103.257 125.268 1.00 55.69 137 ARG H C 1
ATOM 11695 O O . ARG F 2 136 ? 133.156 103.705 124.914 1.00 55.69 137 ARG H O 1
ATOM 11703 N N . SER F 2 137 ? 131.285 103.848 126.180 1.00 56.76 138 SER H N 1
ATOM 11704 C CA . SER F 2 137 ? 131.731 105.060 126.858 1.00 56.76 138 SER H CA 1
ATOM 11705 C C . SER F 2 137 ? 132.952 104.790 127.728 1.00 56.76 138 SER H C 1
ATOM 11706 O O . SER F 2 137 ? 133.892 105.593 127.756 1.00 56.76 138 SER H O 1
ATOM 11709 N N . VAL F 2 138 ? 132.959 103.667 128.439 1.00 50.35 139 VAL H N 1
ATOM 11710 C CA . VAL F 2 138 ? 134.079 103.309 129.299 1.00 50.35 139 VAL H CA 1
ATOM 11711 C C . VAL F 2 138 ? 135.261 102.833 128.463 1.00 50.35 139 VAL H C 1
ATOM 11712 O O . VAL F 2 138 ? 135.089 102.350 127.344 1.00 50.35 139 VAL H O 1
ATOM 11716 N N . SER G 1 7 ? 130.841 84.025 141.056 1.00 30.26 6 SER E N 1
ATOM 11717 C CA . SER G 1 7 ? 130.220 83.630 142.314 1.00 30.26 6 SER E CA 1
ATOM 11718 C C . SER G 1 7 ? 129.055 84.548 142.660 1.00 30.26 6 SER E C 1
ATOM 11719 O O . SER G 1 7 ? 127.915 84.296 142.269 1.00 30.26 6 SER E O 1
ATOM 11722 N N . SER G 1 8 ? 129.349 85.613 143.397 1.00 26.01 7 SER E N 1
ATOM 11723 C CA . SER G 1 8 ? 128.354 86.598 143.788 1.00 26.01 7 SER E CA 1
ATOM 11724 C C . SER G 1 8 ? 128.406 87.802 142.854 1.00 26.01 7 SER E C 1
ATOM 11725 O O . SER G 1 8 ? 129.309 87.944 142.027 1.00 26.01 7 SER E O 1
ATOM 11728 N N . ILE G 1 9 ? 127.417 88.678 142.998 1.00 23.73 8 ILE E N 1
ATOM 11729 C CA . ILE G 1 9 ? 127.274 89.859 142.155 1.00 23.73 8 ILE E CA 1
ATOM 11730 C C . ILE G 1 9 ? 127.442 91.096 143.024 1.00 23.73 8 ILE E C 1
ATOM 11731 O O . ILE G 1 9 ? 126.788 91.223 144.065 1.00 23.73 8 ILE E O 1
ATOM 11736 N N . VAL G 1 10 ? 128.318 92.001 142.598 1.00 20.19 9 VAL E N 1
ATOM 11737 C CA . VAL G 1 10 ? 128.557 93.264 143.286 1.00 20.19 9 VAL E CA 1
ATOM 11738 C C . VAL G 1 10 ? 128.151 94.387 142.343 1.00 20.19 9 VAL E C 1
ATOM 11739 O O . VAL G 1 10 ? 128.695 94.503 141.238 1.00 20.19 9 VAL E O 1
ATOM 11743 N N . CYS G 1 11 ? 127.204 95.214 142.778 1.00 22.80 10 CYS E N 1
ATOM 11744 C CA . CYS G 1 11 ? 126.662 96.290 141.961 1.00 22.80 10 CYS E CA 1
ATOM 11745 C C . CYS G 1 11 ? 126.793 97.612 142.701 1.00 22.80 10 CYS E C 1
ATOM 11746 O O . CYS G 1 11 ? 126.432 97.708 143.878 1.00 22.80 10 CYS E O 1
ATOM 11749 N N . ASP G 1 12 ? 127.308 98.625 142.009 1.00 23.00 11 ASP E N 1
ATOM 11750 C CA . ASP G 1 12 ? 127.461 99.974 142.550 1.00 23.00 11 ASP E CA 1
ATOM 11751 C C . ASP G 1 12 ? 126.658 100.915 141.657 1.00 23.00 11 ASP E C 1
ATOM 11752 O O . ASP G 1 12 ? 127.093 101.253 140.552 1.00 23.00 11 ASP E O 1
ATOM 11757 N N . ASN G 1 13 ? 125.485 101.334 142.138 1.00 25.80 12 ASN E N 1
ATOM 11758 C CA . ASN G 1 13 ? 124.585 102.136 141.313 1.00 25.80 12 ASN E CA 1
ATOM 11759 C C . ASN G 1 13 ? 125.205 103.479 140.947 1.00 25.80 12 ASN E C 1
ATOM 11760 O O . ASN G 1 13 ? 125.120 103.916 139.794 1.00 25.80 12 ASN E O 1
ATOM 11765 N N . GLY G 1 14 ? 125.826 104.150 141.913 1.00 27.25 13 GLY E N 1
ATOM 11766 C CA . GLY G 1 14 ? 126.401 105.447 141.629 1.00 27.25 13 GLY E CA 1
ATOM 11767 C C . GLY G 1 14 ? 125.330 106.484 141.321 1.00 27.25 13 GLY E C 1
ATOM 11768 O O . GLY G 1 14 ? 124.159 106.347 141.682 1.00 27.25 13 GLY E O 1
ATOM 11769 N N . SER G 1 15 ? 125.756 107.539 140.636 1.00 26.08 14 SER E N 1
ATOM 11770 C CA . SER G 1 15 ? 124.859 108.607 140.213 1.00 26.08 14 SER E CA 1
ATOM 11771 C C . SER G 1 15 ? 124.845 108.812 138.708 1.00 26.08 14 SER E C 1
ATOM 11772 O O . SER G 1 15 ? 123.791 109.109 138.142 1.00 26.08 14 SER E O 1
ATOM 11775 N N . GLY G 1 16 ? 125.988 108.669 138.045 1.00 22.73 15 GLY E N 1
ATOM 11776 C CA . GLY G 1 16 ? 126.045 108.814 136.605 1.00 22.73 15 GLY E CA 1
ATOM 11777 C C . GLY G 1 16 ? 126.243 107.507 135.868 1.00 22.73 15 GLY E C 1
ATOM 11778 O O . GLY G 1 16 ? 125.655 107.295 134.804 1.00 22.73 15 GLY E O 1
ATOM 11779 N N . MET G 1 17 ? 127.068 106.621 136.421 1.00 21.73 16 MET E N 1
ATOM 11780 C CA . MET G 1 17 ? 127.399 105.358 135.782 1.00 21.73 16 MET E CA 1
ATOM 11781 C C . MET G 1 17 ? 127.195 104.214 136.766 1.00 21.73 16 MET E C 1
ATOM 11782 O O . MET G 1 17 ? 127.259 104.396 137.984 1.00 21.73 16 MET E O 1
ATOM 11787 N N . VAL G 1 18 ? 126.953 103.026 136.219 1.00 17.65 17 VAL E N 1
ATOM 11788 C CA . VAL G 1 18 ? 126.689 101.824 137.001 1.00 17.65 17 VAL E CA 1
ATOM 11789 C C . VAL G 1 18 ? 127.866 100.874 136.842 1.00 17.65 17 VAL E C 1
ATOM 11790 O O . VAL G 1 18 ? 128.281 100.574 135.717 1.00 17.65 17 VAL E O 1
ATOM 11794 N N . LYS G 1 19 ? 128.399 100.402 137.964 1.00 18.14 18 LYS E N 1
ATOM 11795 C CA . LYS G 1 19 ? 129.485 99.432 137.982 1.00 18.14 18 LYS E CA 1
ATOM 11796 C C . LYS G 1 19 ? 128.946 98.088 138.449 1.00 18.14 18 LYS E C 1
ATOM 11797 O O . LYS G 1 19 ? 128.286 98.008 139.490 1.00 18.14 18 LYS E O 1
ATOM 11803 N N . ALA G 1 20 ? 129.225 97.038 137.680 1.00 17.86 19 ALA E N 1
ATOM 11804 C CA . ALA G 1 20 ? 128.754 95.699 137.998 1.00 17.86 19 ALA E CA 1
ATOM 11805 C C . ALA G 1 20 ? 129.842 94.690 137.669 1.00 17.86 19 ALA E C 1
ATOM 11806 O O . ALA G 1 20 ? 130.729 94.945 136.851 1.00 17.86 19 ALA E O 1
ATOM 11808 N N . GLY G 1 21 ? 129.765 93.536 138.320 1.00 18.32 20 GLY E N 1
ATOM 11809 C CA . GLY G 1 21 ? 130.753 92.498 138.111 1.00 18.32 20 GLY E CA 1
ATOM 11810 C C . GLY G 1 21 ? 130.547 91.358 139.087 1.00 18.32 20 GLY E C 1
ATOM 11811 O O . GLY G 1 21 ? 129.518 91.268 139.759 1.00 18.32 20 GLY E O 1
ATOM 11812 N N . PHE G 1 22 ? 131.550 90.488 139.147 1.00 21.36 21 PHE E N 1
ATOM 11813 C CA . PHE G 1 22 ? 131.538 89.326 140.021 1.00 21.36 21 PHE E CA 1
ATOM 11814 C C . PHE G 1 22 ? 132.593 89.472 141.108 1.00 21.36 21 PHE E C 1
ATOM 11815 O O . PHE G 1 22 ? 133.667 90.039 140.884 1.00 21.36 21 PHE E O 1
ATOM 11823 N N . SER G 1 23 ? 132.273 88.955 142.293 1.00 23.40 22 SER E N 1
ATOM 11824 C CA . SER G 1 23 ? 133.176 89.070 143.429 1.00 23.40 22 SER E CA 1
ATOM 11825 C C . SER G 1 23 ? 134.470 88.310 143.170 1.00 23.40 22 SER E C 1
ATOM 11826 O O . SER G 1 23 ? 134.471 87.235 142.564 1.00 23.40 22 SER E O 1
ATOM 11829 N N . GLY G 1 24 ? 135.580 88.877 143.638 1.00 24.13 23 GLY E N 1
ATOM 11830 C CA . GLY G 1 24 ? 136.892 88.309 143.445 1.00 24.13 23 GLY E CA 1
ATOM 11831 C C . GLY G 1 24 ? 137.715 88.977 142.363 1.00 24.13 23 GLY E C 1
ATOM 11832 O O . GLY G 1 24 ? 138.935 88.780 142.324 1.00 24.13 23 GLY E O 1
ATOM 11833 N N . ASP G 1 25 ? 137.085 89.755 141.489 1.00 26.38 24 ASP E N 1
ATOM 11834 C CA . ASP G 1 25 ? 137.808 90.465 140.447 1.00 26.38 24 ASP E CA 1
ATOM 11835 C C . ASP G 1 25 ? 138.514 91.688 141.024 1.00 26.38 24 ASP E C 1
ATOM 11836 O O . ASP G 1 25 ? 138.158 92.203 142.087 1.00 26.38 24 ASP E O 1
ATOM 11841 N N . ASP G 1 26 ? 139.534 92.151 140.305 1.00 30.33 25 ASP E N 1
ATOM 11842 C CA . ASP G 1 26 ? 140.286 93.330 140.711 1.00 30.33 25 ASP E CA 1
ATOM 11843 C C . ASP G 1 26 ? 139.734 94.624 140.129 1.00 30.33 25 ASP E C 1
ATOM 11844 O O . ASP G 1 26 ? 140.205 95.702 140.508 1.00 30.33 25 ASP E O 1
ATOM 11849 N N . ALA G 1 27 ? 138.755 94.550 139.229 1.00 24.42 26 ALA E N 1
ATOM 11850 C CA . ALA G 1 27 ? 138.173 95.735 138.614 1.00 24.42 26 ALA E CA 1
ATOM 11851 C C . ALA G 1 27 ? 136.846 95.348 137.986 1.00 24.42 26 ALA E C 1
ATOM 11852 O O . ALA G 1 27 ? 136.696 94.213 137.520 1.00 24.42 26 ALA E O 1
ATOM 11854 N N . PRO G 1 28 ? 135.868 96.252 137.963 1.00 22.15 27 PRO E N 1
ATOM 11855 C CA . PRO G 1 28 ? 134.589 95.931 137.322 1.00 22.15 27 PRO E CA 1
ATOM 11856 C C . PRO G 1 28 ? 134.747 95.752 135.821 1.00 22.15 27 PRO E C 1
ATOM 11857 O O . PRO G 1 28 ? 135.600 96.371 135.182 1.00 22.15 27 PRO E O 1
ATOM 11861 N N . ARG G 1 29 ? 133.903 94.886 135.260 1.00 28.37 28 ARG E N 1
ATOM 11862 C CA . ARG G 1 29 ? 133.943 94.596 133.834 1.00 28.37 28 ARG E CA 1
ATOM 11863 C C . ARG G 1 29 ? 132.838 95.280 133.044 1.00 28.37 28 ARG E C 1
ATOM 11864 O O . ARG G 1 29 ? 132.948 95.379 131.818 1.00 28.37 28 ARG E O 1
ATOM 11872 N N . HIS G 1 30 ? 131.784 95.751 133.707 1.00 25.95 29 HIS E N 1
ATOM 11873 C CA . HIS G 1 30 ? 130.636 96.352 133.036 1.00 25.95 29 HIS E CA 1
ATOM 11874 C C . HIS G 1 30 ? 130.404 97.743 133.608 1.00 25.95 29 HIS E C 1
ATOM 11875 O O . HIS G 1 30 ? 130.020 97.883 134.773 1.00 25.95 29 HIS E O 1
ATOM 11882 N N . VAL G 1 31 ? 130.635 98.768 132.791 1.00 22.13 30 VAL E N 1
ATOM 11883 C CA . VAL G 1 31 ? 130.379 100.154 133.163 1.00 22.13 30 VAL E CA 1
ATOM 11884 C C . VAL G 1 31 ? 129.536 100.789 132.067 1.00 22.13 30 VAL E C 1
ATOM 11885 O O . VAL G 1 31 ? 129.915 100.758 130.891 1.00 22.13 30 VAL E O 1
ATOM 11889 N N . PHE G 1 32 ? 128.396 101.360 132.449 1.00 20.90 31 PHE E N 1
ATOM 11890 C CA . PHE G 1 32 ? 127.499 101.994 131.495 1.00 20.90 31 PHE E CA 1
ATOM 11891 C C . PHE G 1 32 ? 126.703 103.072 132.210 1.00 20.90 31 PHE E C 1
ATOM 11892 O O . PHE G 1 32 ? 126.390 102.923 133.397 1.00 20.90 31 PHE E O 1
ATOM 11900 N N . PRO G 1 33 ? 126.365 104.164 131.525 1.00 22.50 32 PRO E N 1
ATOM 11901 C CA . PRO G 1 33 ? 125.605 105.236 132.176 1.00 22.50 32 PRO E CA 1
ATOM 11902 C C . PRO G 1 33 ? 124.208 104.784 132.565 1.00 22.50 32 PRO E C 1
ATOM 11903 O O . PRO G 1 33 ? 123.610 103.910 131.933 1.00 22.50 32 PRO E O 1
ATOM 11907 N N . SER G 1 34 ? 123.688 105.398 133.628 1.00 23.46 33 SER E N 1
ATOM 11908 C CA . SER G 1 34 ? 122.362 105.077 134.150 1.00 23.46 33 SER E CA 1
ATOM 11909 C C . SER G 1 34 ? 121.375 106.128 133.651 1.00 23.46 33 SER E C 1
ATOM 11910 O O . SER G 1 34 ? 121.033 107.084 134.345 1.00 23.46 33 SER E O 1
ATOM 11913 N N . ILE G 1 35 ? 120.909 105.935 132.419 1.00 28.08 34 ILE E N 1
ATOM 11914 C CA . ILE G 1 35 ? 119.947 106.834 131.797 1.00 28.08 34 ILE E CA 1
ATOM 11915 C C . ILE G 1 35 ? 118.833 106.010 131.171 1.00 28.08 34 ILE E C 1
ATOM 11916 O O . ILE G 1 35 ? 119.018 104.839 130.824 1.00 28.08 34 ILE E O 1
ATOM 11921 N N . VAL G 1 36 ? 117.664 106.631 131.032 1.00 35.47 35 VAL E N 1
ATOM 11922 C CA . VAL G 1 36 ? 116.502 106.014 130.405 1.00 35.47 35 VAL E CA 1
ATOM 11923 C C . VAL G 1 36 ? 116.003 106.946 129.312 1.00 35.47 35 VAL E C 1
ATOM 11924 O O . VAL G 1 36 ? 115.785 108.137 129.559 1.00 35.47 35 VAL E O 1
ATOM 11928 N N . GLY G 1 37 ? 115.820 106.410 128.115 1.00 43.74 36 GLY E N 1
ATOM 11929 C CA . GLY G 1 37 ? 115.409 107.200 126.963 1.00 43.74 36 GLY E CA 1
ATOM 11930 C C . GLY G 1 37 ? 114.057 106.763 126.435 1.00 43.74 36 GLY E C 1
ATOM 11931 O O . GLY G 1 37 ? 113.735 105.573 126.442 1.00 43.74 36 GLY E O 1
ATOM 11932 N N . ARG G 1 38 ? 113.272 107.734 125.982 1.00 47.11 37 ARG E N 1
ATOM 11933 C CA . ARG G 1 38 ? 111.972 107.508 125.375 1.00 47.11 37 ARG E CA 1
ATOM 11934 C C . ARG G 1 38 ? 111.861 108.322 124.095 1.00 47.11 37 ARG E C 1
ATOM 11935 O O . ARG G 1 38 ? 112.521 109.356 123.957 1.00 47.11 37 ARG E O 1
ATOM 11943 N N . PRO G 1 39 ? 111.045 107.875 123.138 1.00 50.31 38 PRO E N 1
ATOM 11944 C CA . PRO G 1 39 ? 110.933 108.605 121.870 1.00 50.31 38 PRO E CA 1
ATOM 11945 C C . PRO G 1 39 ? 110.424 110.023 122.078 1.00 50.31 38 PRO E C 1
ATOM 11946 O O . PRO G 1 39 ? 109.603 110.289 122.958 1.00 50.31 38 PRO E O 1
ATOM 11950 N N . LYS G 1 40 ? 110.931 110.936 121.254 1.00 54.85 39 LYS E N 1
ATOM 11951 C CA . LYS G 1 40 ? 110.604 112.354 121.351 1.00 54.85 39 LYS E CA 1
ATOM 11952 C C . LYS G 1 40 ? 109.106 112.601 121.202 1.00 54.85 39 LYS E C 1
ATOM 11953 O O . LYS G 1 40 ? 108.463 113.136 122.105 1.00 54.85 39 LYS E O 1
ATOM 11959 N N . LYS G 1 51 ? 111.080 99.636 120.057 1.00 60.98 50 LYS E N 1
ATOM 11960 C CA . LYS G 1 51 ? 111.320 99.645 121.495 1.00 60.98 50 LYS E CA 1
ATOM 11961 C C . LYS G 1 51 ? 110.660 100.856 122.144 1.00 60.98 50 LYS E C 1
ATOM 11962 O O . LYS G 1 51 ? 110.925 101.996 121.765 1.00 60.98 50 LYS E O 1
ATOM 11968 N N . THR G 1 52 ? 109.790 100.597 123.123 1.00 60.64 51 THR E N 1
ATOM 11969 C CA . THR G 1 52 ? 109.124 101.688 123.827 1.00 60.64 51 THR E CA 1
ATOM 11970 C C . THR G 1 52 ? 110.123 102.534 124.606 1.00 60.64 51 THR E C 1
ATOM 11971 O O . THR G 1 52 ? 110.045 103.768 124.595 1.00 60.64 51 THR E O 1
ATOM 11975 N N . VAL G 1 53 ? 111.072 101.891 125.286 1.00 52.21 52 VAL E N 1
ATOM 11976 C CA . VAL G 1 53 ? 112.064 102.582 126.097 1.00 52.21 52 VAL E CA 1
ATOM 11977 C C . VAL G 1 53 ? 113.449 102.051 125.755 1.00 52.21 52 VAL E C 1
ATOM 11978 O O . VAL G 1 53 ? 113.610 100.934 125.258 1.00 52.21 52 VAL E O 1
ATOM 11982 N N . TYR G 1 54 ? 114.456 102.875 126.031 1.00 50.32 53 TYR E N 1
ATOM 11983 C CA . TYR G 1 54 ? 115.852 102.521 125.812 1.00 50.32 53 TYR E CA 1
ATOM 11984 C C . TYR G 1 54 ? 116.632 102.800 127.088 1.00 50.32 53 TYR E C 1
ATOM 11985 O O . TYR G 1 54 ? 116.463 103.859 127.701 1.00 50.32 53 TYR E O 1
ATOM 11994 N N . VAL G 1 55 ? 117.483 101.856 127.481 1.00 41.78 54 VAL E N 1
ATOM 11995 C CA . VAL G 1 55 ? 118.222 101.927 128.736 1.00 41.78 54 VAL E CA 1
ATOM 11996 C C . VAL G 1 55 ? 119.704 101.742 128.443 1.00 41.78 54 VAL E C 1
ATOM 11997 O O . VAL G 1 55 ? 120.082 100.850 127.677 1.00 41.78 54 VAL E O 1
ATOM 12001 N N . GLY G 1 56 ? 120.537 102.585 129.047 1.00 39.77 55 GLY E N 1
ATOM 12002 C CA . GLY G 1 56 ? 121.975 102.448 128.924 1.00 39.77 55 GLY E CA 1
ATOM 12003 C C . GLY G 1 56 ? 122.532 102.978 127.621 1.00 39.77 55 GLY E C 1
ATOM 12004 O O . GLY G 1 56 ? 122.113 104.035 127.142 1.00 39.77 55 GLY E O 1
ATOM 12005 N N . ASP G 1 57 ? 123.488 102.248 127.039 1.00 45.06 56 ASP E N 1
ATOM 12006 C CA . ASP G 1 57 ? 124.091 102.668 125.779 1.00 45.06 56 ASP E CA 1
ATOM 12007 C C . ASP G 1 57 ? 123.110 102.621 124.617 1.00 45.06 56 ASP E C 1
ATOM 12008 O O . ASP G 1 57 ? 123.361 103.254 123.586 1.00 45.06 56 ASP E O 1
ATOM 12013 N N . GLU G 1 58 ? 122.007 101.881 124.753 1.00 50.03 57 GLU E N 1
ATOM 12014 C CA . GLU G 1 58 ? 120.999 101.859 123.698 1.00 50.03 57 GLU E CA 1
ATOM 12015 C C . GLU G 1 58 ? 120.393 103.241 123.492 1.00 50.03 57 GLU E C 1
ATOM 12016 O O . GLU G 1 58 ? 120.185 103.673 122.353 1.00 50.03 57 GLU E O 1
ATOM 12022 N N . ALA G 1 59 ? 120.099 103.948 124.585 1.00 49.67 58 ALA E N 1
ATOM 12023 C CA . ALA G 1 59 ? 119.599 105.313 124.467 1.00 49.67 58 ALA E CA 1
ATOM 12024 C C . ALA G 1 59 ? 120.708 106.287 124.095 1.00 49.67 58 ALA E C 1
ATOM 12025 O O . ALA G 1 59 ? 120.440 107.323 123.478 1.00 49.67 58 ALA E O 1
ATOM 12027 N N . GLN G 1 60 ? 121.952 105.977 124.467 1.00 50.92 59 GLN E N 1
ATOM 12028 C CA . GLN G 1 60 ? 123.067 106.865 124.152 1.00 50.92 59 GLN E CA 1
ATOM 12029 C C . GLN G 1 60 ? 123.304 106.950 122.649 1.00 50.92 59 GLN E C 1
ATOM 12030 O O . GLN G 1 60 ? 123.581 108.032 122.119 1.00 50.92 59 GLN E O 1
ATOM 12036 N N . SER G 1 61 ? 123.211 105.817 121.947 1.00 53.01 60 SER E N 1
ATOM 12037 C CA . SER G 1 61 ? 123.439 105.818 120.505 1.00 53.01 60 SER E CA 1
ATOM 12038 C C . SER G 1 61 ? 122.375 106.629 119.776 1.00 53.01 60 SER E C 1
ATOM 12039 O O . SER G 1 61 ? 122.684 107.370 118.835 1.00 53.01 60 SER E O 1
ATOM 12042 N N . LYS G 1 62 ? 121.115 106.503 120.195 1.00 53.76 61 LYS E N 1
ATOM 12043 C CA . LYS G 1 62 ? 120.004 107.230 119.593 1.00 53.76 61 LYS E CA 1
ATOM 12044 C C . LYS G 1 62 ? 119.651 108.490 120.377 1.00 53.76 61 LYS E C 1
ATOM 12045 O O . LYS G 1 62 ? 118.482 108.885 120.427 1.00 53.76 61 LYS E O 1
ATOM 12051 N N . ARG G 1 63 ? 120.650 109.135 120.982 1.00 58.75 62 ARG E N 1
ATOM 12052 C CA . ARG G 1 63 ? 120.404 110.274 121.860 1.00 58.75 62 ARG E CA 1
ATOM 12053 C C . ARG G 1 63 ? 119.809 111.468 121.123 1.00 58.75 62 ARG E C 1
ATOM 12054 O O . ARG G 1 63 ? 119.232 112.353 121.764 1.00 58.75 62 ARG E O 1
ATOM 12062 N N . GLY G 1 64 ? 119.928 111.511 119.795 1.00 59.39 63 GLY E N 1
ATOM 12063 C CA . GLY G 1 64 ? 119.429 112.658 119.053 1.00 59.39 63 GLY E CA 1
ATOM 12064 C C . GLY G 1 64 ? 117.917 112.791 119.095 1.00 59.39 63 GLY E C 1
ATOM 12065 O O . GLY G 1 64 ? 117.387 113.902 119.188 1.00 59.39 63 GLY E O 1
ATOM 12066 N N . VAL G 1 65 ? 117.204 111.671 119.027 1.00 52.45 64 VAL E N 1
ATOM 12067 C CA . VAL G 1 65 ? 115.750 111.681 118.933 1.00 52.45 64 VAL E CA 1
ATOM 12068 C C . VAL G 1 65 ? 115.100 111.096 120.187 1.00 52.45 64 VAL E C 1
ATOM 12069 O O . VAL G 1 65 ? 113.971 110.614 120.129 1.00 52.45 64 VAL E O 1
ATOM 12073 N N . LEU G 1 66 ? 115.789 111.138 121.325 1.00 50.02 65 LEU E N 1
ATOM 12074 C CA . LEU G 1 66 ? 115.262 110.604 122.571 1.00 50.02 65 LEU E CA 1
ATOM 12075 C C . LEU G 1 66 ? 115.395 111.637 123.680 1.00 50.02 65 LEU E C 1
ATOM 12076 O O . LEU G 1 66 ? 116.333 112.438 123.698 1.00 50.02 65 LEU E O 1
ATOM 12081 N N . SER G 1 67 ? 114.441 111.609 124.606 1.00 49.05 66 SER E N 1
ATOM 12082 C CA . SER G 1 67 ? 114.483 112.430 125.808 1.00 49.05 66 SER E CA 1
ATOM 12083 C C . SER G 1 67 ? 115.031 111.593 126.956 1.00 49.05 66 SER E C 1
ATOM 12084 O O . SER G 1 67 ? 114.548 110.484 127.205 1.00 49.05 66 SER E O 1
ATOM 12087 N N . LEU G 1 68 ? 116.033 112.123 127.650 1.00 41.87 67 LEU E N 1
ATOM 12088 C CA . LEU G 1 68 ? 116.759 111.379 128.668 1.00 41.87 67 LEU E CA 1
ATOM 12089 C C . LEU G 1 68 ? 116.399 111.875 130.061 1.00 41.87 67 LEU E C 1
ATOM 12090 O O . LEU G 1 68 ? 116.312 113.083 130.300 1.00 41.87 67 LEU E O 1
ATOM 12095 N N . LYS G 1 69 ? 116.193 110.931 130.975 1.00 38.52 68 LYS E N 1
ATOM 12096 C CA . LYS G 1 69 ? 115.947 111.225 132.377 1.00 38.52 68 LYS E CA 1
ATOM 12097 C C . LYS G 1 69 ? 116.845 110.348 133.236 1.00 38.52 68 LYS E C 1
ATOM 12098 O O . LYS G 1 69 ? 117.215 109.238 132.844 1.00 38.52 68 LYS E O 1
ATOM 12104 N N . TYR G 1 70 ? 117.197 110.859 134.416 1.00 32.21 69 TYR E N 1
ATOM 12105 C CA . TYR G 1 70 ? 118.090 110.147 135.317 1.00 32.21 69 TYR E CA 1
ATOM 12106 C C . TYR G 1 70 ? 117.287 109.558 136.464 1.00 32.21 69 TYR E C 1
ATOM 12107 O O . TYR G 1 70 ? 116.796 110.316 137.315 1.00 32.21 69 TYR E O 1
ATOM 12116 N N . PRO G 1 71 ? 117.111 108.235 136.531 1.00 35.47 70 PRO E N 1
ATOM 12117 C CA . PRO G 1 71 ? 116.416 107.655 137.692 1.00 35.47 70 PRO E CA 1
ATOM 12118 C C . PRO G 1 71 ? 117.108 107.958 139.008 1.00 35.47 70 PRO E C 1
ATOM 12119 O O . PRO G 1 71 ? 116.437 108.182 140.023 1.00 35.47 70 PRO E O 1
ATOM 12123 N N . ILE G 1 72 ? 118.438 107.975 139.016 1.00 35.02 71 ILE E N 1
ATOM 12124 C CA . ILE G 1 72 ? 119.223 108.311 140.196 1.00 35.02 71 ILE E CA 1
ATOM 12125 C C . ILE G 1 72 ? 120.126 109.476 139.828 1.00 35.02 71 ILE E C 1
ATOM 12126 O O . ILE G 1 72 ? 121.083 109.313 139.060 1.00 35.02 71 ILE E O 1
ATOM 12131 N N . GLU G 1 73 ? 119.822 110.651 140.365 1.00 32.95 72 GLU E N 1
ATOM 12132 C CA . GLU G 1 73 ? 120.692 111.809 140.265 1.00 32.95 72 GLU E CA 1
ATOM 12133 C C . GLU G 1 73 ? 120.846 112.413 141.651 1.00 32.95 72 GLU E C 1
ATOM 12134 O O . GLU G 1 73 ? 119.940 112.325 142.484 1.00 32.95 72 GLU E O 1
ATOM 12140 N N . HIS G 1 74 ? 122.013 113.005 141.895 1.00 28.98 73 HIS E N 1
ATOM 12141 C CA . HIS G 1 74 ? 122.405 113.566 143.184 1.00 28.98 73 HIS E CA 1
ATOM 12142 C C . HIS G 1 74 ? 122.522 112.504 144.270 1.00 28.98 73 HIS E C 1
ATOM 12143 O O . HIS G 1 74 ? 122.576 112.845 145.457 1.00 28.98 73 HIS E O 1
ATOM 12150 N N . GLY G 1 75 ? 122.564 111.224 143.898 1.00 30.53 74 GLY E N 1
ATOM 12151 C CA . GLY G 1 75 ? 122.805 110.148 144.835 1.00 30.53 74 GLY E CA 1
ATOM 12152 C C . GLY G 1 75 ? 121.579 109.522 145.465 1.00 30.53 74 GLY E C 1
ATOM 12153 O O . GLY G 1 75 ? 121.720 108.536 146.198 1.00 30.53 74 GLY E O 1
ATOM 12154 N N . ILE G 1 76 ? 120.385 110.048 145.207 1.00 34.97 75 ILE E N 1
ATOM 12155 C CA . ILE G 1 76 ? 119.160 109.557 145.825 1.00 34.97 75 ILE E CA 1
ATOM 12156 C C . ILE G 1 76 ? 118.181 109.157 144.731 1.00 34.97 75 ILE E C 1
ATOM 12157 O O . ILE G 1 76 ? 117.998 109.887 143.751 1.00 34.97 75 ILE E O 1
ATOM 12162 N N . VAL G 1 77 ? 117.555 107.989 144.902 1.00 39.27 76 VAL E N 1
ATOM 12163 C CA . VAL G 1 77 ? 116.606 107.494 143.912 1.00 39.27 76 VAL E CA 1
ATOM 12164 C C . VAL G 1 77 ? 115.404 108.421 143.847 1.00 39.27 76 VAL E C 1
ATOM 12165 O O . VAL G 1 77 ? 114.812 108.776 144.874 1.00 39.27 76 VAL E O 1
ATOM 12169 N N . THR G 1 78 ? 115.032 108.815 142.630 1.00 42.35 77 THR E N 1
ATOM 12170 C CA . THR G 1 78 ? 113.907 109.713 142.411 1.00 42.35 77 THR E CA 1
ATOM 12171 C C . THR G 1 78 ? 112.681 109.027 141.831 1.00 42.35 77 THR E C 1
ATOM 12172 O O . THR G 1 78 ? 111.561 109.454 142.116 1.00 42.35 77 THR E O 1
ATOM 12176 N N . ASN G 1 79 ? 112.862 107.980 141.028 1.00 47.90 78 ASN E N 1
ATOM 12177 C CA . ASN G 1 79 ? 111.748 107.270 140.406 1.00 47.90 78 ASN E CA 1
ATOM 12178 C C . ASN G 1 79 ? 112.059 105.781 140.432 1.00 47.90 78 ASN E C 1
ATOM 12179 O O . ASN G 1 79 ? 112.992 105.328 139.762 1.00 47.90 78 ASN E O 1
ATOM 12184 N N . TRP G 1 80 ? 111.278 105.020 141.203 1.00 48.97 79 TRP E N 1
ATOM 12185 C CA . TRP G 1 80 ? 111.512 103.583 141.295 1.00 48.97 79 TRP E CA 1
ATOM 12186 C C . TRP G 1 80 ? 111.050 102.852 140.043 1.00 48.97 79 TRP E C 1
ATOM 12187 O O . TRP G 1 80 ? 111.581 101.782 139.723 1.00 48.97 79 TRP E O 1
ATOM 12198 N N . ASP G 1 81 ? 110.062 103.399 139.331 1.00 52.60 80 ASP E N 1
ATOM 12199 C CA . ASP G 1 81 ? 109.576 102.745 138.121 1.00 52.60 80 ASP E CA 1
ATOM 12200 C C . ASP G 1 81 ? 110.661 102.678 137.053 1.00 52.60 80 ASP E C 1
ATOM 12201 O O . ASP G 1 81 ? 110.835 101.644 136.398 1.00 52.60 80 ASP E O 1
ATOM 12206 N N . ASP G 1 82 ? 111.401 103.772 136.862 1.00 49.23 81 ASP E N 1
ATOM 12207 C CA . ASP G 1 82 ? 112.485 103.780 135.889 1.00 49.23 81 ASP E CA 1
ATOM 12208 C C . ASP G 1 82 ? 113.776 103.194 136.443 1.00 49.23 81 ASP E C 1
ATOM 12209 O O . ASP G 1 82 ? 114.683 102.885 135.663 1.00 49.23 81 ASP E O 1
ATOM 12214 N N . MET G 1 83 ? 113.883 103.041 137.763 1.00 42.62 82 MET E N 1
ATOM 12215 C CA . MET G 1 83 ? 115.075 102.435 138.345 1.00 42.62 82 MET E CA 1
ATOM 12216 C C . MET G 1 83 ? 115.082 100.922 138.178 1.00 42.62 82 MET E C 1
ATOM 12217 O O . MET G 1 83 ? 116.153 100.325 138.023 1.00 42.62 82 MET E O 1
ATOM 12222 N N . GLU G 1 84 ? 113.907 100.290 138.205 1.00 44.65 83 GLU E N 1
ATOM 12223 C CA . GLU G 1 84 ? 113.838 98.844 138.030 1.00 44.65 83 GLU E CA 1
ATOM 12224 C C . GLU G 1 84 ? 114.342 98.422 136.656 1.00 44.65 83 GLU E C 1
ATOM 12225 O O . GLU G 1 84 ? 114.917 97.337 136.512 1.00 44.65 83 GLU E O 1
ATOM 12231 N N . LYS G 1 85 ? 114.140 99.263 135.639 1.00 40.13 84 LYS E N 1
ATOM 12232 C CA . LYS G 1 85 ? 114.655 98.953 134.311 1.00 40.13 84 LYS E CA 1
ATOM 12233 C C . LYS G 1 85 ? 116.178 98.935 134.288 1.00 40.13 84 LYS E C 1
ATOM 12234 O O . LYS G 1 85 ? 116.774 98.188 133.504 1.00 40.13 84 LYS E O 1
ATOM 12240 N N . ILE G 1 86 ? 116.821 99.750 135.126 1.00 34.63 85 ILE E N 1
ATOM 12241 C CA . ILE G 1 86 ? 118.279 99.752 135.194 1.00 34.63 85 ILE E CA 1
ATOM 12242 C C . ILE G 1 86 ? 118.789 98.408 135.702 1.00 34.63 85 ILE E C 1
ATOM 12243 O O . ILE G 1 86 ? 119.742 97.840 135.157 1.00 34.63 85 ILE E O 1
ATOM 12248 N N . TRP G 1 87 ? 118.164 97.883 136.758 1.00 36.23 86 TRP E N 1
ATOM 12249 C CA . TRP G 1 87 ? 118.581 96.594 137.299 1.00 36.23 86 TRP E CA 1
ATOM 12250 C C . TRP G 1 87 ? 118.241 95.454 136.347 1.00 36.23 86 TRP E C 1
ATOM 12251 O O . TRP G 1 87 ? 119.026 94.511 136.196 1.00 36.23 86 TRP E O 1
ATOM 12262 N N . HIS G 1 88 ? 117.075 95.519 135.700 1.00 36.49 87 HIS E N 1
ATOM 12263 C CA . HIS G 1 88 ? 116.700 94.478 134.749 1.00 36.49 87 HIS E CA 1
ATOM 12264 C C . HIS G 1 88 ? 117.665 94.437 133.571 1.00 36.49 87 HIS E C 1
ATOM 12265 O O . HIS G 1 88 ? 118.005 93.357 133.074 1.00 36.49 87 HIS E O 1
ATOM 12272 N N . HIS G 1 89 ? 118.108 95.605 133.106 1.00 32.46 88 HIS E N 1
ATOM 12273 C CA . HIS G 1 89 ? 119.086 95.655 132.025 1.00 32.46 88 HIS E CA 1
ATOM 12274 C C . HIS G 1 89 ? 120.414 95.041 132.451 1.00 32.46 88 HIS E C 1
ATOM 12275 O O . HIS G 1 89 ? 121.070 94.356 131.658 1.00 32.46 88 HIS E O 1
ATOM 12282 N N . THR G 1 90 ? 120.828 95.280 133.696 1.00 32.59 89 THR E N 1
ATOM 12283 C CA . THR G 1 90 ? 122.121 94.786 134.159 1.00 32.59 89 THR E CA 1
ATOM 12284 C C . THR G 1 90 ? 122.138 93.264 134.248 1.00 32.59 89 THR E C 1
ATOM 12285 O O . THR G 1 90 ? 123.100 92.620 133.814 1.00 32.59 89 THR E O 1
ATOM 12289 N N . PHE G 1 91 ? 121.082 92.672 134.807 1.00 34.58 90 PHE E N 1
ATOM 12290 C CA . PHE G 1 91 ? 121.067 91.228 135.024 1.00 34.58 90 PHE E CA 1
ATOM 12291 C C . PHE G 1 91 ? 121.031 90.464 133.706 1.00 34.58 90 PHE E C 1
ATOM 12292 O O . PHE G 1 91 ? 121.809 89.526 133.500 1.00 34.58 90 PHE E O 1
ATOM 12300 N N . TYR G 1 92 ? 120.135 90.850 132.800 1.00 37.22 91 TYR E N 1
ATOM 12301 C CA . TYR G 1 92 ? 119.903 90.077 131.584 1.00 37.22 91 TYR E CA 1
ATOM 12302 C C . TYR G 1 92 ? 120.789 90.536 130.428 1.00 37.22 91 TYR E C 1
ATOM 12303 O O . TYR G 1 92 ? 121.517 89.732 129.840 1.00 37.22 91 TYR E O 1
ATOM 12312 N N . ASN G 1 93 ? 120.732 91.825 130.088 1.00 32.31 92 ASN E N 1
ATOM 12313 C CA . ASN G 1 93 ? 121.465 92.306 128.922 1.00 32.31 92 ASN E CA 1
ATOM 12314 C C . ASN G 1 93 ? 122.962 92.394 129.194 1.00 32.31 92 ASN E C 1
ATOM 12315 O O . ASN G 1 93 ? 123.775 92.081 128.317 1.00 32.31 92 ASN E O 1
ATOM 12320 N N . GLU G 1 94 ? 123.348 92.818 130.396 1.00 32.83 93 GLU E N 1
ATOM 12321 C CA . GLU G 1 94 ? 124.752 93.095 130.685 1.00 32.83 93 GLU E CA 1
ATOM 12322 C C . GLU G 1 94 ? 125.459 91.899 131.319 1.00 32.83 93 GLU E C 1
ATOM 12323 O O . GLU G 1 94 ? 126.429 91.376 130.760 1.00 32.83 93 GLU E O 1
ATOM 12329 N N . LEU G 1 95 ? 124.989 91.458 132.487 1.00 32.90 94 LEU E N 1
ATOM 12330 C CA . LEU G 1 95 ? 125.624 90.332 133.164 1.00 32.90 94 LEU E CA 1
ATOM 12331 C C . LEU G 1 95 ? 125.263 88.998 132.525 1.00 32.90 94 LEU E C 1
ATOM 12332 O O . LEU G 1 95 ? 126.085 88.074 132.530 1.00 32.90 94 LEU E O 1
ATOM 12337 N N . ARG G 1 96 ? 124.050 88.880 131.981 1.00 37.04 95 ARG E N 1
ATOM 12338 C CA . ARG G 1 96 ? 123.574 87.652 131.342 1.00 37.04 95 ARG E CA 1
ATOM 12339 C C . ARG G 1 96 ? 123.583 86.480 132.323 1.00 37.04 95 ARG E C 1
ATOM 12340 O O . ARG G 1 96 ? 124.117 85.405 132.043 1.00 37.04 95 ARG E O 1
ATOM 12348 N N . VAL G 1 97 ? 122.983 86.701 133.494 1.00 37.14 96 VAL E N 1
ATOM 12349 C CA . VAL G 1 97 ? 122.869 85.684 134.530 1.00 37.14 96 VAL E CA 1
ATOM 12350 C C . VAL G 1 97 ? 121.447 85.691 135.075 1.00 37.14 96 VAL E C 1
ATOM 12351 O O . VAL G 1 97 ? 120.708 86.669 134.944 1.00 37.14 96 VAL E O 1
ATOM 12355 N N . ASN G 1 98 ? 121.070 84.576 135.691 1.00 45.91 97 ASN E N 1
ATOM 12356 C CA . ASN G 1 98 ? 119.765 84.472 136.333 1.00 45.91 97 ASN E CA 1
ATOM 12357 C C . ASN G 1 98 ? 119.811 85.129 137.706 1.00 45.91 97 ASN E C 1
ATOM 12358 O O . ASN G 1 98 ? 120.659 84.762 138.527 1.00 45.91 97 ASN E O 1
ATOM 12363 N N . PRO G 1 99 ? 118.936 86.093 137.997 1.00 48.09 98 PRO E N 1
ATOM 12364 C CA . PRO G 1 99 ? 118.974 86.745 139.315 1.00 48.09 98 PRO E CA 1
ATOM 12365 C C . PRO G 1 99 ? 118.639 85.819 140.470 1.00 48.09 98 PRO E C 1
ATOM 12366 O O . PRO G 1 99 ? 118.984 86.137 141.615 1.00 48.09 98 PRO E O 1
ATOM 12370 N N . GLU G 1 100 ? 117.983 84.687 140.215 1.00 49.82 99 GLU E N 1
ATOM 12371 C CA . GLU G 1 100 ? 117.555 83.779 141.270 1.00 49.82 99 GLU E CA 1
ATOM 12372 C C . GLU G 1 100 ? 118.568 82.673 141.549 1.00 49.82 99 GLU E C 1
ATOM 12373 O O . GLU G 1 100 ? 118.215 81.667 142.175 1.00 49.82 99 GLU E O 1
ATOM 12379 N N . GLN G 1 101 ? 119.815 82.833 141.099 1.00 46.25 100 GLN E N 1
ATOM 12380 C CA . GLN G 1 101 ? 120.836 81.823 141.348 1.00 46.25 100 GLN E CA 1
ATOM 12381 C C . GLN G 1 101 ? 122.141 82.413 141.870 1.00 46.25 100 GLN E C 1
ATOM 12382 O O . GLN G 1 101 ? 123.158 81.708 141.878 1.00 46.25 100 GLN E O 1
ATOM 12388 N N . HIS G 1 102 ? 122.152 83.672 142.303 1.00 35.71 101 HIS E N 1
ATOM 12389 C CA . HIS G 1 102 ? 123.372 84.322 142.759 1.00 35.71 101 HIS E CA 1
ATOM 12390 C C . HIS G 1 102 ? 123.057 85.235 143.934 1.00 35.71 101 HIS E C 1
ATOM 12391 O O . HIS G 1 102 ? 121.908 85.618 144.162 1.00 35.71 101 HIS E O 1
ATOM 12398 N N . ASN G 1 103 ? 124.103 85.580 144.681 1.00 30.72 102 ASN E N 1
ATOM 12399 C CA . ASN G 1 103 ? 123.998 86.522 145.786 1.00 30.72 102 ASN E CA 1
ATOM 12400 C C . ASN G 1 103 ? 124.375 87.914 145.298 1.00 30.72 102 ASN E C 1
ATOM 12401 O O . ASN G 1 103 ? 125.372 88.080 144.588 1.00 30.72 102 ASN E O 1
ATOM 12406 N N . VAL G 1 104 ? 123.581 88.911 145.680 1.00 26.50 103 VAL E N 1
ATOM 12407 C CA . VAL G 1 104 ? 123.737 90.278 145.199 1.00 26.50 103 VAL E CA 1
ATOM 12408 C C . VAL G 1 104 ? 124.078 91.179 146.377 1.00 26.50 103 VAL E C 1
ATOM 12409 O O . VAL G 1 104 ? 123.400 91.142 147.410 1.00 26.50 103 VAL E O 1
ATOM 12413 N N . LEU G 1 105 ? 125.123 91.986 146.218 1.00 22.76 104 LEU E N 1
ATOM 12414 C CA . LEU G 1 105 ? 125.525 92.975 147.208 1.00 22.76 104 LEU E CA 1
ATOM 12415 C C . LEU G 1 105 ? 125.305 94.368 146.634 1.00 22.76 104 LEU E C 1
ATOM 12416 O O . LEU G 1 105 ? 125.783 94.674 145.537 1.00 22.76 104 LEU E O 1
ATOM 12421 N N . LEU G 1 106 ? 124.588 95.207 147.376 1.00 25.47 105 LEU E N 1
ATOM 12422 C CA . LEU G 1 106 ? 124.251 96.552 146.939 1.00 25.47 105 LEU E CA 1
ATOM 12423 C C . LEU G 1 106 ? 124.844 97.579 147.893 1.00 25.47 105 LEU E C 1
ATOM 12424 O O . LEU G 1 106 ? 125.195 97.271 149.035 1.00 25.47 105 LEU E O 1
ATOM 12429 N N . THR G 1 107 ? 124.953 98.813 147.406 1.00 27.17 106 THR E N 1
ATOM 12430 C CA . THR G 1 107 ? 125.453 99.930 148.193 1.00 27.17 106 THR E CA 1
ATOM 12431 C C . THR G 1 107 ? 124.454 101.075 148.138 1.00 27.17 106 THR E C 1
ATOM 12432 O O . THR G 1 107 ? 123.699 101.215 147.171 1.00 27.17 106 THR E O 1
ATOM 12436 N N . GLU G 1 108 ? 124.454 101.896 149.185 1.00 35.23 107 GLU E N 1
ATOM 12437 C CA . GLU G 1 108 ? 123.550 103.031 149.282 1.00 35.23 107 GLU E CA 1
ATOM 12438 C C . GLU G 1 108 ? 124.324 104.284 149.664 1.00 35.23 107 GLU E C 1
ATOM 12439 O O . GLU G 1 108 ? 125.359 104.217 150.333 1.00 35.23 107 GLU E O 1
ATOM 12445 N N . ALA G 1 109 ? 123.808 105.430 149.229 1.00 34.43 108 ALA E N 1
ATOM 12446 C CA . ALA G 1 109 ? 124.443 106.704 149.508 1.00 34.43 108 ALA E CA 1
ATOM 12447 C C . ALA G 1 109 ? 124.267 107.083 150.976 1.00 34.43 108 ALA E C 1
ATOM 12448 O O . ALA G 1 109 ? 123.350 106.604 151.646 1.00 34.43 108 ALA E O 1
ATOM 12450 N N . PRO G 1 110 ? 125.146 107.935 151.504 1.00 35.43 109 PRO E N 1
ATOM 12451 C CA . PRO G 1 110 ? 124.989 108.389 152.890 1.00 35.43 109 PRO E CA 1
ATOM 12452 C C . PRO G 1 110 ? 123.701 109.176 153.081 1.00 35.43 109 PRO E C 1
ATOM 12453 O O . PRO G 1 110 ? 123.183 109.798 152.152 1.00 35.43 109 PRO E O 1
ATOM 12457 N N . MET G 1 111 ? 123.187 109.134 154.313 1.00 44.29 110 MET E N 1
ATOM 12458 C CA . MET G 1 111 ? 121.945 109.815 154.685 1.00 44.29 110 MET E CA 1
ATOM 12459 C C . MET G 1 111 ? 120.771 109.333 153.836 1.00 44.29 110 MET E C 1
ATOM 12460 O O . MET G 1 111 ? 119.906 110.114 153.435 1.00 44.29 110 MET E O 1
ATOM 12465 N N . ASN G 1 112 ? 120.742 108.035 153.561 1.00 45.34 111 ASN E N 1
ATOM 12466 C CA . ASN G 1 112 ? 119.671 107.451 152.764 1.00 45.34 111 ASN E CA 1
ATOM 12467 C C . ASN G 1 112 ? 118.461 107.173 153.648 1.00 45.34 111 ASN E C 1
ATOM 12468 O O . ASN G 1 112 ? 118.598 106.489 154.668 1.00 45.34 111 ASN E O 1
ATOM 12473 N N . PRO G 1 113 ? 117.277 107.685 153.310 1.00 50.71 112 PRO E N 1
ATOM 12474 C CA . PRO G 1 113 ? 116.090 107.397 154.123 1.00 50.71 112 PRO E CA 1
ATOM 12475 C C . PRO G 1 113 ? 115.777 105.909 154.155 1.00 50.71 112 PRO E C 1
ATOM 12476 O O . PRO G 1 113 ? 116.017 105.179 153.191 1.00 50.71 112 PRO E O 1
ATOM 12480 N N . LYS G 1 114 ? 115.232 105.462 155.290 1.00 58.96 113 LYS E N 1
ATOM 12481 C CA . LYS G 1 114 ? 114.920 104.048 155.465 1.00 58.96 113 LYS E CA 1
ATOM 12482 C C . LYS G 1 114 ? 113.835 103.565 154.512 1.00 58.96 113 LYS E C 1
ATOM 12483 O O . LYS G 1 114 ? 113.752 102.361 154.249 1.00 58.96 113 LYS E O 1
ATOM 12489 N N . GLN G 1 115 ? 112.997 104.468 153.999 1.00 57.96 114 GLN E N 1
ATOM 12490 C CA . GLN G 1 115 ? 111.969 104.059 153.046 1.00 57.96 114 GLN E CA 1
ATOM 12491 C C . GLN G 1 115 ? 112.591 103.509 151.769 1.00 57.96 114 GLN E C 1
ATOM 12492 O O . GLN G 1 115 ? 112.109 102.515 151.214 1.00 57.96 114 GLN E O 1
ATOM 12498 N N . ASN G 1 116 ? 113.660 104.146 151.286 1.00 53.41 115 ASN E N 1
ATOM 12499 C CA . ASN G 1 116 ? 114.344 103.644 150.099 1.00 53.41 115 ASN E CA 1
ATOM 12500 C C . ASN G 1 116 ? 114.975 102.282 150.360 1.00 53.41 115 ASN E C 1
ATOM 12501 O O . ASN G 1 116 ? 114.925 101.393 149.502 1.00 53.41 115 ASN E O 1
ATOM 12506 N N . ARG G 1 117 ? 115.580 102.102 151.537 1.00 52.41 116 ARG E N 1
ATOM 12507 C CA . ARG G 1 117 ? 116.192 100.818 151.865 1.00 52.41 116 ARG E CA 1
ATOM 12508 C C . ARG G 1 117 ? 115.150 99.707 151.929 1.00 52.41 116 ARG E C 1
ATOM 12509 O O . ARG G 1 117 ? 115.388 98.594 151.446 1.00 52.41 116 ARG E O 1
ATOM 12517 N N . GLU G 1 118 ? 113.989 99.990 152.525 1.00 60.26 117 GLU E N 1
ATOM 12518 C CA . GLU G 1 118 ? 112.934 98.984 152.604 1.00 60.26 117 GLU E CA 1
ATOM 12519 C C . GLU G 1 118 ? 112.397 98.631 151.222 1.00 60.26 117 GLU E C 1
ATOM 12520 O O . GLU G 1 118 ? 112.096 97.464 150.947 1.00 60.26 117 GLU E O 1
ATOM 12526 N N . LYS G 1 119 ? 112.255 99.625 150.343 1.00 53.07 118 LYS E N 1
ATOM 12527 C CA . LYS G 1 119 ? 111.790 99.341 148.990 1.00 53.07 118 LYS E CA 1
ATOM 12528 C C . LYS G 1 119 ? 112.864 98.658 148.155 1.00 53.07 118 LYS E C 1
ATOM 12529 O O . LYS G 1 119 ? 112.541 97.868 147.261 1.00 53.07 118 LYS E O 1
ATOM 12535 N N . MET G 1 120 ? 114.138 98.953 148.421 1.00 49.41 119 MET E N 1
ATOM 12536 C CA . MET G 1 120 ? 115.215 98.337 147.653 1.00 49.41 119 MET E CA 1
ATOM 12537 C C . MET G 1 120 ? 115.261 96.830 147.872 1.00 49.41 119 MET E C 1
ATOM 12538 O O . MET G 1 120 ? 115.433 96.062 146.919 1.00 49.41 119 MET E O 1
ATOM 12543 N N . THR G 1 121 ? 115.109 96.386 149.121 1.00 51.27 120 THR E N 1
ATOM 12544 C CA . THR G 1 121 ? 115.132 94.955 149.403 1.00 51.27 120 THR E CA 1
ATOM 12545 C C . THR G 1 121 ? 113.831 94.272 149.002 1.00 51.27 120 THR E C 1
ATOM 12546 O O . THR G 1 121 ? 113.835 93.072 148.707 1.00 51.27 120 THR E O 1
ATOM 12550 N N . GLN G 1 122 ? 112.717 95.007 148.993 1.00 51.87 121 GLN E N 1
ATOM 12551 C CA . GLN G 1 122 ? 111.450 94.421 148.569 1.00 51.87 121 GLN E CA 1
ATOM 12552 C C . GLN G 1 122 ? 111.490 94.025 147.098 1.00 51.87 121 GLN E C 1
ATOM 12553 O O . GLN G 1 122 ? 110.978 92.966 146.718 1.00 51.87 121 GLN E O 1
ATOM 12559 N N . ILE G 1 123 ? 112.091 94.868 146.256 1.00 46.65 122 ILE E N 1
ATOM 12560 C CA . ILE G 1 123 ? 112.152 94.582 144.827 1.00 46.65 122 ILE E CA 1
ATOM 12561 C C . ILE G 1 123 ? 112.990 93.337 144.558 1.00 46.65 122 ILE E C 1
ATOM 12562 O O . ILE G 1 123 ? 112.604 92.475 143.761 1.00 46.65 122 ILE E O 1
ATOM 12567 N N . MET G 1 124 ? 114.146 93.223 145.215 1.00 45.36 123 MET E N 1
ATOM 12568 C CA . MET G 1 124 ? 115.036 92.095 144.954 1.00 45.36 123 MET E CA 1
ATOM 12569 C C . MET G 1 124 ? 114.390 90.769 145.337 1.00 45.36 123 MET E C 1
ATOM 12570 O O . MET G 1 124 ? 114.497 89.783 144.599 1.00 45.36 123 MET E O 1
ATOM 12575 N N . PHE G 1 125 ? 113.717 90.724 146.487 1.00 50.82 124 PHE E N 1
ATOM 12576 C CA . PHE G 1 125 ? 113.126 89.473 146.949 1.00 50.82 124 PHE E CA 1
ATOM 12577 C C . PHE G 1 125 ? 111.864 89.112 146.174 1.00 50.82 124 PHE E C 1
ATOM 12578 O O . PHE G 1 125 ? 111.644 87.938 145.856 1.00 50.82 124 PHE E O 1
ATOM 12586 N N . GLU G 1 126 ? 111.026 90.098 145.858 1.00 54.34 125 GLU E N 1
ATOM 12587 C CA . GLU G 1 126 ? 109.725 89.815 145.263 1.00 54.34 125 GLU E CA 1
ATOM 12588 C C . GLU G 1 126 ? 109.749 89.787 143.741 1.00 54.34 125 GLU E C 1
ATOM 12589 O O . GLU G 1 126 ? 109.044 88.971 143.137 1.00 54.34 125 GLU E O 1
ATOM 12595 N N . THR G 1 127 ? 110.535 90.653 143.103 1.00 51.07 126 THR E N 1
ATOM 12596 C CA . THR G 1 127 ? 110.549 90.712 141.646 1.00 51.07 126 THR E CA 1
ATOM 12597 C C . THR G 1 127 ? 111.633 89.825 141.042 1.00 51.07 126 THR E C 1
ATOM 12598 O O . THR G 1 127 ? 111.344 88.990 140.180 1.00 51.07 126 THR E O 1
ATOM 12602 N N . PHE G 1 128 ? 112.879 89.994 141.478 1.00 45.96 127 PHE E N 1
ATOM 12603 C CA . PHE G 1 128 ? 113.988 89.217 140.941 1.00 45.96 127 PHE E CA 1
ATOM 12604 C C . PHE G 1 128 ? 114.223 87.910 141.686 1.00 45.96 127 PHE E C 1
ATOM 12605 O O . PHE G 1 128 ? 115.022 87.090 141.219 1.00 45.96 127 PHE E O 1
ATOM 12613 N N . ASN G 1 129 ? 113.546 87.696 142.816 1.00 50.69 128 ASN E N 1
ATOM 12614 C CA . ASN G 1 129 ? 113.663 86.460 143.593 1.00 50.69 128 ASN E CA 1
ATOM 12615 C C . ASN G 1 129 ? 115.115 86.164 143.961 1.00 50.69 128 ASN E C 1
ATOM 12616 O O . ASN G 1 129 ? 115.593 85.035 143.839 1.00 50.69 128 ASN E O 1
ATOM 12621 N N . VAL G 1 130 ? 115.822 87.191 144.412 1.00 47.70 129 VAL E N 1
ATOM 12622 C CA . VAL G 1 130 ? 117.224 87.021 144.812 1.00 47.70 129 VAL E CA 1
ATOM 12623 C C . VAL G 1 130 ? 117.283 86.175 146.080 1.00 47.70 129 VAL E C 1
ATOM 12624 O O . VAL G 1 130 ? 116.581 86.484 147.059 1.00 47.70 129 VAL E O 1
ATOM 12628 N N . PRO G 1 131 ? 118.087 85.110 146.116 1.00 44.49 130 PRO E N 1
ATOM 12629 C CA . PRO G 1 131 ? 118.124 84.252 147.309 1.00 44.49 130 PRO E CA 1
ATOM 12630 C C . PRO G 1 131 ? 118.726 84.935 148.529 1.00 44.49 130 PRO E C 1
ATOM 12631 O O . PRO G 1 131 ? 118.166 84.850 149.626 1.00 44.49 130 PRO E O 1
ATOM 12635 N N . SER G 1 132 ? 119.860 85.611 148.357 1.00 38.28 131 SER E N 1
ATOM 12636 C CA . SER G 1 132 ? 120.544 86.280 149.454 1.00 38.28 131 SER E CA 1
ATOM 12637 C C . SER G 1 132 ? 120.880 87.709 149.054 1.00 38.28 131 SER E C 1
ATOM 12638 O O . SER G 1 132 ? 121.310 87.961 147.925 1.00 38.28 131 SER E O 1
ATOM 12641 N N . LEU G 1 133 ? 120.692 88.638 149.988 1.00 34.20 132 LEU E N 1
ATOM 12642 C CA . LEU G 1 133 ? 120.905 90.053 149.730 1.00 34.20 132 LEU E CA 1
ATOM 12643 C C . LEU G 1 133 ? 121.681 90.672 150.883 1.00 34.20 132 LEU E C 1
ATOM 12644 O O . LEU G 1 133 ? 121.560 90.244 152.033 1.00 34.20 132 LEU E O 1
ATOM 12649 N N . TYR G 1 134 ? 122.483 91.685 150.562 1.00 29.40 133 TYR E N 1
ATOM 12650 C CA . TYR G 1 134 ? 123.228 92.432 151.565 1.00 29.40 133 TYR E CA 1
ATOM 12651 C C . TYR G 1 134 ? 123.437 93.851 151.060 1.00 29.40 133 TYR E C 1
ATOM 12652 O O . TYR G 1 134 ? 123.734 94.058 149.881 1.00 29.40 133 TYR E O 1
ATOM 12661 N N . ILE G 1 135 ? 123.282 94.823 151.956 1.00 28.38 134 ILE E N 1
ATOM 12662 C CA . ILE G 1 135 ? 123.402 96.237 151.623 1.00 28.38 134 ILE E CA 1
ATOM 12663 C C . ILE G 1 135 ? 124.507 96.843 152.476 1.00 28.38 134 ILE E C 1
ATOM 12664 O O . ILE G 1 135 ? 124.490 96.712 153.706 1.00 28.38 134 ILE E O 1
ATOM 12669 N N . GLY G 1 136 ? 125.461 97.507 151.824 1.00 25.91 135 GLY E N 1
ATOM 12670 C CA . GLY G 1 136 ? 126.566 98.148 152.496 1.00 25.91 135 GLY E CA 1
ATOM 12671 C C . GLY G 1 136 ? 126.499 99.666 152.416 1.00 25.91 135 GLY E C 1
ATOM 12672 O O . GLY G 1 136 ? 125.581 100.258 151.855 1.00 25.91 135 GLY E O 1
ATOM 12673 N N . ILE G 1 137 ? 127.517 100.291 153.002 1.00 23.32 136 ILE E N 1
ATOM 12674 C CA . ILE G 1 137 ? 127.650 101.743 153.032 1.00 23.32 136 ILE E CA 1
ATOM 12675 C C . ILE G 1 137 ? 128.862 102.127 152.195 1.00 23.32 136 ILE E C 1
ATOM 12676 O O . ILE G 1 137 ? 129.953 101.577 152.385 1.00 23.32 136 ILE E O 1
ATOM 12681 N N . GLN G 1 138 ? 128.667 103.067 151.268 1.00 23.22 137 GLN E N 1
ATOM 12682 C CA . GLN G 1 138 ? 129.742 103.443 150.354 1.00 23.22 137 GLN E CA 1
ATOM 12683 C C . GLN G 1 138 ? 130.923 104.054 151.097 1.00 23.22 137 GLN E C 1
ATOM 12684 O O . GLN G 1 138 ? 132.082 103.745 150.795 1.00 23.22 137 GLN E O 1
ATOM 12690 N N . ALA G 1 139 ? 130.653 104.932 152.065 1.00 20.63 138 ALA E N 1
ATOM 12691 C CA . ALA G 1 139 ? 131.735 105.586 152.793 1.00 20.63 138 ALA E CA 1
ATOM 12692 C C . ALA G 1 139 ? 132.540 104.586 153.615 1.00 20.63 138 ALA E C 1
ATOM 12693 O O . ALA G 1 139 ? 133.771 104.674 153.675 1.00 20.63 138 ALA E O 1
ATOM 12695 N N . VAL G 1 140 ? 131.862 103.634 154.258 1.00 17.59 139 VAL E N 1
ATOM 12696 C CA . VAL G 1 140 ? 132.556 102.668 155.105 1.00 17.59 139 VAL E CA 1
ATOM 12697 C C . VAL G 1 140 ? 133.444 101.754 154.268 1.00 17.59 139 VAL E C 1
ATOM 12698 O O . VAL G 1 140 ? 134.596 101.487 154.631 1.00 17.59 139 VAL E O 1
ATOM 12702 N N . LEU G 1 141 ? 132.927 101.262 153.140 1.00 18.08 140 LEU E N 1
ATOM 12703 C CA . LEU G 1 141 ? 133.705 100.354 152.301 1.00 18.08 140 LEU E CA 1
ATOM 12704 C C . LEU G 1 141 ? 134.936 101.044 151.728 1.00 18.08 140 LEU E C 1
ATOM 12705 O O . LEU G 1 141 ? 136.006 100.434 151.622 1.00 18.08 140 LEU E O 1
ATOM 12710 N N . SER G 1 142 ? 134.801 102.313 151.342 1.00 16.77 141 SER E N 1
ATOM 12711 C CA . SER G 1 142 ? 135.940 103.046 150.799 1.00 16.77 141 SER E CA 1
ATOM 12712 C C . SER G 1 142 ? 137.014 103.266 151.857 1.00 16.77 141 SER E C 1
ATOM 12713 O O . SER G 1 142 ? 138.211 103.225 151.551 1.00 16.77 141 SER E O 1
ATOM 12716 N N . LEU G 1 143 ? 136.608 103.510 153.104 1.00 16.27 142 LEU E N 1
ATOM 12717 C CA . LEU G 1 143 ? 137.580 103.778 154.159 1.00 16.27 142 LEU E CA 1
ATOM 12718 C C . LEU G 1 143 ? 138.335 102.517 154.560 1.00 16.27 142 LEU E C 1
ATOM 12719 O O . LEU G 1 143 ? 139.548 102.564 154.794 1.00 16.27 142 LEU E O 1
ATOM 12724 N N . TYR G 1 144 ? 137.637 101.382 154.649 1.00 19.18 143 TYR E N 1
ATOM 12725 C CA . TYR G 1 144 ? 138.285 100.144 155.074 1.00 19.18 143 TYR E CA 1
ATOM 12726 C C . TYR G 1 144 ? 139.334 99.687 154.069 1.00 19.18 143 TYR E C 1
ATOM 12727 O O . TYR G 1 144 ? 140.386 99.168 154.457 1.00 19.18 143 TYR E O 1
ATOM 12736 N N . SER G 1 145 ? 139.067 99.867 152.773 1.00 17.04 144 SER E N 1
ATOM 12737 C CA . SER G 1 145 ? 140.018 99.446 151.751 1.00 17.04 144 SER E CA 1
ATOM 12738 C C . SER G 1 145 ? 141.321 100.231 151.810 1.00 17.04 144 SER E C 1
ATOM 12739 O O . SER G 1 145 ? 142.312 99.807 151.208 1.00 17.04 144 SER E O 1
ATOM 12742 N N . SER G 1 146 ? 141.342 101.359 152.515 1.00 17.92 145 SER E N 1
ATOM 12743 C CA . SER G 1 146 ? 142.547 102.155 152.691 1.00 17.92 145 SER E CA 1
ATOM 12744 C C . SER G 1 146 ? 143.322 101.778 153.946 1.00 17.92 145 SER E C 1
ATOM 12745 O O . SER G 1 146 ? 144.299 102.454 154.283 1.00 17.92 145 SER E O 1
ATOM 12748 N N . GLY G 1 147 ? 142.915 100.720 154.638 1.00 17.79 146 GLY E N 1
ATOM 12749 C CA . GLY G 1 147 ? 143.578 100.322 155.868 1.00 17.79 146 GLY E CA 1
ATOM 12750 C C . GLY G 1 147 ? 143.415 101.300 157.010 1.00 17.79 146 GLY E C 1
ATOM 12751 O O . GLY G 1 147 ? 144.392 101.600 157.707 1.00 17.79 146 GLY E O 1
ATOM 12752 N N . ARG G 1 148 ? 142.202 101.807 157.220 1.00 22.30 147 ARG E N 1
ATOM 12753 C CA . ARG G 1 148 ? 141.933 102.772 158.275 1.00 22.30 147 ARG E CA 1
ATOM 12754 C C . ARG G 1 148 ? 140.564 102.497 158.877 1.00 22.30 147 ARG E C 1
ATOM 12755 O O . ARG G 1 148 ? 139.713 101.846 158.268 1.00 22.30 147 ARG E O 1
ATOM 12763 N N . THR G 1 149 ? 140.365 103.003 160.091 1.00 20.67 148 THR E N 1
ATOM 12764 C CA . THR G 1 149 ? 139.092 102.890 160.788 1.00 20.67 148 THR E CA 1
ATOM 12765 C C . THR G 1 149 ? 138.478 104.234 161.150 1.00 20.67 148 THR E C 1
ATOM 12766 O O . THR G 1 149 ? 137.251 104.345 161.179 1.00 20.67 148 THR E O 1
ATOM 12770 N N . THR G 1 150 ? 139.290 105.253 161.418 1.00 22.25 149 THR E N 1
ATOM 12771 C CA . THR G 1 150 ? 138.810 106.595 161.714 1.00 22.25 149 THR E CA 1
ATOM 12772 C C . THR G 1 150 ? 139.355 107.570 160.682 1.00 22.25 149 THR E C 1
ATOM 12773 O O . THR G 1 150 ? 140.545 107.540 160.355 1.00 22.25 149 THR E O 1
ATOM 12777 N N . GLY G 1 151 ? 138.485 108.435 160.176 1.00 17.52 150 GLY E N 1
ATOM 12778 C CA . GLY G 1 151 ? 138.904 109.425 159.207 1.00 17.52 150 GLY E CA 1
ATOM 12779 C C . GLY G 1 151 ? 137.705 110.109 158.584 1.00 17.52 150 GLY E C 1
ATOM 12780 O O . GLY G 1 151 ? 136.559 109.874 158.972 1.00 17.52 150 GLY E O 1
ATOM 12781 N N . ILE G 1 152 ? 137.998 110.965 157.609 1.00 17.48 151 ILE E N 1
ATOM 12782 C CA . ILE G 1 152 ? 136.985 111.699 156.861 1.00 17.48 151 ILE E CA 1
ATOM 12783 C C . ILE G 1 152 ? 137.165 111.380 155.383 1.00 17.48 151 ILE E C 1
ATOM 12784 O O . ILE G 1 152 ? 138.285 111.435 154.861 1.00 17.48 151 ILE E O 1
ATOM 12789 N N . VAL G 1 153 ? 136.068 111.034 154.716 1.00 17.69 152 VAL E N 1
ATOM 12790 C CA . VAL G 1 153 ? 136.092 110.562 153.336 1.00 17.69 152 VAL E CA 1
ATOM 12791 C C . VAL G 1 153 ? 135.508 111.648 152.444 1.00 17.69 152 VAL E C 1
ATOM 12792 O O . VAL G 1 153 ? 134.369 112.085 152.650 1.00 17.69 152 VAL E O 1
ATOM 12796 N N . LEU G 1 154 ? 136.284 112.077 151.453 1.00 19.14 153 LEU E N 1
ATOM 12797 C CA . LEU G 1 154 ? 135.840 113.049 150.461 1.00 19.14 153 LEU E CA 1
ATOM 12798 C C . LEU G 1 154 ? 135.526 112.304 149.170 1.00 19.14 153 LEU E C 1
ATOM 12799 O O . LEU G 1 154 ? 136.436 111.858 148.464 1.00 19.14 153 LEU E O 1
ATOM 12804 N N . ASP G 1 155 ? 134.240 112.170 148.862 1.00 20.77 154 ASP E N 1
ATOM 12805 C CA . ASP G 1 155 ? 133.774 111.457 147.681 1.00 20.77 154 ASP E CA 1
ATOM 12806 C C . ASP G 1 155 ? 133.325 112.469 146.638 1.00 20.77 154 ASP E C 1
ATOM 12807 O O . ASP G 1 155 ? 132.459 113.305 146.914 1.00 20.77 154 ASP E O 1
ATOM 12812 N N . ALA G 1 156 ? 133.908 112.391 145.445 1.00 20.17 155 ALA E N 1
ATOM 12813 C CA . ALA G 1 156 ? 133.587 113.298 144.348 1.00 20.17 155 ALA E CA 1
ATOM 12814 C C . ALA G 1 156 ? 133.155 112.470 143.145 1.00 20.17 155 ALA E C 1
ATOM 12815 O O . ALA G 1 156 ? 133.998 111.936 142.418 1.00 20.17 155 ALA E O 1
ATOM 12817 N N . GLY G 1 157 ? 131.846 112.370 142.934 1.00 20.93 156 GLY E N 1
ATOM 12818 C CA . GLY G 1 157 ? 131.320 111.636 141.802 1.00 20.93 156 GLY E CA 1
ATOM 12819 C C . GLY G 1 157 ? 131.141 112.518 140.586 1.00 20.93 156 GLY E C 1
ATOM 12820 O O . GLY G 1 157 ? 132.080 113.200 140.168 1.00 20.93 156 GLY E O 1
ATOM 12821 N N . ASP G 1 158 ? 129.947 112.512 140.004 1.00 23.74 157 ASP E N 1
ATOM 12822 C CA . ASP G 1 158 ? 129.628 113.418 138.909 1.00 23.74 157 ASP E CA 1
ATOM 12823 C C . ASP G 1 158 ? 128.382 114.248 139.165 1.00 23.74 157 ASP E C 1
ATOM 12824 O O . ASP G 1 158 ? 128.342 115.421 138.787 1.00 23.74 157 ASP E O 1
ATOM 12829 N N . GLY G 1 159 ? 127.366 113.680 139.808 1.00 23.74 158 GLY E N 1
ATOM 12830 C CA . GLY G 1 159 ? 126.149 114.416 140.081 1.00 23.74 158 GLY E CA 1
ATOM 12831 C C . GLY G 1 159 ? 126.041 114.932 141.500 1.00 23.74 158 GLY E C 1
ATOM 12832 O O . GLY G 1 159 ? 125.137 115.713 141.811 1.00 23.74 158 GLY E O 1
ATOM 12833 N N . VAL G 1 160 ? 126.954 114.508 142.373 1.00 21.04 159 VAL E N 1
ATOM 12834 C CA . VAL G 1 160 ? 126.914 114.851 143.790 1.00 21.04 159 VAL E CA 1
ATOM 12835 C C . VAL G 1 160 ? 128.292 114.594 144.390 1.00 21.04 159 VAL E C 1
ATOM 12836 O O . VAL G 1 160 ? 129.096 113.832 143.850 1.00 21.04 159 VAL E O 1
ATOM 12840 N N . THR G 1 161 ? 128.571 115.251 145.514 1.00 19.17 160 THR E N 1
ATOM 12841 C CA . THR G 1 161 ? 129.793 115.022 146.269 1.00 19.17 160 THR E CA 1
ATOM 12842 C C . THR G 1 161 ? 129.460 115.053 147.754 1.00 19.17 160 THR E C 1
ATOM 12843 O O . THR G 1 161 ? 128.567 115.791 148.178 1.00 19.17 160 THR E O 1
ATOM 12847 N N . HIS G 1 162 ? 130.175 114.247 148.536 1.00 21.24 161 HIS E N 1
ATOM 12848 C CA . HIS G 1 162 ? 129.906 114.097 149.958 1.00 21.24 161 HIS E CA 1
ATOM 12849 C C . HIS G 1 162 ? 131.193 114.225 150.761 1.00 21.24 161 HIS E C 1
ATOM 12850 O O . HIS G 1 162 ? 132.297 114.045 150.244 1.00 21.24 161 HIS E O 1
ATOM 12857 N N . THR G 1 163 ? 131.027 114.543 152.044 1.00 18.16 162 THR E N 1
ATOM 12858 C CA . THR G 1 163 ? 132.102 114.494 153.031 1.00 18.16 162 THR E CA 1
ATOM 12859 C C . THR G 1 163 ? 131.563 113.771 154.257 1.00 18.16 162 THR E C 1
ATOM 12860 O O . THR G 1 163 ? 130.747 114.327 154.999 1.00 18.16 162 THR E O 1
ATOM 12864 N N . VAL G 1 164 ? 132.010 112.537 154.468 1.00 18.55 163 VAL E N 1
ATOM 12865 C CA . VAL G 1 164 ? 131.484 111.701 155.543 1.00 18.55 163 VAL E CA 1
ATOM 12866 C C . VAL G 1 164 ? 132.580 111.411 156.562 1.00 18.55 163 VAL E C 1
ATOM 12867 O O . VAL G 1 164 ? 133.472 110.594 156.295 1.00 18.55 163 VAL E O 1
ATOM 12871 N N . PRO G 1 165 ? 132.562 112.052 157.732 1.00 19.35 164 PRO E N 1
ATOM 12872 C CA . PRO G 1 165 ? 133.523 111.698 158.785 1.00 19.35 164 PRO E CA 1
ATOM 12873 C C . PRO G 1 165 ? 133.104 110.411 159.482 1.00 19.35 164 PRO E C 1
ATOM 12874 O O . PRO G 1 165 ? 131.940 110.239 159.851 1.00 19.35 164 PRO E O 1
ATOM 12878 N N . ILE G 1 166 ? 134.061 109.504 159.661 1.00 20.89 165 ILE E N 1
ATOM 12879 C CA . ILE G 1 166 ? 133.818 108.199 160.264 1.00 20.89 165 ILE E CA 1
ATOM 12880 C C . ILE G 1 166 ? 134.728 108.053 161.474 1.00 20.89 165 ILE E C 1
ATOM 12881 O O . ILE G 1 166 ? 135.936 108.295 161.380 1.00 20.89 165 ILE E O 1
ATOM 12886 N N . TYR G 1 167 ? 134.149 107.658 162.606 1.00 28.51 166 TYR E N 1
ATOM 12887 C CA . TYR G 1 167 ? 134.893 107.477 163.846 1.00 28.51 166 TYR E CA 1
ATOM 12888 C C . TYR G 1 167 ? 134.611 106.088 164.395 1.00 28.51 166 TYR E C 1
ATOM 12889 O O . TYR G 1 167 ? 133.465 105.774 164.735 1.00 28.51 166 TYR E O 1
ATOM 12898 N N . GLU G 1 168 ? 135.659 105.265 164.485 1.00 31.76 167 GLU E N 1
ATOM 12899 C CA . GLU G 1 168 ? 135.569 103.905 165.021 1.00 31.76 167 GLU E CA 1
ATOM 12900 C C . GLU G 1 168 ? 134.523 103.073 164.283 1.00 31.76 167 GLU E C 1
ATOM 12901 O O . GLU G 1 168 ? 133.763 102.317 164.890 1.00 31.76 167 GLU E O 1
ATOM 12907 N N . GLY G 1 169 ? 134.481 103.215 162.961 1.00 30.36 168 GLY E N 1
ATOM 12908 C CA . GLY G 1 169 ? 133.596 102.423 162.137 1.00 30.36 168 GLY E CA 1
ATOM 12909 C C . GLY G 1 169 ? 132.164 102.904 162.068 1.00 30.36 168 GLY E C 1
ATOM 12910 O O . GLY G 1 169 ? 131.355 102.281 161.369 1.00 30.36 168 GLY E O 1
ATOM 12911 N N . TYR G 1 170 ? 131.820 103.983 162.763 1.00 31.09 169 TYR E N 1
ATOM 12912 C CA . TYR G 1 170 ? 130.478 104.545 162.735 1.00 31.09 169 TYR E CA 1
ATOM 12913 C C . TYR G 1 170 ? 130.546 105.981 162.241 1.00 31.09 169 TYR E C 1
ATOM 12914 O O . TYR G 1 170 ? 131.319 106.787 162.768 1.00 31.09 169 TYR E O 1
ATOM 12923 N N . SER G 1 171 ? 129.744 106.293 161.229 1.00 25.61 170 SER E N 1
ATOM 12924 C CA . SER G 1 171 ? 129.697 107.640 160.689 1.00 25.61 170 SER E CA 1
ATOM 12925 C C . SER G 1 171 ? 128.931 108.566 161.629 1.00 25.61 170 SER E C 1
ATOM 12926 O O . SER G 1 171 ? 128.140 108.130 162.469 1.00 25.61 170 SER E O 1
ATOM 12929 N N . LEU G 1 172 ? 129.181 109.865 161.477 1.00 25.47 171 LEU E N 1
ATOM 12930 C CA . LEU G 1 172 ? 128.520 110.869 162.295 1.00 25.47 171 LEU E CA 1
ATOM 12931 C C . LEU G 1 172 ? 127.416 111.522 161.479 1.00 25.47 171 LEU E C 1
ATOM 12932 O O . LEU G 1 172 ? 127.717 112.256 160.525 1.00 25.47 171 LEU E O 1
ATOM 12937 N N . PRO G 1 173 ? 126.141 111.290 161.802 1.00 26.18 172 PRO E N 1
ATOM 12938 C CA . PRO G 1 173 ? 125.057 111.781 160.934 1.00 26.18 172 PRO E CA 1
ATOM 12939 C C . PRO G 1 173 ? 124.949 113.293 160.861 1.00 26.18 172 PRO E C 1
ATOM 12940 O O . PRO G 1 173 ? 124.298 113.801 159.939 1.00 26.18 172 PRO E O 1
ATOM 12944 N N . HIS G 1 174 ? 125.551 114.030 161.791 1.00 27.46 173 HIS E N 1
ATOM 12945 C CA . HIS G 1 174 ? 125.362 115.471 161.882 1.00 27.46 173 HIS E CA 1
ATOM 12946 C C . HIS G 1 174 ? 126.497 116.264 161.248 1.00 27.46 173 HIS E C 1
ATOM 12947 O O . HIS G 1 174 ? 126.583 117.477 161.460 1.00 27.46 173 HIS E O 1
ATOM 12954 N N . ALA G 1 175 ? 127.369 115.613 160.478 1.00 22.82 174 ALA E N 1
ATOM 12955 C CA . ALA G 1 175 ? 128.472 116.297 159.814 1.00 22.82 174 ALA E CA 1
ATOM 12956 C C . ALA G 1 175 ? 128.590 115.873 158.354 1.00 22.82 174 ALA E C 1
ATOM 12957 O O . ALA G 1 175 ? 129.684 115.888 157.784 1.00 22.82 174 ALA E O 1
ATOM 12959 N N . VAL G 1 176 ? 127.475 115.495 157.736 1.00 24.12 175 VAL E N 1
ATOM 12960 C CA . VAL G 1 176 ? 127.442 115.077 156.339 1.00 24.12 175 VAL E CA 1
ATOM 12961 C C . VAL G 1 176 ? 126.887 116.223 155.506 1.00 24.12 175 VAL E C 1
ATOM 12962 O O . VAL G 1 176 ? 125.864 116.820 155.862 1.00 24.12 175 VAL E O 1
ATOM 12966 N N . ARG G 1 177 ? 127.558 116.533 154.398 1.00 25.63 176 ARG E N 1
ATOM 12967 C CA . ARG G 1 177 ? 127.180 117.652 153.550 1.00 25.63 176 ARG E CA 1
ATOM 12968 C C . ARG G 1 177 ? 127.111 117.218 152.092 1.00 25.63 176 ARG E C 1
ATOM 12969 O O . ARG G 1 177 ? 127.727 116.232 151.681 1.00 25.63 176 ARG E O 1
ATOM 12977 N N . ARG G 1 178 ? 126.340 117.977 151.315 1.00 25.87 177 ARG E N 1
ATOM 12978 C CA . ARG G 1 178 ? 126.223 117.796 149.876 1.00 25.87 177 ARG E CA 1
ATOM 12979 C C . ARG G 1 178 ? 126.394 119.141 149.186 1.00 25.87 177 ARG E C 1
ATOM 12980 O O . ARG G 1 178 ? 126.035 120.186 149.734 1.00 25.87 177 ARG E O 1
ATOM 12988 N N . VAL G 1 179 ? 126.949 119.109 147.975 1.00 28.34 178 VAL E N 1
ATOM 12989 C CA . VAL G 1 179 ? 127.160 120.328 147.202 1.00 28.34 178 VAL E CA 1
ATOM 12990 C C . VAL G 1 179 ? 126.413 120.229 145.878 1.00 28.34 178 VAL E C 1
ATOM 12991 O O . VAL G 1 179 ? 125.990 121.246 145.314 1.00 28.34 178 VAL E O 1
ATOM 12995 N N . ASP G 1 180 ? 126.221 119.002 145.391 1.00 27.38 179 ASP E N 1
ATOM 12996 C CA . ASP G 1 180 ? 125.578 118.752 144.098 1.00 27.38 179 ASP E CA 1
ATOM 12997 C C . ASP G 1 180 ? 126.308 119.473 142.967 1.00 27.38 179 ASP E C 1
ATOM 12998 O O . ASP G 1 180 ? 125.692 119.996 142.037 1.00 27.38 179 ASP E O 1
ATOM 13003 N N . MET G 1 181 ? 127.636 119.498 143.048 1.00 27.58 180 MET E N 1
ATOM 13004 C CA . MET G 1 181 ? 128.478 120.104 142.021 1.00 27.58 180 MET E CA 1
ATOM 13005 C C . MET G 1 181 ? 129.709 119.224 141.866 1.00 27.58 180 MET E C 1
ATOM 13006 O O . MET G 1 181 ? 130.566 119.192 142.753 1.00 27.58 180 MET E O 1
ATOM 13011 N N . ALA G 1 182 ? 129.798 118.516 140.747 1.00 24.17 181 ALA E N 1
ATOM 13012 C CA . ALA G 1 182 ? 130.855 117.534 140.543 1.00 24.17 181 ALA E CA 1
ATOM 13013 C C . ALA G 1 182 ? 131.179 117.480 139.054 1.00 24.17 181 ALA E C 1
ATOM 13014 O O . ALA G 1 182 ? 130.868 118.411 138.305 1.00 24.17 181 ALA E O 1
ATOM 13016 N N . GLY G 1 183 ? 131.814 116.386 138.625 1.00 22.29 182 GLY E N 1
ATOM 13017 C CA . GLY G 1 183 ? 132.382 116.297 137.290 1.00 22.29 182 GLY E CA 1
ATOM 13018 C C . GLY G 1 183 ? 131.399 116.494 136.153 1.00 22.29 182 GLY E C 1
ATOM 13019 O O . GLY G 1 183 ? 131.818 116.843 135.045 1.00 22.29 182 GLY E O 1
ATOM 13020 N N . ARG G 1 184 ? 130.106 116.265 136.389 1.00 23.57 183 ARG E N 1
ATOM 13021 C CA . ARG G 1 184 ? 129.123 116.493 135.332 1.00 23.57 183 ARG E CA 1
ATOM 13022 C C . ARG G 1 184 ? 129.073 117.961 134.932 1.00 23.57 183 ARG E C 1
ATOM 13023 O O . ARG G 1 184 ? 129.002 118.287 133.742 1.00 23.57 183 ARG E O 1
ATOM 13031 N N . ASP G 1 185 ? 129.109 118.864 135.915 1.00 26.14 184 ASP E N 1
ATOM 13032 C CA . ASP G 1 185 ? 129.095 120.290 135.609 1.00 26.14 184 ASP E CA 1
ATOM 13033 C C . ASP G 1 185 ? 130.407 120.746 134.988 1.00 26.14 184 ASP E C 1
ATOM 13034 O O . ASP G 1 185 ? 130.433 121.750 134.268 1.00 26.14 184 ASP E O 1
ATOM 13039 N N . LEU G 1 186 ? 131.502 120.034 135.258 1.00 25.45 185 LEU E N 1
ATOM 13040 C CA . LEU G 1 186 ? 132.783 120.389 134.657 1.00 25.45 185 LEU E CA 1
ATOM 13041 C C . LEU G 1 186 ? 132.759 120.194 133.147 1.00 25.45 185 LEU E C 1
ATOM 13042 O O . LEU G 1 186 ? 133.355 120.983 132.405 1.00 25.45 185 LEU E O 1
ATOM 13047 N N . THR G 1 187 ? 132.088 119.141 132.675 1.00 27.59 186 THR E N 1
ATOM 13048 C CA . THR G 1 187 ? 131.985 118.913 131.238 1.00 27.59 186 THR E CA 1
ATOM 13049 C C . THR G 1 187 ? 131.227 120.044 130.553 1.00 27.59 186 THR E C 1
ATOM 13050 O O . THR G 1 187 ? 131.633 120.517 129.486 1.00 27.59 186 THR E O 1
ATOM 13054 N N . GLU G 1 188 ? 130.122 120.491 131.155 1.00 29.53 187 GLU E N 1
ATOM 13055 C CA . GLU G 1 188 ? 129.350 121.582 130.569 1.00 29.53 187 GLU E CA 1
ATOM 13056 C C . GLU G 1 188 ? 130.146 122.880 130.555 1.00 29.53 187 GLU E C 1
ATOM 13057 O O . GLU G 1 188 ? 130.104 123.632 129.574 1.00 29.53 187 GLU E O 1
ATOM 13063 N N . TYR G 1 189 ? 130.872 123.167 131.637 1.00 27.45 188 TYR E N 1
ATOM 13064 C CA . TYR G 1 189 ? 131.689 124.375 131.678 1.00 27.45 188 TYR E CA 1
ATOM 13065 C C . TYR G 1 189 ? 132.808 124.317 130.647 1.00 27.45 188 TYR E C 1
ATOM 13066 O O . TYR G 1 189 ? 133.114 125.322 129.996 1.00 27.45 188 TYR E O 1
ATOM 13075 N N . LEU G 1 190 ? 133.437 123.150 130.490 1.00 30.64 189 LEU E N 1
ATOM 13076 C CA . LEU G 1 190 ? 134.476 123.002 129.477 1.00 30.64 189 LEU E CA 1
ATOM 13077 C C . LEU G 1 190 ? 133.903 123.161 128.075 1.00 30.64 189 LEU E C 1
ATOM 13078 O O . LEU G 1 190 ? 134.534 123.765 127.201 1.00 30.64 189 LEU E O 1
ATOM 13083 N N . MET G 1 191 ? 132.707 122.616 127.842 1.00 37.60 190 MET E N 1
ATOM 13084 C CA . MET G 1 191 ? 132.076 122.739 126.533 1.00 37.60 190 MET E CA 1
ATOM 13085 C C . MET G 1 191 ? 131.741 124.191 126.212 1.00 37.60 190 MET E C 1
ATOM 13086 O O . MET G 1 191 ? 131.916 124.635 125.071 1.00 37.60 190 MET E O 1
ATOM 13091 N N . LYS G 1 192 ? 131.254 124.943 127.202 1.00 34.51 191 LYS E N 1
ATOM 13092 C CA . LYS G 1 192 ? 130.894 126.337 126.964 1.00 34.51 191 LYS E CA 1
ATOM 13093 C C . LYS G 1 192 ? 132.119 127.188 126.653 1.00 34.51 191 LYS E C 1
ATOM 13094 O O . LYS G 1 192 ? 132.088 128.017 125.736 1.00 34.51 191 LYS E O 1
ATOM 13100 N N . ILE G 1 193 ? 133.210 127.000 127.401 1.00 35.58 192 ILE E N 1
ATOM 13101 C CA . ILE G 1 193 ? 134.412 127.802 127.179 1.00 35.58 192 ILE E CA 1
ATOM 13102 C C . ILE G 1 193 ? 135.215 127.344 125.975 1.00 35.58 192 ILE E C 1
ATOM 13103 O O . ILE G 1 193 ? 136.212 127.990 125.628 1.00 35.58 192 ILE E O 1
ATOM 13108 N N . MET G 1 194 ? 134.821 126.245 125.334 1.00 45.73 193 MET E N 1
ATOM 13109 C CA . MET G 1 194 ? 135.489 125.798 124.120 1.00 45.73 193 MET E CA 1
ATOM 13110 C C . MET G 1 194 ? 135.020 126.552 122.882 1.00 45.73 193 MET E C 1
ATOM 13111 O O . MET G 1 194 ? 135.693 126.494 121.848 1.00 45.73 193 MET E O 1
ATOM 13116 N N . MET G 1 195 ? 133.897 127.267 122.967 1.00 49.45 194 MET E N 1
ATOM 13117 C CA . MET G 1 195 ? 133.400 128.042 121.837 1.00 49.45 194 MET E CA 1
ATOM 13118 C C . MET G 1 195 ? 134.233 129.285 121.560 1.00 49.45 194 MET E C 1
ATOM 13119 O O . MET G 1 195 ? 134.087 129.877 120.486 1.00 49.45 194 MET E O 1
ATOM 13124 N N . GLU G 1 196 ? 135.090 129.699 122.498 1.00 50.30 195 GLU E N 1
ATOM 13125 C CA . GLU G 1 196 ? 135.920 130.878 122.275 1.00 50.30 195 GLU E CA 1
ATOM 13126 C C . GLU G 1 196 ? 136.882 130.674 121.113 1.00 50.30 195 GLU E C 1
ATOM 13127 O O . GLU G 1 196 ? 137.257 131.641 120.440 1.00 50.30 195 GLU E O 1
ATOM 13133 N N . THR G 1 197 ? 137.293 129.429 120.862 1.00 58.84 196 THR E N 1
ATOM 13134 C CA . THR G 1 197 ? 138.157 129.096 119.736 1.00 58.84 196 THR E CA 1
ATOM 13135 C C . THR G 1 197 ? 137.370 128.680 118.499 1.00 58.84 196 THR E C 1
ATOM 13136 O O . THR G 1 197 ? 137.893 127.941 117.655 1.00 58.84 196 THR E O 1
ATOM 13140 N N . GLY G 1 198 ? 136.126 129.134 118.371 1.00 60.59 197 GLY E N 1
ATOM 13141 C CA . GLY G 1 198 ? 135.299 128.773 117.238 1.00 60.59 197 GLY E CA 1
ATOM 13142 C C . GLY G 1 198 ? 134.572 127.458 117.433 1.00 60.59 197 GLY E C 1
ATOM 13143 O O . GLY G 1 198 ? 134.634 126.810 118.482 1.00 60.59 197 GLY E O 1
ATOM 13144 N N . THR G 1 199 ? 133.857 127.066 116.375 1.00 63.49 198 THR E N 1
ATOM 13145 C CA . THR G 1 199 ? 133.077 125.831 116.326 1.00 63.49 198 THR E CA 1
ATOM 13146 C C . THR G 1 199 ? 132.016 125.781 117.419 1.00 63.49 198 THR E C 1
ATOM 13147 O O . THR G 1 199 ? 131.786 126.770 118.122 1.00 63.49 198 THR E O 1
ATOM 13151 N N . THR G 1 200 ? 131.356 124.633 117.557 1.00 67.38 199 THR E N 1
ATOM 13152 C CA . THR G 1 200 ? 130.316 124.458 118.560 1.00 67.38 199 THR E CA 1
ATOM 13153 C C . THR G 1 200 ? 130.166 122.973 118.851 1.00 67.38 199 THR E C 1
ATOM 13154 O O . THR G 1 200 ? 130.589 122.121 118.064 1.00 67.38 199 THR E O 1
ATOM 13158 N N . PHE G 1 201 ? 129.556 122.673 119.997 1.00 63.76 200 PHE E N 1
ATOM 13159 C CA . PHE G 1 201 ? 129.372 121.298 120.450 1.00 63.76 200 PHE E CA 1
ATOM 13160 C C . PHE G 1 201 ? 127.971 121.105 121.014 1.00 63.76 200 PHE E C 1
ATOM 13161 O O . PHE G 1 201 ? 127.788 120.499 122.075 1.00 63.76 200 PHE E O 1
ATOM 13169 N N . THR G 1 202 ? 126.961 121.622 120.312 1.00 68.89 201 THR E N 1
ATOM 13170 C CA . THR G 1 202 ? 125.593 121.536 120.814 1.00 68.89 201 THR E CA 1
ATOM 13171 C C . THR G 1 202 ? 125.079 120.100 120.807 1.00 68.89 201 THR E C 1
ATOM 13172 O O . THR G 1 202 ? 124.473 119.650 121.787 1.00 68.89 201 THR E O 1
ATOM 13176 N N . THR G 1 203 ? 125.312 119.368 119.721 1.00 66.71 202 THR E N 1
ATOM 13177 C CA . THR G 1 203 ? 124.743 118.036 119.580 1.00 66.71 202 THR E CA 1
ATOM 13178 C C . THR G 1 203 ? 125.381 117.060 120.565 1.00 66.71 202 THR E C 1
ATOM 13179 O O . THR G 1 203 ? 126.517 117.234 121.015 1.00 66.71 202 THR E O 1
ATOM 13183 N N . THR G 1 204 ? 124.621 116.014 120.898 1.00 63.13 203 THR E N 1
ATOM 13184 C CA . THR G 1 204 ? 125.087 115.017 121.854 1.00 63.13 203 THR E CA 1
ATOM 13185 C C . THR G 1 204 ? 126.235 114.178 121.312 1.00 63.13 203 THR E C 1
ATOM 13186 O O . THR G 1 204 ? 126.968 113.573 122.101 1.00 63.13 203 THR E O 1
ATOM 13190 N N . ALA G 1 205 ? 126.401 114.117 119.989 1.00 60.09 204 ALA E N 1
ATOM 13191 C CA . ALA G 1 205 ? 127.521 113.377 119.420 1.00 60.09 204 ALA E CA 1
ATOM 13192 C C . ALA G 1 205 ? 128.852 113.995 119.828 1.00 60.09 204 ALA E C 1
ATOM 13193 O O . ALA G 1 205 ? 129.807 113.278 120.147 1.00 60.09 204 ALA E O 1
ATOM 13195 N N . GLU G 1 206 ? 128.934 115.326 119.824 1.00 61.69 205 GLU E N 1
ATOM 13196 C CA . GLU G 1 206 ? 130.149 116.014 120.236 1.00 61.69 205 GLU E CA 1
ATOM 13197 C C . GLU G 1 206 ? 130.264 116.168 121.746 1.00 61.69 205 GLU E C 1
ATOM 13198 O O . GLU G 1 206 ? 131.348 116.505 122.234 1.00 61.69 205 GLU E O 1
ATOM 13204 N N . LYS G 1 207 ? 129.183 115.937 122.495 1.00 54.73 206 LYS E N 1
ATOM 13205 C CA . LYS G 1 207 ? 129.269 116.001 123.950 1.00 54.73 206 LYS E CA 1
ATOM 13206 C C . LYS G 1 207 ? 130.182 114.911 124.494 1.00 54.73 206 LYS E C 1
ATOM 13207 O O . LYS G 1 207 ? 130.960 115.149 125.425 1.00 54.73 206 LYS E O 1
ATOM 13213 N N . GLU G 1 208 ? 130.098 113.705 123.927 1.00 51.59 207 GLU E N 1
ATOM 13214 C CA . GLU G 1 208 ? 130.986 112.626 124.345 1.00 51.59 207 GLU E CA 1
ATOM 13215 C C . GLU G 1 208 ? 132.438 112.934 124.005 1.00 51.59 207 GLU E C 1
ATOM 13216 O O . GLU G 1 208 ? 133.347 112.509 124.728 1.00 51.59 207 GLU E O 1
ATOM 13222 N N . ILE G 1 209 ? 132.676 113.667 122.916 1.00 48.11 208 ILE E N 1
ATOM 13223 C CA . ILE G 1 209 ? 134.037 114.049 122.556 1.00 48.11 208 ILE E CA 1
ATOM 13224 C C . ILE G 1 209 ? 134.629 114.978 123.607 1.00 48.11 208 ILE E C 1
ATOM 13225 O O . ILE G 1 209 ? 135.804 114.857 123.972 1.00 48.11 208 ILE E O 1
ATOM 13230 N N . VAL G 1 210 ? 133.829 115.922 124.108 1.00 43.69 209 VAL E N 1
ATOM 13231 C CA . VAL G 1 210 ? 134.312 116.851 125.126 1.00 43.69 209 VAL E CA 1
ATOM 13232 C C . VAL G 1 210 ? 134.684 116.102 126.399 1.00 43.69 209 VAL E C 1
ATOM 13233 O O . VAL G 1 210 ? 135.665 116.439 127.073 1.00 43.69 209 VAL E O 1
ATOM 13237 N N . ARG G 1 211 ? 133.908 115.072 126.748 1.00 42.22 210 ARG E N 1
ATOM 13238 C CA . ARG G 1 211 ? 134.200 114.299 127.951 1.00 42.22 210 ARG E CA 1
ATOM 13239 C C . ARG G 1 211 ? 135.553 113.605 127.848 1.00 42.22 210 ARG E C 1
ATOM 13240 O O . ARG G 1 211 ? 136.307 113.555 128.826 1.00 42.22 210 ARG E O 1
ATOM 13248 N N . ASN G 1 212 ? 135.878 113.065 126.671 1.00 43.32 211 ASN E N 1
ATOM 13249 C CA . ASN G 1 212 ? 137.168 112.407 126.491 1.00 43.32 211 ASN E CA 1
ATOM 13250 C C . ASN G 1 212 ? 138.325 113.386 126.636 1.00 43.32 211 ASN E C 1
ATOM 13251 O O . ASN G 1 212 ? 139.394 113.012 127.132 1.00 43.32 211 ASN E O 1
ATOM 13256 N N . VAL G 1 213 ? 138.140 114.634 126.202 1.00 39.91 212 VAL E N 1
ATOM 13257 C CA . VAL G 1 213 ? 139.185 115.639 126.368 1.00 39.91 212 VAL E CA 1
ATOM 13258 C C . VAL G 1 213 ? 139.422 115.922 127.846 1.00 39.91 212 VAL E C 1
ATOM 13259 O O . VAL G 1 213 ? 140.564 116.114 128.281 1.00 39.91 212 VAL E O 1
ATOM 13263 N N . LYS G 1 214 ? 138.349 115.955 128.640 1.00 34.69 213 LYS E N 1
ATOM 13264 C CA . LYS G 1 214 ? 138.484 116.234 130.066 1.00 34.69 213 LYS E CA 1
ATOM 13265 C C . LYS G 1 214 ? 139.292 115.153 130.772 1.00 34.69 213 LYS E C 1
ATOM 13266 O O . LYS G 1 214 ? 140.103 115.450 131.656 1.00 34.69 213 LYS E O 1
ATOM 13272 N N . GLU G 1 215 ? 139.089 113.896 130.393 1.00 36.63 214 GLU E N 1
ATOM 13273 C CA . GLU G 1 215 ? 139.692 112.765 131.082 1.00 36.63 214 GLU E CA 1
ATOM 13274 C C . GLU G 1 215 ? 141.095 112.435 130.592 1.00 36.63 214 GLU E C 1
ATOM 13275 O O . GLU G 1 215 ? 141.700 111.485 131.097 1.00 36.63 214 GLU E O 1
ATOM 13281 N N . GLN G 1 216 ? 141.629 113.183 129.627 1.00 41.07 215 GLN E N 1
ATOM 13282 C CA . GLN G 1 216 ? 142.932 112.846 129.065 1.00 41.07 215 GLN E CA 1
ATOM 13283 C C . GLN G 1 216 ? 143.909 114.014 129.111 1.00 41.07 215 GLN E C 1
ATOM 13284 O O . GLN G 1 216 ? 145.117 113.807 129.271 1.00 41.07 215 GLN E O 1
ATOM 13290 N N . LEU G 1 217 ? 143.409 115.240 128.974 1.00 39.17 216 LEU E N 1
ATOM 13291 C CA . LEU G 1 217 ? 144.271 116.410 128.864 1.00 39.17 216 LEU E CA 1
ATOM 13292 C C . LEU G 1 217 ? 144.181 117.367 130.042 1.00 39.17 216 LEU E C 1
ATOM 13293 O O . LEU G 1 217 ? 145.166 118.044 130.340 1.00 39.17 216 LEU E O 1
ATOM 13298 N N . CYS G 1 218 ? 143.036 117.445 130.713 1.00 37.36 217 CYS E N 1
ATOM 13299 C CA . CYS G 1 218 ? 142.866 118.411 131.790 1.00 37.36 217 CYS E CA 1
ATOM 13300 C C . CYS G 1 218 ? 143.726 118.049 132.995 1.00 37.36 217 CYS E C 1
ATOM 13301 O O . CYS G 1 218 ? 143.932 116.872 133.304 1.00 37.36 217 CYS E O 1
ATOM 13304 N N . TYR G 1 219 ? 144.232 119.075 133.676 1.00 37.90 218 TYR E N 1
ATOM 13305 C CA . TYR G 1 219 ? 145.036 118.892 134.874 1.00 37.90 218 TYR E CA 1
ATOM 13306 C C . TYR G 1 219 ? 144.857 120.105 135.773 1.00 37.90 218 TYR E C 1
ATOM 13307 O O . TYR G 1 219 ? 144.463 121.182 135.321 1.00 37.90 218 TYR E O 1
ATOM 13316 N N . VAL G 1 220 ? 145.161 119.923 137.053 1.00 36.01 219 VAL E N 1
ATOM 13317 C CA . VAL G 1 220 ? 145.020 120.984 138.045 1.00 36.01 219 VAL E CA 1
ATOM 13318 C C . VAL G 1 220 ? 146.329 121.753 138.139 1.00 36.01 219 VAL E C 1
ATOM 13319 O O . VAL G 1 220 ? 147.401 121.158 138.301 1.00 36.01 219 VAL E O 1
ATOM 13323 N N . ALA G 1 221 ? 146.244 123.076 138.034 1.00 47.41 220 ALA E N 1
ATOM 13324 C CA . ALA G 1 221 ? 147.411 123.942 138.128 1.00 47.41 220 ALA E CA 1
ATOM 13325 C C . ALA G 1 221 ? 147.646 124.337 139.580 1.00 47.41 220 ALA E C 1
ATOM 13326 O O . ALA G 1 221 ? 146.702 124.691 140.294 1.00 47.41 220 ALA E O 1
ATOM 13328 N N . LEU G 1 222 ? 148.907 124.270 140.013 1.00 52.64 221 LEU E N 1
ATOM 13329 C CA . LEU G 1 222 ? 149.232 124.596 141.398 1.00 52.64 221 LEU E CA 1
ATOM 13330 C C . LEU G 1 222 ? 148.951 126.062 141.707 1.00 52.64 221 LEU E C 1
ATOM 13331 O O . LEU G 1 222 ? 148.403 126.386 142.767 1.00 52.64 221 LEU E O 1
ATOM 13336 N N . ASP G 1 223 ? 149.320 126.961 140.797 1.00 66.38 222 ASP E N 1
ATOM 13337 C CA . ASP G 1 223 ? 149.103 128.395 140.965 1.00 66.38 222 ASP E CA 1
ATOM 13338 C C . ASP G 1 223 ? 148.241 128.880 139.807 1.00 66.38 222 ASP E C 1
ATOM 13339 O O . ASP G 1 223 ? 148.717 128.975 138.671 1.00 66.38 222 ASP E O 1
ATOM 13344 N N . PHE G 1 224 ? 146.975 129.187 140.096 1.00 62.15 223 PHE E N 1
ATOM 13345 C CA . PHE G 1 224 ? 146.035 129.545 139.039 1.00 62.15 223 PHE E CA 1
ATOM 13346 C C . PHE G 1 224 ? 146.401 130.875 138.390 1.00 62.15 223 PHE E C 1
ATOM 13347 O O . PHE G 1 224 ? 146.382 131.000 137.160 1.00 62.15 223 PHE E O 1
ATOM 13355 N N . GLU G 1 225 ? 146.732 131.883 139.201 1.00 74.05 224 GLU E N 1
ATOM 13356 C CA . GLU G 1 225 ? 147.010 133.208 138.654 1.00 74.05 224 GLU E CA 1
ATOM 13357 C C . GLU G 1 225 ? 148.273 133.208 137.801 1.00 74.05 224 GLU E C 1
ATOM 13358 O O . GLU G 1 225 ? 148.315 133.854 136.747 1.00 74.05 224 GLU E O 1
ATOM 13364 N N . GLU G 1 226 ? 149.314 132.497 138.240 1.00 76.59 225 GLU E N 1
ATOM 13365 C CA . GLU G 1 226 ? 150.568 132.480 137.495 1.00 76.59 225 GLU E CA 1
ATOM 13366 C C . GLU G 1 226 ? 150.398 131.815 136.135 1.00 76.59 225 GLU E C 1
ATOM 13367 O O . GLU G 1 226 ? 150.953 132.285 135.135 1.00 76.59 225 GLU E O 1
ATOM 13373 N N . GLU G 1 227 ? 149.641 130.717 136.078 1.00 77.06 226 GLU E N 1
ATOM 13374 C CA . GLU G 1 227 ? 149.480 129.994 134.820 1.00 77.06 226 GLU E CA 1
ATOM 13375 C C . GLU G 1 227 ? 148.718 130.820 133.792 1.00 77.06 226 GLU E C 1
ATOM 13376 O O . GLU G 1 227 ? 149.041 130.783 132.600 1.00 77.06 226 GLU E O 1
ATOM 13382 N N . MET G 1 228 ? 147.701 131.566 134.231 1.00 77.35 227 MET E N 1
ATOM 13383 C CA . MET G 1 228 ? 146.896 132.344 133.294 1.00 77.35 227 MET E CA 1
ATOM 13384 C C . MET G 1 228 ? 147.731 133.402 132.584 1.00 77.35 227 MET E C 1
ATOM 13385 O O . MET G 1 228 ? 147.602 133.593 131.369 1.00 77.35 227 MET E O 1
ATOM 13390 N N . THR G 1 229 ? 148.595 134.101 133.324 1.00 77.12 228 THR E N 1
ATOM 13391 C CA . THR G 1 229 ? 149.388 135.167 132.720 1.00 77.12 228 THR E CA 1
ATOM 13392 C C . THR G 1 229 ? 150.445 134.611 131.773 1.00 77.12 228 THR E C 1
ATOM 13393 O O . THR G 1 229 ? 150.644 135.144 130.676 1.00 77.12 228 THR E O 1
ATOM 13397 N N . ASN G 1 230 ? 151.131 133.541 132.177 1.00 81.96 229 ASN E N 1
ATOM 13398 C CA . ASN G 1 230 ? 152.212 132.994 131.367 1.00 81.96 229 ASN E CA 1
ATOM 13399 C C . ASN G 1 230 ? 151.716 132.125 130.219 1.00 81.96 229 ASN E C 1
ATOM 13400 O O . ASN G 1 230 ? 152.492 131.841 129.299 1.00 81.96 229 ASN E O 1
ATOM 13405 N N . SER G 1 231 ? 150.454 131.692 130.250 1.00 83.13 230 SER E N 1
ATOM 13406 C CA . SER G 1 231 ? 149.922 130.900 129.145 1.00 83.13 230 SER E CA 1
ATOM 13407 C C . SER G 1 231 ? 149.794 131.735 127.878 1.00 83.13 230 SER E C 1
ATOM 13408 O O . SER G 1 231 ? 150.061 131.244 126.775 1.00 83.13 230 SER E O 1
ATOM 13411 N N . ALA G 1 232 ? 149.378 132.997 128.016 1.00 86.67 231 ALA E N 1
ATOM 13412 C CA . ALA G 1 232 ? 149.229 133.861 126.849 1.00 86.67 231 ALA E CA 1
ATOM 13413 C C . ALA G 1 232 ? 150.568 134.101 126.163 1.00 86.67 231 ALA E C 1
ATOM 13414 O O . ALA G 1 232 ? 150.649 134.104 124.929 1.00 86.67 231 ALA E O 1
ATOM 13416 N N . LYS G 1 233 ? 151.628 134.312 126.947 1.00 86.08 232 LYS E N 1
ATOM 13417 C CA . LYS G 1 233 ? 152.950 134.510 126.362 1.00 86.08 232 LYS E CA 1
ATOM 13418 C C . LYS G 1 233 ? 153.425 133.260 125.633 1.00 86.08 232 LYS E C 1
ATOM 13419 O O . LYS G 1 233 ? 153.978 133.347 124.530 1.00 86.08 232 LYS E O 1
ATOM 13425 N N . SER G 1 234 ? 153.219 132.086 126.232 1.00 86.08 233 SER E N 1
ATOM 13426 C CA . SER G 1 234 ? 153.650 130.846 125.595 1.00 86.08 233 SER E CA 1
ATOM 13427 C C . SER G 1 234 ? 152.737 130.471 124.434 1.00 86.08 233 SER E C 1
ATOM 13428 O O . SER G 1 234 ? 153.216 130.039 123.378 1.00 86.08 233 SER E O 1
ATOM 13431 N N . ALA G 1 235 ? 151.423 130.631 124.612 1.00 87.42 234 ALA E N 1
ATOM 13432 C CA . ALA G 1 235 ? 150.429 130.278 123.596 1.00 87.42 234 ALA E CA 1
ATOM 13433 C C . ALA G 1 235 ? 150.573 128.823 123.156 1.00 87.42 234 ALA E C 1
ATOM 13434 O O . ALA G 1 235 ? 150.432 128.493 121.977 1.00 87.42 234 ALA E O 1
ATOM 13436 N N . ASN G 1 236 ? 150.857 127.944 124.114 1.00 84.60 235 ASN E N 1
ATOM 13437 C CA . ASN G 1 236 ? 151.042 126.531 123.820 1.00 84.60 235 ASN E CA 1
ATOM 13438 C C . ASN G 1 236 ? 149.698 125.823 123.714 1.00 84.60 235 ASN E C 1
ATOM 13439 O O . ASN G 1 236 ? 148.781 126.077 124.500 1.00 84.60 235 ASN E O 1
ATOM 13444 N N . GLU G 1 237 ? 149.588 124.928 122.734 1.00 78.16 236 GLU E N 1
ATOM 13445 C CA . GLU G 1 237 ? 148.379 124.147 122.523 1.00 78.16 236 GLU E CA 1
ATOM 13446 C C . GLU G 1 237 ? 148.759 122.703 122.227 1.00 78.16 236 GLU E C 1
ATOM 13447 O O . GLU G 1 237 ? 149.872 122.409 121.786 1.00 78.16 236 GLU E O 1
ATOM 13453 N N . GLU G 1 238 ? 147.813 121.801 122.477 1.00 73.57 237 GLU E N 1
ATOM 13454 C CA . GLU G 1 238 ? 148.002 120.377 122.250 1.00 73.57 237 GLU E CA 1
ATOM 13455 C C . GLU G 1 238 ? 146.966 119.868 121.258 1.00 73.57 237 GLU E C 1
ATOM 13456 O O . GLU G 1 238 ? 145.883 120.444 121.115 1.00 73.57 237 GLU E O 1
ATOM 13462 N N . ALA G 1 239 ? 147.308 118.780 120.578 1.00 63.93 238 ALA E N 1
ATOM 13463 C CA . ALA G 1 239 ? 146.489 118.235 119.505 1.00 63.93 238 ALA E CA 1
ATOM 13464 C C . ALA G 1 239 ? 145.648 117.067 120.005 1.00 63.93 238 ALA E C 1
ATOM 13465 O O . ALA G 1 239 ? 146.137 116.202 120.738 1.00 63.93 238 ALA E O 1
ATOM 13467 N N . PHE G 1 240 ? 144.380 117.052 119.602 1.00 53.77 239 PHE E N 1
ATOM 13468 C CA . PHE G 1 240 ? 143.460 115.965 119.900 1.00 53.77 239 PHE E CA 1
ATOM 13469 C C . PHE G 1 240 ? 142.810 115.507 118.604 1.00 53.77 239 PHE E C 1
ATOM 13470 O O . PHE G 1 240 ? 142.440 116.331 117.763 1.00 53.77 239 PHE E O 1
ATOM 13478 N N . GLU G 1 241 ? 142.670 114.194 118.445 1.00 56.34 240 GLU E N 1
ATOM 13479 C CA . GLU G 1 241 ? 142.191 113.603 117.202 1.00 56.34 240 GLU E CA 1
ATOM 13480 C C . GLU G 1 241 ? 140.708 113.276 117.323 1.00 56.34 240 GLU E C 1
ATOM 13481 O O . GLU G 1 241 ? 140.302 112.532 118.222 1.00 56.34 240 GLU E O 1
ATOM 13487 N N . LEU G 1 242 ? 139.909 113.829 116.416 1.00 49.10 241 LEU E N 1
ATOM 13488 C CA . LEU G 1 242 ? 138.483 113.562 116.368 1.00 49.10 241 LEU E CA 1
ATOM 13489 C C . LEU G 1 242 ? 138.212 112.210 115.716 1.00 49.10 241 LEU E C 1
ATOM 13490 O O . LEU G 1 242 ? 139.061 111.675 114.998 1.00 49.10 241 LEU E O 1
ATOM 13495 N N . PRO G 1 243 ? 137.036 111.624 115.965 1.00 44.24 242 PRO E N 1
ATOM 13496 C CA . PRO G 1 243 ? 136.700 110.355 115.297 1.00 44.24 242 PRO E CA 1
ATOM 13497 C C . PRO G 1 243 ? 136.699 110.447 113.781 1.00 44.24 242 PRO E C 1
ATOM 13498 O O . PRO G 1 243 ? 137.043 109.466 113.110 1.00 44.24 242 PRO E O 1
ATOM 13502 N N . ASP G 1 244 ? 136.322 111.597 113.219 1.00 44.79 243 ASP E N 1
ATOM 13503 C CA . ASP G 1 244 ? 136.322 111.777 111.773 1.00 44.79 243 ASP E CA 1
ATOM 13504 C C . ASP G 1 244 ? 137.726 111.808 111.182 1.00 44.79 243 ASP E C 1
ATOM 13505 O O . ASP G 1 244 ? 137.869 111.703 109.960 1.00 44.79 243 ASP E O 1
ATOM 13510 N N . GLY G 1 245 ? 138.758 111.936 112.012 1.00 48.52 244 GLY E N 1
ATOM 13511 C CA . GLY G 1 245 ? 140.123 112.034 111.547 1.00 48.52 244 GLY E CA 1
ATOM 13512 C C . GLY G 1 245 ? 140.717 113.424 111.616 1.00 48.52 244 GLY E C 1
ATOM 13513 O O . GLY G 1 245 ? 141.941 113.561 111.506 1.00 48.52 244 GLY E O 1
ATOM 13514 N N . ASN G 1 246 ? 139.893 114.452 111.795 1.00 50.69 245 ASN E N 1
ATOM 13515 C CA . ASN G 1 246 ? 140.404 115.803 111.941 1.00 50.69 245 ASN E CA 1
ATOM 13516 C C . ASN G 1 246 ? 141.091 115.970 113.293 1.00 50.69 245 ASN E C 1
ATOM 13517 O O . ASN G 1 246 ? 140.828 115.237 114.251 1.00 50.69 245 ASN E O 1
ATOM 13522 N N . VAL G 1 247 ? 141.983 116.953 113.363 1.00 52.35 246 VAL E N 1
ATOM 13523 C CA . VAL G 1 247 ? 142.780 117.221 114.555 1.00 52.35 246 VAL E CA 1
ATOM 13524 C C . VAL G 1 247 ? 142.318 118.538 115.160 1.00 52.35 246 VAL E C 1
ATOM 13525 O O . VAL G 1 247 ? 142.225 119.553 114.460 1.00 52.35 246 VAL E O 1
ATOM 13529 N N . MET G 1 248 ? 142.031 118.520 116.458 1.00 60.23 247 MET E N 1
ATOM 13530 C CA . MET G 1 248 ? 141.570 119.691 117.189 1.00 60.23 247 MET E CA 1
ATOM 13531 C C . MET G 1 248 ? 142.647 120.141 118.168 1.00 60.23 247 MET E C 1
ATOM 13532 O O . MET G 1 248 ? 143.347 119.313 118.759 1.00 60.23 247 MET E O 1
ATOM 13537 N N . MET G 1 249 ? 142.778 121.454 118.334 1.00 66.54 248 MET E N 1
ATOM 13538 C CA . MET G 1 249 ? 143.789 122.046 119.198 1.00 66.54 248 MET E CA 1
ATOM 13539 C C . MET G 1 249 ? 143.135 122.587 120.462 1.00 66.54 248 MET E C 1
ATOM 13540 O O . MET G 1 249 ? 142.130 123.302 120.390 1.00 66.54 248 MET E O 1
ATOM 13545 N N . VAL G 1 250 ? 143.709 122.245 121.614 1.00 63.03 249 VAL E N 1
ATOM 13546 C CA . VAL G 1 250 ? 143.212 122.675 122.915 1.00 63.03 249 VAL E CA 1
ATOM 13547 C C . VAL G 1 250 ? 144.281 123.535 123.573 1.00 63.03 249 VAL E C 1
ATOM 13548 O O . VAL G 1 250 ? 145.447 123.133 123.651 1.00 63.03 249 VAL E O 1
ATOM 13552 N N . GLY G 1 251 ? 143.883 124.714 124.046 1.00 56.14 250 GLY E N 1
ATOM 13553 C CA . GLY G 1 251 ? 144.827 125.659 124.611 1.00 56.14 250 GLY E CA 1
ATOM 13554 C C . GLY G 1 251 ? 144.866 125.680 126.124 1.00 56.14 250 GLY E C 1
ATOM 13555 O O . GLY G 1 251 ? 145.263 124.696 126.756 1.00 56.14 250 GLY E O 1
ATOM 13556 N N . ASN G 1 252 ? 144.459 126.800 126.717 1.00 48.53 251 ASN E N 1
ATOM 13557 C CA . ASN G 1 252 ? 144.507 126.981 128.162 1.00 48.53 251 ASN E CA 1
ATOM 13558 C C . ASN G 1 252 ? 143.286 126.419 128.877 1.00 48.53 251 ASN E C 1
ATOM 13559 O O . ASN G 1 252 ? 143.214 126.509 130.107 1.00 48.53 251 ASN E O 1
ATOM 13564 N N . GLN G 1 253 ? 142.328 125.848 128.146 1.00 47.30 252 GLN E N 1
ATOM 13565 C CA . GLN G 1 253 ? 141.153 125.255 128.773 1.00 47.30 252 GLN E CA 1
ATOM 13566 C C . GLN G 1 253 ? 141.484 124.001 129.571 1.00 47.30 252 GLN E C 1
ATOM 13567 O O . GLN G 1 253 ? 140.620 123.513 130.307 1.00 47.30 252 GLN E O 1
ATOM 13573 N N . ARG G 1 254 ? 142.699 123.467 129.432 1.00 48.24 253 ARG E N 1
ATOM 13574 C CA . ARG G 1 254 ? 143.065 122.246 130.142 1.00 48.24 253 ARG E CA 1
ATOM 13575 C C . ARG G 1 254 ? 143.039 122.451 131.651 1.00 48.24 253 ARG E C 1
ATOM 13576 O O . ARG G 1 254 ? 142.514 121.613 132.394 1.00 48.24 253 ARG E O 1
ATOM 13584 N N . PHE G 1 255 ? 143.600 123.562 132.128 1.00 42.60 254 PHE E N 1
ATOM 13585 C CA . PHE G 1 255 ? 143.682 123.818 133.559 1.00 42.60 254 PHE E CA 1
ATOM 13586 C C . PHE G 1 255 ? 142.597 124.755 134.074 1.00 42.60 254 PHE E C 1
ATOM 13587 O O . PHE G 1 255 ? 142.472 124.918 135.292 1.00 42.60 254 PHE E O 1
ATOM 13595 N N . ARG G 1 256 ? 141.816 125.374 133.188 1.00 36.58 255 ARG E N 1
ATOM 13596 C CA . ARG G 1 256 ? 140.724 126.230 133.640 1.00 36.58 255 ARG E CA 1
ATOM 13597 C C . ARG G 1 256 ? 139.526 125.415 134.113 1.00 36.58 255 ARG E C 1
ATOM 13598 O O . ARG G 1 256 ? 138.831 125.819 135.051 1.00 36.58 255 ARG E O 1
ATOM 13606 N N . CYS G 1 257 ? 139.265 124.276 133.470 1.00 32.16 256 CYS E N 1
ATOM 13607 C CA . CYS G 1 257 ? 138.104 123.465 133.833 1.00 32.16 256 CYS E CA 1
ATOM 13608 C C . CYS G 1 257 ? 138.163 122.921 135.257 1.00 32.16 256 CYS E C 1
ATOM 13609 O O . CYS G 1 257 ? 137.165 123.062 135.985 1.00 32.16 256 CYS E O 1
ATOM 13612 N N . PRO G 1 258 ? 139.255 122.297 135.722 1.00 30.84 257 PRO E N 1
ATOM 13613 C CA . PRO G 1 258 ? 139.246 121.765 137.095 1.00 30.84 257 PRO E CA 1
ATOM 13614 C C . PRO G 1 258 ? 139.240 122.835 138.172 1.00 30.84 257 PRO E C 1
ATOM 13615 O O . PRO G 1 258 ? 138.964 122.511 139.334 1.00 30.84 257 PRO E O 1
ATOM 13619 N N . GLU G 1 259 ? 139.535 124.092 137.834 1.00 32.34 258 GLU E N 1
ATOM 13620 C CA . GLU G 1 259 ? 139.561 125.148 138.839 1.00 32.34 258 GLU E CA 1
ATOM 13621 C C . GLU G 1 259 ? 138.179 125.440 139.411 1.00 32.34 258 GLU E C 1
ATOM 13622 O O . GLU G 1 259 ? 138.081 126.070 140.470 1.00 32.34 258 GLU E O 1
ATOM 13628 N N . VAL G 1 260 ? 137.114 124.993 138.742 1.00 27.27 259 VAL E N 1
ATOM 13629 C CA . VAL G 1 260 ? 135.763 125.218 139.247 1.00 27.27 259 VAL E CA 1
ATOM 13630 C C . VAL G 1 260 ? 135.558 124.518 140.583 1.00 27.27 259 VAL E C 1
ATOM 13631 O O . VAL G 1 260 ? 134.795 124.994 141.432 1.00 27.27 259 VAL E O 1
ATOM 13635 N N . LEU G 1 261 ? 136.234 123.387 140.797 1.00 26.76 260 LEU E N 1
ATOM 13636 C CA . LEU G 1 261 ? 136.071 122.649 142.046 1.00 26.76 260 LEU E CA 1
ATOM 13637 C C . LEU G 1 261 ? 136.522 123.474 143.246 1.00 26.76 260 LEU E C 1
ATOM 13638 O O . LEU G 1 261 ? 135.858 123.481 144.288 1.00 26.76 260 LEU E O 1
ATOM 13643 N N . PHE G 1 262 ? 137.651 124.174 143.121 1.00 27.85 261 PHE E N 1
ATOM 13644 C CA . PHE G 1 262 ? 138.166 124.953 144.241 1.00 27.85 261 PHE E CA 1
ATOM 13645 C C . PHE G 1 262 ? 137.389 126.249 144.440 1.00 27.85 261 PHE E C 1
ATOM 13646 O O . PHE G 1 262 ? 137.162 126.668 145.580 1.00 27.85 261 PHE E O 1
ATOM 13654 N N . LYS G 1 263 ? 136.978 126.899 143.351 1.00 27.78 262 LYS E N 1
ATOM 13655 C CA . LYS G 1 263 ? 136.190 128.130 143.412 1.00 27.78 262 LYS E CA 1
ATOM 13656 C C . LYS G 1 263 ? 134.947 127.958 142.550 1.00 27.78 262 LYS E C 1
ATOM 13657 O O . LYS G 1 263 ? 134.959 128.263 141.349 1.00 27.78 262 LYS E O 1
ATOM 13663 N N . PRO G 1 264 ? 133.848 127.475 143.130 1.00 26.20 263 PRO E N 1
ATOM 13664 C CA . PRO G 1 264 ? 132.632 127.220 142.352 1.00 26.20 263 PRO E CA 1
ATOM 13665 C C . PRO G 1 264 ? 131.850 128.464 141.961 1.00 26.20 263 PRO E C 1
ATOM 13666 O O . PRO G 1 264 ? 130.722 128.332 141.479 1.00 26.20 263 PRO E O 1
ATOM 13670 N N . SER G 1 265 ? 132.404 129.662 142.154 1.00 28.51 264 SER E N 1
ATOM 13671 C CA . SER G 1 265 ? 131.706 130.876 141.749 1.00 28.51 264 SER E CA 1
ATOM 13672 C C . SER G 1 265 ? 131.769 131.103 140.245 1.00 28.51 264 SER E C 1
ATOM 13673 O O . SER G 1 265 ? 131.010 131.927 139.724 1.00 28.51 264 SER E O 1
ATOM 13676 N N . LEU G 1 266 ? 132.651 130.393 139.539 1.00 25.52 265 LEU E N 1
ATOM 13677 C CA . LEU G 1 266 ? 132.776 130.568 138.097 1.00 25.52 265 LEU E CA 1
ATOM 13678 C C . LEU G 1 266 ? 131.557 130.061 137.340 1.00 25.52 265 LEU E C 1
ATOM 13679 O O . LEU G 1 266 ? 131.362 130.442 136.181 1.00 25.52 265 LEU E O 1
ATOM 13684 N N . ILE G 1 267 ? 130.740 129.215 137.958 1.00 26.38 266 ILE E N 1
ATOM 13685 C CA . ILE G 1 267 ? 129.543 128.684 137.323 1.00 26.38 266 ILE E CA 1
ATOM 13686 C C . ILE G 1 267 ? 128.277 129.243 137.971 1.00 26.38 266 ILE E C 1
ATOM 13687 O O . ILE G 1 267 ? 127.209 128.645 137.863 1.00 26.38 266 ILE E O 1
ATOM 13692 N N . GLY G 1 268 ? 128.384 130.386 138.643 1.00 33.06 267 GLY E N 1
ATOM 13693 C CA . GLY G 1 268 ? 127.234 131.015 139.257 1.00 33.06 267 GLY E CA 1
ATOM 13694 C C . GLY G 1 268 ? 126.858 130.492 140.623 1.00 33.06 267 GLY E C 1
ATOM 13695 O O . GLY G 1 268 ? 125.814 130.888 141.152 1.00 33.06 267 GLY E O 1
ATOM 13696 N N . LEU G 1 269 ? 127.667 129.615 141.212 1.00 34.94 268 LEU E N 1
ATOM 13697 C CA . LEU G 1 269 ? 127.406 129.073 142.545 1.00 34.94 268 LEU E CA 1
ATOM 13698 C C . LEU G 1 269 ? 128.257 129.855 143.541 1.00 34.94 268 LEU E C 1
ATOM 13699 O O . LEU G 1 269 ? 129.364 129.450 143.895 1.00 34.94 268 LEU E O 1
ATOM 13704 N N . ASP G 1 270 ? 127.729 130.995 143.989 1.00 44.04 269 ASP E N 1
ATOM 13705 C CA . ASP G 1 270 ? 128.453 131.812 144.957 1.00 44.04 269 ASP E CA 1
ATOM 13706 C C . ASP G 1 270 ? 128.398 131.201 146.351 1.00 44.04 269 ASP E C 1
ATOM 13707 O O . ASP G 1 270 ? 129.378 131.264 147.102 1.00 44.04 269 ASP E O 1
ATOM 13712 N N . GLU G 1 271 ? 127.261 130.607 146.715 1.00 49.63 270 GLU E N 1
ATOM 13713 C CA . GLU G 1 271 ? 127.089 130.053 148.051 1.00 49.63 270 GLU E CA 1
ATOM 13714 C C . GLU G 1 271 ? 127.830 128.736 148.248 1.00 49.63 270 GLU E C 1
ATOM 13715 O O . GLU G 1 271 ? 128.102 128.361 149.394 1.00 49.63 270 GLU E O 1
ATOM 13721 N N . ALA G 1 272 ? 128.160 128.033 147.171 1.00 37.51 271 ALA E N 1
ATOM 13722 C CA . ALA G 1 272 ? 128.852 126.754 147.295 1.00 37.51 271 ALA E CA 1
ATOM 13723 C C . ALA G 1 272 ? 130.243 126.968 147.882 1.00 37.51 271 ALA E C 1
ATOM 13724 O O . ALA G 1 272 ? 130.955 127.887 147.459 1.00 37.51 271 ALA E O 1
ATOM 13726 N N . PRO G 1 273 ? 130.665 126.153 148.851 1.00 32.20 272 PRO E N 1
ATOM 13727 C CA . PRO G 1 273 ? 131.939 126.413 149.535 1.00 32.20 272 PRO E CA 1
ATOM 13728 C C . PRO G 1 273 ? 133.170 125.957 148.765 1.00 32.20 272 PRO E C 1
ATOM 13729 O O . PRO G 1 273 ? 134.218 126.607 148.829 1.00 32.20 272 PRO E O 1
ATOM 13733 N N . GLY G 1 274 ? 133.064 124.851 148.034 1.00 27.56 273 GLY E N 1
ATOM 13734 C CA . GLY G 1 274 ? 134.210 124.252 147.387 1.00 27.56 273 GLY E CA 1
ATOM 13735 C C . GLY G 1 274 ? 134.860 123.179 148.244 1.00 27.56 273 GLY E C 1
ATOM 13736 O O . GLY G 1 274 ? 134.507 122.958 149.404 1.00 27.56 273 GLY E O 1
ATOM 13737 N N . PHE G 1 275 ? 135.838 122.494 147.648 1.00 23.78 274 PHE E N 1
ATOM 13738 C CA . PHE G 1 275 ? 136.470 121.366 148.332 1.00 23.78 274 PHE E CA 1
ATOM 13739 C C . PHE G 1 275 ? 137.183 121.756 149.622 1.00 23.78 274 PHE E C 1
ATOM 13740 O O . PHE G 1 275 ? 136.906 121.130 150.660 1.00 23.78 274 PHE E O 1
ATOM 13748 N N . PRO G 1 276 ? 138.096 122.738 149.647 1.00 26.49 275 PRO E N 1
ATOM 13749 C CA . PRO G 1 276 ? 138.793 123.026 150.914 1.00 26.49 275 PRO E CA 1
ATOM 13750 C C . PRO G 1 276 ? 137.871 123.502 152.023 1.00 26.49 275 PRO E C 1
ATOM 13751 O O . PRO G 1 276 ? 138.102 123.179 153.195 1.00 26.49 275 PRO E O 1
ATOM 13755 N N . GLU G 1 277 ? 136.831 124.266 151.690 1.00 29.27 276 GLU E N 1
ATOM 13756 C CA . GLU G 1 277 ? 135.908 124.748 152.711 1.00 29.27 276 GLU E CA 1
ATOM 13757 C C . GLU G 1 277 ? 134.939 123.668 153.168 1.00 29.27 276 GLU E C 1
ATOM 13758 O O . GLU G 1 277 ? 134.520 123.672 154.330 1.00 29.27 276 GLU E O 1
ATOM 13764 N N . MET G 1 278 ? 134.568 122.748 152.276 1.00 25.91 277 MET E N 1
ATOM 13765 C CA . MET G 1 278 ? 133.632 121.691 152.645 1.00 25.91 277 MET E CA 1
ATOM 13766 C C . MET G 1 278 ? 134.215 120.789 153.725 1.00 25.91 277 MET E C 1
ATOM 13767 O O . MET G 1 278 ? 133.510 120.389 154.659 1.00 25.91 277 MET E O 1
ATOM 13772 N N . VAL G 1 279 ? 135.501 120.451 153.609 1.00 23.02 278 VAL E N 1
ATOM 13773 C CA . VAL G 1 279 ? 136.148 119.621 154.621 1.00 23.02 278 VAL E CA 1
ATOM 13774 C C . VAL G 1 279 ? 136.256 120.371 155.942 1.00 23.02 278 VAL E C 1
ATOM 13775 O O . VAL G 1 279 ? 135.990 119.811 157.012 1.00 23.02 278 VAL E O 1
ATOM 13779 N N . TYR G 1 280 ? 136.647 121.646 155.890 1.00 25.83 279 TYR E N 1
ATOM 13780 C CA . TYR G 1 280 ? 136.842 122.419 157.114 1.00 25.83 279 TYR E CA 1
ATOM 13781 C C . TYR G 1 280 ? 135.540 122.578 157.888 1.00 25.83 279 TYR E C 1
ATOM 13782 O O . TYR G 1 280 ? 135.521 122.448 159.117 1.00 25.83 279 TYR E O 1
ATOM 13791 N N . GLN G 1 281 ? 134.440 122.859 157.189 1.00 24.76 280 GLN E N 1
ATOM 13792 C CA . GLN G 1 281 ? 133.170 123.068 157.876 1.00 24.76 280 GLN E CA 1
ATOM 13793 C C . GLN G 1 281 ? 132.591 121.764 158.407 1.00 24.76 280 GLN E C 1
ATOM 13794 O O . GLN G 1 281 ? 131.835 121.779 159.384 1.00 24.76 280 GLN E O 1
ATOM 13800 N N . SER G 1 282 ? 132.922 120.634 157.782 1.00 22.22 281 SER E N 1
ATOM 13801 C CA . SER G 1 282 ? 132.404 119.353 158.248 1.00 22.22 281 SER E CA 1
ATOM 13802 C C . SER G 1 282 ? 133.127 118.875 159.502 1.00 22.22 281 SER E C 1
ATOM 13803 O O . SER G 1 282 ? 132.514 118.249 160.373 1.00 22.22 281 SER E O 1
ATOM 13806 N N . ILE G 1 283 ? 134.429 119.152 159.605 1.00 22.61 282 ILE E N 1
ATOM 13807 C CA . ILE G 1 283 ? 135.191 118.734 160.778 1.00 22.61 282 ILE E CA 1
ATOM 13808 C C . ILE G 1 283 ? 134.720 119.478 162.021 1.00 22.61 282 ILE E C 1
ATOM 13809 O O . ILE G 1 283 ? 134.555 118.882 163.093 1.00 22.61 282 ILE E O 1
ATOM 13814 N N . ASN G 1 284 ? 134.482 120.784 161.900 1.00 24.38 283 ASN E N 1
ATOM 13815 C CA . ASN G 1 284 ? 134.115 121.608 163.045 1.00 24.38 283 ASN E CA 1
ATOM 13816 C C . ASN G 1 284 ? 132.723 121.308 163.584 1.00 24.38 283 ASN E C 1
ATOM 13817 O O . ASN G 1 284 ? 132.372 121.824 164.650 1.00 24.38 283 ASN E O 1
ATOM 13822 N N . LYS G 1 285 ? 131.924 120.505 162.887 1.00 26.17 284 LYS E N 1
ATOM 13823 C CA . LYS G 1 285 ? 130.627 120.077 163.389 1.00 26.17 284 LYS E CA 1
ATOM 13824 C C . LYS G 1 285 ? 130.724 118.883 164.329 1.00 26.17 284 LYS E C 1
ATOM 13825 O O . LYS G 1 285 ? 129.698 118.440 164.854 1.00 26.17 284 LYS E O 1
ATOM 13831 N N . CYS G 1 286 ? 131.923 118.354 164.551 1.00 29.53 285 CYS E N 1
ATOM 13832 C CA . CYS G 1 286 ? 132.147 117.186 165.389 1.00 29.53 285 CYS E CA 1
ATOM 13833 C C . CYS G 1 286 ? 132.650 117.618 166.763 1.00 29.53 285 CYS E C 1
ATOM 13834 O O . CYS G 1 286 ? 132.794 118.809 167.056 1.00 29.53 285 CYS E O 1
ATOM 13837 N N . ASP G 1 287 ? 132.918 116.629 167.612 1.00 37.44 286 ASP E N 1
ATOM 13838 C CA . ASP G 1 287 ? 133.418 116.901 168.951 1.00 37.44 286 ASP E CA 1
ATOM 13839 C C . ASP G 1 287 ? 134.815 117.508 168.890 1.00 37.44 286 ASP E C 1
ATOM 13840 O O . ASP G 1 287 ? 135.600 117.227 167.982 1.00 37.44 286 ASP E O 1
ATOM 13845 N N . ILE G 1 288 ? 135.120 118.350 169.879 1.00 35.93 287 ILE E N 1
ATOM 13846 C CA . ILE G 1 288 ? 136.367 119.109 169.856 1.00 35.93 287 ILE E CA 1
ATOM 13847 C C . ILE G 1 288 ? 137.572 118.184 169.996 1.00 35.93 287 ILE E C 1
ATOM 13848 O O . ILE G 1 288 ? 138.601 118.383 169.339 1.00 35.93 287 ILE E O 1
ATOM 13853 N N . ASP G 1 289 ? 137.467 117.159 170.840 1.00 37.37 288 ASP E N 1
ATOM 13854 C CA . ASP G 1 289 ? 138.589 116.260 171.078 1.00 37.37 288 ASP E CA 1
ATOM 13855 C C . ASP G 1 289 ? 138.841 115.293 169.929 1.00 37.37 288 ASP E C 1
ATOM 13856 O O . ASP G 1 289 ? 139.893 114.644 169.910 1.00 37.37 288 ASP E O 1
ATOM 13861 N N . VAL G 1 290 ? 137.914 115.179 168.976 1.00 30.22 289 VAL E N 1
ATOM 13862 C CA . VAL G 1 290 ? 138.074 114.263 167.849 1.00 30.22 289 VAL E CA 1
ATOM 13863 C C . VAL G 1 290 ? 138.564 114.965 166.588 1.00 30.22 289 VAL E C 1
ATOM 13864 O O . VAL G 1 290 ? 138.997 114.285 165.643 1.00 30.22 289 VAL E O 1
ATOM 13868 N N . ARG G 1 291 ? 138.533 116.299 166.549 1.00 27.67 290 ARG E N 1
ATOM 13869 C CA . ARG G 1 291 ? 138.874 117.018 165.325 1.00 27.67 290 ARG E CA 1
ATOM 13870 C C . ARG G 1 291 ? 140.327 116.794 164.924 1.00 27.67 290 ARG E C 1
ATOM 13871 O O . ARG G 1 291 ? 140.639 116.700 163.732 1.00 27.67 290 ARG E O 1
ATOM 13879 N N . ARG G 1 292 ? 141.231 116.708 165.903 1.00 29.89 291 ARG E N 1
ATOM 13880 C CA . ARG G 1 292 ? 142.648 116.566 165.584 1.00 29.89 291 ARG E CA 1
ATOM 13881 C C . ARG G 1 292 ? 142.926 115.263 164.843 1.00 29.89 291 ARG E C 1
ATOM 13882 O O . ARG G 1 292 ? 143.747 115.230 163.919 1.00 29.89 291 ARG E O 1
ATOM 13890 N N . GLU G 1 293 ? 142.257 114.177 165.236 1.00 29.36 292 GLU E N 1
ATOM 13891 C CA . GLU G 1 293 ? 142.459 112.902 164.556 1.00 29.36 292 GLU E CA 1
ATOM 13892 C C . GLU G 1 293 ? 141.890 112.914 163.142 1.00 29.36 292 GLU E C 1
ATOM 13893 O O . GLU G 1 293 ? 142.440 112.259 162.251 1.00 29.36 292 GLU E O 1
ATOM 13899 N N . LEU G 1 294 ? 140.794 113.643 162.919 1.00 22.23 293 LEU E N 1
ATOM 13900 C CA . LEU G 1 294 ? 140.180 113.669 161.595 1.00 22.23 293 LEU E CA 1
ATOM 13901 C C . LEU G 1 294 ? 141.029 114.431 160.586 1.00 22.23 293 LEU E C 1
ATOM 13902 O O . LEU G 1 294 ? 141.001 114.111 159.393 1.00 22.23 293 LEU E O 1
ATOM 13907 N N . TYR G 1 295 ? 141.780 115.440 161.036 1.00 28.08 294 TYR E N 1
ATOM 13908 C CA . TYR G 1 295 ? 142.582 116.233 160.109 1.00 28.08 294 TYR E CA 1
ATOM 13909 C C . TYR G 1 295 ? 143.679 115.406 159.453 1.00 28.08 294 TYR E C 1
ATOM 13910 O O . TYR G 1 295 ? 144.062 115.681 158.311 1.00 28.08 294 TYR E O 1
ATOM 13919 N N . GLY G 1 296 ? 144.197 114.403 160.149 1.00 26.60 295 GLY E N 1
ATOM 13920 C CA . GLY G 1 296 ? 145.285 113.598 159.640 1.00 26.60 295 GLY E CA 1
ATOM 13921 C C . GLY G 1 296 ? 144.886 112.368 158.856 1.00 26.60 295 GLY E C 1
ATOM 13922 O O . GLY G 1 296 ? 145.759 111.566 158.511 1.00 26.60 295 GLY E O 1
ATOM 13923 N N . ASN G 1 297 ? 143.601 112.184 158.564 1.00 22.26 296 ASN E N 1
ATOM 13924 C CA . ASN G 1 297 ? 143.113 110.991 157.878 1.00 22.26 296 ASN E CA 1
ATOM 13925 C C . ASN G 1 297 ? 142.121 111.365 156.784 1.00 22.26 296 ASN E C 1
ATOM 13926 O O . ASN G 1 297 ? 141.033 110.796 156.674 1.00 22.26 296 ASN E O 1
ATOM 13931 N N . ILE G 1 298 ? 142.486 112.338 155.955 1.00 22.67 297 ILE E N 1
ATOM 13932 C CA . ILE G 1 298 ? 141.645 112.742 154.833 1.00 22.67 297 ILE E CA 1
ATOM 13933 C C . ILE G 1 298 ? 141.876 111.773 153.679 1.00 22.67 297 ILE E C 1
ATOM 13934 O O . ILE G 1 298 ? 143.007 111.611 153.209 1.00 22.67 297 ILE E O 1
ATOM 13939 N N . VAL G 1 299 ? 140.803 111.136 153.215 1.00 20.25 298 VAL E N 1
ATOM 13940 C CA . VAL G 1 299 ? 140.874 110.100 152.190 1.00 20.25 298 VAL E CA 1
ATOM 13941 C C . VAL G 1 299 ? 140.070 110.553 150.981 1.00 20.25 298 VAL E C 1
ATOM 13942 O O . VAL G 1 299 ? 138.896 110.917 151.111 1.00 20.25 298 VAL E O 1
ATOM 13946 N N . LEU G 1 300 ? 140.699 110.523 149.810 1.00 20.79 299 LEU E N 1
ATOM 13947 C CA . LEU G 1 300 ? 140.052 110.918 148.568 1.00 20.79 299 LEU E CA 1
ATOM 13948 C C . LEU G 1 300 ? 139.399 109.718 147.895 1.00 20.79 299 LEU E C 1
ATOM 13949 O O . LEU G 1 300 ? 139.888 108.590 147.978 1.00 20.79 299 LEU E O 1
ATOM 13954 N N . SER G 1 301 ? 138.284 109.977 147.217 1.00 20.01 300 SER E N 1
ATOM 13955 C CA . SER G 1 301 ? 137.558 108.929 146.514 1.00 20.01 300 SER E CA 1
ATOM 13956 C C . SER G 1 301 ? 136.755 109.559 145.387 1.00 20.01 300 SER E C 1
ATOM 13957 O O . SER G 1 301 ? 136.541 110.773 145.355 1.00 20.01 300 SER E O 1
ATOM 13960 N N . GLY G 1 302 ? 136.316 108.716 144.461 1.00 20.93 301 GLY E N 1
ATOM 13961 C CA . GLY G 1 302 ? 135.507 109.156 143.346 1.00 20.93 301 GLY E CA 1
ATOM 13962 C C . GLY G 1 302 ? 136.334 109.409 142.096 1.00 20.93 301 GLY E C 1
ATOM 13963 O O . GLY G 1 302 ? 137.548 109.620 142.142 1.00 20.93 301 GLY E O 1
ATOM 13964 N N . GLY G 1 303 ? 135.649 109.387 140.951 1.00 23.47 302 GLY E N 1
ATOM 13965 C CA . GLY G 1 303 ? 136.331 109.582 139.684 1.00 23.47 302 GLY E CA 1
ATOM 13966 C C . GLY G 1 303 ? 136.761 111.013 139.437 1.00 23.47 302 GLY E C 1
ATOM 13967 O O . GLY G 1 303 ? 137.717 111.256 138.696 1.00 23.47 302 GLY E O 1
ATOM 13968 N N . SER G 1 304 ? 136.071 111.977 140.049 1.00 22.83 303 SER E N 1
ATOM 13969 C CA . SER G 1 304 ? 136.400 113.383 139.847 1.00 22.83 303 SER E CA 1
ATOM 13970 C C . SER G 1 304 ? 137.678 113.802 140.561 1.00 22.83 303 SER E C 1
ATOM 13971 O O . SER G 1 304 ? 138.147 114.923 140.341 1.00 22.83 303 SER E O 1
ATOM 13974 N N . THR G 1 305 ? 138.243 112.946 141.406 1.00 23.89 304 THR E N 1
ATOM 13975 C CA . THR G 1 305 ? 139.486 113.235 142.105 1.00 23.89 304 THR E CA 1
ATOM 13976 C C . THR G 1 305 ? 140.713 112.728 141.358 1.00 23.89 304 THR E C 1
ATOM 13977 O O . THR G 1 305 ? 141.822 112.790 141.898 1.00 23.89 304 THR E O 1
ATOM 13981 N N . MET G 1 306 ? 140.540 112.230 140.136 1.00 27.79 305 MET E N 1
ATOM 13982 C CA . MET G 1 306 ? 141.637 111.654 139.370 1.00 27.79 305 MET E CA 1
ATOM 13983 C C . MET G 1 306 ? 142.440 112.693 138.598 1.00 27.79 305 MET E C 1
ATOM 13984 O O . MET G 1 306 ? 143.379 112.317 137.888 1.00 27.79 305 MET E O 1
ATOM 13989 N N . PHE G 1 307 ? 142.096 113.974 138.707 1.00 28.85 306 PHE E N 1
ATOM 13990 C CA . PHE G 1 307 ? 142.856 115.009 138.020 1.00 28.85 306 PHE E CA 1
ATOM 13991 C C . PHE G 1 307 ? 144.287 115.058 138.542 1.00 28.85 306 PHE E C 1
ATOM 13992 O O . PHE G 1 307 ? 144.553 114.820 139.723 1.00 28.85 306 PHE E O 1
ATOM 14000 N N . LEU G 1 308 ? 145.215 115.365 137.640 1.00 31.88 307 LEU E N 1
ATOM 14001 C CA . LEU G 1 308 ? 146.624 115.416 138.000 1.00 31.88 307 LEU E CA 1
ATOM 14002 C C . LEU G 1 308 ? 146.893 116.560 138.970 1.00 31.88 307 LEU E C 1
ATOM 14003 O O . LEU G 1 308 ? 146.313 117.643 138.855 1.00 31.88 307 LEU E O 1
ATOM 14008 N N . ASN G 1 309 ? 147.768 116.303 139.941 1.00 33.78 308 ASN E N 1
ATOM 14009 C CA . ASN G 1 309 ? 148.231 117.269 140.935 1.00 33.78 308 ASN E CA 1
ATOM 14010 C C . ASN G 1 309 ? 147.123 117.749 141.865 1.00 33.78 308 ASN E C 1
ATOM 14011 O O . ASN G 1 309 ? 147.322 118.722 142.602 1.00 33.78 308 ASN E O 1
ATOM 14016 N N . LEU G 1 310 ? 145.959 117.102 141.849 1.00 31.65 309 LEU E N 1
ATOM 14017 C CA . LEU G 1 310 ? 144.880 117.502 142.750 1.00 31.65 309 LEU E CA 1
ATOM 14018 C C . LEU G 1 310 ? 145.232 117.314 144.222 1.00 31.65 309 LEU E C 1
ATOM 14019 O O . LEU G 1 310 ? 145.004 118.251 145.006 1.00 31.65 309 LEU E O 1
ATOM 14024 N N . PRO G 1 311 ? 145.756 116.163 144.673 1.00 33.64 310 PRO E N 1
ATOM 14025 C CA . PRO G 1 311 ? 146.042 116.026 146.114 1.00 33.64 310 PRO E CA 1
ATOM 14026 C C . PRO G 1 311 ? 147.026 117.052 146.648 1.00 33.64 310 PRO E C 1
ATOM 14027 O O . PRO G 1 311 ? 146.879 117.505 147.789 1.00 33.64 310 PRO E O 1
ATOM 14031 N N . GLU G 1 312 ? 148.034 117.428 145.857 1.00 38.52 311 GLU E N 1
ATOM 14032 C CA . GLU G 1 312 ? 149.007 118.411 146.322 1.00 38.52 311 GLU E CA 1
ATOM 14033 C C . GLU G 1 312 ? 148.356 119.770 146.547 1.00 38.52 311 GLU E C 1
ATOM 14034 O O . GLU G 1 312 ? 148.639 120.446 147.543 1.00 38.52 311 GLU E O 1
ATOM 14040 N N . ARG G 1 313 ? 147.485 120.188 145.627 1.00 36.14 312 ARG E N 1
ATOM 14041 C CA . ARG G 1 313 ? 146.805 121.471 145.776 1.00 36.14 312 ARG E CA 1
ATOM 14042 C C . ARG G 1 313 ? 145.847 121.459 146.961 1.00 36.14 312 ARG E C 1
ATOM 14043 O O . ARG G 1 313 ? 145.754 122.447 147.699 1.00 36.14 312 ARG E O 1
ATOM 14051 N N . LEU G 1 314 ? 145.126 120.352 147.158 1.00 33.44 313 LEU E N 1
ATOM 14052 C CA . LEU G 1 314 ? 144.121 120.294 148.216 1.00 33.44 313 LEU E CA 1
ATOM 14053 C C . LEU G 1 314 ? 144.753 120.396 149.599 1.00 33.44 313 LEU E C 1
ATOM 14054 O O . LEU G 1 314 ? 144.193 121.036 150.496 1.00 33.44 313 LEU E O 1
ATOM 14059 N N . ALA G 1 315 ? 145.913 119.765 149.794 1.00 36.91 314 ALA E N 1
ATOM 14060 C CA . ALA G 1 315 ? 146.570 119.813 151.097 1.00 36.91 314 ALA E CA 1
ATOM 14061 C C . ALA G 1 315 ? 146.964 121.237 151.467 1.00 36.91 314 ALA E C 1
ATOM 14062 O O . ALA G 1 315 ? 146.823 121.648 152.625 1.00 36.91 314 ALA E O 1
ATOM 14064 N N . LYS G 1 316 ? 147.468 122.003 150.497 1.00 39.74 315 LYS E N 1
ATOM 14065 C CA . LYS G 1 316 ? 147.876 123.377 150.768 1.00 39.74 315 LYS E CA 1
ATOM 14066 C C . LYS G 1 316 ? 146.686 124.247 151.156 1.00 39.74 315 LYS E C 1
ATOM 14067 O O . LYS G 1 316 ? 146.789 125.077 152.067 1.00 39.74 315 LYS E O 1
ATOM 14073 N N . GLU G 1 317 ? 145.552 124.078 150.472 1.00 39.72 316 GLU E N 1
ATOM 14074 C CA . GLU G 1 317 ? 144.389 124.919 150.741 1.00 39.72 316 GLU E CA 1
ATOM 14075 C C . GLU G 1 317 ? 143.840 124.690 152.144 1.00 39.72 316 GLU E C 1
ATOM 14076 O O . GLU G 1 317 ? 143.485 125.648 152.840 1.00 39.72 316 GLU E O 1
ATOM 14082 N N . ILE G 1 318 ? 143.754 123.430 152.574 1.00 39.84 317 ILE E N 1
ATOM 14083 C CA . ILE G 1 318 ? 143.209 123.130 153.895 1.00 39.84 317 ILE E CA 1
ATOM 14084 C C . ILE G 1 318 ? 144.138 123.644 154.988 1.00 39.84 317 ILE E C 1
ATOM 14085 O O . ILE G 1 318 ? 143.683 124.099 156.045 1.00 39.84 317 ILE E O 1
ATOM 14090 N N . SER G 1 319 ? 145.452 123.583 154.754 1.00 43.41 318 SER E N 1
ATOM 14091 C CA . SER G 1 319 ? 146.411 124.009 155.768 1.00 43.41 318 SER E CA 1
ATOM 14092 C C . SER G 1 319 ? 146.247 125.481 156.122 1.00 43.41 318 SER E C 1
ATOM 14093 O O . SER G 1 319 ? 146.477 125.870 157.273 1.00 43.41 318 SER E O 1
ATOM 14096 N N . ASN G 1 320 ? 145.863 126.314 155.153 1.00 44.52 319 ASN E N 1
ATOM 14097 C CA . ASN G 1 320 ? 145.657 127.731 155.436 1.00 44.52 319 ASN E CA 1
ATOM 14098 C C . ASN G 1 320 ? 144.493 127.943 156.396 1.00 44.52 319 ASN E C 1
ATOM 14099 O O . ASN G 1 320 ? 144.574 128.780 157.303 1.00 44.52 319 ASN E O 1
ATOM 14104 N N . LEU G 1 321 ? 143.400 127.198 156.213 1.00 42.99 320 LEU E N 1
ATOM 14105 C CA . LEU G 1 321 ? 142.241 127.358 157.086 1.00 42.99 320 LEU E CA 1
ATOM 14106 C C . LEU G 1 321 ? 142.507 126.791 158.475 1.00 42.99 320 LEU E C 1
ATOM 14107 O O . LEU G 1 321 ? 142.051 127.351 159.478 1.00 42.99 320 LEU E O 1
ATOM 14112 N N . ALA G 1 322 ? 143.235 125.680 158.553 1.00 46.72 321 ALA E N 1
ATOM 14113 C CA . ALA G 1 322 ? 143.499 125.048 159.833 1.00 46.72 321 ALA E CA 1
ATOM 14114 C C . ALA G 1 322 ? 144.436 125.912 160.676 1.00 46.72 321 ALA E C 1
ATOM 14115 O O . ALA G 1 322 ? 145.256 126.661 160.139 1.00 46.72 321 ALA E O 1
ATOM 14117 N N . PRO G 1 323 ? 144.331 125.831 162.001 1.00 51.58 322 PRO E N 1
ATOM 14118 C CA . PRO G 1 323 ? 145.243 126.590 162.862 1.00 51.58 322 PRO E CA 1
ATOM 14119 C C . PRO G 1 323 ? 146.671 126.076 162.757 1.00 51.58 322 PRO E C 1
ATOM 14120 O O . PRO G 1 323 ? 146.940 124.985 162.249 1.00 51.58 322 PRO E O 1
ATOM 14124 N N . SER G 1 324 ? 147.599 126.897 163.257 1.00 56.09 323 SER E N 1
ATOM 14125 C CA . SER G 1 324 ? 149.022 126.607 163.110 1.00 56.09 323 SER E CA 1
ATOM 14126 C C . SER G 1 324 ? 149.453 125.356 163.865 1.00 56.09 323 SER E C 1
ATOM 14127 O O . SER G 1 324 ? 150.533 124.823 163.589 1.00 56.09 323 SER E O 1
ATOM 14130 N N . SER G 1 325 ? 148.646 124.876 164.807 1.00 52.95 324 SER E N 1
ATOM 14131 C CA . SER G 1 325 ? 148.983 123.689 165.581 1.00 52.95 324 SER E CA 1
ATOM 14132 C C . SER G 1 325 ? 148.479 122.401 164.945 1.00 52.95 324 SER E C 1
ATOM 14133 O O . SER G 1 325 ? 148.648 121.329 165.535 1.00 52.95 324 SER E O 1
ATOM 14136 N N . ILE G 1 326 ? 147.868 122.477 163.765 1.00 48.33 325 ILE E N 1
ATOM 14137 C CA . ILE G 1 326 ? 147.320 121.317 163.073 1.00 48.33 325 ILE E CA 1
ATOM 14138 C C . ILE G 1 326 ? 148.027 121.178 161.733 1.00 48.33 325 ILE E C 1
ATOM 14139 O O . ILE G 1 326 ? 148.152 122.156 160.988 1.00 48.33 325 ILE E O 1
ATOM 14144 N N . LYS G 1 327 ? 148.489 119.967 161.430 1.00 47.61 326 LYS E N 1
ATOM 14145 C CA . LYS G 1 327 ? 149.142 119.670 160.155 1.00 47.61 326 LYS E CA 1
ATOM 14146 C C . LYS G 1 327 ? 148.342 118.606 159.416 1.00 47.61 326 LYS E C 1
ATOM 14147 O O . LYS G 1 327 ? 148.522 117.401 159.669 1.00 47.61 326 LYS E O 1
ATOM 14153 N N . PRO G 1 328 ? 147.449 118.993 158.509 1.00 41.92 327 PRO E N 1
ATOM 14154 C CA . PRO G 1 328 ? 146.629 118.000 157.807 1.00 41.92 327 PRO E CA 1
ATOM 14155 C C . PRO G 1 328 ? 147.456 117.128 156.875 1.00 41.92 327 PRO E C 1
ATOM 14156 O O . PRO G 1 328 ? 148.503 117.533 156.366 1.00 41.92 327 PRO E O 1
ATOM 14160 N N . LYS G 1 329 ? 146.963 115.910 156.656 1.00 34.42 328 LYS E N 1
ATOM 14161 C CA . LYS G 1 329 ? 147.578 114.957 155.743 1.00 34.42 328 LYS E CA 1
ATOM 14162 C C . LYS G 1 329 ? 146.519 114.419 154.792 1.00 34.42 328 LYS E C 1
ATOM 14163 O O . LYS G 1 329 ? 145.389 114.140 155.203 1.00 34.42 328 LYS E O 1
ATOM 14169 N N . VAL G 1 330 ? 146.889 114.274 153.522 1.00 30.08 329 VAL E N 1
ATOM 14170 C CA . VAL G 1 330 ? 145.976 113.840 152.471 1.00 30.08 329 VAL E CA 1
ATOM 14171 C C . VAL G 1 330 ? 146.449 112.494 151.942 1.00 30.08 329 VAL E C 1
ATOM 14172 O O . VAL G 1 330 ? 147.630 112.330 151.615 1.00 30.08 329 VAL E O 1
ATOM 14176 N N . VAL G 1 331 ? 145.529 111.537 151.857 1.00 26.75 330 VAL E N 1
ATOM 14177 C CA . VAL G 1 331 ? 145.819 110.191 151.375 1.00 26.75 330 VAL E CA 1
ATOM 14178 C C . VAL G 1 331 ? 145.057 109.981 150.075 1.00 26.75 330 VAL E C 1
ATOM 14179 O O . VAL G 1 331 ? 143.827 110.111 150.040 1.00 26.75 330 VAL E O 1
ATOM 14183 N N . ALA G 1 332 ? 145.784 109.653 149.008 1.00 28.77 331 ALA E N 1
ATOM 14184 C CA . ALA G 1 332 ? 145.205 109.451 147.681 1.00 28.77 331 ALA E CA 1
ATOM 14185 C C . ALA G 1 332 ? 145.684 108.118 147.124 1.00 28.77 331 ALA E C 1
ATOM 14186 O O . ALA G 1 332 ? 146.714 108.053 146.438 1.00 28.77 331 ALA E O 1
ATOM 14188 N N . PRO G 1 333 ? 144.967 107.028 147.406 1.00 30.87 332 PRO E N 1
ATOM 14189 C CA . PRO G 1 333 ? 145.365 105.734 146.856 1.00 30.87 332 PRO E CA 1
ATOM 14190 C C . PRO G 1 333 ? 145.236 105.727 145.345 1.00 30.87 332 PRO E C 1
ATOM 14191 O O . PRO G 1 333 ? 144.350 106.391 144.779 1.00 30.87 332 PRO E O 1
ATOM 14195 N N . PRO G 1 334 ? 146.107 104.997 144.643 1.00 35.03 333 PRO E N 1
ATOM 14196 C CA . PRO G 1 334 ? 146.015 104.958 143.174 1.00 35.03 333 PRO E CA 1
ATOM 14197 C C . PRO G 1 334 ? 144.700 104.404 142.655 1.00 35.03 333 PRO E C 1
ATOM 14198 O O . PRO G 1 334 ? 144.234 104.836 141.593 1.00 35.03 333 PRO E O 1
ATOM 14202 N N . GLU G 1 335 ? 144.086 103.458 143.368 1.00 36.32 334 GLU E N 1
ATOM 14203 C CA . GLU G 1 335 ? 142.846 102.827 142.933 1.00 36.32 334 GLU E CA 1
ATOM 14204 C C . GLU G 1 335 ? 141.608 103.509 143.501 1.00 36.32 334 GLU E C 1
ATOM 14205 O O . GLU G 1 335 ? 140.582 102.848 143.708 1.00 36.32 334 GLU E O 1
ATOM 14211 N N . ARG G 1 336 ? 141.676 104.815 143.763 1.00 26.71 335 ARG E N 1
ATOM 14212 C CA . ARG G 1 336 ? 140.550 105.528 144.351 1.00 26.71 335 ARG E CA 1
ATOM 14213 C C . ARG G 1 336 ? 139.371 105.673 143.399 1.00 26.71 335 ARG E C 1
ATOM 14214 O O . ARG G 1 336 ? 138.288 106.068 143.843 1.00 26.71 335 ARG E O 1
ATOM 14222 N N . LYS G 1 337 ? 139.549 105.370 142.112 1.00 23.86 336 LYS E N 1
ATOM 14223 C CA . LYS G 1 337 ? 138.455 105.525 141.159 1.00 23.86 336 LYS E CA 1
ATOM 14224 C C . LYS G 1 337 ? 137.314 104.559 141.455 1.00 23.86 336 LYS E C 1
ATOM 14225 O O . LYS G 1 337 ? 136.139 104.926 141.341 1.00 23.86 336 LYS E O 1
ATOM 14231 N N . TYR G 1 338 ? 137.634 103.324 141.831 1.00 22.37 337 TYR E N 1
ATOM 14232 C CA . TYR G 1 338 ? 136.638 102.297 142.114 1.00 22.37 337 TYR E CA 1
ATOM 14233 C C . TYR G 1 338 ? 136.798 101.748 143.527 1.00 22.37 337 TYR E C 1
ATOM 14234 O O . TYR G 1 338 ? 136.739 100.538 143.750 1.00 22.37 337 TYR E O 1
ATOM 14243 N N . SER G 1 339 ? 137.001 102.637 144.501 1.00 19.80 338 SER E N 1
ATOM 14244 C CA . SER G 1 339 ? 137.204 102.194 145.878 1.00 19.80 338 SER E CA 1
ATOM 14245 C C . SER G 1 339 ? 135.973 101.486 146.427 1.00 19.80 338 SER E C 1
ATOM 14246 O O . SER G 1 339 ? 136.091 100.477 147.131 1.00 19.80 338 SER E O 1
ATOM 14249 N N . VAL G 1 340 ? 134.781 102.006 146.127 1.00 16.76 339 VAL E N 1
ATOM 14250 C CA . VAL G 1 340 ? 133.559 101.422 146.671 1.00 16.76 339 VAL E CA 1
ATOM 14251 C C . VAL G 1 340 ? 133.356 100.007 146.146 1.00 16.76 339 VAL E C 1
ATOM 14252 O O . VAL G 1 340 ? 133.016 99.092 146.904 1.00 16.76 339 VAL E O 1
ATOM 14256 N N . TRP G 1 341 ? 133.560 99.803 144.843 1.00 18.94 340 TRP E N 1
ATOM 14257 C CA . TRP G 1 341 ? 133.331 98.482 144.265 1.00 18.94 340 TRP E CA 1
ATOM 14258 C C . TRP G 1 341 ? 134.426 97.501 144.664 1.00 18.94 340 TRP E C 1
ATOM 14259 O O . TRP G 1 341 ? 134.144 96.331 144.945 1.00 18.94 340 TRP E O 1
ATOM 14270 N N . ILE G 1 342 ? 135.682 97.953 144.684 1.00 17.40 341 ILE E N 1
ATOM 14271 C CA . ILE G 1 342 ? 136.784 97.067 145.049 1.00 17.40 341 ILE E CA 1
ATOM 14272 C C . ILE G 1 342 ? 136.633 96.591 146.488 1.00 17.40 341 ILE E C 1
ATOM 14273 O O . ILE G 1 342 ? 136.824 95.407 146.788 1.00 17.40 341 ILE E O 1
ATOM 14278 N N . GLY G 1 343 ? 136.281 97.501 147.397 1.00 17.86 342 GLY E N 1
ATOM 14279 C CA . GLY G 1 343 ? 136.083 97.107 148.782 1.00 17.86 342 GLY E CA 1
ATOM 14280 C C . GLY G 1 343 ? 134.968 96.093 148.948 1.00 17.86 342 GLY E C 1
ATOM 14281 O O . GLY G 1 343 ? 135.090 95.142 149.722 1.00 17.86 342 GLY E O 1
ATOM 14282 N N . GLY G 1 344 ? 133.863 96.285 148.226 1.00 17.86 343 GLY E N 1
ATOM 14283 C CA . GLY G 1 344 ? 132.781 95.317 148.279 1.00 17.86 343 GLY E CA 1
ATOM 14284 C C . GLY G 1 344 ? 133.161 93.980 147.672 1.00 17.86 343 GLY E C 1
ATOM 14285 O O . GLY G 1 344 ? 132.736 92.927 148.154 1.00 17.86 343 GLY E O 1
ATOM 14286 N N . SER G 1 345 ? 133.953 94.003 146.598 1.00 19.40 344 SER E N 1
ATOM 14287 C CA . SER G 1 345 ? 134.384 92.760 145.965 1.00 19.40 344 SER E CA 1
ATOM 14288 C C . SER G 1 345 ? 135.278 91.943 146.889 1.00 19.40 344 SER E C 1
ATOM 14289 O O . SER G 1 345 ? 135.130 90.719 146.981 1.00 19.40 344 SER E O 1
ATOM 14292 N N . ILE G 1 346 ? 136.215 92.600 147.576 1.00 20.55 345 ILE E N 1
ATOM 14293 C CA . ILE G 1 346 ? 137.112 91.891 148.482 1.00 20.55 345 ILE E CA 1
ATOM 14294 C C . ILE G 1 346 ? 136.336 91.293 149.648 1.00 20.55 345 ILE E C 1
ATOM 14295 O O . ILE G 1 346 ? 136.579 90.150 150.053 1.00 20.55 345 ILE E O 1
ATOM 14300 N N . LEU G 1 347 ? 135.392 92.054 150.206 1.00 21.97 346 LEU E N 1
ATOM 14301 C CA . LEU G 1 347 ? 134.641 91.580 151.364 1.00 21.97 346 LEU E CA 1
ATOM 14302 C C . LEU G 1 347 ? 133.821 90.341 151.028 1.00 21.97 346 LEU E C 1
ATOM 14303 O O . LEU G 1 347 ? 133.751 89.399 151.826 1.00 21.97 346 LEU E O 1
ATOM 14308 N N . SER G 1 348 ? 133.192 90.321 149.852 1.00 21.81 347 SER E N 1
ATOM 14309 C CA . SER G 1 348 ? 132.360 89.185 149.472 1.00 21.81 347 SER E CA 1
ATOM 14310 C C . SER G 1 348 ? 133.177 87.940 149.156 1.00 21.81 347 SER E C 1
ATOM 14311 O O . SER G 1 348 ? 132.627 86.834 149.174 1.00 21.81 347 SER E O 1
ATOM 14314 N N . SER G 1 349 ? 134.469 88.090 148.868 1.00 24.23 348 SER E N 1
ATOM 14315 C CA . SER G 1 349 ? 135.313 86.944 148.554 1.00 24.23 348 SER E CA 1
ATOM 14316 C C . SER G 1 349 ? 135.843 86.238 149.794 1.00 24.23 348 SER E C 1
ATOM 14317 O O . SER G 1 349 ? 136.465 85.178 149.662 1.00 24.23 348 SER E O 1
ATOM 14320 N N . LEU G 1 350 ? 135.620 86.792 150.982 1.00 28.08 349 LEU E N 1
ATOM 14321 C CA . LEU G 1 350 ? 136.095 86.160 152.204 1.00 28.08 349 LEU E CA 1
ATOM 14322 C C . LEU G 1 350 ? 135.329 84.871 152.471 1.00 28.08 349 LEU E C 1
ATOM 14323 O O . LEU G 1 350 ? 134.126 84.776 152.210 1.00 28.08 349 LEU E O 1
ATOM 14328 N N . THR G 1 351 ? 136.039 83.870 152.995 1.00 36.08 350 THR E N 1
ATOM 14329 C CA . THR G 1 351 ? 135.411 82.583 153.276 1.00 36.08 350 THR E CA 1
ATOM 14330 C C . THR G 1 351 ? 134.442 82.670 154.448 1.00 36.08 350 THR E C 1
ATOM 14331 O O . THR G 1 351 ? 133.429 81.962 154.465 1.00 36.08 350 THR E O 1
ATOM 14335 N N . THR G 1 352 ? 134.731 83.523 155.431 1.00 34.78 351 THR E N 1
ATOM 14336 C CA . THR G 1 352 ? 133.889 83.643 156.614 1.00 34.78 351 THR E CA 1
ATOM 14337 C C . THR G 1 352 ? 132.686 84.552 156.405 1.00 34.78 351 THR E C 1
ATOM 14338 O O . THR G 1 352 ? 131.843 84.648 157.303 1.00 34.78 351 THR E O 1
ATOM 14342 N N . PHE G 1 353 ? 132.582 85.214 155.252 1.00 32.31 352 PHE E N 1
ATOM 14343 C CA . PHE G 1 353 ? 131.483 86.138 155.004 1.00 32.31 352 PHE E CA 1
ATOM 14344 C C . PHE G 1 353 ? 130.156 85.431 154.760 1.00 32.31 352 PHE E C 1
ATOM 14345 O O . PHE G 1 353 ? 129.117 86.098 154.730 1.00 32.31 352 PHE E O 1
ATOM 14353 N N . GLN G 1 354 ? 130.161 84.104 154.608 1.00 39.54 353 GLN E N 1
ATOM 14354 C CA . GLN G 1 354 ? 128.943 83.382 154.257 1.00 39.54 353 GLN E CA 1
ATOM 14355 C C . GLN G 1 354 ? 127.874 83.467 155.339 1.00 39.54 353 GLN E C 1
ATOM 14356 O O . GLN G 1 354 ? 126.703 83.189 155.059 1.00 39.54 353 GLN E O 1
ATOM 14362 N N . THR G 1 355 ? 128.242 83.839 156.561 1.00 42.40 354 THR E N 1
ATOM 14363 C CA . THR G 1 355 ? 127.282 83.971 157.649 1.00 42.40 354 THR E CA 1
ATOM 14364 C C . THR G 1 355 ? 126.710 85.377 157.771 1.00 42.40 354 THR E C 1
ATOM 14365 O O . THR G 1 355 ? 125.919 85.631 158.685 1.00 42.40 354 THR E O 1
ATOM 14369 N N . MET G 1 356 ? 127.085 86.293 156.878 1.00 38.80 355 MET E N 1
ATOM 14370 C CA . MET G 1 356 ? 126.622 87.672 156.937 1.00 38.80 355 MET E CA 1
ATOM 14371 C C . MET G 1 356 ? 125.495 87.977 155.960 1.00 38.80 355 MET E C 1
ATOM 14372 O O . MET G 1 356 ? 124.891 89.051 156.056 1.00 38.80 355 MET E O 1
ATOM 14377 N N . TRP G 1 357 ? 125.197 87.075 155.029 1.00 32.02 356 TRP E N 1
ATOM 14378 C CA . TRP G 1 357 ? 124.130 87.318 154.070 1.00 32.02 356 TRP E CA 1
ATOM 14379 C C . TRP G 1 357 ? 122.768 87.256 154.751 1.00 32.02 356 TRP E C 1
ATOM 14380 O O . TRP G 1 357 ? 122.602 86.641 155.807 1.00 32.02 356 TRP E O 1
ATOM 14391 N N . VAL G 1 358 ? 121.788 87.906 154.134 1.00 39.27 357 VAL E N 1
ATOM 14392 C CA . VAL G 1 358 ? 120.408 87.885 154.604 1.00 39.27 357 VAL E CA 1
ATOM 14393 C C . VAL G 1 358 ? 119.631 86.944 153.694 1.00 39.27 357 VAL E C 1
ATOM 14394 O O . VAL G 1 358 ? 119.435 87.229 152.508 1.00 39.27 357 VAL E O 1
ATOM 14398 N N . LYS G 1 359 ? 119.185 85.820 154.247 1.00 52.10 358 LYS E N 1
ATOM 14399 C CA . LYS G 1 359 ? 118.482 84.819 153.464 1.00 52.10 358 LYS E CA 1
ATOM 14400 C C . LYS G 1 359 ? 117.057 85.272 153.159 1.00 52.10 358 LYS E C 1
ATOM 14401 O O . LYS G 1 359 ? 116.467 86.089 153.871 1.00 52.10 358 LYS E O 1
ATOM 14407 N N . LYS G 1 360 ? 116.506 84.724 152.073 1.00 60.59 359 LYS E N 1
ATOM 14408 C CA . LYS G 1 360 ? 115.150 85.081 151.669 1.00 60.59 359 LYS E CA 1
ATOM 14409 C C . LYS G 1 360 ? 114.114 84.567 152.660 1.00 60.59 359 LYS E C 1
ATOM 14410 O O . LYS G 1 360 ? 113.063 85.194 152.836 1.00 60.59 359 LYS E O 1
ATOM 14416 N N . SER G 1 361 ? 114.389 83.435 153.313 1.00 67.77 360 SER E N 1
ATOM 14417 C CA . SER G 1 361 ? 113.451 82.897 154.293 1.00 67.77 360 SER E CA 1
ATOM 14418 C C . SER G 1 361 ? 113.294 83.827 155.489 1.00 67.77 360 SER E C 1
ATOM 14419 O O . SER G 1 361 ? 112.202 83.924 156.060 1.00 67.77 360 SER E O 1
ATOM 14422 N N . GLU G 1 362 ? 114.370 84.510 155.886 1.00 71.93 361 GLU E N 1
ATOM 14423 C CA . GLU G 1 362 ? 114.283 85.451 156.998 1.00 71.93 361 GLU E CA 1
ATOM 14424 C C . GLU G 1 362 ? 113.340 86.601 156.672 1.00 71.93 361 GLU E C 1
ATOM 14425 O O . GLU G 1 362 ? 112.589 87.064 157.538 1.00 71.93 361 GLU E O 1
ATOM 14431 N N . TYR G 1 363 ? 113.372 87.081 155.426 1.00 73.80 362 TYR E N 1
ATOM 14432 C CA . TYR G 1 363 ? 112.484 88.166 155.021 1.00 73.80 362 TYR E CA 1
ATOM 14433 C C . TYR G 1 363 ? 111.023 87.737 155.078 1.00 73.80 362 TYR E C 1
ATOM 14434 O O . TYR G 1 363 ? 110.149 88.529 155.447 1.00 73.80 362 TYR E O 1
ATOM 14443 N N . ASP G 1 364 ? 110.739 86.486 154.706 1.00 80.95 363 ASP E N 1
ATOM 14444 C CA . ASP G 1 364 ? 109.361 86.004 154.714 1.00 80.95 363 ASP E CA 1
ATOM 14445 C C . ASP G 1 364 ? 108.792 85.968 156.127 1.00 80.95 363 ASP E C 1
ATOM 14446 O O . ASP G 1 364 ? 107.620 86.301 156.341 1.00 80.95 363 ASP E O 1
ATOM 14451 N N . GLU G 1 365 ? 109.602 85.565 157.103 1.00 87.27 364 GLU E N 1
ATOM 14452 C CA . GLU G 1 365 ? 109.145 85.410 158.478 1.00 87.27 364 GLU E CA 1
ATOM 14453 C C . GLU G 1 365 ? 109.322 86.668 159.320 1.00 87.27 364 GLU E C 1
ATOM 14454 O O . GLU G 1 365 ? 108.915 86.673 160.486 1.00 87.27 364 GLU E O 1
ATOM 14460 N N . SER G 1 366 ? 109.914 87.728 158.771 1.00 86.69 365 SER E N 1
ATOM 14461 C CA . SER G 1 366 ? 110.132 88.957 159.526 1.00 86.69 365 SER E CA 1
ATOM 14462 C C . SER G 1 366 ? 109.715 90.227 158.801 1.00 86.69 365 SER E C 1
ATOM 14463 O O . SER G 1 366 ? 109.453 91.232 159.473 1.00 86.69 365 SER E O 1
ATOM 14466 N N . GLY G 1 367 ? 109.641 90.227 157.473 1.00 84.20 366 GLY E N 1
ATOM 14467 C CA . GLY G 1 367 ? 109.258 91.407 156.735 1.00 84.20 366 GLY E CA 1
ATOM 14468 C C . GLY G 1 367 ? 110.439 92.293 156.393 1.00 84.20 366 GLY E C 1
ATOM 14469 O O . GLY G 1 367 ? 111.602 91.910 156.553 1.00 84.20 366 GLY E O 1
ATOM 14470 N N . PRO G 1 368 ? 110.155 93.506 155.907 1.00 84.05 367 PRO E N 1
ATOM 14471 C CA . PRO G 1 368 ? 111.240 94.415 155.499 1.00 84.05 367 PRO E CA 1
ATOM 14472 C C . PRO G 1 368 ? 112.114 94.898 156.646 1.00 84.05 367 PRO E C 1
ATOM 14473 O O . PRO G 1 368 ? 113.188 95.452 156.383 1.00 84.05 367 PRO E O 1
ATOM 14477 N N . SER G 1 369 ? 111.696 94.712 157.899 1.00 83.21 368 SER E N 1
ATOM 14478 C CA . SER G 1 369 ? 112.456 95.220 159.035 1.00 83.21 368 SER E CA 1
ATOM 14479 C C . SER G 1 369 ? 113.755 94.463 159.276 1.00 83.21 368 SER E C 1
ATOM 14480 O O . SER G 1 369 ? 114.558 94.902 160.107 1.00 83.21 368 SER E O 1
ATOM 14483 N N . ILE G 1 370 ? 113.979 93.344 158.585 1.00 78.12 369 ILE E N 1
ATOM 14484 C CA . ILE G 1 370 ? 115.166 92.534 158.840 1.00 78.12 369 ILE E CA 1
ATOM 14485 C C . ILE G 1 370 ? 116.433 93.280 158.431 1.00 78.12 369 ILE E C 1
ATOM 14486 O O . ILE G 1 370 ? 117.480 93.150 159.077 1.00 78.12 369 ILE E O 1
ATOM 14491 N N . VAL G 1 371 ? 116.364 94.072 157.357 1.00 78.02 370 VAL E N 1
ATOM 14492 C CA . VAL G 1 371 ? 117.557 94.756 156.866 1.00 78.02 370 VAL E CA 1
ATOM 14493 C C . VAL G 1 371 ? 118.042 95.804 157.861 1.00 78.02 370 VAL E C 1
ATOM 14494 O O . VAL G 1 371 ? 119.252 96.030 157.990 1.00 78.02 370 VAL E O 1
ATOM 14498 N N . HIS G 1 372 ? 117.124 96.468 158.567 1.00 78.32 371 HIS E N 1
ATOM 14499 C CA . HIS G 1 372 ? 117.527 97.484 159.535 1.00 78.32 371 HIS E CA 1
ATOM 14500 C C . HIS G 1 372 ? 118.329 96.875 160.678 1.00 78.32 371 HIS E C 1
ATOM 14501 O O . HIS G 1 372 ? 119.342 97.439 161.105 1.00 78.32 371 HIS E O 1
ATOM 14508 N N . ASN G 1 373 ? 117.888 95.723 161.189 1.00 81.71 372 ASN E N 1
ATOM 14509 C CA . ASN G 1 373 ? 118.593 95.090 162.299 1.00 81.71 372 ASN E CA 1
ATOM 14510 C C . ASN G 1 373 ? 119.939 94.530 161.855 1.00 81.71 372 ASN E C 1
ATOM 14511 O O . ASN G 1 373 ? 120.951 94.712 162.543 1.00 81.71 372 ASN E O 1
ATOM 14516 N N . LYS G 1 374 ? 119.973 93.850 160.713 1.00 72.11 373 LYS E N 1
ATOM 14517 C CA . LYS G 1 374 ? 121.208 93.285 160.190 1.00 72.11 373 LYS E CA 1
ATOM 14518 C C . LYS G 1 374 ? 121.975 94.358 159.419 1.00 72.11 373 LYS E C 1
ATOM 14519 O O . LYS G 1 374 ? 121.654 95.549 159.477 1.00 72.11 373 LYS E O 1
ATOM 14525 N N . CYS G 1 375 ? 123.007 93.936 158.691 1.00 63.08 374 CYS E N 1
ATOM 14526 C CA . CYS G 1 375 ? 123.835 94.829 157.882 1.00 63.08 374 CYS E CA 1
ATOM 14527 C C . CYS G 1 375 ? 124.451 95.946 158.720 1.00 63.08 374 CYS E C 1
ATOM 14528 O O . CYS G 1 375 ? 123.989 97.086 158.688 1.00 63.08 374 CYS E O 1
ATOM 14531 N N . ALA H 2 1 ? 132.412 91.783 164.022 1.00 31.25 2 ALA I N 1
ATOM 14532 C CA . ALA H 2 1 ? 133.055 92.272 162.810 1.00 31.25 2 ALA I CA 1
ATOM 14533 C C . ALA H 2 1 ? 132.234 91.912 161.578 1.00 31.25 2 ALA I C 1
ATOM 14534 O O . ALA H 2 1 ? 131.577 90.873 161.543 1.00 31.25 2 ALA I O 1
ATOM 14536 N N . ILE H 2 2 ? 132.272 92.783 160.567 1.00 28.18 3 ILE I N 1
ATOM 14537 C CA . ILE H 2 2 ? 131.537 92.520 159.337 1.00 28.18 3 ILE I CA 1
ATOM 14538 C C . ILE H 2 2 ? 132.223 91.461 158.486 1.00 28.18 3 ILE I C 1
ATOM 14539 O O . ILE H 2 2 ? 131.568 90.820 157.657 1.00 28.18 3 ILE I O 1
ATOM 14544 N N . SER H 2 3 ? 133.530 91.258 158.666 1.00 29.90 4 SER I N 1
ATOM 14545 C CA . SER H 2 3 ? 134.228 90.234 157.898 1.00 29.90 4 SER I CA 1
ATOM 14546 C C . SER H 2 3 ? 133.818 88.833 158.330 1.00 29.90 4 SER I C 1
ATOM 14547 O O . SER H 2 3 ? 133.842 87.903 157.515 1.00 29.90 4 SER I O 1
ATOM 14550 N N . GLY H 2 4 ? 133.443 88.660 159.592 1.00 34.23 5 GLY I N 1
ATOM 14551 C CA . GLY H 2 4 ? 132.998 87.379 160.092 1.00 34.23 5 GLY I CA 1
ATOM 14552 C C . GLY H 2 4 ? 134.035 86.559 160.825 1.00 34.23 5 GLY I C 1
ATOM 14553 O O . GLY H 2 4 ? 133.743 85.414 161.188 1.00 34.23 5 GLY I O 1
ATOM 14554 N N . VAL H 2 5 ? 135.231 87.098 161.054 1.00 34.76 6 VAL I N 1
ATOM 14555 C CA . VAL H 2 5 ? 136.259 86.351 161.766 1.00 34.76 6 VAL I CA 1
ATOM 14556 C C . VAL H 2 5 ? 135.953 86.346 163.261 1.00 34.76 6 VAL I C 1
ATOM 14557 O O . VAL H 2 5 ? 135.188 87.166 163.774 1.00 34.76 6 VAL I O 1
ATOM 14561 N N . THR H 2 6 ? 136.565 85.399 163.967 1.00 41.94 7 THR I N 1
ATOM 14562 C CA . THR H 2 6 ? 136.398 85.243 165.404 1.00 41.94 7 THR I CA 1
ATOM 14563 C C . THR H 2 6 ? 137.771 85.142 166.058 1.00 41.94 7 THR I C 1
ATOM 14564 O O . THR H 2 6 ? 138.808 85.221 165.395 1.00 41.94 7 THR I O 1
ATOM 14568 N N . LEU H 2 7 ? 137.772 84.961 167.375 1.00 42.91 8 LEU I N 1
ATOM 14569 C CA . LEU H 2 7 ? 138.997 84.908 168.159 1.00 42.91 8 LEU I CA 1
ATOM 14570 C C . LEU H 2 7 ? 139.311 83.477 168.570 1.00 42.91 8 LEU I C 1
ATOM 14571 O O . LEU H 2 7 ? 138.409 82.695 168.883 1.00 42.91 8 LEU I O 1
ATOM 14576 N N . GLU H 2 8 ? 140.598 83.142 168.565 1.00 52.07 9 GLU I N 1
ATOM 14577 C CA . GLU H 2 8 ? 141.044 81.853 169.069 1.00 52.07 9 GLU I CA 1
ATOM 14578 C C . GLU H 2 8 ? 140.850 81.788 170.581 1.00 52.07 9 GLU I C 1
ATOM 14579 O O . GLU H 2 8 ? 140.850 82.808 171.274 1.00 52.07 9 GLU I O 1
ATOM 14585 N N . GLU H 2 9 ? 140.673 80.566 171.090 1.00 59.64 10 GLU I N 1
ATOM 14586 C CA . GLU H 2 9 ? 140.441 80.391 172.521 1.00 59.64 10 GLU I CA 1
ATOM 14587 C C . GLU H 2 9 ? 141.645 80.822 173.348 1.00 59.64 10 GLU I C 1
ATOM 14588 O O . GLU H 2 9 ? 141.484 81.282 174.484 1.00 59.64 10 GLU I O 1
ATOM 14594 N N . SER H 2 10 ? 142.853 80.683 172.803 1.00 54.57 11 SER I N 1
ATOM 14595 C CA . SER H 2 10 ? 144.060 81.072 173.520 1.00 54.57 11 SER I CA 1
ATOM 14596 C C . SER H 2 10 ? 144.263 82.580 173.575 1.00 54.57 11 SER I C 1
ATOM 14597 O O . SER H 2 10 ? 145.087 83.046 174.370 1.00 54.57 11 SER I O 1
ATOM 14600 N N . VAL H 2 11 ? 143.546 83.349 172.753 1.00 50.26 12 VAL I N 1
ATOM 14601 C CA . VAL H 2 11 ? 143.723 84.798 172.746 1.00 50.26 12 VAL I CA 1
ATOM 14602 C C . VAL H 2 11 ? 143.246 85.408 174.057 1.00 50.26 12 VAL I C 1
ATOM 14603 O O . VAL H 2 11 ? 143.904 86.290 174.622 1.00 50.26 12 VAL I O 1
ATOM 14607 N N . ARG H 2 12 ? 142.095 84.955 174.561 1.00 53.42 13 ARG I N 1
ATOM 14608 C CA . ARG H 2 12 ? 141.546 85.531 175.785 1.00 53.42 13 ARG I CA 1
ATOM 14609 C C . ARG H 2 12 ? 142.456 85.271 176.979 1.00 53.42 13 ARG I C 1
ATOM 14610 O O . ARG H 2 12 ? 142.643 86.148 177.829 1.00 53.42 13 ARG I O 1
ATOM 14618 N N . GLY H 2 13 ? 143.026 84.068 177.063 1.00 52.95 14 GLY I N 1
ATOM 14619 C CA . GLY H 2 13 ? 143.919 83.761 178.168 1.00 52.95 14 GLY I CA 1
ATOM 14620 C C . GLY H 2 13 ? 145.199 84.574 178.137 1.00 52.95 14 GLY I C 1
ATOM 14621 O O . GLY H 2 13 ? 145.721 84.966 179.184 1.00 52.95 14 GLY I O 1
ATOM 14622 N N . ALA H 2 14 ? 145.726 84.834 176.938 1.00 48.38 15 ALA I N 1
ATOM 14623 C CA . ALA H 2 14 ? 146.972 85.587 176.824 1.00 48.38 15 ALA I CA 1
ATOM 14624 C C . ALA H 2 14 ? 146.793 87.032 177.270 1.00 48.38 15 ALA I C 1
ATOM 14625 O O . ALA H 2 14 ? 147.708 87.625 177.853 1.00 48.38 15 ALA I O 1
ATOM 14627 N N . ILE H 2 15 ? 145.626 87.619 176.997 1.00 48.27 16 ILE I N 1
ATOM 14628 C CA . ILE H 2 15 ? 145.379 89.004 177.388 1.00 48.27 16 ILE I CA 1
ATOM 14629 C C . ILE H 2 15 ? 145.355 89.139 178.906 1.00 48.27 16 ILE I C 1
ATOM 14630 O O . ILE H 2 15 ? 145.890 90.105 179.464 1.00 48.27 16 ILE I O 1
ATOM 14635 N N . ASP H 2 16 ? 144.738 88.177 179.597 1.00 55.29 17 ASP I N 1
ATOM 14636 C CA . ASP H 2 16 ? 144.685 88.231 181.055 1.00 55.29 17 ASP I CA 1
ATOM 14637 C C . ASP H 2 16 ? 146.080 88.159 181.664 1.00 55.29 17 ASP I C 1
ATOM 14638 O O . ASP H 2 16 ? 146.370 88.845 182.651 1.00 55.29 17 ASP I O 1
ATOM 14643 N N . ASP H 2 17 ? 146.954 87.326 181.095 1.00 51.37 18 ASP I N 1
ATOM 14644 C CA . ASP H 2 17 ? 148.326 87.249 181.586 1.00 51.37 18 ASP I CA 1
ATOM 14645 C C . ASP H 2 17 ? 149.052 88.575 181.403 1.00 51.37 18 ASP I C 1
ATOM 14646 O O . ASP H 2 17 ? 149.835 88.987 182.266 1.00 51.37 18 ASP I O 1
ATOM 14651 N N . LEU H 2 18 ? 148.810 89.254 180.279 1.00 46.80 19 LEU I N 1
ATOM 14652 C CA . LEU H 2 18 ? 149.408 90.567 180.063 1.00 46.80 19 LEU I CA 1
ATOM 14653 C C . LEU H 2 18 ? 148.915 91.573 181.095 1.00 46.80 19 LEU I C 1
ATOM 14654 O O . LEU H 2 18 ? 149.683 92.423 181.561 1.00 46.80 19 LEU I O 1
ATOM 14659 N N . ARG H 2 19 ? 147.633 91.497 181.458 1.00 52.11 20 ARG I N 1
ATOM 14660 C CA . ARG H 2 19 ? 147.084 92.429 182.438 1.00 52.11 20 ARG I CA 1
ATOM 14661 C C . ARG H 2 19 ? 147.736 92.247 183.802 1.00 52.11 20 ARG I C 1
ATOM 14662 O O . ARG H 2 19 ? 148.012 93.228 184.502 1.00 52.11 20 ARG I O 1
ATOM 14670 N N . MET H 2 20 ? 148.003 91.001 184.195 1.00 53.53 21 MET I N 1
ATOM 14671 C CA . MET H 2 20 ? 148.590 90.704 185.495 1.00 53.53 21 MET I CA 1
ATOM 14672 C C . MET H 2 20 ? 150.111 90.813 185.504 1.00 53.53 21 MET I C 1
ATOM 14673 O O . MET H 2 20 ? 150.753 90.222 186.379 1.00 53.53 21 MET I O 1
ATOM 14678 N N . LYS H 2 21 ? 150.688 91.547 184.550 1.00 52.50 22 LYS I N 1
ATOM 14679 C CA . LYS H 2 21 ? 152.127 91.813 184.504 1.00 52.50 22 LYS I CA 1
ATOM 14680 C C . LYS H 2 21 ? 152.942 90.524 184.420 1.00 52.50 22 LYS I C 1
ATOM 14681 O O . LYS H 2 21 ? 154.018 90.410 185.010 1.00 52.50 22 LYS I O 1
ATOM 14687 N N . LYS H 2 22 ? 152.427 89.542 183.682 1.00 55.57 23 LYS I N 1
ATOM 14688 C CA . LYS H 2 22 ? 153.161 88.312 183.423 1.00 55.57 23 LYS I CA 1
ATOM 14689 C C . LYS H 2 22 ? 153.925 88.340 182.106 1.00 55.57 23 LYS I C 1
ATOM 14690 O O . LYS H 2 22 ? 154.688 87.409 181.831 1.00 55.57 23 LYS I O 1
ATOM 14696 N N . SER H 2 23 ? 153.742 89.379 181.295 1.00 49.66 24 SER I N 1
ATOM 14697 C CA . SER H 2 23 ? 154.423 89.496 180.013 1.00 49.66 24 SER I CA 1
ATOM 14698 C C . SER H 2 23 ? 154.417 90.961 179.600 1.00 49.66 24 SER I C 1
ATOM 14699 O O . SER H 2 23 ? 153.707 91.786 180.178 1.00 49.66 24 SER I O 1
ATOM 14702 N N . ARG H 2 24 ? 155.228 91.275 178.590 1.00 46.70 25 ARG I N 1
ATOM 14703 C CA . ARG H 2 24 ? 155.346 92.648 178.114 1.00 46.70 25 ARG I CA 1
ATOM 14704 C C . ARG H 2 24 ? 154.360 92.958 176.992 1.00 46.70 25 ARG I C 1
ATOM 14705 O O . ARG H 2 24 ? 153.667 93.979 177.040 1.00 46.70 25 ARG I O 1
ATOM 14713 N N . TYR H 2 25 ? 154.286 92.098 175.979 1.00 42.44 26 TYR I N 1
ATOM 14714 C CA . TYR H 2 25 ? 153.406 92.343 174.847 1.00 42.44 26 TYR I CA 1
ATOM 14715 C C . TYR H 2 25 ? 152.957 91.018 174.253 1.00 42.44 26 TYR I C 1
ATOM 14716 O O . TYR H 2 25 ? 153.595 89.980 174.441 1.00 42.44 26 TYR I O 1
ATOM 14725 N N . VAL H 2 26 ? 151.841 91.070 173.530 1.00 35.51 27 VAL I N 1
ATOM 14726 C CA . VAL H 2 26 ? 151.311 89.928 172.797 1.00 35.51 27 VAL I CA 1
ATOM 14727 C C . VAL H 2 26 ? 150.944 90.392 171.394 1.00 35.51 27 VAL I C 1
ATOM 14728 O O . VAL H 2 26 ? 150.231 91.388 171.232 1.00 35.51 27 VAL I O 1
ATOM 14732 N N . MET H 2 27 ? 151.437 89.679 170.386 1.00 37.58 28 MET I N 1
ATOM 14733 C CA . MET H 2 27 ? 151.179 90.000 168.989 1.00 37.58 28 MET I CA 1
ATOM 14734 C C . MET H 2 27 ? 150.179 89.005 168.420 1.00 37.58 28 MET I C 1
ATOM 14735 O O . MET H 2 27 ? 150.330 87.793 168.605 1.00 37.58 28 MET I O 1
ATOM 14740 N N . MET H 2 28 ? 149.164 89.518 167.732 1.00 33.72 29 MET I N 1
ATOM 14741 C CA . MET H 2 28 ? 148.097 88.703 167.172 1.00 33.72 29 MET I CA 1
ATOM 14742 C C . MET H 2 28 ? 148.003 88.936 165.672 1.00 33.72 29 MET I C 1
ATOM 14743 O O . MET H 2 28 ? 148.149 90.067 165.199 1.00 33.72 29 MET I O 1
ATOM 14748 N N . CYS H 2 29 ? 147.760 87.859 164.929 1.00 38.18 30 CYS I N 1
ATOM 14749 C CA . CYS H 2 29 ? 147.640 87.921 163.482 1.00 38.18 30 CYS I CA 1
ATOM 14750 C C . CYS H 2 29 ? 146.562 86.948 163.028 1.00 38.18 30 CYS I C 1
ATOM 14751 O O . CYS H 2 29 ? 146.202 86.010 163.742 1.00 38.18 30 CYS I O 1
ATOM 14754 N N . ILE H 2 30 ? 146.045 87.189 161.823 1.00 39.18 31 ILE I N 1
ATOM 14755 C CA . ILE H 2 30 ? 145.043 86.301 161.250 1.00 39.18 31 ILE I CA 1
ATOM 14756 C C . ILE H 2 30 ? 145.714 85.018 160.778 1.00 39.18 31 ILE I C 1
ATOM 14757 O O . ILE H 2 30 ? 146.842 85.037 160.264 1.00 39.18 31 ILE I O 1
ATOM 14762 N N . GLY H 2 31 ? 145.024 83.895 160.952 1.00 47.84 32 GLY I N 1
ATOM 14763 C CA . GLY H 2 31 ? 145.595 82.605 160.627 1.00 47.84 32 GLY I CA 1
ATOM 14764 C C . GLY H 2 31 ? 145.817 82.415 159.138 1.00 47.84 32 GLY I C 1
ATOM 14765 O O . GLY H 2 31 ? 145.422 83.225 158.298 1.00 47.84 32 GLY I O 1
ATOM 14766 N N . ALA H 2 32 ? 146.482 81.302 158.814 1.00 55.26 33 ALA I N 1
ATOM 14767 C CA . ALA H 2 32 ? 146.797 81.001 157.420 1.00 55.26 33 ALA I CA 1
ATOM 14768 C C . ALA H 2 32 ? 145.532 80.812 156.593 1.00 55.26 33 ALA I C 1
ATOM 14769 O O . ALA H 2 32 ? 145.445 81.298 155.459 1.00 55.26 33 ALA I O 1
ATOM 14771 N N . ASP H 2 33 ? 144.541 80.108 157.141 1.00 55.19 34 ASP I N 1
ATOM 14772 C CA . ASP H 2 33 ? 143.273 79.936 156.444 1.00 55.19 34 ASP I CA 1
ATOM 14773 C C . ASP H 2 33 ? 142.415 81.194 156.468 1.00 55.19 34 ASP I C 1
ATOM 14774 O O . ASP H 2 33 ? 141.397 81.240 155.769 1.00 55.19 34 ASP I O 1
ATOM 14779 N N . GLY H 2 34 ? 142.798 82.203 157.243 1.00 50.62 35 GLY I N 1
ATOM 14780 C CA . GLY H 2 34 ? 142.052 83.448 157.293 1.00 50.62 35 GLY I CA 1
ATOM 14781 C C . GLY H 2 34 ? 140.667 83.335 157.890 1.00 50.62 35 GLY I C 1
ATOM 14782 O O . GLY H 2 34 ? 139.716 83.916 157.353 1.00 50.62 35 GLY I O 1
ATOM 14783 N N . LYS H 2 35 ? 140.525 82.597 158.993 1.00 44.44 36 LYS I N 1
ATOM 14784 C CA . LYS H 2 35 ? 139.238 82.441 159.653 1.00 44.44 36 LYS I CA 1
ATOM 14785 C C . LYS H 2 35 ? 139.230 82.854 161.116 1.00 44.44 36 LYS I C 1
ATOM 14786 O O . LYS H 2 35 ? 138.149 83.131 161.648 1.00 44.44 36 LYS I O 1
ATOM 14792 N N . LYS H 2 36 ? 140.384 82.905 161.779 1.00 42.99 37 LYS I N 1
ATOM 14793 C CA . LYS H 2 36 ? 140.452 83.265 163.188 1.00 42.99 37 LYS I CA 1
ATOM 14794 C C . LYS H 2 36 ? 141.719 84.064 163.451 1.00 42.99 37 LYS I C 1
ATOM 14795 O O . LYS H 2 36 ? 142.686 84.007 162.688 1.00 42.99 37 LYS I O 1
ATOM 14801 N N . ILE H 2 37 ? 141.700 84.814 164.551 1.00 39.93 38 ILE I N 1
ATOM 14802 C CA . ILE H 2 37 ? 142.851 85.581 165.013 1.00 39.93 38 ILE I CA 1
ATOM 14803 C C . ILE H 2 37 ? 143.565 84.765 166.080 1.00 39.93 38 ILE I C 1
ATOM 14804 O O . ILE H 2 37 ? 142.950 84.351 167.070 1.00 39.93 38 ILE I O 1
ATOM 14809 N N . GLU H 2 38 ? 144.861 84.533 165.885 1.00 43.35 39 GLU I N 1
ATOM 14810 C CA . GLU H 2 38 ? 145.633 83.666 166.760 1.00 43.35 39 GLU I CA 1
ATOM 14811 C C . GLU H 2 38 ? 146.871 84.392 167.266 1.00 43.35 39 GLU I C 1
ATOM 14812 O O . GLU H 2 38 ? 147.435 85.247 166.579 1.00 43.35 39 GLU I O 1
ATOM 14818 N N . VAL H 2 39 ? 147.287 84.033 168.481 1.00 41.52 40 VAL I N 1
ATOM 14819 C CA . VAL H 2 39 ? 148.471 84.630 169.085 1.00 41.52 40 VAL I CA 1
ATOM 14820 C C . VAL H 2 39 ? 149.715 84.166 168.341 1.00 41.52 40 VAL I C 1
ATOM 14821 O O . VAL H 2 39 ? 149.839 82.991 167.970 1.00 41.52 40 VAL I O 1
ATOM 14825 N N . THR H 2 40 ? 150.647 85.090 168.118 1.00 41.75 41 THR I N 1
ATOM 14826 C CA . THR H 2 40 ? 151.874 84.801 167.388 1.00 41.75 41 THR I CA 1
ATOM 14827 C C . THR H 2 40 ? 153.113 84.827 168.270 1.00 41.75 41 THR I C 1
ATOM 14828 O O . THR H 2 40 ? 153.860 83.845 168.311 1.00 41.75 41 THR I O 1
ATOM 14832 N N . GLU H 2 41 ? 153.354 85.925 168.983 1.00 45.54 42 GLU I N 1
ATOM 14833 C CA . GLU H 2 41 ? 154.569 86.079 169.770 1.00 45.54 42 GLU I CA 1
ATOM 14834 C C . GLU H 2 41 ? 154.253 86.778 171.083 1.00 45.54 42 GLU I C 1
ATOM 14835 O O . GLU H 2 41 ? 153.437 87.702 171.124 1.00 45.54 42 GLU I O 1
ATOM 14841 N N . VAL H 2 42 ? 154.904 86.328 172.154 1.00 45.23 43 VAL I N 1
ATOM 14842 C CA . VAL H 2 42 ? 154.769 86.917 173.481 1.00 45.23 43 VAL I CA 1
ATOM 14843 C C . VAL H 2 42 ? 156.161 87.263 173.990 1.00 45.23 43 VAL I C 1
ATOM 14844 O O . VAL H 2 42 ? 157.076 86.436 173.913 1.00 45.23 43 VAL I O 1
ATOM 14848 N N . GLY H 2 43 ? 156.321 88.478 174.507 1.00 48.39 44 GLY I N 1
ATOM 14849 C CA . GLY H 2 43 ? 157.603 88.962 174.985 1.00 48.39 44 GLY I CA 1
ATOM 14850 C C . GLY H 2 43 ? 157.618 89.107 176.495 1.00 48.39 44 GLY I C 1
ATOM 14851 O O . GLY H 2 43 ? 156.587 89.372 177.117 1.00 48.39 44 GLY I O 1
ATOM 14852 N N . GLU H 2 44 ? 158.799 88.931 177.082 1.00 58.22 45 GLU I N 1
ATOM 14853 C CA . GLU H 2 44 ? 158.956 89.041 178.523 1.00 58.22 45 GLU I CA 1
ATOM 14854 C C . GLU H 2 44 ? 159.165 90.495 178.937 1.00 58.22 45 GLU I C 1
ATOM 14855 O O . GLU H 2 44 ? 159.493 91.362 178.123 1.00 58.22 45 GLU I O 1
ATOM 14861 N N . ARG H 2 45 ? 158.985 90.748 180.235 1.00 53.89 46 ARG I N 1
ATOM 14862 C CA . ARG H 2 45 ? 159.008 92.108 180.762 1.00 53.89 46 ARG I CA 1
ATOM 14863 C C . ARG H 2 45 ? 160.376 92.769 180.667 1.00 53.89 46 ARG I C 1
ATOM 14864 O O . ARG H 2 45 ? 160.466 93.987 180.853 1.00 53.89 46 ARG I O 1
ATOM 14872 N N . GLY H 2 46 ? 161.437 92.008 180.394 1.00 60.62 47 GLY I N 1
ATOM 14873 C CA . GLY H 2 46 ? 162.750 92.612 180.254 1.00 60.62 47 GLY I CA 1
ATOM 14874 C C . GLY H 2 46 ? 162.856 93.545 179.065 1.00 60.62 47 GLY I C 1
ATOM 14875 O O . GLY H 2 46 ? 163.551 94.562 179.128 1.00 60.62 47 GLY I O 1
ATOM 14876 N N . VAL H 2 47 ? 162.172 93.216 177.966 1.00 61.52 48 VAL I N 1
ATOM 14877 C CA . VAL H 2 47 ? 162.261 94.035 176.763 1.00 61.52 48 VAL I CA 1
ATOM 14878 C C . VAL H 2 47 ? 161.489 95.338 176.955 1.00 61.52 48 VAL I C 1
ATOM 14879 O O . VAL H 2 47 ? 160.572 95.445 177.779 1.00 61.52 48 VAL I O 1
ATOM 14883 N N . ASN H 2 48 ? 161.879 96.349 176.186 1.00 65.82 49 ASN I N 1
ATOM 14884 C CA . ASN H 2 48 ? 161.276 97.674 176.233 1.00 65.82 49 ASN I CA 1
ATOM 14885 C C . ASN H 2 48 ? 160.578 97.971 174.907 1.00 65.82 49 ASN I C 1
ATOM 14886 O O . ASN H 2 48 ? 160.580 97.157 173.980 1.00 65.82 49 ASN I O 1
ATOM 14891 N N . TYR H 2 49 ? 159.975 99.160 174.828 1.00 63.41 50 TYR I N 1
ATOM 14892 C CA . TYR H 2 49 ? 159.202 99.523 173.644 1.00 63.41 50 TYR I CA 1
ATOM 14893 C C . TYR H 2 49 ? 160.096 99.738 172.429 1.00 63.41 50 TYR I C 1
ATOM 14894 O O . TYR H 2 49 ? 159.697 99.432 171.299 1.00 63.41 50 TYR I O 1
ATOM 14903 N N . THR H 2 50 ? 161.302 100.271 172.636 1.00 67.42 51 THR I N 1
ATOM 14904 C CA . THR H 2 50 ? 162.180 100.592 171.516 1.00 67.42 51 THR I CA 1
ATOM 14905 C C . THR H 2 50 ? 162.569 99.360 170.709 1.00 67.42 51 THR I C 1
ATOM 14906 O O . THR H 2 50 ? 162.636 99.437 169.477 1.00 67.42 51 THR I O 1
ATOM 14910 N N . ASP H 2 51 ? 162.822 98.229 171.369 1.00 68.31 52 ASP I N 1
ATOM 14911 C CA . ASP H 2 51 ? 163.162 97.009 170.645 1.00 68.31 52 ASP I CA 1
ATOM 14912 C C . ASP H 2 51 ? 161.981 96.491 169.832 1.00 68.31 52 ASP I C 1
ATOM 14913 O O . ASP H 2 51 ? 162.164 95.997 168.714 1.00 68.31 52 ASP I O 1
ATOM 14918 N N . LEU H 2 52 ? 160.765 96.593 170.376 1.00 60.44 53 LEU I N 1
ATOM 14919 C CA . LEU H 2 52 ? 159.588 96.117 169.655 1.00 60.44 53 LEU I CA 1
ATOM 14920 C C . LEU H 2 52 ? 159.290 96.973 168.431 1.00 60.44 53 LEU I C 1
ATOM 14921 O O . LEU H 2 52 ? 158.782 96.458 167.428 1.00 60.44 53 LEU I O 1
ATOM 14926 N N . LYS H 2 53 ? 159.597 98.271 168.492 1.00 63.77 54 LYS I N 1
ATOM 14927 C CA . LYS H 2 53 ? 159.334 99.152 167.358 1.00 63.77 54 LYS I CA 1
ATOM 14928 C C . LYS H 2 53 ? 160.078 98.697 166.109 1.00 63.77 54 LYS I C 1
ATOM 14929 O O . LYS H 2 53 ? 159.604 98.919 164.988 1.00 63.77 54 LYS I O 1
ATOM 14935 N N . GLU H 2 54 ? 161.231 98.052 166.278 1.00 64.77 55 GLU I N 1
ATOM 14936 C CA . GLU H 2 54 ? 161.999 97.556 165.144 1.00 64.77 55 GLU I CA 1
ATOM 14937 C C . GLU H 2 54 ? 161.476 96.231 164.607 1.00 64.77 55 GLU I C 1
ATOM 14938 O O . GLU H 2 54 ? 161.961 95.769 163.569 1.00 64.77 55 GLU I O 1
ATOM 14944 N N . LYS H 2 55 ? 160.508 95.613 165.281 1.00 58.94 56 LYS I N 1
ATOM 14945 C CA . LYS H 2 55 ? 159.935 94.353 164.830 1.00 58.94 56 LYS I CA 1
ATOM 14946 C C . LYS H 2 55 ? 158.764 94.534 163.875 1.00 58.94 56 LYS I C 1
ATOM 14947 O O . LYS H 2 55 ? 158.274 93.541 163.327 1.00 58.94 56 LYS I O 1
ATOM 14953 N N . PHE H 2 56 ? 158.301 95.764 163.665 1.00 51.04 57 PHE I N 1
ATOM 14954 C CA . PHE H 2 56 ? 157.210 96.000 162.729 1.00 51.04 57 PHE I CA 1
ATOM 14955 C C . PHE H 2 56 ? 157.703 95.837 161.297 1.00 51.04 57 PHE I C 1
ATOM 14956 O O . PHE H 2 56 ? 158.749 96.375 160.923 1.00 51.04 57 PHE I O 1
ATOM 14964 N N . SER H 2 57 ? 156.942 95.098 160.496 1.00 50.92 58 SER I N 1
ATOM 14965 C CA . SER H 2 57 ? 157.287 94.821 159.111 1.00 50.92 58 SER I CA 1
ATOM 14966 C C . SER H 2 57 ? 156.382 95.620 158.183 1.00 50.92 58 SER I C 1
ATOM 14967 O O . SER H 2 57 ? 155.165 95.675 158.382 1.00 50.92 58 SER I O 1
ATOM 14970 N N . ALA H 2 58 ? 156.986 96.237 157.166 1.00 50.67 59 ALA I N 1
ATOM 14971 C CA . ALA H 2 58 ? 156.237 97.061 156.226 1.00 50.67 59 ALA I CA 1
ATOM 14972 C C . ALA H 2 58 ? 155.373 96.244 155.274 1.00 50.67 59 ALA I C 1
ATOM 14973 O O . ALA H 2 58 ? 154.565 96.830 154.547 1.00 50.67 59 ALA I O 1
ATOM 14975 N N . GLU H 2 59 ? 155.523 94.921 155.254 1.00 53.38 60 GLU I N 1
ATOM 14976 C CA . GLU H 2 59 ? 154.764 94.066 154.353 1.00 53.38 60 GLU I CA 1
ATOM 14977 C C . GLU H 2 59 ? 153.722 93.215 155.064 1.00 53.38 60 GLU I C 1
ATOM 14978 O O . GLU H 2 59 ? 152.977 92.490 154.396 1.00 53.38 60 GLU I O 1
ATOM 14984 N N . LYS H 2 60 ? 153.641 93.281 156.391 1.00 41.49 61 LYS I N 1
ATOM 14985 C CA . LYS H 2 60 ? 152.731 92.414 157.127 1.00 41.49 61 LYS I CA 1
ATOM 14986 C C . LYS H 2 60 ? 152.034 93.175 158.249 1.00 41.49 61 LYS I C 1
ATOM 14987 O O . LYS H 2 60 ? 152.671 93.536 159.246 1.00 41.49 61 LYS I O 1
ATOM 14993 N N . PRO H 2 61 ? 150.737 93.443 158.121 1.00 34.89 62 PRO I N 1
ATOM 14994 C CA . PRO H 2 61 ? 150.003 94.071 159.224 1.00 34.89 62 PRO I CA 1
ATOM 14995 C C . PRO H 2 61 ? 149.814 93.108 160.385 1.00 34.89 62 PRO I C 1
ATOM 14996 O O . PRO H 2 61 ? 149.809 91.887 160.218 1.00 34.89 62 PRO I O 1
ATOM 15000 N N . CYS H 2 62 ? 149.654 93.678 161.578 1.00 30.83 63 CYS I N 1
ATOM 15001 C CA . CYS H 2 62 ? 149.473 92.876 162.780 1.00 30.83 63 CYS I CA 1
ATOM 15002 C C . CYS H 2 62 ? 148.811 93.723 163.856 1.00 30.83 63 CYS I C 1
ATOM 15003 O O . CYS H 2 62 ? 148.794 94.954 163.781 1.00 30.83 63 CYS I O 1
ATOM 15006 N N . TYR H 2 63 ? 148.265 93.041 164.859 1.00 28.59 64 TYR I N 1
ATOM 15007 C CA . TYR H 2 63 ? 147.705 93.677 166.044 1.00 28.59 64 TYR I CA 1
ATOM 15008 C C . TYR H 2 63 ? 148.650 93.451 167.214 1.00 28.59 64 TYR I C 1
ATOM 15009 O O . TYR H 2 63 ? 149.037 92.310 167.489 1.00 28.59 64 TYR I O 1
ATOM 15018 N N . VAL H 2 64 ? 149.017 94.528 167.900 1.00 28.05 65 VAL I N 1
ATOM 15019 C CA . VAL H 2 64 ? 149.975 94.474 168.998 1.00 28.05 65 VAL I CA 1
ATOM 15020 C C . VAL H 2 64 ? 149.327 95.073 170.237 1.00 28.05 65 VAL I C 1
ATOM 15021 O O . VAL H 2 64 ? 148.860 96.219 170.208 1.00 28.05 65 VAL I O 1
ATOM 15025 N N . ALA H 2 65 ? 149.302 94.303 171.321 1.00 32.14 66 ALA I N 1
ATOM 15026 C CA . ALA H 2 65 ? 148.870 94.787 172.625 1.00 32.14 66 ALA I CA 1
ATOM 15027 C C . ALA H 2 65 ? 150.106 94.971 173.494 1.00 32.14 66 ALA I C 1
ATOM 15028 O O . ALA H 2 65 ? 150.865 94.020 173.705 1.00 32.14 66 ALA I O 1
ATOM 15030 N N . PHE H 2 66 ? 150.307 96.186 173.994 1.00 41.75 67 PHE I N 1
ATOM 15031 C CA . PHE H 2 66 ? 151.541 96.546 174.673 1.00 41.75 67 PHE I CA 1
ATOM 15032 C C . PHE H 2 66 ? 151.235 97.272 175.974 1.00 41.75 67 PHE I C 1
ATOM 15033 O O . PHE H 2 66 ? 150.207 97.941 176.106 1.00 41.75 67 PHE I O 1
ATOM 15041 N N . ASP H 2 67 ? 152.140 97.125 176.938 1.00 47.44 68 ASP I N 1
ATOM 15042 C CA . ASP H 2 67 ? 152.069 97.819 178.222 1.00 47.44 68 ASP I CA 1
ATOM 15043 C C . ASP H 2 67 ? 153.118 98.926 178.187 1.00 47.44 68 ASP I C 1
ATOM 15044 O O . ASP H 2 67 ? 154.305 98.678 178.415 1.00 47.44 68 ASP I O 1
ATOM 15049 N N . PHE H 2 68 ? 152.674 100.147 177.905 1.00 52.05 69 PHE I N 1
ATOM 15050 C CA . PHE H 2 68 ? 153.566 101.261 177.612 1.00 52.05 69 PHE I CA 1
ATOM 15051 C C . PHE H 2 68 ? 153.799 102.100 178.861 1.00 52.05 69 PHE I C 1
ATOM 15052 O O . PHE H 2 68 ? 152.847 102.475 179.552 1.00 52.05 69 PHE I O 1
ATOM 15060 N N . GLU H 2 69 ? 155.067 102.391 179.142 1.00 64.22 70 GLU I N 1
ATOM 15061 C CA . GLU H 2 69 ? 155.463 103.268 180.235 1.00 64.22 70 GLU I CA 1
ATOM 15062 C C . GLU H 2 69 ? 156.185 104.481 179.665 1.00 64.22 70 GLU I C 1
ATOM 15063 O O . GLU H 2 69 ? 157.011 104.353 178.756 1.00 64.22 70 GLU I O 1
ATOM 15069 N N . TYR H 2 70 ? 155.863 105.663 180.194 1.00 68.12 71 TYR I N 1
ATOM 15070 C CA . TYR H 2 70 ? 156.385 106.909 179.655 1.00 68.12 71 TYR I CA 1
ATOM 15071 C C . TYR H 2 70 ? 157.174 107.747 180.651 1.00 68.12 71 TYR I C 1
ATOM 15072 O O . TYR H 2 70 ? 157.771 108.749 180.240 1.00 68.12 71 TYR I O 1
ATOM 15081 N N . ASN H 2 71 ? 157.200 107.374 181.932 1.00 79.98 72 ASN I N 1
ATOM 15082 C CA . ASN H 2 71 ? 158.009 108.045 182.951 1.00 79.98 72 ASN I CA 1
ATOM 15083 C C . ASN H 2 71 ? 157.658 109.535 183.035 1.00 79.98 72 ASN I C 1
ATOM 15084 O O . ASN H 2 71 ? 158.465 110.420 182.742 1.00 79.98 72 ASN I O 1
ATOM 15089 N N . ASP H 2 72 ? 156.416 109.786 183.445 1.00 81.45 73 ASP I N 1
ATOM 15090 C CA . ASP H 2 72 ? 155.917 111.151 183.557 1.00 81.45 73 ASP I CA 1
ATOM 15091 C C . ASP H 2 72 ? 156.519 111.864 184.761 1.00 81.45 73 ASP I C 1
ATOM 15092 O O . ASP H 2 72 ? 156.003 111.749 185.878 1.00 81.45 73 ASP I O 1
ATOM 15097 N N . ALA H 2 73 ? 157.606 112.606 184.536 1.00 81.81 74 ALA I N 1
ATOM 15098 C CA . ALA H 2 73 ? 158.246 113.427 185.567 1.00 81.81 74 ALA I CA 1
ATOM 15099 C C . ALA H 2 73 ? 158.620 112.599 186.796 1.00 81.81 74 ALA I C 1
ATOM 15100 O O . ALA H 2 73 ? 158.232 112.906 187.925 1.00 81.81 74 ALA I O 1
ATOM 15102 N N . GLY H 2 74 ? 159.387 111.536 186.567 1.00 82.06 75 GLY I N 1
ATOM 15103 C CA . GLY H 2 74 ? 159.850 110.703 187.658 1.00 82.06 75 GLY I CA 1
ATOM 15104 C C . GLY H 2 74 ? 158.823 109.752 188.224 1.00 82.06 75 GLY I C 1
ATOM 15105 O O . GLY H 2 74 ? 159.011 109.249 189.336 1.00 82.06 75 GLY I O 1
ATOM 15106 N N . SER H 2 75 ? 157.740 109.491 187.499 1.00 84.56 76 SER I N 1
ATOM 15107 C CA . SER H 2 75 ? 156.706 108.558 187.927 1.00 84.56 76 SER I CA 1
ATOM 15108 C C . SER H 2 75 ? 156.699 107.356 186.993 1.00 84.56 76 SER I C 1
ATOM 15109 O O . SER H 2 75 ? 156.645 107.517 185.770 1.00 84.56 76 SER I O 1
ATOM 15112 N N . LYS H 2 76 ? 156.748 106.156 187.570 1.00 86.41 77 LYS I N 1
ATOM 15113 C CA . LYS H 2 76 ? 156.782 104.920 186.789 1.00 86.41 77 LYS I CA 1
ATOM 15114 C C . LYS H 2 76 ? 155.368 104.507 186.369 1.00 86.41 77 LYS I C 1
ATOM 15115 O O . LYS H 2 76 ? 154.888 103.411 186.659 1.00 86.41 77 LYS I O 1
ATOM 15121 N N . ARG H 2 77 ? 154.700 105.420 185.669 1.00 74.32 78 ARG I N 1
ATOM 15122 C CA . ARG H 2 77 ? 153.343 105.178 185.203 1.00 74.32 78 ARG I CA 1
ATOM 15123 C C . ARG H 2 77 ? 153.348 104.265 183.984 1.00 74.32 78 ARG I C 1
ATOM 15124 O O . ARG H 2 77 ? 154.233 104.350 183.128 1.00 74.32 78 ARG I O 1
ATOM 15132 N N . GLU H 2 78 ? 152.349 103.389 183.911 1.00 63.46 79 GLU I N 1
ATOM 15133 C CA . GLU H 2 78 ? 152.188 102.472 182.794 1.00 63.46 79 GLU I CA 1
ATOM 15134 C C . GLU H 2 78 ? 150.754 102.530 182.291 1.00 63.46 79 GLU I C 1
ATOM 15135 O O . GLU H 2 78 ? 149.815 102.737 183.064 1.00 63.46 79 GLU I O 1
ATOM 15141 N N . LYS H 2 79 ? 150.597 102.347 180.982 1.00 47.64 80 LYS I N 1
ATOM 15142 C CA . LYS H 2 79 ? 149.292 102.383 180.340 1.00 47.64 80 LYS I CA 1
ATOM 15143 C C . LYS H 2 79 ? 149.198 101.253 179.328 1.00 47.64 80 LYS I C 1
ATOM 15144 O O . LYS H 2 79 ? 150.147 100.997 178.582 1.00 47.64 80 LYS I O 1
ATOM 15150 N N . LEU H 2 80 ? 148.051 100.579 179.308 1.00 40.33 81 LEU I N 1
ATOM 15151 C CA . LEU H 2 80 ? 147.800 99.497 178.365 1.00 40.33 81 LEU I CA 1
ATOM 15152 C C . LEU H 2 80 ? 147.239 100.078 177.073 1.00 40.33 81 LEU I C 1
ATOM 15153 O O . LEU H 2 80 ? 146.211 100.762 177.089 1.00 40.33 81 LEU I O 1
ATOM 15158 N N . ILE H 2 81 ? 147.912 99.801 175.956 1.00 32.09 82 ILE I N 1
ATOM 15159 C CA . ILE H 2 81 ? 147.503 100.303 174.653 1.00 32.09 82 ILE I CA 1
ATOM 15160 C C . ILE H 2 81 ? 147.393 99.134 173.685 1.00 32.09 82 ILE I C 1
ATOM 15161 O O . ILE H 2 81 ? 148.007 98.081 173.869 1.00 32.09 82 ILE I O 1
ATOM 15166 N N . LEU H 2 82 ? 146.590 99.334 172.643 1.00 25.12 83 LEU I N 1
ATOM 15167 C CA . LEU H 2 82 ? 146.391 98.347 171.586 1.00 25.12 83 LEU I CA 1
ATOM 15168 C C . LEU H 2 82 ? 146.701 99.021 170.257 1.00 25.12 83 LEU I C 1
ATOM 15169 O O . LEU H 2 82 ? 145.975 99.926 169.831 1.00 25.12 83 LEU I O 1
ATOM 15174 N N . ILE H 2 83 ? 147.771 98.581 169.603 1.00 25.26 84 ILE I N 1
ATOM 15175 C CA . ILE H 2 83 ? 148.269 99.212 168.386 1.00 25.26 84 ILE I CA 1
ATOM 15176 C C . ILE H 2 83 ? 147.734 98.456 167.179 1.00 25.26 84 ILE I C 1
ATOM 15177 O O . ILE H 2 83 ? 147.854 97.228 167.100 1.00 25.26 84 ILE I O 1
ATOM 15182 N N . GLN H 2 84 ? 147.142 99.190 166.241 1.00 25.54 85 GLN I N 1
ATOM 15183 C CA . GLN H 2 84 ? 146.678 98.647 164.970 1.00 25.54 85 GLN I CA 1
ATOM 15184 C C . GLN H 2 84 ? 147.650 99.105 163.889 1.00 25.54 85 GLN I C 1
ATOM 15185 O O . GLN H 2 84 ? 147.633 100.273 163.488 1.00 25.54 85 GLN I O 1
ATOM 15191 N N . TRP H 2 85 ? 148.494 98.189 163.423 1.00 32.27 86 TRP I N 1
ATOM 15192 C CA . TRP H 2 85 ? 149.543 98.495 162.456 1.00 32.27 86 TRP I CA 1
ATOM 15193 C C . TRP H 2 85 ? 149.145 97.929 161.099 1.00 32.27 86 TRP I C 1
ATOM 15194 O O . TRP H 2 85 ? 149.214 96.716 160.883 1.00 32.27 86 TRP I O 1
ATOM 15205 N N . ILE H 2 86 ? 148.725 98.807 160.193 1.00 29.26 87 ILE I N 1
ATOM 15206 C CA . ILE H 2 86 ? 148.410 98.428 158.818 1.00 29.26 87 ILE I CA 1
ATOM 15207 C C . ILE H 2 86 ? 149.181 99.345 157.876 1.00 29.26 87 ILE I C 1
ATOM 15208 O O . ILE H 2 86 ? 148.723 100.460 157.588 1.00 29.26 87 ILE I O 1
ATOM 15213 N N . PRO H 2 87 ? 150.350 98.935 157.390 1.00 37.23 88 PRO I N 1
ATOM 15214 C CA . PRO H 2 87 ? 151.121 99.807 156.499 1.00 37.23 88 PRO I CA 1
ATOM 15215 C C . PRO H 2 87 ? 150.416 100.018 155.169 1.00 37.23 88 PRO I C 1
ATOM 15216 O O . PRO H 2 87 ? 149.668 99.163 154.690 1.00 37.23 88 PRO I O 1
ATOM 15220 N N . ASP H 2 88 ? 150.666 101.186 154.571 1.00 41.41 89 ASP I N 1
ATOM 15221 C CA . ASP H 2 88 ? 150.061 101.507 153.283 1.00 41.41 89 ASP I CA 1
ATOM 15222 C C . ASP H 2 88 ? 150.626 100.667 152.146 1.00 41.41 89 ASP I C 1
ATOM 15223 O O . ASP H 2 88 ? 150.001 100.586 151.084 1.00 41.41 89 ASP I O 1
ATOM 15228 N N . THR H 2 89 ? 151.783 100.041 152.342 1.00 46.43 90 THR I N 1
ATOM 15229 C CA . THR H 2 89 ? 152.422 99.240 151.307 1.00 46.43 90 THR I CA 1
ATOM 15230 C C . THR H 2 89 ? 151.910 97.807 151.263 1.00 46.43 90 THR I C 1
ATOM 15231 O O . THR H 2 89 ? 152.362 97.029 150.417 1.00 46.43 90 THR I O 1
ATOM 15235 N N . ALA H 2 90 ? 150.985 97.439 152.146 1.00 44.36 91 ALA I N 1
ATOM 15236 C CA . ALA H 2 90 ? 150.460 96.085 152.169 1.00 44.36 91 ALA I CA 1
ATOM 15237 C C . ALA H 2 90 ? 149.539 95.846 150.973 1.00 44.36 91 ALA I C 1
ATOM 15238 O O . ALA H 2 90 ? 149.135 96.772 150.264 1.00 44.36 91 ALA I O 1
ATOM 15240 N N . ARG H 2 91 ? 149.213 94.575 150.752 1.00 45.69 92 ARG I N 1
ATOM 15241 C CA . ARG H 2 91 ? 148.339 94.210 149.651 1.00 45.69 92 ARG I CA 1
ATOM 15242 C C . ARG H 2 91 ? 146.928 94.746 149.892 1.00 45.69 92 ARG I C 1
ATOM 15243 O O . ARG H 2 91 ? 146.493 94.879 151.038 1.00 45.69 92 ARG I O 1
ATOM 15251 N N . PRO H 2 92 ? 146.198 95.074 148.822 1.00 39.33 93 PRO I N 1
ATOM 15252 C CA . PRO H 2 92 ? 144.821 95.566 149.001 1.00 39.33 93 PRO I CA 1
ATOM 15253 C C . PRO H 2 92 ? 143.914 94.582 149.716 1.00 39.33 93 PRO I C 1
ATOM 15254 O O . PRO H 2 92 ? 143.027 95.006 150.467 1.00 39.33 93 PRO I O 1
ATOM 15258 N N . ARG H 2 93 ? 144.102 93.279 149.502 1.00 34.32 94 ARG I N 1
ATOM 15259 C CA . ARG H 2 93 ? 143.284 92.292 150.199 1.00 34.32 94 ARG I CA 1
ATOM 15260 C C . ARG H 2 93 ? 143.601 92.262 151.689 1.00 34.32 94 ARG I C 1
ATOM 15261 O O . ARG H 2 93 ? 142.697 92.110 152.519 1.00 34.32 94 ARG I O 1
ATOM 15269 N N . GLU H 2 94 ? 144.880 92.400 152.047 1.00 35.00 95 GLU I N 1
ATOM 15270 C CA . GLU H 2 94 ? 145.264 92.352 153.454 1.00 35.00 95 GLU I CA 1
ATOM 15271 C C . GLU H 2 94 ? 144.745 93.563 154.218 1.00 35.00 95 GLU I C 1
ATOM 15272 O O . GLU H 2 94 ? 144.289 93.433 155.359 1.00 35.00 95 GLU I O 1
ATOM 15278 N N . LYS H 2 95 ? 144.811 94.750 153.610 1.00 28.89 96 LYS I N 1
ATOM 15279 C CA . LYS H 2 95 ? 144.346 95.954 154.293 1.00 28.89 96 LYS I CA 1
ATOM 15280 C C . LYS H 2 95 ? 142.848 95.895 154.562 1.00 28.89 96 LYS I C 1
ATOM 15281 O O . LYS H 2 95 ? 142.388 96.294 155.638 1.00 28.89 96 LYS I O 1
ATOM 15287 N N . MET H 2 96 ? 142.070 95.410 153.594 1.00 26.29 97 MET I N 1
ATOM 15288 C CA . MET H 2 96 ? 140.630 95.294 153.794 1.00 26.29 97 MET I CA 1
ATOM 15289 C C . MET H 2 96 ? 140.299 94.275 154.877 1.00 26.29 97 MET I C 1
ATOM 15290 O O . MET H 2 96 ? 139.400 94.500 155.695 1.00 26.29 97 MET I O 1
ATOM 15295 N N . MET H 2 97 ? 141.012 93.147 154.896 1.00 28.43 98 MET I N 1
ATOM 15296 C CA . MET H 2 97 ? 140.690 92.080 155.839 1.00 28.43 98 MET I CA 1
ATOM 15297 C C . MET H 2 97 ? 141.004 92.483 157.275 1.00 28.43 98 MET I C 1
ATOM 15298 O O . MET H 2 97 ? 140.218 92.206 158.188 1.00 28.43 98 MET I O 1
ATOM 15303 N N . TYR H 2 98 ? 142.148 93.134 157.497 1.00 28.62 99 TYR I N 1
ATOM 15304 C CA . TYR H 2 98 ? 142.531 93.505 158.856 1.00 28.62 99 TYR I CA 1
ATOM 15305 C C . TYR H 2 98 ? 141.681 94.651 159.388 1.00 28.62 99 TYR I C 1
ATOM 15306 O O . TYR H 2 98 ? 141.325 94.667 160.572 1.00 28.62 99 TYR I O 1
ATOM 15315 N N . SER H 2 99 ? 141.352 95.623 158.534 1.00 22.97 100 SER I N 1
ATOM 15316 C CA . SER H 2 99 ? 140.579 96.776 158.987 1.00 22.97 100 SER I CA 1
ATOM 15317 C C . SER H 2 99 ? 139.178 96.373 159.428 1.00 22.97 100 SER I C 1
ATOM 15318 O O . SER H 2 99 ? 138.680 96.853 160.452 1.00 22.97 100 SER I O 1
ATOM 15321 N N . ALA H 2 100 ? 138.525 95.495 158.668 1.00 23.08 101 ALA I N 1
ATOM 15322 C CA . ALA H 2 100 ? 137.172 95.069 158.996 1.00 23.08 101 ALA I CA 1
ATOM 15323 C C . ALA H 2 100 ? 137.120 94.093 160.163 1.00 23.08 101 ALA I C 1
ATOM 15324 O O . ALA H 2 100 ? 136.031 93.850 160.694 1.00 23.08 101 ALA I O 1
ATOM 15326 N N . SER H 2 101 ? 138.256 93.533 160.572 1.00 26.23 102 SER I N 1
ATOM 15327 C CA . SER H 2 101 ? 138.313 92.569 161.662 1.00 26.23 102 SER I CA 1
ATOM 15328 C C . SER H 2 101 ? 138.690 93.197 162.996 1.00 26.23 102 SER I C 1
ATOM 15329 O O . SER H 2 101 ? 138.867 92.471 163.979 1.00 26.23 102 SER I O 1
ATOM 15332 N N . ARG H 2 102 ? 138.820 94.523 163.054 1.00 24.52 103 ARG I N 1
ATOM 15333 C CA . ARG H 2 102 ? 139.215 95.183 164.294 1.00 24.52 103 ARG I CA 1
ATOM 15334 C C . ARG H 2 102 ? 138.141 95.064 165.369 1.00 24.52 103 ARG I C 1
ATOM 15335 O O . ARG H 2 102 ? 138.457 95.081 166.564 1.00 24.52 103 ARG I O 1
ATOM 15343 N N . ASP H 2 103 ? 136.875 94.931 164.970 1.00 30.42 104 ASP I N 1
ATOM 15344 C CA . ASP H 2 103 ? 135.784 94.882 165.937 1.00 30.42 104 ASP I CA 1
ATOM 15345 C C . ASP H 2 103 ? 135.819 93.629 166.803 1.00 30.42 104 ASP I C 1
ATOM 15346 O O . ASP H 2 103 ? 135.226 93.625 167.886 1.00 30.42 104 ASP I O 1
ATOM 15351 N N . ALA H 2 104 ? 136.495 92.569 166.354 1.00 29.96 105 ALA I N 1
ATOM 15352 C CA . ALA H 2 104 ? 136.517 91.326 167.121 1.00 29.96 105 ALA I CA 1
ATOM 15353 C C . ALA H 2 104 ? 137.221 91.508 168.459 1.00 29.96 105 ALA I C 1
ATOM 15354 O O . ALA H 2 104 ? 136.791 90.953 169.476 1.00 29.96 105 ALA I O 1
ATOM 15356 N N . LEU H 2 105 ? 138.307 92.282 168.480 1.00 29.58 106 LEU I N 1
ATOM 15357 C CA . LEU H 2 105 ? 139.069 92.482 169.707 1.00 29.58 106 LEU I CA 1
ATOM 15358 C C . LEU H 2 105 ? 138.357 93.375 170.715 1.00 29.58 106 LEU I C 1
ATOM 15359 O O . LEU H 2 105 ? 138.807 93.456 171.862 1.00 29.58 106 LEU I O 1
ATOM 15364 N N . SER H 2 106 ? 137.268 94.040 170.324 1.00 34.62 107 SER I N 1
ATOM 15365 C CA . SER H 2 106 ? 136.607 94.974 171.231 1.00 34.62 107 SER I CA 1
ATOM 15366 C C . SER H 2 106 ? 135.988 94.267 172.429 1.00 34.62 107 SER I C 1
ATOM 15367 O O . SER H 2 106 ? 135.879 94.862 173.507 1.00 34.62 107 SER I O 1
ATOM 15370 N N . SER H 2 107 ? 135.577 93.009 172.268 1.00 38.34 108 SER I N 1
ATOM 15371 C CA . SER H 2 107 ? 134.932 92.288 173.357 1.00 38.34 108 SER I CA 1
ATOM 15372 C C . SER H 2 107 ? 135.909 91.842 174.436 1.00 38.34 108 SER I C 1
ATOM 15373 O O . SER H 2 107 ? 135.480 91.547 175.556 1.00 38.34 108 SER I O 1
ATOM 15376 N N . VAL H 2 108 ? 137.203 91.788 174.132 1.00 40.50 109 VAL I N 1
ATOM 15377 C CA . VAL H 2 108 ? 138.202 91.307 175.080 1.00 40.50 109 VAL I CA 1
ATOM 15378 C C . VAL H 2 108 ? 139.220 92.370 175.461 1.00 40.50 109 VAL I C 1
ATOM 15379 O O . VAL H 2 108 ? 139.936 92.189 176.457 1.00 40.50 109 VAL I O 1
ATOM 15383 N N . SER H 2 109 ? 139.305 93.477 174.725 1.00 40.50 110 SER I N 1
ATOM 15384 C CA . SER H 2 109 ? 140.306 94.514 174.971 1.00 40.50 110 SER I CA 1
ATOM 15385 C C . SER H 2 109 ? 139.732 95.697 175.738 1.00 40.50 110 SER I C 1
ATOM 15386 O O . SER H 2 109 ? 140.105 96.845 175.486 1.00 40.50 110 SER I O 1
ATOM 15389 N N . GLU H 2 110 ? 138.814 95.449 176.669 1.00 48.74 111 GLU I N 1
ATOM 15390 C CA . GLU H 2 110 ? 138.277 96.527 177.488 1.00 48.74 111 GLU I CA 1
ATOM 15391 C C . GLU H 2 110 ? 139.376 97.116 178.366 1.00 48.74 111 GLU I C 1
ATOM 15392 O O . GLU H 2 110 ? 140.160 96.383 178.975 1.00 48.74 111 GLU I O 1
ATOM 15398 N N . GLY H 2 111 ? 139.436 98.445 178.421 1.00 40.36 112 GLY I N 1
ATOM 15399 C CA . GLY H 2 111 ? 140.460 99.142 179.160 1.00 40.36 112 GLY I CA 1
ATOM 15400 C C . GLY H 2 111 ? 141.685 99.515 178.353 1.00 40.36 112 GLY I C 1
ATOM 15401 O O . GLY H 2 111 ? 142.450 100.386 178.782 1.00 40.36 112 GLY I O 1
ATOM 15402 N N . TYR H 2 112 ? 141.894 98.883 177.202 1.00 36.29 113 TYR I N 1
ATOM 15403 C CA . TYR H 2 112 ? 143.023 99.212 176.344 1.00 36.29 113 TYR I CA 1
ATOM 15404 C C . TYR H 2 112 ? 142.717 100.451 175.516 1.00 36.29 113 TYR I C 1
ATOM 15405 O O . TYR H 2 112 ? 141.603 100.620 175.012 1.00 36.29 113 TYR I O 1
ATOM 15414 N N . LEU H 2 113 ? 143.713 101.320 175.376 1.00 33.53 114 LEU I N 1
ATOM 15415 C CA . LEU H 2 113 ? 143.558 102.529 174.580 1.00 33.53 114 LEU I CA 1
ATOM 15416 C C . LEU H 2 113 ? 143.841 102.213 173.118 1.00 33.53 114 LEU I C 1
ATOM 15417 O O . LEU H 2 113 ? 144.970 101.829 172.788 1.00 33.53 114 LEU I O 1
ATOM 15422 N N . PRO H 2 114 ? 142.867 102.357 172.218 1.00 28.16 115 PRO I N 1
ATOM 15423 C CA . PRO H 2 114 ? 143.113 102.046 170.803 1.00 28.16 115 PRO I CA 1
ATOM 15424 C C . PRO H 2 114 ? 143.957 103.128 170.143 1.00 28.16 115 PRO I C 1
ATOM 15425 O O . PRO H 2 114 ? 143.673 104.321 170.268 1.00 28.16 115 PRO I O 1
ATOM 15429 N N . ILE H 2 115 ? 145.001 102.701 169.437 1.00 26.48 116 ILE I N 1
ATOM 15430 C CA . ILE H 2 115 ? 145.893 103.598 168.714 1.00 26.48 116 ILE I CA 1
ATOM 15431 C C . ILE H 2 115 ? 146.017 103.098 167.283 1.00 26.48 116 ILE I C 1
ATOM 15432 O O . ILE H 2 115 ? 146.306 101.918 167.057 1.00 26.48 116 ILE I O 1
ATOM 15437 N N . GLN H 2 116 ? 145.800 103.992 166.323 1.00 25.62 117 GLN I N 1
ATOM 15438 C CA . GLN H 2 116 ? 145.857 103.666 164.906 1.00 25.62 117 GLN I CA 1
ATOM 15439 C C . GLN H 2 116 ? 147.117 104.263 164.297 1.00 25.62 117 GLN I C 1
ATOM 15440 O O . GLN H 2 116 ? 147.391 105.454 164.472 1.00 25.62 117 GLN I O 1
ATOM 15446 N N . ALA H 2 117 ? 147.878 103.435 163.585 1.00 28.97 118 ALA I N 1
ATOM 15447 C CA . ALA H 2 117 ? 149.103 103.876 162.933 1.00 28.97 118 ALA I CA 1
ATOM 15448 C C . ALA H 2 117 ? 149.195 103.244 161.555 1.00 28.97 118 ALA I C 1
ATOM 15449 O O . ALA H 2 117 ? 148.946 102.045 161.402 1.00 28.97 118 ALA I O 1
ATOM 15451 N N . ASN H 2 118 ? 149.553 104.052 160.557 1.00 33.00 119 ASN I N 1
ATOM 15452 C CA . ASN H 2 118 ? 149.705 103.583 159.188 1.00 33.00 119 ASN I CA 1
ATOM 15453 C C . ASN H 2 118 ? 151.086 103.859 158.612 1.00 33.00 119 ASN I C 1
ATOM 15454 O O . ASN H 2 118 ? 151.344 103.490 157.461 1.00 33.00 119 ASN I O 1
ATOM 15459 N N . ASP H 2 119 ? 151.975 104.495 159.370 1.00 49.45 120 ASP I N 1
ATOM 15460 C CA . ASP H 2 119 ? 153.320 104.791 158.901 1.00 49.45 120 ASP I CA 1
ATOM 15461 C C . ASP H 2 119 ? 154.245 104.890 160.106 1.00 49.45 120 ASP I C 1
ATOM 15462 O O . ASP H 2 119 ? 153.799 104.989 161.252 1.00 49.45 120 ASP I O 1
ATOM 15467 N N . GLU H 2 120 ? 155.551 104.858 159.830 1.00 56.64 121 GLU I N 1
ATOM 15468 C CA . GLU H 2 120 ? 156.542 104.863 160.901 1.00 56.64 121 GLU I CA 1
ATOM 15469 C C . GLU H 2 120 ? 156.501 106.138 161.733 1.00 56.64 121 GLU I C 1
ATOM 15470 O O . GLU H 2 120 ? 156.913 106.114 162.898 1.00 56.64 121 GLU I O 1
ATOM 15476 N N . SER H 2 121 ? 156.022 107.248 161.169 1.00 55.52 122 SER I N 1
ATOM 15477 C CA . SER H 2 121 ? 155.918 108.478 161.945 1.00 55.52 122 SER I CA 1
ATOM 15478 C C . SER H 2 121 ? 154.825 108.403 163.001 1.00 55.52 122 SER I C 1
ATOM 15479 O O . SER H 2 121 ? 154.881 109.145 163.987 1.00 55.52 122 SER I O 1
ATOM 15482 N N . GLY H 2 122 ? 153.836 107.527 162.820 1.00 56.66 123 GLY I N 1
ATOM 15483 C CA . GLY H 2 122 ? 152.788 107.355 163.808 1.00 56.66 123 GLY I CA 1
ATOM 15484 C C . GLY H 2 122 ? 153.150 106.472 164.980 1.00 56.66 123 GLY I C 1
ATOM 15485 O O . GLY H 2 122 ? 152.367 106.371 165.928 1.00 56.66 123 GLY I O 1
ATOM 15486 N N . LEU H 2 123 ? 154.316 105.830 164.936 1.00 57.27 124 LEU I N 1
ATOM 15487 C CA . LEU H 2 123 ? 154.797 104.989 166.022 1.00 57.27 124 LEU I CA 1
ATOM 15488 C C . LEU H 2 123 ? 155.733 105.733 166.965 1.00 57.27 124 LEU I C 1
ATOM 15489 O O . LEU H 2 123 ? 156.334 105.109 167.844 1.00 57.27 124 LEU I O 1
ATOM 15494 N N . ASP H 2 124 ? 155.877 107.045 166.793 1.00 65.45 125 ASP I N 1
ATOM 15495 C CA . ASP H 2 124 ? 156.761 107.823 167.648 1.00 65.45 125 ASP I CA 1
ATOM 15496 C C . ASP H 2 124 ? 156.271 107.798 169.092 1.00 65.45 125 ASP I C 1
ATOM 15497 O O . ASP H 2 124 ? 155.069 107.772 169.366 1.00 65.45 125 ASP I O 1
ATOM 15502 N N . ALA H 2 125 ? 157.229 107.798 170.022 1.00 66.87 126 ALA I N 1
ATOM 15503 C CA . ALA H 2 125 ? 156.887 107.782 171.440 1.00 66.87 126 ALA I CA 1
ATOM 15504 C C . ALA H 2 125 ? 156.130 109.042 171.842 1.00 66.87 126 ALA I C 1
ATOM 15505 O O . ALA H 2 125 ? 155.176 108.978 172.625 1.00 66.87 126 ALA I O 1
ATOM 15507 N N . GLU H 2 126 ? 156.541 110.199 171.315 1.00 69.68 127 GLU I N 1
ATOM 15508 C CA . GLU H 2 126 ? 155.865 111.447 171.652 1.00 69.68 127 GLU I CA 1
ATOM 15509 C C . GLU H 2 126 ? 154.411 111.430 171.197 1.00 69.68 127 GLU I C 1
ATOM 15510 O O . GLU H 2 126 ? 153.534 111.979 171.875 1.00 69.68 127 GLU I O 1
ATOM 15516 N N . GLU H 2 127 ? 154.137 110.814 170.045 1.00 65.76 128 GLU I N 1
ATOM 15517 C CA . GLU H 2 127 ? 152.758 110.687 169.585 1.00 65.76 128 GLU I CA 1
ATOM 15518 C C . GLU H 2 127 ? 151.929 109.856 170.555 1.00 65.76 128 GLU I C 1
ATOM 15519 O O . GLU H 2 127 ? 150.783 110.204 170.861 1.00 65.76 128 GLU I O 1
ATOM 15525 N N . ILE H 2 128 ? 152.492 108.752 171.049 1.00 59.63 129 ILE I N 1
ATOM 15526 C CA . ILE H 2 128 ? 151.761 107.895 171.976 1.00 59.63 129 ILE I CA 1
ATOM 15527 C C . ILE H 2 128 ? 151.593 108.582 173.325 1.00 59.63 129 ILE I C 1
ATOM 15528 O O . ILE H 2 128 ? 150.531 108.495 173.953 1.00 59.63 129 ILE I O 1
ATOM 15533 N N . ILE H 2 129 ? 152.635 109.273 173.794 1.00 63.38 130 ILE I N 1
ATOM 15534 C CA . ILE H 2 129 ? 152.566 109.942 175.091 1.00 63.38 130 ILE I CA 1
ATOM 15535 C C . ILE H 2 129 ? 151.501 111.031 175.078 1.00 63.38 130 ILE I C 1
ATOM 15536 O O . ILE H 2 129 ? 150.779 111.228 176.063 1.00 63.38 130 ILE I O 1
ATOM 15541 N N . ARG H 2 130 ? 151.383 111.756 173.964 1.00 62.56 131 ARG I N 1
ATOM 15542 C CA . ARG H 2 130 ? 150.376 112.809 173.877 1.00 62.56 131 ARG I CA 1
ATOM 15543 C C . ARG H 2 130 ? 148.965 112.237 173.951 1.00 62.56 131 ARG I C 1
ATOM 15544 O O . ARG H 2 130 ? 148.082 112.830 174.580 1.00 62.56 131 ARG I O 1
ATOM 15552 N N . LYS H 2 131 ? 148.733 111.087 173.314 1.00 55.70 132 LYS I N 1
ATOM 15553 C CA . LYS H 2 131 ? 147.385 110.530 173.267 1.00 55.70 132 LYS I CA 1
ATOM 15554 C C . LYS H 2 131 ? 146.963 109.956 174.615 1.00 55.70 132 LYS I C 1
ATOM 15555 O O . LYS H 2 131 ? 145.799 110.087 175.011 1.00 55.70 132 LYS I O 1
ATOM 15561 N N . VAL H 2 132 ? 147.886 109.309 175.330 1.00 60.36 133 VAL I N 1
ATOM 15562 C CA . VAL H 2 132 ? 147.526 108.684 176.601 1.00 60.36 133 VAL I CA 1
ATOM 15563 C C . VAL H 2 132 ? 147.195 109.742 177.649 1.00 60.36 133 VAL I C 1
ATOM 15564 O O . VAL H 2 132 ? 146.312 109.542 178.491 1.00 60.36 133 VAL I O 1
ATOM 15568 N N . ARG H 2 133 ? 147.893 110.880 177.619 1.00 67.27 134 ARG I N 1
ATOM 15569 C CA . ARG H 2 133 ? 147.638 111.937 178.591 1.00 67.27 134 ARG I CA 1
ATOM 15570 C C . ARG H 2 133 ? 146.330 112.669 178.327 1.00 67.27 134 ARG I C 1
ATOM 15571 O O . ARG H 2 133 ? 145.778 113.274 179.252 1.00 67.27 134 ARG I O 1
ATOM 15579 N N . LEU H 2 134 ? 145.831 112.637 177.091 1.00 65.06 135 LEU I N 1
ATOM 15580 C CA . LEU H 2 134 ? 144.608 113.363 176.764 1.00 65.06 135 LEU I CA 1
ATOM 15581 C C . LEU H 2 134 ? 143.404 112.798 177.509 1.00 65.06 135 LEU I C 1
ATOM 15582 O O . LEU H 2 134 ? 142.552 113.555 177.986 1.00 65.06 135 LEU I O 1
ATOM 15587 N N . HIS H 2 135 ? 143.317 111.475 177.620 1.00 69.97 136 HIS I N 1
ATOM 15588 C CA . HIS H 2 135 ? 142.157 110.820 178.208 1.00 69.97 136 HIS I CA 1
ATOM 15589 C C . HIS H 2 135 ? 142.242 110.683 179.722 1.00 69.97 136 HIS I C 1
ATOM 15590 O O . HIS H 2 135 ? 141.293 110.187 180.336 1.00 69.97 136 HIS I O 1
ATOM 15597 N N . ARG H 2 136 ? 143.342 111.106 180.339 1.00 73.94 137 ARG I N 1
ATOM 15598 C CA . ARG H 2 136 ? 143.504 111.033 181.785 1.00 73.94 137 ARG I CA 1
ATOM 15599 C C . ARG H 2 136 ? 143.150 112.382 182.397 1.00 73.94 137 ARG I C 1
ATOM 15600 O O . ARG H 2 136 ? 143.747 113.405 182.043 1.00 73.94 137 ARG I O 1
ATOM 15608 N N . SER H 2 137 ? 142.176 112.380 183.309 1.00 87.21 138 SER I N 1
ATOM 15609 C CA . SER H 2 137 ? 141.792 113.613 183.987 1.00 87.21 138 SER I CA 1
ATOM 15610 C C . SER H 2 137 ? 142.925 114.142 184.857 1.00 87.21 138 SER I C 1
ATOM 15611 O O . SER H 2 137 ? 143.182 115.351 184.885 1.00 87.21 138 SER I O 1
ATOM 15614 N N . VAL H 2 138 ? 143.614 113.255 185.568 1.00 84.30 139 VAL I N 1
ATOM 15615 C CA . VAL H 2 138 ? 144.720 113.653 186.428 1.00 84.30 139 VAL I CA 1
ATOM 15616 C C . VAL H 2 138 ? 145.949 113.994 185.592 1.00 84.30 139 VAL I C 1
ATOM 15617 O O . VAL H 2 138 ? 146.106 113.506 184.473 1.00 84.30 139 VAL I O 1
ATOM 15621 N N . SER I 1 7 ? 104.935 160.020 169.621 1.00 35.64 6 SER F N 1
ATOM 15622 C CA . SER I 1 7 ? 105.396 160.594 170.879 1.00 35.64 6 SER F CA 1
ATOM 15623 C C . SER I 1 7 ? 106.795 160.099 171.225 1.00 35.64 6 SER F C 1
ATOM 15624 O O . SER I 1 7 ? 107.792 160.703 170.834 1.00 35.64 6 SER F O 1
ATOM 15627 N N . SER I 1 8 ? 106.858 158.996 171.962 1.00 31.59 7 SER F N 1
ATOM 15628 C CA . SER I 1 8 ? 108.117 158.382 172.353 1.00 31.59 7 SER F CA 1
ATOM 15629 C C . SER I 1 8 ? 108.454 157.226 171.419 1.00 31.59 7 SER F C 1
ATOM 15630 O O . SER I 1 8 ? 107.645 156.801 170.592 1.00 31.59 7 SER F O 1
ATOM 15633 N N . ILE I 1 9 ? 109.673 156.714 171.563 1.00 27.50 8 ILE F N 1
ATOM 15634 C CA . ILE I 1 9 ? 110.188 155.642 170.720 1.00 27.50 8 ILE F CA 1
ATOM 15635 C C . ILE I 1 9 ? 110.425 154.417 171.589 1.00 27.50 8 ILE F C 1
ATOM 15636 O O . ILE I 1 9 ? 111.086 154.506 172.630 1.00 27.50 8 ILE F O 1
ATOM 15641 N N . VAL I 1 10 ? 109.887 153.278 171.163 1.00 23.40 9 VAL F N 1
ATOM 15642 C CA . VAL I 1 10 ? 110.067 152.005 171.851 1.00 23.40 9 VAL F CA 1
ATOM 15643 C C . VAL I 1 10 ? 110.812 151.072 170.908 1.00 23.40 9 VAL F C 1
ATOM 15644 O O . VAL I 1 10 ? 110.334 150.787 169.803 1.00 23.40 9 VAL F O 1
ATOM 15648 N N . CYS I 1 11 ? 111.974 150.593 171.343 1.00 25.76 10 CYS F N 1
ATOM 15649 C CA . CYS I 1 11 ? 112.834 149.748 170.526 1.00 25.76 10 CYS F CA 1
ATOM 15650 C C . CYS I 1 11 ? 113.134 148.454 171.266 1.00 25.76 10 CYS F C 1
ATOM 15651 O O . CYS I 1 11 ? 113.507 148.479 172.443 1.00 25.76 10 CYS F O 1
ATOM 15654 N N . ASP I 1 12 ? 112.972 147.329 170.574 1.00 25.27 11 ASP F N 1
ATOM 15655 C CA . ASP I 1 12 ? 113.261 146.003 171.115 1.00 25.27 11 ASP F CA 1
ATOM 15656 C C . ASP I 1 12 ? 114.324 145.369 170.222 1.00 25.27 11 ASP F C 1
ATOM 15657 O O . ASP I 1 12 ? 114.020 144.910 169.117 1.00 25.27 11 ASP F O 1
ATOM 15662 N N . ASN I 1 13 ? 115.569 145.350 170.703 1.00 27.60 12 ASN F N 1
ATOM 15663 C CA . ASN I 1 13 ? 116.679 144.880 169.878 1.00 27.60 12 ASN F CA 1
ATOM 15664 C C . ASN I 1 13 ? 116.524 143.409 169.512 1.00 27.60 12 ASN F C 1
ATOM 15665 O O . ASN I 1 13 ? 116.745 143.023 168.359 1.00 27.60 12 ASN F O 1
ATOM 15670 N N . GLY I 1 14 ? 116.151 142.574 170.478 1.00 28.58 13 GLY F N 1
ATOM 15671 C CA . GLY I 1 14 ? 116.023 141.160 170.194 1.00 28.58 13 GLY F CA 1
ATOM 15672 C C . GLY I 1 14 ? 117.370 140.523 169.886 1.00 28.58 13 GLY F C 1
ATOM 15673 O O . GLY I 1 14 ? 118.436 141.029 170.247 1.00 28.58 13 GLY F O 1
ATOM 15674 N N . SER I 1 15 ? 117.306 139.387 169.201 1.00 26.81 14 SER F N 1
ATOM 15675 C CA . SER I 1 15 ? 118.499 138.665 168.778 1.00 26.81 14 SER F CA 1
ATOM 15676 C C . SER I 1 15 ? 118.579 138.474 167.273 1.00 26.81 14 SER F C 1
ATOM 15677 O O . SER I 1 15 ? 119.672 138.532 166.707 1.00 26.81 14 SER F O 1
ATOM 15680 N N . GLY I 1 16 ? 117.450 138.243 166.610 1.00 26.15 15 GLY F N 1
ATOM 15681 C CA . GLY I 1 16 ? 117.443 138.086 165.170 1.00 26.15 15 GLY F CA 1
ATOM 15682 C C . GLY I 1 16 ? 116.835 139.260 164.433 1.00 26.15 15 GLY F C 1
ATOM 15683 O O . GLY I 1 16 ? 117.323 139.651 163.369 1.00 26.15 15 GLY F O 1
ATOM 15684 N N . MET I 1 17 ? 115.769 139.834 164.986 1.00 25.72 16 MET F N 1
ATOM 15685 C CA . MET I 1 17 ? 115.050 140.925 164.347 1.00 25.72 16 MET F CA 1
ATOM 15686 C C . MET I 1 17 ? 114.875 142.073 165.331 1.00 25.72 16 MET F C 1
ATOM 15687 O O . MET I 1 17 ? 114.873 141.881 166.549 1.00 25.72 16 MET F O 1
ATOM 15692 N N . VAL I 1 18 ? 114.723 143.276 164.784 1.00 20.22 17 VAL F N 1
ATOM 15693 C CA . VAL I 1 18 ? 114.586 144.499 165.566 1.00 20.22 17 VAL F CA 1
ATOM 15694 C C . VAL I 1 18 ? 113.167 145.021 165.407 1.00 20.22 17 VAL F C 1
ATOM 15695 O O . VAL I 1 18 ? 112.677 145.171 164.282 1.00 20.22 17 VAL F O 1
ATOM 15699 N N . LYS I 1 19 ? 112.510 145.297 166.529 1.00 19.30 18 LYS F N 1
ATOM 15700 C CA . LYS I 1 19 ? 111.170 145.866 166.547 1.00 19.30 18 LYS F CA 1
ATOM 15701 C C . LYS I 1 19 ? 111.249 147.312 167.014 1.00 19.30 18 LYS F C 1
ATOM 15702 O O . LYS I 1 19 ? 111.848 147.599 168.055 1.00 19.30 18 LYS F O 1
ATOM 15708 N N . ALA I 1 20 ? 110.647 148.216 166.245 1.00 20.12 19 ALA F N 1
ATOM 15709 C CA . ALA I 1 20 ? 110.663 149.636 166.563 1.00 20.12 19 ALA F CA 1
ATOM 15710 C C . ALA I 1 20 ? 109.308 150.242 166.234 1.00 20.12 19 ALA F C 1
ATOM 15711 O O . ALA I 1 20 ? 108.550 149.715 165.416 1.00 20.12 19 ALA F O 1
ATOM 15713 N N . GLY I 1 21 ? 109.010 151.359 166.885 1.00 21.35 20 GLY F N 1
ATOM 15714 C CA . GLY I 1 21 ? 107.741 152.024 166.676 1.00 21.35 20 GLY F CA 1
ATOM 15715 C C . GLY I 1 21 ? 107.570 153.171 167.652 1.00 21.35 20 GLY F C 1
ATOM 15716 O O . GLY I 1 21 ? 108.516 153.587 168.324 1.00 21.35 20 GLY F O 1
ATOM 15717 N N . PHE I 1 22 ? 106.340 153.671 167.712 1.00 25.74 21 PHE F N 1
ATOM 15718 C CA . PHE I 1 22 ? 105.979 154.776 168.586 1.00 25.74 21 PHE F CA 1
ATOM 15719 C C . PHE I 1 22 ? 105.026 154.298 169.673 1.00 25.74 21 PHE F C 1
ATOM 15720 O O . PHE I 1 22 ? 104.191 153.417 169.449 1.00 25.74 21 PHE F O 1
ATOM 15728 N N . SER I 1 23 ? 105.163 154.891 170.858 1.00 28.38 22 SER F N 1
ATOM 15729 C CA . SER I 1 23 ? 104.345 154.492 171.994 1.00 28.38 22 SER F CA 1
ATOM 15730 C C . SER I 1 23 ? 102.875 154.796 171.735 1.00 28.38 22 SER F C 1
ATOM 15731 O O . SER I 1 23 ? 102.529 155.813 171.129 1.00 28.38 22 SER F O 1
ATOM 15734 N N . GLY I 1 24 ? 102.007 153.902 172.203 1.00 28.85 23 GLY F N 1
ATOM 15735 C CA . GLY I 1 24 ? 100.582 154.018 172.010 1.00 28.85 23 GLY F CA 1
ATOM 15736 C C . GLY I 1 24 ? 100.017 153.122 170.928 1.00 28.85 23 GLY F C 1
ATOM 15737 O O . GLY I 1 24 ? 98.798 152.916 170.889 1.00 28.85 23 GLY F O 1
ATOM 15738 N N . ASP I 1 25 ? 100.863 152.587 170.054 1.00 31.30 24 ASP F N 1
ATOM 15739 C CA . ASP I 1 25 ? 100.406 151.683 169.012 1.00 31.30 24 ASP F CA 1
ATOM 15740 C C . ASP I 1 25 ? 100.131 150.297 169.589 1.00 31.30 24 ASP F C 1
ATOM 15741 O O . ASP I 1 25 ? 100.634 149.924 170.652 1.00 31.30 24 ASP F O 1
ATOM 15746 N N . ASP I 1 26 ? 99.314 149.532 168.870 1.00 33.90 25 ASP F N 1
ATOM 15747 C CA . ASP I 1 26 ? 98.981 148.174 169.276 1.00 33.90 25 ASP F CA 1
ATOM 15748 C C . ASP I 1 26 ? 99.920 147.125 168.694 1.00 33.90 25 ASP F C 1
ATOM 15749 O O . ASP I 1 26 ? 99.820 145.953 169.073 1.00 33.90 25 ASP F O 1
ATOM 15754 N N . ALA I 1 27 ? 100.823 147.510 167.794 1.00 27.09 26 ALA F N 1
ATOM 15755 C CA . ALA I 1 27 ? 101.755 146.575 167.179 1.00 27.09 26 ALA F CA 1
ATOM 15756 C C . ALA I 1 27 ? 102.887 147.368 166.551 1.00 27.09 26 ALA F C 1
ATOM 15757 O O . ALA I 1 27 ? 102.664 148.490 166.085 1.00 27.09 26 ALA F O 1
ATOM 15759 N N . PRO I 1 28 ? 104.104 146.826 166.528 1.00 25.45 27 PRO F N 1
ATOM 15760 C CA . PRO I 1 28 ? 105.212 147.541 165.887 1.00 25.45 27 PRO F CA 1
ATOM 15761 C C . PRO I 1 28 ? 105.005 147.660 164.386 1.00 25.45 27 PRO F C 1
ATOM 15762 O O . PRO I 1 28 ? 104.395 146.800 163.747 1.00 25.45 27 PRO F O 1
ATOM 15766 N N . ARG I 1 29 ? 105.526 148.750 163.825 1.00 30.77 28 ARG F N 1
ATOM 15767 C CA . ARG I 1 29 ? 105.394 149.013 162.399 1.00 30.77 28 ARG F CA 1
ATOM 15768 C C . ARG I 1 29 ? 106.661 148.720 161.609 1.00 30.77 28 ARG F C 1
ATOM 15769 O O . ARG I 1 29 ? 106.588 148.592 160.383 1.00 30.77 28 ARG F O 1
ATOM 15777 N N . HIS I 1 30 ? 107.810 148.613 162.272 1.00 28.56 29 HIS F N 1
ATOM 15778 C CA . HIS I 1 30 ? 109.090 148.412 161.601 1.00 28.56 29 HIS F CA 1
ATOM 15779 C C . HIS I 1 30 ? 109.757 147.169 162.173 1.00 28.56 29 HIS F C 1
ATOM 15780 O O . HIS I 1 30 ? 110.166 147.161 163.338 1.00 28.56 29 HIS F O 1
ATOM 15787 N N . VAL I 1 31 ? 109.868 146.125 161.356 1.00 25.28 30 VAL F N 1
ATOM 15788 C CA . VAL I 1 31 ? 110.555 144.895 161.728 1.00 25.28 30 VAL F CA 1
ATOM 15789 C C . VAL I 1 31 ? 111.558 144.565 160.632 1.00 25.28 30 VAL F C 1
ATOM 15790 O O . VAL I 1 31 ? 111.189 144.472 159.456 1.00 25.28 30 VAL F O 1
ATOM 15794 N N . PHE I 1 32 ? 112.821 144.390 161.014 1.00 23.46 31 PHE F N 1
ATOM 15795 C CA . PHE I 1 32 ? 113.874 144.078 160.060 1.00 23.46 31 PHE F CA 1
ATOM 15796 C C . PHE I 1 32 ? 114.975 143.313 160.775 1.00 23.46 31 PHE F C 1
ATOM 15797 O O . PHE I 1 32 ? 115.222 143.555 161.962 1.00 23.46 31 PHE F O 1
ATOM 15805 N N . PRO I 1 33 ? 115.645 142.387 160.090 1.00 27.27 32 PRO F N 1
ATOM 15806 C CA . PRO I 1 33 ? 116.709 141.617 160.741 1.00 27.27 32 PRO F CA 1
ATOM 15807 C C . PRO I 1 33 ? 117.888 142.494 161.130 1.00 27.27 32 PRO F C 1
ATOM 15808 O O . PRO I 1 33 ? 118.172 143.514 160.498 1.00 27.27 32 PRO F O 1
ATOM 15812 N N . SER I 1 34 ? 118.576 142.079 162.193 1.00 29.36 33 SER F N 1
ATOM 15813 C CA . SER I 1 34 ? 119.729 142.810 162.715 1.00 29.36 33 SER F CA 1
ATOM 15814 C C . SER I 1 34 ? 121.002 142.132 162.216 1.00 29.36 33 SER F C 1
ATOM 15815 O O . SER I 1 34 ? 121.633 141.336 162.910 1.00 29.36 33 SER F O 1
ATOM 15818 N N . ILE I 1 35 ? 121.381 142.464 160.984 1.00 33.68 34 ILE F N 1
ATOM 15819 C CA . ILE I 1 35 ? 122.580 141.921 160.362 1.00 33.68 34 ILE F CA 1
ATOM 15820 C C . ILE I 1 35 ? 123.371 143.060 159.736 1.00 33.68 34 ILE F C 1
ATOM 15821 O O . ILE I 1 35 ? 122.820 144.109 159.389 1.00 33.68 34 ILE F O 1
ATOM 15826 N N . VAL I 1 36 ? 124.677 142.847 159.597 1.00 40.71 35 VAL F N 1
ATOM 15827 C CA . VAL I 1 36 ? 125.579 143.805 158.970 1.00 40.71 35 VAL F CA 1
ATOM 15828 C C . VAL I 1 36 ? 126.352 143.083 157.877 1.00 40.71 35 VAL F C 1
ATOM 15829 O O . VAL I 1 36 ? 126.940 142.025 158.124 1.00 40.71 35 VAL F O 1
ATOM 15833 N N . GLY I 1 37 ? 126.353 143.650 156.680 1.00 50.43 36 GLY F N 1
ATOM 15834 C CA . GLY I 1 37 ? 126.996 143.033 155.528 1.00 50.43 36 GLY F CA 1
ATOM 15835 C C . GLY I 1 37 ? 128.135 143.882 155.000 1.00 50.43 36 GLY F C 1
ATOM 15836 O O . GLY I 1 37 ? 128.058 145.111 155.007 1.00 50.43 36 GLY F O 1
ATOM 15837 N N . ARG I 1 38 ? 129.191 143.215 154.547 1.00 51.17 37 ARG F N 1
ATOM 15838 C CA . ARG I 1 38 ? 130.349 143.846 153.940 1.00 51.17 37 ARG F CA 1
ATOM 15839 C C . ARG I 1 38 ? 130.716 143.111 152.660 1.00 51.17 37 ARG F C 1
ATOM 15840 O O . ARG I 1 38 ? 130.423 141.919 152.522 1.00 51.17 37 ARG F O 1
ATOM 15848 N N . PRO I 1 39 ? 131.345 143.797 151.703 1.00 54.36 38 PRO F N 1
ATOM 15849 C CA . PRO I 1 39 ? 131.685 143.141 150.435 1.00 54.36 38 PRO F CA 1
ATOM 15850 C C . PRO I 1 39 ? 132.624 141.962 150.643 1.00 54.36 38 PRO F C 1
ATOM 15851 O O . PRO I 1 39 ? 133.486 141.974 151.523 1.00 54.36 38 PRO F O 1
ATOM 15855 N N . LYS I 1 40 ? 132.436 140.935 149.819 1.00 55.51 39 LYS F N 1
ATOM 15856 C CA . LYS I 1 40 ? 133.202 139.697 149.916 1.00 55.51 39 LYS F CA 1
ATOM 15857 C C . LYS I 1 40 ? 134.700 139.945 149.767 1.00 55.51 39 LYS F C 1
ATOM 15858 O O . LYS I 1 40 ? 135.481 139.645 150.670 1.00 55.51 39 LYS F O 1
ATOM 15864 N N . LYS I 1 51 ? 128.664 151.587 148.622 1.00 70.45 50 LYS F N 1
ATOM 15865 C CA . LYS I 1 51 ? 128.440 151.501 150.060 1.00 70.45 50 LYS F CA 1
ATOM 15866 C C . LYS I 1 51 ? 129.454 150.567 150.709 1.00 70.45 50 LYS F C 1
ATOM 15867 O O . LYS I 1 51 ? 129.570 149.402 150.330 1.00 70.45 50 LYS F O 1
ATOM 15873 N N . THR I 1 52 ? 130.195 151.092 151.688 1.00 70.91 51 THR F N 1
ATOM 15874 C CA . THR I 1 52 ? 131.176 150.273 152.392 1.00 70.91 51 THR F CA 1
ATOM 15875 C C . THR I 1 52 ? 130.502 149.150 153.171 1.00 70.91 51 THR F C 1
ATOM 15876 O O . THR I 1 52 ? 130.973 148.007 153.160 1.00 70.91 51 THR F O 1
ATOM 15880 N N . VAL I 1 53 ? 129.396 149.455 153.851 1.00 62.21 52 VAL F N 1
ATOM 15881 C CA . VAL I 1 53 ? 128.679 148.481 154.662 1.00 62.21 52 VAL F CA 1
ATOM 15882 C C . VAL I 1 53 ? 127.197 148.539 154.320 1.00 62.21 52 VAL F C 1
ATOM 15883 O O . VAL I 1 53 ? 126.685 149.545 153.823 1.00 62.21 52 VAL F O 1
ATOM 15887 N N . TYR I 1 54 ? 126.508 147.435 154.596 1.00 56.96 53 TYR F N 1
ATOM 15888 C CA . TYR I 1 54 ? 125.072 147.321 154.377 1.00 56.96 53 TYR F CA 1
ATOM 15889 C C . TYR I 1 54 ? 124.424 146.807 155.653 1.00 56.96 53 TYR F C 1
ATOM 15890 O O . TYR I 1 54 ? 124.924 145.859 156.266 1.00 56.96 53 TYR F O 1
ATOM 15899 N N . VAL I 1 55 ? 123.314 147.427 156.046 1.00 44.62 54 VAL F N 1
ATOM 15900 C CA . VAL I 1 55 ? 122.638 147.123 157.301 1.00 44.62 54 VAL F CA 1
ATOM 15901 C C . VAL I 1 55 ? 121.175 146.821 157.008 1.00 44.62 54 VAL F C 1
ATOM 15902 O O . VAL I 1 55 ? 120.530 147.545 156.242 1.00 44.62 54 VAL F O 1
ATOM 15906 N N . GLY I 1 56 ? 120.657 145.755 157.612 1.00 42.14 55 GLY F N 1
ATOM 15907 C CA . GLY I 1 56 ? 119.251 145.423 157.489 1.00 42.14 55 GLY F CA 1
ATOM 15908 C C . GLY I 1 56 ? 118.893 144.743 156.186 1.00 42.14 55 GLY F C 1
ATOM 15909 O O . GLY I 1 56 ? 119.630 143.876 155.707 1.00 42.14 55 GLY F O 1
ATOM 15910 N N . ASP I 1 57 ? 117.754 145.126 155.604 1.00 47.76 56 ASP F N 1
ATOM 15911 C CA . ASP I 1 57 ? 117.317 144.535 154.344 1.00 47.76 56 ASP F CA 1
ATOM 15912 C C . ASP I 1 57 ? 118.232 144.895 153.182 1.00 47.76 56 ASP F C 1
ATOM 15913 O O . ASP I 1 57 ? 118.197 144.215 152.151 1.00 47.76 56 ASP F O 1
ATOM 15918 N N . GLU I 1 58 ? 119.039 145.950 153.318 1.00 53.36 57 GLU F N 1
ATOM 15919 C CA . GLU I 1 58 ? 119.986 146.295 152.263 1.00 53.36 57 GLU F CA 1
ATOM 15920 C C . GLU I 1 58 ? 121.004 145.181 152.057 1.00 53.36 57 GLU F C 1
ATOM 15921 O O . GLU I 1 58 ? 121.339 144.838 150.918 1.00 53.36 57 GLU F O 1
ATOM 15927 N N . ALA I 1 59 ? 121.509 144.605 153.150 1.00 52.44 58 ALA F N 1
ATOM 15928 C CA . ALA I 1 59 ? 122.422 143.474 153.032 1.00 52.44 58 ALA F CA 1
ATOM 15929 C C . ALA I 1 59 ? 121.684 142.195 152.660 1.00 52.44 58 ALA F C 1
ATOM 15930 O O . ALA I 1 59 ? 122.271 141.300 152.043 1.00 52.44 58 ALA F O 1
ATOM 15932 N N . GLN I 1 60 ? 120.406 142.088 153.032 1.00 54.30 59 GLN F N 1
ATOM 15933 C CA . GLN I 1 60 ? 119.637 140.890 152.717 1.00 54.30 59 GLN F CA 1
ATOM 15934 C C . GLN I 1 60 ? 119.439 140.733 151.214 1.00 54.30 59 GLN F C 1
ATOM 15935 O O . GLN I 1 60 ? 119.525 139.619 150.684 1.00 54.30 59 GLN F O 1
ATOM 15941 N N . SER I 1 61 ? 119.163 141.835 150.512 1.00 57.66 60 SER F N 1
ATOM 15942 C CA . SER I 1 61 ? 118.948 141.762 149.070 1.00 57.66 60 SER F CA 1
ATOM 15943 C C . SER I 1 61 ? 120.216 141.335 148.341 1.00 57.66 60 SER F C 1
ATOM 15944 O O . SER I 1 61 ? 120.161 140.534 147.400 1.00 57.66 60 SER F O 1
ATOM 15947 N N . LYS I 1 62 ? 121.368 141.859 148.760 1.00 59.82 61 LYS F N 1
ATOM 15948 C CA . LYS I 1 62 ? 122.654 141.528 148.158 1.00 59.82 61 LYS F CA 1
ATOM 15949 C C . LYS I 1 62 ? 123.393 140.448 148.942 1.00 59.82 61 LYS F C 1
ATOM 15950 O O . LYS I 1 62 ? 124.627 140.450 148.992 1.00 59.82 61 LYS F O 1
ATOM 15956 N N . ARG I 1 63 ? 122.654 139.516 149.547 1.00 63.84 62 ARG F N 1
ATOM 15957 C CA . ARG I 1 63 ? 123.254 138.517 150.425 1.00 63.84 62 ARG F CA 1
ATOM 15958 C C . ARG I 1 63 ? 124.201 137.578 149.688 1.00 63.84 62 ARG F C 1
ATOM 15959 O O . ARG I 1 63 ? 125.031 136.925 150.329 1.00 63.84 62 ARG F O 1
ATOM 15967 N N . GLY I 1 64 ? 124.102 137.498 148.360 1.00 64.37 63 GLY F N 1
ATOM 15968 C CA . GLY I 1 64 ? 124.943 136.573 147.618 1.00 64.37 63 GLY F CA 1
ATOM 15969 C C . GLY I 1 64 ? 126.417 136.932 147.660 1.00 64.37 63 GLY F C 1
ATOM 15970 O O . GLY I 1 64 ? 127.276 136.051 147.753 1.00 64.37 63 GLY F O 1
ATOM 15971 N N . VAL I 1 65 ? 126.733 138.222 147.592 1.00 56.18 64 VAL F N 1
ATOM 15972 C CA . VAL I 1 65 ? 128.112 138.680 147.498 1.00 56.18 64 VAL F CA 1
ATOM 15973 C C . VAL I 1 65 ? 128.541 139.443 148.752 1.00 56.18 64 VAL F C 1
ATOM 15974 O O . VAL I 1 65 ? 129.455 140.263 148.694 1.00 56.18 64 VAL F O 1
ATOM 15978 N N . LEU I 1 66 ? 127.901 139.182 149.890 1.00 54.33 65 LEU F N 1
ATOM 15979 C CA . LEU I 1 66 ? 128.228 139.857 151.136 1.00 54.33 65 LEU F CA 1
ATOM 15980 C C . LEU I 1 66 ? 128.435 138.836 152.245 1.00 54.33 65 LEU F C 1
ATOM 15981 O O . LEU I 1 66 ? 127.804 137.776 152.263 1.00 54.33 65 LEU F O 1
ATOM 15986 N N . SER I 1 67 ? 129.329 139.169 153.171 1.00 51.27 66 SER F N 1
ATOM 15987 C CA . SER I 1 67 ? 129.553 138.378 154.373 1.00 51.27 66 SER F CA 1
ATOM 15988 C C . SER I 1 67 ? 128.766 138.995 155.521 1.00 51.27 66 SER F C 1
ATOM 15989 O O . SER I 1 67 ? 128.867 140.201 155.770 1.00 51.27 66 SER F O 1
ATOM 15992 N N . LEU I 1 68 ? 127.987 138.171 156.215 1.00 44.83 67 LEU F N 1
ATOM 15993 C CA . LEU I 1 68 ? 127.060 138.642 157.233 1.00 44.83 67 LEU F CA 1
ATOM 15994 C C . LEU I 1 68 ? 127.561 138.288 158.626 1.00 44.83 67 LEU F C 1
ATOM 15995 O O . LEU I 1 68 ? 128.031 137.172 158.865 1.00 44.83 67 LEU F O 1
ATOM 16000 N N . LYS I 1 69 ? 127.453 139.248 159.540 1.00 42.96 68 LYS F N 1
ATOM 16001 C CA . LYS I 1 69 ? 127.780 139.049 160.942 1.00 42.96 68 LYS F CA 1
ATOM 16002 C C . LYS I 1 69 ? 126.647 139.591 161.801 1.00 42.96 68 LYS F C 1
ATOM 16003 O O . LYS I 1 69 ? 125.941 140.523 161.409 1.00 42.96 68 LYS F O 1
ATOM 16009 N N . TYR I 1 70 ? 126.478 138.994 162.981 1.00 36.69 69 TYR F N 1
ATOM 16010 C CA . TYR I 1 70 ? 125.404 139.381 163.882 1.00 36.69 69 TYR F CA 1
ATOM 16011 C C . TYR I 1 70 ? 125.975 140.197 165.029 1.00 36.69 69 TYR F C 1
ATOM 16012 O O . TYR I 1 70 ? 126.683 139.637 165.880 1.00 36.69 69 TYR F O 1
ATOM 16021 N N . PRO I 1 71 ? 125.716 141.507 165.096 1.00 38.28 70 PRO F N 1
ATOM 16022 C CA . PRO I 1 71 ? 126.188 142.279 166.257 1.00 38.28 70 PRO F CA 1
ATOM 16023 C C . PRO I 1 71 ? 125.630 141.769 167.573 1.00 38.28 70 PRO F C 1
ATOM 16024 O O . PRO I 1 71 ? 126.338 141.773 168.588 1.00 38.28 70 PRO F O 1
ATOM 16028 N N . ILE I 1 72 ? 124.377 141.326 167.581 1.00 36.82 71 ILE F N 1
ATOM 16029 C CA . ILE I 1 72 ? 123.741 140.755 168.761 1.00 36.82 71 ILE F CA 1
ATOM 16030 C C . ILE I 1 72 ? 123.260 139.362 168.393 1.00 36.82 71 ILE F C 1
ATOM 16031 O O . ILE I 1 72 ? 122.302 139.209 167.624 1.00 36.82 71 ILE F O 1
ATOM 16036 N N . GLU I 1 73 ? 123.926 138.347 168.930 1.00 36.04 72 GLU F N 1
ATOM 16037 C CA . GLU I 1 73 ? 123.474 136.971 168.830 1.00 36.04 72 GLU F CA 1
ATOM 16038 C C . GLU I 1 73 ? 123.522 136.350 170.216 1.00 36.04 72 GLU F C 1
ATOM 16039 O O . GLU I 1 73 ? 124.352 136.724 171.049 1.00 36.04 72 GLU F O 1
ATOM 16045 N N . HIS I 1 74 ? 122.607 135.413 170.460 1.00 32.36 73 HIS F N 1
ATOM 16046 C CA . HIS I 1 74 ? 122.416 134.757 171.749 1.00 32.36 73 HIS F CA 1
ATOM 16047 C C . HIS I 1 74 ? 121.965 135.725 172.835 1.00 32.36 73 HIS F C 1
ATOM 16048 O O . HIS I 1 74 ? 122.023 135.384 174.022 1.00 32.36 73 HIS F O 1
ATOM 16055 N N . GLY I 1 75 ? 121.514 136.923 172.463 1.00 32.77 74 GLY F N 1
ATOM 16056 C CA . GLY I 1 75 ? 120.940 137.865 173.400 1.00 32.77 74 GLY F CA 1
ATOM 16057 C C . GLY I 1 75 ? 121.899 138.852 174.030 1.00 32.77 74 GLY F C 1
ATOM 16058 O O . GLY I 1 75 ? 121.448 139.740 174.763 1.00 32.77 74 GLY F O 1
ATOM 16059 N N . ILE I 1 76 ? 123.199 138.737 173.772 1.00 36.35 75 ILE F N 1
ATOM 16060 C CA . ILE I 1 76 ? 124.202 139.596 174.390 1.00 36.35 75 ILE F CA 1
ATOM 16061 C C . ILE I 1 76 ? 125.000 140.289 173.296 1.00 36.35 75 ILE F C 1
ATOM 16062 O O . ILE I 1 76 ? 125.408 139.657 172.316 1.00 36.35 75 ILE F O 1
ATOM 16067 N N . VAL I 1 77 ? 125.217 141.596 173.467 1.00 40.93 76 VAL F N 1
ATOM 16068 C CA . VAL I 1 77 ? 125.956 142.370 172.477 1.00 40.93 76 VAL F CA 1
ATOM 16069 C C . VAL I 1 77 ? 127.393 141.879 172.412 1.00 40.93 76 VAL F C 1
ATOM 16070 O O . VAL I 1 77 ? 128.067 141.733 173.439 1.00 40.93 76 VAL F O 1
ATOM 16074 N N . THR I 1 78 ? 127.872 141.625 171.195 1.00 45.00 77 THR F N 1
ATOM 16075 C CA . THR I 1 78 ? 129.226 141.136 170.976 1.00 45.00 77 THR F CA 1
ATOM 16076 C C . THR I 1 78 ? 130.166 142.180 170.396 1.00 45.00 77 THR F C 1
ATOM 16077 O O . THR I 1 78 ? 131.364 142.136 170.681 1.00 45.00 77 THR F O 1
ATOM 16081 N N . ASN I 1 79 ? 129.658 143.113 169.593 1.00 49.17 78 ASN F N 1
ATOM 16082 C CA . ASN I 1 79 ? 130.485 144.144 168.971 1.00 49.17 78 ASN F CA 1
ATOM 16083 C C . ASN I 1 79 ? 129.712 145.454 168.997 1.00 49.17 78 ASN F C 1
ATOM 16084 O O . ASN I 1 79 ? 128.683 145.582 168.327 1.00 49.17 78 ASN F O 1
ATOM 16089 N N . TRP I 1 80 ? 130.207 146.425 169.768 1.00 50.66 79 TRP F N 1
ATOM 16090 C CA . TRP I 1 80 ? 129.524 147.710 169.860 1.00 50.66 79 TRP F CA 1
ATOM 16091 C C . TRP I 1 80 ? 129.726 148.552 168.608 1.00 50.66 79 TRP F C 1
ATOM 16092 O O . TRP I 1 80 ? 128.880 149.394 168.288 1.00 50.66 79 TRP F O 1
ATOM 16103 N N . ASP I 1 81 ? 130.838 148.351 167.896 1.00 53.48 80 ASP F N 1
ATOM 16104 C CA . ASP I 1 81 ? 131.087 149.127 166.685 1.00 53.48 80 ASP F CA 1
ATOM 16105 C C . ASP I 1 81 ? 130.039 148.841 165.618 1.00 53.48 80 ASP F C 1
ATOM 16106 O O . ASP I 1 81 ? 129.541 149.764 164.963 1.00 53.48 80 ASP F O 1
ATOM 16111 N N . ASP I 1 82 ? 129.690 147.568 165.426 1.00 50.23 81 ASP F N 1
ATOM 16112 C CA . ASP I 1 82 ? 128.665 147.212 164.454 1.00 50.23 81 ASP F CA 1
ATOM 16113 C C . ASP I 1 82 ? 127.255 147.351 165.008 1.00 50.23 81 ASP F C 1
ATOM 16114 O O . ASP I 1 82 ? 126.296 147.352 164.228 1.00 50.23 81 ASP F O 1
ATOM 16119 N N . MET I 1 83 ? 127.104 147.462 166.328 1.00 45.15 82 MET F N 1
ATOM 16120 C CA . MET I 1 83 ? 125.781 147.653 166.910 1.00 45.15 82 MET F CA 1
ATOM 16121 C C . MET I 1 83 ? 125.288 149.083 166.743 1.00 45.15 82 MET F C 1
ATOM 16122 O O . MET I 1 83 ? 124.082 149.304 166.588 1.00 45.15 82 MET F O 1
ATOM 16127 N N . GLU I 1 84 ? 126.198 150.059 166.770 1.00 46.00 83 GLU F N 1
ATOM 16128 C CA . GLU I 1 84 ? 125.799 151.451 166.595 1.00 46.00 83 GLU F CA 1
ATOM 16129 C C . GLU I 1 84 ? 125.185 151.688 165.221 1.00 46.00 83 GLU F C 1
ATOM 16130 O O . GLU I 1 84 ? 124.292 152.531 165.077 1.00 46.00 83 GLU F O 1
ATOM 16136 N N . LYS I 1 85 ? 125.647 150.957 164.204 1.00 41.44 84 LYS F N 1
ATOM 16137 C CA . LYS I 1 85 ? 125.059 151.085 162.876 1.00 41.44 84 LYS F CA 1
ATOM 16138 C C . LYS I 1 85 ? 123.611 150.613 162.853 1.00 41.44 84 LYS F C 1
ATOM 16139 O O . LYS I 1 85 ? 122.807 151.128 162.069 1.00 41.44 84 LYS F O 1
ATOM 16145 N N . ILE I 1 86 ? 123.264 149.634 163.691 1.00 37.64 85 ILE F N 1
ATOM 16146 C CA . ILE I 1 86 ? 121.884 149.164 163.759 1.00 37.64 85 ILE F CA 1
ATOM 16147 C C . ILE I 1 86 ? 120.970 150.272 164.267 1.00 37.64 85 ILE F C 1
ATOM 16148 O O . ILE I 1 86 ? 119.885 150.504 163.722 1.00 37.64 85 ILE F O 1
ATOM 16153 N N . TRP I 1 87 ? 121.393 150.970 165.323 1.00 38.74 86 TRP F N 1
ATOM 16154 C CA . TRP I 1 87 ? 120.584 152.058 165.864 1.00 38.74 86 TRP F CA 1
ATOM 16155 C C . TRP I 1 87 ? 120.539 153.246 164.912 1.00 38.74 86 TRP F C 1
ATOM 16156 O O . TRP I 1 87 ? 119.493 153.887 164.761 1.00 38.74 86 TRP F O 1
ATOM 16167 N N . HIS I 1 88 ? 121.664 153.559 164.265 1.00 37.12 87 HIS F N 1
ATOM 16168 C CA . HIS I 1 88 ? 121.685 154.666 163.314 1.00 37.12 87 HIS F CA 1
ATOM 16169 C C . HIS I 1 88 ? 120.758 154.395 162.136 1.00 37.12 87 HIS F C 1
ATOM 16170 O O . HIS I 1 88 ? 120.089 155.308 161.639 1.00 37.12 87 HIS F O 1
ATOM 16177 N N . HIS I 1 89 ? 120.714 153.145 161.671 1.00 34.47 88 HIS F N 1
ATOM 16178 C CA . HIS I 1 89 ? 119.804 152.784 160.590 1.00 34.47 88 HIS F CA 1
ATOM 16179 C C . HIS I 1 89 ? 118.349 152.939 161.016 1.00 34.47 88 HIS F C 1
ATOM 16180 O O . HIS I 1 89 ? 117.508 153.377 160.223 1.00 34.47 88 HIS F O 1
ATOM 16187 N N . THR I 1 90 ? 118.033 152.579 162.261 1.00 34.58 89 THR F N 1
ATOM 16188 C CA . THR I 1 90 ? 116.650 152.632 162.724 1.00 34.58 89 THR F CA 1
ATOM 16189 C C . THR I 1 90 ? 116.145 154.067 162.813 1.00 34.58 89 THR F C 1
ATOM 16190 O O . THR I 1 90 ? 115.027 154.369 162.379 1.00 34.58 89 THR F O 1
ATOM 16194 N N . PHE I 1 91 ? 116.955 154.968 163.372 1.00 38.11 90 PHE F N 1
ATOM 16195 C CA . PHE I 1 91 ? 116.505 156.340 163.589 1.00 38.11 90 PHE F CA 1
ATOM 16196 C C . PHE I 1 91 ? 116.294 157.075 162.271 1.00 38.11 90 PHE F C 1
ATOM 16197 O O . PHE I 1 91 ? 115.255 157.713 162.065 1.00 38.11 90 PHE F O 1
ATOM 16205 N N . TYR I 1 92 ? 117.266 156.997 161.365 1.00 39.29 91 TYR F N 1
ATOM 16206 C CA . TYR I 1 92 ? 117.238 157.804 160.149 1.00 39.29 91 TYR F CA 1
ATOM 16207 C C . TYR I 1 92 ? 116.546 157.084 158.993 1.00 39.29 91 TYR F C 1
ATOM 16208 O O . TYR I 1 92 ? 115.598 157.612 158.405 1.00 39.29 91 TYR F O 1
ATOM 16217 N N . ASN I 1 93 ? 117.014 155.883 158.653 1.00 37.18 92 ASN F N 1
ATOM 16218 C CA . ASN I 1 93 ? 116.474 155.191 157.487 1.00 37.18 92 ASN F CA 1
ATOM 16219 C C . ASN I 1 93 ? 115.085 154.626 157.759 1.00 37.18 92 ASN F C 1
ATOM 16220 O O . ASN I 1 93 ? 114.215 154.662 156.882 1.00 37.18 92 ASN F O 1
ATOM 16225 N N . GLU I 1 94 ? 114.856 154.101 158.961 1.00 37.26 93 GLU F N 1
ATOM 16226 C CA . GLU I 1 94 ? 113.616 153.388 159.250 1.00 37.26 93 GLU F CA 1
ATOM 16227 C C . GLU I 1 94 ? 112.561 154.293 159.884 1.00 37.26 93 GLU F C 1
ATOM 16228 O O . GLU I 1 94 ? 111.476 154.477 159.325 1.00 37.26 93 GLU F O 1
ATOM 16234 N N . LEU I 1 95 ? 112.865 154.862 161.052 1.00 35.33 94 LEU F N 1
ATOM 16235 C CA . LEU I 1 95 ? 111.902 155.724 161.729 1.00 35.33 94 LEU F CA 1
ATOM 16236 C C . LEU I 1 95 ? 111.815 157.103 161.090 1.00 35.33 94 LEU F C 1
ATOM 16237 O O . LEU I 1 95 ? 110.740 157.714 161.095 1.00 35.33 94 LEU F O 1
ATOM 16242 N N . ARG I 1 96 ? 112.926 157.604 160.546 1.00 39.54 95 ARG F N 1
ATOM 16243 C CA . ARG I 1 96 ? 112.982 158.920 159.907 1.00 39.54 95 ARG F CA 1
ATOM 16244 C C . ARG I 1 96 ? 112.596 160.027 160.888 1.00 39.54 95 ARG F C 1
ATOM 16245 O O . ARG I 1 96 ? 111.745 160.873 160.608 1.00 39.54 95 ARG F O 1
ATOM 16253 N N . VAL I 1 97 ? 113.236 160.011 162.059 1.00 41.31 96 VAL F N 1
ATOM 16254 C CA . VAL I 1 97 ? 113.017 161.010 163.095 1.00 41.31 96 VAL F CA 1
ATOM 16255 C C . VAL I 1 97 ? 114.366 161.461 163.640 1.00 41.31 96 VAL F C 1
ATOM 16256 O O . VAL I 1 97 ? 115.380 160.773 163.509 1.00 41.31 96 VAL F O 1
ATOM 16260 N N . ASN I 1 98 ? 114.365 162.638 164.256 1.00 50.56 97 ASN F N 1
ATOM 16261 C CA . ASN I 1 98 ? 115.567 163.156 164.898 1.00 50.56 97 ASN F CA 1
ATOM 16262 C C . ASN I 1 98 ? 115.734 162.519 166.271 1.00 50.56 97 ASN F C 1
ATOM 16263 O O . ASN I 1 98 ? 114.813 162.594 167.092 1.00 50.56 97 ASN F O 1
ATOM 16268 N N . PRO I 1 99 ? 116.873 161.887 166.562 1.00 50.19 98 PRO F N 1
ATOM 16269 C CA . PRO I 1 99 ? 117.047 161.257 167.880 1.00 50.19 98 PRO F CA 1
ATOM 16270 C C . PRO I 1 99 ? 117.066 162.242 169.035 1.00 50.19 98 PRO F C 1
ATOM 16271 O O . PRO I 1 99 ? 116.842 161.830 170.180 1.00 50.19 98 PRO F O 1
ATOM 16275 N N . GLU I 1 100 ? 117.323 163.525 168.780 1.00 54.23 99 GLU F N 1
ATOM 16276 C CA . GLU I 1 100 ? 117.437 164.522 169.835 1.00 54.23 99 GLU F CA 1
ATOM 16277 C C . GLU I 1 100 ? 116.122 165.244 170.114 1.00 54.23 99 GLU F C 1
ATOM 16278 O O . GLU I 1 100 ? 116.133 166.310 170.740 1.00 54.23 99 GLU F O 1
ATOM 16284 N N . GLN I 1 101 ? 114.993 164.692 169.664 1.00 52.96 100 GLN F N 1
ATOM 16285 C CA . GLN I 1 101 ? 113.702 165.320 169.913 1.00 52.96 100 GLN F CA 1
ATOM 16286 C C . GLN I 1 101 ? 112.655 164.342 170.435 1.00 52.96 100 GLN F C 1
ATOM 16287 O O . GLN I 1 101 ? 111.466 164.683 170.443 1.00 52.96 100 GLN F O 1
ATOM 16293 N N . HIS I 1 102 ? 113.049 163.146 170.868 1.00 43.17 101 HIS F N 1
ATOM 16294 C CA . HIS I 1 102 ? 112.103 162.139 171.324 1.00 43.17 101 HIS F CA 1
ATOM 16295 C C . HIS I 1 102 ? 112.694 161.375 172.499 1.00 43.17 101 HIS F C 1
ATOM 16296 O O . HIS I 1 102 ? 113.906 161.382 172.727 1.00 43.17 101 HIS F O 1
ATOM 16303 N N . ASN I 1 103 ? 111.815 160.713 173.246 1.00 36.02 102 ASN F N 1
ATOM 16304 C CA . ASN I 1 103 ? 112.218 159.854 174.351 1.00 36.02 102 ASN F CA 1
ATOM 16305 C C . ASN I 1 103 ? 112.308 158.415 173.863 1.00 36.02 102 ASN F C 1
ATOM 16306 O O . ASN I 1 103 ? 111.417 157.938 173.153 1.00 36.02 102 ASN F O 1
ATOM 16311 N N . VAL I 1 104 ? 113.380 157.726 174.245 1.00 31.03 103 VAL F N 1
ATOM 16312 C CA . VAL I 1 104 ? 113.671 156.381 173.764 1.00 31.03 103 VAL F CA 1
ATOM 16313 C C . VAL I 1 104 ? 113.639 155.418 174.942 1.00 31.03 103 VAL F C 1
ATOM 16314 O O . VAL I 1 104 ? 114.268 155.672 175.975 1.00 31.03 103 VAL F O 1
ATOM 16318 N N . LEU I 1 105 ? 112.908 154.319 174.783 1.00 25.58 104 LEU F N 1
ATOM 16319 C CA . LEU I 1 105 ? 112.845 153.253 175.773 1.00 25.58 104 LEU F CA 1
ATOM 16320 C C . LEU I 1 105 ? 113.501 152.004 175.199 1.00 25.58 104 LEU F C 1
ATOM 16321 O O . LEU I 1 105 ? 113.146 151.561 174.102 1.00 25.58 104 LEU F O 1
ATOM 16326 N N . LEU I 1 106 ? 114.450 151.440 175.941 1.00 29.29 105 LEU F N 1
ATOM 16327 C CA . LEU I 1 106 ? 115.201 150.275 175.504 1.00 29.29 105 LEU F CA 1
ATOM 16328 C C . LEU I 1 106 ? 114.970 149.112 176.458 1.00 29.29 105 LEU F C 1
ATOM 16329 O O . LEU I 1 106 ? 114.538 149.291 177.600 1.00 29.29 105 LEU F O 1
ATOM 16334 N N . THR I 1 107 ? 115.263 147.908 175.971 1.00 31.64 106 THR F N 1
ATOM 16335 C CA . THR I 1 107 ? 115.148 146.690 176.758 1.00 31.64 106 THR F CA 1
ATOM 16336 C C . THR I 1 107 ? 116.463 145.927 176.703 1.00 31.64 106 THR F C 1
ATOM 16337 O O . THR I 1 107 ? 117.222 146.037 175.736 1.00 31.64 106 THR F O 1
ATOM 16341 N N . GLU I 1 108 ? 116.726 145.149 177.750 1.00 39.26 107 GLU F N 1
ATOM 16342 C CA . GLU I 1 108 ? 117.947 144.365 177.847 1.00 39.26 107 GLU F CA 1
ATOM 16343 C C . GLU I 1 108 ? 117.616 142.930 178.229 1.00 39.26 107 GLU F C 1
ATOM 16344 O O . GLU I 1 108 ? 116.614 142.661 178.898 1.00 39.26 107 GLU F O 1
ATOM 16350 N N . ALA I 1 109 ? 118.473 142.010 177.794 1.00 38.66 108 ALA F N 1
ATOM 16351 C CA . ALA I 1 109 ? 118.281 140.600 178.073 1.00 38.66 108 ALA F CA 1
ATOM 16352 C C . ALA I 1 109 ? 118.570 140.298 179.541 1.00 38.66 108 ALA F C 1
ATOM 16353 O O . ALA I 1 109 ? 119.285 141.046 180.211 1.00 38.66 108 ALA F O 1
ATOM 16355 N N . PRO I 1 110 ? 118.011 139.208 180.069 1.00 38.66 109 PRO F N 1
ATOM 16356 C CA . PRO I 1 110 ? 118.306 138.829 181.455 1.00 38.66 109 PRO F CA 1
ATOM 16357 C C . PRO I 1 110 ? 119.778 138.497 181.646 1.00 38.66 109 PRO F C 1
ATOM 16358 O O . PRO I 1 110 ? 120.470 138.075 180.717 1.00 38.66 109 PRO F O 1
ATOM 16362 N N . MET I 1 111 ? 120.252 138.703 182.878 1.00 48.75 110 MET F N 1
ATOM 16363 C CA . MET I 1 111 ? 121.647 138.456 183.250 1.00 48.75 110 MET F CA 1
ATOM 16364 C C . MET I 1 111 ? 122.604 139.290 182.401 1.00 48.75 110 MET F C 1
ATOM 16365 O O . MET I 1 111 ? 123.674 138.828 182.000 1.00 48.75 110 MET F O 1
ATOM 16370 N N . ASN I 1 112 ? 122.214 140.528 182.126 1.00 50.27 111 ASN F N 1
ATOM 16371 C CA . ASN I 1 112 ? 123.040 141.426 181.329 1.00 50.27 111 ASN F CA 1
ATOM 16372 C C . ASN I 1 112 ? 124.097 142.078 182.213 1.00 50.27 111 ASN F C 1
ATOM 16373 O O . ASN I 1 112 ? 123.747 142.681 183.233 1.00 50.27 111 ASN F O 1
ATOM 16378 N N . PRO I 1 113 ? 125.383 141.973 181.875 1.00 55.27 112 PRO F N 1
ATOM 16379 C CA . PRO I 1 113 ? 126.415 142.628 182.688 1.00 55.27 112 PRO F CA 1
ATOM 16380 C C . PRO I 1 113 ? 126.233 144.138 182.720 1.00 55.27 112 PRO F C 1
ATOM 16381 O O . PRO I 1 113 ? 125.770 144.752 181.756 1.00 55.27 112 PRO F O 1
ATOM 16385 N N . LYS I 1 114 ? 126.605 144.736 183.855 1.00 63.03 113 LYS F N 1
ATOM 16386 C CA . LYS I 1 114 ? 126.446 146.175 184.030 1.00 63.03 113 LYS F CA 1
ATOM 16387 C C . LYS I 1 114 ? 127.318 146.981 183.077 1.00 63.03 113 LYS F C 1
ATOM 16388 O O . LYS I 1 114 ? 127.010 148.148 182.814 1.00 63.03 113 LYS F O 1
ATOM 16394 N N . GLN I 1 115 ? 128.402 146.396 182.564 1.00 64.41 114 GLN F N 1
ATOM 16395 C CA . GLN I 1 115 ? 129.243 147.113 181.611 1.00 64.41 114 GLN F CA 1
ATOM 16396 C C . GLN I 1 115 ? 128.478 147.434 180.334 1.00 64.41 114 GLN F C 1
ATOM 16397 O O . GLN I 1 115 ? 128.615 148.530 179.779 1.00 64.41 114 GLN F O 1
ATOM 16403 N N . ASN I 1 116 ? 127.671 146.488 179.851 1.00 59.18 115 ASN F N 1
ATOM 16404 C CA . ASN I 1 116 ? 126.861 146.743 178.664 1.00 59.18 115 ASN F CA 1
ATOM 16405 C C . ASN I 1 116 ? 125.826 147.830 178.925 1.00 59.18 115 ASN F C 1
ATOM 16406 O O . ASN I 1 116 ? 125.588 148.688 178.067 1.00 59.18 115 ASN F O 1
ATOM 16411 N N . ARG I 1 117 ? 125.196 147.806 180.102 1.00 57.61 116 ARG F N 1
ATOM 16412 C CA . ARG I 1 117 ? 124.204 148.825 180.430 1.00 57.61 116 ARG F CA 1
ATOM 16413 C C . ARG I 1 117 ? 124.833 150.212 180.494 1.00 57.61 116 ARG F C 1
ATOM 16414 O O . ARG I 1 117 ? 124.250 151.189 180.011 1.00 57.61 116 ARG F O 1
ATOM 16422 N N . GLU I 1 118 ? 126.023 150.317 181.090 1.00 63.76 117 GLU F N 1
ATOM 16423 C CA . GLU I 1 118 ? 126.699 151.609 181.169 1.00 63.76 117 GLU F CA 1
ATOM 16424 C C . GLU I 1 118 ? 127.095 152.116 179.787 1.00 63.76 117 GLU F C 1
ATOM 16425 O O . GLU I 1 118 ? 127.004 153.317 179.512 1.00 63.76 117 GLU F O 1
ATOM 16431 N N . LYS I 1 119 ? 127.548 151.220 178.908 1.00 57.58 118 LYS F N 1
ATOM 16432 C CA . LYS I 1 119 ? 127.898 151.638 177.555 1.00 57.58 118 LYS F CA 1
ATOM 16433 C C . LYS I 1 119 ? 126.661 151.940 176.720 1.00 57.58 118 LYS F C 1
ATOM 16434 O O . LYS I 1 119 ? 126.713 152.792 175.826 1.00 57.58 118 LYS F O 1
ATOM 16440 N N . MET I 1 120 ? 125.549 151.251 176.986 1.00 53.82 119 MET F N 1
ATOM 16441 C CA . MET I 1 120 ? 124.331 151.489 176.218 1.00 53.82 119 MET F CA 1
ATOM 16442 C C . MET I 1 120 ? 123.804 152.901 176.437 1.00 53.82 119 MET F C 1
ATOM 16443 O O . MET I 1 120 ? 123.394 153.572 175.484 1.00 53.82 119 MET F O 1
ATOM 16448 N N . THR I 1 121 ? 123.805 153.370 177.686 1.00 57.03 120 THR F N 1
ATOM 16449 C CA . THR I 1 121 ? 123.324 154.718 177.968 1.00 57.03 120 THR F CA 1
ATOM 16450 C C . THR I 1 121 ? 124.335 155.783 177.567 1.00 57.03 120 THR F C 1
ATOM 16451 O O . THR I 1 121 ? 123.946 156.918 177.272 1.00 57.03 120 THR F O 1
ATOM 16455 N N . GLN I 1 122 ? 125.626 155.445 177.558 1.00 59.51 121 GLN F N 1
ATOM 16456 C CA . GLN I 1 122 ? 126.638 156.407 177.134 1.00 59.51 121 GLN F CA 1
ATOM 16457 C C . GLN I 1 122 ? 126.474 156.769 175.663 1.00 59.51 121 GLN F C 1
ATOM 16458 O O . GLN I 1 122 ? 126.617 157.936 175.283 1.00 59.51 121 GLN F O 1
ATOM 16464 N N . ILE I 1 123 ? 126.175 155.778 174.821 1.00 52.15 122 ILE F N 1
ATOM 16465 C CA . ILE I 1 123 ? 126.025 156.029 173.392 1.00 52.15 122 ILE F CA 1
ATOM 16466 C C . ILE I 1 123 ? 124.832 156.938 173.123 1.00 52.15 122 ILE F C 1
ATOM 16467 O O . ILE I 1 123 ? 124.920 157.879 172.326 1.00 52.15 122 ILE F O 1
ATOM 16472 N N . MET I 1 124 ? 123.700 156.675 173.780 1.00 48.36 123 MET F N 1
ATOM 16473 C CA . MET I 1 124 ? 122.495 157.457 173.519 1.00 48.36 123 MET F CA 1
ATOM 16474 C C . MET I 1 124 ? 122.681 158.920 173.902 1.00 48.36 123 MET F C 1
ATOM 16475 O O . MET I 1 124 ? 122.262 159.820 173.164 1.00 48.36 123 MET F O 1
ATOM 16480 N N . PHE I 1 125 ? 123.303 159.179 175.052 1.00 55.43 124 PHE F N 1
ATOM 16481 C CA . PHE I 1 125 ? 123.461 160.554 175.514 1.00 55.43 124 PHE F CA 1
ATOM 16482 C C . PHE I 1 125 ? 124.541 161.301 174.739 1.00 55.43 124 PHE F C 1
ATOM 16483 O O . PHE I 1 125 ? 124.371 162.483 174.421 1.00 55.43 124 PHE F O 1
ATOM 16491 N N . GLU I 1 126 ? 125.651 160.636 174.423 1.00 59.49 125 GLU F N 1
ATOM 16492 C CA . GLU I 1 126 ? 126.791 161.322 173.828 1.00 59.49 125 GLU F CA 1
ATOM 16493 C C . GLU I 1 126 ? 126.759 161.341 172.306 1.00 59.49 125 GLU F C 1
ATOM 16494 O O . GLU I 1 126 ? 127.165 162.341 171.702 1.00 59.49 125 GLU F O 1
ATOM 16500 N N . THR I 1 127 ? 126.293 160.269 171.668 1.00 53.59 126 THR F N 1
ATOM 16501 C CA . THR I 1 127 ? 126.300 160.208 170.211 1.00 53.59 126 THR F CA 1
ATOM 16502 C C . THR I 1 127 ? 124.988 160.700 169.607 1.00 53.59 126 THR F C 1
ATOM 16503 O O . THR I 1 127 ? 124.993 161.584 168.745 1.00 53.59 126 THR F O 1
ATOM 16507 N N . PHE I 1 128 ? 123.862 160.140 170.043 1.00 49.01 127 PHE F N 1
ATOM 16508 C CA . PHE I 1 128 ? 122.563 160.519 169.506 1.00 49.01 127 PHE F CA 1
ATOM 16509 C C . PHE I 1 128 ? 121.920 161.682 170.251 1.00 49.01 127 PHE F C 1
ATOM 16510 O O . PHE I 1 128 ? 120.900 162.201 169.784 1.00 49.01 127 PHE F O 1
ATOM 16518 N N . ASN I 1 129 ? 122.492 162.102 171.381 1.00 54.42 128 ASN F N 1
ATOM 16519 C CA . ASN I 1 129 ? 121.984 163.235 172.158 1.00 54.42 128 ASN F CA 1
ATOM 16520 C C . ASN I 1 129 ? 120.514 163.048 172.526 1.00 54.42 128 ASN F C 1
ATOM 16521 O O . ASN I 1 129 ? 119.698 163.964 172.404 1.00 54.42 128 ASN F O 1
ATOM 16526 N N . VAL I 1 130 ? 120.175 161.848 172.977 1.00 50.19 129 VAL F N 1
ATOM 16527 C CA . VAL I 1 130 ? 118.793 161.559 173.377 1.00 50.19 129 VAL F CA 1
ATOM 16528 C C . VAL I 1 130 ? 118.465 162.340 174.645 1.00 50.19 129 VAL F C 1
ATOM 16529 O O . VAL I 1 130 ? 119.228 162.274 175.624 1.00 50.19 129 VAL F O 1
ATOM 16533 N N . PRO I 1 131 ? 117.361 163.091 174.681 1.00 46.93 130 PRO F N 1
ATOM 16534 C CA . PRO I 1 131 ? 117.050 163.892 175.874 1.00 46.93 130 PRO F CA 1
ATOM 16535 C C . PRO I 1 131 ? 116.700 163.052 177.094 1.00 46.93 130 PRO F C 1
ATOM 16536 O O . PRO I 1 131 ? 117.203 163.312 178.191 1.00 46.93 130 PRO F O 1
ATOM 16540 N N . SER I 1 132 ? 115.843 162.047 176.922 1.00 43.08 131 SER F N 1
ATOM 16541 C CA . SER I 1 132 ? 115.410 161.193 178.019 1.00 43.08 131 SER F CA 1
ATOM 16542 C C . SER I 1 132 ? 115.551 159.733 177.619 1.00 43.08 131 SER F C 1
ATOM 16543 O O . SER I 1 132 ? 115.225 159.355 176.490 1.00 43.08 131 SER F O 1
ATOM 16546 N N . LEU I 1 133 ? 116.028 158.913 178.553 1.00 37.59 132 LEU F N 1
ATOM 16547 C CA . LEU I 1 133 ? 116.281 157.504 178.295 1.00 37.59 132 LEU F CA 1
ATOM 16548 C C . LEU I 1 133 ? 115.746 156.669 179.448 1.00 37.59 132 LEU F C 1
ATOM 16549 O O . LEU I 1 133 ? 115.722 157.113 180.598 1.00 37.59 132 LEU F O 1
ATOM 16554 N N . TYR I 1 134 ? 115.311 155.452 179.127 1.00 32.04 133 TYR F N 1
ATOM 16555 C CA . TYR I 1 134 ? 114.846 154.505 180.130 1.00 32.04 133 TYR F CA 1
ATOM 16556 C C . TYR I 1 134 ? 115.104 153.094 179.625 1.00 32.04 133 TYR F C 1
ATOM 16557 O O . TYR I 1 134 ? 114.889 152.803 178.446 1.00 32.04 133 TYR F O 1
ATOM 16566 N N . ILE I 1 135 ? 115.563 152.224 180.521 1.00 31.78 134 ILE F N 1
ATOM 16567 C CA . ILE I 1 135 ? 115.903 150.846 180.188 1.00 31.78 134 ILE F CA 1
ATOM 16568 C C . ILE I 1 135 ? 115.052 149.918 181.041 1.00 31.78 134 ILE F C 1
ATOM 16569 O O . ILE I 1 135 ? 115.026 150.047 182.271 1.00 31.78 134 ILE F O 1
ATOM 16574 N N . GLY I 1 136 ? 114.362 148.982 180.389 1.00 28.29 135 GLY F N 1
ATOM 16575 C CA . GLY I 1 136 ? 113.522 148.020 181.061 1.00 28.29 135 GLY F CA 1
ATOM 16576 C C . GLY I 1 136 ? 114.073 146.604 180.981 1.00 28.29 135 GLY F C 1
ATOM 16577 O O . GLY I 1 136 ? 115.132 146.338 180.420 1.00 28.29 135 GLY F O 1
ATOM 16578 N N . ILE I 1 137 ? 113.310 145.685 181.567 1.00 24.65 136 ILE F N 1
ATOM 16579 C CA . ILE I 1 137 ? 113.650 144.267 181.597 1.00 24.65 136 ILE F CA 1
ATOM 16580 C C . ILE I 1 137 ? 112.626 143.515 180.760 1.00 24.65 136 ILE F C 1
ATOM 16581 O O . ILE I 1 137 ? 111.416 143.684 180.950 1.00 24.65 136 ILE F O 1
ATOM 16586 N N . GLN I 1 138 ? 113.113 142.686 179.833 1.00 24.98 137 GLN F N 1
ATOM 16587 C CA . GLN I 1 138 ? 112.216 141.985 178.919 1.00 24.98 137 GLN F CA 1
ATOM 16588 C C . GLN I 1 138 ? 111.293 141.026 179.662 1.00 24.98 137 GLN F C 1
ATOM 16589 O O . GLN I 1 138 ? 110.097 140.947 179.360 1.00 24.98 137 GLN F O 1
ATOM 16595 N N . ALA I 1 139 ? 111.832 140.282 180.630 1.00 21.31 138 ALA F N 1
ATOM 16596 C CA . ALA I 1 139 ? 111.017 139.315 181.358 1.00 21.31 138 ALA F CA 1
ATOM 16597 C C . ALA I 1 139 ? 109.934 140.003 182.180 1.00 21.31 138 ALA F C 1
ATOM 16598 O O . ALA I 1 139 ? 108.796 139.524 182.240 1.00 21.31 138 ALA F O 1
ATOM 16600 N N . VAL I 1 140 ? 110.269 141.122 182.823 1.00 19.00 139 VAL F N 1
ATOM 16601 C CA . VAL I 1 140 ? 109.302 141.814 183.670 1.00 19.00 139 VAL F CA 1
ATOM 16602 C C . VAL I 1 140 ? 108.168 142.394 182.833 1.00 19.00 139 VAL F C 1
ATOM 16603 O O . VAL I 1 140 ? 106.991 142.277 183.196 1.00 19.00 139 VAL F O 1
ATOM 16607 N N . LEU I 1 141 ? 108.498 143.027 181.705 1.00 18.88 140 LEU F N 1
ATOM 16608 C CA . LEU I 1 141 ? 107.470 143.637 180.866 1.00 18.88 140 LEU F CA 1
ATOM 16609 C C . LEU I 1 141 ? 106.526 142.588 180.293 1.00 18.88 140 LEU F C 1
ATOM 16610 O O . LEU I 1 141 ? 105.317 142.821 180.187 1.00 18.88 140 LEU F O 1
ATOM 16615 N N . SER I 1 142 ? 107.062 141.429 179.907 1.00 18.28 141 SER F N 1
ATOM 16616 C CA . SER I 1 142 ? 106.219 140.369 179.364 1.00 18.28 141 SER F CA 1
ATOM 16617 C C . SER I 1 142 ? 105.272 139.815 180.422 1.00 18.28 141 SER F C 1
ATOM 16618 O O . SER I 1 142 ? 104.125 139.470 180.116 1.00 18.28 141 SER F O 1
ATOM 16621 N N . LEU I 1 143 ? 105.735 139.715 181.669 1.00 17.00 142 LEU F N 1
ATOM 16622 C CA . LEU I 1 143 ? 104.901 139.149 182.724 1.00 17.00 142 LEU F CA 1
ATOM 16623 C C . LEU I 1 143 ? 103.780 140.100 183.125 1.00 17.00 142 LEU F C 1
ATOM 16624 O O . LEU I 1 143 ? 102.647 139.666 183.359 1.00 17.00 142 LEU F O 1
ATOM 16629 N N . TYR I 1 144 ? 104.077 141.399 183.214 1.00 21.67 143 TYR F N 1
ATOM 16630 C CA . TYR I 1 144 ? 103.065 142.364 183.639 1.00 21.67 143 TYR F CA 1
ATOM 16631 C C . TYR I 1 144 ? 101.925 142.459 182.634 1.00 21.67 143 TYR F C 1
ATOM 16632 O O . TYR I 1 144 ? 100.762 142.612 183.022 1.00 21.67 143 TYR F O 1
ATOM 16641 N N . SER I 1 145 ? 102.236 142.374 181.338 1.00 18.56 144 SER F N 1
ATOM 16642 C CA . SER I 1 145 ? 101.200 142.468 180.316 1.00 18.56 144 SER F CA 1
ATOM 16643 C C . SER I 1 145 ? 100.219 141.305 180.375 1.00 18.56 144 SER F C 1
ATOM 16644 O O . SER I 1 145 ? 99.144 141.388 179.773 1.00 18.56 144 SER F O 1
ATOM 16647 N N . SER I 1 146 ? 100.561 140.231 181.080 1.00 20.18 145 SER F N 1
ATOM 16648 C CA . SER I 1 146 ? 99.676 139.089 181.256 1.00 20.18 145 SER F CA 1
ATOM 16649 C C . SER I 1 146 ? 98.821 139.197 182.511 1.00 20.18 145 SER F C 1
ATOM 16650 O O . SER I 1 146 ? 98.113 138.243 182.848 1.00 20.18 145 SER F O 1
ATOM 16653 N N . GLY I 1 147 ? 98.866 140.331 183.203 1.00 21.01 146 GLY F N 1
ATOM 16654 C CA . GLY I 1 147 ? 98.110 140.495 184.433 1.00 21.01 146 GLY F CA 1
ATOM 16655 C C . GLY I 1 147 ? 98.579 139.620 185.575 1.00 21.01 146 GLY F C 1
ATOM 16656 O O . GLY I 1 147 ? 97.750 139.022 186.272 1.00 21.01 146 GLY F O 1
ATOM 16657 N N . ARG I 1 148 ? 99.891 139.530 185.785 1.00 22.27 147 ARG F N 1
ATOM 16658 C CA . ARG I 1 148 ? 100.455 138.703 186.840 1.00 22.27 147 ARG F CA 1
ATOM 16659 C C . ARG I 1 148 ? 101.664 139.403 187.442 1.00 22.27 147 ARG F C 1
ATOM 16660 O O . ARG I 1 148 ? 102.260 140.293 186.833 1.00 22.27 147 ARG F O 1
ATOM 16668 N N . THR I 1 149 ? 102.015 138.988 188.656 1.00 22.34 148 THR F N 1
ATOM 16669 C CA . THR I 1 149 ? 103.183 139.504 189.353 1.00 22.34 148 THR F CA 1
ATOM 16670 C C . THR I 1 149 ? 104.197 138.429 189.715 1.00 22.34 148 THR F C 1
ATOM 16671 O O . THR I 1 149 ? 105.395 138.717 189.744 1.00 22.34 148 THR F O 1
ATOM 16675 N N . THR I 1 150 ? 103.756 137.202 189.983 1.00 23.50 149 THR F N 1
ATOM 16676 C CA . THR I 1 150 ? 104.642 136.086 190.279 1.00 23.50 149 THR F CA 1
ATOM 16677 C C . THR I 1 150 ? 104.439 134.987 189.247 1.00 23.50 149 THR F C 1
ATOM 16678 O O . THR I 1 150 ? 103.302 134.634 188.920 1.00 23.50 149 THR F O 1
ATOM 16682 N N . GLY I 1 151 ? 105.541 134.448 188.741 1.00 20.08 150 GLY F N 1
ATOM 16683 C CA . GLY I 1 151 ? 105.462 133.376 187.772 1.00 20.08 150 GLY F CA 1
ATOM 16684 C C . GLY I 1 151 ? 106.817 133.113 187.149 1.00 20.08 150 GLY F C 1
ATOM 16685 O O . GLY I 1 151 ? 107.827 133.704 187.537 1.00 20.08 150 GLY F O 1
ATOM 16686 N N . ILE I 1 152 ? 106.815 132.209 186.174 1.00 20.23 151 ILE F N 1
ATOM 16687 C CA . ILE I 1 152 ? 108.010 131.839 185.426 1.00 20.23 151 ILE F CA 1
ATOM 16688 C C . ILE I 1 152 ? 107.737 132.083 183.948 1.00 20.23 151 ILE F C 1
ATOM 16689 O O . ILE I 1 152 ? 106.694 131.671 183.426 1.00 20.23 151 ILE F O 1
ATOM 16694 N N . VAL I 1 153 ? 108.664 132.764 183.281 1.00 20.86 152 VAL F N 1
ATOM 16695 C CA . VAL I 1 153 ? 108.490 133.202 181.901 1.00 20.86 152 VAL F CA 1
ATOM 16696 C C . VAL I 1 153 ? 109.392 132.362 181.009 1.00 20.86 152 VAL F C 1
ATOM 16697 O O . VAL I 1 153 ? 110.611 132.314 181.215 1.00 20.86 152 VAL F O 1
ATOM 16701 N N . LEU I 1 154 ? 108.795 131.707 180.018 1.00 22.12 153 LEU F N 1
ATOM 16702 C CA . LEU I 1 154 ? 109.528 130.928 179.026 1.00 22.12 153 LEU F CA 1
ATOM 16703 C C . LEU I 1 154 ? 109.586 131.735 177.735 1.00 22.12 153 LEU F C 1
ATOM 16704 O O . LEU I 1 154 ? 108.581 131.865 177.029 1.00 22.12 153 LEU F O 1
ATOM 16709 N N . ASP I 1 155 ? 110.761 132.275 177.427 1.00 25.30 154 ASP F N 1
ATOM 16710 C CA . ASP I 1 155 ? 110.973 133.101 176.246 1.00 25.30 154 ASP F CA 1
ATOM 16711 C C . ASP I 1 155 ? 111.723 132.286 175.203 1.00 25.30 154 ASP F C 1
ATOM 16712 O O . ASP I 1 155 ? 112.812 131.773 175.479 1.00 25.30 154 ASP F O 1
ATOM 16717 N N . ALA I 1 156 ? 111.146 132.173 174.010 1.00 21.60 155 ALA F N 1
ATOM 16718 C CA . ALA I 1 156 ? 111.742 131.417 172.913 1.00 21.60 155 ALA F CA 1
ATOM 16719 C C . ALA I 1 156 ? 111.885 132.340 171.710 1.00 21.60 155 ALA F C 1
ATOM 16720 O O . ALA I 1 156 ? 110.915 132.575 170.983 1.00 21.60 155 ALA F O 1
ATOM 16722 N N . GLY I 1 157 ? 113.092 132.856 171.499 1.00 22.25 156 GLY F N 1
ATOM 16723 C CA . GLY I 1 157 ? 113.354 133.720 170.367 1.00 22.25 156 GLY F CA 1
ATOM 16724 C C . GLY I 1 157 ? 113.807 132.942 169.151 1.00 22.25 156 GLY F C 1
ATOM 16725 O O . GLY I 1 157 ? 113.137 131.994 168.733 1.00 22.25 156 GLY F O 1
ATOM 16726 N N . ASP I 1 158 ? 114.935 133.331 168.569 1.00 24.90 157 ASP F N 1
ATOM 16727 C CA . ASP I 1 158 ? 115.529 132.575 167.474 1.00 24.90 157 ASP F CA 1
ATOM 16728 C C . ASP I 1 158 ? 116.976 132.190 167.730 1.00 24.90 157 ASP F C 1
ATOM 16729 O O . ASP I 1 158 ? 117.390 131.092 167.352 1.00 24.90 157 ASP F O 1
ATOM 16734 N N . GLY I 1 159 ? 117.755 133.055 168.373 1.00 25.09 158 GLY F N 1
ATOM 16735 C CA . GLY I 1 159 ? 119.144 132.749 168.646 1.00 25.09 158 GLY F CA 1
ATOM 16736 C C . GLY I 1 159 ? 119.412 132.294 170.065 1.00 25.09 158 GLY F C 1
ATOM 16737 O O . GLY I 1 159 ? 120.519 131.846 170.376 1.00 25.09 158 GLY F O 1
ATOM 16738 N N . VAL I 1 160 ? 118.412 132.403 170.938 1.00 22.62 159 VAL F N 1
ATOM 16739 C CA . VAL I 1 160 ? 118.560 132.091 172.355 1.00 22.62 159 VAL F CA 1
ATOM 16740 C C . VAL I 1 160 ? 117.172 131.892 172.955 1.00 22.62 159 VAL F C 1
ATOM 16741 O O . VAL I 1 160 ? 116.166 132.354 172.415 1.00 22.62 159 VAL F O 1
ATOM 16745 N N . THR I 1 161 ? 117.119 131.180 174.079 1.00 23.02 160 THR F N 1
ATOM 16746 C CA . THR I 1 161 ? 115.888 131.004 174.834 1.00 23.02 160 THR F CA 1
ATOM 16747 C C . THR I 1 161 ? 116.214 131.082 176.319 1.00 23.02 160 THR F C 1
ATOM 16748 O O . THR I 1 161 ? 117.296 130.670 176.743 1.00 23.02 160 THR F O 1
ATOM 16752 N N . HIS I 1 162 ? 115.277 131.615 177.101 1.00 22.51 161 HIS F N 1
ATOM 16753 C CA . HIS I 1 162 ? 115.484 131.843 178.523 1.00 22.51 161 HIS F CA 1
ATOM 16754 C C . HIS I 1 162 ? 114.307 131.309 179.326 1.00 22.51 161 HIS F C 1
ATOM 16755 O O . HIS I 1 162 ? 113.203 131.124 178.809 1.00 22.51 161 HIS F O 1
ATOM 16762 N N . THR I 1 163 ? 114.566 131.061 180.609 1.00 21.94 162 THR F N 1
ATOM 16763 C CA . THR I 1 163 ? 113.532 130.762 181.596 1.00 21.94 162 THR F CA 1
ATOM 16764 C C . THR I 1 163 ? 113.810 131.620 182.822 1.00 21.94 162 THR F C 1
ATOM 16765 O O . THR I 1 163 ? 114.761 131.355 183.564 1.00 21.94 162 THR F O 1
ATOM 16769 N N . VAL I 1 164 ? 112.991 132.644 183.033 1.00 21.15 163 VAL F N 1
ATOM 16770 C CA . VAL I 1 164 ? 113.220 133.605 184.108 1.00 21.15 163 VAL F CA 1
ATOM 16771 C C . VAL I 1 164 ? 112.089 133.528 185.127 1.00 21.15 163 VAL F C 1
ATOM 16772 O O . VAL I 1 164 ? 110.982 134.015 184.860 1.00 21.15 163 VAL F O 1
ATOM 16776 N N . PRO I 1 165 ? 112.312 132.926 186.297 1.00 21.42 164 PRO F N 1
ATOM 16777 C CA . PRO I 1 165 ? 111.288 132.953 187.350 1.00 21.42 164 PRO F CA 1
ATOM 16778 C C . PRO I 1 165 ? 111.271 134.307 188.047 1.00 21.42 164 PRO F C 1
ATOM 16779 O O . PRO I 1 165 ? 112.318 134.844 188.416 1.00 21.42 164 PRO F O 1
ATOM 16783 N N . ILE I 1 166 ? 110.074 134.857 188.226 1.00 22.48 165 ILE F N 1
ATOM 16784 C CA . ILE I 1 166 ? 109.884 136.171 188.829 1.00 22.48 165 ILE F CA 1
ATOM 16785 C C . ILE I 1 166 ? 108.976 136.017 190.039 1.00 22.48 165 ILE F C 1
ATOM 16786 O O . ILE I 1 166 ? 107.909 135.400 189.945 1.00 22.48 165 ILE F O 1
ATOM 16791 N N . TYR I 1 167 ? 109.397 136.577 191.171 1.00 28.99 166 TYR F N 1
ATOM 16792 C CA . TYR I 1 167 ? 108.634 136.510 192.411 1.00 28.99 166 TYR F CA 1
ATOM 16793 C C . TYR I 1 167 ? 108.455 137.916 192.960 1.00 28.99 166 TYR F C 1
ATOM 16794 O O . TYR I 1 167 ? 109.439 138.581 193.300 1.00 28.99 166 TYR F O 1
ATOM 16803 N N . GLU I 1 168 ? 107.198 138.358 193.050 1.00 32.93 167 GLU F N 1
ATOM 16804 C CA . GLU I 1 168 ? 106.846 139.675 193.586 1.00 32.93 167 GLU F CA 1
ATOM 16805 C C . GLU I 1 168 ? 107.569 140.799 192.848 1.00 32.93 167 GLU F C 1
ATOM 16806 O O . GLU I 1 168 ? 108.046 141.759 193.455 1.00 32.93 167 GLU F O 1
ATOM 16812 N N . GLY I 1 169 ? 107.655 140.678 191.526 1.00 32.21 168 GLY F N 1
ATOM 16813 C CA . GLY I 1 169 ? 108.239 141.713 190.702 1.00 32.21 168 GLY F CA 1
ATOM 16814 C C . GLY I 1 169 ? 109.749 141.717 190.633 1.00 32.21 168 GLY F C 1
ATOM 16815 O O . GLY I 1 169 ? 110.315 142.567 189.934 1.00 32.21 168 GLY F O 1
ATOM 16816 N N . TYR I 1 170 ? 110.421 140.805 191.328 1.00 34.92 169 TYR F N 1
ATOM 16817 C CA . TYR I 1 170 ? 111.873 140.705 191.300 1.00 34.92 169 TYR F CA 1
ATOM 16818 C C . TYR I 1 170 ? 112.270 139.324 190.806 1.00 34.92 169 TYR F C 1
ATOM 16819 O O . TYR I 1 170 ? 111.797 138.312 191.333 1.00 34.92 169 TYR F O 1
ATOM 16828 N N . SER I 1 171 ? 113.130 139.286 189.794 1.00 30.15 170 SER F N 1
ATOM 16829 C CA . SER I 1 171 ? 113.607 138.025 189.254 1.00 30.15 170 SER F CA 1
ATOM 16830 C C . SER I 1 171 ? 114.630 137.394 190.194 1.00 30.15 170 SER F C 1
ATOM 16831 O O . SER I 1 171 ? 115.239 138.062 191.034 1.00 30.15 170 SER F O 1
ATOM 16834 N N . LEU I 1 172 ? 114.811 136.084 190.042 1.00 29.82 171 LEU F N 1
ATOM 16835 C CA . LEU I 1 172 ? 115.760 135.345 190.860 1.00 29.82 171 LEU F CA 1
ATOM 16836 C C . LEU I 1 172 ? 117.014 135.082 190.044 1.00 29.82 171 LEU F C 1
ATOM 16837 O O . LEU I 1 172 ? 116.966 134.291 189.090 1.00 29.82 171 LEU F O 1
ATOM 16842 N N . PRO I 1 173 ? 118.148 135.711 190.367 1.00 32.09 172 PRO F N 1
ATOM 16843 C CA . PRO I 1 173 ? 119.331 135.595 189.499 1.00 32.09 172 PRO F CA 1
ATOM 16844 C C . PRO I 1 173 ? 119.920 134.198 189.426 1.00 32.09 172 PRO F C 1
ATOM 16845 O O . PRO I 1 173 ? 120.700 133.926 188.504 1.00 32.09 172 PRO F O 1
ATOM 16849 N N . HIS I 1 174 ? 119.586 133.306 190.356 1.00 32.77 173 HIS F N 1
ATOM 16850 C CA . HIS I 1 174 ? 120.229 132.003 190.447 1.00 32.77 173 HIS F CA 1
ATOM 16851 C C . HIS I 1 174 ? 119.409 130.887 189.813 1.00 32.77 173 HIS F C 1
ATOM 16852 O O . HIS I 1 174 ? 119.717 129.711 190.025 1.00 32.77 173 HIS F O 1
ATOM 16859 N N . ALA I 1 175 ? 118.374 131.223 189.043 1.00 28.54 174 ALA F N 1
ATOM 16860 C CA . ALA I 1 175 ? 117.549 130.221 188.379 1.00 28.54 174 ALA F CA 1
ATOM 16861 C C . ALA I 1 175 ? 117.301 130.585 186.919 1.00 28.54 174 ALA F C 1
ATOM 16862 O O . ALA I 1 175 ? 116.270 130.218 186.349 1.00 28.54 174 ALA F O 1
ATOM 16864 N N . VAL I 1 176 ? 118.236 131.301 186.301 1.00 29.45 175 VAL F N 1
ATOM 16865 C CA . VAL I 1 176 ? 118.133 131.708 184.904 1.00 29.45 175 VAL F CA 1
ATOM 16866 C C . VAL I 1 176 ? 119.026 130.800 184.071 1.00 29.45 175 VAL F C 1
ATOM 16867 O O . VAL I 1 176 ? 120.187 130.564 184.426 1.00 29.45 175 VAL F O 1
ATOM 16871 N N . ARG I 1 177 ? 118.490 130.291 182.963 1.00 28.74 176 ARG F N 1
ATOM 16872 C CA . ARG I 1 177 ? 119.208 129.353 182.115 1.00 28.74 176 ARG F CA 1
ATOM 16873 C C . ARG I 1 177 ? 119.134 129.786 180.657 1.00 28.74 176 ARG F C 1
ATOM 16874 O O . ARG I 1 177 ? 118.234 130.522 180.246 1.00 28.74 176 ARG F O 1
ATOM 16882 N N . ARG I 1 178 ? 120.108 129.315 179.880 1.00 27.82 177 ARG F N 1
ATOM 16883 C CA . ARG I 1 178 ? 120.160 129.524 178.441 1.00 27.82 177 ARG F CA 1
ATOM 16884 C C . ARG I 1 178 ? 120.431 128.195 177.751 1.00 27.82 177 ARG F C 1
ATOM 16885 O O . ARG I 1 178 ? 121.107 127.321 178.299 1.00 27.82 177 ARG F O 1
ATOM 16893 N N . VAL I 1 179 ? 119.895 128.047 176.540 1.00 28.20 178 VAL F N 1
ATOM 16894 C CA . VAL I 1 179 ? 120.087 126.825 175.767 1.00 28.20 178 VAL F CA 1
ATOM 16895 C C . VAL I 1 179 ? 120.763 127.159 174.443 1.00 28.20 178 VAL F C 1
ATOM 16896 O O . VAL I 1 179 ? 121.490 126.332 173.879 1.00 28.20 178 VAL F O 1
ATOM 16900 N N . ASP I 1 180 ? 120.550 128.383 173.956 1.00 28.00 179 ASP F N 1
ATOM 16901 C CA . ASP I 1 180 ? 121.079 128.827 172.663 1.00 28.00 179 ASP F CA 1
ATOM 16902 C C . ASP I 1 180 ? 120.619 127.909 171.532 1.00 28.00 179 ASP F C 1
ATOM 16903 O O . ASP I 1 180 ? 121.371 127.611 170.602 1.00 28.00 179 ASP F O 1
ATOM 16908 N N . MET I 1 181 ? 119.369 127.458 171.613 1.00 28.93 180 MET F N 1
ATOM 16909 C CA . MET I 1 181 ? 118.766 126.613 170.586 1.00 28.93 180 MET F CA 1
ATOM 16910 C C . MET I 1 181 ? 117.318 127.052 170.431 1.00 28.93 180 MET F C 1
ATOM 16911 O O . MET I 1 181 ? 116.496 126.806 171.318 1.00 28.93 180 MET F O 1
ATOM 16916 N N . ALA I 1 182 ? 117.006 127.693 169.312 1.00 26.44 181 ALA F N 1
ATOM 16917 C CA . ALA I 1 182 ? 115.690 128.284 169.108 1.00 26.44 181 ALA F CA 1
ATOM 16918 C C . ALA I 1 182 ? 115.365 128.231 167.619 1.00 26.44 181 ALA F C 1
ATOM 16919 O O . ALA I 1 182 ? 115.960 127.449 166.870 1.00 26.44 181 ALA F O 1
ATOM 16921 N N . GLY I 1 183 ? 114.413 129.062 167.190 1.00 25.84 182 GLY F N 1
ATOM 16922 C CA . GLY I 1 183 ? 113.846 128.964 165.855 1.00 25.84 182 GLY F CA 1
ATOM 16923 C C . GLY I 1 183 ? 114.840 129.094 164.718 1.00 25.84 182 GLY F C 1
ATOM 16924 O O . GLY I 1 183 ? 114.556 128.629 163.610 1.00 25.84 182 GLY F O 1
ATOM 16925 N N . ARG I 1 184 ? 115.992 129.726 164.954 1.00 25.26 183 ARG F N 1
ATOM 16926 C CA . ARG I 1 184 ? 116.995 129.826 163.897 1.00 25.26 183 ARG F CA 1
ATOM 16927 C C . ARG I 1 184 ? 117.514 128.452 163.497 1.00 25.26 183 ARG F C 1
ATOM 16928 O O . ARG I 1 184 ? 117.687 128.166 162.307 1.00 25.26 183 ARG F O 1
ATOM 16936 N N . ASP I 1 185 ? 117.771 127.585 164.480 1.00 28.63 184 ASP F N 1
ATOM 16937 C CA . ASP I 1 185 ? 118.243 126.239 164.174 1.00 28.63 184 ASP F CA 1
ATOM 16938 C C . ASP I 1 185 ? 117.146 125.386 163.553 1.00 28.63 184 ASP F C 1
ATOM 16939 O O . ASP I 1 185 ? 117.444 124.427 162.833 1.00 28.63 184 ASP F O 1
ATOM 16944 N N . LEU I 1 186 ? 115.880 125.709 163.823 1.00 27.75 185 LEU F N 1
ATOM 16945 C CA . LEU I 1 186 ? 114.781 124.960 163.222 1.00 27.75 185 LEU F CA 1
ATOM 16946 C C . LEU I 1 186 ? 114.742 125.153 161.712 1.00 27.75 185 LEU F C 1
ATOM 16947 O O . LEU I 1 186 ? 114.431 124.215 160.970 1.00 27.75 185 LEU F O 1
ATOM 16952 N N . THR I 1 187 ? 115.039 126.366 161.240 1.00 30.73 186 THR F N 1
ATOM 16953 C CA . THR I 1 187 ? 115.063 126.614 159.803 1.00 30.73 186 THR F CA 1
ATOM 16954 C C . THR I 1 187 ? 116.144 125.788 159.118 1.00 30.73 186 THR F C 1
ATOM 16955 O O . THR I 1 187 ? 115.912 125.209 158.051 1.00 30.73 186 THR F O 1
ATOM 16959 N N . GLU I 1 188 ? 117.334 125.719 159.720 1.00 32.64 187 GLU F N 1
ATOM 16960 C CA . GLU I 1 188 ? 118.416 124.934 159.134 1.00 32.64 187 GLU F CA 1
ATOM 16961 C C . GLU I 1 188 ? 118.079 123.449 159.120 1.00 32.64 187 GLU F C 1
ATOM 16962 O O . GLU I 1 188 ? 118.360 122.751 158.139 1.00 32.64 187 GLU F O 1
ATOM 16968 N N . TYR I 1 189 ? 117.484 122.944 160.202 1.00 30.13 188 TYR F N 1
ATOM 16969 C CA . TYR I 1 189 ? 117.098 121.538 160.243 1.00 30.13 188 TYR F CA 1
ATOM 16970 C C . TYR I 1 189 ? 116.020 121.233 159.212 1.00 30.13 188 TYR F C 1
ATOM 16971 O O . TYR I 1 189 ? 116.053 120.183 158.561 1.00 30.13 188 TYR F O 1
ATOM 16980 N N . LEU I 1 190 ? 115.049 122.136 159.055 1.00 32.26 189 LEU F N 1
ATOM 16981 C CA . LEU I 1 190 ? 114.018 121.942 158.042 1.00 32.26 189 LEU F CA 1
ATOM 16982 C C . LEU I 1 190 ? 114.612 121.976 156.640 1.00 32.26 189 LEU F C 1
ATOM 16983 O O . LEU I 1 190 ? 114.208 121.201 155.766 1.00 32.26 189 LEU F O 1
ATOM 16988 N N . MET I 1 191 ? 115.569 122.876 156.407 1.00 38.74 190 MET F N 1
ATOM 16989 C CA . MET I 1 191 ? 116.206 122.962 155.098 1.00 38.74 190 MET F CA 1
ATOM 16990 C C . MET I 1 191 ? 116.990 121.695 154.777 1.00 38.74 190 MET F C 1
ATOM 16991 O O . MET I 1 191 ? 116.967 121.219 153.636 1.00 38.74 190 MET F O 1
ATOM 16996 N N . LYS I 1 192 ? 117.693 121.140 155.767 1.00 36.03 191 LYS F N 1
ATOM 16997 C CA . LYS I 1 192 ? 118.482 119.935 155.529 1.00 36.03 191 LYS F CA 1
ATOM 16998 C C . LYS I 1 192 ? 117.595 118.736 155.218 1.00 36.03 191 LYS F C 1
ATOM 16999 O O . LYS I 1 192 ? 117.891 117.961 154.301 1.00 36.03 191 LYS F O 1
ATOM 17005 N N . ILE I 1 193 ? 116.502 118.563 155.966 1.00 36.54 192 ILE F N 1
ATOM 17006 C CA . ILE I 1 193 ? 115.622 117.417 155.744 1.00 36.54 192 ILE F CA 1
ATOM 17007 C C . ILE I 1 193 ? 114.714 117.593 154.540 1.00 36.54 192 ILE F C 1
ATOM 17008 O O . ILE I 1 193 ? 113.977 116.661 154.193 1.00 36.54 192 ILE F O 1
ATOM 17013 N N . MET I 1 194 ? 114.733 118.760 153.899 1.00 46.81 193 MET F N 1
ATOM 17014 C CA . MET I 1 194 ? 113.957 118.969 152.685 1.00 46.81 193 MET F CA 1
ATOM 17015 C C . MET I 1 194 ? 114.644 118.406 151.447 1.00 46.81 193 MET F C 1
ATOM 17016 O O . MET I 1 194 ? 113.988 118.244 150.413 1.00 46.81 193 MET F O 1
ATOM 17021 N N . MET I 1 195 ? 115.937 118.090 151.532 1.00 49.44 194 MET F N 1
ATOM 17022 C CA . MET I 1 195 ? 116.656 117.515 150.402 1.00 49.44 194 MET F CA 1
ATOM 17023 C C . MET I 1 195 ? 116.268 116.070 150.125 1.00 49.44 194 MET F C 1
ATOM 17024 O O . MET I 1 195 ? 116.596 115.556 149.051 1.00 49.44 194 MET F O 1
ATOM 17029 N N . GLU I 1 196 ? 115.589 115.403 151.063 1.00 50.80 195 GLU F N 1
ATOM 17030 C CA . GLU I 1 196 ? 115.182 114.020 150.840 1.00 50.80 195 GLU F CA 1
ATOM 17031 C C . GLU I 1 196 ? 114.205 113.904 149.678 1.00 50.80 195 GLU F C 1
ATOM 17032 O O . GLU I 1 196 ? 114.161 112.868 149.005 1.00 50.80 195 GLU F O 1
ATOM 17038 N N . THR I 1 197 ? 113.416 114.950 149.427 1.00 59.47 196 THR F N 1
ATOM 17039 C CA . THR I 1 197 ? 112.491 114.988 148.301 1.00 59.47 196 THR F CA 1
ATOM 17040 C C . THR I 1 197 ? 113.102 115.635 147.064 1.00 59.47 196 THR F C 1
ATOM 17041 O O . THR I 1 197 ? 112.370 116.168 146.220 1.00 59.47 196 THR F O 1
ATOM 17045 N N . GLY I 1 198 ? 114.427 115.605 146.936 1.00 62.73 197 GLY F N 1
ATOM 17046 C CA . GLY I 1 198 ? 115.094 116.212 145.803 1.00 62.73 197 GLY F CA 1
ATOM 17047 C C . GLY I 1 198 ? 115.359 117.691 145.998 1.00 62.73 197 GLY F C 1
ATOM 17048 O O . GLY I 1 198 ? 115.093 118.285 147.047 1.00 62.73 197 GLY F O 1
ATOM 17049 N N . THR I 1 199 ? 115.910 118.293 144.940 1.00 67.58 198 THR F N 1
ATOM 17050 C CA . THR I 1 199 ? 116.252 119.713 144.890 1.00 67.58 198 THR F CA 1
ATOM 17051 C C . THR I 1 199 ? 117.240 120.101 145.984 1.00 67.58 198 THR F C 1
ATOM 17052 O O . THR I 1 199 ? 117.776 119.238 146.687 1.00 67.58 198 THR F O 1
ATOM 17056 N N . THR I 1 200 ? 117.497 121.400 146.122 1.00 69.93 199 THR F N 1
ATOM 17057 C CA . THR I 1 200 ? 118.426 121.900 147.125 1.00 69.93 199 THR F CA 1
ATOM 17058 C C . THR I 1 200 ? 118.090 123.355 147.416 1.00 69.93 199 THR F C 1
ATOM 17059 O O . THR I 1 200 ? 117.416 124.025 146.629 1.00 69.93 199 THR F O 1
ATOM 17063 N N . PHE I 1 201 ? 118.571 123.835 148.562 1.00 65.54 200 PHE F N 1
ATOM 17064 C CA . PHE I 1 201 ? 118.304 125.196 149.015 1.00 65.54 200 PHE F CA 1
ATOM 17065 C C . PHE I 1 201 ? 119.568 125.829 149.579 1.00 65.54 200 PHE F C 1
ATOM 17066 O O . PHE I 1 201 ? 119.547 126.462 150.640 1.00 65.54 200 PHE F O 1
ATOM 17074 N N . THR I 1 202 ? 120.691 125.663 148.877 1.00 69.24 201 THR F N 1
ATOM 17075 C CA . THR I 1 202 ? 121.959 126.185 149.379 1.00 69.24 201 THR F CA 1
ATOM 17076 C C . THR I 1 202 ? 121.984 127.710 149.372 1.00 69.24 201 THR F C 1
ATOM 17077 O O . THR I 1 202 ? 122.414 128.331 150.352 1.00 69.24 201 THR F O 1
ATOM 17081 N N . THR I 1 203 ? 121.528 128.329 148.286 1.00 66.34 202 THR F N 1
ATOM 17082 C CA . THR I 1 203 ? 121.639 129.773 148.145 1.00 66.34 202 THR F CA 1
ATOM 17083 C C . THR I 1 203 ? 120.721 130.492 149.130 1.00 66.34 202 THR F C 1
ATOM 17084 O O . THR I 1 203 ? 119.702 129.962 149.580 1.00 66.34 202 THR F O 1
ATOM 17088 N N . THR I 1 204 ? 121.104 131.726 149.463 1.00 63.87 203 THR F N 1
ATOM 17089 C CA . THR I 1 204 ? 120.343 132.521 150.419 1.00 63.87 203 THR F CA 1
ATOM 17090 C C . THR I 1 204 ? 118.986 132.946 149.877 1.00 63.87 203 THR F C 1
ATOM 17091 O O . THR I 1 204 ? 118.098 133.284 150.666 1.00 63.87 203 THR F O 1
ATOM 17095 N N . ALA I 1 205 ? 118.810 132.951 148.554 1.00 60.13 204 ALA F N 1
ATOM 17096 C CA . ALA I 1 205 ? 117.511 133.292 147.985 1.00 60.13 204 ALA F CA 1
ATOM 17097 C C . ALA I 1 205 ? 116.450 132.279 148.393 1.00 60.13 204 ALA F C 1
ATOM 17098 O O . ALA I 1 205 ? 115.315 132.651 148.712 1.00 60.13 204 ALA F O 1
ATOM 17100 N N . GLU I 1 206 ? 116.800 130.992 148.389 1.00 61.22 205 GLU F N 1
ATOM 17101 C CA . GLU I 1 206 ? 115.870 129.950 148.801 1.00 61.22 205 GLU F CA 1
ATOM 17102 C C . GLU I 1 206 ? 115.810 129.768 150.311 1.00 61.22 205 GLU F C 1
ATOM 17103 O O . GLU I 1 206 ? 114.892 129.100 150.799 1.00 61.22 205 GLU F O 1
ATOM 17109 N N . LYS I 1 207 ? 116.760 130.333 151.060 1.00 55.05 206 LYS F N 1
ATOM 17110 C CA . LYS I 1 207 ? 116.699 130.245 152.515 1.00 55.05 206 LYS F CA 1
ATOM 17111 C C . LYS I 1 207 ? 115.484 130.984 153.059 1.00 55.05 206 LYS F C 1
ATOM 17112 O O . LYS I 1 207 ? 114.824 130.509 153.990 1.00 55.05 206 LYS F O 1
ATOM 17118 N N . GLU I 1 208 ? 115.176 132.153 152.492 1.00 52.69 207 GLU F N 1
ATOM 17119 C CA . GLU I 1 208 ? 113.988 132.889 152.910 1.00 52.69 207 GLU F CA 1
ATOM 17120 C C . GLU I 1 208 ? 112.712 132.130 152.570 1.00 52.69 207 GLU F C 1
ATOM 17121 O O . GLU I 1 208 ? 111.716 132.242 153.293 1.00 52.69 207 GLU F O 1
ATOM 17127 N N . ILE I 1 209 ? 112.723 131.360 151.481 1.00 47.77 208 ILE F N 1
ATOM 17128 C CA . ILE I 1 209 ? 111.556 130.561 151.121 1.00 47.77 208 ILE F CA 1
ATOM 17129 C C . ILE I 1 209 ? 111.295 129.491 152.172 1.00 47.77 208 ILE F C 1
ATOM 17130 O O . ILE I 1 209 ? 110.143 129.228 152.537 1.00 47.77 208 ILE F O 1
ATOM 17135 N N . VAL I 1 210 ? 112.356 128.855 152.673 1.00 44.61 209 VAL F N 1
ATOM 17136 C CA . VAL I 1 210 ? 112.196 127.820 153.691 1.00 44.61 209 VAL F CA 1
ATOM 17137 C C . VAL I 1 210 ? 111.604 128.410 154.964 1.00 44.61 209 VAL F C 1
ATOM 17138 O O . VAL I 1 210 ? 110.783 127.775 155.638 1.00 44.61 209 VAL F O 1
ATOM 17142 N N . ARG I 1 211 ? 112.008 129.634 155.313 1.00 42.38 210 ARG F N 1
ATOM 17143 C CA . ARG I 1 211 ? 111.483 130.272 156.516 1.00 42.38 210 ARG F CA 1
ATOM 17144 C C . ARG I 1 211 ? 109.979 130.494 156.413 1.00 42.38 210 ARG F C 1
ATOM 17145 O O . ARG I 1 211 ? 109.248 130.300 157.391 1.00 42.38 210 ARG F O 1
ATOM 17153 N N . ASN I 1 212 ? 109.497 130.901 155.236 1.00 42.02 211 ASN F N 1
ATOM 17154 C CA . ASN I 1 212 ? 108.064 131.110 155.056 1.00 42.02 211 ASN F CA 1
ATOM 17155 C C . ASN I 1 212 ? 107.283 129.811 155.201 1.00 42.02 211 ASN F C 1
ATOM 17156 O O . ASN I 1 212 ? 106.151 129.822 155.697 1.00 42.02 211 ASN F O 1
ATOM 17161 N N . VAL I 1 213 ? 107.859 128.689 154.767 1.00 39.63 212 VAL F N 1
ATOM 17162 C CA . VAL I 1 213 ? 107.193 127.401 154.933 1.00 39.63 212 VAL F CA 1
ATOM 17163 C C . VAL I 1 213 ? 107.059 127.057 156.411 1.00 39.63 212 VAL F C 1
ATOM 17164 O O . VAL I 1 213 ? 106.039 126.508 156.846 1.00 39.63 212 VAL F O 1
ATOM 17168 N N . LYS I 1 214 ? 108.086 127.371 157.205 1.00 36.07 213 LYS F N 1
ATOM 17169 C CA . LYS I 1 214 ? 108.048 127.063 158.631 1.00 36.07 213 LYS F CA 1
ATOM 17170 C C . LYS I 1 214 ? 106.935 127.827 159.337 1.00 36.07 213 LYS F C 1
ATOM 17171 O O . LYS I 1 214 ? 106.262 127.285 160.221 1.00 36.07 213 LYS F O 1
ATOM 17177 N N . GLU I 1 215 ? 106.724 129.083 158.958 1.00 37.73 214 GLU F N 1
ATOM 17178 C CA . GLU I 1 215 ? 105.790 129.960 159.647 1.00 37.73 214 GLU F CA 1
ATOM 17179 C C . GLU I 1 215 ? 104.354 129.821 159.157 1.00 37.73 214 GLU F C 1
ATOM 17180 O O . GLU I 1 215 ? 103.476 130.527 159.662 1.00 37.73 214 GLU F O 1
ATOM 17186 N N . GLN I 1 216 ? 104.089 128.941 158.192 1.00 42.24 215 GLN F N 1
ATOM 17187 C CA . GLN I 1 216 ? 102.747 128.842 157.630 1.00 42.24 215 GLN F CA 1
ATOM 17188 C C . GLN I 1 216 ? 102.197 127.422 157.676 1.00 42.24 215 GLN F C 1
ATOM 17189 O O . GLN I 1 216 ? 100.987 127.230 157.836 1.00 42.24 215 GLN F O 1
ATOM 17195 N N . LEU I 1 217 ? 103.065 126.422 157.539 1.00 42.13 216 LEU F N 1
ATOM 17196 C CA . LEU I 1 217 ? 102.624 125.037 157.429 1.00 42.13 216 LEU F CA 1
ATOM 17197 C C . LEU I 1 217 ? 103.017 124.159 158.607 1.00 42.13 216 LEU F C 1
ATOM 17198 O O . LEU I 1 217 ? 102.301 123.202 158.905 1.00 42.13 216 LEU F O 1
ATOM 17203 N N . CYS I 1 218 ? 104.127 124.453 159.278 1.00 40.39 217 CYS F N 1
ATOM 17204 C CA . CYS I 1 218 ? 104.598 123.593 160.355 1.00 40.39 217 CYS F CA 1
ATOM 17205 C C . CYS I 1 218 ? 103.667 123.660 161.560 1.00 40.39 217 CYS F C 1
ATOM 17206 O O . CYS I 1 218 ? 103.094 124.708 161.869 1.00 40.39 217 CYS F O 1
ATOM 17209 N N . TYR I 1 219 ? 103.518 122.525 162.241 1.00 40.60 218 TYR F N 1
ATOM 17210 C CA . TYR I 1 219 ? 102.697 122.441 163.439 1.00 40.60 218 TYR F CA 1
ATOM 17211 C C . TYR I 1 219 ? 103.257 121.349 164.338 1.00 40.60 218 TYR F C 1
ATOM 17212 O O . TYR I 1 219 ? 103.976 120.456 163.886 1.00 40.60 218 TYR F O 1
ATOM 17221 N N . VAL I 1 220 ? 102.911 121.424 165.618 1.00 38.60 219 VAL F N 1
ATOM 17222 C CA . VAL I 1 220 ? 103.385 120.465 166.610 1.00 38.60 219 VAL F CA 1
ATOM 17223 C C . VAL I 1 220 ? 102.392 119.316 166.704 1.00 38.60 219 VAL F C 1
ATOM 17224 O O . VAL I 1 220 ? 101.186 119.534 166.866 1.00 38.60 219 VAL F O 1
ATOM 17228 N N . ALA I 1 221 ? 102.898 118.090 166.599 1.00 46.91 220 ALA F N 1
ATOM 17229 C CA . ALA I 1 221 ? 102.071 116.896 166.693 1.00 46.91 220 ALA F CA 1
ATOM 17230 C C . ALA I 1 221 ? 101.976 116.446 168.145 1.00 46.91 220 ALA F C 1
ATOM 17231 O O . ALA I 1 221 ? 102.984 116.413 168.859 1.00 46.91 220 ALA F O 1
ATOM 17233 N N . LEU I 1 222 ? 100.760 116.104 168.578 1.00 51.42 221 LEU F N 1
ATOM 17234 C CA . LEU I 1 222 ? 100.557 115.691 169.963 1.00 51.42 221 LEU F CA 1
ATOM 17235 C C . LEU I 1 222 ? 101.294 114.393 170.272 1.00 51.42 221 LEU F C 1
ATOM 17236 O O . LEU I 1 222 ? 101.917 114.262 171.332 1.00 51.42 221 LEU F O 1
ATOM 17241 N N . ASP I 1 223 ? 101.234 113.423 169.362 1.00 64.85 222 ASP F N 1
ATOM 17242 C CA . ASP I 1 223 ? 101.901 112.134 169.530 1.00 64.85 222 ASP F CA 1
ATOM 17243 C C . ASP I 1 223 ? 102.872 111.952 168.372 1.00 64.85 222 ASP F C 1
ATOM 17244 O O . ASP I 1 223 ? 102.452 111.709 167.236 1.00 64.85 222 ASP F O 1
ATOM 17249 N N . PHE I 1 224 ? 104.169 112.069 168.661 1.00 62.42 223 PHE F N 1
ATOM 17250 C CA . PHE I 1 224 ? 105.175 112.032 167.604 1.00 62.42 223 PHE F CA 1
ATOM 17251 C C . PHE I 1 224 ? 105.256 110.655 166.955 1.00 62.42 223 PHE F C 1
ATOM 17252 O O . PHE I 1 224 ? 105.314 110.542 165.725 1.00 62.42 223 PHE F O 1
ATOM 17260 N N . GLU I 1 225 ? 105.266 109.594 167.766 1.00 72.26 224 GLU F N 1
ATOM 17261 C CA . GLU I 1 225 ? 105.429 108.250 167.219 1.00 72.26 224 GLU F CA 1
ATOM 17262 C C . GLU I 1 225 ? 104.233 107.843 166.366 1.00 72.26 224 GLU F C 1
ATOM 17263 O O . GLU I 1 225 ? 104.401 107.219 165.312 1.00 72.26 224 GLU F O 1
ATOM 17269 N N . GLU I 1 226 ? 103.019 108.182 166.805 1.00 75.13 225 GLU F N 1
ATOM 17270 C CA . GLU I 1 226 ? 101.826 107.795 166.060 1.00 75.13 225 GLU F CA 1
ATOM 17271 C C . GLU I 1 226 ? 101.773 108.480 164.700 1.00 75.13 225 GLU F C 1
ATOM 17272 O O . GLU I 1 226 ? 101.398 107.856 163.700 1.00 75.13 225 GLU F O 1
ATOM 17278 N N . GLU I 1 227 ? 102.137 109.763 164.643 1.00 74.42 226 GLU F N 1
ATOM 17279 C CA . GLU I 1 227 ? 102.057 110.499 163.385 1.00 74.42 226 GLU F CA 1
ATOM 17280 C C . GLU I 1 227 ? 103.044 109.962 162.357 1.00 74.42 226 GLU F C 1
ATOM 17281 O O . GLU I 1 227 ? 102.726 109.893 161.165 1.00 74.42 226 GLU F O 1
ATOM 17287 N N . MET I 1 228 ? 104.247 109.582 162.796 1.00 74.78 227 MET F N 1
ATOM 17288 C CA . MET I 1 228 ? 105.259 109.104 161.859 1.00 74.78 227 MET F CA 1
ATOM 17289 C C . MET I 1 228 ? 104.808 107.834 161.149 1.00 74.78 227 MET F C 1
ATOM 17290 O O . MET I 1 228 ? 104.992 107.695 159.934 1.00 74.78 227 MET F O 1
ATOM 17295 N N . THR I 1 229 ? 104.214 106.895 161.889 1.00 76.07 228 THR F N 1
ATOM 17296 C CA . THR I 1 229 ? 103.806 105.630 161.285 1.00 76.07 228 THR F CA 1
ATOM 17297 C C . THR I 1 229 ? 102.627 105.817 160.338 1.00 76.07 228 THR F C 1
ATOM 17298 O O . THR I 1 229 ? 102.609 105.248 159.241 1.00 76.07 228 THR F O 1
ATOM 17302 N N . ASN I 1 230 ? 101.634 106.610 160.742 1.00 79.26 229 ASN F N 1
ATOM 17303 C CA . ASN I 1 230 ? 100.434 106.780 159.932 1.00 79.26 229 ASN F CA 1
ATOM 17304 C C . ASN I 1 230 ? 100.624 107.763 158.784 1.00 79.26 229 ASN F C 1
ATOM 17305 O O . ASN I 1 230 ? 99.798 107.783 157.864 1.00 79.26 229 ASN F O 1
ATOM 17310 N N . SER I 1 231 ? 101.680 108.579 158.815 1.00 78.41 230 SER F N 1
ATOM 17311 C CA . SER I 1 231 ? 101.930 109.499 157.710 1.00 78.41 230 SER F CA 1
ATOM 17312 C C . SER I 1 231 ? 102.319 108.750 156.443 1.00 78.41 230 SER F C 1
ATOM 17313 O O . SER I 1 231 ? 101.909 109.129 155.340 1.00 78.41 230 SER F O 1
ATOM 17316 N N . ALA I 1 232 ? 103.119 107.688 156.581 1.00 82.86 231 ALA F N 1
ATOM 17317 C CA . ALA I 1 232 ? 103.537 106.918 155.414 1.00 82.86 231 ALA F CA 1
ATOM 17318 C C . ALA I 1 232 ? 102.347 106.261 154.728 1.00 82.86 231 ALA F C 1
ATOM 17319 O O . ALA I 1 232 ? 102.270 106.231 153.494 1.00 82.86 231 ALA F O 1
ATOM 17321 N N . LYS I 1 233 ? 101.411 105.720 155.512 1.00 82.85 232 LYS F N 1
ATOM 17322 C CA . LYS I 1 233 ? 100.222 105.107 154.927 1.00 82.85 232 LYS F CA 1
ATOM 17323 C C . LYS I 1 233 ? 99.370 106.139 154.198 1.00 82.85 232 LYS F C 1
ATOM 17324 O O . LYS I 1 233 ? 98.875 105.878 153.095 1.00 82.85 232 LYS F O 1
ATOM 17330 N N . SER I 1 234 ? 99.189 107.317 154.797 1.00 81.68 233 SER F N 1
ATOM 17331 C CA . SER I 1 234 ? 98.382 108.353 154.160 1.00 81.68 233 SER F CA 1
ATOM 17332 C C . SER I 1 234 ? 99.126 109.001 152.999 1.00 81.68 233 SER F C 1
ATOM 17333 O O . SER I 1 234 ? 98.534 109.256 151.943 1.00 81.68 233 SER F O 1
ATOM 17336 N N . ALA I 1 235 ? 100.422 109.271 153.177 1.00 82.84 234 ALA F N 1
ATOM 17337 C CA . ALA I 1 235 ? 101.250 109.925 152.161 1.00 82.84 234 ALA F CA 1
ATOM 17338 C C . ALA I 1 235 ? 100.645 111.257 151.721 1.00 82.84 234 ALA F C 1
ATOM 17339 O O . ALA I 1 235 ? 100.672 111.615 150.542 1.00 82.84 234 ALA F O 1
ATOM 17341 N N . ASN I 1 236 ? 100.094 111.998 152.679 1.00 79.01 235 ASN F N 1
ATOM 17342 C CA . ASN I 1 236 ? 99.465 113.276 152.385 1.00 79.01 235 ASN F CA 1
ATOM 17343 C C . ASN I 1 236 ? 100.510 114.379 152.279 1.00 79.01 235 ASN F C 1
ATOM 17344 O O . ASN I 1 236 ? 101.460 114.433 153.065 1.00 79.01 235 ASN F O 1
ATOM 17349 N N . GLU I 1 237 ? 100.326 115.262 151.299 1.00 72.50 236 GLU F N 1
ATOM 17350 C CA . GLU I 1 237 ? 101.220 116.390 151.088 1.00 72.50 236 GLU F CA 1
ATOM 17351 C C . GLU I 1 237 ? 100.397 117.635 150.792 1.00 72.50 236 GLU F C 1
ATOM 17352 O O . GLU I 1 237 ? 99.248 117.556 150.351 1.00 72.50 236 GLU F O 1
ATOM 17358 N N . GLU I 1 238 ? 101.003 118.793 151.042 1.00 70.52 237 GLU F N 1
ATOM 17359 C CA . GLU I 1 238 ? 100.366 120.081 150.815 1.00 70.52 237 GLU F CA 1
ATOM 17360 C C . GLU I 1 238 ? 101.184 120.896 149.823 1.00 70.52 237 GLU F C 1
ATOM 17361 O O . GLU I 1 238 ? 102.394 120.699 149.680 1.00 70.52 237 GLU F O 1
ATOM 17367 N N . ALA I 1 239 ? 100.510 121.817 149.143 1.00 63.27 238 ALA F N 1
ATOM 17368 C CA . ALA I 1 239 ? 101.111 122.596 148.070 1.00 63.27 238 ALA F CA 1
ATOM 17369 C C . ALA I 1 239 ? 101.531 123.972 148.570 1.00 63.27 238 ALA F C 1
ATOM 17370 O O . ALA I 1 239 ? 100.791 124.634 149.303 1.00 63.27 238 ALA F O 1
ATOM 17372 N N . PHE I 1 240 ? 102.727 124.394 148.167 1.00 55.20 239 PHE F N 1
ATOM 17373 C CA . PHE I 1 240 ? 103.249 125.719 148.465 1.00 55.20 239 PHE F CA 1
ATOM 17374 C C . PHE I 1 240 ? 103.718 126.362 147.169 1.00 55.20 239 PHE F C 1
ATOM 17375 O O . PHE I 1 240 ? 104.333 125.700 146.328 1.00 55.20 239 PHE F O 1
ATOM 17383 N N . GLU I 1 241 ? 103.428 127.650 147.010 1.00 58.71 240 GLU F N 1
ATOM 17384 C CA . GLU I 1 241 ? 103.692 128.363 145.767 1.00 58.71 240 GLU F CA 1
ATOM 17385 C C . GLU I 1 241 ? 104.991 129.149 145.888 1.00 58.71 240 GLU F C 1
ATOM 17386 O O . GLU I 1 241 ? 105.137 129.984 146.787 1.00 58.71 240 GLU F O 1
ATOM 17392 N N . LEU I 1 242 ? 105.925 128.882 144.981 1.00 50.62 241 LEU F N 1
ATOM 17393 C CA . LEU I 1 242 ? 107.190 129.594 144.933 1.00 50.62 241 LEU F CA 1
ATOM 17394 C C . LEU I 1 242 ? 107.012 130.962 144.281 1.00 50.62 241 LEU F C 1
ATOM 17395 O O . LEU I 1 242 ? 106.037 131.195 143.563 1.00 50.62 241 LEU F O 1
ATOM 17400 N N . PRO I 1 243 ? 107.938 131.894 144.530 1.00 46.04 242 PRO F N 1
ATOM 17401 C CA . PRO I 1 243 ? 107.848 133.204 143.862 1.00 46.04 242 PRO F CA 1
ATOM 17402 C C . PRO I 1 243 ? 107.878 133.117 142.346 1.00 46.04 242 PRO F C 1
ATOM 17403 O O . PRO I 1 243 ? 107.237 133.935 141.675 1.00 46.04 242 PRO F O 1
ATOM 17407 N N . ASP I 1 244 ? 108.604 132.149 141.784 1.00 47.62 243 ASP F N 1
ATOM 17408 C CA . ASP I 1 244 ? 108.663 131.978 140.338 1.00 47.62 243 ASP F CA 1
ATOM 17409 C C . ASP I 1 244 ? 107.343 131.498 139.747 1.00 47.62 243 ASP F C 1
ATOM 17410 O O . ASP I 1 244 ? 107.174 131.552 138.525 1.00 47.62 243 ASP F O 1
ATOM 17415 N N . GLY I 1 245 ? 106.407 131.045 140.577 1.00 50.63 244 GLY F N 1
ATOM 17416 C CA . GLY I 1 245 ? 105.146 130.514 140.112 1.00 50.63 244 GLY F CA 1
ATOM 17417 C C . GLY I 1 245 ? 105.030 129.007 140.181 1.00 50.63 244 GLY F C 1
ATOM 17418 O O . GLY I 1 245 ? 103.915 128.483 140.071 1.00 50.63 244 GLY F O 1
ATOM 17419 N N . ASN I 1 246 ? 106.141 128.298 140.360 1.00 53.93 245 ASN F N 1
ATOM 17420 C CA . ASN I 1 246 ? 106.091 126.854 140.506 1.00 53.93 245 ASN F CA 1
ATOM 17421 C C . ASN I 1 246 ? 105.494 126.476 141.858 1.00 53.93 245 ASN F C 1
ATOM 17422 O O . ASN I 1 246 ? 105.508 127.254 142.816 1.00 53.93 245 ASN F O 1
ATOM 17427 N N . VAL I 1 247 ? 104.965 125.258 141.928 1.00 56.89 246 VAL F N 1
ATOM 17428 C CA . VAL I 1 247 ? 104.297 124.748 143.120 1.00 56.89 246 VAL F CA 1
ATOM 17429 C C . VAL I 1 247 ? 105.158 123.649 143.725 1.00 56.89 246 VAL F C 1
ATOM 17430 O O . VAL I 1 247 ? 105.572 122.718 143.025 1.00 56.89 246 VAL F O 1
ATOM 17434 N N . MET I 1 248 ? 105.424 123.759 145.023 1.00 61.66 247 MET F N 1
ATOM 17435 C CA . MET I 1 248 ? 106.236 122.798 145.754 1.00 61.66 247 MET F CA 1
ATOM 17436 C C . MET I 1 248 ? 105.362 122.026 146.733 1.00 61.66 247 MET F C 1
ATOM 17437 O O . MET I 1 248 ? 104.432 122.585 147.324 1.00 61.66 247 MET F O 1
ATOM 17442 N N . MET I 1 249 ? 105.659 120.740 146.899 1.00 66.53 248 MET F N 1
ATOM 17443 C CA . MET I 1 249 ? 104.892 119.854 147.763 1.00 66.53 248 MET F CA 1
ATOM 17444 C C . MET I 1 249 ? 105.685 119.553 149.027 1.00 66.53 248 MET F C 1
ATOM 17445 O O . MET I 1 249 ? 106.866 119.198 148.955 1.00 66.53 248 MET F O 1
ATOM 17450 N N . VAL I 1 250 ? 105.032 119.691 150.179 1.00 61.92 249 VAL F N 1
ATOM 17451 C CA . VAL I 1 250 ? 105.640 119.444 151.480 1.00 61.92 249 VAL F CA 1
ATOM 17452 C C . VAL I 1 250 ? 104.905 118.286 152.138 1.00 61.92 249 VAL F C 1
ATOM 17453 O O . VAL I 1 250 ? 103.671 118.292 152.216 1.00 61.92 249 VAL F O 1
ATOM 17457 N N . GLY I 1 251 ? 105.660 117.298 152.611 1.00 56.66 250 GLY F N 1
ATOM 17458 C CA . GLY I 1 251 ? 105.070 116.100 153.176 1.00 56.66 250 GLY F CA 1
ATOM 17459 C C . GLY I 1 251 ? 105.039 116.068 154.689 1.00 56.66 250 GLY F C 1
ATOM 17460 O O . GLY I 1 251 ? 104.348 116.872 155.321 1.00 56.66 250 GLY F O 1
ATOM 17461 N N . ASN I 1 252 ? 105.785 115.137 155.282 1.00 49.99 251 ASN F N 1
ATOM 17462 C CA . ASN I 1 252 ? 105.798 114.950 156.727 1.00 49.99 251 ASN F CA 1
ATOM 17463 C C . ASN I 1 252 ? 106.773 115.875 157.442 1.00 49.99 251 ASN F C 1
ATOM 17464 O O . ASN I 1 252 ? 106.870 115.813 158.672 1.00 49.99 251 ASN F O 1
ATOM 17469 N N . GLN I 1 253 ? 107.497 116.724 156.711 1.00 49.88 252 GLN F N 1
ATOM 17470 C CA . GLN I 1 253 ? 108.419 117.663 157.338 1.00 49.88 252 GLN F CA 1
ATOM 17471 C C . GLN I 1 253 ? 107.703 118.744 158.136 1.00 49.88 252 GLN F C 1
ATOM 17472 O O . GLN I 1 253 ? 108.364 119.483 158.872 1.00 49.88 252 GLN F O 1
ATOM 17478 N N . ARG I 1 254 ? 106.381 118.859 157.997 1.00 50.47 253 ARG F N 1
ATOM 17479 C CA . ARG I 1 254 ? 105.642 119.898 158.707 1.00 50.47 253 ARG F CA 1
ATOM 17480 C C . ARG I 1 254 ? 105.732 119.712 160.216 1.00 50.47 253 ARG F C 1
ATOM 17481 O O . ARG I 1 254 ? 105.960 120.674 160.959 1.00 50.47 253 ARG F O 1
ATOM 17489 N N . PHE I 1 255 ? 105.558 118.479 160.693 1.00 45.89 254 PHE F N 1
ATOM 17490 C CA . PHE I 1 255 ? 105.563 118.211 162.124 1.00 45.89 254 PHE F CA 1
ATOM 17491 C C . PHE I 1 255 ? 106.891 117.672 162.639 1.00 45.89 254 PHE F C 1
ATOM 17492 O O . PHE I 1 255 ? 107.062 117.558 163.857 1.00 45.89 254 PHE F O 1
ATOM 17500 N N . ARG I 1 256 ? 107.830 117.337 161.753 1.00 41.29 255 ARG F N 1
ATOM 17501 C CA . ARG I 1 256 ? 109.139 116.877 162.205 1.00 41.29 255 ARG F CA 1
ATOM 17502 C C . ARG I 1 256 ? 110.011 118.034 162.678 1.00 41.29 255 ARG F C 1
ATOM 17503 O O . ARG I 1 256 ? 110.800 117.875 163.616 1.00 41.29 255 ARG F O 1
ATOM 17511 N N . CYS I 1 257 ? 109.892 119.196 162.035 1.00 35.44 256 CYS F N 1
ATOM 17512 C CA . CYS I 1 257 ? 110.731 120.338 162.398 1.00 35.44 256 CYS F CA 1
ATOM 17513 C C . CYS I 1 257 ? 110.500 120.833 163.822 1.00 35.44 256 CYS F C 1
ATOM 17514 O O . CYS I 1 257 ? 111.491 121.021 164.550 1.00 35.44 256 CYS F O 1
ATOM 17517 N N . PRO I 1 258 ? 109.267 121.074 164.287 1.00 34.47 257 PRO F N 1
ATOM 17518 C CA . PRO I 1 258 ? 109.103 121.581 165.660 1.00 34.47 257 PRO F CA 1
ATOM 17519 C C . PRO I 1 258 ? 109.453 120.570 166.737 1.00 34.47 257 PRO F C 1
ATOM 17520 O O . PRO I 1 258 ? 109.610 120.965 167.899 1.00 34.47 257 PRO F O 1
ATOM 17524 N N . GLU I 1 259 ? 109.578 119.284 166.399 1.00 35.01 258 GLU F N 1
ATOM 17525 C CA . GLU I 1 259 ? 109.893 118.275 167.404 1.00 35.01 258 GLU F CA 1
ATOM 17526 C C . GLU I 1 259 ? 111.295 118.443 167.976 1.00 35.01 258 GLU F C 1
ATOM 17527 O O . GLU I 1 259 ? 111.590 117.879 169.035 1.00 35.01 258 GLU F O 1
ATOM 17533 N N . VAL I 1 260 ? 112.160 119.209 167.307 1.00 29.19 259 VAL F N 1
ATOM 17534 C CA . VAL I 1 260 ? 113.512 119.430 167.812 1.00 29.19 259 VAL F CA 1
ATOM 17535 C C . VAL I 1 260 ? 113.481 120.159 169.148 1.00 29.19 259 VAL F C 1
ATOM 17536 O O . VAL I 1 260 ? 114.356 119.953 169.997 1.00 29.19 259 VAL F O 1
ATOM 17540 N N . LEU I 1 261 ? 112.477 121.013 169.362 1.00 28.74 260 LEU F N 1
ATOM 17541 C CA . LEU I 1 261 ? 112.394 121.764 170.611 1.00 28.74 260 LEU F CA 1
ATOM 17542 C C . LEU I 1 261 ? 112.232 120.838 171.811 1.00 28.74 260 LEU F C 1
ATOM 17543 O O . LEU I 1 261 ? 112.864 121.045 172.853 1.00 28.74 260 LEU F O 1
ATOM 17548 N N . PHE I 1 262 ? 111.388 119.813 171.686 1.00 30.74 261 PHE F N 1
ATOM 17549 C CA . PHE I 1 262 ? 111.150 118.909 172.806 1.00 30.74 261 PHE F CA 1
ATOM 17550 C C . PHE I 1 262 ? 112.303 117.931 173.005 1.00 30.74 261 PHE F C 1
ATOM 17551 O O . PHE I 1 262 ? 112.652 117.607 174.145 1.00 30.74 261 PHE F O 1
ATOM 17559 N N . LYS I 1 263 ? 112.901 117.448 171.916 1.00 30.19 262 LYS F N 1
ATOM 17560 C CA . LYS I 1 263 ? 114.043 116.535 171.977 1.00 30.19 262 LYS F CA 1
ATOM 17561 C C . LYS I 1 263 ? 115.165 117.098 171.115 1.00 30.19 262 LYS F C 1
ATOM 17562 O O . LYS I 1 263 ? 115.251 116.805 169.914 1.00 30.19 262 LYS F O 1
ATOM 17568 N N . PRO I 1 264 ? 116.050 117.908 171.695 1.00 30.74 263 PRO F N 1
ATOM 17569 C CA . PRO I 1 264 ? 117.120 118.541 170.917 1.00 30.74 263 PRO F CA 1
ATOM 17570 C C . PRO I 1 264 ? 118.260 117.614 170.526 1.00 30.74 263 PRO F C 1
ATOM 17571 O O . PRO I 1 264 ? 119.286 118.101 170.044 1.00 30.74 263 PRO F O 1
ATOM 17575 N N . SER I 1 265 ? 118.121 116.301 170.719 1.00 32.64 264 SER F N 1
ATOM 17576 C CA . SER I 1 265 ? 119.172 115.377 170.314 1.00 32.64 264 SER F CA 1
ATOM 17577 C C . SER I 1 265 ? 119.185 115.141 168.810 1.00 32.64 264 SER F C 1
ATOM 17578 O O . SER I 1 265 ? 120.168 114.604 168.289 1.00 32.64 264 SER F O 1
ATOM 17581 N N . LEU I 1 266 ? 118.121 115.530 168.103 1.00 29.11 265 LEU F N 1
ATOM 17582 C CA . LEU I 1 266 ? 118.059 115.324 166.662 1.00 29.11 265 LEU F CA 1
ATOM 17583 C C . LEU I 1 266 ? 119.051 116.196 165.905 1.00 29.11 265 LEU F C 1
ATOM 17584 O O . LEU I 1 266 ? 119.358 115.898 164.746 1.00 29.11 265 LEU F O 1
ATOM 17589 N N . ILE I 1 267 ? 119.553 117.259 166.523 1.00 29.36 266 ILE F N 1
ATOM 17590 C CA . ILE I 1 267 ? 120.515 118.147 165.888 1.00 29.36 266 ILE F CA 1
ATOM 17591 C C . ILE I 1 267 ? 121.894 118.024 166.536 1.00 29.36 266 ILE F C 1
ATOM 17592 O O . ILE I 1 267 ? 122.713 118.934 166.428 1.00 29.36 266 ILE F O 1
ATOM 17597 N N . GLY I 1 268 ? 122.160 116.907 167.208 1.00 34.43 267 GLY F N 1
ATOM 17598 C CA . GLY I 1 268 ? 123.451 116.682 167.822 1.00 34.43 267 GLY F CA 1
ATOM 17599 C C . GLY I 1 268 ? 123.639 117.298 169.188 1.00 34.43 267 GLY F C 1
ATOM 17600 O O . GLY I 1 268 ? 124.755 117.258 169.717 1.00 34.43 267 GLY F O 1
ATOM 17601 N N . LEU I 1 269 ? 122.591 117.868 169.777 1.00 37.65 268 LEU F N 1
ATOM 17602 C CA . LEU I 1 269 ? 122.664 118.465 171.110 1.00 37.65 268 LEU F CA 1
ATOM 17603 C C . LEU I 1 269 ? 122.110 117.452 172.106 1.00 37.65 268 LEU F C 1
ATOM 17604 O O . LEU I 1 269 ? 120.931 117.479 172.460 1.00 37.65 268 LEU F O 1
ATOM 17609 N N . ASP I 1 270 ? 122.976 116.541 172.554 1.00 45.92 269 ASP F N 1
ATOM 17610 C CA . ASP I 1 270 ? 122.553 115.534 173.522 1.00 45.92 269 ASP F CA 1
ATOM 17611 C C . ASP I 1 270 ? 122.408 116.131 174.916 1.00 45.92 269 ASP F C 1
ATOM 17612 O O . ASP I 1 270 ? 121.501 115.757 175.667 1.00 45.92 269 ASP F O 1
ATOM 17617 N N . GLU I 1 271 ? 123.295 117.059 175.280 1.00 51.12 270 GLU F N 1
ATOM 17618 C CA . GLU I 1 271 ? 123.279 117.639 176.616 1.00 51.12 270 GLU F CA 1
ATOM 17619 C C . GLU I 1 271 ? 122.154 118.648 176.813 1.00 51.12 270 GLU F C 1
ATOM 17620 O O . GLU I 1 271 ? 121.776 118.916 177.959 1.00 51.12 270 GLU F O 1
ATOM 17626 N N . ALA I 1 272 ? 121.615 119.208 175.736 1.00 43.80 271 ALA F N 1
ATOM 17627 C CA . ALA I 1 272 ? 120.550 120.196 175.860 1.00 43.80 271 ALA F CA 1
ATOM 17628 C C . ALA I 1 272 ? 119.301 119.547 176.447 1.00 43.80 271 ALA F C 1
ATOM 17629 O O . ALA I 1 272 ? 118.923 118.448 176.024 1.00 43.80 271 ALA F O 1
ATOM 17631 N N . PRO I 1 273 ? 118.639 120.183 177.416 1.00 37.15 272 PRO F N 1
ATOM 17632 C CA . PRO I 1 273 ? 117.517 119.527 178.100 1.00 37.15 272 PRO F CA 1
ATOM 17633 C C . PRO I 1 273 ? 116.204 119.563 177.330 1.00 37.15 272 PRO F C 1
ATOM 17634 O O . PRO I 1 273 ? 115.421 118.611 177.394 1.00 37.15 272 PRO F O 1
ATOM 17638 N N . GLY I 1 274 ? 115.950 120.645 176.599 1.00 32.22 273 GLY F N 1
ATOM 17639 C CA . GLY I 1 274 ? 114.671 120.844 175.952 1.00 32.22 273 GLY F CA 1
ATOM 17640 C C . GLY I 1 274 ? 113.712 121.651 176.809 1.00 32.22 273 GLY F C 1
ATOM 17641 O O . GLY I 1 274 ? 113.975 121.974 177.969 1.00 32.22 273 GLY F O 1
ATOM 17642 N N . PHE I 1 275 ? 112.566 121.985 176.213 1.00 27.15 274 PHE F N 1
ATOM 17643 C CA . PHE I 1 275 ? 111.605 122.851 176.897 1.00 27.15 274 PHE F CA 1
ATOM 17644 C C . PHE I 1 275 ? 111.055 122.252 178.187 1.00 27.15 274 PHE F C 1
ATOM 17645 O O . PHE I 1 275 ? 111.116 122.933 179.225 1.00 27.15 274 PHE F O 1
ATOM 17653 N N . PRO I 1 276 ? 110.505 121.029 178.212 1.00 29.52 275 PRO F N 1
ATOM 17654 C CA . PRO I 1 276 ? 109.938 120.532 179.479 1.00 29.52 275 PRO F CA 1
ATOM 17655 C C . PRO I 1 276 ? 110.964 120.377 180.588 1.00 29.52 275 PRO F C 1
ATOM 17656 O O . PRO I 1 276 ? 110.641 120.609 181.760 1.00 29.52 275 PRO F O 1
ATOM 17660 N N . GLU I 1 277 ? 112.195 119.988 180.255 1.00 33.56 276 GLU F N 1
ATOM 17661 C CA . GLU I 1 277 ? 113.223 119.828 181.276 1.00 33.56 276 GLU F CA 1
ATOM 17662 C C . GLU I 1 277 ? 113.793 121.163 181.733 1.00 33.56 276 GLU F C 1
ATOM 17663 O O . GLU I 1 277 ? 114.192 121.294 182.895 1.00 33.56 276 GLU F O 1
ATOM 17669 N N . MET I 1 278 ? 113.849 122.153 180.841 1.00 29.42 277 MET F N 1
ATOM 17670 C CA . MET I 1 278 ? 114.396 123.455 181.210 1.00 29.42 277 MET F CA 1
ATOM 17671 C C . MET I 1 278 ? 113.554 124.122 182.290 1.00 29.42 277 MET F C 1
ATOM 17672 O O . MET I 1 278 ? 114.093 124.727 183.224 1.00 29.42 277 MET F O 1
ATOM 17677 N N . VAL I 1 279 ? 112.228 124.029 182.174 1.00 27.39 278 VAL F N 1
ATOM 17678 C CA . VAL I 1 279 ? 111.349 124.607 183.186 1.00 27.39 278 VAL F CA 1
ATOM 17679 C C . VAL I 1 279 ? 111.487 123.862 184.507 1.00 27.39 278 VAL F C 1
ATOM 17680 O O . VAL I 1 279 ? 111.559 124.477 185.577 1.00 27.39 278 VAL F O 1
ATOM 17684 N N . TYR I 1 280 ? 111.526 122.528 184.455 1.00 29.55 279 TYR F N 1
ATOM 17685 C CA . TYR I 1 280 ? 111.590 121.734 185.679 1.00 29.55 279 TYR F CA 1
ATOM 17686 C C . TYR I 1 280 ? 112.874 122.002 186.453 1.00 29.55 279 TYR F C 1
ATOM 17687 O O . TYR I 1 280 ? 112.851 122.131 187.682 1.00 29.55 279 TYR F O 1
ATOM 17696 N N . GLN I 1 281 ? 114.007 122.089 185.754 1.00 28.54 280 GLN F N 1
ATOM 17697 C CA . GLN I 1 281 ? 115.276 122.299 186.441 1.00 28.54 280 GLN F CA 1
ATOM 17698 C C . GLN I 1 281 ? 115.406 123.720 186.972 1.00 28.54 280 GLN F C 1
ATOM 17699 O O . GLN I 1 281 ? 116.126 123.949 187.949 1.00 28.54 280 GLN F O 1
ATOM 17705 N N . SER I 1 282 ? 114.729 124.684 186.347 1.00 26.81 281 SER F N 1
ATOM 17706 C CA . SER I 1 282 ? 114.807 126.063 186.813 1.00 26.81 281 SER F CA 1
ATOM 17707 C C . SER I 1 282 ? 113.969 126.284 188.067 1.00 26.81 281 SER F C 1
ATOM 17708 O O . SER I 1 282 ? 114.349 127.074 188.938 1.00 26.81 281 SER F O 1
ATOM 17711 N N . ILE I 1 283 ? 112.826 125.603 188.170 1.00 26.93 282 ILE F N 1
ATOM 17712 C CA . ILE I 1 283 ? 111.970 125.754 189.343 1.00 26.93 282 ILE F CA 1
ATOM 17713 C C . ILE I 1 283 ? 112.655 125.201 190.586 1.00 26.93 282 ILE F C 1
ATOM 17714 O O . ILE I 1 283 ? 112.619 125.818 191.658 1.00 26.93 282 ILE F O 1
ATOM 17719 N N . ASN I 1 284 ? 113.299 124.041 190.465 1.00 29.06 283 ASN F N 1
ATOM 17720 C CA . ASN I 1 284 ? 113.912 123.378 191.610 1.00 29.06 283 ASN F CA 1
ATOM 17721 C C . ASN I 1 284 ? 115.134 124.110 192.149 1.00 29.06 283 ASN F C 1
ATOM 17722 O O . ASN I 1 284 ? 115.632 123.734 193.215 1.00 29.06 283 ASN F O 1
ATOM 17727 N N . LYS I 1 285 ? 115.632 125.127 191.452 1.00 29.69 284 LYS F N 1
ATOM 17728 C CA . LYS I 1 285 ? 116.723 125.949 191.954 1.00 29.69 284 LYS F CA 1
ATOM 17729 C C . LYS I 1 285 ? 116.247 127.049 192.894 1.00 29.69 284 LYS F C 1
ATOM 17730 O O . LYS I 1 285 ? 117.077 127.797 193.419 1.00 29.69 284 LYS F O 1
ATOM 17736 N N . CYS I 1 286 ? 114.942 127.164 193.116 1.00 32.38 285 CYS F N 1
ATOM 17737 C CA . CYS I 1 286 ? 114.354 128.198 193.954 1.00 32.38 285 CYS F CA 1
ATOM 17738 C C . CYS I 1 286 ? 114.017 127.627 195.328 1.00 32.38 285 CYS F C 1
ATOM 17739 O O . CYS I 1 286 ? 114.263 126.454 195.621 1.00 32.38 285 CYS F O 1
ATOM 17742 N N . ASP I 1 287 ? 113.446 128.478 196.177 1.00 39.78 286 ASP F N 1
ATOM 17743 C CA . ASP I 1 287 ? 113.059 128.059 197.516 1.00 39.78 286 ASP F CA 1
ATOM 17744 C C . ASP I 1 287 ? 111.932 127.036 197.455 1.00 39.78 286 ASP F C 1
ATOM 17745 O O . ASP I 1 287 ? 111.098 127.050 196.547 1.00 39.78 286 ASP F O 1
ATOM 17750 N N . ILE I 1 288 ? 111.914 126.140 198.444 1.00 38.73 287 ILE F N 1
ATOM 17751 C CA . ILE I 1 288 ? 110.977 125.021 198.421 1.00 38.73 287 ILE F CA 1
ATOM 17752 C C . ILE I 1 288 ? 109.539 125.509 198.561 1.00 38.73 287 ILE F C 1
ATOM 17753 O O . ILE I 1 288 ? 108.628 124.991 197.904 1.00 38.73 287 ILE F O 1
ATOM 17758 N N . ASP I 1 289 ? 109.308 126.514 199.405 1.00 42.02 288 ASP F N 1
ATOM 17759 C CA . ASP I 1 289 ? 107.957 127.005 199.643 1.00 42.02 288 ASP F CA 1
ATOM 17760 C C . ASP I 1 289 ? 107.407 127.840 198.494 1.00 42.02 288 ASP F C 1
ATOM 17761 O O . ASP I 1 289 ? 106.203 128.116 198.475 1.00 42.02 288 ASP F O 1
ATOM 17766 N N . VAL I 1 290 ? 108.249 128.246 197.541 1.00 34.58 289 VAL F N 1
ATOM 17767 C CA . VAL I 1 290 ? 107.802 129.061 196.414 1.00 34.58 289 VAL F CA 1
ATOM 17768 C C . VAL I 1 290 ? 107.564 128.239 195.153 1.00 34.58 289 VAL F C 1
ATOM 17769 O O . VAL I 1 290 ? 106.936 128.744 194.208 1.00 34.58 289 VAL F O 1
ATOM 17773 N N . ARG I 1 291 ? 108.022 126.986 195.114 1.00 30.69 290 ARG F N 1
ATOM 17774 C CA . ARG I 1 291 ? 107.930 126.195 193.890 1.00 30.69 290 ARG F CA 1
ATOM 17775 C C . ARG I 1 291 ? 106.483 125.941 193.489 1.00 30.69 290 ARG F C 1
ATOM 17776 O O . ARG I 1 291 ? 106.157 125.930 192.297 1.00 30.69 290 ARG F O 1
ATOM 17784 N N . ARG I 1 292 ? 105.599 125.732 194.468 1.00 32.65 291 ARG F N 1
ATOM 17785 C CA . ARG I 1 292 ? 104.211 125.410 194.149 1.00 32.65 291 ARG F CA 1
ATOM 17786 C C . ARG I 1 292 ? 103.529 126.555 193.408 1.00 32.65 291 ARG F C 1
ATOM 17787 O O . ARG I 1 292 ? 102.741 126.323 192.484 1.00 32.65 291 ARG F O 1
ATOM 17795 N N . GLU I 1 293 ? 103.814 127.799 193.801 1.00 32.67 292 GLU F N 1
ATOM 17796 C CA . GLU I 1 293 ? 103.212 128.941 193.121 1.00 32.67 292 GLU F CA 1
ATOM 17797 C C . GLU I 1 293 ? 103.756 129.112 191.707 1.00 32.67 292 GLU F C 1
ATOM 17798 O O . GLU I 1 293 ? 103.024 129.556 190.816 1.00 32.67 292 GLU F O 1
ATOM 17804 N N . LEU I 1 294 ? 105.028 128.774 191.484 1.00 25.74 293 LEU F N 1
ATOM 17805 C CA . LEU I 1 294 ? 105.618 128.947 190.160 1.00 25.74 293 LEU F CA 1
ATOM 17806 C C . LEU I 1 294 ? 105.058 127.953 189.151 1.00 25.74 293 LEU F C 1
ATOM 17807 O O . LEU I 1 294 ? 104.982 128.265 187.958 1.00 25.74 293 LEU F O 1
ATOM 17812 N N . TYR I 1 295 ? 104.672 126.756 189.601 1.00 32.08 294 TYR F N 1
ATOM 17813 C CA . TYR I 1 295 ? 104.167 125.747 188.674 1.00 32.08 294 TYR F CA 1
ATOM 17814 C C . TYR I 1 295 ? 102.863 126.178 188.018 1.00 32.08 294 TYR F C 1
ATOM 17815 O O . TYR I 1 295 ? 102.588 125.794 186.876 1.00 32.08 294 TYR F O 1
ATOM 17824 N N . GLY I 1 296 ? 102.049 126.961 188.714 1.00 30.84 295 GLY F N 1
ATOM 17825 C CA . GLY I 1 296 ? 100.761 127.374 188.205 1.00 30.84 295 GLY F CA 1
ATOM 17826 C C . GLY I 1 296 ? 100.743 128.667 187.421 1.00 30.84 295 GLY F C 1
ATOM 17827 O O . GLY I 1 296 ? 99.658 129.145 187.076 1.00 30.84 295 GLY F O 1
ATOM 17828 N N . ASN I 1 297 ? 101.900 129.254 187.129 1.00 25.64 296 ASN F N 1
ATOM 17829 C CA . ASN I 1 297 ? 101.980 130.540 186.443 1.00 25.64 296 ASN F CA 1
ATOM 17830 C C . ASN I 1 297 ? 103.039 130.505 185.349 1.00 25.64 296 ASN F C 1
ATOM 17831 O O . ASN I 1 297 ? 103.886 131.393 185.239 1.00 25.64 296 ASN F O 1
ATOM 17836 N N . ILE I 1 298 ? 103.006 129.467 184.520 1.00 25.83 297 ILE F N 1
ATOM 17837 C CA . ILE I 1 298 ? 103.932 129.354 183.398 1.00 25.83 297 ILE F CA 1
ATOM 17838 C C . ILE I 1 298 ? 103.402 130.197 182.244 1.00 25.83 297 ILE F C 1
ATOM 17839 O O . ILE I 1 298 ? 102.279 129.988 181.774 1.00 25.83 297 ILE F O 1
ATOM 17844 N N . VAL I 1 299 ? 104.213 131.146 181.780 1.00 23.11 298 VAL F N 1
ATOM 17845 C CA . VAL I 1 299 ? 103.813 132.104 180.755 1.00 23.11 298 VAL F CA 1
ATOM 17846 C C . VAL I 1 299 ? 104.721 131.933 179.546 1.00 23.11 298 VAL F C 1
ATOM 17847 O O . VAL I 1 299 ? 105.949 131.966 179.676 1.00 23.11 298 VAL F O 1
ATOM 17851 N N . LEU I 1 300 ? 104.115 131.760 178.375 1.00 23.17 299 LEU F N 1
ATOM 17852 C CA . LEU I 1 300 ? 104.855 131.593 177.133 1.00 23.17 299 LEU F CA 1
ATOM 17853 C C . LEU I 1 300 ? 105.088 132.939 176.460 1.00 23.17 299 LEU F C 1
ATOM 17854 O O . LEU I 1 300 ? 104.261 133.851 176.543 1.00 23.17 299 LEU F O 1
ATOM 17859 N N . SER I 1 301 ? 106.227 133.052 175.782 1.00 23.47 300 SER F N 1
ATOM 17860 C CA . SER I 1 301 ? 106.577 134.278 175.079 1.00 23.47 300 SER F CA 1
ATOM 17861 C C . SER I 1 301 ? 107.540 133.940 173.952 1.00 23.47 300 SER F C 1
ATOM 17862 O O . SER I 1 301 ? 108.133 132.859 173.920 1.00 23.47 300 SER F O 1
ATOM 17865 N N . GLY I 1 302 ? 107.685 134.879 173.026 1.00 23.03 301 GLY F N 1
ATOM 17866 C CA . GLY I 1 302 ? 108.592 134.722 171.911 1.00 23.03 301 GLY F CA 1
ATOM 17867 C C . GLY I 1 302 ? 107.890 134.217 170.661 1.00 23.03 301 GLY F C 1
ATOM 17868 O O . GLY I 1 302 ? 106.808 133.627 170.707 1.00 23.03 301 GLY F O 1
ATOM 17869 N N . GLY I 1 303 ? 108.532 134.458 169.516 1.00 24.41 302 GLY F N 1
ATOM 17870 C CA . GLY I 1 303 ? 107.949 134.055 168.249 1.00 24.41 302 GLY F CA 1
ATOM 17871 C C . GLY I 1 303 ? 108.002 132.561 168.002 1.00 24.41 302 GLY F C 1
ATOM 17872 O O . GLY I 1 303 ? 107.175 132.023 167.261 1.00 24.41 302 GLY F O 1
ATOM 17873 N N . SER I 1 304 ? 108.965 131.870 168.614 1.00 24.77 303 SER F N 1
ATOM 17874 C CA . SER I 1 304 ? 109.105 130.433 168.412 1.00 24.77 303 SER F CA 1
ATOM 17875 C C . SER I 1 304 ? 108.030 129.625 169.126 1.00 24.77 303 SER F C 1
ATOM 17876 O O . SER I 1 304 ? 107.946 128.413 168.906 1.00 24.77 303 SER F O 1
ATOM 17879 N N . THR I 1 305 ? 107.219 130.254 169.971 1.00 25.57 304 THR F N 1
ATOM 17880 C CA . THR I 1 305 ? 106.135 129.580 170.670 1.00 25.57 304 THR F CA 1
ATOM 17881 C C . THR I 1 305 ? 104.810 129.667 169.923 1.00 25.57 304 THR F C 1
ATOM 17882 O O . THR I 1 305 ? 103.780 129.252 170.463 1.00 25.57 304 THR F O 1
ATOM 17886 N N . MET I 1 306 ? 104.814 130.194 168.701 1.00 29.37 305 MET F N 1
ATOM 17887 C CA . MET I 1 306 ? 103.590 130.386 167.935 1.00 29.37 305 MET F CA 1
ATOM 17888 C C . MET I 1 306 ? 103.163 129.145 167.163 1.00 29.37 305 MET F C 1
ATOM 17889 O O . MET I 1 306 ? 102.154 129.199 166.453 1.00 29.37 305 MET F O 1
ATOM 17894 N N . PHE I 1 307 ? 103.901 128.042 167.272 1.00 29.70 306 PHE F N 1
ATOM 17895 C CA . PHE I 1 307 ? 103.514 126.818 166.585 1.00 29.70 306 PHE F CA 1
ATOM 17896 C C . PHE I 1 307 ? 102.175 126.311 167.107 1.00 29.70 306 PHE F C 1
ATOM 17897 O O . PHE I 1 307 ? 101.847 126.452 168.288 1.00 29.70 306 PHE F O 1
ATOM 17905 N N . LEU I 1 308 ? 101.395 125.723 166.205 1.00 33.19 307 LEU F N 1
ATOM 17906 C CA . LEU I 1 308 ? 100.077 125.222 166.565 1.00 33.19 307 LEU F CA 1
ATOM 17907 C C . LEU I 1 308 ? 100.190 124.052 167.535 1.00 33.19 307 LEU F C 1
ATOM 17908 O O . LEU I 1 308 ? 101.087 123.213 167.420 1.00 33.19 307 LEU F O 1
ATOM 17913 N N . ASN I 1 309 ? 99.278 124.015 168.506 1.00 35.94 308 ASN F N 1
ATOM 17914 C CA . ASN I 1 309 ? 99.151 122.951 169.500 1.00 35.94 308 ASN F CA 1
ATOM 17915 C C . ASN I 1 309 ? 100.354 122.852 170.430 1.00 35.94 308 ASN F C 1
ATOM 17916 O O . ASN I 1 309 ? 100.478 121.867 171.167 1.00 35.94 308 ASN F O 1
ATOM 17921 N N . LEU I 1 310 ? 101.248 123.839 170.414 1.00 33.60 309 LEU F N 1
ATOM 17922 C CA . LEU I 1 310 ? 102.399 123.808 171.315 1.00 33.60 309 LEU F CA 1
ATOM 17923 C C . LEU I 1 310 ? 102.005 123.872 172.787 1.00 33.60 309 LEU F C 1
ATOM 17924 O O . LEU I 1 310 ? 102.522 123.058 173.571 1.00 33.60 309 LEU F O 1
ATOM 17929 N N . PRO I 1 311 ? 101.139 124.793 173.238 1.00 35.65 310 PRO F N 1
ATOM 17930 C CA . PRO I 1 311 ? 100.824 124.832 174.679 1.00 35.65 310 PRO F CA 1
ATOM 17931 C C . PRO I 1 311 ? 100.221 123.544 175.213 1.00 35.65 310 PRO F C 1
ATOM 17932 O O . PRO I 1 311 ? 100.507 123.162 176.354 1.00 35.65 310 PRO F O 1
ATOM 17936 N N . GLU I 1 312 ? 99.388 122.864 174.422 1.00 41.84 311 GLU F N 1
ATOM 17937 C CA . GLU I 1 312 ? 98.783 121.619 174.887 1.00 41.84 311 GLU F CA 1
ATOM 17938 C C . GLU I 1 312 ? 99.836 120.542 175.112 1.00 41.84 311 GLU F C 1
ATOM 17939 O O . GLU I 1 312 ? 99.785 119.812 176.108 1.00 41.84 311 GLU F O 1
ATOM 17945 N N . ARG I 1 313 ? 100.795 120.426 174.192 1.00 38.67 312 ARG F N 1
ATOM 17946 C CA . ARG I 1 313 ? 101.851 119.430 174.341 1.00 38.67 312 ARG F CA 1
ATOM 17947 C C . ARG I 1 313 ? 102.755 119.749 175.526 1.00 38.67 312 ARG F C 1
ATOM 17948 O O . ARG I 1 313 ? 103.160 118.844 176.264 1.00 38.67 312 ARG F O 1
ATOM 17956 N N . LEU I 1 314 ? 103.081 121.029 175.723 1.00 35.90 313 LEU F N 1
ATOM 17957 C CA . LEU I 1 314 ? 104.014 121.407 176.781 1.00 35.90 313 LEU F CA 1
ATOM 17958 C C . LEU I 1 314 ? 103.449 121.107 178.164 1.00 35.90 313 LEU F C 1
ATOM 17959 O O . LEU I 1 314 ? 104.185 120.681 179.061 1.00 35.90 313 LEU F O 1
ATOM 17964 N N . ALA I 1 315 ? 102.148 121.332 178.359 1.00 40.33 314 ALA F N 1
ATOM 17965 C CA . ALA I 1 315 ? 101.541 121.075 179.662 1.00 40.33 314 ALA F CA 1
ATOM 17966 C C . ALA I 1 315 ? 101.625 119.600 180.032 1.00 40.33 314 ALA F C 1
ATOM 17967 O O . ALA I 1 315 ? 101.891 119.257 181.190 1.00 40.33 314 ALA F O 1
ATOM 17969 N N . LYS I 1 316 ? 101.394 118.713 179.062 1.00 41.42 315 LYS F N 1
ATOM 17970 C CA . LYS I 1 316 ? 101.450 117.280 179.333 1.00 41.42 315 LYS F CA 1
ATOM 17971 C C . LYS I 1 316 ? 102.856 116.839 179.721 1.00 41.42 315 LYS F C 1
ATOM 17972 O O . LYS I 1 316 ? 103.025 116.020 180.632 1.00 41.42 315 LYS F O 1
ATOM 17978 N N . GLU I 1 317 ? 103.875 117.364 179.037 1.00 41.26 316 GLU F N 1
ATOM 17979 C CA . GLU I 1 317 ? 105.247 116.941 179.306 1.00 41.26 316 GLU F CA 1
ATOM 17980 C C . GLU I 1 317 ? 105.694 117.334 180.709 1.00 41.26 316 GLU F C 1
ATOM 17981 O O . GLU I 1 317 ? 106.338 116.541 181.405 1.00 41.26 316 GLU F O 1
ATOM 17987 N N . ILE I 1 318 ? 105.370 118.556 181.138 1.00 41.54 317 ILE F N 1
ATOM 17988 C CA . ILE I 1 318 ? 105.789 119.014 182.460 1.00 41.54 317 ILE F CA 1
ATOM 17989 C C . ILE I 1 318 ? 105.075 118.229 183.553 1.00 41.54 317 ILE F C 1
ATOM 17990 O O . ILE I 1 318 ? 105.652 117.945 184.610 1.00 41.54 317 ILE F O 1
ATOM 17995 N N . SER I 1 319 ? 103.811 117.865 183.319 1.00 45.08 318 SER F N 1
ATOM 17996 C CA . SER I 1 319 ? 103.040 117.153 184.333 1.00 45.08 318 SER F CA 1
ATOM 17997 C C . SER I 1 319 ? 103.668 115.811 184.687 1.00 45.08 318 SER F C 1
ATOM 17998 O O . SER I 1 319 ? 103.576 115.370 185.838 1.00 45.08 318 SER F O 1
ATOM 18001 N N . ASN I 1 320 ? 104.299 115.146 183.718 1.00 46.08 319 ASN F N 1
ATOM 18002 C CA . ASN I 1 320 ? 104.950 113.871 184.001 1.00 46.08 319 ASN F CA 1
ATOM 18003 C C . ASN I 1 320 ? 106.121 114.044 184.961 1.00 46.08 319 ASN F C 1
ATOM 18004 O O . ASN I 1 320 ? 106.313 113.226 185.868 1.00 46.08 319 ASN F O 1
ATOM 18009 N N . LEU I 1 321 ? 106.916 115.101 184.778 1.00 43.35 320 LEU F N 1
ATOM 18010 C CA . LEU I 1 321 ? 108.065 115.322 185.651 1.00 43.35 320 LEU F CA 1
ATOM 18011 C C . LEU I 1 321 ? 107.631 115.774 187.040 1.00 43.35 320 LEU F C 1
ATOM 18012 O O . LEU I 1 321 ? 108.243 115.390 188.043 1.00 43.35 320 LEU F O 1
ATOM 18017 N N . ALA I 1 322 ? 106.585 116.591 187.118 1.00 46.39 321 ALA F N 1
ATOM 18018 C CA . ALA I 1 322 ? 106.131 117.105 188.398 1.00 46.39 321 ALA F CA 1
ATOM 18019 C C . ALA I 1 322 ? 105.521 115.985 189.241 1.00 46.39 321 ALA F C 1
ATOM 18020 O O . ALA I 1 322 ? 104.986 115.013 188.704 1.00 46.39 321 ALA F O 1
ATOM 18022 N N . PRO I 1 323 ? 105.595 116.097 190.566 1.00 50.43 322 PRO F N 1
ATOM 18023 C CA . PRO I 1 323 ? 104.975 115.085 191.427 1.00 50.43 322 PRO F CA 1
ATOM 18024 C C . PRO I 1 323 ? 103.458 115.112 191.322 1.00 50.43 322 PRO F C 1
ATOM 18025 O O . PRO I 1 323 ? 102.853 116.059 190.814 1.00 50.43 322 PRO F O 1
ATOM 18029 N N . SER I 1 324 ? 102.843 114.037 191.822 1.00 53.38 323 SER F N 1
ATOM 18030 C CA . SER I 1 324 ? 101.402 113.854 191.675 1.00 53.38 323 SER F CA 1
ATOM 18031 C C . SER I 1 324 ? 100.592 114.900 192.430 1.00 53.38 323 SER F C 1
ATOM 18032 O O . SER I 1 324 ? 99.398 115.058 192.154 1.00 53.38 323 SER F O 1
ATOM 18035 N N . SER I 1 325 ? 101.202 115.614 193.372 1.00 52.30 324 SER F N 1
ATOM 18036 C CA . SER I 1 325 ? 100.501 116.629 194.146 1.00 52.30 324 SER F CA 1
ATOM 18037 C C . SER I 1 325 ? 100.565 118.011 193.510 1.00 52.30 324 SER F C 1
ATOM 18038 O O . SER I 1 325 ? 100.060 118.972 194.100 1.00 52.30 324 SER F O 1
ATOM 18041 N N . ILE I 1 326 ? 101.167 118.136 192.330 1.00 47.52 325 ILE F N 1
ATOM 18042 C CA . ILE I 1 326 ? 101.314 119.411 191.638 1.00 47.52 325 ILE F CA 1
ATOM 18043 C C . ILE I 1 326 ? 100.600 119.315 190.298 1.00 47.52 325 ILE F C 1
ATOM 18044 O O . ILE I 1 326 ? 100.796 118.348 189.553 1.00 47.52 325 ILE F O 1
ATOM 18049 N N . LYS I 1 327 ? 99.773 120.313 189.995 1.00 47.17 326 LYS F N 1
ATOM 18050 C CA . LYS I 1 327 ? 99.059 120.385 188.720 1.00 47.17 326 LYS F CA 1
ATOM 18051 C C . LYS I 1 327 ? 99.475 121.649 187.981 1.00 47.17 326 LYS F C 1
ATOM 18052 O O . LYS I 1 327 ? 98.917 122.732 188.234 1.00 47.17 326 LYS F O 1
ATOM 18058 N N . PRO I 1 328 ? 100.445 121.570 187.074 1.00 42.55 327 PRO F N 1
ATOM 18059 C CA . PRO I 1 328 ? 100.902 122.774 186.372 1.00 42.55 327 PRO F CA 1
ATOM 18060 C C . PRO I 1 328 ? 99.839 123.334 185.440 1.00 42.55 327 PRO F C 1
ATOM 18061 O O . PRO I 1 328 ? 98.977 122.613 184.931 1.00 42.55 327 PRO F O 1
ATOM 18065 N N . LYS I 1 329 ? 99.914 124.645 185.221 1.00 37.46 328 LYS F N 1
ATOM 18066 C CA . LYS I 1 329 ? 99.026 125.350 184.308 1.00 37.46 328 LYS F CA 1
ATOM 18067 C C . LYS I 1 329 ? 99.856 126.199 183.357 1.00 37.46 328 LYS F C 1
ATOM 18068 O O . LYS I 1 329 ? 100.836 126.827 183.768 1.00 37.46 328 LYS F O 1
ATOM 18074 N N . VAL I 1 330 ? 99.459 126.218 182.087 1.00 31.57 329 VAL F N 1
ATOM 18075 C CA . VAL I 1 330 ? 100.184 126.923 181.036 1.00 31.57 329 VAL F CA 1
ATOM 18076 C C . VAL I 1 330 ? 99.303 128.045 180.507 1.00 31.57 329 VAL F C 1
ATOM 18077 O O . VAL I 1 330 ? 98.132 127.821 180.180 1.00 31.57 329 VAL F O 1
ATOM 18081 N N . VAL I 1 331 ? 99.867 129.247 180.422 1.00 28.36 330 VAL F N 1
ATOM 18082 C CA . VAL I 1 331 ? 99.160 130.428 179.940 1.00 28.36 330 VAL F CA 1
ATOM 18083 C C . VAL I 1 331 ? 99.814 130.872 178.640 1.00 28.36 330 VAL F C 1
ATOM 18084 O O . VAL I 1 331 ? 101.021 131.144 178.605 1.00 28.36 330 VAL F O 1
ATOM 18088 N N . ALA I 1 332 ? 99.020 130.949 177.573 1.00 29.95 331 ALA F N 1
ATOM 18089 C CA . ALA I 1 332 ? 99.503 131.326 176.246 1.00 29.95 331 ALA F CA 1
ATOM 18090 C C . ALA I 1 332 ? 98.622 132.435 175.689 1.00 29.95 331 ALA F C 1
ATOM 18091 O O . ALA I 1 332 ? 97.626 132.166 175.003 1.00 29.95 331 ALA F O 1
ATOM 18093 N N . PRO I 1 333 ? 98.950 133.698 175.971 1.00 32.36 332 PRO F N 1
ATOM 18094 C CA . PRO I 1 333 ? 98.158 134.795 175.421 1.00 32.36 332 PRO F CA 1
ATOM 18095 C C . PRO I 1 333 ? 98.277 134.843 173.910 1.00 32.36 332 PRO F C 1
ATOM 18096 O O . PRO I 1 333 ? 99.330 134.499 173.344 1.00 32.36 332 PRO F O 1
ATOM 18100 N N . PRO I 1 334 ? 97.218 135.255 173.208 1.00 37.63 333 PRO F N 1
ATOM 18101 C CA . PRO I 1 334 ? 97.292 135.321 171.739 1.00 37.63 333 PRO F CA 1
ATOM 18102 C C . PRO I 1 334 ? 98.360 136.268 171.220 1.00 37.63 333 PRO F C 1
ATOM 18103 O O . PRO I 1 334 ? 98.940 136.009 170.158 1.00 37.63 333 PRO F O 1
ATOM 18107 N N . GLU I 1 335 ? 98.637 137.361 171.933 1.00 39.85 334 GLU F N 1
ATOM 18108 C CA . GLU I 1 335 ? 99.609 138.357 171.498 1.00 39.85 334 GLU F CA 1
ATOM 18109 C C . GLU I 1 335 ? 101.000 138.109 172.066 1.00 39.85 334 GLU F C 1
ATOM 18110 O O . GLU I 1 335 ? 101.759 139.065 172.273 1.00 39.85 334 GLU F O 1
ATOM 18116 N N . ARG I 1 336 ? 101.355 136.850 172.328 1.00 28.73 335 ARG F N 1
ATOM 18117 C CA . ARG I 1 336 ? 102.651 136.537 172.916 1.00 28.73 335 ARG F CA 1
ATOM 18118 C C . ARG I 1 336 ? 103.814 136.779 171.964 1.00 28.73 335 ARG F C 1
ATOM 18119 O O . ARG I 1 336 ? 104.966 136.753 172.408 1.00 28.73 335 ARG F O 1
ATOM 18127 N N . LYS I 1 337 ? 103.548 137.008 170.677 1.00 26.18 336 LYS F N 1
ATOM 18128 C CA . LYS I 1 337 ? 104.634 137.213 169.724 1.00 26.18 336 LYS F CA 1
ATOM 18129 C C . LYS I 1 337 ? 105.404 138.495 170.020 1.00 26.18 336 LYS F C 1
ATOM 18130 O O . LYS I 1 337 ? 106.635 138.525 169.906 1.00 26.18 336 LYS F O 1
ATOM 18136 N N . TYR I 1 338 ? 104.704 139.562 170.396 1.00 24.51 337 TYR F N 1
ATOM 18137 C CA . TYR I 1 338 ? 105.317 140.854 170.679 1.00 24.51 337 TYR F CA 1
ATOM 18138 C C . TYR I 1 338 ? 104.989 141.323 172.092 1.00 24.51 337 TYR F C 1
ATOM 18139 O O . TYR I 1 338 ? 104.656 142.487 172.315 1.00 24.51 337 TYR F O 1
ATOM 18148 N N . SER I 1 339 ? 105.082 140.415 173.066 1.00 21.44 338 SER F N 1
ATOM 18149 C CA . SER I 1 339 ? 104.748 140.770 174.443 1.00 21.44 338 SER F CA 1
ATOM 18150 C C . SER I 1 339 ? 105.687 141.836 174.992 1.00 21.44 338 SER F C 1
ATOM 18151 O O . SER I 1 339 ? 105.250 142.753 175.696 1.00 21.44 338 SER F O 1
ATOM 18154 N N . VAL I 1 340 ? 106.982 141.726 174.692 1.00 18.85 339 VAL F N 1
ATOM 18155 C CA . VAL I 1 340 ? 107.952 142.672 175.236 1.00 18.85 339 VAL F CA 1
ATOM 18156 C C . VAL I 1 340 ? 107.689 144.077 174.711 1.00 18.85 339 VAL F C 1
ATOM 18157 O O . VAL I 1 340 ? 107.717 145.053 175.469 1.00 18.85 339 VAL F O 1
ATOM 18161 N N . TRP I 1 341 ? 107.430 144.205 173.408 1.00 21.04 340 TRP F N 1
ATOM 18162 C CA . TRP I 1 341 ? 107.223 145.529 172.830 1.00 21.04 340 TRP F CA 1
ATOM 18163 C C . TRP I 1 341 ? 105.870 146.106 173.229 1.00 21.04 340 TRP F C 1
ATOM 18164 O O . TRP I 1 341 ? 105.762 147.305 173.510 1.00 21.04 340 TRP F O 1
ATOM 18175 N N . ILE I 1 342 ? 104.826 145.275 173.249 1.00 20.57 341 ILE F N 1
ATOM 18176 C CA . ILE I 1 342 ? 103.498 145.760 173.614 1.00 20.57 341 ILE F CA 1
ATOM 18177 C C . ILE I 1 342 ? 103.488 146.259 175.053 1.00 20.57 341 ILE F C 1
ATOM 18178 O O . ILE I 1 342 ? 102.926 147.319 175.353 1.00 20.57 341 ILE F O 1
ATOM 18183 N N . GLY I 1 343 ? 104.114 145.510 175.962 1.00 20.32 342 GLY F N 1
ATOM 18184 C CA . GLY I 1 343 ? 104.174 145.947 177.347 1.00 20.32 342 GLY F CA 1
ATOM 18185 C C . GLY I 1 343 ? 104.905 147.265 177.513 1.00 20.32 342 GLY F C 1
ATOM 18186 O O . GLY I 1 343 ? 104.484 148.127 178.287 1.00 20.32 342 GLY F O 1
ATOM 18187 N N . GLY I 1 344 ? 106.013 147.439 176.791 1.00 20.57 343 GLY F N 1
ATOM 18188 C CA . GLY I 1 344 ? 106.726 148.704 176.844 1.00 20.57 343 GLY F CA 1
ATOM 18189 C C . GLY I 1 344 ? 105.937 149.848 176.237 1.00 20.57 343 GLY F C 1
ATOM 18190 O O . GLY I 1 344 ? 106.001 150.982 176.719 1.00 20.57 343 GLY F O 1
ATOM 18191 N N . SER I 1 345 ? 105.194 149.571 175.163 1.00 22.96 344 SER F N 1
ATOM 18192 C CA . SER I 1 345 ? 104.387 150.610 174.530 1.00 22.96 344 SER F CA 1
ATOM 18193 C C . SER I 1 345 ? 103.278 151.096 175.454 1.00 22.96 344 SER F C 1
ATOM 18194 O O . SER I 1 345 ? 103.025 152.303 175.546 1.00 22.96 344 SER F O 1
ATOM 18197 N N . ILE I 1 346 ? 102.602 150.173 176.141 1.00 23.59 345 ILE F N 1
ATOM 18198 C CA . ILE I 1 346 ? 101.524 150.556 177.047 1.00 23.59 345 ILE F CA 1
ATOM 18199 C C . ILE I 1 346 ? 102.067 151.371 178.213 1.00 23.59 345 ILE F C 1
ATOM 18200 O O . ILE I 1 346 ? 101.469 152.375 178.618 1.00 23.59 345 ILE F O 1
ATOM 18205 N N . LEU I 1 347 ? 103.205 150.954 178.771 1.00 25.36 346 LEU F N 1
ATOM 18206 C CA . LEU I 1 347 ? 103.764 151.644 179.929 1.00 25.36 346 LEU F CA 1
ATOM 18207 C C . LEU I 1 347 ? 104.142 153.081 179.593 1.00 25.36 346 LEU F C 1
ATOM 18208 O O . LEU I 1 347 ? 103.906 153.995 180.391 1.00 25.36 346 LEU F O 1
ATOM 18213 N N . SER I 1 348 ? 104.732 153.302 178.417 1.00 26.82 347 SER F N 1
ATOM 18214 C CA . SER I 1 348 ? 105.155 154.645 178.037 1.00 26.82 347 SER F CA 1
ATOM 18215 C C . SER I 1 348 ? 103.981 155.562 177.721 1.00 26.82 347 SER F C 1
ATOM 18216 O O . SER I 1 348 ? 104.146 156.786 177.739 1.00 26.82 347 SER F O 1
ATOM 18219 N N . SER I 1 349 ? 102.805 155.005 177.433 1.00 29.58 348 SER F N 1
ATOM 18220 C CA . SER I 1 349 ? 101.638 155.818 177.119 1.00 29.58 348 SER F CA 1
ATOM 18221 C C . SER I 1 349 ? 100.909 156.317 178.359 1.00 29.58 348 SER F C 1
ATOM 18222 O O . SER I 1 349 ? 99.980 157.120 178.227 1.00 29.58 348 SER F O 1
ATOM 18225 N N . LEU I 1 350 ? 101.298 155.863 179.547 1.00 32.76 349 LEU F N 1
ATOM 18226 C CA . LEU I 1 350 ? 100.646 156.310 180.769 1.00 32.76 349 LEU F CA 1
ATOM 18227 C C . LEU I 1 350 ? 100.957 157.777 181.036 1.00 32.76 349 LEU F C 1
ATOM 18228 O O . LEU I 1 350 ? 102.065 158.253 180.775 1.00 32.76 349 LEU F O 1
ATOM 18233 N N . THR I 1 351 ? 99.962 158.497 181.560 1.00 39.11 350 THR F N 1
ATOM 18234 C CA . THR I 1 351 ? 100.144 159.916 181.841 1.00 39.11 350 THR F CA 1
ATOM 18235 C C . THR I 1 351 ? 101.089 160.146 183.013 1.00 39.11 350 THR F C 1
ATOM 18236 O O . THR I 1 351 ? 101.821 161.142 183.030 1.00 39.11 350 THR F O 1
ATOM 18240 N N . THR I 1 352 ? 101.090 159.245 183.996 1.00 37.68 351 THR F N 1
ATOM 18241 C CA . THR I 1 352 ? 101.925 159.402 185.179 1.00 37.68 351 THR F CA 1
ATOM 18242 C C . THR I 1 352 ? 103.357 158.928 184.970 1.00 37.68 351 THR F C 1
ATOM 18243 O O . THR I 1 352 ? 104.186 159.108 185.868 1.00 37.68 351 THR F O 1
ATOM 18247 N N . PHE I 1 353 ? 103.668 158.335 183.817 1.00 35.75 352 PHE F N 1
ATOM 18248 C CA . PHE I 1 353 ? 105.006 157.812 183.569 1.00 35.75 352 PHE F CA 1
ATOM 18249 C C . PHE I 1 353 ? 106.035 158.909 183.325 1.00 35.75 352 PHE F C 1
ATOM 18250 O O . PHE I 1 353 ? 107.234 158.611 183.295 1.00 35.75 352 PHE F O 1
ATOM 18258 N N . GLN I 1 354 ? 105.604 160.163 183.173 1.00 40.99 353 GLN F N 1
ATOM 18259 C CA . GLN I 1 354 ? 106.526 161.239 182.822 1.00 40.99 353 GLN F CA 1
ATOM 18260 C C . GLN I 1 354 ? 107.565 161.502 183.905 1.00 40.99 353 GLN F C 1
ATOM 18261 O O . GLN I 1 354 ? 108.584 162.141 183.624 1.00 40.99 353 GLN F O 1
ATOM 18267 N N . THR I 1 355 ? 107.337 161.031 185.126 1.00 41.37 354 THR F N 1
ATOM 18268 C CA . THR I 1 355 ? 108.287 161.215 186.214 1.00 41.37 354 THR F CA 1
ATOM 18269 C C . THR I 1 355 ? 109.281 160.067 186.336 1.00 41.37 354 THR F C 1
ATOM 18270 O O . THR I 1 355 ? 110.111 160.081 187.250 1.00 41.37 354 THR F O 1
ATOM 18274 N N . MET I 1 356 ? 109.220 159.080 185.443 1.00 41.06 355 MET F N 1
ATOM 18275 C CA . MET I 1 356 ? 110.102 157.923 185.502 1.00 41.06 355 MET F CA 1
ATOM 18276 C C . MET I 1 356 ? 111.267 157.995 184.525 1.00 41.06 355 MET F C 1
ATOM 18277 O O . MET I 1 356 ? 112.184 157.173 184.621 1.00 41.06 355 MET F O 1
ATOM 18282 N N . TRP I 1 357 ? 111.260 158.946 183.594 1.00 36.32 356 TRP F N 1
ATOM 18283 C CA . TRP I 1 357 ? 112.348 159.058 182.635 1.00 36.32 356 TRP F CA 1
ATOM 18284 C C . TRP I 1 357 ? 113.618 159.555 183.316 1.00 36.32 356 TRP F C 1
ATOM 18285 O O . TRP I 1 357 ? 113.578 160.191 184.372 1.00 36.32 356 TRP F O 1
ATOM 18296 N N . VAL I 1 358 ? 114.755 159.254 182.699 1.00 43.84 357 VAL F N 1
ATOM 18297 C CA . VAL I 1 358 ? 116.055 159.717 183.169 1.00 43.84 357 VAL F CA 1
ATOM 18298 C C . VAL I 1 358 ? 116.488 160.858 182.259 1.00 43.84 357 VAL F C 1
ATOM 18299 O O . VAL I 1 358 ? 116.765 160.651 181.073 1.00 43.84 357 VAL F O 1
ATOM 18303 N N . LYS I 1 359 ? 116.550 162.065 182.812 1.00 59.78 358 LYS F N 1
ATOM 18304 C CA . LYS I 1 359 ? 116.894 163.240 182.029 1.00 59.78 358 LYS F CA 1
ATOM 18305 C C . LYS I 1 359 ? 118.389 163.269 181.724 1.00 59.78 358 LYS F C 1
ATOM 18306 O O . LYS I 1 359 ? 119.210 162.684 182.436 1.00 59.78 358 LYS F O 1
ATOM 18312 N N . LYS I 1 360 ? 118.734 163.965 180.638 1.00 65.83 359 LYS F N 1
ATOM 18313 C CA . LYS I 1 360 ? 120.132 164.062 180.234 1.00 65.83 359 LYS F CA 1
ATOM 18314 C C . LYS I 1 360 ? 120.949 164.882 181.225 1.00 65.83 359 LYS F C 1
ATOM 18315 O O . LYS I 1 360 ? 122.146 164.626 181.401 1.00 65.83 359 LYS F O 1
ATOM 18321 N N . SER I 1 361 ? 120.325 165.866 181.878 1.00 75.74 360 SER F N 1
ATOM 18322 C CA . SER I 1 361 ? 121.040 166.676 182.858 1.00 75.74 360 SER F CA 1
ATOM 18323 C C . SER I 1 361 ? 121.487 165.847 184.054 1.00 75.74 360 SER F C 1
ATOM 18324 O O . SER I 1 361 ? 122.553 166.106 184.625 1.00 75.74 360 SER F O 1
ATOM 18327 N N . GLU I 1 362 ? 120.688 164.854 184.451 1.00 80.48 361 GLU F N 1
ATOM 18328 C CA . GLU I 1 362 ? 121.072 163.991 185.563 1.00 80.48 361 GLU F CA 1
ATOM 18329 C C . GLU I 1 362 ? 122.335 163.204 185.237 1.00 80.48 361 GLU F C 1
ATOM 18330 O O . GLU I 1 362 ? 123.196 163.007 186.103 1.00 80.48 361 GLU F O 1
ATOM 18336 N N . TYR I 1 363 ? 122.459 162.740 183.991 1.00 79.60 362 TYR F N 1
ATOM 18337 C CA . TYR I 1 363 ? 123.649 161.998 183.586 1.00 79.60 362 TYR F CA 1
ATOM 18338 C C . TYR I 1 363 ? 124.894 162.874 183.643 1.00 79.60 362 TYR F C 1
ATOM 18339 O O . TYR I 1 363 ? 125.977 162.404 184.012 1.00 79.60 362 TYR F O 1
ATOM 18348 N N . ASP I 1 364 ? 124.761 164.149 183.271 1.00 83.99 363 ASP F N 1
ATOM 18349 C CA . ASP I 1 364 ? 125.911 165.048 183.279 1.00 83.99 363 ASP F CA 1
ATOM 18350 C C . ASP I 1 364 ? 126.439 165.266 184.692 1.00 83.99 363 ASP F C 1
ATOM 18351 O O . ASP I 1 364 ? 127.655 165.327 184.906 1.00 83.99 363 ASP F O 1
ATOM 18356 N N . GLU I 1 365 ? 125.543 165.387 185.668 1.00 91.04 364 GLU F N 1
ATOM 18357 C CA . GLU I 1 365 ? 125.925 165.680 187.043 1.00 91.04 364 GLU F CA 1
ATOM 18358 C C . GLU I 1 365 ? 126.161 164.432 187.885 1.00 91.04 364 GLU F C 1
ATOM 18359 O O . GLU I 1 365 ? 126.549 164.558 189.051 1.00 91.04 364 GLU F O 1
ATOM 18365 N N . SER I 1 366 ? 125.941 163.238 187.336 1.00 91.91 365 SER F N 1
ATOM 18366 C CA . SER I 1 366 ? 126.130 162.005 188.091 1.00 91.91 365 SER F CA 1
ATOM 18367 C C . SER I 1 366 ? 126.934 160.936 187.366 1.00 91.91 365 SER F C 1
ATOM 18368 O O . SER I 1 366 ? 127.505 160.069 188.038 1.00 91.91 365 SER F O 1
ATOM 18371 N N . GLY I 1 367 ? 127.004 160.960 186.038 1.00 88.75 366 GLY F N 1
ATOM 18372 C CA . GLY I 1 367 ? 127.745 159.966 185.300 1.00 88.75 366 GLY F CA 1
ATOM 18373 C C . GLY I 1 367 ? 126.912 158.747 184.958 1.00 88.75 366 GLY F C 1
ATOM 18374 O O . GLY I 1 367 ? 125.687 158.735 185.118 1.00 88.75 366 GLY F O 1
ATOM 18375 N N . PRO I 1 368 ? 127.570 157.690 184.472 1.00 86.99 367 PRO F N 1
ATOM 18376 C CA . PRO I 1 368 ? 126.836 156.480 184.064 1.00 86.99 367 PRO F CA 1
ATOM 18377 C C . PRO I 1 368 ? 126.163 155.742 185.211 1.00 86.99 367 PRO F C 1
ATOM 18378 O O . PRO I 1 368 ? 125.323 154.872 184.948 1.00 86.99 367 PRO F O 1
ATOM 18382 N N . SER I 1 369 ? 126.498 156.052 186.464 1.00 85.34 368 SER F N 1
ATOM 18383 C CA . SER I 1 369 ? 125.943 155.327 187.600 1.00 85.34 368 SER F CA 1
ATOM 18384 C C . SER I 1 369 ? 124.469 155.626 187.841 1.00 85.34 368 SER F C 1
ATOM 18385 O O . SER I 1 369 ? 123.849 154.952 188.672 1.00 85.34 368 SER F O 1
ATOM 18388 N N . ILE I 1 370 ? 123.897 156.614 187.150 1.00 80.78 369 ILE F N 1
ATOM 18389 C CA . ILE I 1 370 ? 122.512 156.999 187.405 1.00 80.78 369 ILE F CA 1
ATOM 18390 C C . ILE I 1 370 ? 121.552 155.886 186.996 1.00 80.78 369 ILE F C 1
ATOM 18391 O O . ILE I 1 370 ? 120.520 155.673 187.642 1.00 80.78 369 ILE F O 1
ATOM 18396 N N . VAL I 1 371 ? 121.872 155.158 185.922 1.00 80.28 370 VAL F N 1
ATOM 18397 C CA . VAL I 1 371 ? 120.962 154.127 185.431 1.00 80.28 370 VAL F CA 1
ATOM 18398 C C . VAL I 1 371 ? 120.840 152.978 186.426 1.00 80.28 370 VAL F C 1
ATOM 18399 O O . VAL I 1 371 ? 119.767 152.376 186.555 1.00 80.28 370 VAL F O 1
ATOM 18403 N N . HIS I 1 372 ? 121.923 152.645 187.132 1.00 79.52 371 HIS F N 1
ATOM 18404 C CA . HIS I 1 372 ? 121.867 151.553 188.100 1.00 79.52 371 HIS F CA 1
ATOM 18405 C C . HIS I 1 372 ? 120.913 151.873 189.243 1.00 79.52 371 HIS F C 1
ATOM 18406 O O . HIS I 1 372 ? 120.134 151.012 189.670 1.00 79.52 371 HIS F O 1
ATOM 18413 N N . ASN I 1 373 ? 120.960 153.105 189.754 1.00 85.37 372 ASN F N 1
ATOM 18414 C CA . ASN I 1 373 ? 120.089 153.478 190.864 1.00 85.37 372 ASN F CA 1
ATOM 18415 C C . ASN I 1 373 ? 118.634 153.576 190.420 1.00 85.37 372 ASN F C 1
ATOM 18416 O O . ASN I 1 373 ? 117.735 153.078 191.108 1.00 85.37 372 ASN F O 1
ATOM 18421 N N . LYS I 1 374 ? 118.384 154.208 189.278 1.00 77.68 373 LYS F N 1
ATOM 18422 C CA . LYS I 1 374 ? 117.032 154.346 188.755 1.00 77.68 373 LYS F CA 1
ATOM 18423 C C . LYS I 1 374 ? 116.652 153.084 187.984 1.00 77.68 373 LYS F C 1
ATOM 18424 O O . LYS I 1 374 ? 117.338 152.059 188.042 1.00 77.68 373 LYS F O 1
ATOM 18430 N N . CYS I 1 375 ? 115.538 153.152 187.256 1.00 69.40 374 CYS F N 1
ATOM 18431 C CA . CYS I 1 375 ? 115.041 152.040 186.447 1.00 69.40 374 CYS F CA 1
ATOM 18432 C C . CYS I 1 375 ? 114.817 150.785 187.285 1.00 69.40 374 CYS F C 1
ATOM 18433 O O . CYS I 1 375 ? 115.621 149.854 187.253 1.00 69.40 374 CYS F O 1
ATOM 18436 N N . ALA J 2 1 ? 105.941 152.168 192.587 1.00 32.19 2 ALA J N 1
ATOM 18437 C CA . ALA J 2 1 ? 105.489 151.499 191.375 1.00 32.19 2 ALA J CA 1
ATOM 18438 C C . ALA J 2 1 ? 106.151 152.103 190.143 1.00 32.19 2 ALA J C 1
ATOM 18439 O O . ALA J 2 1 ? 106.439 153.299 190.108 1.00 32.19 2 ALA J O 1
ATOM 18441 N N . ILE J 2 2 ? 106.395 151.267 189.132 1.00 30.36 3 ILE J N 1
ATOM 18442 C CA . ILE J 2 2 ? 107.006 151.752 187.902 1.00 30.36 3 ILE J CA 1
ATOM 18443 C C . ILE J 2 2 ? 106.016 152.535 187.051 1.00 30.36 3 ILE J C 1
ATOM 18444 O O . ILE J 2 2 ? 106.430 153.352 186.222 1.00 30.36 3 ILE J O 1
ATOM 18449 N N . SER J 2 3 ? 104.713 152.306 187.231 1.00 31.90 4 SER J N 1
ATOM 18450 C CA . SER J 2 3 ? 103.723 153.052 186.463 1.00 31.90 4 SER J CA 1
ATOM 18451 C C . SER J 2 3 ? 103.661 154.510 186.895 1.00 31.90 4 SER J C 1
ATOM 18452 O O . SER J 2 3 ? 103.340 155.383 186.080 1.00 31.90 4 SER J O 1
ATOM 18455 N N . GLY J 2 4 ? 103.961 154.794 188.157 1.00 35.69 5 GLY J N 1
ATOM 18456 C CA . GLY J 2 4 ? 103.970 156.151 188.657 1.00 35.69 5 GLY J CA 1
ATOM 18457 C C . GLY J 2 4 ? 102.724 156.594 189.390 1.00 35.69 5 GLY J C 1
ATOM 18458 O O . GLY J 2 4 ? 102.633 157.772 189.753 1.00 35.69 5 GLY J O 1
ATOM 18459 N N . VAL J 2 5 ? 101.765 155.699 189.619 1.00 36.90 6 VAL J N 1
ATOM 18460 C CA . VAL J 2 5 ? 100.552 156.077 190.331 1.00 36.90 6 VAL J CA 1
ATOM 18461 C C . VAL J 2 5 ? 100.840 156.179 191.826 1.00 36.90 6 VAL J C 1
ATOM 18462 O O . VAL J 2 5 ? 101.828 155.648 192.339 1.00 36.90 6 VAL J O 1
ATOM 18466 N N . THR J 2 6 ? 99.956 156.879 192.532 1.00 43.13 7 THR J N 1
ATOM 18467 C CA . THR J 2 6 ? 100.064 157.081 193.969 1.00 43.13 7 THR J CA 1
ATOM 18468 C C . THR J 2 6 ? 98.731 156.736 194.623 1.00 43.13 7 THR J C 1
ATOM 18469 O O . THR J 2 6 ? 97.774 156.327 193.960 1.00 43.13 7 THR J O 1
ATOM 18473 N N . LEU J 2 7 ? 98.672 156.906 195.940 1.00 44.59 8 LEU J N 1
ATOM 18474 C CA . LEU J 2 7 ? 97.495 156.563 196.724 1.00 44.59 8 LEU J CA 1
ATOM 18475 C C . LEU J 2 7 ? 96.738 157.817 197.135 1.00 44.59 8 LEU J C 1
ATOM 18476 O O . LEU J 2 7 ? 97.341 158.848 197.448 1.00 44.59 8 LEU J O 1
ATOM 18481 N N . GLU J 2 8 ? 95.412 157.720 197.130 1.00 52.39 9 GLU J N 1
ATOM 18482 C CA . GLU J 2 8 ? 94.575 158.797 197.634 1.00 52.39 9 GLU J CA 1
ATOM 18483 C C . GLU J 2 8 ? 94.738 158.922 199.146 1.00 52.39 9 GLU J C 1
ATOM 18484 O O . GLU J 2 8 ? 95.065 157.955 199.839 1.00 52.39 9 GLU J O 1
ATOM 18490 N N . GLU J 2 9 ? 94.512 160.135 199.655 1.00 57.20 10 GLU J N 1
ATOM 18491 C CA . GLU J 2 9 ? 94.676 160.376 201.086 1.00 57.20 10 GLU J CA 1
ATOM 18492 C C . GLU J 2 9 ? 93.674 159.581 201.913 1.00 57.20 10 GLU J C 1
ATOM 18493 O O . GLU J 2 9 ? 93.975 159.197 203.049 1.00 57.20 10 GLU J O 1
ATOM 18499 N N . SER J 2 10 ? 92.486 159.324 201.368 1.00 53.87 11 SER J N 1
ATOM 18500 C CA . SER J 2 10 ? 91.468 158.568 202.085 1.00 53.87 11 SER J CA 1
ATOM 18501 C C . SER J 2 10 ? 91.760 157.075 202.140 1.00 53.87 11 SER J C 1
ATOM 18502 O O . SER J 2 10 ? 91.130 156.369 202.935 1.00 53.87 11 SER J O 1
ATOM 18505 N N . VAL J 2 11 ? 92.686 156.577 201.318 1.00 50.44 12 VAL J N 1
ATOM 18506 C CA . VAL J 2 11 ? 92.985 155.148 201.311 1.00 50.44 12 VAL J CA 1
ATOM 18507 C C . VAL J 2 11 ? 93.633 154.724 202.622 1.00 50.44 12 VAL J C 1
ATOM 18508 O O . VAL J 2 11 ? 93.293 153.677 203.187 1.00 50.44 12 VAL J O 1
ATOM 18512 N N . ARG J 2 12 ? 94.577 155.522 203.126 1.00 51.80 13 ARG J N 1
ATOM 18513 C CA . ARG J 2 12 ? 95.282 155.154 204.350 1.00 51.80 13 ARG J CA 1
ATOM 18514 C C . ARG J 2 12 ? 94.336 155.108 205.544 1.00 51.80 13 ARG J C 1
ATOM 18515 O O . ARG J 2 12 ? 94.441 154.216 206.394 1.00 51.80 13 ARG J O 1
ATOM 18523 N N . GLY J 2 13 ? 93.410 156.063 205.628 1.00 52.34 14 GLY J N 1
ATOM 18524 C CA . GLY J 2 13 ? 92.466 156.067 206.733 1.00 52.34 14 GLY J CA 1
ATOM 18525 C C . GLY J 2 13 ? 91.515 154.886 206.702 1.00 52.34 14 GLY J C 1
ATOM 18526 O O . GLY J 2 13 ? 91.147 154.347 207.749 1.00 52.34 14 GLY J O 1
ATOM 18527 N N . ALA J 2 14 ? 91.099 154.470 205.503 1.00 48.83 15 ALA J N 1
ATOM 18528 C CA . ALA J 2 14 ? 90.162 153.357 205.389 1.00 48.83 15 ALA J CA 1
ATOM 18529 C C . ALA J 2 14 ? 90.796 152.046 205.835 1.00 48.83 15 ALA J C 1
ATOM 18530 O O . ALA J 2 14 ? 90.119 151.190 206.418 1.00 48.83 15 ALA J O 1
ATOM 18532 N N . ILE J 2 15 ? 92.089 151.865 205.562 1.00 48.48 16 ILE J N 1
ATOM 18533 C CA . ILE J 2 15 ? 92.768 150.633 205.953 1.00 48.48 16 ILE J CA 1
ATOM 18534 C C . ILE J 2 15 ? 92.834 150.513 207.471 1.00 48.48 16 ILE J C 1
ATOM 18535 O O . ILE J 2 15 ? 92.638 149.427 208.029 1.00 48.48 16 ILE J O 1
ATOM 18540 N N . ASP J 2 16 ? 93.109 151.622 208.162 1.00 52.16 17 ASP J N 1
ATOM 18541 C CA . ASP J 2 16 ? 93.177 151.588 209.620 1.00 52.16 17 ASP J CA 1
ATOM 18542 C C . ASP J 2 16 ? 91.833 151.209 210.229 1.00 52.16 17 ASP J C 1
ATOM 18543 O O . ASP J 2 16 ? 91.778 150.465 211.216 1.00 52.16 17 ASP J O 1
ATOM 18548 N N . ASP J 2 17 ? 90.737 151.715 209.660 1.00 50.67 18 ASP J N 1
ATOM 18549 C CA . ASP J 2 17 ? 89.413 151.348 210.151 1.00 50.67 18 ASP J CA 1
ATOM 18550 C C . ASP J 2 17 ? 89.152 149.859 209.968 1.00 50.67 18 ASP J C 1
ATOM 18551 O O . ASP J 2 17 ? 88.543 149.217 210.831 1.00 50.67 18 ASP J O 1
ATOM 18556 N N . LEU J 2 18 ? 89.599 149.294 208.844 1.00 45.85 19 LEU J N 1
ATOM 18557 C CA . LEU J 2 18 ? 89.455 147.858 208.628 1.00 45.85 19 LEU J CA 1
ATOM 18558 C C . LEU J 2 18 ? 90.245 147.064 209.660 1.00 45.85 19 LEU J C 1
ATOM 18559 O O . LEU J 2 18 ? 89.791 146.012 210.126 1.00 45.85 19 LEU J O 1
ATOM 18564 N N . ARG J 2 19 ? 91.435 147.548 210.023 1.00 49.48 20 ARG J N 1
ATOM 18565 C CA . ARG J 2 19 ? 92.254 146.842 211.003 1.00 49.48 20 ARG J CA 1
ATOM 18566 C C . ARG J 2 19 ? 91.578 146.805 212.367 1.00 49.48 20 ARG J C 1
ATOM 18567 O O . ARG J 2 19 ? 91.632 145.787 213.067 1.00 49.48 20 ARG J O 1
ATOM 18575 N N . MET J 2 20 ? 90.925 147.898 212.760 1.00 49.45 21 MET J N 1
ATOM 18576 C CA . MET J 2 20 ? 90.274 147.992 214.060 1.00 49.45 21 MET J CA 1
ATOM 18577 C C . MET J 2 20 ? 88.869 147.399 214.069 1.00 49.45 21 MET J C 1
ATOM 18578 O O . MET J 2 20 ? 88.070 147.752 214.944 1.00 49.45 21 MET J O 1
ATOM 18583 N N . LYS J 2 21 ? 88.558 146.519 213.115 1.00 51.09 22 LYS J N 1
ATOM 18584 C CA . LYS J 2 21 ? 87.281 145.805 213.069 1.00 51.09 22 LYS J CA 1
ATOM 18585 C C . LYS J 2 21 ? 86.095 146.763 212.985 1.00 51.09 22 LYS J C 1
ATOM 18586 O O . LYS J 2 21 ? 85.039 146.526 213.575 1.00 51.09 22 LYS J O 1
ATOM 18592 N N . LYS J 2 22 ? 86.267 147.859 212.247 1.00 52.22 23 LYS J N 1
ATOM 18593 C CA . LYS J 2 22 ? 85.176 148.788 211.988 1.00 52.22 23 LYS J CA 1
ATOM 18594 C C . LYS J 2 22 ? 84.462 148.515 210.671 1.00 52.22 23 LYS J C 1
ATOM 18595 O O . LYS J 2 22 ? 83.440 149.152 210.396 1.00 52.22 23 LYS J O 1
ATOM 18601 N N . SER J 2 23 ? 84.969 147.590 209.860 1.00 50.25 24 SER J N 1
ATOM 18602 C CA . SER J 2 23 ? 84.362 147.261 208.578 1.00 50.25 24 SER J CA 1
ATOM 18603 C C . SER J 2 23 ? 84.838 145.876 208.165 1.00 50.25 24 SER J C 1
ATOM 18604 O O . SER J 2 23 ? 85.776 145.322 208.743 1.00 50.25 24 SER J O 1
ATOM 18607 N N . ARG J 2 24 ? 84.172 145.318 207.155 1.00 52.17 25 ARG J N 1
ATOM 18608 C CA . ARG J 2 24 ? 84.501 143.980 206.679 1.00 52.17 25 ARG J CA 1
ATOM 18609 C C . ARG J 2 24 ? 85.535 144.002 205.557 1.00 52.17 25 ARG J C 1
ATOM 18610 O O . ARG J 2 24 ? 86.519 143.258 205.605 1.00 52.17 25 ARG J O 1
ATOM 18618 N N . TYR J 2 25 ? 85.328 144.841 204.544 1.00 48.10 26 TYR J N 1
ATOM 18619 C CA . TYR J 2 25 ? 86.239 144.891 203.412 1.00 48.10 26 TYR J CA 1
ATOM 18620 C C . TYR J 2 25 ? 86.240 146.291 202.818 1.00 48.10 26 TYR J C 1
ATOM 18621 O O . TYR J 2 25 ? 85.301 147.068 203.006 1.00 48.10 26 TYR J O 1
ATOM 18630 N N . VAL J 2 26 ? 87.313 146.600 202.095 1.00 40.11 27 VAL J N 1
ATOM 18631 C CA . VAL J 2 26 ? 87.447 147.852 201.362 1.00 40.11 27 VAL J CA 1
ATOM 18632 C C . VAL J 2 26 ? 87.944 147.530 199.959 1.00 40.11 27 VAL J C 1
ATOM 18633 O O . VAL J 2 26 ? 88.940 146.816 199.797 1.00 40.11 27 VAL J O 1
ATOM 18637 N N . MET J 2 27 ? 87.248 148.047 198.951 1.00 43.68 28 MET J N 1
ATOM 18638 C CA . MET J 2 27 ? 87.596 147.826 197.554 1.00 43.68 28 MET J CA 1
ATOM 18639 C C . MET J 2 27 ? 88.223 149.090 196.985 1.00 43.68 28 MET J C 1
ATOM 18640 O O . MET J 2 27 ? 87.691 150.189 197.170 1.00 43.68 28 MET J O 1
ATOM 18645 N N . MET J 2 28 ? 89.348 148.930 196.297 1.00 38.37 29 MET J N 1
ATOM 18646 C CA . MET J 2 28 ? 90.097 150.045 195.737 1.00 38.37 29 MET J CA 1
ATOM 18647 C C . MET J 2 28 ? 90.262 149.854 194.237 1.00 38.37 29 MET J C 1
ATOM 18648 O O . MET J 2 28 ? 90.487 148.736 193.764 1.00 38.37 29 MET J O 1
ATOM 18653 N N . CYS J 2 29 ? 90.145 150.952 193.494 1.00 41.85 30 CYS J N 1
ATOM 18654 C CA . CYS J 2 29 ? 90.279 150.932 192.047 1.00 41.85 30 CYS J CA 1
ATOM 18655 C C . CYS J 2 29 ? 90.987 152.199 191.593 1.00 41.85 30 CYS J C 1
ATOM 18656 O O . CYS J 2 29 ? 91.026 153.204 192.307 1.00 41.85 30 CYS J O 1
ATOM 18659 N N . ILE J 2 30 ? 91.554 152.138 190.388 1.00 39.66 31 ILE J N 1
ATOM 18660 C CA . ILE J 2 30 ? 92.218 153.301 189.815 1.00 39.66 31 ILE J CA 1
ATOM 18661 C C . ILE J 2 30 ? 91.170 154.299 189.343 1.00 39.66 31 ILE J C 1
ATOM 18662 O O . ILE J 2 30 ? 90.108 153.920 188.829 1.00 39.66 31 ILE J O 1
ATOM 18667 N N . GLY J 2 31 ? 91.462 155.585 189.517 1.00 49.48 32 GLY J N 1
ATOM 18668 C CA . GLY J 2 31 ? 90.507 156.623 189.192 1.00 49.48 32 GLY J CA 1
ATOM 18669 C C . GLY J 2 31 ? 90.236 156.732 187.703 1.00 49.48 32 GLY J C 1
ATOM 18670 O O . GLY J 2 31 ? 90.870 156.092 186.863 1.00 49.48 32 GLY J O 1
ATOM 18671 N N . ALA J 2 32 ? 89.248 157.572 187.379 1.00 55.43 33 ALA J N 1
ATOM 18672 C CA . ALA J 2 32 ? 88.853 157.755 185.985 1.00 55.43 33 ALA J CA 1
ATOM 18673 C C . ALA J 2 32 ? 89.991 158.341 185.158 1.00 55.43 33 ALA J C 1
ATOM 18674 O O . ALA J 2 32 ? 90.230 157.909 184.024 1.00 55.43 33 ALA J O 1
ATOM 18676 N N . ASP J 2 33 ? 90.703 159.327 185.706 1.00 56.02 34 ASP J N 1
ATOM 18677 C CA . ASP J 2 33 ? 91.848 159.897 185.009 1.00 56.02 34 ASP J CA 1
ATOM 18678 C C . ASP J 2 33 ? 93.065 158.981 185.033 1.00 56.02 34 ASP J C 1
ATOM 18679 O O . ASP J 2 33 ? 94.043 159.265 184.334 1.00 56.02 34 ASP J O 1
ATOM 18684 N N . GLY J 2 34 ? 93.027 157.903 185.808 1.00 50.32 35 GLY J N 1
ATOM 18685 C CA . GLY J 2 34 ? 94.133 156.963 185.858 1.00 50.32 35 GLY J CA 1
ATOM 18686 C C . GLY J 2 34 ? 95.408 157.516 186.455 1.00 50.32 35 GLY J C 1
ATOM 18687 O O . GLY J 2 34 ? 96.495 157.271 185.918 1.00 50.32 35 GLY J O 1
ATOM 18688 N N . LYS J 2 35 ? 95.306 158.260 187.558 1.00 46.19 36 LYS J N 1
ATOM 18689 C CA . LYS J 2 35 ? 96.474 158.821 188.218 1.00 46.19 36 LYS J CA 1
ATOM 18690 C C . LYS J 2 35 ? 96.615 158.433 189.681 1.00 46.19 36 LYS J C 1
ATOM 18691 O O . LYS J 2 35 ? 97.727 158.518 190.213 1.00 46.19 36 LYS J O 1
ATOM 18697 N N . LYS J 2 36 ? 95.538 158.014 190.344 1.00 44.29 37 LYS J N 1
ATOM 18698 C CA . LYS J 2 36 ? 95.590 157.651 191.753 1.00 44.29 37 LYS J CA 1
ATOM 18699 C C . LYS J 2 36 ? 94.646 156.487 192.016 1.00 44.29 37 LYS J C 1
ATOM 18700 O O . LYS J 2 36 ? 93.712 156.230 191.253 1.00 44.29 37 LYS J O 1
ATOM 18706 N N . ILE J 2 37 ? 94.905 155.783 193.116 1.00 42.71 38 ILE J N 1
ATOM 18707 C CA . ILE J 2 37 ? 94.062 154.687 193.578 1.00 42.71 38 ILE J CA 1
ATOM 18708 C C . ILE J 2 37 ? 93.123 155.230 194.645 1.00 42.71 38 ILE J C 1
ATOM 18709 O O . ILE J 2 37 ? 93.573 155.820 195.635 1.00 42.71 38 ILE J O 1
ATOM 18714 N N . GLU J 2 38 ? 91.822 155.033 194.450 1.00 46.88 39 GLU J N 1
ATOM 18715 C CA . GLU J 2 38 ? 90.812 155.606 195.325 1.00 46.88 39 GLU J CA 1
ATOM 18716 C C . GLU J 2 38 ? 89.873 154.521 195.831 1.00 46.88 39 GLU J C 1
ATOM 18717 O O . GLU J 2 38 ? 89.614 153.530 195.144 1.00 46.88 39 GLU J O 1
ATOM 18723 N N . VAL J 2 39 ? 89.364 154.727 197.046 1.00 45.13 40 VAL J N 1
ATOM 18724 C CA . VAL J 2 39 ? 88.435 153.781 197.650 1.00 45.13 40 VAL J CA 1
ATOM 18725 C C . VAL J 2 39 ? 87.107 153.821 196.906 1.00 45.13 40 VAL J C 1
ATOM 18726 O O . VAL J 2 39 ? 86.612 154.894 196.535 1.00 45.13 40 VAL J O 1
ATOM 18730 N N . THR J 2 40 ? 86.522 152.646 196.683 1.00 46.54 41 THR J N 1
ATOM 18731 C CA . THR J 2 40 ? 85.267 152.526 195.953 1.00 46.54 41 THR J CA 1
ATOM 18732 C C . THR J 2 40 ? 84.102 152.103 196.835 1.00 46.54 41 THR J C 1
ATOM 18733 O O . THR J 2 40 ? 83.078 152.793 196.876 1.00 46.54 41 THR J O 1
ATOM 18737 N N . GLU J 2 41 ? 84.226 150.986 197.548 1.00 52.05 42 GLU J N 1
ATOM 18738 C CA . GLU J 2 41 ? 83.125 150.449 198.335 1.00 52.05 42 GLU J CA 1
ATOM 18739 C C . GLU J 2 41 ? 83.649 149.890 199.648 1.00 52.05 42 GLU J C 1
ATOM 18740 O O . GLU J 2 41 ? 84.719 149.276 199.689 1.00 52.05 42 GLU J O 1
ATOM 18746 N N . VAL J 2 42 ? 82.888 150.106 200.719 1.00 50.60 43 VAL J N 1
ATOM 18747 C CA . VAL J 2 42 ? 83.206 149.591 202.046 1.00 50.60 43 VAL J CA 1
ATOM 18748 C C . VAL J 2 42 ? 81.998 148.817 202.555 1.00 50.60 43 VAL J C 1
ATOM 18749 O O . VAL J 2 42 ? 80.866 149.306 202.478 1.00 50.60 43 VAL J O 1
ATOM 18753 N N . GLY J 2 43 ? 82.237 147.615 203.072 1.00 53.18 44 GLY J N 1
ATOM 18754 C CA . GLY J 2 43 ? 81.179 146.744 203.550 1.00 53.18 44 GLY J CA 1
ATOM 18755 C C . GLY J 2 43 ? 81.211 146.603 205.060 1.00 53.18 44 GLY J C 1
ATOM 18756 O O . GLY J 2 43 ? 82.272 146.683 205.682 1.00 53.18 44 GLY J O 1
ATOM 18757 N N . GLU J 2 44 ? 80.037 146.390 205.647 1.00 62.07 45 GLU J N 1
ATOM 18758 C CA . GLU J 2 44 ? 79.923 146.235 207.088 1.00 62.07 45 GLU J CA 1
ATOM 18759 C C . GLU J 2 44 ? 80.192 144.791 207.502 1.00 62.07 45 GLU J C 1
ATOM 18760 O O . GLU J 2 44 ? 80.161 143.865 206.688 1.00 62.07 45 GLU J O 1
ATOM 18766 N N . ARG J 2 45 ? 80.445 144.609 208.800 1.00 57.68 46 ARG J N 1
ATOM 18767 C CA . ARG J 2 45 ? 80.859 143.314 209.327 1.00 57.68 46 ARG J CA 1
ATOM 18768 C C . ARG J 2 45 ? 79.776 142.248 209.232 1.00 57.68 46 ARG J C 1
ATOM 18769 O O . ARG J 2 45 ? 80.083 141.066 209.418 1.00 57.68 46 ARG J O 1
ATOM 18777 N N . GLY J 2 46 ? 78.527 142.628 208.959 1.00 63.45 47 GLY J N 1
ATOM 18778 C CA . GLY J 2 46 ? 77.478 141.634 208.819 1.00 63.45 47 GLY J CA 1
ATOM 18779 C C . GLY J 2 46 ? 77.677 140.717 207.629 1.00 63.45 47 GLY J C 1
ATOM 18780 O O . GLY J 2 46 ? 77.346 139.530 207.693 1.00 63.45 47 GLY J O 1
ATOM 18781 N N . VAL J 2 47 ? 78.219 141.248 206.531 1.00 65.62 48 VAL J N 1
ATOM 18782 C CA . VAL J 2 47 ? 78.398 140.444 205.328 1.00 65.62 48 VAL J CA 1
ATOM 18783 C C . VAL J 2 47 ? 79.548 139.457 205.520 1.00 65.62 48 VAL J C 1
ATOM 18784 O O . VAL J 2 47 ? 80.451 139.652 206.344 1.00 65.62 48 VAL J O 1
ATOM 18788 N N . ASN J 2 48 ? 79.504 138.375 204.751 1.00 69.51 49 ASN J N 1
ATOM 18789 C CA . ASN J 2 48 ? 80.501 137.314 204.798 1.00 69.51 49 ASN J CA 1
ATOM 18790 C C . ASN J 2 48 ? 81.256 137.257 203.472 1.00 69.51 49 ASN J C 1
ATOM 18791 O O . ASN J 2 48 ? 80.993 138.027 202.545 1.00 69.51 49 ASN J O 1
ATOM 18796 N N . TYR J 2 49 ? 82.210 136.325 203.393 1.00 66.59 50 TYR J N 1
ATOM 18797 C CA . TYR J 2 49 ? 83.059 136.230 202.209 1.00 66.59 50 TYR J CA 1
ATOM 18798 C C . TYR J 2 49 ? 82.281 135.739 200.994 1.00 66.59 50 TYR J C 1
ATOM 18799 O O . TYR J 2 49 ? 82.560 136.157 199.864 1.00 66.59 50 TYR J O 1
ATOM 18808 N N . THR J 2 50 ? 81.310 134.846 201.201 1.00 70.81 51 THR J N 1
ATOM 18809 C CA . THR J 2 50 ? 80.582 134.261 200.081 1.00 70.81 51 THR J CA 1
ATOM 18810 C C . THR J 2 50 ? 79.818 135.303 199.274 1.00 70.81 51 THR J C 1
ATOM 18811 O O . THR J 2 50 ? 79.779 135.208 198.042 1.00 70.81 51 THR J O 1
ATOM 18815 N N . ASP J 2 51 ? 79.214 136.292 199.934 1.00 71.86 52 ASP J N 1
ATOM 18816 C CA . ASP J 2 51 ? 78.501 137.338 199.210 1.00 71.86 52 ASP J CA 1
ATOM 18817 C C . ASP J 2 51 ? 79.453 138.208 198.397 1.00 71.86 52 ASP J C 1
ATOM 18818 O O . ASP J 2 51 ? 79.120 138.617 197.279 1.00 71.86 52 ASP J O 1
ATOM 18823 N N . LEU J 2 52 ? 80.637 138.502 198.941 1.00 64.70 53 LEU J N 1
ATOM 18824 C CA . LEU J 2 52 ? 81.598 139.331 198.220 1.00 64.70 53 LEU J CA 1
ATOM 18825 C C . LEU J 2 52 ? 82.156 138.617 196.996 1.00 64.70 53 LEU J C 1
ATOM 18826 O O . LEU J 2 52 ? 82.471 139.267 195.993 1.00 64.70 53 LEU J O 1
ATOM 18831 N N . LYS J 2 53 ? 82.282 137.288 197.057 1.00 66.03 54 LYS J N 1
ATOM 18832 C CA . LYS J 2 53 ? 82.814 136.539 195.923 1.00 66.03 54 LYS J CA 1
ATOM 18833 C C . LYS J 2 53 ? 81.964 136.730 194.674 1.00 66.03 54 LYS J C 1
ATOM 18834 O O . LYS J 2 53 ? 82.484 136.673 193.553 1.00 66.03 54 LYS J O 1
ATOM 18840 N N . GLU J 2 54 ? 80.665 136.971 194.843 1.00 68.35 55 GLU J N 1
ATOM 18841 C CA . GLU J 2 54 ? 79.778 137.193 193.709 1.00 68.35 55 GLU J CA 1
ATOM 18842 C C . GLU J 2 54 ? 79.848 138.616 193.172 1.00 68.35 55 GLU J C 1
ATOM 18843 O O . GLU J 2 54 ? 79.239 138.898 192.134 1.00 68.35 55 GLU J O 1
ATOM 18849 N N . LYS J 2 55 ? 80.565 139.513 193.846 1.00 63.05 56 LYS J N 1
ATOM 18850 C CA . LYS J 2 55 ? 80.703 140.890 193.395 1.00 63.05 56 LYS J CA 1
ATOM 18851 C C . LYS J 2 55 ? 81.870 141.095 192.440 1.00 63.05 56 LYS J C 1
ATOM 18852 O O . LYS J 2 55 ? 82.015 142.193 191.892 1.00 63.05 56 LYS J O 1
ATOM 18858 N N . PHE J 2 56 ? 82.704 140.079 192.230 1.00 53.29 57 PHE J N 1
ATOM 18859 C CA . PHE J 2 56 ? 83.812 140.206 191.294 1.00 53.29 57 PHE J CA 1
ATOM 18860 C C . PHE J 2 56 ? 83.294 140.202 189.862 1.00 53.29 57 PHE J C 1
ATOM 18861 O O . PHE J 2 56 ? 82.476 139.357 189.488 1.00 53.29 57 PHE J O 1
ATOM 18869 N N . SER J 2 57 ? 83.776 141.147 189.061 1.00 55.91 58 SER J N 1
ATOM 18870 C CA . SER J 2 57 ? 83.361 141.298 187.676 1.00 55.91 58 SER J CA 1
ATOM 18871 C C . SER J 2 57 ? 84.474 140.832 186.748 1.00 55.91 58 SER J C 1
ATOM 18872 O O . SER J 2 57 ? 85.645 141.171 186.947 1.00 55.91 58 SER J O 1
ATOM 18875 N N . ALA J 2 58 ? 84.101 140.053 185.731 1.00 55.61 59 ALA J N 1
ATOM 18876 C CA . ALA J 2 58 ? 85.075 139.514 184.791 1.00 55.61 59 ALA J CA 1
ATOM 18877 C C . ALA J 2 58 ? 85.631 140.565 183.839 1.00 55.61 59 ALA J C 1
ATOM 18878 O O . ALA J 2 58 ? 86.584 140.270 183.112 1.00 55.61 59 ALA J O 1
ATOM 18880 N N . GLU J 2 59 ? 85.064 141.770 183.819 1.00 57.73 60 GLU J N 1
ATOM 18881 C CA . GLU J 2 59 ? 85.508 142.823 182.918 1.00 57.73 60 GLU J CA 1
ATOM 18882 C C . GLU J 2 59 ? 86.221 143.964 183.629 1.00 57.73 60 GLU J C 1
ATOM 18883 O O . GLU J 2 59 ? 86.693 144.890 182.961 1.00 57.73 60 GLU J O 1
ATOM 18889 N N . LYS J 2 60 ? 86.318 143.927 184.956 1.00 47.83 61 LYS J N 1
ATOM 18890 C CA . LYS J 2 60 ? 86.902 145.041 185.692 1.00 47.83 61 LYS J CA 1
ATOM 18891 C C . LYS J 2 60 ? 87.806 144.545 186.814 1.00 47.83 61 LYS J C 1
ATOM 18892 O O . LYS J 2 60 ? 87.319 143.998 187.811 1.00 47.83 61 LYS J O 1
ATOM 18898 N N . PRO J 2 61 ? 89.121 144.708 186.686 1.00 41.60 62 PRO J N 1
ATOM 18899 C CA . PRO J 2 61 ? 90.017 144.349 187.789 1.00 41.60 62 PRO J CA 1
ATOM 18900 C C . PRO J 2 61 ? 89.888 145.321 188.950 1.00 41.60 62 PRO J C 1
ATOM 18901 O O . PRO J 2 61 ? 89.500 146.480 188.783 1.00 41.60 62 PRO J O 1
ATOM 18905 N N . CYS J 2 62 ? 90.222 144.834 190.143 1.00 36.57 63 CYS J N 1
ATOM 18906 C CA . CYS J 2 62 ? 90.135 145.651 191.345 1.00 36.57 63 CYS J CA 1
ATOM 18907 C C . CYS J 2 62 ? 91.034 145.061 192.421 1.00 36.57 63 CYS J C 1
ATOM 18908 O O . CYS J 2 62 ? 91.446 143.901 192.346 1.00 36.57 63 CYS J O 1
ATOM 18911 N N . TYR J 2 63 ? 91.333 145.882 193.424 1.00 33.78 64 TYR J N 1
ATOM 18912 C CA . TYR J 2 63 ? 92.067 145.460 194.609 1.00 33.78 64 TYR J CA 1
ATOM 18913 C C . TYR J 2 63 ? 91.099 145.371 195.779 1.00 33.78 64 TYR J C 1
ATOM 18914 O O . TYR J 2 63 ? 90.367 146.327 196.054 1.00 33.78 64 TYR J O 1
ATOM 18923 N N . VAL J 2 64 ? 91.099 144.233 196.465 1.00 31.83 65 VAL J N 1
ATOM 18924 C CA . VAL J 2 64 ? 90.173 143.977 197.563 1.00 31.83 65 VAL J CA 1
ATOM 18925 C C . VAL J 2 64 ? 90.980 143.617 198.802 1.00 31.83 65 VAL J C 1
ATOM 18926 O O . VAL J 2 64 ? 91.790 142.682 198.773 1.00 31.83 65 VAL J O 1
ATOM 18930 N N . ALA J 2 65 ? 90.756 144.354 199.886 1.00 36.84 66 ALA J N 1
ATOM 18931 C CA . ALA J 2 65 ? 91.321 144.035 201.190 1.00 36.84 66 ALA J CA 1
ATOM 18932 C C . ALA J 2 65 ? 90.209 143.464 202.059 1.00 36.84 66 ALA J C 1
ATOM 18933 O O . ALA J 2 65 ? 89.185 144.120 202.270 1.00 36.84 66 ALA J O 1
ATOM 18935 N N . PHE J 2 66 ? 90.410 142.248 202.559 1.00 46.99 67 PHE J N 1
ATOM 18936 C CA . PHE J 2 66 ? 89.357 141.510 203.238 1.00 46.99 67 PHE J CA 1
ATOM 18937 C C . PHE J 2 66 ? 89.880 140.922 204.539 1.00 46.99 67 PHE J C 1
ATOM 18938 O O . PHE J 2 66 ? 91.068 140.618 204.671 1.00 46.99 67 PHE J O 1
ATOM 18946 N N . ASP J 2 67 ? 88.975 140.770 205.503 1.00 53.00 68 ASP J N 1
ATOM 18947 C CA . ASP J 2 67 ? 89.265 140.136 206.787 1.00 53.00 68 ASP J CA 1
ATOM 18948 C C . ASP J 2 67 ? 88.628 138.750 206.752 1.00 53.00 68 ASP J C 1
ATOM 18949 O O . ASP J 2 67 ? 87.424 138.604 206.980 1.00 53.00 68 ASP J O 1
ATOM 18954 N N . PHE J 2 68 ? 89.440 137.737 206.470 1.00 58.20 69 PHE J N 1
ATOM 18955 C CA . PHE J 2 68 ? 88.955 136.395 206.177 1.00 58.20 69 PHE J CA 1
ATOM 18956 C C . PHE J 2 68 ? 89.003 135.526 207.426 1.00 58.20 69 PHE J C 1
ATOM 18957 O O . PHE J 2 68 ? 90.025 135.477 208.117 1.00 58.20 69 PHE J O 1
ATOM 18965 N N . GLU J 2 69 ? 87.896 134.843 207.707 1.00 67.74 70 GLU J N 1
ATOM 18966 C CA . GLU J 2 69 ? 87.802 133.885 208.800 1.00 67.74 70 GLU J CA 1
ATOM 18967 C C . GLU J 2 69 ? 87.509 132.504 208.230 1.00 67.74 70 GLU J C 1
ATOM 18968 O O . GLU J 2 69 ? 86.685 132.360 207.321 1.00 67.74 70 GLU J O 1
ATOM 18974 N N . TYR J 2 70 ? 88.193 131.489 208.759 1.00 68.19 71 TYR J N 1
ATOM 18975 C CA . TYR J 2 70 ? 88.100 130.141 208.220 1.00 68.19 71 TYR J CA 1
ATOM 18976 C C . TYR J 2 70 ? 87.622 129.094 209.216 1.00 68.19 71 TYR J C 1
ATOM 18977 O O . TYR J 2 70 ? 87.379 127.953 208.805 1.00 68.19 71 TYR J O 1
ATOM 18986 N N . ASN J 2 71 ? 87.478 129.439 210.497 1.00 77.85 72 ASN J N 1
ATOM 18987 C CA . ASN J 2 71 ? 86.927 128.543 211.516 1.00 77.85 72 ASN J CA 1
ATOM 18988 C C . ASN J 2 71 ? 87.738 127.245 211.600 1.00 77.85 72 ASN J C 1
ATOM 18989 O O . ASN J 2 71 ? 87.258 126.148 211.307 1.00 77.85 72 ASN J O 1
ATOM 18994 N N . ASP J 2 72 ? 88.995 127.406 212.010 1.00 79.25 73 ASP J N 1
ATOM 18995 C CA . ASP J 2 72 ? 89.906 126.274 212.122 1.00 79.25 73 ASP J CA 1
ATOM 18996 C C . ASP J 2 72 ? 89.565 125.406 213.326 1.00 79.25 73 ASP J C 1
ATOM 18997 O O . ASP J 2 72 ? 90.017 125.681 214.443 1.00 79.25 73 ASP J O 1
ATOM 19002 N N . ALA J 2 73 ? 88.774 124.353 213.101 1.00 81.80 74 ALA J N 1
ATOM 19003 C CA . ALA J 2 73 ? 88.432 123.370 214.132 1.00 81.80 74 ALA J CA 1
ATOM 19004 C C . ALA J 2 73 ? 87.812 124.035 215.361 1.00 81.80 74 ALA J C 1
ATOM 19005 O O . ALA J 2 73 ? 88.278 123.869 216.490 1.00 81.80 74 ALA J O 1
ATOM 19007 N N . GLY J 2 74 ? 86.744 124.795 215.132 1.00 82.72 75 GLY J N 1
ATOM 19008 C CA . GLY J 2 74 ? 86.038 125.435 216.223 1.00 82.72 75 GLY J CA 1
ATOM 19009 C C . GLY J 2 74 ? 86.704 126.665 216.789 1.00 82.72 75 GLY J C 1
ATOM 19010 O O . GLY J 2 74 ? 86.365 127.081 217.901 1.00 82.72 75 GLY J O 1
ATOM 19011 N N . SER J 2 75 ? 87.647 127.261 216.064 1.00 83.66 76 SER J N 1
ATOM 19012 C CA . SER J 2 75 ? 88.326 128.476 216.492 1.00 83.66 76 SER J CA 1
ATOM 19013 C C . SER J 2 75 ? 87.946 129.616 215.558 1.00 83.66 76 SER J C 1
ATOM 19014 O O . SER J 2 75 ? 88.048 129.482 214.335 1.00 83.66 76 SER J O 1
ATOM 19017 N N . LYS J 2 76 ? 87.514 130.738 216.135 1.00 84.53 77 LYS J N 1
ATOM 19018 C CA . LYS J 2 76 ? 87.084 131.897 215.354 1.00 84.53 77 LYS J CA 1
ATOM 19019 C C . LYS J 2 76 ? 88.291 132.742 214.934 1.00 84.53 77 LYS J C 1
ATOM 19020 O O . LYS J 2 76 ? 88.393 133.934 215.224 1.00 84.53 77 LYS J O 1
ATOM 19026 N N . ARG J 2 77 ? 89.216 132.092 214.234 1.00 75.17 78 ARG J N 1
ATOM 19027 C CA . ARG J 2 77 ? 90.424 132.758 213.768 1.00 75.17 78 ARG J CA 1
ATOM 19028 C C . ARG J 2 77 ? 90.126 133.620 212.549 1.00 75.17 78 ARG J C 1
ATOM 19029 O O . ARG J 2 77 ? 89.315 133.255 211.693 1.00 75.17 78 ARG J O 1
ATOM 19037 N N . GLU J 2 78 ? 90.790 134.771 212.476 1.00 66.92 79 GLU J N 1
ATOM 19038 C CA . GLU J 2 78 ? 90.648 135.691 211.359 1.00 66.92 79 GLU J CA 1
ATOM 19039 C C . GLU J 2 78 ? 92.024 136.097 210.856 1.00 66.92 79 GLU J C 1
ATOM 19040 O O . GLU J 2 78 ? 92.981 136.203 211.629 1.00 66.92 79 GLU J O 1
ATOM 19046 N N . LYS J 2 79 ? 92.115 136.321 209.547 1.00 51.56 80 LYS J N 1
ATOM 19047 C CA . LYS J 2 79 ? 93.362 136.706 208.905 1.00 51.56 80 LYS J CA 1
ATOM 19048 C C . LYS J 2 79 ? 93.088 137.807 207.893 1.00 51.56 80 LYS J C 1
ATOM 19049 O O . LYS J 2 79 ? 92.107 137.744 207.147 1.00 51.56 80 LYS J O 1
ATOM 19055 N N . LEU J 2 80 ? 93.958 138.813 207.873 1.00 41.97 81 LEU J N 1
ATOM 19056 C CA . LEU J 2 80 ? 93.848 139.919 206.930 1.00 41.97 81 LEU J CA 1
ATOM 19057 C C . LEU J 2 80 ? 94.565 139.548 205.638 1.00 41.97 81 LEU J C 1
ATOM 19058 O O . LEU J 2 80 ? 95.759 139.231 205.654 1.00 41.97 81 LEU J O 1
ATOM 19063 N N . ILE J 2 81 ? 93.839 139.595 204.521 1.00 36.09 82 ILE J N 1
ATOM 19064 C CA . ILE J 2 81 ? 94.388 139.251 203.218 1.00 36.09 82 ILE J CA 1
ATOM 19065 C C . ILE J 2 81 ? 94.116 140.393 202.250 1.00 36.09 82 ILE J C 1
ATOM 19066 O O . ILE J 2 81 ? 93.196 141.193 202.434 1.00 36.09 82 ILE J O 1
ATOM 19071 N N . LEU J 2 82 ? 94.941 140.462 201.208 1.00 29.16 83 LEU J N 1
ATOM 19072 C CA . LEU J 2 82 ? 94.812 141.460 200.151 1.00 29.16 83 LEU J CA 1
ATOM 19073 C C . LEU J 2 82 ? 94.736 140.723 198.822 1.00 29.16 83 LEU J C 1
ATOM 19074 O O . LEU J 2 82 ? 95.713 140.099 198.396 1.00 29.16 83 LEU J O 1
ATOM 19079 N N . ILE J 2 83 ? 93.580 140.795 198.168 1.00 27.54 84 ILE J N 1
ATOM 19080 C CA . ILE J 2 83 ? 93.312 140.038 196.951 1.00 27.54 84 ILE J CA 1
ATOM 19081 C C . ILE J 2 83 ? 93.575 140.925 195.744 1.00 27.54 84 ILE J C 1
ATOM 19082 O O . ILE J 2 83 ? 93.067 142.050 195.665 1.00 27.54 84 ILE J O 1
ATOM 19087 N N . GLN J 2 84 ? 94.372 140.421 194.806 1.00 30.53 85 GLN J N 1
ATOM 19088 C CA . GLN J 2 84 ? 94.636 141.084 193.535 1.00 30.53 85 GLN J CA 1
ATOM 19089 C C . GLN J 2 84 ? 93.864 140.338 192.454 1.00 30.53 85 GLN J C 1
ATOM 19090 O O . GLN J 2 84 ? 94.255 139.237 192.053 1.00 30.53 85 GLN J O 1
ATOM 19096 N N . TRP J 2 85 ? 92.770 140.934 191.988 1.00 37.32 86 TRP J N 1
ATOM 19097 C CA . TRP J 2 85 ? 91.875 140.307 191.021 1.00 37.32 86 TRP J CA 1
ATOM 19098 C C . TRP J 2 85 ? 92.070 140.971 189.664 1.00 37.32 86 TRP J C 1
ATOM 19099 O O . TRP J 2 85 ? 91.615 142.098 189.448 1.00 37.32 86 TRP J O 1
ATOM 19110 N N . ILE J 2 86 ? 92.750 140.274 188.758 1.00 34.24 87 ILE J N 1
ATOM 19111 C CA . ILE J 2 86 ? 92.926 140.735 187.383 1.00 34.24 87 ILE J CA 1
ATOM 19112 C C . ILE J 2 86 ? 92.491 139.619 186.441 1.00 34.24 87 ILE J C 1
ATOM 19113 O O . ILE J 2 86 ? 93.283 138.710 186.153 1.00 34.24 87 ILE J O 1
ATOM 19118 N N . PRO J 2 87 ? 91.253 139.631 185.955 1.00 42.49 88 PRO J N 1
ATOM 19119 C CA . PRO J 2 87 ? 90.802 138.558 185.064 1.00 42.49 88 PRO J CA 1
ATOM 19120 C C . PRO J 2 87 ? 91.538 138.584 183.734 1.00 42.49 88 PRO J C 1
ATOM 19121 O O . PRO J 2 87 ? 91.971 139.635 183.255 1.00 42.49 88 PRO J O 1
ATOM 19125 N N . ASP J 2 88 ? 91.676 137.399 183.136 1.00 46.69 89 ASP J N 1
ATOM 19126 C CA . ASP J 2 88 ? 92.352 137.288 181.848 1.00 46.69 89 ASP J CA 1
ATOM 19127 C C . ASP J 2 88 ? 91.547 137.903 180.711 1.00 46.69 89 ASP J C 1
ATOM 19128 O O . ASP J 2 88 ? 92.113 138.180 179.649 1.00 46.69 89 ASP J O 1
ATOM 19133 N N . THR J 2 89 ? 90.250 138.123 180.907 1.00 51.48 90 THR J N 1
ATOM 19134 C CA . THR J 2 89 ? 89.388 138.677 179.872 1.00 51.48 90 THR J CA 1
ATOM 19135 C C . THR J 2 89 ? 89.412 140.199 179.828 1.00 51.48 90 THR J C 1
ATOM 19136 O O . THR J 2 89 ? 88.734 140.790 178.982 1.00 51.48 90 THR J O 1
ATOM 19140 N N . ALA J 2 90 ? 90.170 140.844 180.711 1.00 49.79 91 ALA J N 1
ATOM 19141 C CA . ALA J 2 90 ? 90.232 142.295 180.734 1.00 49.79 91 ALA J CA 1
ATOM 19142 C C . ALA J 2 90 ? 91.027 142.817 179.538 1.00 49.79 91 ALA J C 1
ATOM 19143 O O . ALA J 2 90 ? 91.708 142.070 178.829 1.00 49.79 91 ALA J O 1
ATOM 19145 N N . ARG J 2 91 ? 90.928 144.125 179.317 1.00 49.92 92 ARG J N 1
ATOM 19146 C CA . ARG J 2 91 ? 91.638 144.752 178.216 1.00 49.92 92 ARG J CA 1
ATOM 19147 C C . ARG J 2 91 ? 93.147 144.698 178.457 1.00 49.92 92 ARG J C 1
ATOM 19148 O O . ARG J 2 91 ? 93.601 144.712 179.603 1.00 49.92 92 ARG J O 1
ATOM 19156 N N . PRO J 2 92 ? 93.943 144.622 177.387 1.00 43.91 93 PRO J N 1
ATOM 19157 C CA . PRO J 2 92 ? 95.405 144.599 177.566 1.00 43.91 93 PRO J CA 1
ATOM 19158 C C . PRO J 2 92 ? 95.948 145.822 178.281 1.00 43.91 93 PRO J C 1
ATOM 19159 O O . PRO J 2 92 ? 96.924 145.705 179.032 1.00 43.91 93 PRO J O 1
ATOM 19163 N N . ARG J 2 93 ? 95.351 146.996 178.067 1.00 39.88 94 ARG J N 1
ATOM 19164 C CA . ARG J 2 93 ? 95.809 148.192 178.764 1.00 39.88 94 ARG J CA 1
ATOM 19165 C C . ARG J 2 93 ? 95.499 148.119 180.254 1.00 39.88 94 ARG J C 1
ATOM 19166 O O . ARG J 2 93 ? 96.305 148.554 181.084 1.00 39.88 94 ARG J O 1
ATOM 19174 N N . GLU J 2 94 ? 94.332 147.577 180.612 1.00 40.14 95 GLU J N 1
ATOM 19175 C CA . GLU J 2 94 ? 93.952 147.500 182.019 1.00 40.14 95 GLU J CA 1
ATOM 19176 C C . GLU J 2 94 ? 94.834 146.519 182.783 1.00 40.14 95 GLU J C 1
ATOM 19177 O O . GLU J 2 94 ? 95.223 146.790 183.924 1.00 40.14 95 GLU J O 1
ATOM 19183 N N . LYS J 2 95 ? 95.152 145.374 182.175 1.00 32.70 96 LYS J N 1
ATOM 19184 C CA . LYS J 2 95 ? 95.979 144.384 182.858 1.00 32.70 96 LYS J CA 1
ATOM 19185 C C . LYS J 2 95 ? 97.379 144.921 183.127 1.00 32.70 96 LYS J C 1
ATOM 19186 O O . LYS J 2 95 ? 97.943 144.691 184.203 1.00 32.70 96 LYS J O 1
ATOM 19192 N N . MET J 2 96 ? 97.960 145.630 182.159 1.00 28.96 97 MET J N 1
ATOM 19193 C CA . MET J 2 96 ? 99.286 146.203 182.359 1.00 28.96 97 MET J CA 1
ATOM 19194 C C . MET J 2 96 ? 99.272 147.274 183.442 1.00 28.96 97 MET J C 1
ATOM 19195 O O . MET J 2 96 ? 100.196 147.350 184.260 1.00 28.96 97 MET J O 1
ATOM 19200 N N . MET J 2 97 ? 98.234 148.113 183.461 1.00 30.99 98 MET J N 1
ATOM 19201 C CA . MET J 2 97 ? 98.197 149.227 184.404 1.00 30.99 98 MET J CA 1
ATOM 19202 C C . MET J 2 97 ? 98.029 148.744 185.840 1.00 30.99 98 MET J C 1
ATOM 19203 O O . MET J 2 97 ? 98.684 149.260 186.753 1.00 30.99 98 MET J O 1
ATOM 19208 N N . TYR J 2 98 ? 97.155 147.760 186.062 1.00 32.23 99 TYR J N 1
ATOM 19209 C CA . TYR J 2 98 ? 96.911 147.286 187.421 1.00 32.23 99 TYR J CA 1
ATOM 19210 C C . TYR J 2 98 ? 98.085 146.474 187.953 1.00 32.23 99 TYR J C 1
ATOM 19211 O O . TYR J 2 98 ? 98.426 146.573 189.137 1.00 32.23 99 TYR J O 1
ATOM 19220 N N . SER J 2 99 ? 98.709 145.659 187.099 1.00 25.23 100 SER J N 1
ATOM 19221 C CA . SER J 2 99 ? 99.811 144.815 187.552 1.00 25.23 100 SER J CA 1
ATOM 19222 C C . SER J 2 99 ? 101.008 145.648 187.993 1.00 25.23 100 SER J C 1
ATOM 19223 O O . SER J 2 99 ? 101.634 145.353 189.017 1.00 25.23 100 SER J O 1
ATOM 19226 N N . ALA J 2 100 ? 101.344 146.689 187.233 1.00 24.78 101 ALA J N 1
ATOM 19227 C CA . ALA J 2 100 ? 102.488 147.527 187.561 1.00 24.78 101 ALA J CA 1
ATOM 19228 C C . ALA J 2 100 ? 102.225 148.468 188.728 1.00 24.78 101 ALA J C 1
ATOM 19229 O O . ALA J 2 100 ? 103.177 149.048 189.259 1.00 24.78 101 ALA J O 1
ATOM 19231 N N . SER J 2 101 ? 100.969 148.633 189.137 1.00 28.06 102 SER J N 1
ATOM 19232 C CA . SER J 2 101 ? 100.605 149.528 190.227 1.00 28.06 102 SER J CA 1
ATOM 19233 C C . SER J 2 101 ? 100.450 148.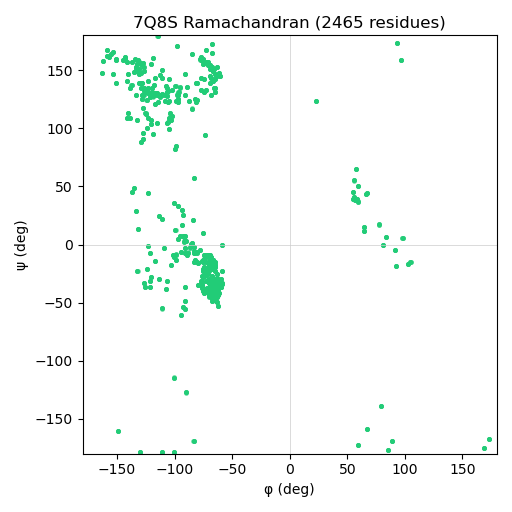812 191.561 1.00 28.06 102 SER J C 1
ATOM 19234 O O . SER J 2 101 ? 100.049 149.443 192.544 1.00 28.06 102 SER J O 1
ATOM 19237 N N . ARG J 2 102 ? 100.753 147.514 191.619 1.00 26.94 103 ARG J N 1
ATOM 19238 C CA . ARG J 2 102 ? 100.590 146.763 192.859 1.00 26.94 103 ARG J CA 1
ATOM 19239 C C . ARG J 2 102 ? 101.570 147.220 193.934 1.00 26.94 103 ARG J C 1
ATOM 19240 O O . ARG J 2 102 ? 101.276 147.102 195.129 1.00 26.94 103 ARG J O 1
ATOM 19248 N N . ASP J 2 103 ? 102.726 147.754 193.535 1.00 33.26 104 ASP J N 1
ATOM 19249 C CA . ASP J 2 103 ? 103.743 148.150 194.502 1.00 33.26 104 ASP J CA 1
ATOM 19250 C C . ASP J 2 103 ? 103.307 149.326 195.368 1.00 33.26 104 ASP J C 1
ATOM 19251 O O . ASP J 2 103 ? 103.868 149.520 196.451 1.00 33.26 104 ASP J O 1
ATOM 19256 N N . ALA J 2 104 ? 102.326 150.112 194.919 1.00 32.96 105 ALA J N 1
ATOM 19257 C CA . ALA J 2 104 ? 101.906 151.282 195.686 1.00 32.96 105 ALA J CA 1
ATOM 19258 C C . ALA J 2 104 ? 101.298 150.883 197.024 1.00 32.96 105 ALA J C 1
ATOM 19259 O O . ALA J 2 104 ? 101.527 151.547 198.041 1.00 32.96 105 ALA J O 1
ATOM 19261 N N . LEU J 2 105 ? 100.518 149.801 197.045 1.00 32.08 106 LEU J N 1
ATOM 19262 C CA . LEU J 2 105 ? 99.861 149.367 198.272 1.00 32.08 106 LEU J CA 1
ATOM 19263 C C . LEU J 2 105 ? 100.822 148.750 199.280 1.00 32.08 106 LEU J C 1
ATOM 19264 O O . LEU J 2 105 ? 100.422 148.529 200.427 1.00 32.08 106 LEU J O 1
ATOM 19269 N N . SER J 2 106 ? 102.067 148.470 198.889 1.00 35.59 107 SER J N 1
ATOM 19270 C CA . SER J 2 106 ? 102.993 147.799 199.796 1.00 35.59 107 SER J CA 1
ATOM 19271 C C . SER J 2 106 ? 103.352 148.667 200.994 1.00 35.59 107 SER J C 1
ATOM 19272 O O . SER J 2 106 ? 103.647 148.139 202.072 1.00 35.59 107 SER J O 1
ATOM 19275 N N . SER J 2 107 ? 103.338 149.990 200.833 1.00 37.32 108 SER J N 1
ATOM 19276 C CA . SER J 2 107 ? 103.717 150.881 201.922 1.00 37.32 108 SER J CA 1
ATOM 19277 C C . SER J 2 107 ? 102.647 150.988 203.001 1.00 37.32 108 SER J C 1
ATOM 19278 O O . SER J 2 107 ? 102.959 151.406 204.121 1.00 37.32 108 SER J O 1
ATOM 19281 N N . VAL J 2 108 ? 101.404 150.624 202.697 1.00 38.68 109 VAL J N 1
ATOM 19282 C CA . VAL J 2 108 ? 100.305 150.759 203.645 1.00 38.68 109 VAL J CA 1
ATOM 19283 C C . VAL J 2 108 ? 99.682 149.424 204.026 1.00 38.68 109 VAL J C 1
ATOM 19284 O O . VAL J 2 108 ? 98.946 149.366 205.022 1.00 38.68 109 VAL J O 1
ATOM 19288 N N . SER J 2 109 ? 99.957 148.349 203.290 1.00 38.79 110 SER J N 1
ATOM 19289 C CA . SER J 2 109 ? 99.343 147.046 203.536 1.00 38.79 110 SER J CA 1
ATOM 19290 C C . SER J 2 109 ? 100.267 146.110 204.303 1.00 38.79 110 SER J C 1
ATOM 19291 O O . SER J 2 109 ? 100.282 144.902 204.051 1.00 38.79 110 SER J O 1
ATOM 19294 N N . GLU J 2 110 ? 101.056 146.639 205.234 1.00 47.12 111 GLU J N 1
ATOM 19295 C CA . GLU J 2 110 ? 101.911 145.791 206.053 1.00 47.12 111 GLU J CA 1
ATOM 19296 C C . GLU J 2 110 ? 101.059 144.881 206.931 1.00 47.12 111 GLU J C 1
ATOM 19297 O O . GLU J 2 110 ? 100.081 145.322 207.541 1.00 47.12 111 GLU J O 1
ATOM 19303 N N . GLY J 2 111 ? 101.430 143.603 206.986 1.00 42.89 112 GLY J N 1
ATOM 19304 C CA . GLY J 2 111 ? 100.684 142.613 207.725 1.00 42.89 112 GLY J CA 1
ATOM 19305 C C . GLY J 2 111 ? 99.643 141.866 206.918 1.00 42.89 112 GLY J C 1
ATOM 19306 O O . GLY J 2 111 ? 99.199 140.796 207.347 1.00 42.89 112 GLY J O 1
ATOM 19307 N N . TYR J 2 112 ? 99.243 142.398 205.767 1.00 39.65 113 TYR J N 1
ATOM 19308 C CA . TYR J 2 112 ? 98.279 141.724 204.909 1.00 39.65 113 TYR J CA 1
ATOM 19309 C C . TYR J 2 112 ? 98.968 140.649 204.081 1.00 39.65 113 TYR J C 1
ATOM 19310 O O . TYR J 2 112 ? 100.077 140.847 203.577 1.00 39.65 113 TYR J O 1
ATOM 19319 N N . LEU J 2 113 ? 98.303 139.505 203.941 1.00 36.15 114 LEU J N 1
ATOM 19320 C CA . LEU J 2 113 ? 98.839 138.411 203.145 1.00 36.15 114 LEU J CA 1
ATOM 19321 C C . LEU J 2 113 ? 98.470 138.619 201.683 1.00 36.15 114 LEU J C 1
ATOM 19322 O O . LEU J 2 113 ? 97.276 138.620 201.353 1.00 36.15 114 LEU J O 1
ATOM 19327 N N . PRO J 2 114 ? 99.438 138.795 200.783 1.00 30.06 115 PRO J N 1
ATOM 19328 C CA . PRO J 2 114 ? 99.105 139.011 199.368 1.00 30.06 115 PRO J CA 1
ATOM 19329 C C . PRO J 2 114 ? 98.653 137.715 198.708 1.00 30.06 115 PRO J C 1
ATOM 19330 O O . PRO J 2 114 ? 99.305 136.677 198.833 1.00 30.06 115 PRO J O 1
ATOM 19334 N N . ILE J 2 115 ? 97.527 137.784 198.002 1.00 29.50 116 ILE J N 1
ATOM 19335 C CA . ILE J 2 115 ? 96.971 136.648 197.279 1.00 29.50 116 ILE J CA 1
ATOM 19336 C C . ILE J 2 115 ? 96.693 137.081 195.848 1.00 29.50 116 ILE J C 1
ATOM 19337 O O . ILE J 2 115 ? 96.040 138.106 195.622 1.00 29.50 116 ILE J O 1
ATOM 19342 N N . GLN J 2 116 ? 97.186 136.305 194.888 1.00 30.08 117 GLN J N 1
ATOM 19343 C CA . GLN J 2 116 ? 97.028 136.595 193.471 1.00 30.08 117 GLN J CA 1
ATOM 19344 C C . GLN J 2 116 ? 96.026 135.625 192.862 1.00 30.08 117 GLN J C 1
ATOM 19345 O O . GLN J 2 116 ? 96.149 134.409 193.037 1.00 30.08 117 GLN J O 1
ATOM 19351 N N . ALA J 2 117 ? 95.039 136.164 192.150 1.00 33.24 118 ALA J N 1
ATOM 19352 C CA . ALA J 2 117 ? 94.021 135.353 191.498 1.00 33.24 118 ALA J CA 1
ATOM 19353 C C . ALA J 2 117 ? 93.731 135.922 190.120 1.00 33.24 118 ALA J C 1
ATOM 19354 O O . ALA J 2 117 ? 93.581 137.137 189.967 1.00 33.24 118 ALA J O 1
ATOM 19356 N N . ASN J 2 118 ? 93.651 135.042 189.122 1.00 36.36 119 ASN J N 1
ATOM 19357 C CA . ASN J 2 118 ? 93.356 135.437 187.753 1.00 36.36 119 ASN J CA 1
ATOM 19358 C C . ASN J 2 118 ? 92.138 134.732 187.177 1.00 36.36 119 ASN J C 1
ATOM 19359 O O . ASN J 2 118 ? 91.774 134.998 186.026 1.00 36.36 119 ASN J O 1
ATOM 19364 N N . ASP J 2 119 ? 91.500 133.844 187.935 1.00 50.44 120 ASP J N 1
ATOM 19365 C CA . ASP J 2 119 ? 90.322 133.131 187.466 1.00 50.44 120 ASP J CA 1
ATOM 19366 C C . ASP J 2 119 ? 89.478 132.741 188.671 1.00 50.44 120 ASP J C 1
ATOM 19367 O O . ASP J 2 119 ? 89.931 132.790 189.817 1.00 50.44 120 ASP J O 1
ATOM 19372 N N . GLU J 2 120 ? 88.230 132.351 188.395 1.00 57.86 121 GLU J N 1
ATOM 19373 C CA . GLU J 2 120 ? 87.294 132.028 189.466 1.00 57.86 121 GLU J CA 1
ATOM 19374 C C . GLU J 2 120 ? 87.742 130.834 190.298 1.00 57.86 121 GLU J C 1
ATOM 19375 O O . GLU J 2 120 ? 87.344 130.724 191.463 1.00 57.86 121 GLU J O 1
ATOM 19381 N N . SER J 2 121 ? 88.553 129.936 189.734 1.00 57.58 122 SER J N 1
ATOM 19382 C CA . SER J 2 121 ? 89.046 128.805 190.510 1.00 57.58 122 SER J CA 1
ATOM 19383 C C . SER J 2 121 ? 90.057 129.228 191.566 1.00 57.58 122 SER J C 1
ATOM 19384 O O . SER J 2 121 ? 90.243 128.507 192.552 1.00 57.58 122 SER J O 1
ATOM 19387 N N . GLY J 2 122 ? 90.713 130.375 191.385 1.00 58.45 123 GLY J N 1
ATOM 19388 C CA . GLY J 2 122 ? 91.650 130.874 192.373 1.00 58.45 123 GLY J CA 1
ATOM 19389 C C . GLY J 2 122 ? 91.023 131.595 193.545 1.00 58.45 123 GLY J C 1
ATOM 19390 O O . GLY J 2 122 ? 91.732 131.942 194.493 1.00 58.45 123 GLY J O 1
ATOM 19391 N N . LEU J 2 123 ? 89.712 131.828 193.501 1.00 59.34 124 LEU J N 1
ATOM 19392 C CA . LEU J 2 123 ? 88.986 132.470 194.587 1.00 59.34 124 LEU J CA 1
ATOM 19393 C C . LEU J 2 123 ? 88.339 131.464 195.530 1.00 59.34 124 LEU J C 1
ATOM 19394 O O . LEU J 2 123 ? 87.569 131.862 196.409 1.00 59.34 124 LEU J O 1
ATOM 19399 N N . ASP J 2 124 ? 88.625 130.175 195.358 1.00 67.32 125 ASP J N 1
ATOM 19400 C CA . ASP J 2 124 ? 88.038 129.154 196.213 1.00 67.32 125 ASP J CA 1
ATOM 19401 C C . ASP J 2 124 ? 88.493 129.336 197.657 1.00 67.32 125 ASP J C 1
ATOM 19402 O O . ASP J 2 124 ? 89.624 129.747 197.931 1.00 67.32 125 ASP J O 1
ATOM 19407 N N . ALA J 2 125 ? 87.586 129.028 198.587 1.00 69.49 126 ALA J N 1
ATOM 19408 C CA . ALA J 2 125 ? 87.905 129.153 200.005 1.00 69.49 126 ALA J CA 1
ATOM 19409 C C . ALA J 2 125 ? 89.027 128.203 200.407 1.00 69.49 126 ALA J C 1
ATOM 19410 O O . ALA J 2 125 ? 89.910 128.571 201.190 1.00 69.49 126 ALA J O 1
ATOM 19412 N N . GLU J 2 126 ? 89.009 126.976 199.880 1.00 72.56 127 GLU J N 1
ATOM 19413 C CA . GLU J 2 126 ? 90.051 126.010 200.217 1.00 72.56 127 GLU J CA 1
ATOM 19414 C C . GLU J 2 126 ? 91.422 126.494 199.762 1.00 72.56 127 GLU J C 1
ATOM 19415 O O . GLU J 2 126 ? 92.428 126.256 200.440 1.00 72.56 127 GLU J O 1
ATOM 19421 N N . GLU J 2 127 ? 91.483 127.165 198.610 1.00 68.57 128 GLU J N 1
ATOM 19422 C CA . GLU J 2 127 ? 92.748 127.728 198.150 1.00 68.57 128 GLU J CA 1
ATOM 19423 C C . GLU J 2 127 ? 93.266 128.782 199.120 1.00 68.57 128 GLU J C 1
ATOM 19424 O O . GLU J 2 127 ? 94.463 128.821 199.426 1.00 68.57 128 GLU J O 1
ATOM 19430 N N . ILE J 2 128 ? 92.378 129.646 199.614 1.00 62.07 129 ILE J N 1
ATOM 19431 C CA . ILE J 2 128 ? 92.795 130.693 200.541 1.00 62.07 129 ILE J CA 1
ATOM 19432 C C . ILE J 2 128 ? 93.175 130.097 201.890 1.00 62.07 129 ILE J C 1
ATOM 19433 O O . ILE J 2 128 ? 94.153 130.520 202.518 1.00 62.07 129 ILE J O 1
ATOM 19438 N N . ILE J 2 129 ? 92.410 129.107 202.359 1.00 66.34 130 ILE J N 1
ATOM 19439 C CA . ILE J 2 129 ? 92.691 128.496 203.656 1.00 66.34 130 ILE J CA 1
ATOM 19440 C C . ILE J 2 129 ? 94.049 127.807 203.643 1.00 66.34 130 ILE J C 1
ATOM 19441 O O . ILE J 2 129 ? 94.796 127.852 204.628 1.00 66.34 130 ILE J O 1
ATOM 19446 N N . ARG J 2 130 ? 94.394 127.158 202.529 1.00 63.93 131 ARG J N 1
ATOM 19447 C CA . ARG J 2 130 ? 95.686 126.485 202.442 1.00 63.93 131 ARG J CA 1
ATOM 19448 C C . ARG J 2 130 ? 96.838 127.480 202.516 1.00 63.93 131 ARG J C 1
ATOM 19449 O O . ARG J 2 130 ? 97.865 127.202 203.145 1.00 63.93 131 ARG J O 1
ATOM 19457 N N . LYS J 2 131 ? 96.688 128.643 201.879 1.00 56.79 132 LYS J N 1
ATOM 19458 C CA . LYS J 2 131 ? 97.786 129.604 201.832 1.00 56.79 132 LYS J CA 1
ATOM 19459 C C . LYS J 2 131 ? 98.001 130.283 203.180 1.00 56.79 132 LYS J C 1
ATOM 19460 O O . LYS J 2 131 ? 99.146 130.534 203.576 1.00 56.79 132 LYS J O 1
ATOM 19466 N N . VAL J 2 132 ? 96.919 130.600 203.895 1.00 61.64 133 VAL J N 1
ATOM 19467 C CA . VAL J 2 132 ? 97.059 131.307 205.166 1.00 61.64 133 VAL J CA 1
ATOM 19468 C C . VAL J 2 132 ? 97.713 130.412 206.214 1.00 61.64 133 VAL J C 1
ATOM 19469 O O . VAL J 2 132 ? 98.485 130.884 207.056 1.00 61.64 133 VAL J O 1
ATOM 19473 N N . ARG J 2 133 ? 97.417 129.110 206.184 1.00 65.52 134 ARG J N 1
ATOM 19474 C CA . ARG J 2 133 ? 97.998 128.191 207.156 1.00 65.52 134 ARG J CA 1
ATOM 19475 C C . ARG J 2 133 ? 99.472 127.917 206.892 1.00 65.52 134 ARG J C 1
ATOM 19476 O O . ARG J 2 133 ? 100.190 127.522 207.817 1.00 65.52 134 ARG J O 1
ATOM 19484 N N . LEU J 2 134 ? 99.935 128.108 205.656 1.00 65.54 135 LEU J N 1
ATOM 19485 C CA . LEU J 2 134 ? 101.326 127.814 205.329 1.00 65.54 135 LEU J CA 1
ATOM 19486 C C . LEU J 2 134 ? 102.284 128.736 206.074 1.00 65.54 135 LEU J C 1
ATOM 19487 O O . LEU J 2 134 ? 103.335 128.293 206.551 1.00 65.54 135 LEU J O 1
ATOM 19492 N N . HIS J 2 135 ? 101.942 130.016 206.185 1.00 69.69 136 HIS J N 1
ATOM 19493 C CA . HIS J 2 135 ? 102.830 131.009 206.773 1.00 69.69 136 HIS J CA 1
ATOM 19494 C C . HIS J 2 135 ? 102.705 131.112 208.287 1.00 69.69 136 HIS J C 1
ATOM 19495 O O . HIS J 2 135 ? 103.445 131.887 208.901 1.00 69.69 136 HIS J O 1
ATOM 19502 N N . ARG J 2 136 ? 101.799 130.358 208.904 1.00 74.02 137 ARG J N 1
ATOM 19503 C CA . ARG J 2 136 ? 101.623 130.375 210.350 1.00 74.02 137 ARG J CA 1
ATOM 19504 C C . ARG J 2 136 ? 102.391 129.211 210.962 1.00 74.02 137 ARG J C 1
ATOM 19505 O O . ARG J 2 136 ? 102.154 128.051 210.608 1.00 74.02 137 ARG J O 1
ATOM 19513 N N . SER J 2 137 ? 103.313 129.527 211.874 1.00 85.04 138 SER J N 1
ATOM 19514 C CA . SER J 2 137 ? 104.073 128.482 212.552 1.00 85.04 138 SER J CA 1
ATOM 19515 C C . SER J 2 137 ? 103.170 127.617 213.422 1.00 85.04 138 SER J C 1
ATOM 19516 O O . SER J 2 137 ? 103.315 126.389 213.450 1.00 85.04 138 SER J O 1
ATOM 19519 N N . VAL J 2 138 ? 102.233 128.235 214.133 1.00 81.08 139 VAL J N 1
ATOM 19520 C CA . VAL J 2 138 ? 101.313 127.503 214.993 1.00 81.08 139 VAL J CA 1
ATOM 19521 C C . VAL J 2 138 ? 100.259 126.785 214.157 1.00 81.08 139 VAL J C 1
ATOM 19522 O O . VAL J 2 138 ? 99.953 127.197 213.038 1.00 81.08 139 VAL J O 1
#

Solvent-accessible surface area: 109528 Å² total; per-residue (Å²): 110,11,0,2,4,11,10,23,12,9,60,1,34,0,0,39,17,52,43,126,52,15,80,30,12,5,18,5,7,0,0,71,86,171,133,115,40,32,13,0,43,57,0,39,89,106,39,29,88,11,55,42,108,68,4,10,56,57,17,23,24,81,59,43,108,13,3,62,73,0,4,92,21,2,5,70,54,32,2,25,20,54,2,84,125,45,38,0,1,0,5,15,14,21,102,35,27,128,108,18,28,60,83,7,0,68,21,0,2,103,75,8,77,0,47,17,3,18,4,6,58,36,6,25,7,4,0,21,23,7,0,4,12,11,0,0,3,0,40,0,25,40,5,9,0,10,0,6,0,0,82,80,18,172,48,52,74,69,4,25,76,39,16,26,2,0,6,57,46,0,15,99,24,1,35,83,9,9,35,66,81,26,90,52,12,50,42,19,40,44,60,54,12,6,55,43,4,23,111,122,46,14,58,0,3,96,66,48,127,73,57,65,87,65,22,68,175,76,77,78,90,69,64,31,106,34,48,8,8,73,90,34,102,2,8,49,6,37,4,41,0,0,1,0,0,18,89,6,52,60,37,34,54,75,74,17,29,2,3,12,57,0,0,68,76,0,0,51,140,12,89,16,67,22,43,88,60,0,6,20,23,0,2,1,3,10,39,11,0,80,23,117,50,0,25,111,20,0,32,102,44,0,54,118,66,8,38,129,51,12,185,19,90,32,25,35,30,109,102,26,110,50,10,17,2,31,0,0,0,25,1,7,38,9,81,23,0,112,110,69,23,3,127,71,59,72,22,95,157,61,20,55,54,20,4,61,124,95,68,44,57,0,20,10,69,39,57,157,77,1,147,38,20,5,68,63,0,34,62,84,133,7,23,10,1,19,2,20,17,18,122,101,18,101,86,0,75,45,90,64,82,9,127,74,76,44,69,25,89,71,2,68,131,90,30,52,56,124,82,0,8,0,0,1,4,0,8,84,20,69,32,100,68,40,141,63,49,49,19,0,4,0,10,9,2,6,69,77,6,154,77,98,53,27,1,20,4,2,4,0,31,84,15,2,48,83,12,16,84,41,17,23,62,7,45,3,14,45,136,84,25,4,58,39,118,61,2,26,118,48,2,116,88,88,50,22,75,111,10,0,2,5,12,12,23,12,9,79,1,33,0,0,50,17,52,42,128,51,20,146,35,60,5,29,5,7,0,0,69,86,178,191,113,40,31,12,0,84,82,0,52,101,108,42,59,100,11,54,42,108,67,3,10,56,56,16,26,24,79,58,44,106,12,3,62,70,0,4,92,19,2,5,100,88,48,11,200,28,71,3,83,124,46,38,0,1,1,5,14,14,21,99,34,29,129,109,19,28,57,82,6,0,68,21,0,2,105,73,9,76,0,47,17,3,20,4,6,58,35,7,23,6,4,1,22,23,7,1,3,11,10,0,0,4,0,37,0,24,40,5,8,0,10,0,6,0,0,80,78,19,173,48,53,72,70,4,24,74,40,16,28,1,0,6,58,46,0,17,100,24,1,36,124,9,10,86,122,80,37,111,76,12,99,76,41,74,58,64,81,28,5,92,46,5,24,108,123,49,14,58,0,4,95,66,49,127,72,57,65,86,65,23,81,178,76,77,78,91,71,62,29,125,44,118,128,44,91,89,34,104,1,8,48,6,37,4,41,0,0,1,0,0,17,88,7,60,74,46,59,54,76,71,16,27,1,3,13,56,0,0,69,75,0,0,49,138,12,91,17,67,22,44,87,60,1,7,20,23,0,2,0,3,9,38,11,0,80,23,115,50,0,24,111,21,0,32,102,44,0,55,116,64,8,38,130,51,13,186,18,88,31,25,33,31,107,101,25,107,58,10,17,2,30,0,0,0,24,1,7,38,9,82,21,0,112,111,69,22,3,129,71,59,72,22,95,156,59,20,55,54,20,4,58,123,94,68,45,57,0,21,9,68,40,56,158,76,0,147,39,22,5,66,63,0,34,63,85,135,7,24,10,1,19,1,17,17,19,122,100,17,102,86,0,77,47,90,65,80,8,126,74,77,44,69,24,87,72,1,69,131,92,30,51,56,124,84,0,7,1,0,1,3,0,8,83,20,69,32,101,70,38,141,64,50,48,18,0,5,0,9,8,2,5,69,78,7,154,78,100,54,27,1,21,4,2,4,0,32,84,15,2,47,85,12,16,84,41,17,24,61,7,45,4,14,46,137,85,25,4,58,40,117,63,2,26,116,46,2,117,84,89,50,21,77,110,11,0,2,4,11,12,24,12,10,79,1,33,0,0,47,16,51,42,125,52,20,146,33,59,6,29,5,7,0,0,70,86,172,189,115,41,31,13,0,85,81,0,49,101,108,40,30,88,11,51,43,109,67,4,10,56,56,16,25,26,82,58,44,107,12,3,62,70,0,4,92,21,2,5,100,88,48,10,196,28,70,3,85,123,46,38,0,1,1,5,16,15,20,104,34,28,130,108,18,29,58,82,6,0,68,21,0,3,103,72,9,75,0,46,16,4,19,3,6,58,36,6,24,8,4,0,22,23,6,1,4,13,10,0,0,3,0,39,0,23,39,5,8,0,10,0,6,0,1,81,79,18,170,49,52,72,72,4,25,74,39,16,30,1,1,5,57,46,0,16,99,25,1,35,83,10,8,35,67,82,26,90,53,13,52,42,20,74,57,61,82,28,6,90,45,4,23,111,121,47,14,57,0,3,98,65,48,129,72,56,64,89,66,22,66,178,76,76,78,91,70,63,30,125,43,115,124,44,90,90,35,104,2,9,48,6,39,3,43,0,0,1,1,0,18,89,6,54,60,37,34,56,76,73,16,28,1,4,14,56,0,0,68,74,0,0,50,141,12,90,17,67,21,43,87,61,1,6,21,23,0,1,1,3,9,38,12,0,82,22,115,51,0,24,112,22,0,34,104,44,0,56,118,64,8,38,129,51,15,189,18,88,31,24,34,29,108,102,26,110,57,10,19,2,28,0,0,0,24,1,6,38,9,82,22,0,113,110,68,23,2,127,71,60,74,22,93,158,61,19,54,55,20,4,60,122,92,69,43,56,0,20,9,68,40,57,156,77,0,147,38,22,5,66,63,0,31,64,84,134,7,24,10,2,20,2,18,18,19,121,100,17,100,86,0,75,46,90,64,81,9,127,74,77,44,70,24,88,72,1,67,132,90,28,51,56,123,83,1,7,1,0,1,3,0,7,84,21,70,32,102,70,38,139,63,49,49,18,0,4,0,10,8,2,5,69,78,8,154,79,100,53,27,1,21,4,3,5,0,31,85,16,2,47,82,11,16,85,40,17,24,64,8,44,3,12,45,136,84,25,4,58,39,117,63,2,28,115,46,2,115,87,87,50,22,77,112,10,0,2,6,11,10,23,12,9,60,1,32,0,0,40,17,51,42,128,52,16,76,30,12,5,18,6,7,0,0,70,86,170,130,114,41,33,13,0,43,57,0,37,88,109,40,30,86,11,53,41,108,69,4,10,57,57,17,24,25,79,59,45,108,12,4,63,70,0,4,93,22,2,4,70,54,33,2,25,21,56,2,83,122,45,38,0,2,0,5,15,15,21,102,35,28,130,110,19,29,59,80,6,0,68,20,0,2,103,75,9,75,0,47,17,4,18,4,7,57,36,8,23,8,4,0,21,23,8,0,4,12,10,0,0,4,0,38,0,24,39,4,8,0,10,0,5,0,1,80,78,18,171,48,51,74,70,4,24,74,39,16,28,2,1,6,57,46,0,16,99,24,0,35,82,10,8,34,66,81,26,92,53,13,52,43,19,39,45,60,53,14,5,56,43,4,24,110,122,48,14,57,1,3,98,64,50,127,70,57,65,85,64,21,69,176,76,76,78,91,70,62,31,106,34,47,8,9,72,91,34,102,1,7,48,6,36,3,41,0,0,1,0,0,17,90,7,54,61,38,36,55,75,72,16,27,1,4,12,56,0,0,69,74,0,0,56,139,12,97,140,87,20,71,123,58,0,11,20,23,0,2,1,3,9,39,10,0,80,22,115,51,0,25,112,21,0,33,101,45,0,54,117,64,7,76,129,82,24,188,18,89,31,25,35,30,106,102,25,108,48,10,18,2,31,0,0,0,25,2,6,38,10,83,21,0,113,110,70,22,1,126,70,60,72,22,94,157,62,19,56,54,20,4,60,124,95,68,43,57,0,21,9,69,39,56,157,76,0,146,38,21,5,65,63,1,86,128,134,134,6,25,10,2,20,1,19,18,17,121,100,18,101,86,0,76,47,90,65,80,8,125,74,77,43,69,24,88,71,1,68,130,90,30,51,56,125,81,0,8,1,0,0,3,7,7,81,21,69,32,100,70,38,169,98,62,48,38,0,3,1,8,8,2,5,68,79,6,153,78,98,56,27,1,21,4,2,5,0,32,86,15,1,64,87,12,17,131,64,17,21,62,8,46,3,14,46,135,84,25,5,58,40,116,62,2,26,115,45,2,114,114,117,88,131,143,111,10,0,1,5,11,11,23,13,9,62,1,33,0,0,40,17,51,43,126,53,15,78,28,12,5,18,6,7,1,0,69,86,173,132,114,41,31,13,0,45,57,0,38,89,107,40,31,87,11,53,42,109,67,4,10,57,68,17,55,24,87,58,44,108,13,3,61,71,0,4,91,21,2,5,69,55,32,2,24,20,56,2,85,122,45,37,0,1,1,5,14,15,21,117,34,63,129,122,18,29,60,82,7,0,69,22,0,3,104,74,8,76,0,45,17,3,17,4,7,59,35,8,24,8,4,0,21,22,7,1,3,12,10,0,0,3,0,37,0,24,40,5,8,0,10,0,5,0,0,80,79,19,169,48,53,78,152,4,34,73,101,27,54,1,1,6,58,47,0,16,99,24,1,35,82,10,8,36,68,81,26,90,52,12,51,44,20,40,46,62,53,13,6,55,43,4,24,110,124,48,14,58,0,3,94,66,46,128,71,58,65,86,64,22,68,174,76,77,79,89,68,63,30,107,34,49,9,8,71,90,35,104,2,8,48,6,37,4,42,0,0,2,1,0,17,88,6,53,60,37,35,68,120,169,20,28,2,3,13,55,0,0,69,76,0,0,55,140,12,97,142,86,19,71,125,60,1,12,20,24,0,2,1,3,9,39,10,0,81,22,116,50,0,25,112,21,0,32,102,44,0,54,119,66,7,75,130,80,26,186,17,89,30,25,34,30,107,101,24,109,50,10,18,2,32,0,0,0,25,1,7,38,9,82,21,0,112,110,70,22,2,128,72,59,74,22,94,158,60,19,54,54,21,4,60,124,94,70,43,57,0,20,10,68,39,56,155,76,0,146,39,22,6,67,63,1,88,130,132,135,7,24,10,1,20,2,18,17,17,121,100,17,102,85,0,75,47,90,64,80,9,126,72,77,43,69,24,87,70,1,68,131,91,29,50,55,123,83,0,7,1,0,1,3,6,7,82,20,69,32,102,69,39,170,98,64,47,38,0,5,0,10,8,2,6,68,78,6,151,78,98,55,25,2,19,4,2,5,0,31,85,16,2,63,90,11,16,134,63,17,23,62,9,47,3,13,44,136,84,24,3,58,39,118,62,1,27,115,46,2,116,115,117,89,131,142

InterPro domains:
  IPR004000 Actin family [PF00022] (5-376)
  IPR004000 Actin family [PR00190] (27-36)
  IPR004000 Actin family [PR00190] (50-61)
  IPR004000 Actin family [PR00190] (62-84)
  IPR004000 Actin family [PR00190] (116-129)
  IPR004000 Actin family [PR00190] (141-160)
  IPR004000 Actin family [PR00190] (236-252)
  IPR004000 Actin family [PTHR11937] (9-370)
  IPR004000 Actin family [SM00268] (6-376)
  IPR004001 Actin, conserved site [PS00406] (54-64)
  IPR004001 Actin, conserved site [PS00432] (357-365)
  IPR020902 Actin/actin-like conserved site [PS01132] (105-117)
  IPR043129 ATPase, nucleotide binding domain [SSF53067] (5-154)
  IPR043129 ATPase, nucleotide binding domain [SSF53067] (147-376)

Sequence (2485 aa):
SSIVCDNGSGMVKAGFSGDDAPRHVFPSIVGRPKKTVYVGDEAQSKRGVLSLKYPIEHGIVTNWDDMEKIWHHTFYNELRVNPEQHNVLLTEAPMNPKQNREKMTQIMFETFNVPSLYIGIQAVLSLYSSGRTTGIVLDAGDGVTHTVPIYEGYSLPHAVRRVDMAGRDLTEYLMKIMMETGTTFTTTAEKEIVRNVKEQLCYVALDFEEEMTNSAKSANEEAFELPDGNVMMVGNQRFRCPEVLFKPSLIGLDEAPGFPEMVYQSINKCDIDVRRELYGNIVLSGGSTMFLNLPERLAKEISNLAPSSIKPKVVAPPERKYSVWIGGSILSSLTTFQTMWVKKSEYDESGPSIVHNKCAISGVTLEESVRGAIDDLRMKKSRYVMMCIGADGKKIEVTEVGERGVNYTDLKEKFSAEKPCYVAFDFEYNDAGSKREKLILIQWIPDTARPREKMMYSASRDALSSVSEGYLPIQANDESGLDAEEIIRKVRLHRSVSSIVCDNGSGMVKAGFSGDDAPRHVFPSIVGRPKKTVYVGDEAQSKRGVLSLKYPIEHGIVTNWDDMEKIWHHTFYNELRVNPEQHNVLLTEAPMNPKQNREKMTQIMFETFNVPSLYIGIQAVLSLYSSGRTTGIVLDAGDGVTHTVPIYEGYSLPHAVRRVDMAGRDLTEYLMKIMMETGTTFTTTAEKEIVRNVKEQLCYVALDFEEEMTNSAKSANEEAFELPDGNVMMVGNQRFRCPEVLFKPSLIGLDEAPGFPEMVYQSINKCDIDVRRELYGNIVLSGGSTMFLNLPERLAKEISNLAPSSIKPKVVAPPERKYSVWIGGSILSSLTTFQTMWVKKSEYDESGPSIVHNKCAISGVTLEESVRGAIDDLRMKKSRYVMMCIGADGKKIEVTEVGERGVNYTDLKEKFSAEKPCYVAFDFEYNDAGSKREKLILIQWIPDTARPREKMMYSASRDALSSVSEGYLPIQANDESGLDAEEIIRKVRLHRSVSSIVCDNGSGMVKAGFSGDDAPRHVFPSIVGRPKKTVYVGDEAQSKRGVLSLKYPIEHGIVTNWDDMEKIWHHTFYNELRVNPEQHNVLLTEAPMNPKQNREKMTQIMFETFNVPSLYIGIQAVLSLYSSGRTTGIVLDAGDGVTHTVPIYEGYSLPHAVRRVDMAGRDLTEYLMKIMMETGTTFTTTAEKEIVRNVKEQLCYVALDFEEEMTNSAKSANEEAFELPDGNVMMVGNQRFRCPEVLFKPSLIGLDEAPGFPEMVYQSINKCDIDVRRELYGNIVLSGGSTMFLNLPERLAKEISNLAPSSIKPKVVAPPERKYSVWIGGSILSSLTTFQTMWVKKSEYDESGPSIVHNKCAISGVTLEESVRGAIDDLRMKKSRYVMMCIGADGKKIEVTEVGERGVNYTDLKEKFSAEKPCYVAFDFEYNDAGSKREKLILIQWIPDTARPREKMMYSASRDALSSVSEGYLPIQANDESGLDAEEIIRKVRLHRSVSSIVCDNGSGMVKAGFSGDDAPRHVFPSIVGRPKKTVYVGDEAQSKRGVLSLKYPIEHGIVTNWDDMEKIWHHTFYNELRVNPEQHNVLLTEAPMNPKQNREKMTQIMFETFNVPSLYIGIQAVLSLYSSGRTTGIVLDAGDGVTHTVPIYEGYSLPHAVRRVDMAGRDLTEYLMKIMMETGTTFTTTAEKEIVRNVKEQLCYVALDFEEEMTNSAKSANEEAFELPDGNVMMVGNQRFRCPEVLFKPSLIGLDEAPGFPEMVYQSINKCDIDVRRELYGNIVLSGGSTMFLNLPERLAKEISNLAPSSIKPKVVAPPERKYSVWIGGSILSSLTTFQTMWVKKSEYDESGPSIVHNKCAISGVTLEESVRGAIDDLRMKKSRYV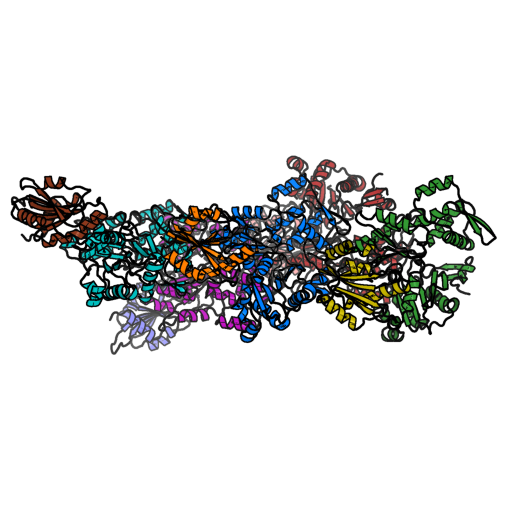MMCIGADGKKIEVTEVGERGVNYTDLKEKFSAEKPCYVAFDFEYNDAGSKREKLILIQWIPDTARPREKMMYSASRDALSSVSEGYLPIQANDESGLDAEEIIRKVRLHRSVSSIVCDNGSGMVKAGFSGDDAPRHVFPSIVGRPKKTVYVGDEAQSKRGVLSLKYPIEHGIVTNWDDMEKIWHHTFYNELRVNPEQHNVLLTEAPMNPKQNREKMTQIMFETFNVPSLYIGIQAVLSLYSSGRTTGIVLDAGDGVTHTVPIYEGYSLPHAVRRVDMAGRDLTEYLMKIMMETGTTFTTTAEKEIVRNVKEQLCYVALDFEEEMTNSAKSANEEAFELPDGNVMMVGNQRFRCPEVLFKPSLIGLDEAPGFPEMVYQSINKCDIDVRRELYGNIVLSGGSTMFLNLPERLAKEISNLAPSSIKPKVVAPPERKYSVWIGGSILSSLTTFQTMWVKKSEYDESGPSIVHNKCAISGVTLEESVRGAIDDLRMKKSRYVMMCIGADGKKIEVTEVGERGVNYTDLKEKFSAEKPCYVAFDFEYNDAGSKREKLILIQWIPDTARPREKMMYSASRDALSSVSEGYLPIQANDESGLDAEEIIRKVRLHRSV

Foldseek 3Di:
DAKEWECAAFKIFIDAFPDQGGDDIWTAKKWAFVVRIDGTVRCLVVVQGTDIDGCHFQQAGDDVVSVVVHVVCCDPVNVNHQQQPHEYEYEGEPPHDVVVLLVVVVCSCPPSVHFWYYYDYLQLLLQVLVVDQFAWEWAAAAQKTWIWGGDRSHTDNQLIDIQRHHNVVLLVVLQVVVCVVPDHQPDSVCSVVSVVCLLPQAAADLDPVVCVVVQVVVQDWDWDADPVGDIDIDGPSRHVSLVCQQPVCVVVCNVRHHDLVSNVSSLVSDDPVCSQVHQAHYEYAAPRCPHHPNQVNSQVSNCVVDDPVHRGDYDYDPPRHCSSRSSVSNLVPDPVCPVQIDGSVNCVVPNSCPNVVGD/DVLQAAEDPVVLVVVVCVVVQNFFKWKWDADPVRRYIDTDDTHHPVDAPVVVLVVDDLAGWIKMWGWHFDCDPNDRDTAIAIEGEAEPPYDPVRNVSSVVCPVNCVVRQPRHHYQYDHDSVSSDPVNVVVVVVVPDPD/DAKEWECAAFKIFIDAFPDQGGDDIWTAKKWAFVVRIDGTVRCLVVVQGTDIDGCHFQQAGDDVVSVVVHVVCCDPVNVNHQQQPHEYEYEGEPPHDVVVLLVVVVCSCPPSVHFWYYYDYLQLLLQVLVVDQFAWEWAAAAQKTWIWGGDRSHTDNQLIDIQRHHNVVLLVVLQVVVCVVPDHQPDSVCSVVSVVCLLPQAAADLDPVVCVVVQVVVQDWDWDADPVGDIDIDGPSRHVSLVCQQPVCVVVCNVRHHDLVSNVSSLVSDDPVCSQVHQAHYEYAAPRCPHHPNQVNSQVSNCVVDDPVHRGDYDYDPPRHCSSRSSVSNLVPDPVCPVQIDGSVNCVVPNSCPNVVGD/DVLQAAEDPVVLVVVVCVVVQNFFKWKWDADPVRRYIDTDDTHHPVDAPVVVLVVDDLAGWIKMWGWHFDCDPNDRDTAIAIEGEAEPPYDPVRNVSSVVCPVNCVVRQPRHHYQYDHDSVSSDPVNVVVVVVVPDPD/DAKEWECAAFKIFIDAFPDQGGDDIWTAKKWAFVVRIDGTVRCLVVVQGTDIDTCHFQQAGDDVVSVVVHVVCCDPVNVNHQQQPHEYEYEGEPPHDVVVLLVVVVCSCPPSVHFWYYYDYLQLLLQVLVVDQFAWEWAAAAQKTWIWGGDRSHTDNQLIDIQRHHNVVLLVVLQVVVCVVPDHQPDSVCSVVSVVCLLPQAAADLDPVVCVVVQVVVQDWDWDADPVGDIDIDGPSRHVSLVCQQPVCVVVCNVRHHDLVSNVSSLVSDDPVCSQVHQAHYEYAAPRCPHHPNQVNSQVSNCVVDDPVHRGDYDYDPPRHCSSRSSVSNLVPDPVCPVQIDGSVNCVVPNSCPNVVGD/DVLQAAEDPVVLVVVVCVVVQNFFKWKWDADPVRRYIDTDDTHHPVDAPVVVLVVDDLAGWIKMWGWHFDCDPNDRDTAIAIEGEAEPPYDPVRNVSSVVCPVNCVVRQPRHHYQYDHDSVSSDPVNVVVVVVVPDPD/DAKEWECAAFKIFIDAFPDQGGDDIWTAKKWAFVVRIDGTVRCLVVVQGTDIDGCHFQQAGDDVVSVVVHVVCCDPVNVNHQQQPHEYEYEGEPPHDVVVLLVVVVCSCPPSVHFWYYYDYLQLLLQVLVVDQFAWEWAAAAQKTWIWGGDRSHTDNQLIDIQRHHNVVLLVVLQVVVCVVPDHQPDSVCSVVSVVCLLPQAAADLDPVVCVVVQVVVQDWDWDADPVGDIDIDGPSRHVSLVCQQPVCVVVCNVRHHDLVSNVSSLVSDDPVCSQVHQAHYEYAAPRCPHHPNQVNSQVSNCVVDDPVHRGDYDYDPPRHCSSRSSVSNLVPDPVCPVQIDGSVNCVVPNSCPNVVGD/DVLQAAEDPVVLVVVVCVVVQNFFKWKWDADPVRRYIDTDDTHHPVDAPVVVLVVDDLAGWIKMWGWHFDCDPNDRDTAIAIEGEAEPPYDPVRNVSSVVCPVNCVVRQPRHHYQYDHDSVSSDPVNVVVVVVVPDPD/DAKEWECAAFKIFIDAFPDQGGDDIWTAKKWAFVVRIDGTVRCLVVVQGTDIDTCHFQQAGDDVVSVVVHVVCCDPVNVNHQQQPHEYEYEGEPPHDVVVLLVVVVCSCPPSVHFWYYYDYLQLLLQVLVVDQFAWEWAAAAQKTWIWGGDRSHTDNQLIDIQRHHNVVLLVVLQVVVCVVPDHQPDSVCSVVSVVCLLPQAAADLDPVVCVVVQVVVQDWDWDADPVGDIDIDGPSRHVSLVCQQPVCVVVCNVRHHDLVSNVSSLVSDDPVCSQVHQAHYEYAAPRCPHHPNQVNSQVSNCVVDDPVHRGDYDYDPPRHCSSRSSVSNLVPDPVCPVQIDGSVNCVVPNSCPNVVGD/DVLQAAEDPVVLVVVVCVVVQNFFKWKWDADPVRRYIDTDDTHHPVDAPVVVLVVDDLAGWIKMWGWHFDCDPNDRDTAIAIEGEAEPPYDPVRNVSSVVCPVNCVVRQPRHHYQYDHDSVSSDPVNVVVVVVVPDPD

CATH classification: 3.90.640.10